Protein 8GN7 (pdb70)

Organism: Homo sapiens (NCBI:txid9606)

Radius of gyration: 52.3 Å; Cα contacts (8 Å, |Δi|>4): 2097; chains: 10; bounding box: 81×77×165 Å

Nearest PDB structures (foldseek):
  8gn7-assembly1_G  TM=1.005E+00  e=3.666E-33  Homo sapiens
  7jkc-assembly1_A  TM=8.588E-01  e=1.834E-15  Ovis aries
  6l3t-assembly1_A  TM=8.903E-01  e=5.734E-14  Homo sapiens
  7xq9-assembly1_A  TM=8.996E-01  e=9.991E-14  Homo sapiens
  6l3v-assembly1_A  TM=8.886E-01  e=2.869E-13  Homo sapiens

Structure (mmCIF, N/CA/C/O backbone):
data_8GN7
#
_entry.id   8GN7
#
_cell.length_a   1.00
_cell.length_b   1.00
_cell.length_c   1.00
_cell.angle_alpha   90.00
_cell.angle_beta   90.00
_cell.angle_gamma   90.00
#
_symmetry.space_group_name_H-M   'P 1'
#
loop_
_entity.id
_entity.type
_entity.pdbx_description
1 polymer 'Gap junction delta-4 protein'
2 non-polymer CHOLESTEROL
3 non-polymer PHOSPHATIDYLETHANOLAMINE
4 non-polymer 1,2-Distearoyl-sn-glycerophosphoethanolamine
#
loop_
_atom_site.group_PDB
_atom_site.id
_atom_site.type_symbol
_atom_site.label_atom_id
_atom_site.label_alt_id
_atom_site.label_comp_id
_atom_site.label_asym_id
_atom_site.label_entity_id
_atom_site.label_seq_id
_atom_site.pdbx_PDB_ins_code
_atom_site.Cartn_x
_atom_site.Cartn_y
_atom_site.Cartn_z
_atom_site.occupancy
_atom_site.B_iso_or_equiv
_atom_site.auth_seq_id
_atom_site.auth_comp_id
_atom_site.auth_asym_id
_atom_site.auth_atom_id
_atom_site.pdbx_PDB_model_num
ATOM 1 N N . GLY A 1 3 ? 178.76052 171.11977 92.07812 1.000 103.17465 3 GLY A N 1
ATOM 2 C CA . GLY A 1 3 ? 179.45609 171.23078 93.34648 1.000 106.42788 3 GLY A CA 1
ATOM 3 C C . GLY A 1 3 ? 178.54176 171.09237 94.54735 1.000 106.61633 3 GLY A C 1
ATOM 4 O O . GLY A 1 3 ? 177.35125 171.39419 94.47091 1.000 105.35949 3 GLY A O 1
ATOM 5 N N . VAL A 1 4 ? 179.10268 170.62810 95.66201 1.000 107.77890 4 VAL A N 1
ATOM 6 C CA . VAL A 1 4 ? 178.37191 170.44124 96.90370 1.000 107.84215 4 VAL A CA 1
ATOM 7 C C . VAL A 1 4 ? 179.21179 170.99799 98.05038 1.000 106.38479 4 VAL A C 1
ATOM 8 O O . VAL A 1 4 ? 180.43215 171.12030 97.95081 1.000 106.33919 4 VAL A O 1
ATOM 12 N N . ASP A 1 5 ? 178.53696 171.34802 99.14524 1.000 101.29295 5 ASP A N 1
ATOM 13 C CA . ASP A 1 5 ? 179.22541 171.81258 100.34237 1.000 100.76020 5 ASP A CA 1
ATOM 14 C C . ASP A 1 5 ? 179.79155 170.62555 101.10858 1.000 99.13048 5 ASP A C 1
ATOM 15 O O . ASP A 1 5 ? 179.71407 169.48631 100.63941 1.000 100.84023 5 ASP A O 1
ATOM 20 N N . LEU A 1 6 ? 180.36051 170.87429 102.29334 1.000 87.14246 6 LEU A N 1
ATOM 21 C CA . LEU A 1 6 ? 180.91769 169.77959 103.07981 1.000 88.80724 6 LEU A CA 1
ATOM 22 C C . LEU A 1 6 ? 180.56090 169.90183 104.55669 1.000 87.44779 6 LEU A C 1
ATOM 23 O O . LEU A 1 6 ? 180.98394 169.06764 105.36407 1.000 89.73073 6 LEU A O 1
ATOM 28 N N . LEU A 1 7 ? 179.75521 170.89650 104.92273 1.000 80.68060 7 LEU A N 1
ATOM 29 C CA . LEU A 1 7 ? 179.19744 170.92260 106.26698 1.000 79.56460 7 LEU A CA 1
ATOM 30 C C . LEU A 1 7 ? 178.08894 169.88329 106.34042 1.000 84.65898 7 LEU A C 1
ATOM 31 O O . LEU A 1 7 ? 177.94544 169.18029 107.34556 1.000 81.83063 7 LEU A O 1
ATOM 36 N N . GLY A 1 8 ? 177.30050 169.78371 105.26936 1.000 86.39263 8 GLY A N 1
ATOM 37 C CA . GLY A 1 8 ? 176.32558 168.71221 105.18010 1.000 79.75756 8 GLY A CA 1
ATOM 38 C C . GLY A 1 8 ? 176.97891 167.34928 105.06893 1.000 79.80598 8 GLY A C 1
ATOM 39 O O . GLY A 1 8 ? 176.55444 166.39400 105.72382 1.000 84.58327 8 GLY A O 1
ATOM 40 N N . PHE A 1 9 ? 178.02653 167.24196 104.24636 1.000 74.06241 9 PHE A N 1
ATOM 41 C CA . PHE A 1 9 ? 178.74051 165.97863 104.10199 1.000 75.11830 9 PHE A CA 1
ATOM 42 C C . PHE A 1 9 ? 179.33795 165.50237 105.41733 1.000 77.35861 9 PHE A C 1
ATOM 43 O O . PHE A 1 9 ? 179.47401 164.29146 105.62227 1.000 78.09105 9 PHE A O 1
ATOM 51 N N . LEU A 1 10 ? 179.68915 166.42061 106.31312 1.000 73.37713 10 LEU A N 1
ATOM 52 C CA . LEU A 1 10 ? 180.18636 166.05559 107.63002 1.000 70.76108 10 LEU A CA 1
ATOM 53 C C . LEU A 1 10 ? 179.08398 165.57313 108.56176 1.000 72.20121 10 LEU A C 1
ATOM 54 O O . LEU A 1 10 ? 179.38949 165.04235 109.63450 1.000 77.27237 10 LEU A O 1
ATOM 59 N N . ILE A 1 11 ? 177.81859 165.74483 108.18122 1.000 72.12598 11 ILE A N 1
ATOM 60 C CA . ILE A 1 11 ? 176.70352 165.25375 108.97095 1.000 71.96407 11 ILE A CA 1
ATOM 61 C C . ILE A 1 11 ? 176.13437 163.94728 108.42551 1.000 71.95934 11 ILE A C 1
ATOM 62 O O . ILE A 1 11 ? 175.70534 163.09850 109.21572 1.000 76.17248 11 ILE A O 1
ATOM 67 N N . ILE A 1 12 ? 176.12163 163.75495 107.10433 1.000 68.96441 12 ILE A N 1
ATOM 68 C CA . ILE A 1 12 ? 175.68682 162.47585 106.55340 1.000 67.35140 12 ILE A CA 1
ATOM 69 C C . ILE A 1 12 ? 176.60257 161.35805 107.02889 1.000 69.88784 12 ILE A C 1
ATOM 70 O O . ILE A 1 12 ? 176.14129 160.26608 107.37811 1.000 74.63843 12 ILE A O 1
ATOM 75 N N . THR A 1 13 ? 177.91339 161.61034 107.04638 1.000 68.57585 13 THR A N 1
ATOM 76 C CA . THR A 1 13 ? 178.85915 160.59969 107.50736 1.000 69.04685 13 THR A CA 1
ATOM 77 C C . THR A 1 13 ? 178.59180 160.21688 108.95677 1.000 70.57033 13 THR A C 1
ATOM 78 O O . THR A 1 13 ? 178.63004 159.03332 109.31234 1.000 75.01237 13 THR A O 1
ATOM 82 N N . LEU A 1 14 ? 178.31568 161.20532 109.80741 1.000 65.99140 14 LEU A N 1
ATOM 83 C CA . LEU A 1 14 ? 178.04434 160.92745 111.21180 1.000 65.12727 14 LEU A CA 1
ATOM 84 C C . LEU A 1 14 ? 176.64609 160.36574 111.42991 1.000 68.47425 14 LEU A C 1
ATOM 85 O O . LEU A 1 14 ? 176.44025 159.57632 112.35774 1.000 71.25262 14 LEU A O 1
ATOM 90 N N . ASN A 1 15 ? 175.67843 160.74732 110.59918 1.000 74.36813 15 ASN A N 1
ATOM 91 C CA . ASN A 1 15 ? 174.31294 160.24468 110.72604 1.000 66.98206 15 ASN A CA 1
ATOM 92 C C . ASN A 1 15 ? 174.12201 159.17247 109.65008 1.000 70.41338 15 ASN A C 1
ATOM 93 O O . ASN A 1 15 ? 173.29657 159.25650 108.74748 1.000 76.47145 15 ASN A O 1
ATOM 98 N N . CYS A 1 16 ? 175.06349 158.23547 109.62956 1.000 66.47693 16 CYS A N 1
ATOM 99 C CA . CYS A 1 16 ? 174.96410 157.01429 108.84495 1.000 68.34362 16 CYS A CA 1
ATOM 100 C C . CYS A 1 16 ? 175.74763 155.87784 109.48100 1.000 70.48599 16 CYS A C 1
ATOM 101 O O . CYS A 1 16 ? 175.66847 154.74405 108.99630 1.000 75.21173 16 CYS A O 1
ATOM 104 N N . ASN A 1 17 ? 176.50824 156.15126 110.54007 1.000 65.29966 17 ASN A N 1
ATOM 105 C CA . ASN A 1 17 ? 177.27688 155.14888 111.25821 1.000 61.47550 17 ASN A CA 1
ATOM 106 C C . ASN A 1 17 ? 176.74546 154.92074 112.66283 1.000 67.06452 17 ASN A C 1
ATOM 107 O O . ASN A 1 17 ? 177.26965 154.05935 113.37793 1.000 73.58122 17 ASN A O 1
ATOM 112 N N . VAL A 1 18 ? 175.72706 155.66936 113.07558 1.000 57.59551 18 VAL A N 1
ATOM 113 C CA . VAL A 1 18 ? 175.11255 155.54366 114.39017 1.000 48.27078 18 VAL A CA 1
ATOM 114 C C . VAL A 1 18 ? 173.68536 155.05824 114.18385 1.000 55.31264 18 VAL A C 1
ATOM 115 O O . VAL A 1 18 ? 172.91657 155.66932 113.43145 1.000 61.66682 18 VAL A O 1
ATOM 119 N N . THR A 1 19 ? 173.33221 153.96000 114.84414 1.000 48.12745 19 THR A N 1
ATOM 120 C CA . THR A 1 19 ? 172.00759 153.38617 114.68455 1.000 46.64252 19 THR A CA 1
ATOM 121 C C . THR A 1 19 ? 170.97753 154.18977 115.47672 1.000 54.85278 19 THR A C 1
ATOM 122 O O . THR A 1 19 ? 171.31013 155.06324 116.28187 1.000 59.62747 19 THR A O 1
ATOM 126 N N . MET A 1 20 ? 169.70129 153.88830 115.22463 1.000 55.91296 20 MET A N 1
ATOM 127 C CA . MET A 1 20 ? 168.62376 154.56520 115.94035 1.000 52.64242 20 MET A CA 1
ATOM 128 C C . MET A 1 20 ? 168.66864 154.24968 117.43026 1.000 55.02906 20 MET A C 1
ATOM 129 O O . MET A 1 20 ? 168.43963 155.13123 118.26845 1.000 62.14245 20 MET A O 1
ATOM 134 N N . VAL A 1 21 ? 168.96259 152.99490 117.77852 1.000 44.61619 21 VAL A N 1
ATOM 135 C CA . VAL A 1 21 ? 169.08379 152.61886 119.18377 1.000 35.28098 21 VAL A CA 1
ATOM 136 C C . VAL A 1 21 ? 170.22392 153.38375 119.84040 1.000 42.98837 21 VAL A C 1
ATOM 137 O O . VAL A 1 21 ? 170.09378 153.87558 120.96737 1.000 53.81077 21 VAL A O 1
ATOM 141 N N . GLY A 1 22 ? 171.35849 153.49875 119.14744 1.000 40.60024 22 GLY A N 1
ATOM 142 C CA . GLY A 1 22 ? 172.46817 154.27767 119.66447 1.000 37.63856 22 GLY A CA 1
ATOM 143 C C . GLY A 1 22 ? 172.19946 155.76518 119.71707 1.000 39.72639 22 GLY A C 1
ATOM 144 O O . GLY A 1 22 ? 172.79919 156.46350 120.54010 1.000 49.64949 22 GLY A O 1
ATOM 145 N N . LYS A 1 23 ? 171.31543 156.26713 118.85399 1.000 45.36742 23 LYS A N 1
ATOM 146 C CA . LYS A 1 23 ? 170.94287 157.67581 118.90432 1.000 44.89425 23 LYS A CA 1
ATOM 147 C C . LYS A 1 23 ? 170.02691 157.96564 120.08584 1.000 44.37886 23 LYS A C 1
ATOM 148 O O . LYS A 1 23 ? 170.15818 159.00884 120.73479 1.000 46.22116 23 LYS A O 1
ATOM 154 N N . LEU A 1 24 ? 169.09466 157.05797 120.37629 1.000 46.34811 24 LEU A N 1
ATOM 155 C CA . LEU A 1 24 ? 168.19947 157.22167 121.51515 1.000 44.43643 24 LEU A CA 1
ATOM 156 C C . LEU A 1 24 ? 168.86855 156.91769 122.85275 1.000 44.57649 24 LEU A C 1
ATOM 157 O O . LEU A 1 24 ? 168.46840 157.49770 123.86963 1.000 44.89163 24 LEU A O 1
ATOM 162 N N . TRP A 1 25 ? 169.87884 156.04337 122.87881 1.000 48.41186 25 TRP A N 1
ATOM 163 C CA . TRP A 1 25 ? 170.64408 155.81553 124.10114 1.000 35.99168 25 TRP A CA 1
ATOM 164 C C . TRP A 1 25 ? 171.35423 157.08392 124.55429 1.000 39.64289 25 TRP A C 1
ATOM 165 O O . TRP A 1 25 ? 171.38885 157.38642 125.75225 1.000 46.35021 25 TRP A O 1
ATOM 176 N N . PHE A 1 26 ? 171.93267 157.82787 123.60969 1.000 41.83476 26 PHE A N 1
ATOM 177 C CA . PHE A 1 26 ? 172.60527 159.07775 123.94618 1.000 39.66834 26 PHE A CA 1
ATOM 178 C C . PHE A 1 26 ? 171.62880 160.08796 124.53157 1.000 44.66973 26 PHE A C 1
ATOM 179 O O . PHE A 1 26 ? 171.95933 160.79742 125.48839 1.000 47.80726 26 PHE A O 1
ATOM 187 N N . VAL A 1 27 ? 170.42349 160.17022 123.96558 1.000 55.49506 27 VAL A N 1
ATOM 188 C CA . VAL A 1 27 ? 169.41604 161.08919 124.48431 1.000 47.28505 27 VAL A CA 1
ATOM 189 C C . VAL A 1 27 ? 168.98134 160.67690 125.88530 1.000 43.23934 27 VAL A C 1
ATOM 190 O O . VAL A 1 27 ? 168.87121 161.51731 126.78567 1.000 46.38316 27 VAL A O 1
ATOM 194 N N . LEU A 1 28 ? 168.73827 159.38147 126.09995 1.000 46.28438 28 LEU A N 1
ATOM 195 C CA . LEU A 1 28 ? 168.23065 158.93664 127.39534 1.000 43.72086 28 LEU A CA 1
ATOM 196 C C . LEU A 1 28 ? 169.28426 159.07179 128.48863 1.000 48.46599 28 LEU A C 1
ATOM 197 O O . LEU A 1 28 ? 169.05236 159.73599 129.50475 1.000 53.05491 28 LEU A O 1
ATOM 202 N N . THR A 1 29 ? 170.45358 158.45613 128.30595 1.000 56.12349 29 THR A N 1
ATOM 203 C CA . THR A 1 29 ? 171.45913 158.47423 129.37044 1.000 53.48539 29 THR A CA 1
ATOM 204 C C . THR A 1 29 ? 172.34420 159.72109 129.32812 1.000 53.05813 29 THR A C 1
ATOM 205 O O . THR A 1 29 ? 173.54475 159.69624 129.61767 1.000 52.57995 29 THR A O 1
ATOM 209 N N . MET A 1 30 ? 171.72066 160.86936 129.07720 1.000 55.92707 30 MET A N 1
ATOM 210 C CA . MET A 1 30 ? 172.33473 162.17217 129.30877 1.000 49.67456 30 MET A CA 1
ATOM 211 C C . MET A 1 30 ? 171.37619 163.17701 129.92618 1.000 51.68238 30 MET A C 1
ATOM 212 O O . MET A 1 30 ? 171.82983 164.08225 130.63466 1.000 54.64999 30 MET A O 1
ATOM 217 N N . LEU A 1 31 ? 170.06807 163.01399 129.74342 1.000 52.60440 31 LEU A N 1
ATOM 218 C CA . LEU A 1 31 ? 169.05751 163.87682 130.33583 1.000 50.00484 31 LEU A CA 1
ATOM 219 C C . LEU A 1 31 ? 168.48140 163.31005 131.62368 1.000 51.29655 31 LEU A C 1
ATOM 220 O O . LEU A 1 31 ? 168.04729 164.07753 132.48819 1.000 53.66684 31 LEU A O 1
ATOM 225 N N . LEU A 1 32 ? 168.47362 161.98714 131.77154 1.000 46.90408 32 LEU A N 1
ATOM 226 C CA . LEU A 1 32 ? 167.97831 161.33302 132.97197 1.000 42.71566 32 LEU A CA 1
ATOM 227 C C . LEU A 1 32 ? 169.09104 160.78419 133.85233 1.000 42.18006 32 LEU A C 1
ATOM 228 O O . LEU A 1 32 ? 168.80955 160.31235 134.95770 1.000 58.98986 32 LEU A O 1
ATOM 233 N N . ARG A 1 33 ? 170.33997 160.82076 133.39577 1.000 39.36841 33 ARG A N 1
ATOM 234 C CA . ARG A 1 33 ? 171.46015 160.29940 134.16807 1.000 41.96288 33 ARG A CA 1
ATOM 235 C C . ARG A 1 33 ? 172.46755 161.37503 134.53608 1.000 46.77125 33 ARG A C 1
ATOM 236 O O . ARG A 1 33 ? 172.80337 161.52436 135.71616 1.000 51.10569 33 ARG A O 1
ATOM 244 N N . MET A 1 34 ? 172.95996 162.13341 133.55971 1.000 51.64130 34 MET A N 1
ATOM 245 C CA . MET A 1 34 ? 173.94521 163.17358 133.81579 1.000 43.65503 34 MET A CA 1
ATOM 246 C C . MET A 1 34 ? 173.33132 164.46427 134.33616 1.000 45.96177 34 MET A C 1
ATOM 247 O O . MET A 1 34 ? 174.06521 165.31912 134.84212 1.000 53.42926 34 MET A O 1
ATOM 252 N N . LEU A 1 35 ? 172.01492 164.62707 134.22725 1.000 48.33468 35 LEU A N 1
ATOM 253 C CA . LEU A 1 35 ? 171.33830 165.81341 134.73279 1.000 43.25962 35 LEU A CA 1
ATOM 254 C C . LEU A 1 35 ? 170.80532 165.63725 136.14553 1.000 46.25821 35 LEU A C 1
ATOM 255 O O . LEU A 1 35 ? 170.87536 166.57750 136.94266 1.000 47.63634 35 LEU A O 1
ATOM 260 N N . VAL A 1 36 ? 170.27573 164.45652 136.47248 1.000 39.29806 36 VAL A N 1
ATOM 261 C CA . VAL A 1 36 ? 169.81309 164.19614 137.83116 1.000 35.33437 36 VAL A CA 1
ATOM 262 C C . VAL A 1 36 ? 170.98173 164.17330 138.80656 1.000 38.84525 36 VAL A C 1
ATOM 263 O O . VAL A 1 36 ? 170.84866 164.60898 139.95597 1.000 44.28670 36 VAL A O 1
ATOM 267 N N . ILE A 1 37 ? 172.13706 163.66574 138.37612 1.000 36.43981 37 ILE A N 1
ATOM 268 C CA . ILE A 1 37 ? 173.30569 163.62723 139.24872 1.000 33.95825 37 ILE A CA 1
ATOM 269 C C . ILE A 1 37 ? 173.76116 165.03921 139.59734 1.000 39.04968 37 ILE A C 1
ATOM 270 O O . ILE A 1 37 ? 174.09464 165.33231 140.75139 1.000 47.95185 37 ILE A O 1
ATOM 275 N N . VAL A 1 38 ? 173.77153 165.93754 138.61410 1.000 41.31402 38 VAL A N 1
ATOM 276 C CA . VAL A 1 38 ? 174.28518 167.28492 138.83663 1.000 41.87838 38 VAL A CA 1
ATOM 277 C C . VAL A 1 38 ? 173.26185 168.14698 139.56704 1.000 45.94716 38 VAL A C 1
ATOM 278 O O . VAL A 1 38 ? 173.58216 168.80212 140.56515 1.000 45.86312 38 VAL A O 1
ATOM 282 N N . LEU A 1 39 ? 172.01770 168.16205 139.08795 1.000 41.73505 39 LEU A N 1
ATOM 283 C CA . LEU A 1 39 ? 171.00842 169.06014 139.63547 1.000 28.00841 39 LEU A CA 1
ATOM 284 C C . LEU A 1 39 ? 170.33569 168.52374 140.89121 1.000 36.52916 39 LEU A C 1
ATOM 285 O O . LEU A 1 39 ? 170.00892 169.30938 141.78740 1.000 44.83102 39 LEU A O 1
ATOM 290 N N . ALA A 1 40 ? 170.11540 167.21245 140.98426 1.000 38.20207 40 ALA A N 1
ATOM 291 C CA . ALA A 1 40 ? 169.41329 166.63307 142.12006 1.000 33.56816 40 ALA A CA 1
ATOM 292 C C . ALA A 1 40 ? 170.31614 165.87156 143.07789 1.000 30.96343 40 ALA A C 1
ATOM 293 O O . ALA A 1 40 ? 169.87676 165.54921 144.18549 1.000 36.68937 40 ALA A O 1
ATOM 295 N N . GLY A 1 41 ? 171.55284 165.57684 142.69307 1.000 31.53891 41 GLY A N 1
ATOM 296 C CA . GLY A 1 41 ? 172.44498 164.83499 143.56004 1.000 27.89077 41 GLY A CA 1
ATOM 297 C C . GLY A 1 41 ? 173.26176 165.72271 144.47360 1.000 35.41461 41 GLY A C 1
ATOM 298 O O . GLY A 1 41 ? 173.46827 165.39659 145.64537 1.000 47.86926 41 GLY A O 1
ATOM 299 N N . ARG A 1 42 ? 173.74076 166.84556 143.94192 1.000 32.09053 42 ARG A N 1
ATOM 300 C CA . ARG A 1 42 ? 174.53354 167.77178 144.74841 1.000 36.92354 42 ARG A CA 1
ATOM 301 C C . ARG A 1 42 ? 173.75622 168.35885 145.92228 1.000 44.02867 42 ARG A C 1
ATOM 302 O O . ARG A 1 42 ? 174.29877 168.37420 147.04078 1.000 53.10330 42 ARG A O 1
ATOM 310 N N . PRO A 1 43 ? 172.52487 168.86335 145.76121 1.000 34.65571 43 PRO A N 1
ATOM 311 C CA . PRO A 1 43 ? 171.80317 169.38646 146.93448 1.000 24.77623 43 PRO A CA 1
ATOM 312 C C . PRO A 1 43 ? 171.54204 168.35367 148.01813 1.000 27.12598 43 PRO A C 1
ATOM 313 O O . PRO A 1 43 ? 171.53045 168.70806 149.20318 1.000 34.92741 43 PRO A O 1
ATOM 317 N N . VAL A 1 44 ? 171.32095 167.08963 147.65338 1.000 33.66049 44 VAL A N 1
ATOM 318 C CA . VAL A 1 44 ? 171.01879 166.07080 148.65481 1.000 24.65253 44 VAL A CA 1
ATOM 319 C C . VAL A 1 44 ? 172.24495 165.77002 149.50831 1.000 37.40304 44 VAL A C 1
ATOM 320 O O . VAL A 1 44 ? 172.14208 165.60199 150.72920 1.000 47.97438 44 VAL A O 1
ATOM 324 N N . TYR A 1 45 ? 173.42330 165.70709 148.88804 1.000 38.25926 45 TYR A N 1
ATOM 325 C CA . TYR A 1 45 ? 174.64984 165.30240 149.56315 1.000 28.83475 45 TYR A CA 1
ATOM 326 C C . TYR A 1 45 ? 175.50489 166.49002 149.98856 1.000 38.87198 45 TYR A C 1
ATOM 327 O O . TYR A 1 45 ? 176.73662 166.40203 149.96875 1.000 52.52982 45 TYR A O 1
ATOM 336 N N . GLN A 1 46 ? 174.88236 167.60218 150.37371 1.000 39.60338 46 GLN A N 1
ATOM 337 C CA . GLN A 1 46 ? 175.64886 168.78350 150.74709 1.000 42.02858 46 GLN A CA 1
ATOM 338 C C . GLN A 1 46 ? 175.91644 168.87197 152.24281 1.000 49.24955 46 GLN A C 1
ATOM 339 O O . GLN A 1 46 ? 176.94880 169.41971 152.64566 1.000 54.74712 46 GLN A O 1
ATOM 345 N N . ASP A 1 47 ? 175.02228 168.34786 153.07518 1.000 49.60551 47 ASP A N 1
ATOM 346 C CA . ASP A 1 47 ? 175.18376 168.36901 154.52365 1.000 44.98522 47 ASP A CA 1
ATOM 347 C C . ASP A 1 47 ? 175.35350 166.96103 155.08077 1.000 42.30848 47 ASP A C 1
ATOM 348 O O . ASP A 1 47 ? 174.82889 166.62631 156.14344 1.000 49.89746 47 ASP A O 1
ATOM 353 N N . GLU A 1 48 ? 176.09244 166.11520 154.35998 1.000 37.43695 48 GLU A N 1
ATOM 354 C CA . GLU A 1 48 ? 176.31833 164.75228 154.82668 1.000 33.91961 48 GLU A CA 1
ATOM 355 C C . GLU A 1 48 ? 177.19734 164.71785 156.06974 1.000 41.07478 48 GLU A C 1
ATOM 356 O O . GLU A 1 48 ? 176.96345 163.90033 156.96606 1.000 46.48683 48 GLU A O 1
ATOM 362 N N . GLN A 1 49 ? 178.20688 165.58465 156.14422 1.000 37.81519 49 GLN A N 1
ATOM 363 C CA . GLN A 1 49 ? 179.06477 165.67072 157.31987 1.000 35.98539 49 GLN A CA 1
ATOM 364 C C . GLN A 1 49 ? 178.62206 166.74064 158.30386 1.000 38.32031 49 GLN A C 1
ATOM 365 O O . GLN A 1 49 ? 178.81822 166.57455 159.51166 1.000 44.70373 49 GLN A O 1
ATOM 371 N N . GLU A 1 50 ? 178.02428 167.82924 157.81582 1.000 48.90942 50 GLU A N 1
ATOM 372 C CA . GLU A 1 50 ? 177.59928 168.90551 158.70415 1.000 41.53755 50 GLU A CA 1
ATOM 373 C C . GLU A 1 50 ? 176.53859 168.42607 159.68526 1.000 42.11140 50 GLU A C 1
ATOM 374 O O . GLU A 1 50 ? 176.54278 168.82100 160.85683 1.000 39.38856 50 GLU A O 1
ATOM 380 N N . ARG A 1 51 ? 175.62340 167.57548 159.23011 1.000 43.72915 51 ARG A N 1
ATOM 381 C CA . ARG A 1 51 ? 174.55519 167.05017 160.06904 1.000 40.63252 51 ARG A CA 1
ATOM 382 C C . ARG A 1 51 ? 174.68298 165.54183 160.24462 1.000 43.74392 51 ARG A C 1
ATOM 383 O O . ARG A 1 51 ? 173.69853 164.80328 160.19707 1.000 48.56892 51 ARG A O 1
ATOM 391 N N . PHE A 1 52 ? 175.91155 165.07209 160.44419 1.000 36.99049 52 PHE A N 1
ATOM 392 C CA . PHE A 1 52 ? 176.18812 163.69823 160.85996 1.000 28.34639 52 PHE A CA 1
ATOM 393 C C . PHE A 1 52 ? 176.44315 163.76563 162.36172 1.000 40.15881 52 PHE A C 1
ATOM 394 O O . PHE A 1 52 ? 177.57948 163.90363 162.81407 1.000 47.88162 52 PHE A O 1
ATOM 402 N N . VAL A 1 53 ? 175.36774 163.67874 163.13704 1.000 38.87458 53 VAL A N 1
ATOM 403 C CA . VAL A 1 53 ? 175.39851 164.00225 164.55905 1.000 33.88969 53 VAL A CA 1
ATOM 404 C C . VAL A 1 53 ? 175.79447 162.76468 165.35264 1.000 41.48987 53 VAL A C 1
ATOM 405 O O . VAL A 1 53 ? 175.15159 161.71524 165.24734 1.000 49.48653 53 VAL A O 1
ATOM 409 N N . CYS A 1 54 ? 176.84972 162.89157 166.15047 1.000 53.18194 54 CYS A N 1
ATOM 410 C CA . CYS A 1 54 ? 177.29920 161.84734 167.05730 1.000 49.21614 54 CYS A CA 1
ATOM 411 C C . CYS A 1 54 ? 177.02543 162.25493 168.50122 1.000 54.31866 54 CYS A C 1
ATOM 412 O O . CYS A 1 54 ? 176.85667 163.43414 168.81893 1.000 65.03674 54 CYS A O 1
ATOM 415 N N . ASN A 1 55 ? 176.97943 161.25402 169.37973 1.000 51.31759 55 ASN A N 1
ATOM 416 C CA . ASN A 1 55 ? 176.64919 161.46355 170.78900 1.000 52.61009 55 ASN A CA 1
ATOM 417 C C . ASN A 1 55 ? 177.94772 161.58328 171.58374 1.000 54.98047 55 ASN A C 1
ATOM 418 O O . ASN A 1 55 ? 178.34195 160.68644 172.32842 1.000 49.75126 55 ASN A O 1
ATOM 423 N N . THR A 1 56 ? 178.61547 162.72367 171.42263 1.000 53.61941 56 THR A N 1
ATOM 424 C CA . THR A 1 56 ? 179.87663 162.96785 172.10947 1.000 51.71186 56 THR A CA 1
ATOM 425 C C . THR A 1 56 ? 180.10567 164.46812 172.21559 1.000 53.53671 56 THR A C 1
ATOM 426 O O . THR A 1 56 ? 179.47273 165.26330 171.51655 1.000 61.05435 56 THR A O 1
ATOM 430 N N . LEU A 1 57 ? 181.02159 164.84373 173.11166 1.000 47.80394 57 LEU A N 1
ATOM 431 C CA . LEU A 1 57 ? 181.40931 166.23550 173.28742 1.000 44.81732 57 LEU A CA 1
ATOM 432 C C . LEU A 1 57 ? 182.90503 166.46969 173.13371 1.000 43.61602 57 LEU A C 1
ATOM 433 O O . LEU A 1 57 ? 183.33303 167.62821 173.12729 1.000 47.53260 57 LEU A O 1
ATOM 438 N N . GLN A 1 58 ? 183.70509 165.41891 173.01174 1.000 42.51186 58 GLN A N 1
ATOM 439 C CA . GLN A 1 58 ? 185.14725 165.57615 172.87975 1.000 39.45319 58 GLN A CA 1
ATOM 440 C C . GLN A 1 58 ? 185.48980 166.02382 171.46433 1.000 51.51923 58 GLN A C 1
ATOM 441 O O . GLN A 1 58 ? 185.04917 165.38497 170.50232 1.000 56.36367 58 GLN A O 1
ATOM 447 N N . PRO A 1 59 ? 186.23939 167.11204 171.29008 1.000 51.27378 59 PRO A N 1
ATOM 448 C CA . PRO A 1 59 ? 186.60704 167.54431 169.93616 1.000 46.57474 59 PRO A CA 1
ATOM 449 C C . PRO A 1 59 ? 187.40195 166.47554 169.20033 1.000 49.32605 59 PRO A C 1
ATOM 450 O O . PRO A 1 59 ? 188.23305 165.77751 169.78407 1.000 56.14573 59 PRO A O 1
ATOM 454 N N . GLY A 1 60 ? 187.13646 166.35563 167.90064 1.000 41.48599 60 GLY A N 1
ATOM 455 C CA . GLY A 1 60 ? 187.85024 165.43424 167.04695 1.000 34.64261 60 GLY A CA 1
ATOM 456 C C . GLY A 1 60 ? 187.23384 164.05965 166.91045 1.000 39.63275 60 GLY A C 1
ATOM 457 O O . GLY A 1 60 ? 187.66070 163.29526 166.03770 1.000 52.78138 60 GLY A O 1
ATOM 458 N N . CYS A 1 61 ? 186.24609 163.71594 167.73752 1.000 41.98141 61 CYS A N 1
ATOM 459 C CA . CYS A 1 61 ? 185.60736 162.40963 167.62510 1.000 39.34988 61 CYS A CA 1
ATOM 460 C C . CYS A 1 61 ? 184.67805 162.33009 166.42023 1.000 46.53128 61 CYS A C 1
ATOM 461 O O . CYS A 1 61 ? 184.64951 161.30323 165.73054 1.000 52.64127 61 CYS A O 1
ATOM 464 N N . ALA A 1 62 ? 183.92372 163.39414 166.14871 1.000 38.41250 62 ALA A N 1
ATOM 465 C CA . ALA A 1 62 ? 183.00473 163.43106 165.02058 1.000 35.55145 62 ALA A CA 1
ATOM 466 C C . ALA A 1 62 ? 183.71049 163.38843 163.67318 1.000 44.20865 62 ALA A C 1
ATOM 467 O O . ALA A 1 62 ? 183.15643 162.83088 162.72049 1.000 49.82090 62 ALA A O 1
ATOM 469 N N . ASN A 1 63 ? 184.90606 163.96557 163.56616 1.000 37.59570 63 ASN A N 1
ATOM 470 C CA . ASN A 1 63 ? 185.68816 163.87784 162.34060 1.000 31.85237 63 ASN A CA 1
ATOM 471 C C . ASN A 1 63 ? 186.18726 162.46147 162.09153 1.000 35.62569 63 ASN A C 1
ATOM 472 O O . ASN A 1 63 ? 186.04915 161.93807 160.97884 1.000 46.95851 63 ASN A O 1
ATOM 477 N N . VAL A 1 64 ? 186.75397 161.83228 163.12281 1.000 36.74603 64 VAL A N 1
ATOM 478 C CA . VAL A 1 64 ? 187.27260 160.47620 162.98971 1.000 34.44265 64 VAL A CA 1
ATOM 479 C C . VAL A 1 64 ? 186.15016 159.50096 162.66541 1.000 37.83878 64 VAL A C 1
ATOM 480 O O . VAL A 1 64 ? 186.29979 158.63097 161.80083 1.000 41.48315 64 VAL A O 1
ATOM 484 N N . CYS A 1 65 ? 185.00925 159.62735 163.34713 1.000 41.35648 65 CYS A N 1
ATOM 485 C CA . CYS A 1 65 ? 183.90759 158.69978 163.10883 1.000 35.95990 65 CYS A CA 1
ATOM 486 C C . CYS A 1 65 ? 183.36295 158.83046 161.69011 1.000 38.26497 65 CYS A C 1
ATOM 487 O O . CYS A 1 65 ? 183.08017 157.82115 161.03191 1.000 44.88907 65 CYS A O 1
ATOM 490 N N . TYR A 1 66 ? 183.21721 160.06210 161.19569 1.000 39.63109 66 TYR A N 1
ATOM 491 C CA . TYR A 1 66 ? 182.72594 160.24590 159.83434 1.000 39.13092 66 TYR A CA 1
ATOM 492 C C . TYR A 1 66 ? 183.74143 159.78093 158.79972 1.000 37.37023 66 TYR A C 1
ATOM 493 O O . TYR A 1 66 ? 183.35274 159.27642 157.74101 1.000 38.45655 66 TYR A O 1
ATOM 502 N N . ASP A 1 67 ? 185.03824 159.94292 159.07523 1.000 45.88950 67 ASP A N 1
ATOM 503 C CA . ASP A 1 67 ? 186.04623 159.47412 158.13245 1.000 37.00336 67 ASP A CA 1
ATOM 504 C C . ASP A 1 67 ? 186.05341 157.95714 157.99680 1.000 36.73979 67 ASP A C 1
ATOM 505 O O . ASP A 1 67 ? 186.46855 157.44435 156.95324 1.000 41.82176 67 ASP A O 1
ATOM 510 N N . VAL A 1 68 ? 185.61165 157.23151 159.02095 1.000 42.99040 68 VAL A N 1
ATOM 511 C CA . VAL A 1 68 ? 185.49224 155.78250 158.91497 1.000 35.81694 68 VAL A CA 1
ATOM 512 C C . VAL A 1 68 ? 184.13055 155.37102 158.36231 1.000 36.76058 68 VAL A C 1
ATOM 513 O O . VAL A 1 68 ? 184.02009 154.32775 157.71044 1.000 43.98817 68 VAL A O 1
ATOM 517 N N . PHE A 1 69 ? 183.08853 156.16949 158.60632 1.000 37.67901 69 PHE A N 1
ATOM 518 C CA . PHE A 1 69 ? 181.76563 155.83672 158.08656 1.000 31.93278 69 PHE A CA 1
ATOM 519 C C . PHE A 1 69 ? 181.76506 155.78906 156.56349 1.000 36.14557 69 PHE A C 1
ATOM 520 O O . PHE A 1 69 ? 181.31012 154.80985 155.96184 1.000 37.83385 69 PHE A O 1
ATOM 528 N N . SER A 1 70 ? 182.27615 156.83843 155.92104 1.000 44.84095 70 SER A N 1
ATOM 529 C CA . SER A 1 70 ? 182.26017 156.95983 154.46411 1.000 44.03514 70 SER A CA 1
ATOM 530 C C . SER A 1 70 ? 183.64280 157.35550 153.96579 1.000 44.97593 70 SER A C 1
ATOM 531 O O . SER A 1 70 ? 183.96883 158.54807 153.89060 1.000 42.44833 70 SER A O 1
ATOM 534 N N . PRO A 1 71 ? 184.49055 156.37986 153.62655 1.000 41.26570 71 PRO A N 1
ATOM 535 C CA . PRO A 1 71 ? 185.78716 156.73062 153.01931 1.000 30.13395 71 PRO A CA 1
ATOM 536 C C . PRO A 1 71 ? 185.63838 157.49114 151.71378 1.000 42.94563 71 PRO A C 1
ATOM 537 O O . PRO A 1 71 ? 186.30583 158.51230 151.50950 1.000 54.29203 71 PRO A O 1
ATOM 541 N N . VAL A 1 72 ? 184.77697 157.01636 150.81894 1.000 50.51303 72 VAL A N 1
ATOM 542 C CA . VAL A 1 72 ? 184.45054 157.70704 149.57829 1.000 49.10984 72 VAL A CA 1
ATOM 543 C C . VAL A 1 72 ? 182.93393 157.77276 149.45750 1.000 47.90243 72 VAL A C 1
ATOM 544 O O . VAL A 1 72 ? 182.24139 156.77674 149.69627 1.000 55.30439 72 VAL A O 1
ATOM 548 N N . SER A 1 73 ? 182.41963 158.95176 149.12590 1.000 38.74997 73 SER A N 1
ATOM 549 C CA . SER A 1 73 ? 180.98953 159.11786 148.93757 1.000 40.78434 73 SER A CA 1
ATOM 550 C C . SER A 1 73 ? 180.55719 158.50658 147.60878 1.000 50.68235 73 SER A C 1
ATOM 551 O O . SER A 1 73 ? 181.36019 158.31765 146.69193 1.000 60.74775 73 SER A O 1
ATOM 554 N N . HIS A 1 74 ? 179.26801 158.18657 147.51318 1.000 38.76021 74 HIS A N 1
ATOM 555 C CA . HIS A 1 74 ? 178.72751 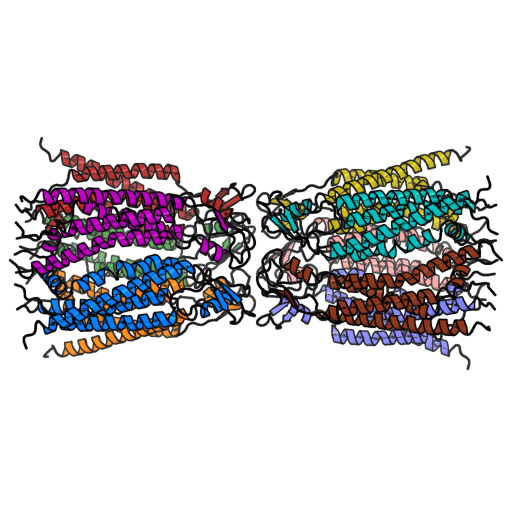157.62968 146.28087 1.000 41.43994 74 HIS A CA 1
ATOM 556 C C . HIS A 1 74 ? 178.25840 158.68914 145.29473 1.000 43.48268 74 HIS A C 1
ATOM 557 O O . HIS A 1 74 ? 177.93156 158.34271 144.15640 1.000 54.93595 74 HIS A O 1
ATOM 564 N N . LEU A 1 75 ? 178.23935 159.96516 145.68106 1.000 31.62925 75 LEU A N 1
ATOM 565 C CA . LEU A 1 75 ? 178.05505 161.01614 144.68582 1.000 35.56106 75 LEU A CA 1
ATOM 566 C C . LEU A 1 75 ? 179.24753 161.08106 143.73835 1.000 45.04934 75 LEU A C 1
ATOM 567 O O . LEU A 1 75 ? 179.07875 161.12192 142.51194 1.000 53.34622 75 LEU A O 1
ATOM 572 N N . ARG A 1 76 ? 180.46237 161.07288 144.28900 1.000 32.65314 76 ARG A N 1
ATOM 573 C CA . ARG A 1 76 ? 181.65900 161.02878 143.45942 1.000 36.74322 76 ARG A CA 1
ATOM 574 C C . ARG A 1 76 ? 181.76438 159.72176 142.68777 1.000 38.34936 76 ARG A C 1
ATOM 575 O O . ARG A 1 76 ? 182.23791 159.71842 141.54573 1.000 42.34911 76 ARG A O 1
ATOM 583 N N . PHE A 1 77 ? 181.33310 158.61006 143.28832 1.000 30.20536 77 PHE A N 1
ATOM 584 C CA . PHE A 1 77 ? 181.30435 157.34702 142.56014 1.000 29.61350 77 PHE A CA 1
ATOM 585 C C . PHE A 1 77 ? 180.35740 157.42380 141.37012 1.000 41.19459 77 PHE A C 1
ATOM 586 O O . PHE A 1 77 ? 180.69609 156.96566 140.27354 1.000 49.51375 77 PHE A O 1
ATOM 594 N N . TRP A 1 78 ? 179.17071 158.00781 141.56463 1.000 39.99665 78 TRP A N 1
ATOM 595 C CA . TRP A 1 78 ? 178.23823 158.18237 140.45608 1.000 32.28116 78 TRP A CA 1
ATOM 596 C C . TRP A 1 78 ? 178.83985 159.05929 139.36827 1.000 40.99998 78 TRP A C 1
ATOM 597 O O . TRP A 1 78 ? 178.71942 158.75008 138.17758 1.000 42.94019 78 TRP A O 1
ATOM 608 N N . LEU A 1 79 ? 179.49459 160.15453 139.76033 1.000 48.57775 79 LEU A N 1
ATOM 609 C CA . LEU A 1 79 ? 180.10398 161.04814 138.77916 1.000 37.80442 79 LEU A CA 1
ATOM 610 C C . LEU A 1 79 ? 181.16868 160.32927 137.95910 1.000 36.87976 79 LEU A C 1
ATOM 611 O O . LEU A 1 79 ? 181.16761 160.39803 136.72368 1.000 46.18122 79 LEU A O 1
ATOM 616 N N . ILE A 1 80 ? 182.08336 159.62707 138.63070 1.000 38.58182 80 ILE A N 1
ATOM 617 C CA . ILE A 1 80 ? 183.16906 158.95246 137.92481 1.000 41.19914 80 ILE A CA 1
ATOM 618 C C . ILE A 1 80 ? 182.62664 157.83359 137.04251 1.000 38.99346 80 ILE A C 1
ATOM 619 O O . ILE A 1 80 ? 183.08788 157.64203 135.91106 1.000 42.27016 80 ILE A O 1
ATOM 624 N N . GLN A 1 81 ? 181.63871 157.08086 137.53453 1.000 39.96405 81 GLN A N 1
ATOM 625 C CA . GLN A 1 81 ? 181.07534 155.99690 136.73777 1.000 41.28880 81 GLN A CA 1
ATOM 626 C C . GLN A 1 81 ? 180.35424 156.52899 135.50543 1.000 45.35754 81 GLN A C 1
ATOM 627 O O . GLN A 1 81 ? 180.46985 155.95331 134.41798 1.000 55.99421 81 GLN A O 1
ATOM 633 N N . GLY A 1 82 ? 179.60927 157.62903 135.64843 1.000 42.90419 82 GLY A N 1
ATOM 634 C CA . GLY A 1 82 ? 178.91011 158.19309 134.50948 1.000 40.15352 82 GLY A CA 1
ATOM 635 C C . GLY A 1 82 ? 179.79528 158.91566 133.52021 1.000 45.06260 82 GLY A C 1
ATOM 636 O O . GLY A 1 82 ? 179.43995 159.00386 132.34125 1.000 50.43614 82 GLY A O 1
ATOM 637 N N . VAL A 1 83 ? 180.93748 159.43325 133.96627 1.000 46.63584 83 VAL A N 1
ATOM 638 C CA . VAL A 1 83 ? 181.85038 160.10476 133.04873 1.000 39.25180 83 VAL A CA 1
ATOM 639 C C . VAL A 1 83 ? 182.69840 159.10617 132.26124 1.000 43.82503 83 VAL A C 1
ATOM 640 O O . VAL A 1 83 ? 183.02565 159.35797 131.09718 1.000 55.74253 83 VAL A O 1
ATOM 644 N N . CYS A 1 84 ? 183.04242 157.96523 132.85977 1.000 50.49547 84 CYS A N 1
ATOM 645 C CA . CYS A 1 84 ? 183.86805 156.96783 132.19167 1.000 45.55418 84 CYS A CA 1
ATOM 646 C C . CYS A 1 84 ? 183.10021 156.14147 131.16866 1.000 50.08740 84 CYS A C 1
ATOM 647 O O . CYS A 1 84 ? 183.72798 155.41720 130.38933 1.000 53.51015 84 CYS A O 1
ATOM 650 N N . VAL A 1 85 ? 181.77190 156.22374 131.15389 1.000 45.35420 85 VAL A N 1
ATOM 651 C CA . VAL A 1 85 ? 180.98639 155.52004 130.14657 1.000 47.58368 85 VAL A CA 1
ATOM 652 C C . VAL A 1 85 ? 180.80218 156.36842 128.88953 1.000 50.58283 85 VAL A C 1
ATOM 653 O O . VAL A 1 85 ? 180.75902 155.82912 127.77889 1.000 52.63776 85 VAL A O 1
ATOM 657 N N . LEU A 1 86 ? 180.71133 157.68939 129.03743 1.000 50.94928 86 LEU A N 1
ATOM 658 C CA . LEU A 1 86 ? 180.63809 158.58869 127.89437 1.000 50.32735 86 LEU A CA 1
ATOM 659 C C . LEU A 1 86 ? 181.97561 158.75466 127.18665 1.000 54.87885 86 LEU A C 1
ATOM 660 O O . LEU A 1 86 ? 182.02086 159.38211 126.12372 1.000 59.64144 86 LEU A O 1
ATOM 665 N N . LEU A 1 87 ? 183.06169 158.21960 127.75286 1.000 52.52065 87 LEU A N 1
ATOM 666 C CA . LEU A 1 87 ? 184.37509 158.39980 127.13544 1.000 47.14428 87 LEU A CA 1
ATOM 667 C C . LEU A 1 87 ? 184.54257 157.58107 125.86018 1.000 43.21275 87 LEU A C 1
ATOM 668 O O . LEU A 1 87 ? 185.05063 158.13043 124.86710 1.000 49.85786 87 LEU A O 1
ATOM 673 N N . PRO A 1 88 ? 184.17252 156.29416 125.80346 1.000 43.95724 88 PRO A N 1
ATOM 674 C CA . PRO A 1 88 ? 184.29143 155.57375 124.52362 1.000 44.04341 88 PRO A CA 1
ATOM 675 C C . PRO A 1 88 ? 183.46311 156.17773 123.40390 1.000 51.83860 88 PRO A C 1
ATOM 676 O O . PRO A 1 88 ? 183.82573 156.02992 122.23056 1.000 51.66055 88 PRO A O 1
ATOM 680 N N . SER A 1 89 ? 182.35873 156.85056 123.72596 1.000 60.70360 89 SER A N 1
ATOM 681 C CA . SER A 1 89 ? 181.51681 157.46596 122.70903 1.000 52.72482 89 SER A CA 1
ATOM 682 C C . SER A 1 89 ? 182.10043 158.75663 122.15151 1.000 53.19146 89 SER A C 1
ATOM 683 O O . SER A 1 89 ? 181.65449 159.20890 121.09232 1.000 62.32580 89 SER A O 1
ATOM 686 N N . ALA A 1 90 ? 183.07540 159.35866 122.83005 1.000 52.14006 90 ALA A N 1
ATOM 687 C CA . ALA A 1 90 ? 183.72256 160.56868 122.34151 1.000 47.60377 90 ALA A CA 1
ATOM 688 C C . ALA A 1 90 ? 184.93570 160.28602 121.47157 1.000 52.30819 90 ALA A C 1
ATOM 689 O O . ALA A 1 90 ? 185.17252 161.01571 120.50346 1.000 60.26206 90 ALA A O 1
ATOM 691 N N . VAL A 1 91 ? 185.70464 159.24346 121.79099 1.000 54.88377 91 VAL A N 1
ATOM 692 C CA . VAL A 1 91 ? 186.85133 158.88201 120.96496 1.000 47.99688 91 VAL A CA 1
ATOM 693 C C . VAL A 1 91 ? 186.39679 158.47570 119.56952 1.000 54.53734 91 VAL A C 1
ATOM 694 O O . VAL A 1 91 ? 186.99454 158.87970 118.56580 1.000 62.88639 91 VAL A O 1
ATOM 698 N N . PHE A 1 92 ? 185.33211 157.67518 119.48163 1.000 52.09551 92 PHE A N 1
ATOM 699 C CA . PHE A 1 92 ? 184.80349 157.28355 118.17962 1.000 52.57704 92 PHE A CA 1
ATOM 700 C C . PHE A 1 92 ? 184.27333 158.48344 117.40556 1.000 51.53318 92 PHE A C 1
ATOM 701 O O . PHE A 1 92 ? 184.48689 158.58015 116.19056 1.000 56.78314 92 PHE A O 1
ATOM 709 N N . SER A 1 93 ? 183.58532 159.40320 118.08607 1.000 45.35352 93 SER A N 1
ATOM 710 C CA . SER A 1 93 ? 183.08344 160.59684 117.41467 1.000 45.11457 93 SER A CA 1
ATOM 711 C C . SER A 1 93 ? 184.22423 161.44388 116.86820 1.000 51.01539 93 SER A C 1
ATOM 712 O O . SER A 1 93 ? 184.16228 161.91414 115.72744 1.000 53.15381 93 SER A O 1
ATOM 715 N N . VAL A 1 94 ? 185.27928 161.64134 117.66057 1.000 56.06491 94 VAL A N 1
ATOM 716 C CA . VAL A 1 94 ? 186.41797 162.42091 117.18747 1.000 52.79693 94 VAL A CA 1
ATOM 717 C C . VAL A 1 94 ? 187.15784 161.70904 116.05925 1.000 48.96908 94 VAL A C 1
ATOM 718 O O . VAL A 1 94 ? 187.62789 162.37037 115.12559 1.000 57.81474 94 VAL A O 1
ATOM 722 N N . TYR A 1 95 ? 187.24694 160.37674 116.09912 1.000 53.44520 95 TYR A N 1
ATOM 723 C CA . TYR A 1 95 ? 187.88786 159.63196 115.02301 1.000 57.57863 95 TYR A CA 1
ATOM 724 C C . TYR A 1 95 ? 187.10327 159.72651 113.72172 1.000 64.59838 95 TYR A C 1
ATOM 725 O O . TYR A 1 95 ? 187.70406 159.85613 112.64772 1.000 67.86164 95 TYR A O 1
ATOM 734 N N . VAL A 1 96 ? 185.77233 159.67348 113.79785 1.000 62.81469 96 VAL A N 1
ATOM 735 C CA . VAL A 1 96 ? 184.95372 159.78033 112.59498 1.000 55.24150 96 VAL A CA 1
ATOM 736 C C . VAL A 1 96 ? 185.13795 161.14269 111.93433 1.000 59.65715 96 VAL A C 1
ATOM 737 O O . VAL A 1 96 ? 185.26569 161.23384 110.70962 1.000 63.97611 96 VAL A O 1
ATOM 741 N N . LEU A 1 97 ? 185.16668 162.22053 112.72472 1.000 65.17669 97 LEU A N 1
ATOM 742 C CA . LEU A 1 97 ? 185.37588 163.54491 112.14682 1.000 64.58431 97 LEU A CA 1
ATOM 743 C C . LEU A 1 97 ? 186.80071 163.72979 111.64151 1.000 64.48827 97 LEU A C 1
ATOM 744 O O . LEU A 1 97 ? 187.00939 164.40704 110.62906 1.000 68.50645 97 LEU A O 1
ATOM 749 N N . HIS A 1 98 ? 187.79178 163.15373 112.32738 1.000 62.48258 98 HIS A N 1
ATOM 750 C CA . HIS A 1 98 ? 189.16349 163.24830 111.84142 1.000 59.59943 98 HIS A CA 1
ATOM 751 C C . HIS A 1 98 ? 189.33839 162.53552 110.50853 1.000 61.88678 98 HIS A C 1
ATOM 752 O O . HIS A 1 98 ? 190.02311 163.05107 109.61812 1.000 64.21938 98 HIS A O 1
ATOM 759 N N . ARG A 1 99 ? 188.73593 161.35767 110.35134 1.000 68.34352 99 ARG A N 1
ATOM 760 C CA . ARG A 1 99 ? 188.88159 160.59899 109.11654 1.000 67.42296 99 ARG A CA 1
ATOM 761 C C . ARG A 1 99 ? 188.01025 161.13016 107.98621 1.000 68.03913 99 ARG A C 1
ATOM 762 O O . ARG A 1 99 ? 188.43890 161.11395 106.82703 1.000 72.62328 99 ARG A O 1
ATOM 770 N N . GLY A 1 100 ? 186.79657 161.59632 108.29194 1.000 69.33000 100 GLY A N 1
ATOM 771 C CA . GLY A 1 100 ? 185.90461 162.07113 107.24918 1.000 69.45565 100 GLY A CA 1
ATOM 772 C C . GLY A 1 100 ? 186.34475 163.35683 106.58585 1.000 72.64459 100 GLY A C 1
ATOM 773 O O . GLY A 1 100 ? 186.23434 163.49064 105.36362 1.000 72.81121 100 GLY A O 1
ATOM 774 N N . ALA A 1 101 ? 186.84283 164.31580 107.36403 1.000 75.97748 101 ALA A N 1
ATOM 775 C CA . ALA A 1 101 ? 187.27803 165.59402 106.81864 1.000 75.85733 101 ALA A CA 1
ATOM 776 C C . ALA A 1 101 ? 188.63891 165.51853 106.14371 1.000 80.67428 101 ALA A C 1
ATOM 777 O O . ALA A 1 101 ? 188.98446 166.42465 105.37861 1.000 82.03928 101 ALA A O 1
ATOM 779 N N . THR A 1 102 ? 189.41252 164.46767 106.40591 1.000 86.32359 102 THR A N 1
ATOM 780 C CA . THR A 1 102 ? 190.69507 164.24508 105.75627 1.000 85.18759 102 THR A CA 1
ATOM 781 C C . THR A 1 102 ? 190.55006 163.42763 104.47794 1.000 84.54192 102 THR A C 1
ATOM 782 O O . THR A 1 102 ? 191.52794 163.25160 103.74520 1.000 89.16553 102 THR A O 1
ATOM 786 N N . LEU A 1 103 ? 189.34266 162.94038 104.18610 1.000 93.54490 103 LEU A N 1
ATOM 787 C CA . LEU A 1 103 ? 189.08783 162.15015 102.99217 1.000 95.88006 103 LEU A CA 1
ATOM 788 C C . LEU A 1 103 ? 188.52177 162.96321 101.83871 1.000 98.74162 103 LEU A C 1
ATOM 789 O O . LEU A 1 103 ? 188.77906 162.62061 100.68063 1.000 100.44571 103 LEU A O 1
ATOM 794 N N . ALA A 1 104 ? 187.76736 164.02445 102.12068 1.000 103.13437 104 ALA A N 1
ATOM 795 C CA . ALA A 1 104 ? 187.22276 164.87309 101.07085 1.000 103.77956 104 ALA A CA 1
ATOM 796 C C . ALA A 1 104 ? 188.22127 165.89901 100.55577 1.000 102.88136 104 ALA A C 1
ATOM 797 O O . ALA A 1 104 ? 187.98956 166.48748 99.49353 1.000 103.94404 104 ALA A O 1
ATOM 799 N N . ALA A 1 105 ? 189.31786 166.13105 101.28104 1.000 105.54999 105 ALA A N 1
ATOM 800 C CA . ALA A 1 105 ? 190.32160 167.08301 100.81755 1.000 107.27096 105 ALA A CA 1
ATOM 801 C C . ALA A 1 105 ? 190.98893 166.60289 99.53509 1.000 109.71140 105 ALA A C 1
ATOM 802 O O . ALA A 1 105 ? 191.19977 167.38866 98.60377 1.000 108.67550 105 ALA A O 1
ATOM 804 N N . LEU A 1 106 ? 191.33042 165.31417 99.46823 1.000 113.82197 106 LEU A N 1
ATOM 805 C CA . LEU A 1 106 ? 191.96616 164.78043 98.26806 1.000 113.57912 106 LEU A CA 1
ATOM 806 C C . LEU A 1 106 ? 190.97545 164.67505 97.11530 1.000 114.74691 106 LEU A C 1
ATOM 807 O O . LEU A 1 106 ? 191.35154 164.84217 95.94924 1.000 115.01837 106 LEU A O 1
ATOM 812 N N . GLY A 1 107 ? 189.71001 164.39778 97.41821 1.000 121.43208 107 GLY A N 1
ATOM 813 C CA . GLY A 1 107 ? 188.69248 164.27843 96.40235 1.000 121.94062 107 GLY A CA 1
ATOM 814 C C . GLY A 1 107 ? 188.67286 162.90564 95.76242 1.000 124.10116 107 GLY A C 1
ATOM 815 O O . GLY A 1 107 ? 189.44037 162.01115 96.13120 1.000 123.32577 107 GLY A O 1
ATOM 816 N N . PRO A 1 108 ? 187.78074 162.71057 94.77937 1.000 129.61022 108 PRO A N 1
ATOM 817 C CA . PRO A 1 108 ? 187.63518 161.43348 94.07048 1.000 128.58651 108 PRO A CA 1
ATOM 818 C C . PRO A 1 108 ? 188.87740 161.05941 93.26722 1.000 127.25886 108 PRO A C 1
ATOM 819 O O . PRO A 1 108 ? 188.81336 160.12119 92.47290 1.000 125.90077 108 PRO A O 1
ATOM 823 N N . GLY A 1 133 ? 173.06921 159.81956 95.61156 1.000 113.67956 133 GLY A N 1
ATOM 824 C CA . GLY A 1 133 ? 174.22210 159.06888 95.15051 1.000 115.64317 133 GLY A CA 1
ATOM 825 C C . GLY A 1 133 ? 175.53715 159.62555 95.65848 1.000 116.55513 133 GLY A C 1
ATOM 826 O O . GLY A 1 133 ? 176.35934 160.11027 94.88098 1.000 115.53929 133 GLY A O 1
ATOM 827 N N . LEU A 1 134 ? 175.73507 159.55653 96.97151 1.000 115.46248 134 LEU A N 1
ATOM 828 C CA . LEU A 1 134 ? 176.94430 160.06540 97.59835 1.000 115.14170 134 LEU A CA 1
ATOM 829 C C . LEU A 1 134 ? 177.96407 158.93635 97.74958 1.000 114.14287 134 LEU A C 1
ATOM 830 O O . LEU A 1 134 ? 177.77117 157.82205 97.25634 1.000 114.66597 134 LEU A O 1
ATOM 835 N N . GLN A 1 135 ? 179.06683 159.21897 98.43873 1.000 106.38877 135 GLN A N 1
ATOM 836 C CA . GLN A 1 135 ? 180.15572 158.26890 98.64895 1.000 104.28752 135 GLN A CA 1
ATOM 837 C C . GLN A 1 135 ? 180.57460 158.26325 100.11337 1.000 105.60595 135 GLN A C 1
ATOM 838 O O . GLN A 1 135 ? 181.75477 158.37263 100.45351 1.000 106.58423 135 GLN A O 1
ATOM 844 N N . VAL A 1 136 ? 179.59100 158.14708 101.00068 1.000 94.02787 136 VAL A N 1
ATOM 845 C CA . VAL A 1 136 ? 179.85420 158.18782 102.44433 1.000 90.75301 136 VAL A CA 1
ATOM 846 C C . VAL A 1 136 ? 180.72697 157.00216 102.83779 1.000 91.13030 136 VAL A C 1
ATOM 847 O O . VAL A 1 136 ? 180.42478 155.85499 102.45382 1.000 92.16655 136 VAL A O 1
ATOM 851 N N . PRO A 1 137 ? 181.80843 157.20953 103.58405 1.000 82.78004 137 PRO A N 1
ATOM 852 C CA . PRO A 1 137 ? 182.62568 156.07856 104.03386 1.000 84.56821 137 PRO A CA 1
ATOM 853 C C . PRO A 1 137 ? 181.89574 155.23199 105.06605 1.000 87.02700 137 PRO A C 1
ATOM 854 O O . PRO A 1 137 ? 180.93495 155.66282 105.70609 1.000 87.08181 137 PRO A O 1
ATOM 858 N N . ASP A 1 138 ? 182.37041 153.99912 105.21745 1.000 78.35392 138 ASP A N 1
ATOM 859 C CA . ASP A 1 138 ? 181.72576 152.99802 106.06379 1.000 75.55886 138 ASP A CA 1
ATOM 860 C C . ASP A 1 138 ? 182.66262 152.73783 107.24088 1.000 77.00473 138 ASP A C 1
ATOM 861 O O . ASP A 1 138 ? 183.65545 152.01595 107.10968 1.000 77.42103 138 ASP A O 1
ATOM 866 N N . PHE A 1 139 ? 182.35975 153.35105 108.38209 1.000 69.25910 139 PHE A N 1
ATOM 867 C CA . PHE A 1 139 ? 183.03419 153.03324 109.64295 1.000 65.47942 139 PHE A CA 1
ATOM 868 C C . PHE A 1 139 ? 182.16048 152.11808 110.50092 1.000 66.69099 139 PHE A C 1
ATOM 869 O O . PHE A 1 139 ? 181.72182 152.47457 111.59404 1.000 68.83500 139 PHE A O 1
ATOM 877 N N . SER A 1 140 ? 181.91011 150.91359 109.99175 1.000 69.87567 140 SER A N 1
ATOM 878 C CA . SER A 1 140 ? 181.09521 149.95125 110.72316 1.000 69.02565 140 SER A CA 1
ATOM 879 C C . SER A 1 140 ? 181.92241 149.03825 111.61416 1.000 74.13210 140 SER A C 1
ATOM 880 O O . SER A 1 140 ? 181.41324 148.54768 112.62833 1.000 76.82696 140 SER A O 1
ATOM 883 N N . ALA A 1 141 ? 183.18568 148.79682 111.25968 1.000 72.91419 141 ALA A N 1
ATOM 884 C CA . ALA A 1 141 ? 184.04658 147.97146 112.09566 1.000 67.28266 141 ALA A CA 1
ATOM 885 C C . ALA A 1 141 ? 184.48000 148.69110 113.36442 1.000 66.15811 141 ALA A C 1
ATOM 886 O O . ALA A 1 141 ? 184.71943 148.03415 114.38150 1.000 68.87344 141 ALA A O 1
ATOM 888 N N . GLY A 1 142 ? 184.58396 150.01602 113.33071 1.000 58.77635 142 GLY A N 1
ATOM 889 C CA . GLY A 1 142 ? 184.95618 150.79503 114.49026 1.000 55.91663 142 GLY A CA 1
ATOM 890 C C . GLY A 1 142 ? 183.83010 151.10257 115.44534 1.000 60.45194 142 GLY A C 1
ATOM 891 O O . GLY A 1 142 ? 184.05034 151.77249 116.45845 1.000 67.54014 142 GLY A O 1
ATOM 892 N N . TYR A 1 143 ? 182.61973 150.63550 115.14953 1.000 55.73753 143 TYR A N 1
ATOM 893 C CA . TYR A 1 143 ? 181.46521 150.82419 116.01688 1.000 52.06119 143 TYR A CA 1
ATOM 894 C C . TYR A 1 143 ? 181.24426 149.65096 116.95947 1.000 55.78566 143 TYR A C 1
ATOM 895 O O . TYR A 1 143 ? 180.90857 149.85986 118.13169 1.000 63.82682 143 TYR A O 1
ATOM 904 N N . ILE A 1 144 ? 181.45264 148.42532 116.47525 1.000 44.84035 144 ILE A N 1
ATOM 905 C CA . ILE A 1 144 ? 181.28909 147.24289 117.31299 1.000 46.37941 144 ILE A CA 1
ATOM 906 C C . ILE A 1 144 ? 182.32039 147.22988 118.43475 1.000 54.28135 144 ILE A C 1
ATOM 907 O O . ILE A 1 144 ? 182.02141 146.82534 119.56338 1.000 58.31563 144 ILE A O 1
ATOM 912 N N . ILE A 1 145 ? 183.54894 147.66485 118.14635 1.000 56.93799 145 ILE A N 1
ATOM 913 C CA . ILE A 1 145 ? 184.59059 147.68200 119.17001 1.000 53.04253 145 ILE A CA 1
ATOM 914 C C . ILE A 1 145 ? 184.24464 148.67180 120.27613 1.000 51.79372 145 ILE A C 1
ATOM 915 O O . ILE A 1 145 ? 184.40196 148.37420 121.46864 1.000 56.99199 145 ILE A O 1
ATOM 920 N N . HIS A 1 146 ? 183.78238 149.86701 119.90352 1.000 35.72982 146 HIS A N 1
ATOM 921 C CA . HIS A 1 146 ? 183.37730 150.84569 120.90338 1.000 39.74326 146 HIS A CA 1
ATOM 922 C C . HIS A 1 146 ? 182.17134 150.37105 121.70271 1.000 46.37222 146 HIS A C 1
ATOM 923 O O . HIS A 1 146 ? 182.13182 150.58112 122.92068 1.000 44.45511 146 HIS A O 1
ATOM 930 N N . LEU A 1 147 ? 181.20718 149.70876 121.05717 1.000 49.93368 147 LEU A N 1
ATOM 931 C CA . LEU A 1 147 ? 180.10188 149.09519 121.78290 1.000 41.36812 147 LEU A CA 1
ATOM 932 C C . LEU A 1 147 ? 180.56067 148.02966 122.76826 1.000 42.43875 147 LEU A C 1
ATOM 933 O O . LEU A 1 147 ? 180.05355 147.99370 123.89296 1.000 43.63204 147 LEU A O 1
ATOM 938 N N . LEU A 1 148 ? 181.50033 147.16944 122.37721 1.000 44.92141 148 LEU A N 1
ATOM 939 C CA . LEU A 1 148 ? 182.05018 146.15138 123.26422 1.000 42.60744 148 LEU A CA 1
ATOM 940 C C . LEU A 1 148 ? 182.76520 146.75600 124.46471 1.000 41.74141 148 LEU A C 1
ATOM 941 O O . LEU A 1 148 ? 182.56990 146.29852 125.59664 1.000 43.65042 148 LEU A O 1
ATOM 946 N N . LEU A 1 149 ? 183.59146 147.77984 124.23873 1.000 39.19011 149 LEU A N 1
ATOM 947 C CA . LEU A 1 149 ? 184.26931 148.43315 125.35515 1.000 41.52523 149 LEU A CA 1
ATOM 948 C C . LEU A 1 149 ? 183.27179 149.10444 126.29224 1.000 42.61552 149 LEU A C 1
ATOM 949 O O . LEU A 1 149 ? 183.40068 149.00700 127.51997 1.000 46.98972 149 LEU A O 1
ATOM 954 N N . ARG A 1 150 ? 182.26495 149.78247 125.73442 1.000 47.71990 150 ARG A N 1
ATOM 955 C CA . ARG A 1 150 ? 181.25152 150.41597 126.57017 1.000 43.04482 150 ARG A CA 1
ATOM 956 C C . ARG A 1 150 ? 180.48114 149.38425 127.38368 1.000 45.74768 150 ARG A C 1
ATOM 957 O O . ARG A 1 150 ? 180.20218 149.60464 128.56652 1.000 51.54535 150 ARG A O 1
ATOM 965 N N . THR A 1 151 ? 180.13232 148.25117 126.76923 1.000 50.15506 151 THR A N 1
ATOM 966 C CA . THR A 1 151 ? 179.43014 147.19604 127.49270 1.000 42.48530 151 THR A CA 1
ATOM 967 C C . THR A 1 151 ? 180.29041 146.62297 128.61298 1.000 41.99868 151 THR A C 1
ATOM 968 O O . THR A 1 151 ? 179.80268 146.40903 129.72888 1.000 50.83549 151 THR A O 1
ATOM 972 N N . LEU A 1 152 ? 181.57344 146.37944 128.34319 1.000 44.50765 152 LEU A N 1
ATOM 973 C CA . LEU A 1 152 ? 182.46601 145.85667 129.36958 1.000 41.07167 152 LEU A CA 1
ATOM 974 C C . LEU A 1 152 ? 182.73887 146.85378 130.48697 1.000 39.42211 152 LEU A C 1
ATOM 975 O O . LEU A 1 152 ? 183.07520 146.43225 131.59795 1.000 48.43463 152 LEU A O 1
ATOM 980 N N . LEU A 1 153 ? 182.61192 148.15359 130.22637 1.000 45.22219 153 LEU A N 1
ATOM 981 C CA . LEU A 1 153 ? 182.83376 149.15175 131.26488 1.000 43.51037 153 LEU A CA 1
ATOM 982 C C . LEU A 1 153 ? 181.66443 149.29830 132.23261 1.000 48.43852 153 LEU A C 1
ATOM 983 O O . LEU A 1 153 ? 181.82735 149.94009 133.27504 1.000 51.78732 153 LEU A O 1
ATOM 988 N N . GLU A 1 154 ? 180.49777 148.72998 131.92514 1.000 50.31005 154 GLU A N 1
ATOM 989 C CA . GLU A 1 154 ? 179.35129 148.83920 132.82191 1.000 44.33322 154 GLU A CA 1
ATOM 990 C C . GLU A 1 154 ? 179.27800 147.69606 133.82673 1.000 53.45276 154 GLU A C 1
ATOM 991 O O . GLU A 1 154 ? 178.87761 147.91116 134.97550 1.000 55.33627 154 GLU A O 1
ATOM 997 N N . ALA A 1 155 ? 179.64441 146.48044 133.41481 1.000 46.45193 155 ALA A N 1
ATOM 998 C CA . ALA A 1 155 ? 179.58042 145.34055 134.32398 1.000 39.97530 155 ALA A CA 1
ATOM 999 C C . ALA A 1 155 ? 180.52750 145.51435 135.50552 1.000 51.63773 155 ALA A C 1
ATOM 1000 O O . ALA A 1 155 ? 180.16330 145.21475 136.64982 1.000 56.77305 155 ALA A O 1
ATOM 1002 N N . ALA A 1 156 ? 181.74792 145.99165 135.24864 1.000 43.33162 156 ALA A N 1
ATOM 1003 C CA . ALA A 1 156 ? 182.70950 146.18762 136.32844 1.000 39.30643 156 ALA A CA 1
ATOM 1004 C C . ALA A 1 156 ? 182.21978 147.22896 137.32544 1.000 47.69564 156 ALA A C 1
ATOM 1005 O O . ALA A 1 156 ? 182.31456 147.02624 138.54231 1.000 56.22091 156 ALA A O 1
ATOM 1007 N N . PHE A 1 157 ? 181.68825 148.34579 136.83151 1.000 44.86431 157 PHE A N 1
ATOM 1008 C CA . PHE A 1 157 ? 181.18364 149.39363 137.70608 1.000 37.18335 157 PHE A CA 1
ATOM 1009 C C . PHE A 1 157 ? 179.89937 148.99768 138.42001 1.000 44.14045 157 PHE A C 1
ATOM 1010 O O . PHE A 1 157 ? 179.60977 149.55030 139.48566 1.000 55.51762 157 PHE A O 1
ATOM 1018 N N . GLY A 1 158 ? 179.12406 148.06988 137.86434 1.000 41.48309 158 GLY A N 1
ATOM 1019 C CA . GLY A 1 158 ? 177.97456 147.54158 138.57021 1.000 46.19881 158 GLY A CA 1
ATOM 1020 C C . GLY A 1 158 ? 178.37645 146.60124 139.68608 1.000 44.06719 158 GLY A C 1
ATOM 1021 O O . GLY A 1 158 ? 177.81601 146.65039 140.78535 1.000 45.74114 158 GLY A O 1
ATOM 1022 N N . ALA A 1 159 ? 179.35911 145.73920 139.41291 1.000 38.67718 159 ALA A N 1
ATOM 1023 C CA . ALA A 1 159 ? 179.86075 144.84150 140.44856 1.000 38.58197 159 ALA A CA 1
ATOM 1024 C C . ALA A 1 159 ? 180.50256 145.61954 141.59083 1.000 43.52157 159 ALA A C 1
ATOM 1025 O O . ALA A 1 159 ? 180.27094 145.31270 142.76752 1.000 57.35101 159 ALA A O 1
ATOM 1027 N N . LEU A 1 160 ? 181.30644 146.63519 141.26431 1.000 39.70121 160 LEU A N 1
ATOM 1028 C CA . LEU A 1 160 ? 181.90842 147.46586 142.30132 1.000 36.11669 160 LEU A CA 1
ATOM 1029 C C . LEU A 1 160 ? 180.85140 148.21931 143.09730 1.000 44.59357 160 LEU A C 1
ATOM 1030 O O . LEU A 1 160 ? 180.96449 148.33385 144.32318 1.000 50.04104 160 LEU A O 1
ATOM 1035 N N . HIS A 1 161 ? 179.82336 148.73811 142.42059 1.000 44.68237 161 HIS A N 1
ATOM 1036 C CA . HIS A 1 161 ? 178.73878 149.42232 143.11553 1.000 38.05894 161 HIS A CA 1
ATOM 1037 C C . HIS A 1 161 ? 178.00499 148.48816 144.06656 1.000 38.60992 161 HIS A C 1
ATOM 1038 O O . HIS A 1 161 ? 177.68409 148.88194 145.19300 1.000 37.62301 161 HIS A O 1
ATOM 1045 N N . TYR A 1 162 ? 177.72342 147.25870 143.63362 1.000 48.40853 162 TYR A N 1
ATOM 1046 C CA . TYR A 1 162 ? 177.08374 146.29349 144.51831 1.000 45.04767 162 TYR A CA 1
ATOM 1047 C C . TYR A 1 162 ? 177.96376 145.95370 145.71382 1.000 47.87317 162 TYR A C 1
ATOM 1048 O O . TYR A 1 162 ? 177.46875 145.89827 146.84431 1.000 60.88460 162 TYR A O 1
ATOM 1057 N N . PHE A 1 163 ? 179.26133 145.74111 145.49400 1.000 48.96455 163 PHE A N 1
ATOM 1058 C CA . PHE A 1 163 ? 180.14947 145.34058 146.57843 1.000 46.37954 163 PHE A CA 1
ATOM 1059 C C . PHE A 1 163 ? 180.53306 146.48675 147.50598 1.000 46.69835 163 PHE A C 1
ATOM 1060 O O . PHE A 1 163 ? 181.02785 146.22459 148.60676 1.000 47.17901 163 PHE A O 1
ATOM 1068 N N . LEU A 1 164 ? 180.32090 147.73904 147.10353 1.000 46.70627 164 LEU A N 1
ATOM 1069 C CA . LEU A 1 164 ? 180.75325 148.88225 147.89946 1.000 34.81375 164 LEU A CA 1
ATOM 1070 C C . LEU A 1 164 ? 179.62672 149.51288 148.71014 1.000 40.98548 164 LEU A C 1
ATOM 1071 O O . LEU A 1 164 ? 179.78842 149.74651 149.91067 1.000 44.18461 164 LEU A O 1
ATOM 1076 N N . PHE A 1 165 ? 178.48525 149.79942 148.08151 1.000 47.88337 165 PHE A N 1
ATOM 1077 C CA . PHE A 1 165 ? 177.42286 150.55439 148.72953 1.000 41.02822 165 PHE A CA 1
ATOM 1078 C C . PHE A 1 165 ? 176.13374 149.77573 148.95089 1.000 45.73447 165 PHE A C 1
ATOM 1079 O O . PHE A 1 165 ? 175.29577 150.22559 149.74006 1.000 50.22348 165 PHE A O 1
ATOM 1087 N N . GLY A 1 166 ? 175.94277 148.63604 148.28990 1.000 42.14420 166 GLY A N 1
ATOM 1088 C CA . GLY A 1 166 ? 174.71001 147.89930 148.48867 1.000 40.41157 166 GLY A CA 1
ATOM 1089 C C . GLY A 1 166 ? 173.54353 148.51197 147.72986 1.000 48.47932 166 GLY A C 1
ATOM 1090 O O . GLY A 1 166 ? 173.69834 149.09018 146.65073 1.000 55.04460 166 GLY A O 1
ATOM 1091 N N . PHE A 1 167 ? 172.34949 148.37902 148.30919 1.000 49.54071 167 PHE A N 1
ATOM 1092 C CA . PHE A 1 167 ? 171.12263 148.84628 147.67576 1.000 47.79213 167 PHE A CA 1
ATOM 1093 C C . PHE A 1 167 ? 170.40408 149.94710 148.44213 1.000 56.04735 167 PHE A C 1
ATOM 1094 O O . PHE A 1 167 ? 169.75698 150.78873 147.81675 1.000 47.64942 167 PHE A O 1
ATOM 1102 N N . LEU A 1 168 ? 170.49398 149.96526 149.77118 1.000 61.84993 168 LEU A N 1
ATOM 1103 C CA . LEU A 1 168 ? 169.80214 150.95135 150.58882 1.000 50.72630 168 LEU A CA 1
ATOM 1104 C C . LEU A 1 168 ? 170.76224 151.54025 151.61214 1.000 56.02387 168 LEU A C 1
ATOM 1105 O O . LEU A 1 168 ? 171.75442 150.91221 151.99034 1.000 67.17445 168 LEU A O 1
ATOM 1110 N N . ALA A 1 169 ? 170.44893 152.77741 152.06585 1.000 49.32015 169 ALA A N 1
ATOM 1111 C CA . ALA A 1 169 ? 171.26681 153.52742 153.00684 1.000 48.76278 169 ALA A CA 1
ATOM 1112 C C . ALA A 1 169 ? 170.88062 153.20803 154.44888 1.000 48.25998 169 ALA A C 1
ATOM 1113 O O . ALA A 1 169 ? 169.69654 153.05007 154.76272 1.000 48.66907 169 ALA A O 1
ATOM 1115 N N . PRO A 1 170 ? 171.86095 153.10850 155.34140 1.000 48.04980 170 PRO A N 1
ATOM 1116 C CA . PRO A 1 170 ? 171.56633 152.84762 156.75293 1.000 46.05375 170 PRO A CA 1
ATOM 1117 C C . PRO A 1 170 ? 171.11039 154.11172 157.47208 1.000 49.42874 170 PRO A C 1
ATOM 1118 O O . PRO A 1 170 ? 171.13229 155.21665 156.93060 1.000 57.67498 170 PRO A O 1
ATOM 1122 N N . LYS A 1 171 ? 170.69185 153.92489 158.72670 1.000 48.85807 171 LYS A N 1
ATOM 1123 C CA . LYS A 1 171 ? 170.19196 155.02129 159.54364 1.000 34.71380 171 LYS A CA 1
ATOM 1124 C C . LYS A 1 171 ? 171.04383 155.32862 160.76609 1.000 42.54146 171 LYS A C 1
ATOM 1125 O O . LYS A 1 171 ? 170.91912 156.42561 161.31804 1.000 47.67317 171 LYS A O 1
ATOM 1131 N N . LYS A 1 172 ? 171.89479 154.40219 161.20399 1.000 39.86423 172 LYS A N 1
ATOM 1132 C CA . LYS A 1 172 ? 172.71114 154.60583 162.39169 1.000 32.07449 172 LYS A CA 1
ATOM 1133 C C . LYS A 1 172 ? 174.08020 153.97479 162.18495 1.000 42.16049 172 LYS A C 1
ATOM 1134 O O . LYS A 1 172 ? 174.25634 153.07979 161.35544 1.000 45.91822 172 LYS A O 1
ATOM 1140 N N . PHE A 1 173 ? 175.05498 154.45745 162.95669 1.000 44.91497 173 PHE A N 1
ATOM 1141 C CA . PHE A 1 173 ? 176.42318 153.96306 162.86350 1.000 35.94531 173 PHE A CA 1
ATOM 1142 C C . PHE A 1 173 ? 177.06673 153.86125 164.24246 1.000 41.52843 173 PHE A C 1
ATOM 1143 O O . PHE A 1 173 ? 177.09539 154.84719 164.99142 1.000 54.33044 173 PHE A O 1
ATOM 1151 N N . PRO A 1 174 ? 177.57141 152.68178 164.62239 1.000 44.51601 174 PRO A N 1
ATOM 1152 C CA . PRO A 1 174 ? 178.36818 152.57497 165.85237 1.000 44.32184 174 PRO A CA 1
ATOM 1153 C C . PRO A 1 174 ? 179.84793 152.83428 165.60887 1.000 49.89930 174 PRO A C 1
ATOM 1154 O O . PRO A 1 174 ? 180.44919 152.23788 164.71064 1.000 64.98203 174 PRO A O 1
ATOM 1158 N N . CYS A 1 175 ? 180.44841 153.71338 166.40774 1.000 45.89240 175 CYS A N 1
ATOM 1159 C CA . CYS A 1 175 ? 181.82572 154.14663 166.21291 1.000 51.91934 175 CYS A CA 1
ATOM 1160 C C . CYS A 1 175 ? 182.58922 154.01533 167.52178 1.000 52.65997 175 CYS A C 1
ATOM 1161 O O . CYS A 1 175 ? 182.13214 154.50150 168.56084 1.000 60.32041 175 CYS A O 1
ATOM 1164 N N . THR A 1 176 ? 183.75122 153.35467 167.46969 1.000 55.17762 176 THR A N 1
ATOM 1165 C CA . THR A 1 176 ? 184.57225 153.12937 168.65414 1.000 56.01396 176 THR A CA 1
ATOM 1166 C C . THR A 1 176 ? 186.00735 153.61887 168.48827 1.000 58.50289 176 THR A C 1
ATOM 1167 O O . THR A 1 176 ? 186.84552 153.33327 169.35060 1.000 57.84903 176 THR A O 1
ATOM 1171 N N . ARG A 1 177 ? 186.31653 154.33595 167.41152 1.000 68.65331 177 ARG A N 1
ATOM 1172 C CA . ARG A 1 177 ? 187.67936 154.78824 167.18254 1.000 64.19459 177 ARG A CA 1
ATOM 1173 C C . ARG A 1 177 ? 188.06997 155.86629 168.19403 1.000 67.02648 177 ARG A C 1
ATOM 1174 O O . ARG A 1 177 ? 187.22111 156.63178 168.65659 1.000 69.10384 177 ARG A O 1
ATOM 1182 N N . PRO A 1 178 ? 189.34794 155.94382 168.55525 1.000 61.96198 178 PRO A N 1
ATOM 1183 C CA . PRO A 1 178 ? 189.81523 157.03749 169.41835 1.000 58.37465 178 PRO A CA 1
ATOM 1184 C C . PRO A 1 178 ? 189.73094 158.36715 168.69149 1.000 59.68094 178 PRO A C 1
ATOM 1185 O O . PRO A 1 178 ? 189.76338 158.40675 167.45254 1.000 64.96332 178 PRO A O 1
ATOM 1189 N N . PRO A 1 179 ? 189.62951 159.48756 169.42138 1.000 53.05670 179 PRO A N 1
ATOM 1190 C CA . PRO A 1 179 ? 189.67595 159.63595 170.88218 1.000 56.60231 179 PRO A CA 1
ATOM 1191 C C . PRO A 1 179 ? 188.33127 159.41622 171.56670 1.000 57.24776 179 PRO A C 1
ATOM 1192 O O . PRO A 1 179 ? 188.17822 159.73315 172.74178 1.000 59.12642 179 PRO A O 1
ATOM 1196 N N . CYS A 1 180 ? 187.33678 158.88757 170.86066 1.000 59.43176 180 CYS A N 1
ATOM 1197 C CA . CYS A 1 180 ? 186.04933 158.61110 171.48064 1.000 59.12393 180 CYS A CA 1
ATOM 1198 C C . CYS A 1 180 ? 186.18533 157.49601 172.51068 1.000 58.14420 180 CYS A C 1
ATOM 1199 O O . CYS A 1 180 ? 186.86712 156.49393 172.27955 1.000 58.02289 180 CYS A O 1
ATOM 1202 N N . THR A 1 181 ? 185.53415 157.67717 173.65619 1.000 59.97349 181 THR A N 1
ATOM 1203 C CA . THR A 1 181 ? 185.58411 156.71515 174.74921 1.000 64.90247 181 THR A CA 1
ATOM 1204 C C . THR A 1 181 ? 184.32609 155.85874 174.73172 1.000 62.98647 181 THR A C 1
ATOM 1205 O O . THR A 1 181 ? 183.21036 156.38628 174.67906 1.000 61.91249 181 THR A O 1
ATOM 1209 N N . GLY A 1 182 ? 184.50961 154.54198 174.78256 1.000 56.33821 182 GLY A N 1
ATOM 1210 C CA . GLY A 1 182 ? 183.37861 153.63860 174.71962 1.000 54.82822 182 GLY A CA 1
ATOM 1211 C C . GLY A 1 182 ? 182.86140 153.48114 173.29939 1.000 57.26498 182 GLY A C 1
ATOM 1212 O O . GLY A 1 182 ? 183.60633 153.57682 172.32346 1.000 63.42320 182 GLY A O 1
ATOM 1213 N N . VAL A 1 183 ? 181.55919 153.23766 173.19152 1.000 50.89431 183 VAL A N 1
ATOM 1214 C CA . VAL A 1 183 ? 180.88589 153.06996 171.90932 1.000 50.67303 183 VAL A CA 1
ATOM 1215 C C . VAL A 1 183 ? 179.95084 154.25438 171.71561 1.000 55.59979 183 VAL A C 1
ATOM 1216 O O . VAL A 1 183 ? 179.08640 154.51757 172.56065 1.000 55.51365 183 VAL A O 1
ATOM 1220 N N . VAL A 1 184 ? 180.12477 154.96769 170.60860 1.000 57.99937 184 VAL A N 1
ATOM 1221 C CA . VAL A 1 184 ? 179.32113 156.14105 170.29220 1.000 55.22812 184 VAL A CA 1
ATOM 1222 C C . VAL A 1 184 ? 178.35965 155.78885 169.16776 1.000 57.69735 184 VAL A C 1
ATOM 1223 O O . VAL A 1 184 ? 178.66970 154.98329 168.28477 1.000 61.75544 184 VAL A O 1
ATOM 1227 N N . ASP A 1 185 ? 177.17453 156.38843 169.20342 1.000 56.67420 185 ASP A N 1
ATOM 1228 C CA . ASP A 1 185 ? 176.16062 156.19308 168.17673 1.000 52.82040 185 ASP A CA 1
ATOM 1229 C C . ASP A 1 185 ? 176.00517 157.47705 167.37620 1.000 55.86458 185 ASP A C 1
ATOM 1230 O O . ASP A 1 185 ? 175.86816 158.55938 167.95552 1.000 61.78776 185 ASP A O 1
ATOM 1235 N N . CYS A 1 186 ? 176.02604 157.35707 166.05025 1.000 48.17043 186 CYS A N 1
ATOM 1236 C CA . CYS A 1 186 ? 175.87961 158.50363 165.16843 1.000 39.44630 186 CYS A CA 1
ATOM 1237 C C . CYS A 1 186 ? 174.71964 158.27117 164.21294 1.000 45.61303 186 CYS A C 1
ATOM 1238 O O . CYS A 1 186 ? 174.39572 157.13210 163.86855 1.000 56.13549 186 CYS A O 1
ATOM 1241 N N . TYR A 1 187 ? 174.09949 159.36769 163.78760 1.000 38.26443 187 TYR A N 1
ATOM 1242 C CA . TYR A 1 187 ? 172.88277 159.33655 162.98821 1.000 37.09502 187 TYR A CA 1
ATOM 1243 C C . TYR A 1 187 ? 173.16908 159.86034 161.58822 1.000 43.60818 187 TYR A C 1
ATOM 1244 O O . TYR A 1 187 ? 173.84447 160.88187 161.42851 1.000 48.62964 187 TYR A O 1
ATOM 1253 N N . VAL A 1 188 ? 172.65264 159.16140 160.58338 1.000 37.11913 188 VAL A N 1
ATOM 1254 C CA . VAL A 1 188 ? 172.84292 159.54797 159.19071 1.000 33.70351 188 VAL A CA 1
ATOM 1255 C C . VAL A 1 188 ? 171.75382 160.53229 158.78752 1.000 41.73427 188 VAL A C 1
ATOM 1256 O O . VAL A 1 188 ? 170.58144 160.36860 159.14580 1.000 45.25045 188 VAL A O 1
ATOM 1260 N N . SER A 1 189 ? 172.13995 161.56596 158.04265 1.000 35.69660 189 SER A N 1
ATOM 1261 C CA . SER A 1 189 ? 171.19401 162.57346 157.58242 1.000 39.69772 189 SER A CA 1
ATOM 1262 C C . SER A 1 189 ? 170.49719 162.10883 156.30861 1.000 48.50438 189 SER A C 1
ATOM 1263 O O . SER A 1 189 ? 171.14502 161.60405 155.38687 1.000 54.24315 189 SER A O 1
ATOM 1266 N N . ARG A 1 190 ? 169.17980 162.28966 156.26146 1.000 37.15754 190 ARG A N 1
ATOM 1267 C CA . ARG A 1 190 ? 168.35498 161.91596 155.11736 1.000 20.23062 190 ARG A CA 1
ATOM 1268 C C . ARG A 1 190 ? 168.54541 160.45749 154.68713 1.000 34.11515 190 ARG A C 1
ATOM 1269 O O . ARG A 1 190 ? 168.92592 160.18842 153.54499 1.000 43.41890 190 ARG A O 1
ATOM 1277 N N . PRO A 1 191 ? 168.27928 159.49127 155.57252 1.000 40.73047 191 PRO A N 1
ATOM 1278 C CA . PRO A 1 191 ? 168.48069 158.08657 155.18526 1.000 32.22275 191 PRO A CA 1
ATOM 1279 C C . PRO A 1 191 ? 167.40817 157.54193 154.25716 1.000 36.51552 191 PRO A C 1
ATOM 1280 O O . PRO A 1 191 ? 167.61191 156.47027 153.67478 1.000 47.95199 191 PRO A O 1
ATOM 1284 N N . THR A 1 192 ? 166.27993 158.23371 154.09610 1.000 43.34186 192 THR A N 1
ATOM 1285 C CA . THR A 1 192 ? 165.18329 157.72968 153.27560 1.000 36.03450 192 THR A CA 1
ATOM 1286 C C . THR A 1 192 ? 165.25343 158.24583 151.84191 1.000 44.00649 192 THR A C 1
ATOM 1287 O O . THR A 1 192 ? 165.16977 157.46208 150.89182 1.000 53.10629 192 THR A O 1
ATOM 1291 N N . GLU A 1 193 ? 165.40166 159.56094 151.67401 1.000 46.40495 193 GLU A N 1
ATOM 1292 C CA . GLU A 1 193 ? 165.48094 160.14547 150.33975 1.000 37.06667 193 GLU A CA 1
ATOM 1293 C C . GLU A 1 193 ? 166.72338 159.67662 149.59391 1.000 39.18105 193 GLU A C 1
ATOM 1294 O O . GLU A 1 193 ? 166.66553 159.42330 148.38134 1.000 50.69575 193 GLU A O 1
ATOM 1300 N N . LYS A 1 194 ? 167.84980 159.55923 150.30028 1.000 33.84667 194 LYS A N 1
ATOM 1301 C CA . LYS A 1 194 ? 169.06723 159.02515 149.70769 1.000 26.36386 194 LYS A CA 1
ATOM 1302 C C . LYS A 1 194 ? 168.87256 157.61317 149.17734 1.000 33.22864 194 LYS A C 1
ATOM 1303 O O . LYS A 1 194 ? 169.45473 157.26783 148.14497 1.000 44.33291 194 LYS A O 1
ATOM 1309 N N . SER A 1 195 ? 168.07143 156.79375 149.85567 1.000 31.00607 195 SER A N 1
ATOM 1310 C CA . SER A 1 195 ? 167.75625 155.45604 149.37820 1.000 26.39314 195 SER A CA 1
ATOM 1311 C C . SER A 1 195 ? 166.70349 155.45201 148.27920 1.000 33.33261 195 SER A C 1
ATOM 1312 O O . SER A 1 195 ? 166.60295 154.46398 147.54520 1.000 41.06163 195 SER A O 1
ATOM 1315 N N . LEU A 1 196 ? 165.91871 156.52200 148.14947 1.000 38.92045 196 LEU A N 1
ATOM 1316 C CA . LEU A 1 196 ? 164.99516 156.66078 147.03211 1.000 28.75908 196 LEU A CA 1
ATOM 1317 C C . LEU A 1 196 ? 165.69137 157.07120 145.74571 1.000 32.55036 196 LEU A C 1
ATOM 1318 O O . LEU A 1 196 ? 165.26764 156.64687 144.66554 1.000 42.66099 196 LEU A O 1
ATOM 1323 N N . LEU A 1 197 ? 166.73814 157.89013 145.83499 1.000 44.23811 197 LEU A N 1
ATOM 1324 C CA . LEU A 1 197 ? 167.52935 158.23993 144.66162 1.000 36.90714 197 LEU A CA 1
ATOM 1325 C C . LEU A 1 197 ? 168.39432 157.08388 144.16920 1.000 43.12430 197 LEU A C 1
ATOM 1326 O O . LEU A 1 197 ? 168.62579 156.96471 142.95451 1.000 49.38914 197 LEU A O 1
ATOM 1331 N N . MET A 1 198 ? 168.85700 156.22562 145.08418 1.000 42.85412 198 MET A N 1
ATOM 1332 C CA . MET A 1 198 ? 169.65314 155.06457 144.69953 1.000 28.36582 198 MET A CA 1
ATOM 1333 C C . MET A 1 198 ? 168.87218 154.13692 143.78188 1.000 35.31642 198 MET A C 1
ATOM 1334 O O . MET A 1 198 ? 169.41188 153.63781 142.79064 1.000 54.41300 198 MET A O 1
ATOM 1339 N N . LEU A 1 199 ? 167.60592 153.87422 144.11048 1.000 27.99892 199 LEU A N 1
ATOM 1340 C CA . LEU A 1 199 ? 166.79032 152.99209 143.28360 1.000 28.00843 199 LEU A CA 1
ATOM 1341 C C . LEU A 1 199 ? 166.55240 153.58058 141.89940 1.000 33.90589 199 LEU A C 1
ATOM 1342 O O . LEU A 1 199 ? 166.60533 152.85344 140.90038 1.000 43.03624 199 LEU A O 1
ATOM 1347 N N . PHE A 1 200 ? 166.29213 154.88778 141.82182 1.000 27.73896 200 PHE A N 1
ATOM 1348 C CA . PHE A 1 200 ? 166.09794 155.53620 140.52938 1.000 30.40535 200 PHE A CA 1
ATOM 1349 C C . PHE A 1 200 ? 167.34611 155.42236 139.66322 1.000 40.78100 200 PHE A C 1
ATOM 1350 O O . PHE A 1 200 ? 167.26075 155.05269 138.48365 1.000 48.99300 200 PHE A O 1
ATOM 1358 N N . LEU A 1 201 ? 168.51636 155.71512 140.23102 1.000 35.15410 201 LEU A N 1
ATOM 1359 C CA . LEU A 1 201 ? 169.75479 155.60035 139.47093 1.000 28.92585 201 LEU A CA 1
ATOM 1360 C C . LEU A 1 201 ? 170.10015 154.16118 139.10203 1.000 32.26163 201 LEU A C 1
ATOM 1361 O O . LEU A 1 201 ? 170.59122 153.92511 137.99159 1.000 48.37108 201 LEU A O 1
ATOM 1366 N N . TRP A 1 202 ? 169.84366 153.19764 139.99091 1.000 37.71473 202 TRP A N 1
ATOM 1367 C CA . TRP A 1 202 ? 170.02652 151.78910 139.66237 1.000 33.83591 202 TRP A CA 1
ATOM 1368 C C . TRP A 1 202 ? 169.14911 151.36182 138.49667 1.000 37.71082 202 TRP A C 1
ATOM 1369 O O . TRP A 1 202 ? 169.62671 150.67504 137.58697 1.000 40.10637 202 TRP A O 1
ATOM 1380 N N . ALA A 1 203 ? 167.87267 151.75314 138.50789 1.000 35.99261 203 ALA A N 1
ATOM 1381 C CA . ALA A 1 203 ? 166.98189 151.42607 137.40254 1.000 26.49022 203 ALA A CA 1
ATOM 1382 C C . ALA A 1 203 ? 167.42805 152.07487 136.10135 1.000 38.62081 203 ALA A C 1
ATOM 1383 O O . ALA A 1 203 ? 167.37845 151.43123 135.04714 1.000 43.91916 203 ALA A O 1
ATOM 1385 N N . VAL A 1 204 ? 167.86501 153.33624 136.15321 1.000 49.52177 204 VAL A N 1
ATOM 1386 C CA . VAL A 1 204 ? 168.34126 154.00391 134.94375 1.000 38.39277 204 VAL A CA 1
ATOM 1387 C C . VAL A 1 204 ? 169.55603 153.27987 134.37447 1.000 41.11718 204 VAL A C 1
ATOM 1388 O O . VAL A 1 204 ? 169.63784 153.02917 133.16436 1.000 40.27806 204 VAL A O 1
ATOM 1392 N N . SER A 1 205 ? 170.51528 152.92583 135.23587 1.000 44.06626 205 SER A N 1
ATOM 1393 C CA . SER A 1 205 ? 171.70184 152.21474 134.77005 1.000 37.92091 205 SER A CA 1
ATOM 1394 C C . SER A 1 205 ? 171.35544 150.84746 134.19502 1.000 41.45329 205 SER A C 1
ATOM 1395 O O . SER A 1 205 ? 171.88382 150.46801 133.14227 1.000 51.27783 205 SER A O 1
ATOM 1398 N N . ALA A 1 206 ? 170.47388 150.09831 134.86154 1.000 40.27495 206 ALA A N 1
ATOM 1399 C CA . ALA A 1 206 ? 170.08540 148.78511 134.36323 1.000 35.94217 206 ALA A CA 1
ATOM 1400 C C . ALA A 1 206 ? 169.36384 148.87245 133.02731 1.000 32.95950 206 ALA A C 1
ATOM 1401 O O . ALA A 1 206 ? 169.60169 148.03929 132.14690 1.000 31.20445 206 ALA A O 1
ATOM 1403 N N . LEU A 1 207 ? 168.48247 149.85956 132.85729 1.000 50.11253 207 LEU A N 1
ATOM 1404 C CA . LEU A 1 207 ? 167.81978 150.05863 131.57613 1.000 49.80916 207 LEU A CA 1
ATOM 1405 C C . LEU A 1 207 ? 168.79006 150.46507 130.47670 1.000 45.10600 207 LEU A C 1
ATOM 1406 O O . LEU A 1 207 ? 168.66341 149.97901 129.34834 1.000 43.29121 207 LEU A O 1
ATOM 1411 N N . SER A 1 208 ? 169.75611 151.33383 130.77598 1.000 43.64727 208 SER A N 1
ATOM 1412 C CA . SER A 1 208 ? 170.73775 151.72978 129.77560 1.000 40.17577 208 SER A CA 1
ATOM 1413 C C . SER A 1 208 ? 171.70965 150.61320 129.42153 1.000 42.65747 208 SER A C 1
ATOM 1414 O O . SER A 1 208 ? 172.25938 150.62454 128.31577 1.000 45.23388 208 SER A O 1
ATOM 1417 N N . PHE A 1 209 ? 171.93835 149.65695 130.32409 1.000 48.40143 209 PHE A N 1
ATOM 1418 C CA . PHE A 1 209 ? 172.83818 148.55097 130.01429 1.000 38.43490 209 PHE A CA 1
ATOM 1419 C C . PHE A 1 209 ? 172.27864 147.63981 128.92864 1.000 38.92215 209 PHE A C 1
ATOM 1420 O O . PHE A 1 209 ? 173.04260 147.13405 128.10036 1.000 49.64747 209 PHE A O 1
ATOM 1428 N N . LEU A 1 210 ? 170.96676 147.41610 128.91184 1.000 39.68855 210 LEU A N 1
ATOM 1429 C CA . LEU A 1 210 ? 170.34180 146.56509 127.90812 1.000 38.64020 210 LEU A CA 1
ATOM 1430 C C . LEU A 1 210 ? 170.14367 147.26611 126.57179 1.000 47.43905 210 LEU A C 1
ATOM 1431 O O . LEU A 1 210 ? 169.89866 146.59131 125.56747 1.000 50.29640 210 LEU A O 1
ATOM 1436 N N . LEU A 1 211 ? 170.23793 148.59406 126.53147 1.000 49.44187 211 LEU A N 1
ATOM 1437 C CA . LEU A 1 211 ? 170.15748 149.31628 125.26885 1.000 46.87108 211 LEU A CA 1
ATOM 1438 C C . LEU A 1 211 ? 171.39591 149.11550 124.40948 1.000 47.81536 211 LEU A C 1
ATOM 1439 O O . LEU A 1 211 ? 171.28353 149.04587 123.18064 1.000 50.72628 211 LEU A O 1
ATOM 1444 N N . GLY A 1 212 ? 172.57321 149.02372 125.02692 1.000 44.85571 212 GLY A N 1
ATOM 1445 C CA . GLY A 1 212 ? 173.78681 148.68559 124.31344 1.000 36.02975 212 GLY A CA 1
ATOM 1446 C C . GLY A 1 212 ? 173.94912 147.21961 124.00025 1.000 41.34279 212 GLY A C 1
ATOM 1447 O O . GLY A 1 212 ? 174.78485 146.85926 123.16751 1.000 47.22837 212 GLY A O 1
ATOM 1448 N N . LEU A 1 213 ? 173.16887 146.35897 124.65279 1.000 47.80613 213 LEU A N 1
ATOM 1449 C CA . LEU A 1 213 ? 173.16351 144.93539 124.34480 1.000 47.46419 213 LEU A CA 1
ATOM 1450 C C . LEU A 1 213 ? 172.19372 144.58912 123.22520 1.000 50.35667 213 LEU A C 1
ATOM 1451 O O . LEU A 1 213 ? 172.42071 143.61679 122.49744 1.000 48.95024 213 LEU A O 1
ATOM 1456 N N . ALA A 1 214 ? 171.11682 145.35961 123.07325 1.000 51.06049 214 ALA A N 1
ATOM 1457 C CA . ALA A 1 214 ? 170.19949 145.17993 121.95727 1.000 50.99086 214 ALA A CA 1
ATOM 1458 C C . ALA A 1 214 ? 170.70729 145.81887 120.67446 1.000 57.28524 214 ALA A C 1
ATOM 1459 O O . ALA A 1 214 ? 170.15890 145.54128 119.60300 1.000 60.95462 214 ALA A O 1
ATOM 1461 N N . ASP A 1 215 ? 171.73290 146.66525 120.76015 1.000 58.52461 215 ASP A N 1
ATOM 1462 C CA . ASP A 1 215 ? 172.34066 147.28346 119.59146 1.000 55.08705 215 ASP A CA 1
ATOM 1463 C C . ASP A 1 215 ? 173.52225 146.48944 119.05290 1.000 53.33825 215 ASP A C 1
ATOM 1464 O O . ASP A 1 215 ? 173.68405 146.39765 117.83084 1.000 61.71284 215 ASP A O 1
ATOM 1469 N N . LEU A 1 216 ? 174.33828 145.90910 119.93125 1.000 47.94568 216 LEU A N 1
ATOM 1470 C CA . LEU A 1 216 ? 175.47254 145.09660 119.51377 1.000 54.07964 216 LEU A CA 1
ATOM 1471 C C . LEU A 1 216 ? 175.05483 143.81414 118.80801 1.000 57.07963 216 LEU A C 1
ATOM 1472 O O . LEU A 1 216 ? 175.62828 143.47755 117.76457 1.000 59.37941 216 LEU A O 1
ATOM 1477 N N . VAL A 1 217 ? 174.06936 143.09741 119.34276 1.000 64.13583 217 VAL A N 1
ATOM 1478 C CA . VAL A 1 217 ? 173.61718 141.84126 118.75915 1.000 64.90158 217 VAL A CA 1
ATOM 1479 C C . VAL A 1 217 ? 172.80365 142.07697 117.48602 1.000 65.85301 217 VAL A C 1
ATOM 1480 O O . VAL A 1 217 ? 172.47506 141.12755 116.77744 1.000 71.49550 217 VAL A O 1
ATOM 1484 N N . CYS A 1 218 ? 172.47048 143.32567 117.18973 1.000 68.13427 218 CYS A N 1
ATOM 1485 C CA . CYS A 1 218 ? 171.86432 143.68873 115.91714 1.000 69.46137 218 CYS A CA 1
ATOM 1486 C C . CYS A 1 218 ? 172.89054 144.13867 114.89355 1.000 71.16922 218 CYS A C 1
ATOM 1487 O O . CYS A 1 218 ? 172.82259 143.72194 113.73483 1.000 72.32179 218 CYS A O 1
ATOM 1490 N N . SER A 1 219 ? 173.85615 144.96602 115.29933 1.000 68.37270 219 SER A N 1
ATOM 1491 C CA . SER A 1 219 ? 174.92637 145.37152 114.39589 1.000 64.85671 219 SER A CA 1
ATOM 1492 C C . SER A 1 219 ? 175.77512 144.18305 113.95976 1.000 70.65601 219 SER A C 1
ATOM 1493 O O . SER A 1 219 ? 176.13437 144.07658 112.78129 1.000 75.07271 219 SER A O 1
ATOM 1496 N N . LEU A 1 220 ? 176.10925 143.28337 114.89084 1.000 74.32704 220 LEU A N 1
ATOM 1497 C CA . LEU A 1 220 ? 176.88908 142.10387 114.53061 1.000 70.80878 220 LEU A CA 1
ATOM 1498 C C . LEU A 1 220 ? 176.12787 141.21509 113.55661 1.000 73.69557 220 LEU A C 1
ATOM 1499 O O . LEU A 1 220 ? 176.70209 140.71832 112.58135 1.000 77.84214 220 LEU A O 1
ATOM 1504 N N . ARG A 1 221 ? 174.83394 141.00724 113.80174 1.000 83.31300 221 ARG A N 1
ATOM 1505 C CA . ARG A 1 221 ? 174.01515 140.18710 112.91952 1.000 85.83677 221 ARG A CA 1
ATOM 1506 C C . ARG A 1 221 ? 173.80312 140.82508 111.55414 1.000 87.25893 221 ARG A C 1
ATOM 1507 O O . ARG A 1 221 ? 173.67595 140.09745 110.56394 1.000 86.73451 221 ARG A O 1
ATOM 1515 N N . ARG A 1 222 ? 173.76297 142.15394 111.47618 1.000 90.60718 222 ARG A N 1
ATOM 1516 C CA . ARG A 1 222 ? 173.62483 142.86150 110.20968 1.000 89.14060 222 ARG A CA 1
ATOM 1517 C C . ARG A 1 222 ? 174.91217 142.88755 109.39735 1.000 88.90977 222 ARG A C 1
ATOM 1518 O O . ARG A 1 222 ? 174.86486 142.75657 108.17028 1.000 91.77377 222 ARG A O 1
ATOM 1526 N N . ARG A 1 223 ? 176.06466 143.04752 110.05408 1.000 96.93938 223 ARG A N 1
ATOM 1527 C CA . ARG A 1 223 ? 177.32472 143.14226 109.32223 1.000 99.74680 223 ARG A CA 1
ATOM 1528 C C . ARG A 1 223 ? 177.64132 141.84743 108.58201 1.000 102.08656 223 ARG A C 1
ATOM 1529 O O . ARG A 1 223 ? 178.07630 141.88027 107.42482 1.000 102.70829 223 ARG A O 1
ATOM 1537 N N . MET A 1 224 ? 177.42829 140.69724 109.22665 1.000 107.55859 224 MET A N 1
ATOM 1538 C CA . MET A 1 224 ? 177.66420 139.42431 108.55490 1.000 106.66502 224 MET A CA 1
ATOM 1539 C C . MET A 1 224 ? 176.66612 139.16965 107.43403 1.000 107.05285 224 MET A C 1
ATOM 1540 O O . MET A 1 224 ? 177.01187 138.50097 106.45436 1.000 107.76206 224 MET A O 1
ATOM 1545 N N . ARG A 1 225 ? 175.43998 139.67982 107.55796 1.000 115.03138 225 ARG A N 1
ATOM 1546 C CA . ARG A 1 225 ? 174.44979 139.52139 106.49875 1.000 115.40866 225 ARG A CA 1
ATOM 1547 C C . ARG A 1 225 ? 174.87676 140.24850 105.22872 1.000 116.42374 225 ARG A C 1
ATOM 1548 O O . ARG A 1 225 ? 174.73686 139.71590 104.12238 1.000 118.05583 225 ARG A O 1
ATOM 1556 N N . ARG A 1 226 ? 175.40069 141.46458 105.36901 1.000 122.55895 226 ARG A N 1
ATOM 1557 C CA . ARG A 1 226 ? 175.85194 142.25213 104.22172 1.000 124.74095 226 ARG A CA 1
ATOM 1558 C C . ARG A 1 226 ? 177.31654 141.93775 103.90927 1.000 124.07067 226 ARG A C 1
ATOM 1559 O O . ARG A 1 226 ? 178.20231 142.79021 103.96121 1.000 123.99029 226 ARG A O 1
ATOM 1567 N N . ARG A 1 227 ? 177.55716 140.66923 103.58843 1.000 128.21030 227 ARG A N 1
ATOM 1568 C CA . ARG A 1 227 ? 178.89058 140.19195 103.24777 1.000 128.88535 227 ARG A CA 1
ATOM 1569 C C . ARG A 1 227 ? 178.77801 138.88312 102.47513 1.000 131.16171 227 ARG A C 1
ATOM 1570 O O . ARG A 1 227 ? 178.93019 137.80101 103.05698 1.000 129.57879 227 ARG A O 1
ATOM 1578 N N . PRO A 1 228 ? 178.49989 138.93594 101.17087 1.000 143.30985 228 PRO A N 1
ATOM 1579 C CA . PRO A 1 228 ? 178.37656 137.69489 100.39437 1.000 142.41576 228 PRO A CA 1
ATOM 1580 C C . PRO A 1 228 ? 179.72127 137.02403 100.16866 1.000 142.04342 228 PRO A C 1
ATOM 1581 O O . PRO A 1 228 ? 180.30702 137.13547 99.08703 1.000 141.16264 228 PRO A O 1
ATOM 1585 N N . GLY A 1 229 ? 180.21714 136.32556 101.18491 1.000 141.48721 229 GLY A N 1
ATOM 1586 C CA . GLY A 1 229 ? 181.49669 135.64794 101.09379 1.000 140.87791 229 GLY A CA 1
ATOM 1587 C C . GLY A 1 229 ? 182.43537 135.98852 102.23452 1.000 141.14985 229 GLY A C 1
ATOM 1588 O O . GLY A 1 229 ? 182.00517 136.15989 103.37517 1.000 140.19664 229 GLY A O 1
ATOM 1589 N N . GLY B 1 3 ? 182.50219 176.99332 92.22616 1.000 105.58119 3 GLY B N 1
ATOM 1590 C CA . GLY B 1 3 ? 182.65427 177.70885 93.47915 1.000 108.00734 3 GLY B CA 1
ATOM 1591 C C . GLY B 1 3 ? 182.52724 176.81712 94.69800 1.000 108.00049 3 GLY B C 1
ATOM 1592 O O . GLY B 1 3 ? 181.86909 175.77852 94.65215 1.000 106.82125 3 GLY B O 1
ATOM 1593 N N . VAL B 1 4 ? 183.16370 177.22457 95.79407 1.000 108.16315 4 VAL B N 1
ATOM 1594 C CA . VAL B 1 4 ? 183.14268 176.48997 97.04739 1.000 107.34397 4 VAL B CA 1
ATOM 1595 C C . VAL B 1 4 ? 182.86098 177.47211 98.18146 1.000 105.97458 4 VAL B C 1
ATOM 1596 O O . VAL B 1 4 ? 183.06564 178.67834 98.05108 1.000 107.07034 4 VAL B O 1
ATOM 1600 N N . ASP B 1 5 ? 182.37595 176.93777 99.30176 1.000 100.98543 5 ASP B N 1
ATOM 1601 C CA . ASP B 1 5 ? 182.10664 177.75399 100.47817 1.000 100.95393 5 ASP B CA 1
ATOM 1602 C C . ASP B 1 5 ? 183.40392 178.03654 101.22166 1.000 100.05643 5 ASP B C 1
ATOM 1603 O O . ASP B 1 5 ? 184.49006 177.73090 100.72136 1.000 102.42554 5 ASP B O 1
ATOM 1608 N N . LEU B 1 6 ? 183.30721 178.61877 102.42181 1.000 88.15780 6 LEU B N 1
ATOM 1609 C CA . LEU B 1 6 ? 184.50824 178.88600 103.20483 1.000 89.18191 6 LEU B CA 1
ATOM 1610 C C . LEU B 1 6 ? 184.33347 178.44591 104.65440 1.000 89.67431 6 LEU B C 1
ATOM 1611 O O . LEU B 1 6 ? 185.31654 178.36841 105.39902 1.000 92.88787 6 LEU B O 1
ATOM 1616 N N . LEU B 1 7 ? 183.11290 178.09508 105.05264 1.000 83.29774 7 LEU B N 1
ATOM 1617 C CA . LEU B 1 7 ? 182.91292 177.46461 106.34903 1.000 81.06241 7 LEU B CA 1
ATOM 1618 C C . LEU B 1 7 ? 183.51482 176.06726 106.31433 1.000 85.68518 7 LEU B C 1
ATOM 1619 O O . LEU B 1 7 ? 184.05341 175.58734 107.31623 1.000 82.04431 7 LEU B O 1
ATOM 1624 N N . GLY B 1 8 ? 183.42828 175.40956 105.15730 1.000 89.14238 8 GLY B N 1
ATOM 1625 C CA . GLY B 1 8 ? 184.08915 174.12594 104.99873 1.000 81.34209 8 GLY B CA 1
ATOM 1626 C C . GLY B 1 8 ? 185.59671 174.25769 104.90548 1.000 80.53751 8 GLY B C 1
ATOM 1627 O O . GLY B 1 8 ? 186.33453 173.47769 105.51215 1.000 85.06176 8 GLY B O 1
ATOM 1628 N N . PHE B 1 9 ? 186.07586 175.25164 104.15358 1.000 75.29133 9 PHE B N 1
ATOM 1629 C CA . PHE B 1 9 ? 187.51190 175.47750 104.03941 1.000 78.75922 9 PHE B CA 1
ATOM 1630 C C . PHE B 1 9 ? 188.14247 175.85343 105.37288 1.000 79.13157 9 PHE B C 1
ATOM 1631 O O . PHE B 1 9 ? 189.34465 175.63927 105.56105 1.000 79.17965 9 PHE B O 1
ATOM 1639 N N . LEU B 1 10 ? 187.36183 176.40069 106.30166 1.000 72.46781 10 LEU B N 1
ATOM 1640 C CA . LEU B 1 10 ? 187.86837 176.78590 107.61039 1.000 71.58265 10 LEU B CA 1
ATOM 1641 C C . LEU B 1 10 ? 187.99730 175.61077 108.56894 1.000 75.38444 10 LEU B C 1
ATOM 1642 O O . LEU B 1 10 ? 188.59216 175.76933 109.63993 1.000 79.37018 10 LEU B O 1
ATOM 1647 N N . ILE B 1 11 ? 187.45912 174.44436 108.21618 1.000 74.41303 11 ILE B N 1
ATOM 1648 C CA . ILE B 1 11 ? 187.56810 173.26532 109.05655 1.000 73.55555 11 ILE B CA 1
ATOM 1649 C C . ILE B 1 11 ? 188.68646 172.33003 108.60882 1.000 72.68456 11 ILE B C 1
ATOM 1650 O O . ILE B 1 11 ? 189.43327 171.83283 109.45898 1.000 80.74235 11 ILE B O 1
ATOM 1655 N N . ILE B 1 12 ? 188.82911 172.07789 107.30615 1.000 65.28389 12 ILE B N 1
ATOM 1656 C CA . ILE B 1 12 ? 189.92429 171.23854 106.82993 1.000 68.03330 12 ILE B CA 1
ATOM 1657 C C . ILE B 1 12 ? 191.26679 171.86527 107.18001 1.000 71.65665 12 ILE B C 1
ATOM 1658 O O . ILE B 1 12 ? 192.20826 171.16628 107.57300 1.000 76.73199 12 ILE B O 1
ATOM 1663 N N . THR B 1 13 ? 191.37607 173.18981 107.05137 1.000 71.03543 13 THR B N 1
ATOM 1664 C CA . THR B 1 13 ? 192.58998 173.87799 107.47941 1.000 72.19588 13 THR B CA 1
ATOM 1665 C C . THR B 1 13 ? 192.90461 173.57746 108.93978 1.000 72.67799 13 THR B C 1
ATOM 1666 O O . THR B 1 13 ? 194.07044 173.39303 109.30731 1.000 74.87985 13 THR B O 1
ATOM 1670 N N . LEU B 1 14 ? 191.87516 173.51416 109.78498 1.000 66.29857 14 LEU B N 1
ATOM 1671 C CA . LEU B 1 14 ? 192.07704 173.19403 111.19276 1.000 63.49519 14 LEU B CA 1
ATOM 1672 C C . LEU B 1 14 ? 192.18537 171.69133 111.43415 1.000 65.27380 14 LEU B C 1
ATOM 1673 O O . LEU B 1 14 ? 192.81574 171.26926 112.40970 1.000 70.28141 14 LEU B O 1
ATOM 1678 N N . ASN B 1 15 ? 191.60053 170.87236 110.56170 1.000 71.89317 15 ASN B N 1
ATOM 1679 C CA . ASN B 1 15 ? 191.54926 169.42210 110.74385 1.000 64.70645 15 ASN B CA 1
ATOM 1680 C C . ASN B 1 15 ? 192.62482 168.75519 109.87957 1.000 69.26341 15 ASN B C 1
ATOM 1681 O O . ASN B 1 15 ? 192.67559 167.54211 109.67987 1.000 75.16221 15 ASN B O 1
ATOM 1686 N N . CYS B 1 16 ? 193.60127 169.55581 109.45243 1.000 72.30008 16 CYS B N 1
ATOM 1687 C CA . CYS B 1 16 ? 194.77713 169.02863 108.77610 1.000 73.58955 16 CYS B CA 1
ATOM 1688 C C . CYS B 1 16 ? 196.08031 169.43866 109.44585 1.000 71.93577 16 CYS B C 1
ATOM 1689 O O . CYS B 1 16 ? 197.14571 169.00721 108.99421 1.000 77.84772 16 CYS B O 1
ATOM 1692 N N . ASN B 1 17 ? 196.03390 170.24889 110.50283 1.000 63.87900 17 ASN B N 1
ATOM 1693 C CA . ASN B 1 17 ? 197.22372 170.64774 111.23827 1.000 61.94869 17 ASN B CA 1
ATOM 1694 C C . ASN B 1 17 ? 197.27988 170.05194 112.63670 1.000 65.93077 17 ASN B C 1
ATOM 1695 O O . ASN B 1 17 ? 198.26791 170.26949 113.34732 1.000 69.20079 17 ASN B O 1
ATOM 1700 N N . VAL B 1 18 ? 196.25760 169.30785 113.04930 1.000 60.16564 18 VAL B N 1
ATOM 1701 C CA . VAL B 1 18 ? 196.20259 168.67849 114.36294 1.000 48.49148 18 VAL B CA 1
ATOM 1702 C C . VAL B 1 18 ? 196.22006 167.17126 114.15526 1.000 56.42790 18 VAL B C 1
ATOM 1703 O O . VAL B 1 18 ? 195.40836 166.63549 113.39052 1.000 65.36460 18 VAL B O 1
ATOM 1707 N N . THR B 1 19 ? 197.14167 166.49098 114.83081 1.000 45.79144 19 THR B N 1
ATOM 1708 C CA . THR B 1 19 ? 197.28224 165.05381 114.67056 1.000 44.78285 19 THR B CA 1
ATOM 1709 C C . THR B 1 19 ? 196.20634 164.31693 115.46719 1.000 53.90787 19 THR B C 1
ATOM 1710 O O . THR B 1 19 ? 195.48427 164.89755 116.28153 1.000 58.60006 19 THR B O 1
ATOM 1714 N N . MET B 1 20 ? 196.10072 163.01045 115.21103 1.000 56.70347 20 MET B N 1
ATOM 1715 C CA . MET B 1 20 ? 195.12709 162.18933 115.92492 1.000 54.12325 20 MET B CA 1
ATOM 1716 C C . MET B 1 20 ? 195.44457 162.12534 117.41366 1.000 55.37314 20 MET B C 1
ATOM 1717 O O . MET B 1 20 ? 194.53729 162.17637 118.25392 1.000 59.44067 20 MET B O 1
ATOM 1722 N N . VAL B 1 21 ? 196.72924 162.01193 117.75883 1.000 45.47907 21 VAL B N 1
ATOM 1723 C CA . VAL B 1 21 ? 197.12602 162.00117 119.16369 1.000 37.05446 21 VAL B CA 1
ATOM 1724 C C . VAL B 1 21 ? 196.75509 163.31874 119.82896 1.000 45.92516 21 VAL B C 1
ATOM 1725 O O . VAL B 1 21 ? 196.24510 163.34113 120.95519 1.000 55.84881 21 VAL B O 1
ATOM 1729 N N . GLY B 1 22 ? 197.00049 164.43712 119.14375 1.000 44.08424 22 GLY B N 1
ATOM 1730 C CA . GLY B 1 22 ? 196.60979 165.73105 119.67174 1.000 38.73210 22 GLY B CA 1
ATOM 1731 C C . GLY B 1 22 ? 195.11310 165.94248 119.72805 1.000 45.34603 22 GLY B C 1
ATOM 1732 O O . GLY B 1 22 ? 194.63881 166.71954 120.56226 1.000 52.37284 22 GLY B O 1
ATOM 1733 N N . LYS B 1 23 ? 194.35856 165.27200 118.85665 1.000 50.61992 23 LYS B N 1
ATOM 1734 C CA . LYS B 1 23 ? 192.90406 165.36111 118.90536 1.000 48.17099 23 LYS B CA 1
ATOM 1735 C C . LYS B 1 23 ? 192.33938 164.56997 120.07764 1.000 48.03867 23 LYS B C 1
ATOM 1736 O O . LYS B 1 23 ? 191.38635 165.01271 120.72756 1.000 47.17684 23 LYS B O 1
ATOM 1742 N N . LEU B 1 24 ? 192.91085 163.39861 120.35742 1.000 48.97338 24 LEU B N 1
ATOM 1743 C CA . LEU B 1 24 ? 192.48331 162.58802 121.49091 1.000 46.07769 24 LEU B CA 1
ATOM 1744 C C . LEU B 1 24 ? 192.97173 163.12972 122.83134 1.000 45.26338 24 LEU B C 1
ATOM 1745 O O . LEU B 1 24 ? 192.29006 162.93227 123.84473 1.000 45.94048 24 LEU B O 1
ATOM 1750 N N . TRP B 1 25 ? 194.11403 163.82100 122.86148 1.000 49.37011 25 TRP B N 1
ATOM 1751 C CA . TRP B 1 25 ? 194.55659 164.49186 124.07998 1.000 41.04919 25 TRP B CA 1
ATOM 1752 C C . TRP B 1 25 ? 193.56270 165.55991 124.51824 1.000 41.29157 25 TRP B C 1
ATOM 1753 O O . TRP B 1 25 ? 193.26044 165.68246 125.71140 1.000 45.74406 25 TRP B O 1
ATOM 1764 N N . PHE B 1 26 ? 193.05041 166.34223 123.56645 1.000 41.40007 26 PHE B N 1
ATOM 1765 C CA . PHE B 1 26 ? 192.07607 167.37699 123.89438 1.000 39.72136 26 PHE B CA 1
ATOM 1766 C C . PHE B 1 26 ? 190.81734 166.77243 124.49875 1.000 45.21098 26 PHE B C 1
ATOM 1767 O O . PHE B 1 26 ? 190.24791 167.32582 125.44606 1.000 44.80578 26 PHE B O 1
ATOM 1775 N N . VAL B 1 27 ? 190.36587 165.63978 123.95820 1.000 58.36488 27 VAL B N 1
ATOM 1776 C CA . VAL B 1 27 ? 189.19060 164.97014 124.50331 1.000 49.46617 27 VAL B CA 1
ATOM 1777 C C . VAL B 1 27 ? 189.47475 164.43871 125.90216 1.000 43.89148 27 VAL B C 1
ATOM 1778 O O . VAL B 1 27 ? 188.65227 164.58822 126.81344 1.000 44.82156 27 VAL B O 1
ATOM 1782 N N . LEU B 1 28 ? 190.64194 163.82200 126.10369 1.000 44.26204 28 LEU B N 1
ATOM 1783 C CA . LEU B 1 28 ? 190.92127 163.19964 127.39480 1.000 42.92286 28 LEU B CA 1
ATOM 1784 C C . LEU B 1 28 ? 191.09202 164.23763 128.49755 1.000 45.47685 28 LEU B C 1
ATOM 1785 O O . LEU B 1 28 ? 190.33829 164.23996 129.47691 1.000 48.80696 28 LEU B O 1
ATOM 1790 N N . THR B 1 29 ? 192.07237 165.13216 128.37127 1.000 56.12669 29 THR B N 1
ATOM 1791 C CA . THR B 1 29 ? 192.27894 166.06500 129.48375 1.000 56.07582 29 THR B CA 1
ATOM 1792 C C . THR B 1 29 ? 191.40122 167.30229 129.37443 1.000 54.25327 29 THR B C 1
ATOM 1793 O O . THR B 1 29 ? 191.86361 168.43251 129.55422 1.000 50.94012 29 THR B O 1
ATOM 1797 N N . MET B 1 30 ? 190.11933 167.10177 129.07847 1.000 60.23690 30 MET B N 1
ATOM 1798 C CA . MET B 1 30 ? 189.07973 168.09368 129.32774 1.000 51.65436 30 MET B CA 1
ATOM 1799 C C . MET B 1 30 ? 187.81782 167.49029 129.92339 1.000 51.01296 30 MET B C 1
ATOM 1800 O O . MET B 1 30 ? 187.09459 168.19423 130.63669 1.000 54.65549 30 MET B O 1
ATOM 1805 N N . LEU B 1 31 ? 187.55776 166.20206 129.71262 1.000 50.50661 31 LEU B N 1
ATOM 1806 C CA . LEU B 1 31 ? 186.42775 165.50606 130.30897 1.000 50.90342 31 LEU B CA 1
ATOM 1807 C C . LEU B 1 31 ? 186.79260 164.78172 131.59517 1.000 53.00892 31 LEU B C 1
ATOM 1808 O O . LEU B 1 31 ? 185.92909 164.60209 132.45894 1.000 57.74443 31 LEU B O 1
ATOM 1813 N N . LEU B 1 32 ? 188.05006 164.36839 131.74375 1.000 48.95682 32 LEU B N 1
ATOM 1814 C CA . LEU B 1 32 ? 188.52023 163.69289 132.94389 1.000 43.26282 32 LEU B CA 1
ATOM 1815 C C . LEU B 1 32 ? 189.37955 164.58108 133.83113 1.000 42.99208 32 LEU B C 1
ATOM 1816 O O . LEU B 1 32 ? 189.73497 164.16582 134.93813 1.000 58.12586 32 LEU B O 1
ATOM 1821 N N . ARG B 1 33 ? 189.72946 165.78245 133.37989 1.000 42.18990 33 ARG B N 1
ATOM 1822 C CA . ARG B 1 33 ? 190.57185 166.68497 134.15383 1.000 45.27945 33 ARG B CA 1
ATOM 1823 C C . ARG B 1 33 ? 189.85990 167.97345 134.52842 1.000 50.74616 33 ARG B C 1
ATOM 1824 O O . ARG B 1 33 ? 189.82295 168.33402 135.71003 1.000 55.34656 33 ARG B O 1
ATOM 1832 N N . MET B 1 34 ? 189.28938 168.67994 133.55576 1.000 54.63189 34 MET B N 1
ATOM 1833 C CA . MET B 1 34 ? 188.60490 169.93739 133.81713 1.000 43.61535 34 MET B CA 1
ATOM 1834 C C . MET B 1 34 ? 187.18780 169.75067 134.33739 1.000 45.56739 34 MET B C 1
ATOM 1835 O O . MET B 1 34 ? 186.59693 170.71444 134.83478 1.000 55.77850 34 MET B O 1
ATOM 1840 N N . LEU B 1 35 ? 186.63134 168.54572 134.23787 1.000 47.34932 35 LEU B N 1
ATOM 1841 C CA . LEU B 1 35 ? 185.29455 168.26681 134.74423 1.000 44.30833 35 LEU B CA 1
ATOM 1842 C C . LEU B 1 35 ? 185.29922 167.69575 136.15326 1.000 44.45229 35 LEU B C 1
ATOM 1843 O O . LEU B 1 35 ? 184.42893 168.04896 136.95480 1.000 47.67223 35 LEU B O 1
ATOM 1848 N N . VAL B 1 36 ? 186.25702 166.82252 136.47187 1.000 40.95271 36 VAL B N 1
ATOM 1849 C CA . VAL B 1 36 ? 186.36747 166.29735 137.82827 1.000 40.03945 36 VAL B CA 1
ATOM 1850 C C . VAL B 1 36 ? 186.76058 167.39759 138.80425 1.000 40.87112 36 VAL B C 1
ATOM 1851 O O . VAL B 1 36 ? 186.31379 167.40326 139.95719 1.000 43.93800 36 VAL B O 1
ATOM 1855 N N . ILE B 1 37 ? 187.60039 168.33814 138.37028 1.000 40.17114 37 ILE B N 1
ATOM 1856 C CA . ILE B 1 37 ? 188.00569 169.43628 139.24122 1.000 33.46921 37 ILE B CA 1
ATOM 1857 C C . ILE B 1 37 ? 186.80721 170.30636 139.60027 1.000 37.84287 37 ILE B C 1
ATOM 1858 O O . ILE B 1 37 ? 186.64202 170.71410 140.75586 1.000 49.11862 37 ILE B O 1
ATOM 1863 N N . VAL B 1 38 ? 185.94852 170.59640 138.62431 1.000 43.58535 38 VAL B N 1
ATOM 1864 C CA . VAL B 1 38 ? 184.83027 171.50353 138.85928 1.000 45.15919 38 VAL B CA 1
ATOM 1865 C C . VAL B 1 38 ? 183.69397 170.79327 139.58553 1.000 48.02359 38 VAL B C 1
ATOM 1866 O O . VAL B 1 38 ? 183.22759 171.25125 140.63456 1.000 46.56686 38 VAL B O 1
ATOM 1870 N N . LEU B 1 39 ? 183.22709 169.66893 139.04228 1.000 43.91244 39 LEU B N 1
ATOM 1871 C CA . LEU B 1 39 ? 182.06124 168.98922 139.59323 1.000 32.58099 39 LEU B CA 1
ATOM 1872 C C . LEU B 1 39 ? 182.36286 168.19062 140.85344 1.000 38.19441 39 LEU B C 1
ATOM 1873 O O . LEU B 1 39 ? 181.52597 168.15052 141.76185 1.000 45.41390 39 LEU B O 1
ATOM 1878 N N . ALA B 1 40 ? 183.52911 167.55033 140.93555 1.000 36.70292 40 ALA B N 1
ATOM 1879 C CA . ALA B 1 40 ? 183.85363 166.68940 142.06334 1.000 33.79115 40 ALA B CA 1
ATOM 1880 C C . ALA B 1 40 ? 184.87632 167.28421 143.01939 1.000 31.57278 40 ALA B C 1
ATOM 1881 O O . ALA B 1 40 ? 185.07605 166.72787 144.10330 1.000 40.73841 40 ALA B O 1
ATOM 1883 N N . GLY B 1 41 ? 185.52506 168.38597 142.65838 1.000 35.65091 41 GLY B N 1
ATOM 1884 C CA . GLY B 1 41 ? 186.51457 168.98665 143.52944 1.000 31.25552 41 GLY B CA 1
ATOM 1885 C C . GLY B 1 41 ? 185.94119 170.05007 144.44106 1.000 36.19566 41 GLY B C 1
ATOM 1886 O O . GLY B 1 41 ? 186.33199 170.15405 145.60660 1.000 46.44082 41 GLY B O 1
ATOM 1887 N N . ARG B 1 42 ? 185.01912 170.85398 143.91506 1.000 29.92061 42 ARG B N 1
ATOM 1888 C CA . ARG B 1 42 ? 184.39501 171.89959 144.72386 1.000 33.42522 42 ARG B CA 1
ATOM 1889 C C . ARG B 1 42 ? 183.60481 171.34830 145.90635 1.000 44.07321 42 ARG B C 1
ATOM 1890 O O . ARG B 1 42 ? 183.76742 171.87354 147.02140 1.000 55.21811 42 ARG B O 1
ATOM 1898 N N . PRO B 1 43 ? 182.74144 170.33419 145.75615 1.000 36.70131 43 PRO B N 1
ATOM 1899 C CA . PRO B 1 43 ? 182.02878 169.81582 146.93685 1.000 26.79355 43 PRO B CA 1
ATOM 1900 C C . PRO B 1 43 ? 182.93758 169.25159 148.01595 1.000 27.83882 43 PRO B C 1
ATOM 1901 O O . PRO B 1 43 ? 182.60215 169.34773 149.20267 1.000 35.87361 43 PRO B O 1
ATOM 1905 N N . VAL B 1 44 ? 184.07129 168.65439 147.64527 1.000 29.21877 44 VAL B N 1
ATOM 1906 C CA . VAL B 1 44 ? 184.94902 168.04650 148.64116 1.000 20.07588 44 VAL B CA 1
ATOM 1907 C C . VAL B 1 44 ? 185.62659 169.11548 149.49036 1.000 37.34444 44 VAL B C 1
ATOM 1908 O O . VAL B 1 44 ? 185.77042 168.96059 150.70886 1.000 49.65460 44 VAL B O 1
ATOM 1912 N N . TYR B 1 45 ? 186.04337 170.21908 148.86921 1.000 39.98004 45 TYR B N 1
ATOM 1913 C CA . TYR B 1 45 ? 186.81016 171.26127 149.54017 1.000 30.66395 45 TYR B CA 1
ATOM 1914 C C . TYR B 1 45 ? 185.94597 172.44008 149.97099 1.000 38.83262 45 TYR B C 1
ATOM 1915 O O . TYR B 1 45 ? 186.41039 173.58431 149.95522 1.000 53.14960 45 TYR B O 1
ATOM 1924 N N . GLN B 1 46 ? 184.69735 172.18872 150.35810 1.000 36.52470 46 GLN B N 1
ATOM 1925 C CA . GLN B 1 46 ? 183.80449 173.27289 150.74524 1.000 43.19011 46 GLN B CA 1
ATOM 1926 C C . GLN B 1 46 ? 183.86309 173.58398 152.23450 1.000 50.47676 46 GLN B C 1
ATOM 1927 O O . GLN B 1 46 ? 183.82271 174.75960 152.61562 1.000 50.92735 46 GLN B O 1
ATOM 1933 N N . ASP B 1 47 ? 183.97496 172.56774 153.08366 1.000 51.55692 47 ASP B N 1
ATOM 1934 C CA . ASP B 1 47 ? 184.00711 172.74147 154.53023 1.000 42.85095 47 ASP B CA 1
ATOM 1935 C C . ASP B 1 47 ? 185.39727 172.46690 155.09077 1.000 39.72961 47 ASP B C 1
ATOM 1936 O O . ASP B 1 47 ? 185.55058 171.88032 156.16261 1.000 48.47479 47 ASP B O 1
ATOM 1941 N N . GLU B 1 48 ? 186.43201 172.89012 154.36186 1.000 37.24326 48 GLU B N 1
ATOM 1942 C CA . GLU B 1 48 ? 187.79787 172.67421 154.82492 1.000 34.75814 48 GLU B CA 1
ATOM 1943 C C . GLU B 1 48 ? 188.11272 173.50025 156.06506 1.000 39.22740 48 GLU B C 1
ATOM 1944 O O . GLU B 1 48 ? 188.84458 173.03477 156.94492 1.000 44.90220 48 GLU B O 1
ATOM 1950 N N . GLN B 1 49 ? 187.58083 174.71886 156.15433 1.000 36.47862 49 GLN B N 1
ATOM 1951 C CA . GLN B 1 49 ? 187.76748 175.55979 157.33057 1.000 34.44577 49 GLN B CA 1
ATOM 1952 C C . GLN B 1 49 ? 186.61334 175.47181 158.31530 1.000 37.24753 49 GLN B C 1
ATOM 1953 O O . GLN B 1 49 ? 186.83007 175.62204 159.52162 1.000 42.41134 49 GLN B O 1
ATOM 1959 N N . GLU B 1 50 ? 185.39504 175.22733 157.82918 1.000 52.08399 50 GLU B N 1
ATOM 1960 C CA . GLU B 1 50 ? 184.24173 175.14644 158.71867 1.000 44.92395 50 GLU B CA 1
ATOM 1961 C C . GLU B 1 50 ? 184.37733 173.98629 159.69562 1.000 45.61517 50 GLU B C 1
ATOM 1962 O O . GLU B 1 50 ? 184.00897 174.10762 160.86968 1.000 41.66327 50 GLU B O 1
ATOM 1968 N N . ARG B 1 51 ? 184.90417 172.85561 159.23429 1.000 43.32178 51 ARG B N 1
ATOM 1969 C CA . ARG B 1 51 ? 185.07574 171.67304 160.06705 1.000 39.11402 51 ARG B CA 1
ATOM 1970 C C . ARG B 1 51 ? 186.55028 171.33030 160.24042 1.000 40.04937 51 ARG B C 1
ATOM 1971 O O . ARG B 1 51 ? 186.95326 170.16846 160.17188 1.000 45.65921 51 ARG B O 1
ATOM 1979 N N . PHE B 1 52 ? 187.37119 172.35340 160.46202 1.000 36.88440 52 PHE B N 1
ATOM 1980 C CA . PHE B 1 52 ? 188.76479 172.19277 160.87285 1.000 26.81055 52 PHE B CA 1
ATOM 1981 C C . PHE B 1 52 ? 188.78458 172.45482 162.37486 1.000 40.26190 52 PHE B C 1
ATOM 1982 O O . PHE B 1 52 ? 188.97650 173.58353 162.82653 1.000 47.92419 52 PHE B O 1
ATOM 1990 N N . VAL B 1 53 ? 188.57249 171.39781 163.15140 1.000 38.38649 53 VAL B N 1
ATOM 1991 C CA . VAL B 1 53 ? 188.28268 171.51774 164.57605 1.000 33.60758 53 VAL B CA 1
ATOM 1992 C C . VAL B 1 53 ? 189.58841 171.54062 165.35906 1.000 40.34983 53 VAL B C 1
ATOM 1993 O O . VAL B 1 53 ? 190.42183 170.63939 165.22209 1.000 46.67483 53 VAL B O 1
ATOM 1997 N N . CYS B 1 54 ? 189.76089 172.56848 166.18394 1.000 49.15695 54 CYS B N 1
ATOM 1998 C CA . CYS B 1 54 ? 190.90128 172.69777 167.07731 1.000 46.35055 54 CYS B CA 1
ATOM 1999 C C . CYS B 1 54 ? 190.44367 172.59871 168.52883 1.000 51.49463 54 CYS B C 1
ATOM 2000 O O . CYS B 1 54 ? 189.29279 172.88654 168.86483 1.000 63.89926 54 CYS B O 1
ATOM 2003 N N . ASN B 1 55 ? 191.36867 172.18112 169.39287 1.000 46.36856 55 ASN B N 1
ATOM 2004 C CA . ASN B 1 55 ? 191.07438 171.94960 170.80662 1.000 48.09382 55 ASN B CA 1
ATOM 2005 C C . ASN B 1 55 ? 191.36935 173.23455 171.57753 1.000 53.43448 55 ASN B C 1
ATOM 2006 O O . ASN B 1 55 ? 192.36064 173.35052 172.29737 1.000 52.42878 55 ASN B O 1
ATOM 2011 N N . THR B 1 56 ? 190.47791 174.21154 171.42615 1.000 50.90952 56 THR B N 1
ATOM 2012 C CA . THR B 1 56 ? 190.63670 175.49323 172.09967 1.000 48.11155 56 THR B CA 1
ATOM 2013 C C . THR B 1 56 ? 189.27766 176.16574 172.22071 1.000 50.33028 56 THR B C 1
ATOM 2014 O O . THR B 1 56 ? 188.31818 175.79788 171.53830 1.000 57.39461 56 THR B O 1
ATOM 2018 N N . LEU B 1 57 ? 189.20976 177.15806 173.11112 1.000 47.83742 57 LEU B N 1
ATOM 2019 C CA . LEU B 1 57 ? 188.00596 177.95523 173.29421 1.000 44.11109 57 LEU B CA 1
ATOM 2020 C C . LEU B 1 57 ? 188.24328 179.44987 173.13665 1.000 42.86240 57 LEU B C 1
ATOM 2021 O O . LEU B 1 57 ? 187.27155 180.21170 173.10866 1.000 47.36509 57 LEU B O 1
ATOM 2026 N N . GLN B 1 58 ? 189.49049 179.88950 173.03452 1.000 40.45747 58 GLN B N 1
ATOM 2027 C CA . GLN B 1 58 ? 189.78304 181.30998 172.89953 1.000 37.82210 58 GLN B CA 1
ATOM 2028 C C . GLN B 1 58 ? 189.47246 181.76699 171.47973 1.000 47.41395 58 GLN B C 1
ATOM 2029 O O . GLN B 1 58 ? 189.95762 181.15135 170.52403 1.000 51.97014 58 GLN B O 1
ATOM 2035 N N . PRO B 1 59 ? 188.66294 182.80950 171.29495 1.000 47.72429 59 PRO B N 1
ATOM 2036 C CA . PRO B 1 59 ? 188.37078 183.28412 169.93685 1.000 44.31613 59 PRO B CA 1
ATOM 2037 C C . PRO B 1 59 ? 189.63421 183.71622 169.20710 1.000 44.98638 59 PRO B C 1
ATOM 2038 O O . PRO B 1 59 ? 190.55001 184.29371 169.79567 1.000 53.21293 59 PRO B O 1
ATOM 2042 N N . GLY B 1 60 ? 189.67308 183.42841 167.90724 1.000 37.67466 60 GLY B N 1
ATOM 2043 C CA . GLY B 1 60 ? 190.77259 183.82677 167.05906 1.000 32.22370 60 GLY B CA 1
ATOM 2044 C C . GLY B 1 60 ? 191.88842 182.81499 166.91854 1.000 40.34075 60 GLY B C 1
ATOM 2045 O O . GLY B 1 60 ? 192.74639 182.98644 166.04537 1.000 51.78932 60 GLY B O 1
ATOM 2046 N N . CYS B 1 61 ? 191.90984 181.76641 167.74217 1.000 44.52379 61 CYS B N 1
ATOM 2047 C CA . CYS B 1 61 ? 192.95505 180.75570 167.62648 1.000 41.00728 61 CYS B CA 1
ATOM 2048 C C . CYS B 1 61 ? 192.74158 179.84775 166.42146 1.000 45.56184 61 CYS B C 1
ATOM 2049 O O . CYS B 1 61 ? 193.70899 179.49930 165.73310 1.000 52.98344 61 CYS B O 1
ATOM 2052 N N . ALA B 1 62 ? 191.49505 179.46651 166.14604 1.000 35.70318 62 ALA B N 1
ATOM 2053 C CA . ALA B 1 62 ? 191.17537 178.60269 165.01892 1.000 37.19386 62 ALA B CA 1
ATOM 2054 C C . ALA B 1 62 ? 191.42509 179.26301 163.67104 1.000 43.89123 62 ALA B C 1
ATOM 2055 O O . ALA B 1 62 ? 191.77509 178.56523 162.71391 1.000 47.95825 62 ALA B O 1
ATOM 2057 N N . ASN B 1 63 ? 191.24894 180.57904 163.56865 1.000 39.14774 63 ASN B N 1
ATOM 2058 C CA . ASN B 1 63 ? 191.57234 181.29813 162.34407 1.000 34.22759 63 ASN B CA 1
ATOM 2059 C C . ASN B 1 63 ? 193.07391 181.34044 162.09624 1.000 37.99974 63 ASN B C 1
ATOM 2060 O O . ASN B 1 63 ? 193.53026 181.05834 160.98123 1.000 47.12534 63 ASN B O 1
ATOM 2065 N N . VAL B 1 64 ? 193.84675 181.67827 163.13045 1.000 37.56438 64 VAL B N 1
ATOM 2066 C CA . VAL B 1 64 ? 195.29686 181.75505 162.99750 1.000 34.75908 64 VAL B CA 1
ATOM 2067 C C . VAL B 1 64 ? 195.87968 180.38862 162.66674 1.000 34.60052 64 VAL B C 1
ATOM 2068 O O . VAL B 1 64 ? 196.75299 180.26746 161.80103 1.000 39.58254 64 VAL B O 1
ATOM 2072 N N . CYS B 1 65 ? 195.40928 179.33882 163.34433 1.000 39.55774 65 CYS B N 1
ATOM 2073 C CA . CYS B 1 65 ? 195.95314 178.00648 163.10040 1.000 36.89537 65 CYS B CA 1
ATOM 2074 C C . CYS B 1 65 ? 195.66224 177.53657 161.67905 1.000 39.49626 65 CYS B C 1
ATOM 2075 O O . CYS B 1 65 ? 196.53231 176.95131 161.02162 1.000 47.89429 65 CYS B O 1
ATOM 2078 N N . TYR B 1 66 ? 194.44871 177.78826 161.18258 1.000 38.98970 66 TYR B N 1
ATOM 2079 C CA . TYR B 1 66 ? 194.12255 177.38772 159.81824 1.000 36.17073 66 TYR B CA 1
ATOM 2080 C C . TYR B 1 66 ? 194.87979 178.21620 158.78964 1.000 34.46106 66 TYR B C 1
ATOM 2081 O O . TYR B 1 66 ? 195.23500 177.69879 157.72551 1.000 36.01655 66 TYR B O 1
ATOM 2090 N N . ASP B 1 67 ? 195.12999 179.49685 159.07503 1.000 47.06343 67 ASP B N 1
ATOM 2091 C CA . ASP B 1 67 ? 195.88985 180.31527 158.13805 1.000 40.25281 67 ASP B CA 1
ATOM 2092 C C . ASP B 1 67 ? 197.33472 179.85275 158.00378 1.000 43.05600 67 ASP B C 1
ATOM 2093 O O . ASP B 1 67 ? 197.96542 180.12559 156.97797 1.000 45.03000 67 ASP B O 1
ATOM 2098 N N . VAL B 1 68 ? 197.87168 179.16710 159.00991 1.000 47.59257 68 VAL B N 1
ATOM 2099 C CA . VAL B 1 68 ? 199.21034 178.60053 158.90040 1.000 36.46620 68 VAL B CA 1
ATOM 2100 C C . VAL B 1 68 ? 199.17330 177.17938 158.34586 1.000 35.43932 68 VAL B C 1
ATOM 2101 O O . VAL B 1 68 ? 200.13111 176.74583 157.69772 1.000 42.18562 68 VAL B O 1
ATOM 2105 N N . PHE B 1 69 ? 198.08571 176.44272 158.58493 1.000 41.85999 69 PHE B N 1
ATOM 2106 C CA . PHE B 1 69 ? 197.98725 175.08146 158.06748 1.000 39.56722 69 PHE B CA 1
ATOM 2107 C C . PHE B 1 69 ? 198.04233 175.06220 156.54456 1.000 42.50605 69 PHE B C 1
ATOM 2108 O O . PHE B 1 69 ? 198.83367 174.32180 155.95026 1.000 41.11891 69 PHE B O 1
ATOM 2116 N N . SER B 1 70 ? 197.21013 175.87425 155.89378 1.000 45.49822 70 SER B N 1
ATOM 2117 C CA . SER B 1 70 ? 197.10422 175.89545 154.43552 1.000 45.42815 70 SER B CA 1
ATOM 2118 C C . SER B 1 70 ? 197.15333 177.33218 153.93515 1.000 46.37067 70 SER B C 1
ATOM 2119 O O . SER B 1 70 ? 196.11375 177.99570 153.81985 1.000 44.45999 70 SER B O 1
ATOM 2122 N N . PRO B 1 71 ? 198.34817 177.85358 153.64006 1.000 41.84678 71 PRO B N 1
ATOM 2123 C CA . PRO B 1 71 ? 198.42089 179.19895 153.04114 1.000 36.07940 71 PRO B CA 1
ATOM 2124 C C . PRO B 1 71 ? 197.67748 179.30204 151.72086 1.000 44.40481 71 PRO B C 1
ATOM 2125 O O . PRO B 1 71 ? 197.01425 180.31261 151.45816 1.000 55.06454 71 PRO B O 1
ATOM 2129 N N . VAL B 1 72 ? 197.77310 178.27785 150.87785 1.000 48.92426 72 VAL B N 1
ATOM 2130 C CA . VAL B 1 72 ? 197.03250 178.19934 149.62523 1.000 46.38413 72 VAL B CA 1
ATOM 2131 C C . VAL B 1 72 ? 196.47376 176.78929 149.49300 1.000 46.13480 72 VAL B C 1
ATOM 2132 O O . VAL B 1 72 ? 197.18649 175.80752 149.73117 1.000 52.41826 72 VAL B O 1
ATOM 2136 N N . SER B 1 73 ? 195.19437 176.69089 149.14957 1.000 38.59189 73 SER B N 1
ATOM 2137 C CA . SER B 1 73 ? 194.58034 175.39126 148.94668 1.000 39.14850 73 SER B CA 1
ATOM 2138 C C . SER B 1 73 ? 195.02587 174.79739 147.61482 1.000 48.01527 73 SER B C 1
ATOM 2139 O O . SER B 1 73 ? 195.42057 175.50835 146.68738 1.000 58.38274 73 SER B O 1
ATOM 2142 N N . HIS B 1 74 ? 194.96212 173.47080 147.52896 1.000 35.65279 74 HIS B N 1
ATOM 2143 C CA . HIS B 1 74 ? 195.33156 172.77309 146.30601 1.000 38.77990 74 HIS B CA 1
ATOM 2144 C C . HIS B 1 74 ? 194.18586 172.64376 145.31269 1.000 42.15457 74 HIS B C 1
ATOM 2145 O O . HIS B 1 74 ? 194.42532 172.22446 144.17726 1.000 52.23225 74 HIS B O 1
ATOM 2152 N N . LEU B 1 75 ? 192.96060 173.01267 145.68861 1.000 32.20229 75 LEU B N 1
ATOM 2153 C CA . LEU B 1 75 ? 191.91451 173.16445 144.68239 1.000 34.74261 75 LEU B CA 1
ATOM 2154 C C . LEU B 1 75 ? 192.22804 174.32644 143.74673 1.000 44.09136 75 LEU B C 1
ATOM 2155 O O . LEU B 1 75 ? 192.14429 174.18939 142.51835 1.000 55.16966 75 LEU B O 1
ATOM 2160 N N . ARG B 1 76 ? 192.60843 175.47364 144.31153 1.000 30.87332 76 ARG B N 1
ATOM 2161 C CA . ARG B 1 76 ? 193.03833 176.60696 143.50368 1.000 33.19104 76 ARG B CA 1
ATOM 2162 C C . ARG B 1 76 ? 194.29808 176.29055 142.71140 1.000 36.53269 76 ARG B C 1
ATOM 2163 O O . ARG B 1 76 ? 194.42682 176.72547 141.56128 1.000 43.53162 76 ARG B O 1
ATOM 2171 N N . PHE B 1 77 ? 195.23175 175.54395 143.30571 1.000 30.41048 77 PHE B N 1
ATOM 2172 C CA . PHE B 1 77 ? 196.42290 175.13031 142.57318 1.000 29.30289 77 PHE B CA 1
ATOM 2173 C C . PHE B 1 77 ? 196.05907 174.24796 141.38638 1.000 39.94285 77 PHE B C 1
ATOM 2174 O O . PHE B 1 77 ? 196.59437 174.43021 140.28742 1.000 46.00685 77 PHE B O 1
ATOM 2182 N N . TRP B 1 78 ? 195.14882 173.28966 141.58704 1.000 40.90503 78 TRP B N 1
ATOM 2183 C CA . TRP B 1 78 ? 194.70601 172.44420 140.48334 1.000 32.50453 78 TRP B CA 1
ATOM 2184 C C . TRP B 1 78 ? 194.05729 173.27239 139.38476 1.000 41.18055 78 TRP B C 1
ATOM 2185 O O . TRP B 1 78 ? 194.32971 173.06010 138.19769 1.000 44.66150 78 TRP B O 1
ATOM 2196 N N . LEU B 1 79 ? 193.19768 174.22133 139.76182 1.000 45.87936 79 LEU B N 1
ATOM 2197 C CA . LEU B 1 79 ? 192.52332 175.04597 138.76350 1.000 38.38823 79 LEU B CA 1
ATOM 2198 C C . LEU B 1 79 ? 193.52156 175.87455 137.96295 1.000 35.48370 79 LEU B C 1
ATOM 2199 O O . LEU B 1 79 ? 193.45476 175.92272 136.72833 1.000 44.72831 79 LEU B O 1
ATOM 2204 N N . ILE B 1 80 ? 194.46351 176.52619 138.64898 1.000 36.01985 80 ILE B N 1
ATOM 2205 C CA . ILE B 1 80 ? 195.43319 177.37305 137.95956 1.000 38.29538 80 ILE B CA 1
ATOM 2206 C C . ILE B 1 80 ? 196.34214 176.53378 137.06825 1.000 39.36212 80 ILE B C 1
ATOM 2207 O O . ILE B 1 80 ? 196.66927 176.93310 135.94436 1.000 41.10486 80 ILE B O 1
ATOM 2212 N N . GLN B 1 81 ? 196.76202 175.35903 137.54645 1.000 44.69141 81 GLN B N 1
ATOM 2213 C CA . GLN B 1 81 ? 197.62708 174.50262 136.74330 1.000 43.61492 81 GLN B CA 1
ATOM 2214 C C . GLN B 1 81 ? 196.90162 173.98001 135.50963 1.000 45.44809 81 GLN B C 1
ATOM 2215 O O . GLN B 1 81 ? 197.48483 173.91909 134.42169 1.000 56.92234 81 GLN B O 1
ATOM 2221 N N . GLY B 1 82 ? 195.62851 173.60095 135.65291 1.000 44.29057 82 GLY B N 1
ATOM 2222 C CA . GLY B 1 82 ? 194.87863 173.10847 134.51301 1.000 43.99863 82 GLY B CA 1
ATOM 2223 C C . GLY B 1 82 ? 194.46049 174.17350 133.52535 1.000 47.02071 82 GLY B C 1
ATOM 2224 O O . GLY B 1 82 ? 194.26583 173.86353 132.34633 1.000 52.63285 82 GLY B O 1
ATOM 2225 N N . VAL B 1 83 ? 194.31831 175.41886 133.97312 1.000 47.40756 83 VAL B N 1
ATOM 2226 C CA . VAL B 1 83 ? 193.96032 176.49588 133.05754 1.000 39.24311 83 VAL B CA 1
ATOM 2227 C C . VAL B 1 83 ? 195.17177 177.00121 132.27399 1.000 42.78945 83 VAL B C 1
ATOM 2228 O O . VAL B 1 83 ? 195.03049 177.41429 131.11855 1.000 54.44307 83 VAL B O 1
ATOM 2232 N N . CYS B 1 84 ? 196.36634 176.95361 132.86489 1.000 51.04891 84 CYS B N 1
ATOM 2233 C CA . CYS B 1 84 ? 197.56951 177.43738 132.20045 1.000 46.00828 84 CYS B CA 1
ATOM 2234 C C . CYS B 1 84 ? 198.12566 176.45557 131.17796 1.000 51.77506 84 CYS B C 1
ATOM 2235 O O . CYS B 1 84 ? 199.01389 176.83151 130.40615 1.000 54.15762 84 CYS B O 1
ATOM 2238 N N . VAL B 1 85 ? 197.63826 175.21738 131.15630 1.000 46.94808 85 VAL B N 1
ATOM 2239 C CA . VAL B 1 85 ? 198.07066 174.25748 130.14720 1.000 48.23945 85 VAL B CA 1
ATOM 2240 C C . VAL B 1 85 ? 197.20620 174.34285 128.89037 1.000 51.79590 85 VAL B C 1
ATOM 2241 O O . VAL B 1 85 ? 197.70073 174.11557 127.78123 1.000 51.68646 85 VAL B O 1
ATOM 2245 N N . LEU B 1 86 ? 195.92794 174.68920 129.03654 1.000 47.19421 86 LEU B N 1
ATOM 2246 C CA . LEU B 1 86 ? 195.04847 174.88993 127.89344 1.000 47.67601 86 LEU B CA 1
ATOM 2247 C C . LEU B 1 86 ? 195.29250 176.21574 127.18643 1.000 54.58936 86 LEU B C 1
ATOM 2248 O O . LEU B 1 86 ? 194.70126 176.45187 126.12802 1.000 60.08881 86 LEU B O 1
ATOM 2253 N N . LEU B 1 87 ? 196.13663 177.08622 127.74854 1.000 52.47828 87 LEU B N 1
ATOM 2254 C CA . LEU B 1 87 ? 196.36674 178.39028 127.12792 1.000 49.44468 87 LEU B CA 1
ATOM 2255 C C . LEU B 1 87 ? 197.19687 178.29562 125.85252 1.000 46.90429 87 LEU B C 1
ATOM 2256 O O . LEU B 1 87 ? 196.83395 178.95143 124.86038 1.000 53.70385 87 LEU B O 1
ATOM 2261 N N . PRO B 1 88 ? 198.30352 177.54175 125.79469 1.000 49.05001 88 PRO B N 1
ATOM 2262 C CA . PRO B 1 88 ? 199.02620 177.43249 124.51518 1.000 46.52437 88 PRO B CA 1
ATOM 2263 C C . PRO B 1 88 ? 198.19833 176.82695 123.39584 1.000 51.55940 88 PRO B C 1
ATOM 2264 O O . PRO B 1 88 ? 198.47833 177.09103 122.22029 1.000 53.01824 88 PRO B O 1
ATOM 2268 N N . SER B 1 89 ? 197.18988 176.01846 123.72064 1.000 57.18358 89 SER B N 1
ATOM 2269 C CA . SER B 1 89 ? 196.34631 175.40406 122.70440 1.000 49.13604 89 SER B CA 1
ATOM 2270 C C . SER B 1 89 ? 195.30712 176.35908 122.13378 1.000 53.27719 89 SER B C 1
ATOM 2271 O O . SER B 1 89 ? 194.72513 176.05743 121.08703 1.000 61.00214 89 SER B O 1
ATOM 2274 N N . ALA B 1 90 ? 195.05768 177.49183 122.78829 1.000 51.02599 90 ALA B N 1
ATOM 2275 C CA . ALA B 1 90 ? 194.11842 178.48513 122.28529 1.000 46.45871 90 ALA B CA 1
ATOM 2276 C C . ALA B 1 90 ? 194.77919 179.54828 121.42371 1.000 50.71182 90 ALA B C 1
ATOM 2277 O O . ALA B 1 90 ? 194.16710 180.01429 120.45680 1.000 57.10924 90 ALA B O 1
ATOM 2279 N N . VAL B 1 91 ? 196.01166 179.94133 121.75080 1.000 52.95963 91 VAL B N 1
ATOM 2280 C CA . VAL B 1 91 ? 196.72986 180.90397 120.92311 1.000 47.66430 91 VAL B CA 1
ATOM 2281 C C . VAL B 1 91 ? 196.96975 180.33466 119.53130 1.000 52.92742 91 VAL B C 1
ATOM 2282 O O . VAL B 1 91 ? 196.77442 181.02176 118.52248 1.000 62.67478 91 VAL B O 1
ATOM 2286 N N . PHE B 1 92 ? 197.39302 179.07185 119.45177 1.000 49.41744 92 PHE B N 1
ATOM 2287 C CA . PHE B 1 92 ? 197.58040 178.43699 118.15240 1.000 51.69641 92 PHE B CA 1
ATOM 2288 C C . PHE B 1 92 ? 196.26534 178.32291 117.39231 1.000 52.18999 92 PHE B C 1
ATOM 2289 O O . PHE B 1 92 ? 196.23107 178.54754 116.17603 1.000 56.29727 92 PHE B O 1
ATOM 2297 N N . SER B 1 93 ? 195.17769 177.98377 118.08852 1.000 48.29996 93 SER B N 1
ATOM 2298 C CA . SER B 1 93 ? 193.88119 177.86847 117.42996 1.000 44.44790 93 SER B CA 1
ATOM 2299 C C . SER B 1 93 ? 193.43221 179.20169 116.84608 1.000 51.60576 93 SER B C 1
ATOM 2300 O O . SER B 1 93 ? 192.98890 179.25985 115.69415 1.000 55.10245 93 SER B O 1
ATOM 2303 N N . VAL B 1 94 ? 193.54086 180.28542 117.61779 1.000 55.78820 94 VAL B N 1
ATOM 2304 C CA . VAL B 1 94 ? 193.13800 181.58757 117.09350 1.000 53.27652 94 VAL B CA 1
ATOM 2305 C C . VAL B 1 94 ? 194.08076 182.08006 116.00167 1.000 49.82246 94 VAL B C 1
ATOM 2306 O O . VAL B 1 94 ? 193.62539 182.73757 115.05955 1.000 57.26948 94 VAL B O 1
ATOM 2310 N N . TYR B 1 95 ? 195.37750 181.77197 116.08623 1.000 56.70226 95 TYR B N 1
ATOM 2311 C CA . TYR B 1 95 ? 196.29969 182.13331 115.01684 1.000 57.61634 95 TYR B CA 1
ATOM 2312 C C . TYR B 1 95 ? 195.97127 181.41471 113.71467 1.000 62.48540 95 TYR B C 1
ATOM 2313 O O . TYR B 1 95 ? 196.02774 182.02830 112.64121 1.000 66.42093 95 TYR B O 1
ATOM 2322 N N . VAL B 1 96 ? 195.62052 180.12933 113.78886 1.000 61.42325 96 VAL B N 1
ATOM 2323 C CA . VAL B 1 96 ? 195.27140 179.38114 112.58585 1.000 56.59564 96 VAL B CA 1
ATOM 2324 C C . VAL B 1 96 ? 194.03353 179.97370 111.92048 1.000 60.57298 96 VAL B C 1
ATOM 2325 O O . VAL B 1 96 ? 193.98805 180.11959 110.69485 1.000 62.42018 96 VAL B O 1
ATOM 2329 N N . LEU B 1 97 ? 193.01691 180.33514 112.70923 1.000 65.70312 97 LEU B N 1
ATOM 2330 C CA . LEU B 1 97 ? 191.81592 180.93220 112.13284 1.000 64.68328 97 LEU B CA 1
ATOM 2331 C C . LEU B 1 97 ? 192.07565 182.33474 111.59827 1.000 65.39631 97 LEU B C 1
ATOM 2332 O O . LEU B 1 97 ? 191.51561 182.71125 110.56294 1.000 70.60682 97 LEU B O 1
ATOM 2337 N N . HIS B 1 98 ? 192.90654 183.12332 112.28501 1.000 63.46505 98 HIS B N 1
ATOM 2338 C CA . HIS B 1 98 ? 193.23521 184.45516 111.79103 1.000 58.97627 98 HIS B CA 1
ATOM 2339 C C . HIS B 1 98 ? 193.98337 184.39423 110.46780 1.000 59.77399 98 HIS B C 1
ATOM 2340 O O . HIS B 1 98 ? 193.71053 185.19536 109.56748 1.000 61.24172 98 HIS B O 1
ATOM 2347 N N . ARG B 1 99 ? 194.92491 183.46203 110.32916 1.000 67.58919 99 ARG B N 1
ATOM 2348 C CA . ARG B 1 99 ? 195.69735 183.35575 109.09864 1.000 65.05918 99 ARG B CA 1
ATOM 2349 C C . ARG B 1 99 ? 194.92882 182.69019 107.96484 1.000 64.57182 99 ARG B C 1
ATOM 2350 O O . ARG B 1 99 ? 195.08253 183.09315 106.80665 1.000 69.66982 99 ARG B O 1
ATOM 2358 N N . GLY B 1 100 ? 194.10725 181.68100 108.26522 1.000 69.93560 100 GLY B N 1
ATOM 2359 C CA . GLY B 1 100 ? 193.40138 180.96819 107.21498 1.000 71.36669 100 GLY B CA 1
ATOM 2360 C C . GLY B 1 100 ? 192.31857 181.76907 106.52642 1.000 74.28496 100 GLY B C 1
ATOM 2361 O O . GLY B 1 100 ? 192.18951 181.70658 105.30028 1.000 73.83425 100 GLY B O 1
ATOM 2362 N N . ALA B 1 101 ? 191.52967 182.52678 107.28640 1.000 78.80513 101 ALA B N 1
ATOM 2363 C CA . ALA B 1 101 ? 190.44859 183.31750 106.71413 1.000 77.86221 101 ALA B CA 1
ATOM 2364 C C . ALA B 1 101 ? 190.93248 184.61030 106.07483 1.000 82.16116 101 ALA B C 1
ATOM 2365 O O . ALA B 1 101 ? 190.18931 185.21208 105.29293 1.000 82.94169 101 ALA B O 1
ATOM 2367 N N . THR B 1 102 ? 192.15189 185.04628 106.38296 1.000 88.69924 102 THR B N 1
ATOM 2368 C CA . THR B 1 102 ? 192.76074 186.20653 105.75021 1.000 85.91612 102 THR B CA 1
ATOM 2369 C C . THR B 1 102 ? 193.52516 185.82739 104.48859 1.000 84.25664 102 THR B C 1
ATOM 2370 O O . THR B 1 102 ? 194.05546 186.70611 103.80229 1.000 87.27897 102 THR B O 1
ATOM 2374 N N . LEU B 1 103 ? 193.58486 184.53396 104.16696 1.000 91.74300 103 LEU B N 1
ATOM 2375 C CA . LEU B 1 103 ? 194.26240 184.04976 102.97515 1.000 94.41280 103 LEU B CA 1
ATOM 2376 C C . LEU B 1 103 ? 193.31705 183.75977 101.82033 1.000 97.11634 103 LEU B C 1
ATOM 2377 O O . LEU B 1 103 ? 193.72327 183.90013 100.66277 1.000 98.05713 103 LEU B O 1
ATOM 2382 N N . ALA B 1 104 ? 192.07624 183.36433 102.10151 1.000 99.85850 104 ALA B N 1
ATOM 2383 C CA . ALA B 1 104 ? 191.09922 183.11104 101.05285 1.000 101.12150 104 ALA B CA 1
ATOM 2384 C C . ALA B 1 104 ? 190.42550 184.37828 100.54819 1.000 100.46000 104 ALA B C 1
ATOM 2385 O O . ALA B 1 104 ? 189.79245 184.34467 99.48689 1.000 101.07549 104 ALA B O 1
ATOM 2387 N N . ALA B 1 105 ? 190.53997 185.48798 101.28155 1.000 103.74884 105 ALA B N 1
ATOM 2388 C CA . ALA B 1 105 ? 189.94449 186.73906 100.82484 1.000 105.61405 105 ALA B CA 1
ATOM 2389 C C . ALA B 1 105 ? 190.60895 187.23261 99.54615 1.000 108.93093 105 ALA B C 1
ATOM 2390 O O . ALA B 1 105 ? 189.92844 187.68356 98.61729 1.000 108.14136 105 ALA B O 1
ATOM 2392 N N . LEU B 1 106 ? 191.93998 187.15706 99.48019 1.000 113.72770 106 LEU B N 1
ATOM 2393 C CA . LEU B 1 106 ? 192.64609 187.59597 98.28105 1.000 113.40255 106 LEU B CA 1
ATOM 2394 C C . LEU B 1 106 ? 192.43810 186.62266 97.12735 1.000 114.63842 106 LEU B C 1
ATOM 2395 O O . LEU B 1 106 ? 192.39746 187.03298 95.96157 1.000 115.07580 106 LEU B O 1
ATOM 2400 N N . GLY B 1 107 ? 192.30602 185.33367 97.42924 1.000 122.10598 107 GLY B N 1
ATOM 2401 C CA . GLY B 1 107 ? 192.10338 184.33029 96.41249 1.000 122.36899 107 GLY B CA 1
ATOM 2402 C C . GLY B 1 107 ? 193.40267 183.88220 95.77573 1.000 124.01222 107 GLY B C 1
ATOM 2403 O O . GLY B 1 107 ? 194.49144 184.33136 96.14720 1.000 125.04241 107 GLY B O 1
ATOM 2404 N N . PRO B 1 108 ? 193.31137 182.97359 94.79266 1.000 130.72893 108 PRO B N 1
ATOM 2405 C CA . PRO B 1 108 ? 194.48122 182.43702 94.08685 1.000 130.23280 108 PRO B CA 1
ATOM 2406 C C . PRO B 1 108 ? 195.22419 183.50050 93.28364 1.000 129.21789 108 PRO B C 1
ATOM 2407 O O . PRO B 1 108 ? 196.05156 183.14405 92.44484 1.000 128.59174 108 PRO B O 1
ATOM 2411 N N . GLY B 1 133 ? 191.52044 168.14390 95.63294 1.000 114.55035 133 GLY B N 1
ATOM 2412 C CA . GLY B 1 133 ? 192.59038 169.00223 95.15987 1.000 115.50728 133 GLY B CA 1
ATOM 2413 C C . GLY B 1 133 ? 192.48908 170.42236 95.68004 1.000 117.22436 133 GLY B C 1
ATOM 2414 O O . GLY B 1 133 ? 192.32542 171.36681 94.90765 1.000 115.59036 133 GLY B O 1
ATOM 2415 N N . LEU B 1 134 ? 192.58517 170.57219 96.99782 1.000 121.20068 134 LEU B N 1
ATOM 2416 C CA . LEU B 1 134 ? 192.49294 171.87476 97.63741 1.000 121.30635 134 LEU B CA 1
ATOM 2417 C C . LEU B 1 134 ? 193.88608 172.49530 97.74918 1.000 119.79694 134 LEU B C 1
ATOM 2418 O O . LEU B 1 134 ? 194.87655 171.95065 97.25469 1.000 119.33562 134 LEU B O 1
ATOM 2423 N N . GLN B 1 135 ? 193.97297 173.64950 98.40599 1.000 109.48237 135 GLN B N 1
ATOM 2424 C CA . GLN B 1 135 ? 195.21999 174.38859 98.58561 1.000 107.79260 135 GLN B CA 1
ATOM 2425 C C . GLN B 1 135 ? 195.37410 174.81024 100.04096 1.000 109.68651 135 GLN B C 1
ATOM 2426 O O . GLN B 1 135 ? 195.64404 175.97030 100.36020 1.000 110.89004 135 GLN B O 1
ATOM 2432 N N . VAL B 1 136 ? 195.18802 173.85276 100.94419 1.000 95.17380 136 VAL B N 1
ATOM 2433 C CA . VAL B 1 136 ? 195.19956 174.13860 102.38368 1.000 92.08454 136 VAL B CA 1
ATOM 2434 C C . VAL B 1 136 ? 196.59829 174.56917 102.80919 1.000 91.38919 136 VAL B C 1
ATOM 2435 O O . VAL B 1 136 ? 197.58815 173.89772 102.45697 1.000 93.54266 136 VAL B O 1
ATOM 2439 N N . PRO B 1 137 ? 196.74418 175.66444 103.55034 1.000 82.63551 137 PRO B N 1
ATOM 2440 C CA . PRO B 1 137 ? 198.07317 176.07447 104.01398 1.000 84.38874 137 PRO B CA 1
ATOM 2441 C C . PRO B 1 137 ? 198.63393 175.10924 105.04782 1.000 86.01003 137 PRO B C 1
ATOM 2442 O O . PRO B 1 137 ? 197.90903 174.37209 105.71795 1.000 88.05994 137 PRO B O 1
ATOM 2446 N N . ASP B 1 138 ? 199.95802 175.12453 105.16820 1.000 75.60809 138 ASP B N 1
ATOM 2447 C CA . ASP B 1 138 ? 200.69076 174.19216 106.02097 1.000 73.10160 138 ASP B CA 1
ATOM 2448 C C . ASP B 1 138 ? 201.21951 174.99047 107.21020 1.000 73.47489 138 ASP B C 1
ATOM 2449 O O . ASP B 1 138 ? 202.22568 175.69699 107.09841 1.000 75.59730 138 ASP B O 1
ATOM 2454 N N . PHE B 1 139 ? 200.52125 174.89981 108.33914 1.000 66.33127 139 PHE B N 1
ATOM 2455 C CA . PHE B 1 139 ? 201.02766 175.41774 109.61189 1.000 65.27995 139 PHE B CA 1
ATOM 2456 C C . PHE B 1 139 ? 201.60989 174.28387 110.45540 1.000 65.98958 139 PHE B C 1
ATOM 2457 O O . PHE B 1 139 ? 201.13899 173.97747 111.55028 1.000 67.56873 139 PHE B O 1
ATOM 2465 N N . SER B 1 140 ? 202.65927 173.65543 109.92978 1.000 66.38248 140 SER B N 1
ATOM 2466 C CA . SER B 1 140 ? 203.32407 172.58124 110.65651 1.000 63.51265 140 SER B CA 1
ATOM 2467 C C . SER B 1 140 ? 204.46761 173.08362 111.52183 1.000 69.21935 140 SER B C 1
ATOM 2468 O O . SER B 1 140 ? 204.80727 172.44075 112.52160 1.000 73.65178 140 SER B O 1
ATOM 2471 N N . ALA B 1 141 ? 205.07076 174.21692 111.15934 1.000 69.03678 141 ALA B N 1
ATOM 2472 C CA . ALA B 1 141 ? 206.13774 174.78274 111.97241 1.000 61.82506 141 ALA B CA 1
ATOM 2473 C C . ALA B 1 141 ? 205.61766 175.37624 113.27288 1.000 63.14853 141 ALA B C 1
ATOM 2474 O O . ALA B 1 141 ? 206.30214 175.28492 114.29468 1.000 67.15284 141 ALA B O 1
ATOM 2476 N N . GLY B 1 142 ? 204.42330 175.96026 113.26505 1.000 62.86399 142 GLY B N 1
ATOM 2477 C CA . GLY B 1 142 ? 203.84983 176.56983 114.44416 1.000 57.38327 142 GLY B CA 1
ATOM 2478 C C . GLY B 1 142 ? 203.20493 175.61159 115.41397 1.000 58.24264 142 GLY B C 1
ATOM 2479 O O . GLY B 1 142 ? 202.65970 176.04395 116.43344 1.000 65.74187 142 GLY B O 1
ATOM 2480 N N . TYR B 1 143 ? 203.24387 174.31416 115.12222 1.000 52.45029 143 TYR B N 1
ATOM 2481 C CA . TYR B 1 143 ? 202.71731 173.28502 116.00781 1.000 52.64435 143 TYR B CA 1
ATOM 2482 C C . TYR B 1 143 ? 203.77094 172.73714 116.95885 1.000 55.17290 143 TYR B C 1
ATOM 2483 O O . TYR B 1 143 ? 203.46202 172.45818 118.12411 1.000 62.94761 143 TYR B O 1
ATOM 2492 N N . ILE B 1 144 ? 205.01313 172.60549 116.48989 1.000 44.11554 144 ILE B N 1
ATOM 2493 C CA . ILE B 1 144 ? 206.08192 172.06219 117.32034 1.000 44.45518 144 ILE B CA 1
ATOM 2494 C C . ILE B 1 144 ? 206.41040 173.00778 118.46970 1.000 53.40060 144 ILE B C 1
ATOM 2495 O O . ILE B 1 144 ? 206.66692 172.56632 119.59476 1.000 62.57955 144 ILE B O 1
ATOM 2500 N N . ILE B 1 145 ? 206.42155 174.31778 118.21036 1.000 55.46179 145 ILE B N 1
ATOM 2501 C CA . ILE B 1 145 ? 206.71247 175.27660 119.27411 1.000 55.76301 145 ILE B CA 1
ATOM 2502 C C . ILE B 1 145 ? 205.61997 175.25338 120.33682 1.000 53.84099 145 ILE B C 1
ATOM 2503 O O . ILE B 1 145 ? 205.90501 175.30978 121.54037 1.000 56.68399 145 ILE B O 1
ATOM 2508 N N . HIS B 1 146 ? 204.35524 175.17913 119.91713 1.000 39.22441 146 HIS B N 1
ATOM 2509 C CA . HIS B 1 146 ? 203.26936 175.08892 120.88467 1.000 40.14446 146 HIS B CA 1
ATOM 2510 C C . HIS B 1 146 ? 203.33883 173.80029 121.69430 1.000 49.20218 146 HIS B C 1
ATOM 2511 O O . HIS B 1 146 ? 203.12798 173.83781 122.91309 1.000 47.77930 146 HIS B O 1
ATOM 2518 N N . LEU B 1 147 ? 203.66684 172.67256 121.05700 1.000 52.42939 147 LEU B N 1
ATOM 2519 C CA . LEU B 1 147 ? 203.89348 171.43246 121.78950 1.000 41.52978 147 LEU B CA 1
ATOM 2520 C C . LEU B 1 147 ? 205.04262 171.53297 122.78270 1.000 42.46231 147 LEU B C 1
ATOM 2521 O O . LEU B 1 147 ? 204.91100 171.03804 123.90564 1.000 46.52099 147 LEU B O 1
ATOM 2526 N N . LEU B 1 148 ? 206.15685 172.15454 122.39903 1.000 46.40399 148 LEU B N 1
ATOM 2527 C CA . LEU B 1 148 ? 207.29627 172.34949 123.28718 1.000 43.22617 148 LEU B CA 1
ATOM 2528 C C . LEU B 1 148 ? 206.94964 173.21424 124.49187 1.000 42.68991 148 LEU B C 1
ATOM 2529 O O . LEU B 1 148 ? 207.32405 172.88084 125.62171 1.000 44.39649 148 LEU B O 1
ATOM 2534 N N . LEU B 1 149 ? 206.23801 174.32169 124.27142 1.000 40.14721 149 LEU B N 1
ATOM 2535 C CA . LEU B 1 149 ? 205.82502 175.16601 125.38849 1.000 40.60835 149 LEU B CA 1
ATOM 2536 C C . LEU B 1 149 ? 204.86573 174.42775 126.31394 1.000 44.29587 149 LEU B C 1
ATOM 2537 O O . LEU B 1 149 ? 204.98573 174.51830 127.54304 1.000 51.56420 149 LEU B O 1
ATOM 2542 N N . ARG B 1 150 ? 203.91150 173.68572 125.74460 1.000 47.90287 150 ARG B N 1
ATOM 2543 C CA . ARG B 1 150 ? 202.98791 172.91746 126.57167 1.000 41.99449 150 ARG B CA 1
ATOM 2544 C C . ARG B 1 150 ? 203.72358 171.86295 127.38840 1.000 43.17047 150 ARG B C 1
ATOM 2545 O O . ARG B 1 150 ? 203.41245 171.65624 128.56582 1.000 48.21794 150 ARG B O 1
ATOM 2553 N N . THR B 1 151 ? 204.70289 171.18781 126.78192 1.000 51.24831 151 THR B N 1
ATOM 2554 C CA . THR B 1 151 ? 205.48290 170.19120 127.50874 1.000 45.50178 151 THR B CA 1
ATOM 2555 C C . THR B 1 151 ? 206.29143 170.82910 128.63258 1.000 42.57498 151 THR B C 1
ATOM 2556 O O . THR B 1 151 ? 206.33655 170.29938 129.74891 1.000 52.80335 151 THR B O 1
ATOM 2560 N N . LEU B 1 152 ? 206.92571 171.97113 128.36524 1.000 45.51797 152 LEU B N 1
ATOM 2561 C CA . LEU B 1 152 ? 207.70326 172.65338 129.39153 1.000 44.13942 152 LEU B CA 1
ATOM 2562 C C . LEU B 1 152 ? 206.84380 173.21906 130.51307 1.000 43.80362 152 LEU B C 1
ATOM 2563 O O . LEU B 1 152 ? 207.34608 173.38246 131.62931 1.000 55.91218 152 LEU B O 1
ATOM 2568 N N . LEU B 1 153 ? 205.57461 173.52504 130.25065 1.000 43.83551 153 LEU B N 1
ATOM 2569 C CA . LEU B 1 153 ? 204.69612 174.04400 131.29100 1.000 44.29279 153 LEU B CA 1
ATOM 2570 C C . LEU B 1 153 ? 204.20517 172.97740 132.26341 1.000 49.67089 153 LEU B C 1
ATOM 2571 O O . LEU B 1 153 ? 203.66984 173.33015 133.31897 1.000 52.23006 153 LEU B O 1
ATOM 2576 N N . GLU B 1 154 ? 204.36800 171.69291 131.94503 1.000 54.84692 154 GLU B N 1
ATOM 2577 C CA . GLU B 1 154 ? 203.90650 170.63240 132.83479 1.000 48.62566 154 GLU B CA 1
ATOM 2578 C C . GLU B 1 154 ? 204.97004 170.20001 133.83697 1.000 58.45075 154 GLU B C 1
ATOM 2579 O O . GLU B 1 154 ? 204.64123 169.88264 134.98493 1.000 61.77973 154 GLU B O 1
ATOM 2585 N N . ALA B 1 155 ? 206.23954 170.17148 133.42523 1.000 48.36183 155 ALA B N 1
ATOM 2586 C CA . ALA B 1 155 ? 207.30262 169.75606 134.33491 1.000 45.16049 155 ALA B CA 1
ATOM 2587 C C . ALA B 1 155 ? 207.43166 170.71076 135.51609 1.000 55.42594 155 ALA B C 1
ATOM 2588 O O . ALA B 1 155 ? 207.60282 170.27213 136.66070 1.000 59.90008 155 ALA B O 1
ATOM 2590 N N . ALA B 1 156 ? 207.35700 172.01882 135.25830 1.000 48.80337 156 ALA B N 1
ATOM 2591 C CA . ALA B 1 156 ? 207.46763 172.99520 136.33693 1.000 44.20660 156 ALA B CA 1
ATOM 2592 C C . ALA B 1 156 ? 206.32481 172.85382 137.33298 1.000 48.52543 156 ALA B C 1
ATOM 2593 O O . ALA B 1 156 ? 206.54474 172.89044 138.55003 1.000 58.40389 156 ALA B O 1
ATOM 2595 N N . PHE B 1 157 ? 205.09985 172.68495 136.83838 1.000 45.80879 157 PHE B N 1
ATOM 2596 C CA . PHE B 1 157 ? 203.94807 172.53352 137.71448 1.000 42.17030 157 PHE B CA 1
ATOM 2597 C C . PHE B 1 157 ? 203.92525 171.19045 138.42923 1.000 47.50225 157 PHE B C 1
ATOM 2598 O O . PHE B 1 157 ? 203.30919 171.08742 139.49432 1.000 58.73328 157 PHE B O 1
ATOM 2606 N N . GLY B 1 158 ? 204.56794 170.16542 137.87546 1.000 42.52307 158 GLY B N 1
ATOM 2607 C CA . GLY B 1 158 ? 204.71749 168.91202 138.58620 1.000 47.67789 158 GLY B CA 1
ATOM 2608 C C . GLY B 1 158 ? 205.73478 169.01270 139.70252 1.000 46.17857 158 GLY B C 1
ATOM 2609 O O . GLY B 1 158 ? 205.51696 168.49798 140.80368 1.000 50.68524 158 GLY B O 1
ATOM 2610 N N . ALA B 1 159 ? 206.85467 169.68628 139.42774 1.000 35.93436 159 ALA B N 1
ATOM 2611 C CA . ALA B 1 159 ? 207.86396 169.89189 140.46197 1.000 36.64018 159 ALA B CA 1
ATOM 2612 C C . ALA B 1 159 ? 207.32198 170.74393 141.60336 1.000 42.01672 159 ALA B C 1
ATOM 2613 O O . ALA B 1 159 ? 207.54457 170.43148 142.78027 1.000 58.05520 159 ALA B O 1
ATOM 2615 N N . LEU B 1 160 ? 206.60470 171.82219 141.27619 1.000 40.95355 160 LEU B N 1
ATOM 2616 C CA . LEU B 1 160 ? 205.99922 172.64988 142.31363 1.000 39.80190 160 LEU B CA 1
ATOM 2617 C C . LEU B 1 160 ? 204.94604 171.87969 143.09865 1.000 44.38067 160 LEU B C 1
ATOM 2618 O O . LEU B 1 160 ? 204.85522 172.02772 144.32287 1.000 49.74157 160 LEU B O 1
ATOM 2623 N N . HIS B 1 161 ? 204.14555 171.05806 142.41432 1.000 47.05908 161 HIS B N 1
ATOM 2624 C CA . HIS B 1 161 ? 203.15817 170.23152 143.09948 1.000 40.18699 161 HIS B CA 1
ATOM 2625 C C . HIS B 1 161 ? 203.81584 169.25696 144.06486 1.000 41.96029 161 HIS B C 1
ATOM 2626 O O . HIS B 1 161 ? 203.32510 169.07042 145.18320 1.000 44.54188 161 HIS B O 1
ATOM 2633 N N . TYR B 1 162 ? 204.91320 168.62220 143.65169 1.000 50.57395 162 TYR B N 1
ATOM 2634 C CA . TYR B 1 162 ? 205.63120 167.72576 144.54782 1.000 46.13431 162 TYR B CA 1
ATOM 2635 C C . TYR B 1 162 ? 206.18357 168.48598 145.74725 1.000 50.40963 162 TYR B C 1
ATOM 2636 O O . TYR B 1 162 ? 205.97963 168.06285 146.89017 1.000 62.73317 162 TYR B O 1
ATOM 2645 N N . PHE B 1 163 ? 206.84401 169.62039 145.51550 1.000 50.36360 163 PHE B N 1
ATOM 2646 C CA . PHE B 1 163 ? 207.49215 170.34941 146.59858 1.000 46.50480 163 PHE B CA 1
ATOM 2647 C C . PHE B 1 163 ? 206.51536 171.07648 147.51419 1.000 47.42055 163 PHE B C 1
ATOM 2648 O O . PHE B 1 163 ? 206.91294 171.47824 148.61224 1.000 50.54136 163 PHE B O 1
ATOM 2656 N N . LEU B 1 164 ? 205.25946 171.25393 147.10593 1.000 46.02496 164 LEU B N 1
ATOM 2657 C CA . LEU B 1 164 ? 204.29823 172.01261 147.89821 1.000 37.38775 164 LEU B CA 1
ATOM 2658 C C . LEU B 1 164 ? 203.35548 171.13051 148.70899 1.000 41.09202 164 LEU B C 1
ATOM 2659 O O . LEU B 1 164 ? 203.17578 171.36049 149.90755 1.000 43.28850 164 LEU B O 1
ATOM 2664 N N . PHE B 1 165 ? 202.74454 170.12256 148.08327 1.000 46.49010 165 PHE B N 1
ATOM 2665 C CA . PHE B 1 165 ? 201.70001 169.34122 148.72940 1.000 41.21672 165 PHE B CA 1
ATOM 2666 C C . PHE B 1 165 ? 202.04653 167.87529 148.94769 1.000 45.47000 165 PHE B C 1
ATOM 2667 O O . PHE B 1 165 ? 201.37917 167.22073 149.75603 1.000 49.79287 165 PHE B O 1
ATOM 2675 N N . GLY B 1 166 ? 203.05386 167.33845 148.26295 1.000 41.04214 166 GLY B N 1
ATOM 2676 C CA . GLY B 1 166 ? 203.37775 165.93855 148.45626 1.000 39.78476 166 GLY B CA 1
ATOM 2677 C C . GLY B 1 166 ? 202.42301 165.01654 147.71435 1.000 50.56350 166 GLY B C 1
ATOM 2678 O O . GLY B 1 166 ? 201.91392 165.33455 146.63617 1.000 58.08874 166 GLY B O 1
ATOM 2679 N N . PHE B 1 167 ? 202.17736 163.84789 148.30830 1.000 51.50695 167 PHE B N 1
ATOM 2680 C CA . PHE B 1 167 ? 201.35852 162.81594 147.68433 1.000 50.39291 167 PHE B CA 1
ATOM 2681 C C . PHE B 1 167 ? 200.08945 162.47478 148.45130 1.000 55.26785 167 PHE B C 1
ATOM 2682 O O . PHE B 1 167 ? 199.09083 162.11322 147.82672 1.000 47.96905 167 PHE B O 1
ATOM 2690 N N . LEU B 1 168 ? 200.09794 162.57247 149.77985 1.000 56.67181 168 LEU B N 1
ATOM 2691 C CA . LEU B 1 168 ? 198.94701 162.21584 150.59709 1.000 46.16835 168 LEU B CA 1
ATOM 2692 C C . LEU B 1 168 ? 198.68001 163.31013 151.62031 1.000 51.97688 168 LEU B C 1
ATOM 2693 O O . LEU B 1 168 ? 199.58214 164.06056 152.00105 1.000 63.60892 168 LEU B O 1
ATOM 2698 N N . ALA B 1 169 ? 197.40540 163.39274 152.07076 1.000 46.10081 169 ALA B N 1
ATOM 2699 C CA . ALA B 1 169 ? 196.93690 164.39598 153.01451 1.000 46.83040 169 ALA B CA 1
ATOM 2700 C C . ALA B 1 169 ? 197.11556 163.92258 154.45480 1.000 45.74895 169 ALA B C 1
ATOM 2701 O O . ALA B 1 169 ? 196.89107 162.74789 154.76326 1.000 48.29903 169 ALA B O 1
ATOM 2703 N N . PRO B 1 170 ? 197.51700 164.81804 155.35169 1.000 46.65245 170 PRO B N 1
ATOM 2704 C CA . PRO B 1 170 ? 197.67649 164.44866 156.76073 1.000 46.42105 170 PRO B CA 1
ATOM 2705 C C . PRO B 1 170 ? 196.33510 164.40504 157.48310 1.000 48.31424 170 PRO B C 1
ATOM 2706 O O . PRO B 1 170 ? 195.29130 164.77750 156.94798 1.000 55.68738 170 PRO B O 1
ATOM 2710 N N . LYS B 1 171 ? 196.38460 163.93747 158.73336 1.000 45.02634 171 LYS B N 1
ATOM 2711 C CA . LYS B 1 171 ? 195.18862 163.79935 159.55186 1.000 36.30458 171 LYS B CA 1
ATOM 2712 C C . LYS B 1 171 ? 195.16505 164.69611 160.78068 1.000 41.37192 171 LYS B C 1
ATOM 2713 O O . LYS B 1 171 ? 194.08994 164.89026 161.35503 1.000 45.05524 171 LYS B O 1
ATOM 2719 N N . LYS B 1 172 ? 196.30634 165.24052 161.19978 1.000 43.22229 172 LYS B N 1
ATOM 2720 C CA . LYS B 1 172 ? 196.36986 166.07774 162.38897 1.000 36.48496 172 LYS B CA 1
ATOM 2721 C C . LYS B 1 172 ? 197.38818 167.18865 162.17848 1.000 44.70012 172 LYS B C 1
ATOM 2722 O O . LYS B 1 172 ? 198.27261 167.09597 161.32440 1.000 44.73474 172 LYS B O 1
ATOM 2728 N N . PHE B 1 173 ? 197.25075 168.24964 162.97544 1.000 48.68173 173 PHE B N 1
ATOM 2729 C CA . PHE B 1 173 ? 198.14118 169.40011 162.87758 1.000 39.46145 173 PHE B CA 1
ATOM 2730 C C . PHE B 1 173 ? 198.43674 169.99245 164.25189 1.000 42.96834 173 PHE B C 1
ATOM 2731 O O . PHE B 1 173 ? 197.50788 170.32710 164.99955 1.000 53.66389 173 PHE B O 1
ATOM 2739 N N . PRO B 1 174 ? 199.71503 170.11580 164.62913 1.000 47.06837 174 PRO B N 1
ATOM 2740 C CA . PRO B 1 174 ? 200.06232 170.84799 165.85505 1.000 43.75062 174 PRO B CA 1
ATOM 2741 C C . PRO B 1 174 ? 200.26593 172.33582 165.60688 1.000 49.23499 174 PRO B C 1
ATOM 2742 O O . PRO B 1 174 ? 201.01531 172.72411 164.70596 1.000 64.84432 174 PRO B O 1
ATOM 2746 N N . CYS B 1 175 ? 199.61268 173.17809 166.40422 1.000 48.09795 175 CYS B N 1
ATOM 2747 C CA . CYS B 1 175 ? 199.62652 174.62221 166.21104 1.000 54.30515 175 CYS B CA 1
ATOM 2748 C C . CYS B 1 175 ? 200.00136 175.30553 167.51724 1.000 55.59692 175 CYS B C 1
ATOM 2749 O O . CYS B 1 175 ? 199.41864 175.00853 168.56458 1.000 62.76337 175 CYS B O 1
ATOM 2752 N N . THR B 1 176 ? 200.97808 176.21769 167.45439 1.000 64.05356 176 THR B N 1
ATOM 2753 C CA . THR B 1 176 ? 201.45855 176.92511 168.63636 1.000 64.03475 176 THR B CA 1
ATOM 2754 C C . THR B 1 176 ? 201.44216 178.44183 168.47398 1.000 61.90671 176 THR B C 1
ATOM 2755 O O . THR B 1 176 ? 201.98964 179.14588 169.32970 1.000 63.23033 176 THR B O 1
ATOM 2759 N N . ARG B 1 177 ? 200.84134 178.96358 167.40815 1.000 72.15819 177 ARG B N 1
ATOM 2760 C CA . ARG B 1 177 ? 200.83938 180.40015 167.18293 1.000 70.19057 177 ARG B CA 1
ATOM 2761 C C . ARG B 1 177 ? 199.93813 181.10653 168.19620 1.000 71.19670 177 ARG B C 1
ATOM 2762 O O . ARG B 1 177 ? 198.94738 180.53787 168.66014 1.000 73.72190 177 ARG B O 1
ATOM 2770 N N . PRO B 1 178 ? 200.26286 182.34493 168.55775 1.000 64.01602 178 PRO B N 1
ATOM 2771 C CA . PRO B 1 178 ? 199.36901 183.12973 169.42075 1.000 62.56924 178 PRO B CA 1
ATOM 2772 C C . PRO B 1 178 ? 198.08183 183.46863 168.69160 1.000 65.85843 178 PRO B C 1
ATOM 2773 O O . PRO B 1 178 ? 198.05773 183.51594 167.45274 1.000 70.54789 178 PRO B O 1
ATOM 2777 N N . PRO B 1 179 ? 196.98400 183.72082 169.41927 1.000 57.27188 179 PRO B N 1
ATOM 2778 C CA . PRO B 1 179 ? 196.85257 183.80661 170.87985 1.000 59.64349 179 PRO B CA 1
ATOM 2779 C C . PRO B 1 179 ? 196.64188 182.45800 171.55967 1.000 59.13294 179 PRO B C 1
ATOM 2780 O O . PRO B 1 179 ? 196.28394 182.40793 172.73193 1.000 60.13511 179 PRO B O 1
ATOM 2784 N N . CYS B 1 180 ? 196.84323 181.35003 170.85322 1.000 62.90271 180 CYS B N 1
ATOM 2785 C CA . CYS B 1 180 ? 196.70746 180.03925 171.47133 1.000 63.38431 180 CYS B CA 1
ATOM 2786 C C . CYS B 1 180 ? 197.80369 179.82586 172.50825 1.000 63.42439 180 CYS B C 1
ATOM 2787 O O . CYS B 1 180 ? 198.96709 180.17193 172.28687 1.000 64.51893 180 CYS B O 1
ATOM 2790 N N . THR B 1 181 ? 197.42491 179.25618 173.64870 1.000 62.66195 181 THR B N 1
ATOM 2791 C CA . THR B 1 181 ? 198.34911 179.00350 174.74620 1.000 67.12522 181 THR B CA 1
ATOM 2792 C C . THR B 1 181 ? 198.76650 177.53973 174.73426 1.000 62.18259 181 THR B C 1
ATOM 2793 O O . THR B 1 181 ? 197.91527 176.64666 174.67270 1.000 60.02153 181 THR B O 1
ATOM 2797 N N . GLY B 1 182 ? 200.07377 177.29951 174.80002 1.000 58.65673 182 GLY B N 1
ATOM 2798 C CA . GLY B 1 182 ? 200.57763 175.94240 174.73320 1.000 58.28901 182 GLY B CA 1
ATOM 2799 C C . GLY B 1 182 ? 200.55997 175.40369 173.31224 1.000 62.29749 182 GLY B C 1
ATOM 2800 O O . GLY B 1 182 ? 200.66896 176.14631 172.33602 1.000 68.93953 182 GLY B O 1
ATOM 2801 N N . VAL B 1 183 ? 200.41953 174.08634 173.20380 1.000 55.00693 183 VAL B N 1
ATOM 2802 C CA . VAL B 1 183 ? 200.36355 173.39688 171.92034 1.000 52.62406 183 VAL B CA 1
ATOM 2803 C C . VAL B 1 183 ? 198.94357 172.88561 171.72740 1.000 55.61904 183 VAL B C 1
ATOM 2804 O O . VAL B 1 183 ? 198.41664 172.15735 172.57745 1.000 57.34769 183 VAL B O 1
ATOM 2808 N N . VAL B 1 184 ? 198.32619 173.26693 170.61465 1.000 57.70693 184 VAL B N 1
ATOM 2809 C CA . VAL B 1 184 ? 196.96029 172.87361 170.29476 1.000 56.41645 184 VAL B CA 1
ATOM 2810 C C . VAL B 1 184 ? 196.99535 171.84639 169.17394 1.000 57.83155 184 VAL B C 1
ATOM 2811 O O . VAL B 1 184 ? 197.85868 171.88555 168.29176 1.000 62.07335 184 VAL B O 1
ATOM 2815 N N . ASP B 1 185 ? 196.05438 170.90928 169.21182 1.000 54.04368 185 ASP B N 1
ATOM 2816 C CA . ASP B 1 185 ? 195.92978 169.87383 168.19583 1.000 51.16646 185 ASP B CA 1
ATOM 2817 C C . ASP B 1 185 ? 194.66529 170.11933 167.38622 1.000 54.05217 185 ASP B C 1
ATOM 2818 O O . ASP B 1 185 ? 193.59111 170.32978 167.95854 1.000 59.18356 185 ASP B O 1
ATOM 2823 N N . CYS B 1 186 ? 194.79191 170.09216 166.06060 1.000 46.07068 186 CYS B N 1
ATOM 2824 C CA . CYS B 1 186 ? 193.66097 170.30481 165.17164 1.000 35.60805 186 CYS B CA 1
ATOM 2825 C C . CYS B 1 186 ? 193.52157 169.12481 164.22250 1.000 42.37529 186 CYS B C 1
ATOM 2826 O O . CYS B 1 186 ? 194.50306 168.45892 163.88457 1.000 50.43864 186 CYS B O 1
ATOM 2829 N N . TYR B 1 187 ? 192.28725 168.87694 163.79450 1.000 39.37147 187 TYR B N 1
ATOM 2830 C CA . TYR B 1 187 ? 191.93938 167.71088 162.99454 1.000 38.17972 187 TYR B CA 1
ATOM 2831 C C . TYR B 1 187 ? 191.52552 168.14660 161.59616 1.000 43.01694 187 TYR B C 1
ATOM 2832 O O . TYR B 1 187 ? 190.76123 169.10401 161.43988 1.000 49.22791 187 TYR B O 1
ATOM 2841 N N . VAL B 1 188 ? 192.02802 167.44062 160.58872 1.000 39.39045 188 VAL B N 1
ATOM 2842 C CA . VAL B 1 188 ? 191.71613 167.74363 159.19717 1.000 36.02207 188 VAL B CA 1
ATOM 2843 C C . VAL B 1 188 ? 190.44442 167.01034 158.79394 1.000 46.28434 188 VAL B C 1
ATOM 2844 O O . VAL B 1 188 ? 190.23476 165.84792 159.16037 1.000 47.85737 188 VAL B O 1
ATOM 2848 N N . SER B 1 189 ? 189.58525 167.69184 158.03915 1.000 36.53397 189 SER B N 1
ATOM 2849 C CA . SER B 1 189 ? 188.33220 167.10431 157.58496 1.000 38.07793 189 SER B CA 1
ATOM 2850 C C . SER B 1 189 ? 188.54968 166.30552 156.30477 1.000 46.40853 189 SER B C 1
ATOM 2851 O O . SER B 1 189 ? 189.22800 166.76886 155.38315 1.000 53.32223 189 SER B O 1
ATOM 2854 N N . ARG B 1 190 ? 187.96520 165.11123 156.25221 1.000 31.61419 190 ARG B N 1
ATOM 2855 C CA . ARG B 1 190 ? 188.06262 164.21582 155.10419 1.000 19.30147 190 ARG B CA 1
ATOM 2856 C C . ARG B 1 190 ? 189.50821 163.94394 154.67560 1.000 35.34140 190 ARG B C 1
ATOM 2857 O O . ARG B 1 190 ? 189.88402 164.22425 153.53374 1.000 43.49434 190 ARG B O 1
ATOM 2865 N N . PRO B 1 191 ? 190.34242 163.38861 155.56048 1.000 40.94941 191 PRO B N 1
ATOM 2866 C CA . PRO B 1 191 ? 191.74241 163.15068 155.17759 1.000 32.97211 191 PRO B CA 1
ATOM 2867 C C . PRO B 1 191 ? 191.93363 161.96924 154.24205 1.000 35.26311 191 PRO B C 1
ATOM 2868 O O . PRO B 1 191 ? 193.02202 161.83069 153.67166 1.000 47.88844 191 PRO B O 1
ATOM 2872 N N . THR B 1 192 ? 190.92380 161.11781 154.06103 1.000 39.42344 192 THR B N 1
ATOM 2873 C CA . THR B 1 192 ? 191.06953 159.92112 153.23847 1.000 35.10779 192 THR B CA 1
ATOM 2874 C C . THR B 1 192 ? 190.58809 160.14252 151.80776 1.000 43.35797 192 THR B C 1
ATOM 2875 O O . THR B 1 192 ? 191.29722 159.80995 150.85356 1.000 52.49855 192 THR B O 1
ATOM 2879 N N . GLU B 1 193 ? 189.38619 160.69926 151.64496 1.000 45.56568 193 GLU B N 1
ATOM 2880 C CA . GLU B 1 193 ? 188.85910 160.96466 150.31043 1.000 36.61839 193 GLU B CA 1
ATOM 2881 C C . GLU B 1 193 ? 189.70417 161.99146 149.56843 1.000 39.79243 193 GLU B C 1
ATOM 2882 O O . GLU B 1 193 ? 189.92757 161.85813 148.35627 1.000 50.36062 193 GLU B O 1
ATOM 2888 N N . LYS B 1 194 ? 190.17523 163.01896 150.27780 1.000 34.26146 194 LYS B N 1
ATOM 2889 C CA . LYS B 1 194 ? 191.06897 164.00530 149.68905 1.000 28.62922 194 LYS B CA 1
ATOM 2890 C C . LYS B 1 194 ? 192.34739 163.37447 149.15905 1.000 33.43753 194 LYS B C 1
ATOM 2891 O O . LYS B 1 194 ? 192.86490 163.82366 148.13201 1.000 45.62452 194 LYS B O 1
ATOM 2897 N N . SER B 1 195 ? 192.86671 162.35039 149.83330 1.000 27.92617 195 SER B N 1
ATOM 2898 C CA . SER B 1 195 ? 194.03705 161.62903 149.35764 1.000 25.72674 195 SER B CA 1
ATOM 2899 C C . SER B 1 195 ? 193.71124 160.63330 148.25379 1.000 33.80438 195 SER B C 1
ATOM 2900 O O . SER B 1 195 ? 194.61766 160.23399 147.51593 1.000 42.04905 195 SER B O 1
ATOM 2903 N N . LEU B 1 196 ? 192.44960 160.22163 148.12410 1.000 37.66737 196 LEU B N 1
ATOM 2904 C CA . LEU B 1 196 ? 192.02893 159.38864 147.00615 1.000 30.11376 196 LEU B CA 1
ATOM 2905 C C . LEU B 1 196 ? 191.85158 160.17907 145.72059 1.000 28.73002 196 LEU B C 1
ATOM 2906 O O . LEU B 1 196 ? 192.12885 159.64782 144.64020 1.000 37.36570 196 LEU B O 1
ATOM 2911 N N . LEU B 1 197 ? 191.39008 161.42577 145.81005 1.000 39.52441 197 LEU B N 1
ATOM 2912 C CA . LEU B 1 197 ? 191.30936 162.28984 144.63842 1.000 35.06251 197 LEU B CA 1
ATOM 2913 C C . LEU B 1 197 ? 192.68086 162.75673 144.16159 1.000 42.42047 197 LEU B C 1
ATOM 2914 O O . LEU B 1 197 ? 192.87698 162.94973 142.94996 1.000 48.66011 197 LEU B O 1
ATOM 2919 N N . MET B 1 198 ? 193.63241 162.91520 145.08782 1.000 43.90091 198 MET B N 1
ATOM 2920 C CA . MET B 1 198 ? 194.99452 163.29021 144.72309 1.000 25.71086 198 MET B CA 1
ATOM 2921 C C . MET B 1 198 ? 195.61665 162.27229 143.78118 1.000 32.87441 198 MET B C 1
ATOM 2922 O O . MET B 1 198 ? 196.24643 162.64276 142.78631 1.000 51.17055 198 MET B O 1
ATOM 2927 N N . LEU B 1 199 ? 195.47119 160.98341 144.09303 1.000 29.07182 199 LEU B N 1
ATOM 2928 C CA . LEU B 1 199 ? 196.06425 159.94418 143.26017 1.000 27.65241 199 LEU B CA 1
ATOM 2929 C C . LEU B 1 199 ? 195.43155 159.90584 141.87586 1.000 33.55475 199 LEU B C 1
ATOM 2930 O O . LEU B 1 199 ? 196.14007 159.73672 140.87670 1.000 46.04887 199 LEU B O 1
ATOM 2935 N N . PHE B 1 200 ? 194.10748 160.06170 141.79919 1.000 26.98667 200 PHE B N 1
ATOM 2936 C CA . PHE B 1 200 ? 193.42745 160.08328 140.50840 1.000 32.95945 200 PHE B CA 1
ATOM 2937 C C . PHE B 1 200 ? 193.92380 161.23569 139.64426 1.000 42.16543 200 PHE B C 1
ATOM 2938 O O . PHE B 1 200 ? 194.25427 161.04053 138.46604 1.000 47.48060 200 PHE B O 1
ATOM 2946 N N . LEU B 1 201 ? 194.00548 162.43910 140.21301 1.000 37.40930 201 LEU B N 1
ATOM 2947 C CA . LEU B 1 201 ? 194.50060 163.58079 139.45418 1.000 28.75730 201 LEU B CA 1
ATOM 2948 C C . LEU B 1 201 ? 195.97776 163.46434 139.09241 1.000 32.31289 201 LEU B C 1
ATOM 2949 O O . LEU B 1 201 ? 196.36032 163.86305 137.98578 1.000 46.64224 201 LEU B O 1
ATOM 2954 N N . TRP B 1 202 ? 196.80988 162.91856 139.98357 1.000 39.32783 202 TRP B N 1
ATOM 2955 C CA . TRP B 1 202 ? 198.20882 162.66287 139.66206 1.000 38.06859 202 TRP B CA 1
ATOM 2956 C C . TRP B 1 202 ? 198.35431 161.69974 138.49458 1.000 40.25174 202 TRP B C 1
ATOM 2957 O O . TRP B 1 202 ? 199.15860 161.94727 137.58963 1.000 41.42776 202 TRP B O 1
ATOM 2968 N N . ALA B 1 203 ? 197.59226 160.60363 138.49910 1.000 35.49896 203 ALA B N 1
ATOM 2969 C CA . ALA B 1 203 ? 197.63259 159.65991 137.39003 1.000 26.84227 203 ALA B CA 1
ATOM 2970 C C . ALA B 1 203 ? 197.15134 160.28795 136.09120 1.000 39.33003 203 ALA B C 1
ATOM 2971 O O . ALA B 1 203 ? 197.74643 160.04405 135.03564 1.000 44.12756 203 ALA B O 1
ATOM 2973 N N . VAL B 1 204 ? 196.08724 161.09389 136.14670 1.000 48.80334 204 VAL B N 1
ATOM 2974 C CA . VAL B 1 204 ? 195.59907 161.75926 134.94074 1.000 36.48169 204 VAL B CA 1
ATOM 2975 C C . VAL B 1 204 ? 196.66542 162.68861 134.37206 1.000 40.38542 204 VAL B C 1
ATOM 2976 O O . VAL B 1 204 ? 196.92913 162.68929 133.16216 1.000 41.89806 204 VAL B O 1
ATOM 2980 N N . SER B 1 205 ? 197.29826 163.49147 135.23348 1.000 40.33044 205 SER B N 1
ATOM 2981 C CA . SER B 1 205 ? 198.34334 164.39849 134.76868 1.000 33.64410 205 SER B CA 1
ATOM 2982 C C . SER B 1 205 ? 199.53787 163.64460 134.19822 1.000 38.81975 205 SER B C 1
ATOM 2983 O O . SER B 1 205 ? 200.06688 164.02929 133.14771 1.000 48.64639 205 SER B O 1
ATOM 2986 N N . ALA B 1 206 ? 199.97469 162.57481 134.86736 1.000 40.89168 206 ALA B N 1
ATOM 2987 C CA . ALA B 1 206 ? 201.10178 161.79398 134.37330 1.000 32.16116 206 ALA B CA 1
ATOM 2988 C C . ALA B 1 206 ? 200.79985 161.13971 133.03386 1.000 28.35122 206 ALA B C 1
ATOM 2989 O O . ALA B 1 206 ? 201.67158 161.10258 132.15958 1.000 31.52293 206 ALA B O 1
ATOM 2991 N N . LEU B 1 207 ? 199.58568 160.61676 132.85430 1.000 47.08255 207 LEU B N 1
ATOM 2992 C CA . LEU B 1 207 ? 199.19787 160.04749 131.57148 1.000 46.82347 207 LEU B CA 1
ATOM 2993 C C . LEU B 1 207 ? 199.10319 161.09779 130.47440 1.000 42.41590 207 LEU B C 1
ATOM 2994 O O . LEU B 1 207 ? 199.51382 160.82762 129.34135 1.000 41.68245 207 LEU B O 1
ATOM 2999 N N . SER B 1 208 ? 198.58437 162.28686 130.78141 1.000 42.32282 208 SER B N 1
ATOM 3000 C CA . SER B 1 208 ? 198.50899 163.34815 129.78691 1.000 39.36585 208 SER B CA 1
ATOM 3001 C C . SER B 1 208 ? 199.87156 163.92136 129.42503 1.000 40.75880 208 SER B C 1
ATOM 3002 O O . SER B 1 208 ? 200.03012 164.43655 128.31394 1.000 43.26213 208 SER B O 1
ATOM 3005 N N . PHE B 1 209 ? 200.85179 163.85188 130.32788 1.000 46.50598 209 PHE B N 1
ATOM 3006 C CA . PHE B 1 209 ? 202.18074 164.36620 130.01513 1.000 37.42048 209 PHE B CA 1
ATOM 3007 C C . PHE B 1 209 ? 202.87338 163.54961 128.93096 1.000 39.18480 209 PHE B C 1
ATOM 3008 O O . PHE B 1 209 ? 203.59821 164.11613 128.10676 1.000 49.15522 209 PHE B O 1
ATOM 3016 N N . LEU B 1 210 ? 202.67207 162.23412 128.91183 1.000 38.43958 210 LEU B N 1
ATOM 3017 C CA . LEU B 1 210 ? 203.28437 161.37354 127.90833 1.000 38.38006 210 LEU B CA 1
ATOM 3018 C C . LEU B 1 210 ? 202.55463 161.40155 126.57288 1.000 45.00529 210 LEU B C 1
ATOM 3019 O O . LEU B 1 210 ? 203.11769 160.95556 125.56886 1.000 49.48385 210 LEU B O 1
ATOM 3024 N N . LEU B 1 211 ? 201.32294 161.90662 126.53255 1.000 46.64840 211 LEU B N 1
ATOM 3025 C CA . LEU B 1 211 ? 200.61249 162.05461 125.26943 1.000 44.89647 211 LEU B CA 1
ATOM 3026 C C . LEU B 1 211 ? 201.18970 163.16834 124.40972 1.000 46.46476 211 LEU B C 1
ATOM 3027 O O . LEU B 1 211 ? 201.21954 163.03995 123.18094 1.000 51.20448 211 LEU B O 1
ATOM 3032 N N . GLY B 1 212 ? 201.64578 164.25794 125.02617 1.000 45.48382 212 GLY B N 1
ATOM 3033 C CA . GLY B 1 212 ? 202.34761 165.30175 124.30929 1.000 37.86429 212 GLY B CA 1
ATOM 3034 C C . GLY B 1 212 ? 203.78616 164.98841 123.98307 1.000 40.10064 212 GLY B C 1
ATOM 3035 O O . GLY B 1 212 ? 204.37206 165.63575 123.11165 1.000 47.38743 212 GLY B O 1
ATOM 3036 N N . LEU B 1 213 ? 204.37464 164.00595 124.66420 1.000 46.50283 213 LEU B N 1
ATOM 3037 C CA . LEU B 1 213 ? 205.72201 163.55048 124.35007 1.000 47.28035 213 LEU B CA 1
ATOM 3038 C C . LEU B 1 213 ? 205.74051 162.52658 123.22537 1.000 49.94843 213 LEU B C 1
ATOM 3039 O O . LEU B 1 213 ? 206.72468 162.45153 122.48235 1.000 47.93921 213 LEU B O 1
ATOM 3044 N N . ALA B 1 214 ? 204.67697 161.73561 123.08478 1.000 51.49219 214 ALA B N 1
ATOM 3045 C CA . ALA B 1 214 ? 204.55667 160.80669 121.97029 1.000 48.26953 214 ALA B CA 1
ATOM 3046 C C . ALA B 1 214 ? 204.12467 161.49011 120.68262 1.000 55.92745 214 ALA B C 1
ATOM 3047 O O . ALA B 1 214 ? 204.24378 160.88913 119.61002 1.000 61.36674 214 ALA B O 1
ATOM 3049 N N . ASP B 1 215 ? 203.62710 162.72323 120.76518 1.000 55.81023 215 ASP B N 1
ATOM 3050 C CA . ASP B 1 215 ? 203.22782 163.48928 119.59433 1.000 52.79771 215 ASP B CA 1
ATOM 3051 C C . ASP B 1 215 ? 204.34915 164.36612 119.05502 1.000 51.99125 215 ASP B C 1
ATOM 3052 O O . ASP B 1 215 ? 204.48663 164.49091 117.83282 1.000 61.20316 215 ASP B O 1
ATOM 3057 N N . LEU B 1 216 ? 205.15368 164.96265 119.93288 1.000 48.90593 216 LEU B N 1
ATOM 3058 C CA . LEU B 1 216 ? 206.27632 165.79032 119.51410 1.000 53.73682 216 LEU B CA 1
ATOM 3059 C C . LEU B 1 216 ? 207.36749 164.99583 118.81009 1.000 60.09689 216 LEU B C 1
ATOM 3060 O O . LEU B 1 216 ? 207.86797 165.43755 117.76860 1.000 59.90280 216 LEU B O 1
ATOM 3065 N N . VAL B 1 217 ? 207.74061 163.83515 119.34324 1.000 64.52176 217 VAL B N 1
ATOM 3066 C CA . VAL B 1 217 ? 208.79397 163.01465 118.75957 1.000 60.76680 217 VAL B CA 1
ATOM 3067 C C . VAL B 1 217 ? 208.31822 162.31675 117.48468 1.000 61.49516 217 VAL B C 1
ATOM 3068 O O . VAL B 1 217 ? 209.11650 161.69740 116.78426 1.000 68.95715 217 VAL B O 1
ATOM 3072 N N . CYS B 1 218 ? 207.03096 162.40322 117.17771 1.000 64.36980 218 CYS B N 1
ATOM 3073 C CA . CYS B 1 218 ? 206.50109 161.94124 115.90283 1.000 68.08727 218 CYS B CA 1
ATOM 3074 C C . CYS B 1 218 ? 206.38433 163.05979 114.88357 1.000 70.61869 218 CYS B C 1
ATOM 3075 O O . CYS B 1 218 ? 206.75828 162.87219 113.72354 1.000 71.56525 218 CYS B O 1
ATOM 3078 N N . SER B 1 219 ? 205.89361 164.23115 115.29412 1.000 67.94853 219 SER B N 1
ATOM 3079 C CA . SER B 1 219 ? 205.84212 165.37759 114.39453 1.000 62.58672 219 SER B CA 1
ATOM 3080 C C . SER B 1 219 ? 207.23697 165.81715 113.96564 1.000 66.55605 219 SER B C 1
ATOM 3081 O O . SER B 1 219 ? 207.45261 166.14002 112.79147 1.000 71.05276 219 SER B O 1
ATOM 3084 N N . LEU B 1 220 ? 208.19458 165.83862 114.89825 1.000 70.54002 220 LEU B N 1
ATOM 3085 C CA . LEU B 1 220 ? 209.56061 166.20843 114.54486 1.000 68.18539 220 LEU B CA 1
ATOM 3086 C C . LEU B 1 220 ? 210.16869 165.20673 113.57300 1.000 70.46350 220 LEU B C 1
ATOM 3087 O O . LEU B 1 220 ? 210.82760 165.59593 112.60296 1.000 75.73664 220 LEU B O 1
ATOM 3092 N N . ARG B 1 221 ? 209.95479 163.91287 113.81381 1.000 81.18679 221 ARG B N 1
ATOM 3093 C CA . ARG B 1 221 ? 210.47989 162.87930 112.93178 1.000 82.88900 221 ARG B CA 1
ATOM 3094 C C . ARG B 1 221 ? 209.80514 162.87228 111.56746 1.000 85.57607 221 ARG B C 1
ATOM 3095 O O . ARG B 1 221 ? 210.43602 162.46399 110.58694 1.000 85.15178 221 ARG B O 1
ATOM 3103 N N . ARG B 1 222 ? 208.55052 163.31019 111.48006 1.000 92.37571 222 ARG B N 1
ATOM 3104 C CA . ARG B 1 222 ? 207.83708 163.39319 110.21197 1.000 90.70009 222 ARG B CA 1
ATOM 3105 C C . ARG B 1 222 ? 208.19842 164.63128 109.40209 1.000 90.10327 222 ARG B C 1
ATOM 3106 O O . ARG B 1 222 ? 208.29215 164.55255 108.17311 1.000 92.30590 222 ARG B O 1
ATOM 3114 N N . ARG B 1 223 ? 208.41303 165.77392 110.06106 1.000 97.69579 223 ARG B N 1
ATOM 3115 C CA . ARG B 1 223 ? 208.70636 167.00284 109.32814 1.000 99.10744 223 ARG B CA 1
ATOM 3116 C C . ARG B 1 223 ? 210.02812 166.90379 108.57452 1.000 101.05492 223 ARG B C 1
ATOM 3117 O O . ARG B 1 223 ? 210.11819 167.32177 107.41414 1.000 101.80291 223 ARG B O 1
ATOM 3125 N N . MET B 1 224 ? 211.06412 166.35224 109.21162 1.000 106.97463 224 MET B N 1
ATOM 3126 C CA . MET B 1 224 ? 212.34442 166.18838 108.53237 1.000 107.36179 224 MET B CA 1
ATOM 3127 C C . MET B 1 224 ? 212.28316 165.14372 107.42681 1.000 108.51741 224 MET B C 1
ATOM 3128 O O . MET B 1 224 ? 213.03442 165.24848 106.45164 1.000 108.75889 224 MET B O 1
ATOM 3133 N N . ARG B 1 225 ? 211.41413 164.14033 107.55802 1.000 116.81799 225 ARG B N 1
ATOM 3134 C CA . ARG B 1 225 ? 211.25899 163.14170 106.50625 1.000 117.28854 225 ARG B CA 1
ATOM 3135 C C . ARG B 1 225 ? 210.69966 163.76398 105.23204 1.000 119.41833 225 ARG B C 1
ATOM 3136 O O . ARG B 1 225 ? 211.17058 163.46775 104.12855 1.000 120.87343 225 ARG B O 1
ATOM 3144 N N . ARG B 1 226 ? 209.69688 164.62977 105.36615 1.000 122.75665 226 ARG B N 1
ATOM 3145 C CA . ARG B 1 226 ? 209.09211 165.30272 104.21662 1.000 123.34432 226 ARG B CA 1
ATOM 3146 C C . ARG B 1 226 ? 209.84719 166.59677 103.90559 1.000 123.61066 226 ARG B C 1
ATOM 3147 O O . ARG B 1 226 ? 209.31277 167.70382 103.95837 1.000 122.95307 226 ARG B O 1
ATOM 3155 N N . ARG B 1 227 ? 211.12793 166.43107 103.58587 1.000 126.66286 227 ARG B N 1
ATOM 3156 C CA . ARG B 1 227 ? 211.99590 167.55135 103.24898 1.000 126.70350 227 ARG B CA 1
ATOM 3157 C C . ARG B 1 227 ? 213.20685 167.04054 102.47737 1.000 128.92066 227 ARG B C 1
ATOM 3158 O O . ARG B 1 227 ? 214.28200 166.84926 103.06055 1.000 127.77138 227 ARG B O 1
ATOM 3166 N N . PRO B 1 228 ? 213.07253 166.79481 101.17246 1.000 134.94239 228 PRO B N 1
ATOM 3167 C CA . PRO B 1 228 ? 214.21531 166.29417 100.39670 1.000 133.31350 228 PRO B CA 1
ATOM 3168 C C . PRO B 1 228 ? 215.27013 167.36498 100.17261 1.000 133.56727 228 PRO B C 1
ATOM 3169 O O . PRO B 1 228 ? 215.34621 167.95734 99.09150 1.000 132.02523 228 PRO B O 1
ATOM 3173 N N . GLY B 1 229 ? 216.08752 167.61925 101.18934 1.000 131.71866 229 GLY B N 1
ATOM 3174 C CA . GLY B 1 229 ? 217.13029 168.62380 101.09773 1.000 130.24405 229 GLY B CA 1
ATOM 3175 C C . GLY B 1 229 ? 217.11664 169.60833 102.25053 1.000 130.39567 229 GLY B C 1
ATOM 3176 O O . GLY B 1 229 ? 216.80353 169.24678 103.38487 1.000 130.23484 229 GLY B O 1
ATOM 3177 N N . GLY C 1 3 ? 178.11182 182.34805 92.13882 1.000 101.59786 3 GLY G N 1
ATOM 3178 C CA . GLY C 1 3 ? 177.53449 182.76618 93.40260 1.000 104.21751 3 GLY G CA 1
ATOM 3179 C C . GLY C 1 3 ? 178.35817 182.35313 94.60643 1.000 105.02080 3 GLY G C 1
ATOM 3180 O O . GLY C 1 3 ? 179.16346 181.42503 94.53102 1.000 104.77311 3 GLY G O 1
ATOM 3181 N N . VAL C 1 4 ? 178.15413 183.04857 95.72374 1.000 106.19251 4 VAL G N 1
ATOM 3182 C CA . VAL C 1 4 ? 178.86289 182.79062 96.96613 1.000 105.61165 4 VAL G CA 1
ATOM 3183 C C . VAL C 1 4 ? 177.84828 182.76112 98.10692 1.000 103.75876 4 VAL G C 1
ATOM 3184 O O . VAL C 1 4 ? 176.74049 183.28464 97.99335 1.000 104.26233 4 VAL G O 1
ATOM 3188 N N . ASP C 1 5 ? 178.24068 182.13096 99.21438 1.000 100.01573 5 ASP G N 1
ATOM 3189 C CA . ASP C 1 5 ? 177.37622 182.03099 100.38352 1.000 100.19486 5 ASP G CA 1
ATOM 3190 C C . ASP C 1 5 ? 177.39863 183.33464 101.16990 1.000 99.09226 5 ASP G C 1
ATOM 3191 O O . ASP C 1 5 ? 177.92222 184.34520 100.69131 1.000 102.04298 5 ASP G O 1
ATOM 3196 N N . LEU C 1 6 ? 176.82945 183.32938 102.38020 1.000 86.57944 6 LEU G N 1
ATOM 3197 C CA . LEU C 1 6 ? 176.75582 184.56032 103.15891 1.000 87.70775 6 LEU G CA 1
ATOM 3198 C C . LEU C 1 6 ? 177.22958 184.34556 104.59268 1.000 86.56326 6 LEU G C 1
ATOM 3199 O O . LEU C 1 6 ? 177.66193 185.30105 105.24646 1.000 89.19632 6 LEU G O 1
ATOM 3204 N N . LEU C 1 7 ? 177.19019 183.10764 105.08633 1.000 79.41820 7 LEU G N 1
ATOM 3205 C CA . LEU C 1 7 ? 177.75160 182.81534 106.39922 1.000 78.76796 7 LEU G CA 1
ATOM 3206 C C . LEU C 1 7 ? 179.25968 183.00395 106.34735 1.000 84.84993 7 LEU G C 1
ATOM 3207 O O . LEU C 1 7 ? 179.87691 183.43733 107.32522 1.000 82.48047 7 LEU G O 1
ATOM 3212 N N . GLY C 1 8 ? 179.85639 182.70301 105.19445 1.000 86.95535 8 GLY G N 1
ATOM 3213 C CA . GLY C 1 8 ? 181.28004 182.93276 105.03751 1.000 79.65184 8 GLY G CA 1
ATOM 3214 C C . GLY C 1 8 ? 181.61769 184.40891 105.00362 1.000 77.04946 8 GLY G C 1
ATOM 3215 O O . GLY C 1 8 ? 182.45970 184.87716 105.77316 1.000 80.27721 8 GLY G O 1
ATOM 3216 N N . PHE C 1 9 ? 180.93345 185.16940 104.14430 1.000 70.86110 9 PHE G N 1
ATOM 3217 C CA . PHE C 1 9 ? 181.18474 186.60223 104.03689 1.000 73.75608 9 PHE G CA 1
ATOM 3218 C C . PHE C 1 9 ? 180.98426 187.32204 105.36390 1.000 77.84547 9 PHE G C 1
ATOM 3219 O O . PHE C 1 9 ? 181.59970 188.36978 105.58757 1.000 78.85074 9 PHE G O 1
ATOM 3227 N N . LEU C 1 10 ? 180.15049 186.78304 106.25048 1.000 73.24807 10 LEU G N 1
ATOM 3228 C CA . LEU C 1 10 ? 179.96117 187.35569 107.57461 1.000 69.05856 10 LEU G CA 1
ATOM 3229 C C . LEU C 1 10 ? 181.13565 187.09412 108.50697 1.000 72.39340 10 LEU G C 1
ATOM 3230 O O . LEU C 1 10 ? 181.17922 187.67272 109.59730 1.000 76.61837 10 LEU G O 1
ATOM 3235 N N . ILE C 1 11 ? 182.07935 186.24049 108.11083 1.000 74.41234 11 ILE G N 1
ATOM 3236 C CA . ILE C 1 11 ? 183.24930 185.95619 108.92312 1.000 73.54168 11 ILE G CA 1
ATOM 3237 C C . ILE C 1 11 ? 184.49550 186.68652 108.43086 1.000 72.42521 11 ILE G C 1
ATOM 3238 O O . ILE C 1 11 ? 185.29124 187.14732 109.25774 1.000 80.11587 11 ILE G O 1
ATOM 3243 N N . ILE C 1 12 ? 184.69269 186.80764 107.11566 1.000 65.89595 12 ILE G N 1
ATOM 3244 C CA . ILE C 1 12 ? 185.82086 187.58598 106.61459 1.000 66.19672 12 ILE G CA 1
ATOM 3245 C C . ILE C 1 12 ? 185.69318 189.03837 107.05094 1.000 69.28210 12 ILE G C 1
ATOM 3246 O O . ILE C 1 12 ? 186.68116 189.67410 107.43436 1.000 75.85530 12 ILE G O 1
ATOM 3251 N N . THR C 1 13 ? 184.47589 189.58499 107.00223 1.000 68.06668 13 THR G N 1
ATOM 3252 C CA . THR C 1 13 ? 184.25833 190.95817 107.44533 1.000 70.76351 13 THR G CA 1
ATOM 3253 C C . THR C 1 13 ? 184.65269 191.13317 108.90550 1.000 70.98593 13 THR G C 1
ATOM 3254 O O . THR C 1 13 ? 185.28576 192.13047 109.27156 1.000 74.53040 13 THR G O 1
ATOM 3258 N N . LEU C 1 14 ? 184.29003 190.17116 109.75417 1.000 66.35511 14 LEU G N 1
ATOM 3259 C CA . LEU C 1 14 ? 184.64608 190.25189 111.16443 1.000 63.48123 14 LEU G CA 1
ATOM 3260 C C . LEU C 1 14 ? 186.10941 189.91350 111.40931 1.000 67.14862 14 LEU G C 1
ATOM 3261 O O . LEU C 1 14 ? 186.72898 190.49078 112.30843 1.000 71.49332 14 LEU G O 1
ATOM 3266 N N . ASN C 1 15 ? 186.68345 188.99877 110.63041 1.000 71.74374 15 ASN G N 1
ATOM 3267 C CA . ASN C 1 15 ? 188.09162 188.63833 110.77800 1.000 64.17587 15 ASN G CA 1
ATOM 3268 C C . ASN C 1 15 ? 188.86190 189.36572 109.67370 1.000 68.71301 15 ASN G C 1
ATOM 3269 O O . ASN C 1 15 ? 189.47763 188.78704 108.78552 1.000 74.28968 15 ASN G O 1
ATOM 3274 N N . CYS C 1 16 ? 188.63240 190.66859 109.59428 1.000 67.43271 16 CYS G N 1
ATOM 3275 C CA . CYS C 1 16 ? 189.49475 191.57382 108.85155 1.000 69.20358 16 CYS G CA 1
ATOM 3276 C C . CYS C 1 16 ? 189.56681 192.94030 109.51168 1.000 71.11214 16 CYS G C 1
ATOM 3277 O O . CYS C 1 16 ? 190.36321 193.77922 109.07765 1.000 74.71040 16 CYS G O 1
ATOM 3280 N N . ASN C 1 17 ? 188.76559 193.18353 110.54774 1.000 68.05797 17 ASN G N 1
ATOM 3281 C CA . ASN C 1 17 ? 188.75619 194.44104 111.27500 1.000 63.79385 17 ASN G CA 1
ATOM 3282 C C . ASN C 1 17 ? 189.33682 194.30137 112.67195 1.000 67.46553 17 ASN G C 1
ATOM 3283 O O . ASN C 1 17 ? 189.43877 195.30295 113.38904 1.000 73.57100 17 ASN G O 1
ATOM 3288 N N . VAL C 1 18 ? 189.71451 193.09215 113.07626 1.000 56.77579 18 VAL G N 1
ATOM 3289 C CA . VAL C 1 18 ? 190.28429 192.82223 114.38965 1.000 49.53919 18 VAL G CA 1
ATOM 3290 C C . VAL C 1 18 ? 191.72376 192.37349 114.18359 1.000 57.76856 18 VAL G C 1
ATOM 3291 O O . VAL C 1 18 ? 191.98494 191.42479 113.43372 1.000 64.33931 18 VAL G O 1
ATOM 3295 N N . THR C 1 19 ? 192.65638 193.05414 114.84259 1.000 48.92515 19 THR G N 1
ATOM 3296 C CA . THR C 1 19 ? 194.06451 192.73396 114.68601 1.000 46.54554 19 THR G CA 1
ATOM 3297 C C . THR C 1 19 ? 194.41955 191.48067 115.48420 1.000 55.09899 19 THR G C 1
ATOM 3298 O O . THR C 1 19 ? 193.63388 190.97612 116.29049 1.000 60.77317 19 THR G O 1
ATOM 3302 N N . MET C 1 20 ? 195.62719 190.96807 115.23518 1.000 57.67542 20 MET G N 1
ATOM 3303 C CA . MET C 1 20 ? 196.09462 189.78763 115.95578 1.000 54.68887 20 MET G CA 1
ATOM 3304 C C . MET C 1 20 ? 196.24730 190.07552 117.44417 1.000 56.69637 20 MET G C 1
ATOM 3305 O O . MET C 1 20 ? 195.91381 189.23229 118.28623 1.000 60.55988 20 MET G O 1
ATOM 3310 N N . VAL C 1 21 ? 196.75244 191.26285 117.78697 1.000 48.58190 21 VAL G N 1
ATOM 3311 C CA . VAL C 1 21 ? 196.89372 191.63652 119.19112 1.000 37.57102 21 VAL G CA 1
ATOM 3312 C C . VAL C 1 21 ? 195.53016 191.69517 119.86503 1.000 43.78148 21 VAL G C 1
ATOM 3313 O O . VAL C 1 21 ? 195.35625 191.21418 120.99078 1.000 53.09804 21 VAL G O 1
ATOM 3317 N N . GLY C 1 22 ? 194.54133 192.28422 119.18973 1.000 45.50090 22 GLY G N 1
ATOM 3318 C CA . GLY C 1 22 ? 193.19316 192.31463 119.72615 1.000 43.01145 22 GLY G CA 1
ATOM 3319 C C . GLY C 1 22 ? 192.51584 190.96297 119.75291 1.000 44.73627 22 GLY G C 1
ATOM 3320 O O . GLY C 1 22 ? 191.60496 190.75310 120.55975 1.000 53.30719 22 GLY G O 1
ATOM 3321 N N . LYS C 1 23 ? 192.93562 190.04334 118.88436 1.000 50.03827 23 LYS G N 1
ATOM 3322 C CA . LYS C 1 23 ? 192.40083 188.68770 118.91329 1.000 45.94627 23 LYS G CA 1
ATOM 3323 C C . LYS C 1 23 ? 192.96183 187.89655 120.08827 1.000 44.80664 23 LYS G C 1
ATOM 3324 O O . LYS C 1 23 ? 192.24012 187.11284 120.71433 1.000 44.75008 23 LYS G O 1
ATOM 3330 N N . LEU C 1 24 ? 194.24613 188.08426 120.39458 1.000 47.59944 24 LEU G N 1
ATOM 3331 C CA . LEU C 1 24 ? 194.87712 187.41671 121.52713 1.000 43.90517 24 LEU G CA 1
ATOM 3332 C C . LEU C 1 24 ? 194.51920 188.04559 122.87146 1.000 46.35484 24 LEU G C 1
ATOM 3333 O O . LEU C 1 24 ? 194.48429 187.32880 123.88045 1.000 49.36224 24 LEU G O 1
ATOM 3338 N N . TRP C 1 25 ? 194.23981 189.35214 122.91111 1.000 50.18468 25 TRP G N 1
ATOM 3339 C CA . TRP C 1 25 ? 193.75054 189.97803 124.13566 1.000 39.22110 25 TRP G CA 1
ATOM 3340 C C . TRP C 1 25 ? 192.42296 189.37347 124.56937 1.000 38.94262 25 TRP G C 1
ATOM 3341 O O . TRP C 1 25 ? 192.20336 189.13967 125.76256 1.000 46.03675 25 TRP G O 1
ATOM 3352 N N . PHE C 1 26 ? 191.53156 189.11856 123.61017 1.000 41.99491 26 PHE G N 1
ATOM 3353 C CA . PHE C 1 26 ? 190.23260 188.53022 123.91858 1.000 40.57027 26 PHE G CA 1
ATOM 3354 C C . PHE C 1 26 ? 190.38193 187.15120 124.54417 1.000 44.58352 26 PHE G C 1
ATOM 3355 O O . PHE C 1 26 ? 189.63772 186.79724 125.46515 1.000 47.30120 26 PHE G O 1
ATOM 3363 N N . VAL C 1 27 ? 191.32594 186.35175 124.04682 1.000 53.54970 27 VAL G N 1
ATOM 3364 C CA . VAL C 1 27 ? 191.55047 185.03023 124.62243 1.000 47.21894 27 VAL G CA 1
ATOM 3365 C C . VAL C 1 27 ? 192.16968 185.14511 126.01051 1.000 44.57210 27 VAL G C 1
ATOM 3366 O O . VAL C 1 27 ? 191.74087 184.46735 126.95197 1.000 46.66897 27 VAL G O 1
ATOM 3370 N N . LEU C 1 28 ? 193.17527 186.00919 126.16822 1.000 44.53469 28 LEU G N 1
ATOM 3371 C CA . LEU C 1 28 ? 193.89081 186.08068 127.44012 1.000 43.13300 28 LEU G CA 1
ATOM 3372 C C . LEU C 1 28 ? 193.01873 186.64075 128.55955 1.000 45.42410 28 LEU G C 1
ATOM 3373 O O . LEU C 1 28 ? 193.10621 186.18984 129.70690 1.000 52.02538 28 LEU G O 1
ATOM 3378 N N . THR C 1 29 ? 192.16990 187.62164 128.25765 1.000 54.55962 29 THR G N 1
ATOM 3379 C CA . THR C 1 29 ? 191.43165 188.29777 129.32650 1.000 53.28402 29 THR G CA 1
ATOM 3380 C C . THR C 1 29 ? 190.01788 187.74590 129.51170 1.000 54.89212 29 THR G C 1
ATOM 3381 O O . THR C 1 29 ? 189.13971 188.39661 130.08920 1.000 53.23246 29 THR G O 1
ATOM 3385 N N . MET C 1 30 ? 189.80173 186.49364 129.11930 1.000 59.69841 30 MET G N 1
ATOM 3386 C CA . MET C 1 30 ? 188.55861 185.78515 129.40613 1.000 51.58839 30 MET G CA 1
ATOM 3387 C C . MET C 1 30 ? 188.78077 184.38837 129.95788 1.000 53.07137 30 MET G C 1
ATOM 3388 O O . MET C 1 30 ? 187.90047 183.87202 130.65474 1.000 57.99954 30 MET G O 1
ATOM 3393 N N . LEU C 1 31 ? 189.93756 183.77897 129.72001 1.000 50.12285 31 LEU G N 1
ATOM 3394 C CA . LEU C 1 31 ? 190.29086 182.49101 130.29344 1.000 49.38857 31 LEU G CA 1
ATOM 3395 C C . LEU C 1 31 ? 191.10224 182.61805 131.57218 1.000 49.20734 31 LEU G C 1
ATOM 3396 O O . LEU C 1 31 ? 191.04581 181.72250 132.42024 1.000 53.05795 31 LEU G O 1
ATOM 3401 N N . LEU C 1 32 ? 191.84944 183.70868 131.73215 1.000 46.58771 32 LEU G N 1
ATOM 3402 C CA . LEU C 1 32 ? 192.63178 183.95317 132.93411 1.000 43.83206 32 LEU G CA 1
ATOM 3403 C C . LEU C 1 32 ? 192.04875 185.04739 133.81612 1.000 46.91845 32 LEU G C 1
ATOM 3404 O O . LEU C 1 32 ? 192.54056 185.25008 134.93013 1.000 61.52707 32 LEU G O 1
ATOM 3409 N N . ARG C 1 33 ? 191.02111 185.75746 133.35740 1.000 43.79338 33 ARG G N 1
ATOM 3410 C CA . ARG C 1 33 ? 190.43027 186.83820 134.13600 1.000 43.51770 33 ARG G CA 1
ATOM 3411 C C . ARG C 1 33 ? 188.98916 186.55925 134.52738 1.000 46.30945 33 ARG G C 1
ATOM 3412 O O . ARG C 1 33 ? 188.65246 186.62317 135.71497 1.000 53.21820 33 ARG G O 1
ATOM 3420 N N . MET C 1 34 ? 188.12630 186.24297 133.56477 1.000 48.33814 34 MET G N 1
ATOM 3421 C CA . MET C 1 34 ? 186.72038 185.99112 133.84551 1.000 43.79892 34 MET G CA 1
ATOM 3422 C C . MET C 1 34 ? 186.45603 184.58243 134.35631 1.000 47.22885 34 MET G C 1
ATOM 3423 O O . MET C 1 34 ? 185.35786 184.31901 134.85658 1.000 56.71814 34 MET G O 1
ATOM 3428 N N . LEU C 1 35 ? 187.42563 183.67710 134.24407 1.000 48.84050 35 LEU G N 1
ATOM 3429 C CA . LEU C 1 35 ? 187.27654 182.31490 134.73794 1.000 44.67527 35 LEU G CA 1
ATOM 3430 C C . LEU C 1 35 ? 187.81881 182.12930 136.14593 1.000 46.03292 35 LEU G C 1
ATOM 3431 O O . LEU C 1 35 ? 187.21178 181.40438 136.93999 1.000 51.49301 35 LEU G O 1
ATOM 3436 N N . VAL C 1 36 ? 188.94665 182.76440 136.47132 1.000 37.50656 36 VAL G N 1
ATOM 3437 C CA . VAL C 1 36 ? 189.47889 182.69357 137.82752 1.000 36.33022 36 VAL G CA 1
ATOM 3438 C C . VAL C 1 36 ? 188.55406 183.39975 138.80898 1.000 38.76342 36 VAL G C 1
ATOM 3439 O O . VAL C 1 36 ? 188.41105 182.96815 139.95881 1.000 42.49510 36 VAL G O 1
ATOM 3443 N N . ILE C 1 37 ? 187.91891 184.49204 138.38313 1.000 38.66891 37 ILE G N 1
ATOM 3444 C CA . ILE C 1 37 ? 186.99852 185.20973 139.25850 1.000 33.18140 37 ILE G CA 1
ATOM 3445 C C . ILE C 1 37 ? 185.80019 184.33573 139.60887 1.000 37.26981 37 ILE G C 1
ATOM 3446 O O . ILE C 1 37 ? 185.36115 184.29316 140.76407 1.000 48.40135 37 ILE G O 1
ATOM 3451 N N . VAL C 1 38 ? 185.25959 183.61814 138.62564 1.000 41.39688 38 VAL G N 1
ATOM 3452 C CA . VAL C 1 38 ? 184.05100 182.83232 138.85057 1.000 42.00665 38 VAL G CA 1
ATOM 3453 C C . VAL C 1 38 ? 184.37213 181.53105 139.57676 1.000 47.59915 38 VAL G C 1
ATOM 3454 O O . VAL C 1 38 ? 183.73121 181.18826 140.57659 1.000 44.37812 38 VAL G O 1
ATOM 3458 N N . LEU C 1 39 ? 185.36684 180.78686 139.09243 1.000 43.70030 39 LEU G N 1
ATOM 3459 C CA . LEU C 1 39 ? 185.65326 179.46378 139.63344 1.000 29.93611 39 LEU G CA 1
ATOM 3460 C C . LEU C 1 39 ? 186.51195 179.49484 140.88984 1.000 36.18307 39 LEU G C 1
ATOM 3461 O O . LEU C 1 39 ? 186.31137 178.66459 141.78296 1.000 45.16688 39 LEU G O 1
ATOM 3466 N N . ALA C 1 40 ? 187.46447 180.42223 140.98597 1.000 39.27705 40 ALA G N 1
ATOM 3467 C CA . ALA C 1 40 ? 188.36889 180.47566 142.12503 1.000 36.79892 40 ALA G CA 1
ATOM 3468 C C . ALA C 1 40 ? 188.09410 181.63105 143.07506 1.000 32.96623 40 ALA G C 1
ATOM 3469 O O . ALA C 1 40 ? 188.65343 181.64683 144.17546 1.000 36.79459 40 ALA G O 1
ATOM 3471 N N . GLY C 1 41 ? 187.25854 182.58970 142.69116 1.000 31.86661 41 GLY G N 1
ATOM 3472 C CA . GLY C 1 41 ? 186.97301 183.71808 143.55329 1.000 29.01209 41 GLY G CA 1
ATOM 3473 C C . GLY C 1 41 ? 185.79043 183.48374 144.46782 1.000 36.58829 41 GLY G C 1
ATOM 3474 O O . GLY C 1 41 ? 185.81485 183.87393 145.63796 1.000 48.25962 41 GLY G O 1
ATOM 3475 N N . ARG C 1 42 ? 184.74283 182.85551 143.93794 1.000 29.86211 42 ARG G N 1
ATOM 3476 C CA . ARG C 1 42 ? 183.55795 182.57127 144.74552 1.000 34.79007 42 ARG G CA 1
ATOM 3477 C C . ARG C 1 42 ? 183.84308 181.63822 145.91814 1.000 43.73658 42 ARG G C 1
ATOM 3478 O O . ARG C 1 42 ? 183.39402 181.94210 147.03691 1.000 52.24003 42 ARG G O 1
ATOM 3486 N N . PRO C 1 43 ? 184.54410 180.50740 145.75541 1.000 36.54170 43 PRO G N 1
ATOM 3487 C CA . PRO C 1 43 ? 184.82273 179.65918 146.92759 1.000 24.58911 43 PRO G CA 1
ATOM 3488 C C . PRO C 1 43 ? 185.63947 180.34249 148.01165 1.000 29.69236 43 PRO G C 1
ATOM 3489 O O . PRO C 1 43 ? 185.44258 180.04685 149.19650 1.000 38.50625 43 PRO G O 1
ATOM 3493 N N . VAL C 1 44 ? 186.55675 181.23995 147.64742 1.000 31.59296 44 VAL G N 1
ATOM 3494 C CA . VAL C 1 44 ? 187.39998 181.88661 148.64883 1.000 24.30013 44 VAL G CA 1
ATOM 3495 C C . VAL C 1 44 ? 186.58656 182.85675 149.49736 1.000 36.43134 44 VAL G C 1
ATOM 3496 O O . VAL C 1 44 ? 186.76351 182.93275 150.71894 1.000 47.41683 44 VAL G O 1
ATOM 3500 N N . TYR C 1 45 ? 185.67652 183.60427 148.87260 1.000 36.37343 45 TYR G N 1
ATOM 3501 C CA . TYR C 1 45 ? 184.92481 184.65651 149.54489 1.000 28.25437 45 TYR G CA 1
ATOM 3502 C C . TYR C 1 45 ? 183.53609 184.20103 149.97599 1.000 38.59510 45 TYR G C 1
ATOM 3503 O O . TYR C 1 45 ? 182.59208 184.99702 149.95924 1.000 53.28416 45 TYR G O 1
ATOM 3512 N N . GLN C 1 46 ? 183.38824 182.93666 150.36469 1.000 37.71725 46 GLN G N 1
ATOM 3513 C CA . GLN C 1 46 ? 182.08022 182.42391 150.74965 1.000 40.58579 46 GLN G CA 1
ATOM 3514 C C . GLN C 1 46 ? 181.80262 182.56862 152.23981 1.000 48.69602 46 GLN G C 1
ATOM 3515 O O . GLN C 1 46 ? 180.67132 182.88956 152.62219 1.000 51.11926 46 GLN G O 1
ATOM 3521 N N . ASP C 1 47 ? 182.80415 182.36006 153.08884 1.000 50.34008 47 ASP G N 1
ATOM 3522 C CA . ASP C 1 47 ? 182.64785 182.44299 154.53563 1.000 43.24240 47 ASP G CA 1
ATOM 3523 C C . ASP C 1 47 ? 183.33784 183.68116 155.09438 1.000 38.82243 47 ASP G C 1
ATOM 3524 O O . ASP C 1 47 ? 183.94862 183.64556 156.16317 1.000 47.55807 47 ASP G O 1
ATOM 3529 N N . GLU C 1 48 ? 183.25223 184.79598 154.36569 1.000 37.11835 48 GLU G N 1
ATOM 3530 C CA . GLU C 1 48 ? 183.87818 186.02928 154.82829 1.000 35.22281 48 GLU G CA 1
ATOM 3531 C C . GLU C 1 48 ? 183.18545 186.58771 156.06424 1.000 41.87532 48 GLU G C 1
ATOM 3532 O O . GLU C 1 48 ? 183.85176 187.14006 156.94598 1.000 46.64149 48 GLU G O 1
ATOM 3538 N N . GLN C 1 49 ? 181.86140 186.46171 156.14798 1.000 37.87597 49 GLN G N 1
ATOM 3539 C CA . GLN C 1 49 ? 181.11638 186.90413 157.32040 1.000 33.25027 49 GLN G CA 1
ATOM 3540 C C . GLN C 1 49 ? 180.84032 185.78404 158.30949 1.000 35.33002 49 GLN G C 1
ATOM 3541 O O . GLN C 1 49 ? 180.77734 186.03998 159.51592 1.000 44.68933 49 GLN G O 1
ATOM 3547 N N . GLU C 1 50 ? 180.68230 184.54972 157.82774 1.000 46.33178 50 GLU G N 1
ATOM 3548 C CA . GLU C 1 50 ? 180.39868 183.43361 158.72314 1.000 42.50966 50 GLU G CA 1
ATOM 3549 C C . GLU C 1 50 ? 181.54115 183.20944 159.70415 1.000 43.04283 50 GLU G C 1
ATOM 3550 O O . GLU C 1 50 ? 181.30866 182.92253 160.88417 1.000 39.27781 50 GLU G O 1
ATOM 3556 N N . ARG C 1 51 ? 182.78047 183.34166 159.24047 1.000 42.31003 51 ARG G N 1
ATOM 3557 C CA . ARG C 1 51 ? 183.95666 183.13916 160.07517 1.000 38.81384 51 ARG G CA 1
ATOM 3558 C C . ARG C 1 51 ? 184.74025 184.43447 160.25004 1.000 42.88845 51 ARG G C 1
ATOM 3559 O O . ARG C 1 51 ? 185.97075 184.45299 160.20059 1.000 46.63750 51 ARG G O 1
ATOM 3567 N N . PHE C 1 52 ? 184.02342 185.53704 160.45105 1.000 39.27255 52 PHE G N 1
ATOM 3568 C CA . PHE C 1 52 ? 184.61030 186.81101 160.86290 1.000 27.56825 52 PHE G CA 1
ATOM 3569 C C . PHE C 1 52 ? 184.35464 186.91753 162.36224 1.000 40.60132 52 PHE G C 1
ATOM 3570 O O . PHE C 1 52 ? 183.34388 187.46392 162.80352 1.000 48.12942 52 PHE G O 1
ATOM 3578 N N . VAL C 1 53 ? 185.28031 186.37856 163.14817 1.000 39.98010 53 VAL G N 1
ATOM 3579 C CA . VAL C 1 53 ? 185.06219 186.14944 164.57210 1.000 33.60522 53 VAL G CA 1
ATOM 3580 C C . VAL C 1 53 ? 185.46760 187.39129 165.35428 1.000 39.76006 53 VAL G C 1
ATOM 3581 O O . VAL C 1 53 ? 186.59647 187.87627 165.22717 1.000 43.20644 53 VAL G O 1
ATOM 3585 N N . CYS C 1 54 ? 184.54746 187.89918 166.16778 1.000 49.26072 54 CYS G N 1
ATOM 3586 C CA . CYS C 1 54 ? 184.80016 189.01190 167.06935 1.000 49.55554 54 CYS G CA 1
ATOM 3587 C C . CYS C 1 54 ? 184.76557 188.52920 168.51560 1.000 55.66050 54 CYS G C 1
ATOM 3588 O O . CYS C 1 54 ? 184.15507 187.50884 168.84156 1.000 63.62151 54 CYS G O 1
ATOM 3591 N N . ASN C 1 55 ? 185.43780 189.28080 169.38683 1.000 48.93079 55 ASN G N 1
ATOM 3592 C CA . ASN C 1 55 ? 185.57040 188.91500 170.79675 1.000 49.33298 55 ASN G CA 1
ATOM 3593 C C . ASN C 1 55 ? 184.44931 189.58530 171.58753 1.000 52.65076 55 ASN G C 1
ATOM 3594 O O . ASN C 1 55 ? 184.65643 190.54844 172.32488 1.000 49.33562 55 ASN G O 1
ATOM 3599 N N . THR C 1 56 ? 183.23987 189.05110 171.43171 1.000 51.83828 56 THR G N 1
ATOM 3600 C CA . THR C 1 56 ? 182.07516 189.59362 172.11799 1.000 52.04033 56 THR G CA 1
ATOM 3601 C C . THR C 1 56 ? 181.00806 188.51421 172.22055 1.000 52.19529 56 THR G C 1
ATOM 3602 O O . THR C 1 56 ? 181.05364 187.50028 171.51953 1.000 59.66781 56 THR G O 1
ATOM 3606 N N . LEU C 1 57 ? 180.04513 188.74700 173.11571 1.000 47.27718 57 LEU G N 1
ATOM 3607 C CA . LEU C 1 57 ? 178.91030 187.85171 173.28551 1.000 43.59835 57 LEU G CA 1
ATOM 3608 C C . LEU C 1 57 ? 177.56484 188.54792 173.13947 1.000 41.28799 57 LEU G C 1
ATOM 3609 O O . LEU C 1 57 ? 176.53355 187.86853 173.15459 1.000 45.79681 57 LEU G O 1
ATOM 3614 N N . GLN C 1 58 ? 177.54137 189.86557 173.00185 1.000 40.33862 58 GLN G N 1
ATOM 3615 C CA . GLN C 1 58 ? 176.28210 190.58845 172.87124 1.000 37.17475 58 GLN G CA 1
ATOM 3616 C C . GLN C 1 58 ? 175.74557 190.44414 171.45118 1.000 48.43863 58 GLN G C 1
ATOM 3617 O O . GLN C 1 58 ? 176.47555 190.71013 170.49145 1.000 54.83424 58 GLN G O 1
ATOM 3623 N N . PRO C 1 59 ? 174.49778 190.00878 171.27805 1.000 47.30103 59 PRO G N 1
ATOM 3624 C CA . PRO C 1 59 ? 173.94341 189.87971 169.92464 1.000 45.04857 59 PRO G CA 1
ATOM 3625 C C . PRO C 1 59 ? 173.92028 191.21528 169.19555 1.000 46.97216 59 PRO G C 1
ATOM 3626 O O . PRO C 1 59 ? 173.66009 192.26492 169.78648 1.000 56.77073 59 PRO G O 1
ATOM 3630 N N . GLY C 1 60 ? 174.19607 191.16338 167.89337 1.000 38.67993 60 GLY G N 1
ATOM 3631 C CA . GLY C 1 60 ? 174.16017 192.33392 167.04702 1.000 34.69518 60 GLY G CA 1
ATOM 3632 C C . GLY C 1 60 ? 175.46901 193.08034 166.91242 1.000 41.20836 60 GLY G C 1
ATOM 3633 O O . GLY C 1 60 ? 175.57456 193.95497 166.04482 1.000 54.30438 60 GLY G O 1
ATOM 3634 N N . CYS C 1 61 ? 176.46999 192.76912 167.73651 1.000 42.61094 61 CYS G N 1
ATOM 3635 C CA . CYS C 1 61 ? 177.75727 193.44572 167.62785 1.000 41.03901 61 CYS G CA 1
ATOM 3636 C C . CYS C 1 61 ? 178.55582 192.96594 166.42224 1.000 44.59587 61 CYS G C 1
ATOM 3637 O O . CYS C 1 61 ? 179.17254 193.78253 165.72644 1.000 52.24402 61 CYS G O 1
ATOM 3640 N N . ALA C 1 62 ? 178.55023 191.66066 166.15573 1.000 35.65086 62 ALA G N 1
ATOM 3641 C CA . ALA C 1 62 ? 179.28204 191.09192 165.03354 1.000 35.35395 62 ALA G CA 1
ATOM 3642 C C . ALA C 1 62 ? 178.72387 191.51252 163.68229 1.000 46.07159 62 ALA G C 1
ATOM 3643 O O . ALA C 1 62 ? 179.48572 191.58872 162.71311 1.000 48.80863 62 ALA G O 1
ATOM 3645 N N . ASN C 1 63 ? 177.42244 191.77947 163.59038 1.000 42.79152 63 ASN G N 1
ATOM 3646 C CA . ASN C 1 63 ? 176.83652 192.28363 162.35610 1.000 38.83643 63 ASN G CA 1
ATOM 3647 C C . ASN C 1 63 ? 177.27881 193.71084 162.06501 1.000 41.21802 63 ASN G C 1
ATOM 3648 O O . ASN C 1 63 ? 177.69879 194.01553 160.94266 1.000 50.09938 63 ASN G O 1
ATOM 3653 N N . VAL C 1 64 ? 177.20579 194.58461 163.07082 1.000 36.50182 64 VAL G N 1
ATOM 3654 C CA . VAL C 1 64 ? 177.61102 195.97464 162.89566 1.000 36.97392 64 VAL G CA 1
ATOM 3655 C C . VAL C 1 64 ? 179.10114 196.06619 162.59829 1.000 39.59665 64 VAL G C 1
ATOM 3656 O O . VAL C 1 64 ? 179.52824 196.83620 161.72855 1.000 41.22741 64 VAL G O 1
ATOM 3660 N N . CYS C 1 65 ? 179.91753 195.29376 163.31926 1.000 40.31840 65 CYS G N 1
ATOM 3661 C CA . CYS C 1 65 ? 181.35972 195.35849 163.11035 1.000 35.67481 65 CYS G CA 1
ATOM 3662 C C . CYS C 1 65 ? 181.73787 194.91065 161.70331 1.000 38.49153 65 CYS G C 1
ATOM 3663 O O . CYS C 1 65 ? 182.58044 195.53955 161.05256 1.000 41.89371 65 CYS G O 1
ATOM 3666 N N . TYR C 1 66 ? 181.11855 193.83586 161.20847 1.000 40.66646 66 TYR G N 1
ATOM 3667 C CA . TYR C 1 66 ? 181.40568 193.39573 159.84724 1.000 36.27084 66 TYR G CA 1
ATOM 3668 C C . TYR C 1 66 ? 180.88136 194.38119 158.81243 1.000 34.72666 66 TYR G C 1
ATOM 3669 O O . TYR C 1 66 ? 181.53035 194.59353 157.78291 1.000 39.44746 66 TYR G O 1
ATOM 3678 N N . ASP C 1 67 ? 179.71338 194.98264 159.05339 1.000 46.44194 67 ASP G N 1
ATOM 3679 C CA . ASP C 1 67 ? 179.19367 195.97156 158.11830 1.000 39.01165 67 ASP G CA 1
ATOM 3680 C C . ASP C 1 67 ? 180.09080 197.19737 158.02323 1.000 38.45523 67 ASP G C 1
ATOM 3681 O O . ASP C 1 67 ? 180.26448 197.73801 156.92714 1.000 38.20046 67 ASP G O 1
ATOM 3686 N N . VAL C 1 68 ? 180.65476 197.65107 159.13955 1.000 49.52613 68 VAL G N 1
ATOM 3687 C CA . VAL C 1 68 ? 181.63897 198.72751 159.08742 1.000 40.46626 68 VAL G CA 1
ATOM 3688 C C . VAL C 1 68 ? 182.94356 198.27218 158.43510 1.000 39.33837 68 VAL G C 1
ATOM 3689 O O . VAL C 1 68 ? 183.57869 199.05261 157.71860 1.000 42.93067 68 VAL G O 1
ATOM 3693 N N . PHE C 1 69 ? 183.35653 197.02337 158.66736 1.000 41.09672 69 PHE G N 1
ATOM 3694 C CA . PHE C 1 69 ? 184.62821 196.54139 158.13465 1.000 33.96626 69 PHE G CA 1
ATOM 3695 C C . PHE C 1 69 ? 184.65512 196.59410 156.61178 1.000 36.66756 69 PHE G C 1
ATOM 3696 O O . PHE C 1 69 ? 185.57840 197.15971 156.01567 1.000 37.57801 69 PHE G O 1
ATOM 3704 N N . SER C 1 70 ? 183.64881 196.01043 155.96282 1.000 42.23688 70 SER G N 1
ATOM 3705 C CA . SER C 1 70 ? 183.61354 195.88912 154.50613 1.000 43.96955 70 SER G CA 1
ATOM 3706 C C . SER C 1 70 ? 182.26979 196.37180 153.97934 1.000 44.72505 70 SER G C 1
ATOM 3707 O O . SER C 1 70 ? 181.30831 195.59536 153.89668 1.000 43.73105 70 SER G O 1
ATOM 3710 N N . PRO C 1 71 ? 182.16097 197.65452 153.62186 1.000 38.75942 71 PRO G N 1
ATOM 3711 C CA . PRO C 1 71 ? 180.91184 198.12584 152.99745 1.000 31.64939 71 PRO G CA 1
ATOM 3712 C C . PRO C 1 71 ? 180.59717 197.41114 151.69530 1.000 44.26127 71 PRO G C 1
ATOM 3713 O O . PRO C 1 71 ? 179.46349 196.96001 151.49294 1.000 54.83444 71 PRO G O 1
ATOM 3717 N N . VAL C 1 72 ? 181.57511 197.29707 150.80144 1.000 48.83466 72 VAL G N 1
ATOM 3718 C CA . VAL C 1 72 ? 181.43764 196.54936 149.55841 1.000 44.72162 72 VAL G CA 1
ATOM 3719 C C . VAL C 1 72 ? 182.62154 195.59890 149.44242 1.000 44.91792 72 VAL G C 1
ATOM 3720 O O . VAL C 1 72 ? 183.77254 196.00294 149.64339 1.000 51.91131 72 VAL G O 1
ATOM 3724 N N . SER C 1 73 ? 182.33629 194.33446 149.15085 1.000 38.33095 73 SER G N 1
ATOM 3725 C CA . SER C 1 73 ? 183.39002 193.35279 148.96462 1.000 39.69143 73 SER G CA 1
ATOM 3726 C C . SER C 1 73 ? 184.09252 193.57765 147.62972 1.000 49.28111 73 SER G C 1
ATOM 3727 O O . SER C 1 73 ? 183.54205 194.17415 146.70120 1.000 57.33367 73 SER G O 1
ATOM 3730 N N . HIS C 1 74 ? 185.33112 193.09660 147.54226 1.000 39.28750 74 HIS G N 1
ATOM 3731 C CA . HIS C 1 74 ? 186.10035 193.22569 146.31248 1.000 41.56221 74 HIS G CA 1
ATOM 3732 C C . HIS C 1 74 ? 185.85091 192.09860 145.32066 1.000 40.41065 74 HIS G C 1
ATOM 3733 O O . HIS C 1 74 ? 186.31597 192.19240 144.18166 1.000 51.09805 74 HIS G O 1
ATOM 3740 N N . LEU C 1 75 ? 185.11668 191.05310 145.70253 1.000 27.84883 75 LEU G N 1
ATOM 3741 C CA . LEU C 1 75 ? 184.63364 190.10949 144.69978 1.000 31.67693 75 LEU G CA 1
ATOM 3742 C C . LEU C 1 75 ? 183.62096 190.77470 143.77428 1.000 40.76264 75 LEU G C 1
ATOM 3743 O O . LEU C 1 75 ? 183.70537 190.64276 142.54557 1.000 48.70301 75 LEU G O 1
ATOM 3748 N N . ARG C 1 76 ? 182.66716 191.51027 144.34835 1.000 33.64103 76 ARG G N 1
ATOM 3749 C CA . ARG C 1 76 ? 181.72378 192.28449 143.55221 1.000 32.90969 76 ARG G CA 1
ATOM 3750 C C . ARG C 1 76 ? 182.42351 193.36457 142.73992 1.000 37.04303 76 ARG G C 1
ATOM 3751 O O . ARG C 1 76 ? 182.04477 193.61277 141.58895 1.000 40.13095 76 ARG G O 1
ATOM 3759 N N . PHE C 1 77 ? 183.43313 194.01702 143.32083 1.000 29.99601 77 PHE G N 1
ATOM 3760 C CA . PHE C 1 77 ? 184.19793 195.01130 142.57721 1.000 27.30478 77 PHE G CA 1
ATOM 3761 C C . PHE C 1 77 ? 184.91452 194.37936 141.39100 1.000 37.79481 77 PHE G C 1
ATOM 3762 O O . PHE C 1 77 ? 184.91484 194.94310 140.29127 1.000 42.63553 77 PHE G O 1
ATOM 3770 N N . TRP C 1 78 ? 185.52637 193.20788 141.59247 1.000 40.44323 78 TRP G N 1
ATOM 3771 C CA . TRP C 1 78 ? 186.17704 192.51153 140.48732 1.000 30.35179 78 TRP G CA 1
ATOM 3772 C C . TRP C 1 78 ? 185.17515 192.15199 139.40051 1.000 41.29357 78 TRP G C 1
ATOM 3773 O O . TRP C 1 78 ? 185.45545 192.32622 138.20914 1.000 45.40947 78 TRP G O 1
ATOM 3784 N N . LEU C 1 79 ? 184.00145 191.65132 139.79296 1.000 48.82677 79 LEU G N 1
ATOM 3785 C CA . LEU C 1 79 ? 182.98292 191.29105 138.81085 1.000 36.57302 79 LEU G CA 1
ATOM 3786 C C . LEU C 1 79 ? 182.54627 192.50191 137.99568 1.000 34.78347 79 LEU G C 1
ATOM 3787 O O . LEU C 1 79 ? 182.49147 192.44549 136.76085 1.000 41.22873 79 LEU G O 1
ATOM 3792 N N . ILE C 1 80 ? 182.24069 193.61182 138.67068 1.000 38.71605 80 ILE G N 1
ATOM 3793 C CA . ILE C 1 80 ? 181.75006 194.79496 137.96984 1.000 40.44629 80 ILE G CA 1
ATOM 3794 C C . ILE C 1 80 ? 182.83842 195.38200 137.07789 1.000 40.40916 80 ILE G C 1
ATOM 3795 O O . ILE C 1 80 ? 182.56508 195.82681 135.95664 1.000 41.05627 80 ILE G O 1
ATOM 3800 N N . GLN C 1 81 ? 184.08782 195.38854 137.55042 1.000 42.94259 81 GLN G N 1
ATOM 3801 C CA . GLN C 1 81 ? 185.17487 195.93020 136.74329 1.000 43.43258 81 GLN G CA 1
ATOM 3802 C C . GLN C 1 81 ? 185.43907 195.06703 135.51583 1.000 44.23317 81 GLN G C 1
ATOM 3803 O O . GLN C 1 81 ? 185.67898 195.59313 134.42370 1.000 54.55578 81 GLN G O 1
ATOM 3809 N N . GLY C 1 82 ? 185.39617 193.74002 135.66794 1.000 44.13418 82 GLY G N 1
ATOM 3810 C CA . GLY C 1 82 ? 185.60941 192.86808 134.52825 1.000 42.90863 82 GLY G CA 1
ATOM 3811 C C . GLY C 1 82 ? 184.47604 192.85094 133.52848 1.000 47.18641 82 GLY G C 1
ATOM 3812 O O . GLY C 1 82 ? 184.72577 192.67721 132.33207 1.000 51.98781 82 GLY G O 1
ATOM 3813 N N . VAL C 1 83 ? 183.23861 193.02730 133.98559 1.000 49.29515 83 VAL G N 1
ATOM 3814 C CA . VAL C 1 83 ? 182.10998 193.07506 133.06387 1.000 42.31525 83 VAL G CA 1
ATOM 3815 C C . VAL C 1 83 ? 182.08718 194.37147 132.25662 1.000 44.82737 83 VAL G C 1
ATOM 3816 O O . VAL C 1 83 ? 181.81069 194.34409 131.05335 1.000 53.93637 83 VAL G O 1
ATOM 3820 N N . CYS C 1 84 ? 182.39396 195.50624 132.88463 1.000 52.65577 84 CYS G N 1
ATOM 3821 C CA . CYS C 1 84 ? 182.31182 196.79929 132.21787 1.000 46.30138 84 CYS G CA 1
ATOM 3822 C C . CYS C 1 84 ? 183.42406 197.02526 131.20193 1.000 52.40759 84 CYS G C 1
ATOM 3823 O O . CYS C 1 84 ? 183.34036 197.98088 130.42343 1.000 52.69256 84 CYS G O 1
ATOM 3826 N N . VAL C 1 85 ? 184.45605 196.18491 131.19038 1.000 49.72100 85 VAL G N 1
ATOM 3827 C CA . VAL C 1 85 ? 185.50879 196.30429 130.18789 1.000 48.78814 85 VAL G CA 1
ATOM 3828 C C . VAL C 1 85 ? 185.17222 195.50967 128.92682 1.000 50.87166 85 VAL G C 1
ATOM 3829 O O . VAL C 1 85 ? 185.54649 195.91435 127.82118 1.000 52.60469 85 VAL G O 1
ATOM 3833 N N . LEU C 1 86 ? 184.45133 194.39752 129.06441 1.000 49.71270 86 LEU G N 1
ATOM 3834 C CA . LEU C 1 86 ? 183.99740 193.62861 127.91382 1.000 48.90509 86 LEU G CA 1
ATOM 3835 C C . LEU C 1 86 ? 182.81686 194.27343 127.20099 1.000 54.19426 86 LEU G C 1
ATOM 3836 O O . LEU C 1 86 ? 182.41769 193.78896 126.13725 1.000 58.36756 86 LEU G O 1
ATOM 3841 N N . LEU C 1 87 ? 182.24500 195.34221 127.76409 1.000 53.90981 87 LEU G N 1
ATOM 3842 C CA . LEU C 1 87 ? 181.08101 195.96734 127.13718 1.000 50.03538 87 LEU G CA 1
ATOM 3843 C C . LEU C 1 87 ? 181.43641 196.72548 125.86296 1.000 47.54130 87 LEU G C 1
ATOM 3844 O O . LEU C 1 87 ? 180.70530 196.58430 124.86713 1.000 53.13266 87 LEU G O 1
ATOM 3849 N N . PRO C 1 88 ? 182.49769 197.54225 125.81014 1.000 46.76423 88 PRO G N 1
ATOM 3850 C CA . PRO C 1 88 ? 182.83291 198.19460 124.53216 1.000 44.86508 88 PRO G CA 1
ATOM 3851 C C . PRO C 1 88 ? 183.15391 197.21968 123.41343 1.000 51.39140 88 PRO G C 1
ATOM 3852 O O . PRO C 1 88 ? 182.98667 197.56614 122.23785 1.000 53.51860 88 PRO G O 1
ATOM 3856 N N . SER C 1 89 ? 183.61631 196.01260 123.73824 1.000 57.14176 89 SER G N 1
ATOM 3857 C CA . SER C 1 89 ? 183.94088 195.02208 122.72057 1.000 49.24709 89 SER G CA 1
ATOM 3858 C C . SER C 1 89 ? 182.71437 194.30799 122.16964 1.000 52.11627 89 SER G C 1
ATOM 3859 O O . SER C 1 89 ? 182.82070 193.64496 121.13308 1.000 61.73197 89 SER G O 1
ATOM 3862 N N . ALA C 1 90 ? 181.56286 194.42170 122.82905 1.000 49.89448 90 ALA G N 1
ATOM 3863 C CA . ALA C 1 90 ? 180.32913 193.82261 122.33835 1.000 44.71280 90 ALA G CA 1
ATOM 3864 C C . ALA C 1 90 ? 179.51309 194.76649 121.47147 1.000 50.03318 90 ALA G C 1
ATOM 3865 O O . ALA C 1 90 ? 178.89190 194.31802 120.50249 1.000 56.31312 90 ALA G O 1
ATOM 3867 N N . VAL C 1 91 ? 179.50578 196.06129 121.79355 1.000 52.13094 91 VAL G N 1
ATOM 3868 C CA . VAL C 1 91 ? 178.79663 197.03094 120.96640 1.000 45.70788 91 VAL G CA 1
ATOM 3869 C C . VAL C 1 91 ? 179.40556 197.08812 119.57188 1.000 51.09945 91 VAL G C 1
ATOM 3870 O O . VAL C 1 91 ? 178.68613 197.11751 118.56739 1.000 62.07969 91 VAL G O 1
ATOM 3874 N N . PHE C 1 92 ? 180.73782 197.10168 119.48563 1.000 47.15681 92 PHE G N 1
ATOM 3875 C CA . PHE C 1 92 ? 181.39730 197.10605 118.18422 1.000 49.10953 92 PHE G CA 1
ATOM 3876 C C . PHE C 1 92 ? 181.11863 195.82465 117.40927 1.000 50.50453 92 PHE G C 1
ATOM 3877 O O . PHE C 1 92 ? 180.89277 195.87264 116.19364 1.000 54.58229 92 PHE G O 1
ATOM 3885 N N . SER C 1 93 ? 181.13012 194.67611 118.08964 1.000 47.23836 93 SER G N 1
ATOM 3886 C CA . SER C 1 93 ? 180.83386 193.41535 117.41849 1.000 44.07531 93 SER G CA 1
ATOM 3887 C C . SER C 1 93 ? 179.41321 193.40094 116.87125 1.000 50.45361 93 SER G C 1
ATOM 3888 O O . SER C 1 93 ? 179.18463 192.96650 115.73735 1.000 55.18353 93 SER G O 1
ATOM 3891 N N . VAL C 1 94 ? 178.44559 193.87630 117.65722 1.000 55.69321 94 VAL G N 1
ATOM 3892 C CA . VAL C 1 94 ? 177.06756 193.92151 117.18078 1.000 53.49459 94 VAL G CA 1
ATOM 3893 C C . VAL C 1 94 ? 176.89348 194.93635 116.05513 1.000 51.20579 94 VAL G C 1
ATOM 3894 O O . VAL C 1 94 ? 176.12346 194.68416 115.12063 1.000 57.78283 94 VAL G O 1
ATOM 3898 N N . TYR C 1 95 ? 177.60847 196.06397 116.09928 1.000 55.49789 95 TYR G N 1
ATOM 3899 C CA . TYR C 1 95 ? 177.52929 197.04855 115.02784 1.000 56.92221 95 TYR G CA 1
ATOM 3900 C C . TYR C 1 95 ? 178.10796 196.51759 113.72398 1.000 65.46675 95 TYR G C 1
ATOM 3901 O O . TYR C 1 95 ? 177.54473 196.77088 112.65208 1.000 69.63564 95 TYR G O 1
ATOM 3910 N N . VAL C 1 96 ? 179.21717 195.77989 113.79507 1.000 63.19869 96 VAL G N 1
ATOM 3911 C CA . VAL C 1 96 ? 179.81177 195.21308 112.58943 1.000 56.02897 96 VAL G CA 1
ATOM 3912 C C . VAL C 1 96 ? 178.85787 194.22072 111.93269 1.000 57.99426 96 VAL G C 1
ATOM 3913 O O . VAL C 1 96 ? 178.69187 194.22442 110.70864 1.000 63.02263 96 VAL G O 1
ATOM 3917 N N . LEU C 1 97 ? 178.20577 193.36654 112.72770 1.000 63.79240 97 LEU G N 1
ATOM 3918 C CA . LEU C 1 97 ? 177.25656 192.41429 112.15936 1.000 63.94593 97 LEU G CA 1
ATOM 3919 C C . LEU C 1 97 ? 176.00026 193.10141 111.64070 1.000 65.04845 97 LEU G C 1
ATOM 3920 O O . LEU C 1 97 ? 175.44628 192.67870 110.62009 1.000 69.50736 97 LEU G O 1
ATOM 3925 N N . HIS C 1 98 ? 175.52837 194.14765 112.32418 1.000 63.33007 98 HIS G N 1
ATOM 3926 C CA . HIS C 1 98 ? 174.36668 194.87786 111.83006 1.000 58.30713 98 HIS G CA 1
ATOM 3927 C C . HIS C 1 98 ? 174.65396 195.56033 110.50046 1.000 60.96277 98 HIS G C 1
ATOM 3928 O O . HIS C 1 98 ? 173.81071 195.53195 109.59755 1.000 63.20164 98 HIS G O 1
ATOM 3935 N N . ARG C 1 99 ? 175.82690 196.17640 110.35927 1.000 68.80077 99 ARG G N 1
ATOM 3936 C CA . ARG C 1 99 ? 176.15694 196.89515 109.13591 1.000 64.86177 99 ARG G CA 1
ATOM 3937 C C . ARG C 1 99 ? 176.55694 195.97635 107.98911 1.000 62.44182 99 ARG G C 1
ATOM 3938 O O . ARG C 1 99 ? 176.20586 196.25364 106.83707 1.000 64.54791 99 ARG G O 1
ATOM 3946 N N . GLY C 1 100 ? 177.28332 194.89153 108.27088 1.000 68.42442 100 GLY G N 1
ATOM 3947 C CA . GLY C 1 100 ? 177.74796 194.02002 107.20599 1.000 69.37196 100 GLY G CA 1
ATOM 3948 C C . GLY C 1 100 ? 176.66175 193.19993 106.54647 1.000 74.25748 100 GLY G C 1
ATOM 3949 O O . GLY C 1 100 ? 176.67940 193.01920 105.32553 1.000 76.59063 100 GLY G O 1
ATOM 3950 N N . ALA C 1 101 ? 175.70974 192.69189 107.32651 1.000 76.73393 101 ALA G N 1
ATOM 3951 C CA . ALA C 1 101 ? 174.62474 191.88579 106.78466 1.000 76.89331 101 ALA G CA 1
ATOM 3952 C C . ALA C 1 101 ? 173.53824 192.72049 106.12284 1.000 79.53952 101 ALA G C 1
ATOM 3953 O O . ALA C 1 101 ? 172.75448 192.17848 105.33653 1.000 79.61598 101 ALA G O 1
ATOM 3955 N N . THR C 1 102 ? 173.47608 194.01743 106.41615 1.000 86.37622 102 THR G N 1
ATOM 3956 C CA . THR C 1 102 ? 172.54287 194.93095 105.77448 1.000 83.69714 102 THR G CA 1
ATOM 3957 C C . THR C 1 102 ? 173.12802 195.54193 104.50765 1.000 83.68169 102 THR G C 1
ATOM 3958 O O . THR C 1 102 ? 172.43834 196.29184 103.81049 1.000 86.68814 102 THR G O 1
ATOM 3962 N N . LEU C 1 103 ? 174.38458 195.22474 104.19042 1.000 90.30481 103 LEU G N 1
ATOM 3963 C CA . LEU C 1 103 ? 175.04539 195.73028 102.99790 1.000 90.78498 103 LEU G CA 1
ATOM 3964 C C . LEU C 1 103 ? 175.03029 194.74741 101.83804 1.000 93.15923 103 LEU G C 1
ATOM 3965 O O . LEU C 1 103 ? 175.01924 195.18293 100.68261 1.000 93.82736 103 LEU G O 1
ATOM 3970 N N . ALA C 1 104 ? 175.02636 193.44383 102.11252 1.000 98.96983 104 ALA G N 1
ATOM 3971 C CA . ALA C 1 104 ? 174.96835 192.44191 101.05839 1.000 101.11807 104 ALA G CA 1
ATOM 3972 C C . ALA C 1 104 ? 173.55607 192.19308 100.55042 1.000 100.55360 104 ALA G C 1
ATOM 3973 O O . ALA C 1 104 ? 173.39494 191.58610 99.48559 1.000 100.19853 104 ALA G O 1
ATOM 3975 N N . ALA C 1 105 ? 172.53428 192.63937 101.28468 1.000 105.39301 105 ALA G N 1
ATOM 3976 C CA . ALA C 1 105 ? 171.16119 192.45794 100.82626 1.000 105.61337 105 ALA G CA 1
ATOM 3977 C C . ALA C 1 105 ? 170.89566 193.24692 99.55060 1.000 107.67498 105 ALA G C 1
ATOM 3978 O O . ALA C 1 105 ? 170.26059 192.74014 98.61834 1.000 106.08907 105 ALA G O 1
ATOM 3980 N N . LEU C 1 106 ? 171.37350 194.49186 99.49069 1.000 113.54152 106 LEU G N 1
ATOM 3981 C CA . LEU C 1 106 ? 171.17120 195.30367 98.29517 1.000 113.13160 106 LEU G CA 1
ATOM 3982 C C . LEU C 1 106 ? 172.03407 194.81314 97.13912 1.000 114.60027 106 LEU G C 1
ATOM 3983 O O . LEU C 1 106 ? 171.63216 194.90817 95.97357 1.000 115.30805 106 LEU G O 1
ATOM 3988 N N . GLY C 1 107 ? 173.21956 194.28881 97.43873 1.000 119.56777 107 GLY G N 1
ATOM 3989 C CA . GLY C 1 107 ? 174.11017 193.78775 96.42022 1.000 119.23523 107 GLY G CA 1
ATOM 3990 C C . GLY C 1 107 ? 174.93710 194.88549 95.78341 1.000 121.10802 107 GLY G C 1
ATOM 3991 O O . GLY C 1 107 ? 174.84432 196.06008 96.15344 1.000 121.24060 107 GLY G O 1
ATOM 3992 N N . PRO C 1 108 ? 175.77449 194.51787 94.80159 1.000 129.42418 108 PRO G N 1
ATOM 3993 C CA . PRO C 1 108 ? 176.64673 195.46433 94.09589 1.000 128.93642 108 PRO G CA 1
ATOM 3994 C C . PRO C 1 108 ? 175.86580 196.49599 93.28725 1.000 127.30986 108 PRO G C 1
ATOM 3995 O O . PRO C 1 108 ? 176.46159 197.16830 92.44567 1.000 126.23009 108 PRO G O 1
ATOM 3999 N N . GLY C 1 133 ? 189.35664 188.22851 95.65303 1.000 107.27373 133 GLY G N 1
ATOM 4000 C CA . GLY C 1 133 ? 188.84500 189.49186 95.15562 1.000 109.23707 133 GLY G CA 1
ATOM 4001 C C . GLY C 1 133 ? 187.46609 189.82799 95.68796 1.000 110.96028 133 GLY G C 1
ATOM 4002 O O . GLY C 1 133 ? 186.51423 189.97967 94.92225 1.000 109.31257 133 GLY G O 1
ATOM 4003 N N . LEU C 1 134 ? 187.35914 189.94324 97.00842 1.000 113.40270 134 LEU G N 1
ATOM 4004 C CA . LEU C 1 134 ? 186.09589 190.25393 97.65802 1.000 113.30916 134 LEU G CA 1
ATOM 4005 C C . LEU C 1 134 ? 185.94067 191.76961 97.78725 1.000 112.57147 134 LEU G C 1
ATOM 4006 O O . LEU C 1 134 ? 186.76030 192.54666 97.29079 1.000 112.72971 134 LEU G O 1
ATOM 4011 N N . GLN C 1 135 ? 184.87806 192.20432 98.46026 1.000 104.38349 135 GLN G N 1
ATOM 4012 C CA . GLN C 1 135 ? 184.56294 193.61753 98.65252 1.000 102.22081 135 GLN G CA 1
ATOM 4013 C C . GLN C 1 135 ? 184.21814 193.88594 100.11155 1.000 104.37312 135 GLN G C 1
ATOM 4014 O O . GLN C 1 135 ? 183.20388 194.50633 100.43829 1.000 105.40295 135 GLN G O 1
ATOM 4020 N N . VAL C 1 136 ? 185.07026 193.40119 101.00966 1.000 92.51493 136 VAL G N 1
ATOM 4021 C CA . VAL C 1 136 ? 184.81138 193.51409 102.45003 1.000 88.91999 136 VAL G CA 1
ATOM 4022 C C . VAL C 1 136 ? 184.83408 194.98202 102.85907 1.000 88.15204 136 VAL G C 1
ATOM 4023 O O . VAL C 1 136 ? 185.77543 195.71339 102.49344 1.000 88.04650 136 VAL G O 1
ATOM 4027 N N . PRO C 1 137 ? 183.83999 195.46661 103.59851 1.000 82.57852 137 PRO G N 1
ATOM 4028 C CA . PRO C 1 137 ? 183.86277 196.86175 104.04830 1.000 84.31238 137 PRO G CA 1
ATOM 4029 C C . PRO C 1 137 ? 184.95216 197.10353 105.08260 1.000 85.99958 137 PRO G C 1
ATOM 4030 O O . PRO C 1 137 ? 185.45471 196.18517 105.73223 1.000 87.78888 137 PRO G O 1
ATOM 4034 N N . ASP C 1 138 ? 185.31794 198.37412 105.22518 1.000 76.05650 138 ASP G N 1
ATOM 4035 C CA . ASP C 1 138 ? 186.42932 198.79118 106.07661 1.000 73.52532 138 ASP G CA 1
ATOM 4036 C C . ASP C 1 138 ? 185.83106 199.54791 107.26028 1.000 75.84833 138 ASP G C 1
ATOM 4037 O O . ASP C 1 138 ? 185.46187 200.71961 107.13827 1.000 78.49798 138 ASP G O 1
ATOM 4042 N N . PHE C 1 139 ? 185.70919 198.86557 108.39587 1.000 68.60498 139 PHE G N 1
ATOM 4043 C CA . PHE C 1 139 ? 185.35482 199.51202 109.66136 1.000 65.85869 139 PHE G CA 1
ATOM 4044 C C . PHE C 1 139 ? 186.60202 199.73529 110.51647 1.000 67.56899 139 PHE G C 1
ATOM 4045 O O . PHE C 1 139 ? 186.75477 199.18015 111.60390 1.000 67.58624 139 PHE G O 1
ATOM 4053 N N . SER C 1 140 ? 187.50742 200.56984 110.00943 1.000 69.59262 140 SER G N 1
ATOM 4054 C CA . SER C 1 140 ? 188.73080 200.87569 110.74044 1.000 66.04311 140 SER G CA 1
ATOM 4055 C C . SER C 1 140 ? 188.59339 202.10322 111.62710 1.000 71.34792 140 SER G C 1
ATOM 4056 O O . SER C 1 140 ? 189.29216 202.20630 112.64182 1.000 74.46050 140 SER G O 1
ATOM 4059 N N . ALA C 1 141 ? 187.71097 203.03746 111.26835 1.000 69.69569 141 ALA G N 1
ATOM 4060 C CA . ALA C 1 141 ? 187.49413 204.21353 112.09985 1.000 62.36264 141 ALA G CA 1
ATOM 4061 C C . ALA C 1 141 ? 186.71865 203.88819 113.36798 1.000 65.02912 141 ALA G C 1
ATOM 4062 O O . ALA C 1 141 ? 186.91224 204.55975 114.38543 1.000 67.13393 141 ALA G O 1
ATOM 4064 N N . GLY C 1 142 ? 185.85276 202.88004 113.33337 1.000 60.94856 142 GLY G N 1
ATOM 4065 C CA . GLY C 1 142 ? 185.09090 202.47189 114.49217 1.000 54.66266 142 GLY G CA 1
ATOM 4066 C C . GLY C 1 142 ? 185.81908 201.56202 115.44939 1.000 58.41649 142 GLY G C 1
ATOM 4067 O O . GLY C 1 142 ? 185.24687 201.15430 116.46427 1.000 65.19458 142 GLY G O 1
ATOM 4068 N N . TYR C 1 143 ? 187.07199 201.22540 115.15372 1.000 53.36260 143 TYR G N 1
ATOM 4069 C CA . TYR C 1 143 ? 187.89372 200.39211 116.02031 1.000 51.71379 143 TYR G CA 1
ATOM 4070 C C . TYR C 1 143 ? 188.76440 201.20910 116.96272 1.000 55.06226 143 TYR G C 1
ATOM 4071 O O . TYR C 1 143 ? 188.91771 200.83892 118.13327 1.000 63.19385 143 TYR G O 1
ATOM 4080 N N . ILE C 1 144 ? 189.31499 202.32436 116.47980 1.000 42.67350 144 ILE G N 1
ATOM 4081 C CA . ILE C 1 144 ? 190.14289 203.18326 117.31850 1.000 43.79652 144 ILE G CA 1
ATOM 4082 C C . ILE C 1 144 ? 189.31725 203.79517 118.44334 1.000 53.81142 144 ILE G C 1
ATOM 4083 O O . ILE C 1 144 ? 189.79863 203.94445 119.57155 1.000 59.54470 144 ILE G O 1
ATOM 4088 N N . ILE C 1 145 ? 188.06656 204.16364 118.15781 1.000 58.17089 145 ILE G N 1
ATOM 4089 C CA . ILE C 1 145 ? 187.21337 204.75633 119.18421 1.000 55.04977 145 ILE G CA 1
ATOM 4090 C C . ILE C 1 145 ? 186.91900 203.74889 120.28912 1.000 51.14619 145 ILE G C 1
ATOM 4091 O O . ILE C 1 145 ? 186.96901 204.07993 121.48203 1.000 53.87420 145 ILE G O 1
ATOM 4096 N N . HIS C 1 146 ? 186.59604 202.50925 119.91505 1.000 34.89530 146 HIS G N 1
ATOM 4097 C CA . HIS C 1 146 ? 186.35371 201.47671 120.91340 1.000 37.96540 146 HIS G CA 1
ATOM 4098 C C . HIS C 1 146 ? 187.61038 201.15400 121.71034 1.000 47.89150 146 HIS G C 1
ATOM 4099 O O . HIS C 1 146 ? 187.52189 200.96315 122.92896 1.000 44.93460 146 HIS G O 1
ATOM 4106 N N . LEU C 1 147 ? 188.77820 201.12218 121.06232 1.000 52.37224 147 LEU G N 1
ATOM 4107 C CA . LEU C 1 147 ? 190.03317 200.96438 121.78685 1.000 39.16745 147 LEU G CA 1
ATOM 4108 C C . LEU C 1 147 ? 190.29364 202.09571 122.77128 1.000 39.78722 147 LEU G C 1
ATOM 4109 O O . LEU C 1 147 ? 190.72493 201.82576 123.89580 1.000 41.93594 147 LEU G O 1
ATOM 4114 N N . LEU C 1 148 ? 190.04264 203.34455 122.38010 1.000 46.09334 148 LEU G N 1
ATOM 4115 C CA . LEU C 1 148 ? 190.20164 204.49168 123.26538 1.000 45.06560 148 LEU G CA 1
ATOM 4116 C C . LEU C 1 148 ? 189.26775 204.42862 124.46650 1.000 41.81538 148 LEU G C 1
ATOM 4117 O O . LEU C 1 148 ? 189.69616 204.68409 125.59790 1.000 42.33316 148 LEU G O 1
ATOM 4122 N N . LEU C 1 149 ? 187.99586 204.09036 124.24220 1.000 36.22216 149 LEU G N 1
ATOM 4123 C CA . LEU C 1 149 ? 187.06391 203.96486 125.35953 1.000 40.83183 149 LEU G CA 1
ATOM 4124 C C . LEU C 1 149 ? 187.47392 202.83608 126.29837 1.000 44.31867 149 LEU G C 1
ATOM 4125 O O . LEU C 1 149 ? 187.43013 202.99378 127.52582 1.000 46.03680 149 LEU G O 1
ATOM 4130 N N . ARG C 1 150 ? 187.88436 201.69291 125.74227 1.000 49.38023 150 ARG G N 1
ATOM 4131 C CA . ARG C 1 150 ? 188.32786 200.58393 126.57924 1.000 43.05483 150 ARG G CA 1
ATOM 4132 C C . ARG C 1 150 ? 189.56191 200.96028 127.38886 1.000 47.35950 150 ARG G C 1
ATOM 4133 O O . ARG C 1 150 ? 189.66232 200.61364 128.57018 1.000 49.90078 150 ARG G O 1
ATOM 4141 N N . THR C 1 151 ? 190.51019 201.67020 126.77239 1.000 52.94558 151 THR G N 1
ATOM 4142 C CA . THR C 1 151 ? 191.70045 202.10863 127.49398 1.000 45.03307 151 THR G CA 1
ATOM 4143 C C . THR C 1 151 ? 191.34501 203.07762 128.61546 1.000 44.73484 151 THR G C 1
ATOM 4144 O O . THR C 1 151 ? 191.86266 202.95872 129.73205 1.000 53.38556 151 THR G O 1
ATOM 4148 N N . LEU C 1 152 ? 190.45661 204.03475 128.34565 1.000 44.06619 152 LEU G N 1
ATOM 4149 C CA . LEU C 1 152 ? 190.04212 204.97987 129.37438 1.000 41.78563 152 LEU G CA 1
ATOM 4150 C C . LEU C 1 152 ? 189.24740 204.32824 130.49710 1.000 42.39082 152 LEU G C 1
ATOM 4151 O O . LEU C 1 152 ? 189.24970 204.85154 131.61570 1.000 52.69442 152 LEU G O 1
ATOM 4156 N N . LEU C 1 153 ? 188.56913 203.21316 130.23274 1.000 44.82754 153 LEU G N 1
ATOM 4157 C CA . LEU C 1 153 ? 187.80435 202.53403 131.27098 1.000 47.25278 153 LEU G CA 1
ATOM 4158 C C . LEU C 1 153 ? 188.66630 201.73793 132.24494 1.000 50.75978 153 LEU G C 1
ATOM 4159 O O . LEU C 1 153 ? 188.16448 201.34088 133.30116 1.000 56.46500 153 LEU G O 1
ATOM 4164 N N . GLU C 1 154 ? 189.93867 201.49341 131.92873 1.000 55.42345 154 GLU G N 1
ATOM 4165 C CA . GLU C 1 154 ? 190.80115 200.73294 132.82766 1.000 51.06902 154 GLU G CA 1
ATOM 4166 C C . GLU C 1 154 ? 191.53252 201.61634 133.83116 1.000 58.42177 154 GLU G C 1
ATOM 4167 O O . GLU C 1 154 ? 191.73228 201.20734 134.97969 1.000 61.23646 154 GLU G O 1
ATOM 4173 N N . ALA C 1 155 ? 191.94781 202.81631 133.41939 1.000 45.39147 155 ALA G N 1
ATOM 4174 C CA . ALA C 1 155 ? 192.66900 203.70115 134.32890 1.000 43.90523 155 ALA G CA 1
ATOM 4175 C C . ALA C 1 155 ? 191.80090 204.11537 135.51140 1.000 57.52859 155 ALA G C 1
ATOM 4176 O O . ALA C 1 155 ? 192.27064 204.13719 136.65633 1.000 62.79936 155 ALA G O 1
ATOM 4178 N N . ALA C 1 156 ? 190.53390 204.45029 135.25499 1.000 46.88930 156 ALA G N 1
ATOM 4179 C CA . ALA C 1 156 ? 189.64212 204.85854 136.33534 1.000 40.98968 156 ALA G CA 1
ATOM 4180 C C . ALA C 1 156 ? 189.42094 203.72709 137.32975 1.000 48.15393 156 ALA G C 1
ATOM 4181 O O . ALA C 1 156 ? 189.45224 203.94604 138.54709 1.000 57.56825 156 ALA G O 1
ATOM 4183 N N . PHE C 1 157 ? 189.20518 202.51042 136.83328 1.000 44.77448 157 PHE G N 1
ATOM 4184 C CA . PHE C 1 157 ? 188.98900 201.36687 137.70676 1.000 41.63892 157 PHE G CA 1
ATOM 4185 C C . PHE C 1 157 ? 190.25725 200.92345 138.42077 1.000 48.18827 157 PHE G C 1
ATOM 4186 O O . PHE C 1 157 ? 190.16226 200.30306 139.48423 1.000 56.33381 157 PHE G O 1
ATOM 4194 N N . GLY C 1 158 ? 191.43172 201.21459 137.86765 1.000 41.67911 158 GLY G N 1
ATOM 4195 C CA . GLY C 1 158 ? 192.66878 200.96379 138.57795 1.000 45.57449 158 GLY G CA 1
ATOM 4196 C C . GLY C 1 158 ? 192.88812 201.96062 139.69532 1.000 47.23659 158 GLY G C 1
ATOM 4197 O O . GLY C 1 158 ? 193.30798 201.59207 140.79639 1.000 54.21267 158 GLY G O 1
ATOM 4198 N N . ALA C 1 159 ? 192.59582 203.23466 139.42157 1.000 38.32839 159 ALA G N 1
ATOM 4199 C CA . ALA C 1 159 ? 192.71219 204.25705 140.45679 1.000 39.09375 159 ALA G CA 1
ATOM 4200 C C . ALA C 1 159 ? 191.73565 204.00287 141.59881 1.000 44.09898 159 ALA G C 1
ATOM 4201 O O . ALA C 1 159 ? 192.10457 204.11002 142.77556 1.000 56.64335 159 ALA G O 1
ATOM 4203 N N . LEU C 1 160 ? 190.48584 203.66264 141.27208 1.000 42.55595 160 LEU G N 1
ATOM 4204 C CA . LEU C 1 160 ? 189.50999 203.34338 142.30853 1.000 40.57017 160 LEU G CA 1
ATOM 4205 C C . LEU C 1 160 ? 189.91941 202.10999 143.10218 1.000 47.39705 160 LEU G C 1
ATOM 4206 O O . LEU C 1 160 ? 189.76315 202.08324 144.32849 1.000 53.22663 160 LEU G O 1
ATOM 4211 N N . HIS C 1 161 ? 190.43958 201.08401 142.42315 1.000 46.85943 161 HIS G N 1
ATOM 4212 C CA . HIS C 1 161 ? 190.91486 199.89204 143.11664 1.000 39.94245 161 HIS G CA 1
ATOM 4213 C C . HIS C 1 161 ? 192.05481 200.21619 144.07088 1.000 42.35223 161 HIS G C 1
ATOM 4214 O O . HIS C 1 161 ? 192.07817 199.71152 145.19836 1.000 45.45042 161 HIS G O 1
ATOM 4221 N N . TYR C 1 162 ? 193.00734 201.04402 143.64040 1.000 49.34243 162 TYR G N 1
ATOM 4222 C CA . TYR C 1 162 ? 194.10065 201.43087 144.52230 1.000 45.15905 162 TYR G CA 1
ATOM 4223 C C . TYR C 1 162 ? 193.60985 202.23966 145.71503 1.000 47.99321 162 TYR G C 1
ATOM 4224 O O . TYR C 1 162 ? 194.07300 202.01798 146.83874 1.000 60.86421 162 TYR G O 1
ATOM 4233 N N . PHE C 1 163 ? 192.67830 203.16910 145.49955 1.000 49.13401 163 PHE G N 1
ATOM 4234 C CA . PHE C 1 163 ? 192.20178 204.01651 146.58583 1.000 48.02565 163 PHE G CA 1
ATOM 4235 C C . PHE C 1 163 ? 191.21945 203.31665 147.51655 1.000 48.54516 163 PHE G C 1
ATOM 4236 O O . PHE C 1 163 ? 190.98929 203.81202 148.62423 1.000 51.90328 163 PHE G O 1
ATOM 4244 N N . LEU C 1 164 ? 190.63955 202.18832 147.10889 1.000 45.62925 164 LEU G N 1
ATOM 4245 C CA . LEU C 1 164 ? 189.62157 201.51698 147.90920 1.000 35.29180 164 LEU G CA 1
ATOM 4246 C C . LEU C 1 164 ? 190.16717 200.34768 148.72124 1.000 41.85593 164 LEU G C 1
ATOM 4247 O O . LEU C 1 164 ? 189.90571 200.25844 149.92357 1.000 44.39444 164 LEU G O 1
ATOM 4252 N N . PHE C 1 165 ? 190.91960 199.44258 148.09213 1.000 46.42451 165 PHE G N 1
ATOM 4253 C CA . PHE C 1 165 ? 191.33829 198.20942 148.74260 1.000 41.30338 165 PHE G CA 1
ATOM 4254 C C . PHE C 1 165 ? 192.83937 198.08503 148.96181 1.000 47.97069 165 PHE G C 1
ATOM 4255 O O . PHE C 1 165 ? 193.25437 197.25197 149.77491 1.000 51.15977 165 PHE G O 1
ATOM 4263 N N . GLY C 1 166 ? 193.66249 198.87233 148.27291 1.000 43.55648 166 GLY G N 1
ATOM 4264 C CA . GLY C 1 166 ? 195.09384 198.74399 148.46397 1.000 40.83741 166 GLY G CA 1
ATOM 4265 C C . GLY C 1 166 ? 195.66938 197.54579 147.72564 1.000 50.50794 166 GLY G C 1
ATOM 4266 O O . GLY C 1 166 ? 195.18748 197.13960 146.66466 1.000 59.19177 166 GLY G O 1
ATOM 4267 N N . PHE C 1 167 ? 196.72514 196.96996 148.30254 1.000 49.05507 167 PHE G N 1
ATOM 4268 C CA . PHE C 1 167 ? 197.44543 195.86635 147.67973 1.000 49.45115 167 PHE G CA 1
ATOM 4269 C C . PHE C 1 167 ? 197.36852 194.55619 148.44956 1.000 54.86494 167 PHE G C 1
ATOM 4270 O O . PHE C 1 167 ? 197.39896 193.49294 147.82776 1.000 50.39483 167 PHE G O 1
ATOM 4278 N N . LEU C 1 168 ? 197.27474 194.59877 149.77775 1.000 56.51023 168 LEU G N 1
ATOM 4279 C CA . LEU C 1 168 ? 197.25356 193.39711 150.59936 1.000 46.72455 168 LEU G CA 1
ATOM 4280 C C . LEU C 1 168 ? 196.12703 193.48642 151.61843 1.000 52.62987 168 LEU G C 1
ATOM 4281 O O . LEU C 1 168 ? 195.69192 194.57827 151.99326 1.000 64.00987 168 LEU G O 1
ATOM 4286 N N . ALA C 1 169 ? 195.65230 192.30263 152.07246 1.000 43.57752 169 ALA G N 1
ATOM 4287 C CA . ALA C 1 169 ? 194.55272 192.19219 153.01861 1.000 45.65320 169 ALA G CA 1
ATOM 4288 C C . ALA C 1 169 ? 195.06134 192.21640 154.45776 1.000 46.86475 169 ALA G C 1
ATOM 4289 O O . ALA C 1 169 ? 196.11653 191.65094 154.76155 1.000 48.19202 169 ALA G O 1
ATOM 4291 N N . PRO C 1 170 ? 194.32934 192.86384 155.35898 1.000 45.71296 170 PRO G N 1
ATOM 4292 C CA . PRO C 1 170 ? 194.73009 192.89489 156.76809 1.000 41.48442 170 PRO G CA 1
ATOM 4293 C C . PRO C 1 170 ? 194.35258 191.60452 157.48606 1.000 41.66793 170 PRO G C 1
ATOM 4294 O O . PRO C 1 170 ? 193.67441 190.73021 156.94728 1.000 48.99778 170 PRO G O 1
ATOM 4298 N N . LYS C 1 171 ? 194.81035 191.50226 158.73677 1.000 45.05902 171 LYS G N 1
ATOM 4299 C CA . LYS C 1 171 ? 194.56325 190.32235 159.55290 1.000 35.42200 171 LYS G CA 1
ATOM 4300 C C . LYS C 1 171 ? 193.70680 190.58138 160.78330 1.000 41.76433 171 LYS G C 1
ATOM 4301 O O . LYS C 1 171 ? 193.18239 189.62192 161.35598 1.000 44.53944 171 LYS G O 1
ATOM 4307 N N . LYS C 1 172 ? 193.55309 191.83535 161.20557 1.000 41.39093 172 LYS G N 1
ATOM 4308 C CA . LYS C 1 172 ? 192.78288 192.15767 162.39792 1.000 33.55403 172 LYS G CA 1
ATOM 4309 C C . LYS C 1 172 ? 192.03568 193.46604 162.18547 1.000 39.82736 172 LYS G C 1
ATOM 4310 O O . LYS C 1 172 ? 192.40455 194.28702 161.34265 1.000 44.75359 172 LYS G O 1
ATOM 4316 N N . PHE C 1 173 ? 190.97078 193.65012 162.96738 1.000 47.52276 173 PHE G N 1
ATOM 4317 C CA . PHE C 1 173 ? 190.14795 194.84977 162.87173 1.000 37.00467 173 PHE G CA 1
ATOM 4318 C C . PHE C 1 173 ? 189.68125 195.31127 164.24850 1.000 41.06171 173 PHE G C 1
ATOM 4319 O O . PHE C 1 173 ? 189.07912 194.52971 164.99700 1.000 55.00599 173 PHE G O 1
ATOM 4327 N N . PRO C 1 174 ? 189.95967 196.56440 164.62700 1.000 42.79671 174 PRO G N 1
ATOM 4328 C CA . PRO C 1 174 ? 189.37406 197.11812 165.85580 1.000 43.42326 174 PRO G CA 1
ATOM 4329 C C . PRO C 1 174 ? 188.02107 197.77178 165.61241 1.000 50.98785 174 PRO G C 1
ATOM 4330 O O . PRO C 1 174 ? 187.88136 198.61038 164.71727 1.000 65.63682 174 PRO G O 1
ATOM 4334 N N . CYS C 1 175 ? 187.01978 197.40402 166.40864 1.000 49.37769 175 CYS G N 1
ATOM 4335 C CA . CYS C 1 175 ? 185.64744 197.85405 166.21598 1.000 51.59337 175 CYS G CA 1
ATOM 4336 C C . CYS C 1 175 ? 185.11153 198.41981 167.52233 1.000 54.44367 175 CYS G C 1
ATOM 4337 O O . CYS C 1 175 ? 185.21305 197.77240 168.56896 1.000 65.02729 175 CYS G O 1
ATOM 4340 N N . THR C 1 176 ? 184.54551 199.63065 167.46071 1.000 61.46695 176 THR G N 1
ATOM 4341 C CA . THR C 1 176 ? 184.02143 200.30440 168.64388 1.000 63.71551 176 THR G CA 1
ATOM 4342 C C . THR C 1 176 ? 182.57544 200.76254 168.48154 1.000 63.57219 176 THR G C 1
ATOM 4343 O O . THR C 1 176 ? 182.07537 201.49624 169.34137 1.000 66.41215 176 THR G O 1
ATOM 4347 N N . ARG C 1 177 ? 181.89445 200.36186 167.41150 1.000 68.88839 177 ARG G N 1
ATOM 4348 C CA . ARG C 1 177 ? 180.52830 200.80738 167.18832 1.000 65.57687 177 ARG G CA 1
ATOM 4349 C C . ARG C 1 177 ? 179.57725 200.16396 168.19807 1.000 70.19434 177 ARG G C 1
ATOM 4350 O O . ARG C 1 177 ? 179.81125 199.04360 168.65649 1.000 72.99860 177 ARG G O 1
ATOM 4358 N N . PRO C 1 178 ? 178.50021 200.85422 168.56322 1.000 62.48936 178 PRO G N 1
ATOM 4359 C CA . PRO C 1 178 ? 177.47958 200.24402 169.42672 1.000 58.97283 178 PRO G CA 1
ATOM 4360 C C . PRO C 1 178 ? 176.75985 199.12474 168.69696 1.000 58.85422 178 PRO G C 1
ATOM 4361 O O . PRO C 1 178 ? 176.70372 199.11938 167.45825 1.000 63.55277 178 PRO G O 1
ATOM 4365 N N . PRO C 1 179 ? 176.18510 198.15550 169.42403 1.000 51.77856 179 PRO G N 1
ATOM 4366 C CA . PRO C 1 179 ? 176.06853 198.05353 170.88489 1.000 57.18907 179 PRO G CA 1
ATOM 4367 C C . PRO C 1 179 ? 177.28909 197.43738 171.56055 1.000 57.31505 179 PRO G C 1
ATOM 4368 O O . PRO C 1 179 ? 177.22794 197.07763 172.73173 1.000 57.74464 179 PRO G O 1
ATOM 4372 N N . CYS C 1 180 ? 178.40535 197.29127 170.85337 1.000 62.16290 180 CYS G N 1
ATOM 4373 C CA . CYS C 1 180 ? 179.61204 196.76108 171.47121 1.000 61.78887 180 CYS G CA 1
ATOM 4374 C C . CYS C 1 180 ? 180.15069 197.73828 172.50916 1.000 61.40181 180 CYS G C 1
ATOM 4375 O O . CYS C 1 180 ? 180.18206 198.95169 172.28753 1.000 61.76183 180 CYS G O 1
ATOM 4378 N N . THR C 1 181 ? 180.57286 197.20177 173.65035 1.000 62.91005 181 THR G N 1
ATOM 4379 C CA . THR C 1 181 ? 181.08874 198.00254 174.75254 1.000 66.46355 181 THR G CA 1
ATOM 4380 C C . THR C 1 181 ? 182.60998 197.94651 174.75645 1.000 64.60305 181 THR G C 1
ATOM 4381 O O . THR C 1 181 ? 183.19646 196.85926 174.75039 1.000 65.54816 181 THR G O 1
ATOM 4385 N N . GLY C 1 182 ? 183.24202 199.11771 174.77302 1.000 60.79791 182 GLY G N 1
ATOM 4386 C CA . GLY C 1 182 ? 184.68937 199.17642 174.72634 1.000 59.04721 182 GLY G CA 1
ATOM 4387 C C . GLY C 1 182 ? 185.21684 199.02204 173.30937 1.000 61.39932 182 GLY G C 1
ATOM 4388 O O . GLY C 1 182 ? 184.57607 199.41203 172.33269 1.000 68.44593 182 GLY G O 1
ATOM 4389 N N . VAL C 1 183 ? 186.40875 198.44261 173.20539 1.000 52.48414 183 VAL G N 1
ATOM 4390 C CA . VAL C 1 183 ? 187.05994 198.18805 171.92592 1.000 51.86902 183 VAL G CA 1
ATOM 4391 C C . VAL C 1 183 ? 187.11843 196.68099 171.72565 1.000 55.90934 183 VAL G C 1
ATOM 4392 O O . VAL C 1 183 ? 187.66055 195.95552 172.56851 1.000 59.13647 183 VAL G O 1
ATOM 4396 N N . VAL C 1 184 ? 186.56056 196.21170 170.61532 1.000 57.21783 184 VAL G N 1
ATOM 4397 C CA . VAL C 1 184 ? 186.51374 194.79083 170.29617 1.000 55.37862 184 VAL G CA 1
ATOM 4398 C C . VAL C 1 184 ? 187.49781 194.50689 169.17196 1.000 56.42055 184 VAL G C 1
ATOM 4399 O O . VAL C 1 184 ? 187.72602 195.34121 168.29078 1.000 60.73203 184 VAL G O 1
ATOM 4403 N N . ASP C 1 185 ? 188.09627 193.32116 169.20531 1.000 56.43732 185 ASP G N 1
ATOM 4404 C CA . ASP C 1 185 ? 189.03197 192.88054 168.18037 1.000 53.84821 185 ASP G CA 1
ATOM 4405 C C . ASP C 1 185 ? 188.39766 191.75890 167.37192 1.000 54.86813 185 ASP G C 1
ATOM 4406 O O . ASP C 1 185 ? 187.85547 190.80818 167.94458 1.000 60.43265 185 ASP G O 1
ATOM 4411 N N . CYS C 1 186 ? 188.46430 191.87029 166.04674 1.000 46.38628 186 CYS G N 1
ATOM 4412 C CA . CYS C 1 186 ? 187.91156 190.86227 165.15682 1.000 38.62965 186 CYS G CA 1
ATOM 4413 C C . CYS C 1 186 ? 188.99210 190.36824 164.20764 1.000 44.33426 186 CYS G C 1
ATOM 4414 O O . CYS C 1 186 ? 189.92626 191.09895 163.86962 1.000 54.39436 186 CYS G O 1
ATOM 4417 N N . TYR C 1 187 ? 188.85160 189.11701 163.78055 1.000 37.38473 187 TYR G N 1
ATOM 4418 C CA . TYR C 1 187 ? 189.85924 188.42868 162.98603 1.000 37.48109 187 TYR G CA 1
ATOM 4419 C C . TYR C 1 187 ? 189.32324 188.16298 161.58661 1.000 45.45154 187 TYR G C 1
ATOM 4420 O O . TYR C 1 187 ? 188.19133 187.69498 161.42881 1.000 49.92723 187 TYR G O 1
ATOM 4429 N N . VAL C 1 188 ? 190.13861 188.45754 160.58003 1.000 38.70842 188 VAL G N 1
ATOM 4430 C CA . VAL C 1 188 ? 189.75796 188.25031 159.18813 1.000 35.99380 188 VAL G CA 1
ATOM 4431 C C . VAL C 1 188 ? 190.05824 186.81128 158.79241 1.000 42.99634 188 VAL G C 1
ATOM 4432 O O . VAL C 1 188 ? 191.09784 186.25190 159.16096 1.000 47.93553 188 VAL G O 1
ATOM 4436 N N . SER C 1 189 ? 189.14253 186.20304 158.04161 1.000 35.59477 189 SER G N 1
ATOM 4437 C CA . SER C 1 189 ? 189.31266 184.82809 157.59209 1.000 36.93427 189 SER G CA 1
ATOM 4438 C C . SER C 1 189 ? 190.13859 184.78366 156.31165 1.000 45.07484 189 SER G C 1
ATOM 4439 O O . SER C 1 189 ? 189.90568 185.56748 155.38669 1.000 50.86143 189 SER G O 1
ATOM 4442 N N . ARG C 1 190 ? 191.09535 183.86021 156.26269 1.000 31.09367 190 ARG G N 1
ATOM 4443 C CA . ARG C 1 190 ? 191.97664 183.67276 155.11500 1.000 16.00599 190 ARG G CA 1
ATOM 4444 C C . ARG C 1 190 ? 192.67815 184.96333 154.67937 1.000 33.10575 190 ARG G C 1
ATOM 4445 O O . ARG C 1 190 ? 192.52303 185.40281 153.53675 1.000 45.40550 190 ARG G O 1
ATOM 4453 N N . PRO C 1 191 ? 193.46558 185.59003 155.55944 1.000 37.23236 191 PRO G N 1
ATOM 4454 C CA . PRO C 1 191 ? 194.12446 186.84470 155.16677 1.000 30.96035 191 PRO G CA 1
ATOM 4455 C C . PRO C 1 191 ? 195.31415 186.65262 154.24166 1.000 33.03083 191 PRO G C 1
ATOM 4456 O O . PRO C 1 191 ? 195.80463 187.64359 153.68803 1.000 42.36552 191 PRO G O 1
ATOM 4460 N N . THR C 1 192 ? 195.79443 185.42312 154.05208 1.000 39.04371 192 THR G N 1
ATOM 4461 C CA . THR C 1 192 ? 196.98358 185.18270 153.24058 1.000 33.52814 192 THR G CA 1
ATOM 4462 C C . THR C 1 192 ? 196.63634 184.79866 151.80534 1.000 42.49923 192 THR G C 1
ATOM 4463 O O . THR C 1 192 ? 197.16076 185.39163 150.85818 1.000 50.82742 192 THR G O 1
ATOM 4467 N N . GLU C 1 193 ? 195.76120 183.80609 151.63064 1.000 44.35428 193 GLU G N 1
ATOM 4468 C CA . GLU C 1 193 ? 195.35451 183.39397 150.29104 1.000 34.77399 193 GLU G CA 1
ATOM 4469 C C . GLU C 1 193 ? 194.62229 184.51202 149.56006 1.000 38.17465 193 GLU G C 1
ATOM 4470 O O . GLU C 1 193 ? 194.81460 184.69697 148.34929 1.000 49.50435 193 GLU G O 1
ATOM 4476 N N . LYS C 1 194 ? 193.78513 185.26388 150.27791 1.000 32.66859 194 LYS G N 1
ATOM 4477 C CA . LYS C 1 194 ? 193.11360 186.41933 149.70051 1.000 21.72424 194 LYS G CA 1
ATOM 4478 C C . LYS C 1 194 ? 194.09963 187.44958 149.17148 1.000 29.39756 194 LYS G C 1
ATOM 4479 O O . LYS C 1 194 ? 193.82417 188.08324 148.14824 1.000 41.71493 194 LYS G O 1
ATOM 4485 N N . SER C 1 195 ? 195.23544 187.63173 149.84196 1.000 31.41951 195 SER G N 1
ATOM 4486 C CA . SER C 1 195 ? 196.27705 188.52705 149.36251 1.000 26.24488 195 SER G CA 1
ATOM 4487 C C . SER C 1 195 ? 197.12171 187.91376 148.25487 1.000 31.74825 195 SER G C 1
ATOM 4488 O O . SER C 1 195 ? 197.77375 188.65577 147.51366 1.000 43.24236 195 SER G O 1
ATOM 4491 N N . LEU C 1 196 ? 197.13022 186.58659 148.12541 1.000 35.26904 196 LEU G N 1
ATOM 4492 C CA . LEU C 1 196 ? 197.79915 185.93127 147.00993 1.000 30.62190 196 LEU G CA 1
ATOM 4493 C C . LEU C 1 196 ? 196.99424 185.99788 145.72283 1.000 32.50828 196 LEU G C 1
ATOM 4494 O O . LEU C 1 196 ? 197.58675 186.06043 144.64044 1.000 44.55395 196 LEU G O 1
ATOM 4499 N N . LEU C 1 197 ? 195.66558 185.97554 145.81390 1.000 39.61187 197 LEU G N 1
ATOM 4500 C CA . LEU C 1 197 ? 194.82054 186.16489 144.64132 1.000 33.54192 197 LEU G CA 1
ATOM 4501 C C . LEU C 1 197 ? 194.80432 187.61136 144.15876 1.000 43.04164 197 LEU G C 1
ATOM 4502 O O . LEU C 1 197 ? 194.68366 187.85293 142.94648 1.000 50.85313 197 LEU G O 1
ATOM 4507 N N . MET C 1 198 ? 194.94280 188.56932 145.08078 1.000 43.58968 198 MET G N 1
ATOM 4508 C CA . MET C 1 198 ? 194.99444 189.97917 144.70875 1.000 26.06919 198 MET G CA 1
ATOM 4509 C C . MET C 1 198 ? 196.16850 190.26814 143.78675 1.000 35.22374 198 MET G C 1
ATOM 4510 O O . MET C 1 198 ? 196.02293 190.98999 142.79623 1.000 53.16569 198 MET G O 1
ATOM 4515 N N . LEU C 1 199 ? 197.34684 189.73201 144.10909 1.000 30.97842 199 LEU G N 1
ATOM 4516 C CA . LEU C 1 199 ? 198.52184 189.97114 143.27922 1.000 31.19596 199 LEU G CA 1
ATOM 4517 C C . LEU C 1 199 ? 198.36535 189.35597 141.89495 1.000 36.09074 199 LEU G C 1
ATOM 4518 O O . LEU C 1 199 ? 198.74973 189.97499 140.89565 1.000 46.80984 199 LEU G O 1
ATOM 4523 N N . PHE C 1 200 ? 197.80430 188.14669 141.81775 1.000 22.60872 200 PHE G N 1
ATOM 4524 C CA . PHE C 1 200 ? 197.57593 187.50850 140.52576 1.000 31.77788 200 PHE G CA 1
ATOM 4525 C C . PHE C 1 200 ? 196.63632 188.33801 139.65982 1.000 41.48513 200 PHE G C 1
ATOM 4526 O O . PHE C 1 200 ? 196.92593 188.58995 138.48170 1.000 47.46637 200 PHE G O 1
ATOM 4534 N N . LEU C 1 201 ? 195.51664 188.78852 140.22609 1.000 37.15151 201 LEU G N 1
ATOM 4535 C CA . LEU C 1 201 ? 194.58611 189.61404 139.46688 1.000 29.29112 201 LEU G CA 1
ATOM 4536 C C . LEU C 1 201 ? 195.15766 190.98041 139.10356 1.000 32.24251 201 LEU G C 1
ATOM 4537 O O . LEU C 1 201 ? 194.89883 191.46642 137.99614 1.000 48.83019 201 LEU G O 1
ATOM 4542 N N . TRP C 1 202 ? 195.93590 191.60168 139.99382 1.000 37.97471 202 TRP G N 1
ATOM 4543 C CA . TRP C 1 202 ? 196.61637 192.84951 139.66985 1.000 34.96285 202 TRP G CA 1
ATOM 4544 C C . TRP C 1 202 ? 197.57519 192.68399 138.50161 1.000 40.05371 202 TRP G C 1
ATOM 4545 O O . TRP C 1 202 ? 197.58975 193.52298 137.59415 1.000 41.71345 202 TRP G O 1
ATOM 4556 N N . ALA C 1 203 ? 198.37801 191.61733 138.50783 1.000 37.16436 203 ALA G N 1
ATOM 4557 C CA . ALA C 1 203 ? 199.28777 191.36015 137.39941 1.000 29.23350 203 ALA G CA 1
ATOM 4558 C C . ALA C 1 203 ? 198.54207 191.09923 136.09969 1.000 38.36946 203 ALA G C 1
ATOM 4559 O O . ALA C 1 203 ? 198.95837 191.59152 135.04493 1.000 39.11127 203 ALA G O 1
ATOM 4561 N N . VAL C 1 204 ? 197.44683 190.33593 136.15327 1.000 48.09864 204 VAL G N 1
ATOM 4562 C CA . VAL C 1 204 ? 196.66690 190.07640 134.94511 1.000 35.64132 204 VAL G CA 1
ATOM 4563 C C . VAL C 1 204 ? 196.10860 191.37644 134.37758 1.000 39.98274 204 VAL G C 1
ATOM 4564 O O . VAL C 1 204 ? 196.18755 191.62813 133.16756 1.000 41.63963 204 VAL G O 1
ATOM 4568 N N . SER C 1 205 ? 195.54191 192.22580 135.24026 1.000 42.31615 205 SER G N 1
ATOM 4569 C CA . SER C 1 205 ? 194.99929 193.49884 134.77658 1.000 36.27845 205 SER G CA 1
ATOM 4570 C C . SER C 1 205 ? 196.08279 194.40366 134.20426 1.000 40.52925 205 SER G C 1
ATOM 4571 O O . SER C 1 205 ? 195.87656 195.02670 133.15513 1.000 48.67319 205 SER G O 1
ATOM 4574 N N . ALA C 1 206 ? 197.23701 194.48958 134.87025 1.000 41.03054 206 ALA G N 1
ATOM 4575 C CA . ALA C 1 206 ? 198.32573 195.31883 134.36923 1.000 33.99676 206 ALA G CA 1
ATOM 4576 C C . ALA C 1 206 ? 198.84379 194.82898 133.02595 1.000 32.32534 206 ALA G C 1
ATOM 4577 O O . ALA C 1 206 ? 199.12250 195.64523 132.14179 1.000 31.10705 206 ALA G O 1
ATOM 4579 N N . LEU C 1 207 ? 198.98310 193.51329 132.85337 1.000 49.01709 207 LEU G N 1
ATOM 4580 C CA . LEU C 1 207 ? 199.40369 192.96594 131.57114 1.000 47.65372 207 LEU G CA 1
ATOM 4581 C C . LEU C 1 207 ? 198.37421 193.19478 130.47391 1.000 39.52144 207 LEU G C 1
ATOM 4582 O O . LEU C 1 207 ? 198.75735 193.48604 129.33640 1.000 40.75106 207 LEU G O 1
ATOM 4587 N N . SER C 1 208 ? 197.08285 193.07966 130.78459 1.000 37.69593 208 SER G N 1
ATOM 4588 C CA . SER C 1 208 ? 196.05186 193.33396 129.78773 1.000 38.57396 208 SER G CA 1
ATOM 4589 C C . SER C 1 208 ? 195.92177 194.80778 129.43034 1.000 41.44380 208 SER G C 1
ATOM 4590 O O . SER C 1 208 ? 195.47927 195.11940 128.32028 1.000 43.27861 208 SER G O 1
ATOM 4593 N N . PHE C 1 209 ? 196.28845 195.71760 130.33529 1.000 46.76610 209 PHE G N 1
ATOM 4594 C CA . PHE C 1 209 ? 196.20846 197.14096 130.02484 1.000 36.53022 209 PHE G CA 1
ATOM 4595 C C . PHE C 1 209 ? 197.20504 197.55248 128.94804 1.000 36.94714 209 PHE G C 1
ATOM 4596 O O . PHE C 1 209 ? 196.90392 198.43828 128.14158 1.000 46.25504 209 PHE G O 1
ATOM 4604 N N . LEU C 1 210 ? 198.38325 196.93434 128.91466 1.000 37.04336 210 LEU G N 1
ATOM 4605 C CA . LEU C 1 210 ? 199.39227 197.24940 127.91220 1.000 35.60511 210 LEU G CA 1
ATOM 4606 C C . LEU C 1 210 ? 199.13433 196.57025 126.57502 1.000 43.55680 210 LEU G C 1
ATOM 4607 O O . LEU C 1 210 ? 199.74724 196.95482 125.57481 1.000 47.59474 210 LEU G O 1
ATOM 4612 N N . LEU C 1 211 ? 198.25221 195.57370 126.53014 1.000 48.87836 211 LEU G N 1
ATOM 4613 C CA . LEU C 1 211 ? 197.88922 194.94462 125.26755 1.000 44.24212 211 LEU G CA 1
ATOM 4614 C C . LEU C 1 211 ? 197.01220 195.84131 124.40755 1.000 45.94635 211 LEU G C 1
ATOM 4615 O O . LEU C 1 211 ? 197.14314 195.82890 123.17866 1.000 51.86839 211 LEU G O 1
ATOM 4620 N N . GLY C 1 212 ? 196.12079 196.61634 125.02428 1.000 43.12819 212 GLY G N 1
ATOM 4621 C CA . GLY C 1 212 ? 195.34879 197.60994 124.30824 1.000 36.45253 212 GLY G CA 1
ATOM 4622 C C . GLY C 1 212 ? 196.09401 198.88214 123.99268 1.000 41.48834 212 GLY G C 1
ATOM 4623 O O . GLY C 1 212 ? 195.64414 199.66390 123.15115 1.000 44.86762 212 GLY G O 1
ATOM 4624 N N . LEU C 1 213 ? 197.22931 199.11206 124.65121 1.000 47.30841 213 LEU G N 1
ATOM 4625 C CA . LEU C 1 213 ? 198.08331 200.25069 124.34201 1.000 47.21751 213 LEU G CA 1
ATOM 4626 C C . LEU C 1 213 ? 199.07358 199.94636 123.22813 1.000 49.19440 213 LEU G C 1
ATOM 4627 O O . LEU C 1 213 ? 199.46399 200.85735 122.49046 1.000 48.61964 213 LEU G O 1
ATOM 4632 N N . ALA C 1 214 ? 199.49096 198.68789 123.09174 1.000 50.81984 214 ALA G N 1
ATOM 4633 C CA . ALA C 1 214 ? 200.33629 198.27930 121.97937 1.000 48.60186 214 ALA G CA 1
ATOM 4634 C C . ALA C 1 214 ? 199.55155 198.07587 120.69283 1.000 56.35355 214 ALA G C 1
ATOM 4635 O O . ALA C 1 214 ? 200.16111 197.96942 119.62369 1.000 60.40385 214 ALA G O 1
ATOM 4637 N N . ASP C 1 215 ? 198.22264 198.01599 120.77313 1.000 61.21678 215 ASP G N 1
ATOM 4638 C CA . ASP C 1 215 ? 197.36824 197.88156 119.60289 1.000 58.73353 215 ASP G CA 1
ATOM 4639 C C . ASP C 1 215 ? 196.89090 199.22159 119.06188 1.000 56.70099 215 ASP G C 1
ATOM 4640 O O . ASP C 1 215 ? 196.82207 199.39118 117.83937 1.000 62.72005 215 ASP G O 1
ATOM 4645 N N . LEU C 1 216 ? 196.56473 200.16979 119.93859 1.000 51.13516 216 LEU G N 1
ATOM 4646 C CA . LEU C 1 216 ? 196.12000 201.49146 119.51887 1.000 54.88665 216 LEU G CA 1
ATOM 4647 C C . LEU C 1 216 ? 197.21164 202.28952 118.81975 1.000 59.79777 216 LEU G C 1
ATOM 4648 O O . LEU C 1 216 ? 196.94498 202.90930 117.78264 1.000 64.30187 216 LEU G O 1
ATOM 4653 N N . VAL C 1 217 ? 198.43154 202.28118 119.35123 1.000 63.32166 217 VAL G N 1
ATOM 4654 C CA . VAL C 1 217 ? 199.53658 203.03365 118.77178 1.000 62.29191 217 VAL G CA 1
ATOM 4655 C C . VAL C 1 217 ? 200.05385 202.37252 117.49357 1.000 65.88008 217 VAL G C 1
ATOM 4656 O O . VAL C 1 217 ? 200.88641 202.94607 116.79403 1.000 72.16267 217 VAL G O 1
ATOM 4660 N N . CYS C 1 218 ? 199.57787 201.17437 117.18310 1.000 69.76902 218 CYS G N 1
ATOM 4661 C CA . CYS C 1 218 ? 199.85247 200.53248 115.90563 1.000 71.10805 218 CYS G CA 1
ATOM 4662 C C . CYS C 1 218 ? 198.74929 200.76707 114.88997 1.000 72.00271 218 CYS G C 1
ATOM 4663 O O . CYS C 1 218 ? 199.03951 201.05835 113.72745 1.000 73.20589 218 CYS G O 1
ATOM 4666 N N . SER C 1 219 ? 197.48507 200.66871 115.30624 1.000 68.95718 219 SER G N 1
ATOM 4667 C CA . SER C 1 219 ? 196.37640 200.98030 114.41167 1.000 64.90404 219 SER G CA 1
ATOM 4668 C C . SER C 1 219 ? 196.39803 202.44186 113.97927 1.000 70.78498 219 SER G C 1
ATOM 4669 O O . SER C 1 219 ? 196.16330 202.74469 112.80346 1.000 77.00093 219 SER G O 1
ATOM 4672 N N . LEU C 1 220 ? 196.67335 203.36089 114.91067 1.000 72.86629 220 LEU G N 1
ATOM 4673 C CA . LEU C 1 220 ? 196.75454 204.77300 114.55243 1.000 69.19544 220 LEU G CA 1
ATOM 4674 C C . LEU C 1 220 ? 197.89457 205.03066 113.57660 1.000 73.69002 220 LEU G C 1
ATOM 4675 O O . LEU C 1 220 ? 197.73177 205.77843 112.60616 1.000 77.98155 220 LEU G O 1
ATOM 4680 N N . ARG C 1 221 ? 199.05490 204.41884 113.81570 1.000 85.06000 221 ARG G N 1
ATOM 4681 C CA . ARG C 1 221 ? 200.20170 204.59435 112.93485 1.000 85.83369 221 ARG G CA 1
ATOM 4682 C C . ARG C 1 221 ? 200.00012 203.94975 111.57078 1.000 87.50741 221 ARG G C 1
ATOM 4683 O O . ARG C 1 221 ? 200.58477 204.42227 110.59048 1.000 88.98928 221 ARG G O 1
ATOM 4691 N N . ARG C 1 222 ? 199.19459 202.89293 111.48306 1.000 92.15731 222 ARG G N 1
ATOM 4692 C CA . ARG C 1 222 ? 198.89590 202.24022 110.21474 1.000 92.10714 222 ARG G CA 1
ATOM 4693 C C . ARG C 1 222 ? 197.82918 202.96609 109.40595 1.000 91.40179 222 ARG G C 1
ATOM 4694 O O . ARG C 1 222 ? 197.93349 203.03437 108.17723 1.000 92.70508 222 ARG G O 1
ATOM 4702 N N . ARG C 1 223 ? 196.80749 203.51922 110.06605 1.000 100.69265 223 ARG G N 1
ATOM 4703 C CA . ARG C 1 223 ? 195.73299 204.18582 109.33526 1.000 103.06548 223 ARG G CA 1
ATOM 4704 C C . ARG C 1 223 ? 196.24080 205.41912 108.59643 1.000 105.51912 223 ARG G C 1
ATOM 4705 O O . ARG C 1 223 ? 195.86887 205.65167 107.44020 1.000 105.82567 223 ARG G O 1
ATOM 4713 N N . MET C 1 224 ? 197.09289 206.21995 109.24175 1.000 112.24099 224 MET G N 1
ATOM 4714 C CA . MET C 1 224 ? 197.65443 207.38925 108.57489 1.000 111.24774 224 MET G CA 1
ATOM 4715 C C . MET C 1 224 ? 198.60887 207.01040 107.45128 1.000 111.92137 224 MET G C 1
ATOM 4716 O O . MET C 1 224 ? 198.71669 207.75395 106.47049 1.000 112.05870 224 MET G O 1
ATOM 4721 N N . ARG C 1 225 ? 199.30525 205.87951 107.57443 1.000 119.42681 225 ARG G N 1
ATOM 4722 C CA . ARG C 1 225 ? 200.20177 205.43046 106.51522 1.000 120.52164 225 ARG G CA 1
ATOM 4723 C C . ARG C 1 225 ? 199.43082 205.09357 105.24404 1.000 122.77899 225 ARG G C 1
ATOM 4724 O O . ARG C 1 225 ? 199.85340 205.45133 104.13926 1.000 124.28293 225 ARG G O 1
ATOM 4732 N N . ARG C 1 226 ? 198.29788 204.40764 105.38181 1.000 126.94056 226 ARG G N 1
ATOM 4733 C CA . ARG C 1 226 ? 197.46666 204.04268 104.23463 1.000 128.65106 226 ARG G CA 1
ATOM 4734 C C . ARG C 1 226 ? 196.46898 205.16173 103.92813 1.000 128.56632 226 ARG G C 1
ATOM 4735 O O . ARG C 1 226 ? 195.25101 204.99581 103.98335 1.000 126.34301 226 ARG G O 1
ATOM 4743 N N . ARG C 1 227 ? 197.02181 206.32907 103.60899 1.000 131.25601 227 ARG G N 1
ATOM 4744 C CA . ARG C 1 227 ? 196.22312 207.50053 103.27463 1.000 130.41906 227 ARG G CA 1
ATOM 4745 C C . ARG C 1 227 ? 197.08005 208.49580 102.50143 1.000 132.71656 227 ARG G C 1
ATOM 4746 O O . ARG C 1 227 ? 197.59596 209.45851 103.08423 1.000 132.11976 227 ARG G O 1
ATOM 4754 N N . PRO C 1 228 ? 197.26740 208.29431 101.19549 1.000 142.05452 228 PRO G N 1
ATOM 4755 C CA . PRO C 1 228 ? 198.09104 209.22956 100.41750 1.000 141.51659 228 PRO G CA 1
ATOM 4756 C C . PRO C 1 228 ? 197.39423 210.56236 100.19963 1.000 141.01220 228 PRO G C 1
ATOM 4757 O O . PRO C 1 228 ? 196.84706 210.81833 99.12232 1.000 140.36005 228 PRO G O 1
ATOM 4761 N N . GLY C 1 229 ? 197.40912 211.41641 101.21784 1.000 137.14539 229 GLY G N 1
ATOM 4762 C CA . GLY C 1 229 ? 196.77027 212.71621 101.13369 1.000 135.84383 229 GLY G CA 1
ATOM 4763 C C . GLY C 1 229 ? 195.82663 212.99398 102.28728 1.000 136.34564 229 GLY G C 1
ATOM 4764 O O . GLY C 1 229 ? 196.05141 212.53952 103.40910 1.000 135.46954 229 GLY G O 1
ATOM 4765 N N . GLY D 1 3 ? 171.65487 179.83333 92.09195 1.000 104.91524 3 GLY J N 1
ATOM 4766 C CA . GLY D 1 3 ? 171.10951 179.38068 93.35797 1.000 106.91291 3 GLY J CA 1
ATOM 4767 C C . GLY D 1 3 ? 171.76399 180.02733 94.56280 1.000 108.10016 3 GLY J C 1
ATOM 4768 O O . GLY D 1 3 ? 172.91813 180.44984 94.50223 1.000 106.49755 3 GLY J O 1
ATOM 4769 N N . VAL D 1 4 ? 171.02017 180.10444 95.66440 1.000 110.02961 4 VAL J N 1
ATOM 4770 C CA . VAL D 1 4 ? 171.49133 180.69560 96.90537 1.000 109.06132 4 VAL J CA 1
ATOM 4771 C C . VAL D 1 4 ? 171.14765 179.75036 98.05368 1.000 106.45971 4 VAL J C 1
ATOM 4772 O O . VAL D 1 4 ? 170.24507 178.92048 97.95162 1.000 107.04336 4 VAL J O 1
ATOM 4776 N N . ASP D 1 5 ? 171.89128 179.87765 99.15286 1.000 100.50219 5 ASP J N 1
ATOM 4777 C CA . ASP D 1 5 ? 171.61565 179.08275 100.34237 1.000 99.99748 5 ASP J CA 1
ATOM 4778 C C . ASP D 1 5 ? 170.44887 179.69341 101.10330 1.000 100.04017 5 ASP J C 1
ATOM 4779 O O . ASP D 1 5 ? 169.80583 180.62755 100.61631 1.000 103.58442 5 ASP J O 1
ATOM 4784 N N . LEU D 1 6 ? 170.16494 179.17781 102.30194 1.000 86.24130 6 LEU J N 1
ATOM 4785 C CA . LEU D 1 6 ? 169.03998 179.69353 103.07243 1.000 88.50365 6 LEU J CA 1
ATOM 4786 C C . LEU D 1 6 ? 169.37319 179.80603 104.55726 1.000 86.90828 6 LEU J C 1
ATOM 4787 O O . LEU D 1 6 ? 168.49454 180.12540 105.36519 1.000 89.15479 6 LEU J O 1
ATOM 4792 N N . LEU D 1 7 ? 170.63566 179.59576 104.92809 1.000 79.62833 7 LEU J N 1
ATOM 4793 C CA . LEU D 1 7 ? 171.07674 179.91161 106.27999 1.000 76.78985 7 LEU J CA 1
ATOM 4794 C C . LEU D 1 7 ? 171.47246 181.37895 106.32679 1.000 81.29667 7 LEU J C 1
ATOM 4795 O O . LEU D 1 7 ? 171.28613 182.04941 107.34636 1.000 79.02442 7 LEU J O 1
ATOM 4800 N N . GLY D 1 8 ? 172.02693 181.88236 105.22335 1.000 85.88984 8 GLY J N 1
ATOM 4801 C CA . GLY D 1 8 ? 172.21713 183.31635 105.09739 1.000 79.94126 8 GLY J CA 1
ATOM 4802 C C . GLY D 1 8 ? 170.89931 184.05524 104.97333 1.000 80.69215 8 GLY J C 1
ATOM 4803 O O . GLY D 1 8 ? 170.73193 185.14446 105.52813 1.000 86.22965 8 GLY J O 1
ATOM 4804 N N . PHE D 1 9 ? 169.94340 183.46999 104.24829 1.000 72.99432 9 PHE J N 1
ATOM 4805 C CA . PHE D 1 9 ? 168.61787 184.06406 104.12840 1.000 75.69311 9 PHE J CA 1
ATOM 4806 C C . PHE D 1 9 ? 167.87452 184.09045 105.45618 1.000 77.80495 9 PHE J C 1
ATOM 4807 O O . PHE D 1 9 ? 167.02668 184.96540 105.66328 1.000 79.54721 9 PHE J O 1
ATOM 4815 N N . LEU D 1 10 ? 168.17085 183.15775 106.35763 1.000 70.83093 10 LEU J N 1
ATOM 4816 C CA . LEU D 1 10 ? 167.50967 183.10209 107.65249 1.000 70.94343 10 LEU J CA 1
ATOM 4817 C C . LEU D 1 10 ? 168.06777 184.10945 108.64783 1.000 73.75153 10 LEU J C 1
ATOM 4818 O O . LEU D 1 10 ? 167.42570 184.36407 109.67190 1.000 77.45865 10 LEU J O 1
ATOM 4823 N N . ILE D 1 11 ? 169.23883 184.68341 108.37576 1.000 72.34945 11 ILE J N 1
ATOM 4824 C CA . ILE D 1 11 ? 169.79753 185.72748 109.21634 1.000 72.55113 11 ILE J CA 1
ATOM 4825 C C . ILE D 1 11 ? 169.52504 187.12240 108.66443 1.000 72.70432 11 ILE J C 1
ATOM 4826 O O . ILE D 1 11 ? 169.25003 188.04043 109.44583 1.000 80.10151 11 ILE J O 1
ATOM 4831 N N . ILE D 1 12 ? 169.59163 187.30836 107.34597 1.000 67.66507 12 ILE J N 1
ATOM 4832 C CA . ILE D 1 12 ? 169.28797 188.60817 106.75844 1.000 67.52976 12 ILE J CA 1
ATOM 4833 C C . ILE D 1 12 ? 167.82816 188.97240 106.99684 1.000 69.32507 12 ILE J C 1
ATOM 4834 O O . ILE D 1 12 ? 167.49640 190.14124 107.22647 1.000 74.09198 12 ILE J O 1
ATOM 4839 N N . THR D 1 13 ? 166.93519 187.98065 106.96182 1.000 68.65350 13 THR J N 1
ATOM 4840 C CA . THR D 1 13 ? 165.54419 188.22875 107.32710 1.000 69.78236 13 THR J CA 1
ATOM 4841 C C . THR D 1 13 ? 165.43473 188.70232 108.77082 1.000 70.07864 13 THR J C 1
ATOM 4842 O O . THR D 1 13 ? 164.67465 189.62982 109.07374 1.000 73.12891 13 THR J O 1
ATOM 4846 N N . LEU D 1 14 ? 166.18911 188.07691 109.67604 1.000 63.88913 14 LEU J N 1
ATOM 4847 C CA . LEU D 1 14 ? 166.15706 188.46976 111.07949 1.000 61.03658 14 LEU J CA 1
ATOM 4848 C C . LEU D 1 14 ? 166.91346 189.76473 111.33639 1.000 63.68596 14 LEU J C 1
ATOM 4849 O O . LEU D 1 14 ? 166.50276 190.55472 112.19247 1.000 66.97415 14 LEU J O 1
ATOM 4854 N N . ASN D 1 15 ? 168.00675 190.00718 110.61681 1.000 72.97134 15 ASN J N 1
ATOM 4855 C CA . ASN D 1 15 ? 168.79137 191.22664 110.79286 1.000 65.57332 15 ASN J CA 1
ATOM 4856 C C . ASN D 1 15 ? 168.34341 192.20807 109.70761 1.000 69.15498 15 ASN J C 1
ATOM 4857 O O . ASN D 1 15 ? 169.09027 192.64915 108.84179 1.000 74.53089 15 ASN J O 1
ATOM 4862 N N . CYS D 1 16 ? 167.03174 192.37438 109.61467 1.000 68.75349 16 CYS J N 1
ATOM 4863 C CA . CYS D 1 16 ? 166.42710 193.45334 108.85047 1.000 70.65902 16 CYS J CA 1
ATOM 4864 C C . CYS D 1 16 ? 165.13920 193.93995 109.49389 1.000 73.31610 16 CYS J C 1
ATOM 4865 O O . CYS D 1 16 ? 164.57547 194.93906 109.03528 1.000 78.37269 16 CYS J O 1
ATOM 4868 N N . ASN D 1 17 ? 164.66221 193.26679 110.54025 1.000 67.72959 17 ASN J N 1
ATOM 4869 C CA . ASN D 1 17 ? 163.46404 193.65567 111.26434 1.000 62.47757 17 ASN J CA 1
ATOM 4870 C C . ASN D 1 17 ? 163.77488 194.16569 112.66147 1.000 67.47739 17 ASN J C 1
ATOM 4871 O O . ASN D 1 17 ? 162.85500 194.58685 113.37166 1.000 73.20346 17 ASN J O 1
ATOM 4876 N N . VAL D 1 18 ? 165.03881 194.13584 113.07408 1.000 58.36117 18 VAL J N 1
ATOM 4877 C CA . VAL D 1 18 ? 165.46975 194.60679 114.38336 1.000 48.29365 18 VAL J CA 1
ATOM 4878 C C . VAL D 1 18 ? 166.32655 195.84516 114.16622 1.000 54.92400 18 VAL J C 1
ATOM 4879 O O . VAL D 1 18 ? 167.29456 195.80936 113.39654 1.000 60.52466 18 VAL J O 1
ATOM 4883 N N . THR D 1 19 ? 165.97111 196.93666 114.83659 1.000 46.82448 19 THR J N 1
ATOM 4884 C CA . THR D 1 19 ? 166.70201 198.18154 114.67668 1.000 45.27163 19 THR J CA 1
ATOM 4885 C C . THR D 1 19 ? 168.00999 198.13809 115.46442 1.000 55.19646 19 THR J C 1
ATOM 4886 O O . THR D 1 19 ? 168.26123 197.23165 116.26267 1.000 59.52223 19 THR J O 1
ATOM 4890 N N . MET D 1 20 ? 168.85951 199.13790 115.21608 1.000 59.67462 20 MET J N 1
ATOM 4891 C CA . MET D 1 20 ? 170.12775 199.22779 115.93319 1.000 55.69850 20 MET J CA 1
ATOM 4892 C C . MET D 1 20 ? 169.90165 199.44686 117.42379 1.000 55.79926 20 MET J C 1
ATOM 4893 O O . MET D 1 20 ? 170.60424 198.86511 118.25911 1.000 61.66568 20 MET J O 1
ATOM 4898 N N . VAL D 1 21 ? 168.92153 200.28223 117.77552 1.000 44.17695 21 VAL J N 1
ATOM 4899 C CA . VAL D 1 21 ? 168.60210 200.51248 119.18145 1.000 38.14078 21 VAL J CA 1
ATOM 4900 C C . VAL D 1 21 ? 168.13074 199.22196 119.83798 1.000 43.29769 21 VAL J C 1
ATOM 4901 O O . VAL D 1 21 ? 168.50746 198.91253 120.97425 1.000 53.07221 21 VAL J O 1
ATOM 4905 N N . GLY D 1 22 ? 167.29258 198.45293 119.13958 1.000 40.95849 22 GLY J N 1
ATOM 4906 C CA . GLY D 1 22 ? 166.85273 197.17008 119.65830 1.000 36.89525 22 GLY J CA 1
ATOM 4907 C C . GLY D 1 22 ? 167.94698 196.12765 119.72943 1.000 42.43499 22 GLY J C 1
ATOM 4908 O O . GLY D 1 22 ? 167.89443 195.24763 120.59397 1.000 50.25051 22 GLY J O 1
ATOM 4909 N N . LYS D 1 23 ? 168.93436 196.20325 118.83669 1.000 48.96030 23 LYS J N 1
ATOM 4910 C CA . LYS D 1 23 ? 170.07874 195.30118 118.90002 1.000 47.77054 23 LYS J CA 1
ATOM 4911 C C . LYS D 1 23 ? 170.98476 195.64278 120.07612 1.000 45.86628 23 LYS J C 1
ATOM 4912 O O . LYS D 1 23 ? 171.55803 194.74815 120.70647 1.000 42.36676 23 LYS J O 1
ATOM 4918 N N . LEU D 1 24 ? 171.12764 196.93334 120.37280 1.000 51.83661 24 LEU J N 1
ATOM 4919 C CA . LEU D 1 24 ? 171.93836 197.42200 121.48120 1.000 48.31575 24 LEU J CA 1
ATOM 4920 C C . LEU D 1 24 ? 171.27825 197.20978 122.84165 1.000 48.46356 24 LEU J C 1
ATOM 4921 O O . LEU D 1 24 ? 171.98310 196.92074 123.81997 1.000 50.91840 24 LEU J O 1
ATOM 4926 N N . TRP D 1 25 ? 169.94994 197.32810 122.91982 1.000 51.51245 25 TRP J N 1
ATOM 4927 C CA . TRP D 1 25 ? 169.21888 197.01290 124.14324 1.000 37.02088 25 TRP J CA 1
ATOM 4928 C C . TRP D 1 25 ? 169.40301 195.55390 124.53524 1.000 35.30870 25 TRP J C 1
ATOM 4929 O O . TRP D 1 25 ? 169.58823 195.24259 125.71689 1.000 40.46103 25 TRP J O 1
ATOM 4940 N N . PHE D 1 26 ? 169.35357 194.65152 123.55411 1.000 41.52718 26 PHE J N 1
ATOM 4941 C CA . PHE D 1 26 ? 169.54965 193.23301 123.82844 1.000 42.27701 26 PHE J CA 1
ATOM 4942 C C . PHE D 1 26 ? 170.92358 192.97589 124.43001 1.000 48.11331 26 PHE J C 1
ATOM 4943 O O . PHE D 1 26 ? 171.05877 192.18330 125.36870 1.000 50.08271 26 PHE J O 1
ATOM 4951 N N . VAL D 1 27 ? 171.95354 193.64090 123.90486 1.000 57.69849 27 VAL J N 1
ATOM 4952 C CA . VAL D 1 27 ? 173.30081 193.46201 124.43374 1.000 50.04539 27 VAL J CA 1
ATOM 4953 C C . VAL D 1 27 ? 173.40334 194.01483 125.84961 1.000 43.40776 27 VAL J C 1
ATOM 4954 O O . VAL D 1 27 ? 173.95251 193.36016 126.74368 1.000 45.16107 27 VAL J O 1
ATOM 4958 N N . LEU D 1 28 ? 172.87423 195.21945 126.08403 1.000 45.57795 28 LEU J N 1
ATOM 4959 C CA . LEU D 1 28 ? 173.04025 195.84316 127.39598 1.000 41.95601 28 LEU J CA 1
ATOM 4960 C C . LEU D 1 28 ? 172.26170 195.10933 128.48364 1.000 45.15852 28 LEU J C 1
ATOM 4961 O O . LEU D 1 28 ? 172.81990 194.77356 129.53450 1.000 52.95690 28 LEU J O 1
ATOM 4966 N N . THR D 1 29 ? 170.97094 194.84883 128.26444 1.000 55.43933 29 THR J N 1
ATOM 4967 C CA . THR D 1 29 ? 170.17450 194.27098 129.34980 1.000 53.17693 29 THR J CA 1
ATOM 4968 C C . THR D 1 29 ? 170.20906 192.74515 129.36318 1.000 57.25761 29 THR J C 1
ATOM 4969 O O . THR D 1 29 ? 169.21359 192.07229 129.64634 1.000 56.12270 29 THR J O 1
ATOM 4973 N N . MET D 1 30 ? 171.38862 192.17019 129.14558 1.000 62.48140 30 MET J N 1
ATOM 4974 C CA . MET D 1 30 ? 171.66288 190.78582 129.51836 1.000 54.46296 30 MET J CA 1
ATOM 4975 C C . MET D 1 30 ? 173.06580 190.58684 130.06764 1.000 55.55086 30 MET J C 1
ATOM 4976 O O . MET D 1 30 ? 173.30603 189.58890 130.75543 1.000 61.01399 30 MET J O 1
ATOM 4981 N N . LEU D 1 31 ? 173.98389 191.52275 129.84184 1.000 50.44424 31 LEU J N 1
ATOM 4982 C CA . LEU D 1 31 ? 175.32984 191.47427 130.39097 1.000 49.89217 31 LEU J CA 1
ATOM 4983 C C . LEU D 1 31 ? 175.47206 192.29166 131.66396 1.000 51.66968 31 LEU J C 1
ATOM 4984 O O . LEU D 1 31 ? 176.32393 191.97752 132.50087 1.000 57.83189 31 LEU J O 1
ATOM 4989 N N . LEU D 1 32 ? 174.65442 193.32902 131.82636 1.000 47.22964 32 LEU J N 1
ATOM 4990 C CA . LEU D 1 32 ? 174.65990 194.15666 133.02112 1.000 42.53254 32 LEU J CA 1
ATOM 4991 C C . LEU D 1 32 ? 173.43245 193.94233 133.89285 1.000 44.08196 32 LEU J C 1
ATOM 4992 O O . LEU D 1 32 ? 173.37549 194.48377 135.00080 1.000 61.70264 32 LEU J O 1
ATOM 4997 N N . ARG D 1 33 ? 172.44816 193.17919 133.42524 1.000 42.31534 33 ARG J N 1
ATOM 4998 C CA . ARG D 1 33 ? 171.23294 192.92820 134.18869 1.000 45.92374 33 ARG J CA 1
ATOM 4999 C C . ARG D 1 33 ? 171.05792 191.46140 134.54272 1.000 48.06071 33 ARG J C 1
ATOM 5000 O O . ARG D 1 33 ? 170.89023 191.12954 135.72140 1.000 52.97304 33 ARG J O 1
ATOM 5008 N N . MET D 1 34 ? 171.09626 190.56955 133.55571 1.000 49.50342 34 MET J N 1
ATOM 5009 C CA . MET D 1 34 ? 170.91299 189.14545 133.79480 1.000 41.66544 34 MET J CA 1
ATOM 5010 C C . MET D 1 34 ? 172.16221 188.46181 134.32889 1.000 43.74187 34 MET J C 1
ATOM 5011 O O . MET D 1 34 ? 172.06489 187.33866 134.83321 1.000 53.18242 34 MET J O 1
ATOM 5016 N N . LEU D 1 35 ? 173.32422 189.10356 134.23343 1.000 49.76462 35 LEU J N 1
ATOM 5017 C CA . LEU D 1 35 ? 174.56478 188.53668 134.74401 1.000 45.25148 35 LEU J CA 1
ATOM 5018 C C . LEU D 1 35 ? 174.89037 188.99225 136.15738 1.000 46.38641 35 LEU J C 1
ATOM 5019 O O . LEU D 1 35 ? 175.37935 188.18858 136.95710 1.000 48.48944 35 LEU J O 1
ATOM 5024 N N . VAL D 1 36 ? 174.63308 190.26114 136.48142 1.000 41.13465 36 VAL J N 1
ATOM 5025 C CA . VAL D 1 36 ? 174.85154 190.74339 137.84061 1.000 39.26283 36 VAL J CA 1
ATOM 5026 C C . VAL D 1 36 ? 173.88137 190.08455 138.81146 1.000 40.25172 36 VAL J C 1
ATOM 5027 O O . VAL D 1 36 ? 174.23535 189.81158 139.96435 1.000 44.19711 36 VAL J O 1
ATOM 5031 N N . ILE D 1 37 ? 172.64956 189.82279 138.37297 1.000 42.25036 37 ILE J N 1
ATOM 5032 C CA . ILE D 1 37 ? 171.67086 189.17548 139.24009 1.000 35.67740 37 ILE J CA 1
ATOM 5033 C C . ILE D 1 37 ? 172.12412 187.76635 139.60209 1.000 37.00006 37 ILE J C 1
ATOM 5034 O O . ILE D 1 37 ? 172.01640 187.34196 140.75850 1.000 50.13150 37 ILE J O 1
ATOM 5039 N N . VAL D 1 38 ? 172.64764 187.02399 138.62812 1.000 40.83282 38 VAL J N 1
ATOM 5040 C CA . VAL D 1 38 ? 173.01511 185.63233 138.86612 1.000 44.61977 38 VAL J CA 1
ATOM 5041 C C . VAL D 1 38 ? 174.35388 185.53673 139.58852 1.000 49.32186 38 VAL J C 1
ATOM 5042 O O . VAL D 1 38 ? 174.46326 184.89380 140.63847 1.000 45.12627 38 VAL J O 1
ATOM 5046 N N . LEU D 1 39 ? 175.39276 186.16765 139.04069 1.000 46.50285 39 LEU J N 1
ATOM 5047 C CA . LEU D 1 39 ? 176.73720 186.03017 139.58715 1.000 32.09284 39 LEU J CA 1
ATOM 5048 C C . LEU D 1 39 ? 176.96877 186.85098 140.84799 1.000 37.52934 39 LEU J C 1
ATOM 5049 O O . LEU D 1 39 ? 177.69120 186.39839 141.74259 1.000 47.47573 39 LEU J O 1
ATOM 5054 N N . ALA D 1 40 ? 176.38393 188.04467 140.94666 1.000 39.83322 40 ALA J N 1
ATOM 5055 C CA . ALA D 1 40 ? 176.63662 188.92875 142.07501 1.000 36.30664 40 ALA J CA 1
ATOM 5056 C C . ALA D 1 40 ? 175.46201 189.05845 143.03272 1.000 33.67026 40 ALA J C 1
ATOM 5057 O O . ALA D 1 40 ? 175.64116 189.59581 144.12969 1.000 40.34921 40 ALA J O 1
ATOM 5059 N N . GLY D 1 41 ? 174.27702 188.58810 142.65968 1.000 32.03532 41 GLY J N 1
ATOM 5060 C CA . GLY D 1 41 ? 173.12876 188.68405 143.53752 1.000 28.56469 41 GLY J CA 1
ATOM 5061 C C . GLY D 1 41 ? 172.97195 187.47955 144.44004 1.000 35.26182 41 GLY J C 1
ATOM 5062 O O . GLY D 1 41 ? 172.60265 187.61410 145.60946 1.000 45.33896 41 GLY J O 1
ATOM 5063 N N . ARG D 1 42 ? 173.24366 186.29301 143.90048 1.000 31.74082 42 ARG J N 1
ATOM 5064 C CA . ARG D 1 42 ? 173.13433 185.07039 144.69423 1.000 31.02562 42 ARG J CA 1
ATOM 5065 C C . ARG D 1 42 ? 174.09884 185.03523 145.87555 1.000 40.96682 42 ARG J C 1
ATOM 5066 O O . ARG D 1 42 ? 173.65853 184.69410 146.98705 1.000 50.65126 42 ARG J O 1
ATOM 5074 N N . PRO D 1 43 ? 175.39442 185.34575 145.72802 1.000 36.48566 43 PRO J N 1
ATOM 5075 C CA . PRO D 1 43 ? 176.27551 185.33284 146.90895 1.000 27.43202 43 PRO J CA 1
ATOM 5076 C C . PRO D 1 43 ? 175.87364 186.31437 147.99707 1.000 28.45074 43 PRO J C 1
ATOM 5077 O O . PRO D 1 43 ? 176.08073 186.02481 149.18175 1.000 36.14354 43 PRO J O 1
ATOM 5081 N N . VAL D 1 44 ? 175.31560 187.47097 147.63588 1.000 30.75951 44 VAL J N 1
ATOM 5082 C CA . VAL D 1 44 ? 174.96313 188.47097 148.63985 1.000 22.69320 44 VAL J CA 1
ATOM 5083 C C . VAL D 1 44 ? 173.79328 187.99407 149.49206 1.000 38.82267 44 VAL J C 1
ATOM 5084 O O . VAL D 1 44 ? 173.78283 188.17872 150.71487 1.000 48.94342 44 VAL J O 1
ATOM 5088 N N . TYR D 1 45 ? 172.79668 187.36519 148.86829 1.000 37.14393 45 TYR J N 1
ATOM 5089 C CA . TYR D 1 45 ? 171.56565 186.97188 149.54217 1.000 27.83466 45 TYR J CA 1
ATOM 5090 C C . TYR D 1 45 ? 171.56952 185.50677 149.96125 1.000 38.52302 45 TYR J C 1
ATOM 5091 O O . TYR D 1 45 ? 170.51857 184.85834 149.94932 1.000 53.41168 45 TYR J O 1
ATOM 5100 N N . GLN D 1 46 ? 172.72913 184.96905 150.33391 1.000 38.39497 46 GLN J N 1
ATOM 5101 C CA . GLN D 1 46 ? 172.81662 183.56534 150.71448 1.000 40.37393 46 GLN J CA 1
ATOM 5102 C C . GLN D 1 46 ? 172.59702 183.34212 152.20448 1.000 46.58902 46 GLN J C 1
ATOM 5103 O O . GLN D 1 46 ? 171.95057 182.35992 152.58731 1.000 52.37475 46 GLN J O 1
ATOM 5109 N N . ASP D 1 47 ? 173.09911 184.23381 153.05158 1.000 46.36295 47 ASP J N 1
ATOM 5110 C CA . ASP D 1 47 ? 172.97859 184.11286 154.49877 1.000 41.32321 47 ASP J CA 1
ATOM 5111 C C . ASP D 1 47 ? 172.02612 185.15787 155.07004 1.000 36.34452 47 ASP J C 1
ATOM 5112 O O . ASP D 1 47 ? 172.24815 185.70488 156.15115 1.000 42.10569 47 ASP J O 1
ATOM 5117 N N . GLU D 1 48 ? 170.94354 185.44385 154.34298 1.000 35.69097 48 GLU J N 1
ATOM 5118 C CA . GLU D 1 48 ? 169.97818 186.43086 154.81370 1.000 35.62547 48 GLU J CA 1
ATOM 5119 C C . GLU D 1 48 ? 169.24472 185.95558 156.06099 1.000 42.72733 48 GLU J C 1
ATOM 5120 O O . GLU D 1 48 ? 168.94917 186.76458 156.94670 1.000 49.01816 48 GLU J O 1
ATOM 5126 N N . GLN D 1 49 ? 168.93842 184.66158 156.15039 1.000 37.33419 49 GLN J N 1
ATOM 5127 C CA . GLN D 1 49 ? 168.29387 184.10250 157.33268 1.000 34.19531 49 GLN J CA 1
ATOM 5128 C C . GLN D 1 49 ? 169.28082 183.51811 158.32971 1.000 36.41269 49 GLN J C 1
ATOM 5129 O O . GLN D 1 49 ? 169.01833 183.55053 159.53582 1.000 48.18763 49 GLN J O 1
ATOM 5135 N N . GLU D 1 50 ? 170.41027 182.99052 157.85416 1.000 46.05595 50 GLU J N 1
ATOM 5136 C CA . GLU D 1 50 ? 171.39429 182.40181 158.75586 1.000 40.87984 50 GLU J CA 1
ATOM 5137 C C . GLU D 1 50 ? 171.96865 183.44351 159.70709 1.000 43.73822 50 GLU J C 1
ATOM 5138 O O . GLU D 1 50 ? 172.17562 183.16312 160.89329 1.000 41.28300 50 GLU J O 1
ATOM 5144 N N . ARG D 1 51 ? 172.23277 184.64905 159.20952 1.000 40.56142 51 ARG J N 1
ATOM 5145 C CA . ARG D 1 51 ? 172.79248 185.72882 160.01228 1.000 32.68475 51 ARG J CA 1
ATOM 5146 C C . ARG D 1 51 ? 171.76769 186.83322 160.24318 1.000 39.45208 51 ARG J C 1
ATOM 5147 O O . ARG D 1 51 ? 172.09225 188.02110 160.23271 1.000 47.69147 51 ARG J O 1
ATOM 5155 N N . PHE D 1 52 ? 170.51114 186.44748 160.45043 1.000 37.43162 52 PHE J N 1
ATOM 5156 C CA . PHE D 1 52 ? 169.45430 187.36443 160.87614 1.000 26.46729 52 PHE J CA 1
ATOM 5157 C C . PHE D 1 52 ? 169.28549 187.14198 162.37512 1.000 40.83682 52 PHE J C 1
ATOM 5158 O O . PHE D 1 52 ? 168.46441 186.33814 162.81630 1.000 44.35043 52 PHE J O 1
ATOM 5166 N N . VAL D 1 53 ? 170.08204 187.85888 163.16052 1.000 37.71854 53 VAL J N 1
ATOM 5167 C CA . VAL D 1 53 ? 170.23410 187.58264 164.58454 1.000 33.35748 53 VAL J CA 1
ATOM 5168 C C . VAL D 1 53 ? 169.18073 188.35585 165.36625 1.000 35.93773 53 VAL J C 1
ATOM 5169 O O . VAL D 1 53 ? 169.08677 189.58241 165.25521 1.000 44.11388 53 VAL J O 1
ATOM 5173 N N . CYS D 1 54 ? 168.39341 187.63736 166.16006 1.000 48.60245 54 CYS J N 1
ATOM 5174 C CA . CYS D 1 54 ? 167.41291 188.22350 167.06008 1.000 48.29172 54 CYS J CA 1
ATOM 5175 C C . CYS D 1 54 ? 167.86226 188.04826 168.50688 1.000 53.73646 54 CYS J C 1
ATOM 5176 O O . CYS D 1 54 ? 168.67742 187.18151 168.82958 1.000 61.43503 54 CYS J O 1
ATOM 5179 N N . ASN D 1 55 ? 167.31691 188.89187 169.38250 1.000 47.80863 55 ASN J N 1
ATOM 5180 C CA . ASN D 1 55 ? 167.69875 188.90903 170.79415 1.000 50.02552 55 ASN J CA 1
ATOM 5181 C C . ASN D 1 55 ? 166.70665 188.05392 171.57921 1.000 55.31244 55 ASN J C 1
ATOM 5182 O O . ASN D 1 55 ? 165.84969 188.55202 172.30851 1.000 52.31062 55 ASN J O 1
ATOM 5187 N N . THR D 1 56 ? 166.84038 186.73812 171.42841 1.000 51.30500 56 THR J N 1
ATOM 5188 C CA . THR D 1 56 ? 165.95989 185.80104 172.11248 1.000 47.66123 56 THR J CA 1
ATOM 5189 C C . THR D 1 56 ? 166.65621 184.45312 172.22339 1.000 49.50398 56 THR J C 1
ATOM 5190 O O . THR D 1 56 ? 167.63671 184.17980 171.52669 1.000 57.24808 56 THR J O 1
ATOM 5194 N N . LEU D 1 57 ? 166.13427 183.61333 173.11999 1.000 44.13327 57 LEU J N 1
ATOM 5195 C CA . LEU D 1 57 ? 166.64102 182.26144 173.30223 1.000 40.13830 57 LEU J CA 1
ATOM 5196 C C . LEU D 1 57 ? 165.57204 181.18968 173.14731 1.000 37.86271 57 LEU J C 1
ATOM 5197 O O . LEU D 1 57 ? 165.91211 180.00257 173.12515 1.000 43.68002 57 LEU J O 1
ATOM 5202 N N . GLN D 1 58 ? 164.30425 181.56473 173.04073 1.000 39.29315 58 GLN J N 1
ATOM 5203 C CA . GLN D 1 58 ? 163.23460 180.58560 172.90260 1.000 38.18749 58 GLN J CA 1
ATOM 5204 C C . GLN D 1 58 ? 163.22369 180.03118 171.48358 1.000 47.44943 58 GLN J C 1
ATOM 5205 O O . GLN D 1 58 ? 163.19866 180.81296 170.52654 1.000 53.14336 58 GLN J O 1
ATOM 5211 N N . PRO D 1 59 ? 163.26595 178.71162 171.30112 1.000 45.83472 59 PRO J N 1
ATOM 5212 C CA . PRO D 1 59 ? 163.22768 178.15350 169.94388 1.000 42.28834 59 PRO J CA 1
ATOM 5213 C C . PRO D 1 59 ? 161.95468 178.54668 169.20887 1.000 46.20774 59 PRO J C 1
ATOM 5214 O O . PRO D 1 59 ? 160.87144 178.61576 169.79244 1.000 54.59450 59 PRO J O 1
ATOM 5218 N N . GLY D 1 60 ? 162.09809 178.80334 167.90985 1.000 40.75536 60 GLY J N 1
ATOM 5219 C CA . GLY D 1 60 ? 160.97848 179.13239 167.05842 1.000 36.94669 60 GLY J CA 1
ATOM 5220 C C . GLY D 1 60 ? 160.68408 180.60850 166.90844 1.000 40.93582 60 GLY J C 1
ATOM 5221 O O . GLY D 1 60 ? 159.91314 180.97805 166.01558 1.000 50.71715 60 GLY J O 1
ATOM 5222 N N . CYS D 1 61 ? 161.26937 181.46676 167.74462 1.000 43.28326 61 CYS J N 1
ATOM 5223 C CA . CYS D 1 61 ? 161.02184 182.89923 167.62676 1.000 39.90989 61 CYS J CA 1
ATOM 5224 C C . CYS D 1 61 ? 161.73845 183.50670 166.42720 1.000 45.51150 61 CYS J C 1
ATOM 5225 O O . CYS D 1 61 ? 161.16874 184.36134 165.73772 1.000 50.63517 61 CYS J O 1
ATOM 5228 N N . ALA D 1 62 ? 162.97074 183.07779 166.15817 1.000 39.28366 62 ALA J N 1
ATOM 5229 C CA . ALA D 1 62 ? 163.73916 183.57686 165.02720 1.000 38.79135 62 ALA J CA 1
ATOM 5230 C C . ALA D 1 62 ? 163.13202 183.20414 163.68264 1.000 43.94777 62 ALA J C 1
ATOM 5231 O O . ALA D 1 62 ? 163.22983 183.99380 162.73795 1.000 48.39574 62 ALA J O 1
ATOM 5233 N N . ASN D 1 63 ? 162.51764 182.02774 163.56979 1.000 37.56917 63 ASN J N 1
ATOM 5234 C CA . ASN D 1 63 ? 161.83130 181.63951 162.34511 1.000 35.13815 63 ASN J CA 1
ATOM 5235 C C . ASN D 1 63 ? 160.59202 182.48916 162.10031 1.000 37.99069 63 ASN J C 1
ATOM 5236 O O . ASN D 1 63 ? 160.39155 182.99403 160.98846 1.000 44.31501 63 ASN J O 1
ATOM 5241 N N . VAL D 1 64 ? 159.76633 182.66314 163.13415 1.000 40.03498 64 VAL J N 1
ATOM 5242 C CA . VAL D 1 64 ? 158.54603 183.45039 163.00293 1.000 34.09765 64 VAL J CA 1
ATOM 5243 C C . VAL D 1 64 ? 158.87429 184.90003 162.67617 1.000 36.92178 64 VAL J C 1
ATOM 5244 O O . VAL D 1 64 ? 158.23741 185.51224 161.81232 1.000 39.77981 64 VAL J O 1
ATOM 5248 N N . CYS D 1 65 ? 159.87062 185.47341 163.35507 1.000 43.35275 65 CYS J N 1
ATOM 5249 C CA . CYS D 1 65 ? 160.20920 186.87296 163.11619 1.000 37.68568 65 CYS J CA 1
ATOM 5250 C C . CYS D 1 65 ? 160.72547 187.08910 161.69758 1.000 40.23272 65 CYS J C 1
ATOM 5251 O O . CYS D 1 65 ? 160.36052 188.07270 161.04101 1.000 44.04820 65 CYS J O 1
ATOM 5254 N N . TYR D 1 66 ? 161.56814 186.17975 161.20194 1.000 41.13204 66 TYR J N 1
ATOM 5255 C CA . TYR D 1 66 ? 162.07305 186.32279 159.84074 1.000 37.20079 66 TYR J CA 1
ATOM 5256 C C . TYR D 1 66 ? 160.97861 186.09801 158.80673 1.000 38.59241 66 TYR J C 1
ATOM 5257 O O . TYR D 1 66 ? 160.99446 186.73371 157.74747 1.000 40.92706 66 TYR J O 1
ATOM 5266 N N . ASP D 1 67 ? 160.02734 185.20209 159.08361 1.000 46.60108 67 ASP J N 1
ATOM 5267 C CA . ASP D 1 67 ? 158.93668 184.98372 158.14145 1.000 38.72778 67 ASP J CA 1
ATOM 5268 C C . ASP D 1 67 ? 158.03420 186.20317 158.00586 1.000 39.17749 67 ASP J C 1
ATOM 5269 O O . ASP D 1 67 ? 157.36981 186.35374 156.97610 1.000 44.37358 67 ASP J O 1
ATOM 5274 N N . VAL D 1 68 ? 157.99096 187.06928 159.01524 1.000 44.16547 68 VAL J N 1
ATOM 5275 C CA . VAL D 1 68 ? 157.23051 188.30839 158.90734 1.000 36.91267 68 VAL J CA 1
ATOM 5276 C C . VAL D 1 68 ? 158.08972 189.44735 158.36579 1.000 38.73429 68 VAL J C 1
ATOM 5277 O O . VAL D 1 68 ? 157.56651 190.36016 157.71881 1.000 45.51165 68 VAL J O 1
ATOM 5281 N N . PHE D 1 69 ? 159.40103 189.41421 158.61461 1.000 41.88194 69 PHE J N 1
ATOM 5282 C CA . PHE D 1 69 ? 160.27788 190.46002 158.09725 1.000 37.40648 69 PHE J CA 1
ATOM 5283 C C . PHE D 1 69 ? 160.25250 190.50129 156.57436 1.000 39.28291 69 PHE J C 1
ATOM 5284 O O . PHE D 1 69 ? 160.06138 191.56471 155.97408 1.000 40.91004 69 PHE J O 1
ATOM 5292 N N . SER D 1 70 ? 160.44005 189.35029 155.93030 1.000 43.78637 70 SER J N 1
ATOM 5293 C CA . SER D 1 70 ? 160.52807 189.26477 154.47349 1.000 46.35785 70 SER J CA 1
ATOM 5294 C C . SER D 1 70 ? 159.64947 188.12899 153.96937 1.000 46.02220 70 SER J C 1
ATOM 5295 O O . SER D 1 70 ? 160.08692 186.97177 153.90875 1.000 45.90675 70 SER J O 1
ATOM 5298 N N . PRO D 1 71 ? 158.39683 188.41868 153.60674 1.000 40.34363 71 PRO J N 1
ATOM 5299 C CA . PRO D 1 71 ? 157.56706 187.37156 152.98467 1.000 31.53608 71 PRO J CA 1
ATOM 5300 C C . PRO D 1 71 ? 158.14862 186.85848 151.67925 1.000 43.68999 71 PRO J C 1
ATOM 5301 O O . PRO D 1 71 ? 158.23937 185.64202 151.47498 1.000 53.89579 71 PRO J O 1
ATOM 5305 N N . VAL D 1 72 ? 158.54438 187.75921 150.78437 1.000 51.41165 72 VAL J N 1
ATOM 5306 C CA . VAL D 1 72 ? 159.19693 187.40757 149.53001 1.000 47.86228 72 VAL J CA 1
ATOM 5307 C C . VAL D 1 72 ? 160.45934 188.24831 149.40078 1.000 45.94432 72 VAL J C 1
ATOM 5308 O O . VAL D 1 72 ? 160.41049 189.47597 149.53693 1.000 53.87453 72 VAL J O 1
ATOM 5312 N N . SER D 1 73 ? 161.58655 187.58803 149.15699 1.000 37.73575 73 SER J N 1
ATOM 5313 C CA . SER D 1 73 ? 162.84361 188.29014 148.96525 1.000 40.31578 73 SER J CA 1
ATOM 5314 C C . SER D 1 73 ? 162.84539 189.01606 147.62373 1.000 49.88716 73 SER J C 1
ATOM 5315 O O . SER D 1 73 ? 162.11501 188.66087 146.69569 1.000 61.63570 73 SER J O 1
ATOM 5318 N N . HIS D 1 74 ? 163.67636 190.05142 147.52830 1.000 36.89785 74 HIS J N 1
ATOM 5319 C CA . HIS D 1 74 ? 163.78697 190.81525 146.29277 1.000 39.76486 74 HIS J CA 1
ATOM 5320 C C . HIS D 1 74 ? 164.78124 190.22155 145.30465 1.000 41.61848 74 HIS J C 1
ATOM 5321 O O . HIS D 1 74 ? 164.83795 190.68466 144.16305 1.000 54.15365 74 HIS J O 1
ATOM 5328 N N . LEU D 1 75 ? 165.54595 189.20003 145.69278 1.000 31.85714 75 LEU J N 1
ATOM 5329 C CA . LEU D 1 75 ? 166.30229 188.44839 144.69614 1.000 35.89588 75 LEU J CA 1
ATOM 5330 C C . LEU D 1 75 ? 165.36548 187.68145 143.76898 1.000 43.15476 75 LEU J C 1
ATOM 5331 O O . LEU D 1 75 ? 165.51775 187.72408 142.54039 1.000 52.29991 75 LEU J O 1
ATOM 5336 N N . ARG D 1 76 ? 164.37832 186.98914 144.34073 1.000 30.65422 76 ARG J N 1
ATOM 5337 C CA . ARG D 1 76 ? 163.35853 186.32385 143.54014 1.000 31.91005 76 ARG J CA 1
ATOM 5338 C C . ARG D 1 76 ? 162.53673 187.31856 142.73283 1.000 36.52593 76 ARG J C 1
ATOM 5339 O O . ARG D 1 76 ? 162.17992 187.03390 141.58310 1.000 42.51825 76 ARG J O 1
ATOM 5347 N N . PHE D 1 77 ? 162.22358 188.47803 143.31619 1.000 28.00403 77 PHE J N 1
ATOM 5348 C CA . PHE D 1 77 ? 161.50801 189.51004 142.57503 1.000 27.19813 77 PHE J CA 1
ATOM 5349 C C . PHE D 1 77 ? 162.32395 189.99815 141.38523 1.000 38.24694 77 PHE J C 1
ATOM 5350 O O . PHE D 1 77 ? 161.78278 190.16996 140.28809 1.000 46.75408 77 PHE J O 1
ATOM 5358 N N . TRP D 1 78 ? 163.62693 190.22380 141.58096 1.000 38.55025 78 TRP J N 1
ATOM 5359 C CA . TRP D 1 78 ? 164.48496 190.62980 140.47240 1.000 29.72796 78 TRP J CA 1
ATOM 5360 C C . TRP D 1 78 ? 164.52067 189.56374 139.38774 1.000 41.69188 78 TRP J C 1
ATOM 5361 O O . TRP D 1 78 ? 164.43590 189.88084 138.19557 1.000 45.38156 78 TRP J O 1
ATOM 5372 N N . LEU D 1 79 ? 164.64261 188.29455 139.78345 1.000 47.50268 79 LEU J N 1
ATOM 5373 C CA . LEU D 1 79 ? 164.67653 187.21164 138.80483 1.000 35.55557 79 LEU J CA 1
ATOM 5374 C C . LEU D 1 79 ? 163.39124 187.16286 137.98803 1.000 32.76237 79 LEU J C 1
ATOM 5375 O O . LEU D 1 79 ? 163.42992 187.09049 136.75350 1.000 41.65936 79 LEU J O 1
ATOM 5380 N N . ILE D 1 80 ? 162.23995 187.21192 138.66119 1.000 35.29356 80 ILE J N 1
ATOM 5381 C CA . ILE D 1 80 ? 160.96463 187.10866 137.95760 1.000 37.06177 80 ILE J CA 1
ATOM 5382 C C . ILE D 1 80 ? 160.73572 188.32934 137.07324 1.000 40.09128 80 ILE J C 1
ATOM 5383 O O . ILE D 1 80 ? 160.23444 188.20991 135.94891 1.000 45.19143 80 ILE J O 1
ATOM 5388 N N . GLN D 1 81 ? 161.10260 189.51954 137.55540 1.000 39.60608 81 GLN J N 1
ATOM 5389 C CA . GLN D 1 81 ? 160.91215 190.72586 136.75871 1.000 40.82366 81 GLN J CA 1
ATOM 5390 C C . GLN D 1 81 ? 161.80289 190.72237 135.52296 1.000 43.23899 81 GLN J C 1
ATOM 5391 O O . GLN D 1 81 ? 161.36362 191.11581 134.43700 1.000 54.10602 81 GLN J O 1
ATOM 5397 N N . GLY D 1 82 ? 163.05520 190.27667 135.66033 1.000 42.85106 82 GLY J N 1
ATOM 5398 C CA . GLY D 1 82 ? 163.93989 190.23161 134.51167 1.000 42.17518 82 GLY J CA 1
ATOM 5399 C C . GLY D 1 82 ? 163.63095 189.13060 133.52359 1.000 45.56686 82 GLY J C 1
ATOM 5400 O O . GLY D 1 82 ? 163.87612 189.30449 132.32622 1.000 49.58257 82 GLY J O 1
ATOM 5401 N N . VAL D 1 83 ? 163.09390 188.00606 133.99117 1.000 45.94713 83 VAL J N 1
ATOM 5402 C CA . VAL D 1 83 ? 162.70518 186.93643 133.08007 1.000 38.20665 83 VAL J CA 1
ATOM 5403 C C . VAL D 1 83 ? 161.46823 187.30852 132.26435 1.000 41.98007 83 VAL J C 1
ATOM 5404 O O . VAL D 1 83 ? 161.41380 187.02816 131.06278 1.000 52.03997 83 VAL J O 1
ATOM 5408 N N . CYS D 1 84 ? 160.48305 187.95880 132.88337 1.000 51.07679 84 CYS J N 1
ATOM 5409 C CA . CYS D 1 84 ? 159.22983 188.27946 132.21286 1.000 45.02723 84 CYS J CA 1
ATOM 5410 C C . CYS D 1 84 ? 159.36026 189.40843 131.19907 1.000 49.14824 84 CYS J C 1
ATOM 5411 O O . CYS D 1 84 ? 158.42678 189.62507 130.41946 1.000 49.99790 84 CYS J O 1
ATOM 5414 N N . VAL D 1 85 ? 160.47824 190.13036 131.19149 1.000 46.79339 85 VAL J N 1
ATOM 5415 C CA . VAL D 1 85 ? 160.69536 191.16730 130.18918 1.000 46.88180 85 VAL J CA 1
ATOM 5416 C C . VAL D 1 85 ? 161.33057 190.59565 128.92304 1.000 49.70922 85 VAL J C 1
ATOM 5417 O O . VAL D 1 85 ? 161.04204 191.06699 127.81816 1.000 49.31486 85 VAL J O 1
ATOM 5421 N N . LEU D 1 86 ? 162.17606 189.57470 129.05583 1.000 48.88461 86 LEU J N 1
ATOM 5422 C CA . LEU D 1 86 ? 162.76015 188.91071 127.89915 1.000 48.20204 86 LEU J CA 1
ATOM 5423 C C . LEU D 1 86 ? 161.77725 187.99203 127.18665 1.000 55.04266 86 LEU J C 1
ATOM 5424 O O . LEU D 1 86 ? 162.09134 187.50419 126.09628 1.000 60.05787 86 LEU J O 1
ATOM 5429 N N . LEU D 1 87 ? 160.60697 187.73504 127.78016 1.000 52.55219 87 LEU J N 1
ATOM 5430 C CA . LEU D 1 87 ? 159.64454 186.83377 127.14725 1.000 48.61596 87 LEU J CA 1
ATOM 5431 C C . LEU D 1 87 ? 159.05041 187.40962 125.86623 1.000 46.15487 87 LEU J C 1
ATOM 5432 O O . LEU D 1 87 ? 158.98210 186.67654 124.86421 1.000 53.14460 87 LEU J O 1
ATOM 5437 N N . PRO D 1 88 ? 158.59255 188.66843 125.81365 1.000 47.53203 88 PRO J N 1
ATOM 5438 C CA . PRO D 1 88 ? 158.07104 189.18578 124.53604 1.000 46.82976 88 PRO J CA 1
ATOM 5439 C C . PRO D 1 88 ? 159.09679 189.20191 123.41677 1.000 53.34223 88 PRO J C 1
ATOM 5440 O O . PRO D 1 88 ? 158.71500 189.15265 122.24124 1.000 53.26577 88 PRO J O 1
ATOM 5444 N N . SER D 1 89 ? 160.38752 189.27397 123.74056 1.000 59.76428 89 SER J N 1
ATOM 5445 C CA . SER D 1 89 ? 161.42829 189.27052 122.72145 1.000 51.19516 89 SER J CA 1
ATOM 5446 C C . SER D 1 89 ? 161.71016 187.88271 122.16315 1.000 52.55516 89 SER J C 1
ATOM 5447 O O . SER D 1 89 ? 162.35958 187.77602 121.11806 1.000 59.36224 89 SER J O 1
ATOM 5450 N N . ALA D 1 90 ? 161.24582 186.82538 122.82650 1.000 48.99813 90 ALA J N 1
ATOM 5451 C CA . ALA D 1 90 ? 161.42934 185.46447 122.34071 1.000 45.10764 90 ALA J CA 1
ATOM 5452 C C . ALA D 1 90 ? 160.27977 184.98078 121.47274 1.000 50.71537 90 ALA J C 1
ATOM 5453 O O . ALA D 1 90 ? 160.51567 184.25462 120.50182 1.000 55.52928 90 ALA J O 1
ATOM 5455 N N . VAL D 1 91 ? 159.04468 185.36800 121.79722 1.000 55.08863 91 VAL J N 1
ATOM 5456 C CA . VAL D 1 91 ? 157.90402 184.99054 120.96992 1.000 48.36838 91 VAL J CA 1
ATOM 5457 C C . VAL D 1 91 ? 158.03530 185.58966 119.57608 1.000 53.75743 91 VAL J C 1
ATOM 5458 O O . VAL D 1 91 ? 157.78488 184.91585 118.57070 1.000 63.67147 91 VAL J O 1
ATOM 5462 N N . PHE D 1 92 ? 158.43125 186.86172 119.49178 1.000 49.82734 92 PHE J N 1
ATOM 5463 C CA . PHE D 1 92 ? 158.63051 187.49390 118.19214 1.000 51.92267 92 PHE J CA 1
ATOM 5464 C C . PHE D 1 92 ? 159.76207 186.83475 117.41401 1.000 51.76874 92 PHE J C 1
ATOM 5465 O O . PHE D 1 92 ? 159.64356 186.63449 116.19862 1.000 55.72339 92 PHE J O 1
ATOM 5473 N N . SER D 1 93 ? 160.86070 186.49335 118.09112 1.000 46.88598 93 SER J N 1
ATOM 5474 C CA . SER D 1 93 ? 161.96806 185.82564 117.41611 1.000 45.60457 93 SER J CA 1
ATOM 5475 C C . SER D 1 93 ? 161.54495 184.46882 116.87047 1.000 53.24109 93 SER J C 1
ATOM 5476 O O . SER D 1 93 ? 161.89306 184.11373 115.73931 1.000 53.81268 93 SER J O 1
ATOM 5479 N N . VAL D 1 94 ? 160.79319 183.69638 117.65666 1.000 58.00964 94 VAL J N 1
ATOM 5480 C CA . VAL D 1 94 ? 160.32084 182.40118 117.17994 1.000 52.69987 94 VAL J CA 1
ATOM 5481 C C . VAL D 1 94 ? 159.30419 182.55137 116.05220 1.000 50.31446 94 VAL J C 1
ATOM 5482 O O . VAL D 1 94 ? 159.30430 181.73891 115.12016 1.000 56.08628 94 VAL J O 1
ATOM 5486 N N . TYR D 1 95 ? 158.45529 183.58249 116.09290 1.000 56.59155 95 TYR J N 1
ATOM 5487 C CA . TYR D 1 95 ? 157.49838 183.81519 115.01801 1.000 58.33698 95 TYR J CA 1
ATOM 5488 C C . TYR D 1 95 ? 158.18836 184.19337 113.71465 1.000 64.16697 95 TYR J C 1
ATOM 5489 O O . TYR D 1 95 ? 157.77816 183.73046 112.64271 1.000 66.03128 95 TYR J O 1
ATOM 5498 N N . VAL D 1 96 ? 159.23414 185.01832 113.78743 1.000 62.73058 96 VAL J N 1
ATOM 5499 C CA . VAL D 1 96 ? 159.97197 185.39483 112.58622 1.000 58.10542 96 VAL J CA 1
ATOM 5500 C C . VAL D 1 96 ? 160.60836 184.17262 111.93541 1.000 62.58216 96 VAL J C 1
ATOM 5501 O O . VAL D 1 96 ? 160.54327 184.00502 110.71342 1.000 66.48959 96 VAL J O 1
ATOM 5505 N N . LEU D 1 97 ? 161.22518 183.29663 112.73304 1.000 66.04075 97 LEU J N 1
ATOM 5506 C CA . LEU D 1 97 ? 161.83488 182.09529 112.17121 1.000 65.09008 97 LEU J CA 1
ATOM 5507 C C . LEU D 1 97 ? 160.79106 181.11252 111.65598 1.000 66.54543 97 LEU J C 1
ATOM 5508 O O . LEU D 1 97 ? 161.02347 180.44633 110.64143 1.000 70.13266 97 LEU J O 1
ATOM 5513 N N . HIS D 1 98 ? 159.64617 180.99774 112.33470 1.000 65.23382 98 HIS J N 1
ATOM 5514 C CA . HIS D 1 98 ? 158.58807 180.12319 111.84202 1.000 59.30737 98 HIS J CA 1
ATOM 5515 C C . HIS D 1 98 ? 158.04116 180.59834 110.50382 1.000 61.67208 98 HIS J C 1
ATOM 5516 O O . HIS D 1 98 ? 157.80647 179.78019 109.60785 1.000 64.17827 98 HIS J O 1
ATOM 5523 N N . ARG D 1 99 ? 157.83129 181.90482 110.34735 1.000 68.61980 99 ARG J N 1
ATOM 5524 C CA . ARG D 1 99 ? 157.26491 182.43296 109.11314 1.000 66.88660 99 ARG J CA 1
ATOM 5525 C C . ARG D 1 99 ? 158.27226 182.50788 107.97313 1.000 68.17065 99 ARG J C 1
ATOM 5526 O O . ARG D 1 99 ? 157.90630 182.25408 106.82015 1.000 69.92862 99 ARG J O 1
ATOM 5534 N N . GLY D 1 100 ? 159.52968 182.85274 108.26272 1.000 72.58836 100 GLY J N 1
ATOM 5535 C CA . GLY D 1 100 ? 160.51091 183.02060 107.20509 1.000 71.69973 100 GLY J CA 1
ATOM 5536 C C . GLY D 1 100 ? 160.91725 181.73865 106.51312 1.000 74.70287 100 GLY J C 1
ATOM 5537 O O . GLY D 1 100 ? 161.06905 181.71942 105.28825 1.000 76.94949 100 GLY J O 1
ATOM 5538 N N . ALA D 1 101 ? 161.10291 180.65829 107.26934 1.000 75.38713 101 ALA J N 1
ATOM 5539 C CA . ALA D 1 101 ? 161.50415 179.38205 106.69348 1.000 74.86949 101 ALA J CA 1
ATOM 5540 C C . ALA D 1 101 ? 160.34703 178.62792 106.05601 1.000 79.83652 101 ALA J C 1
ATOM 5541 O O . ALA D 1 101 ? 160.58699 177.70091 105.27532 1.000 80.12528 101 ALA J O 1
ATOM 5543 N N . THR D 1 102 ? 159.10743 179.00108 106.36548 1.000 88.27176 102 THR J N 1
ATOM 5544 C CA . THR D 1 102 ? 157.92861 178.42197 105.73973 1.000 85.79570 102 THR J CA 1
ATOM 5545 C C . THR D 1 102 ? 157.53170 179.17317 104.47551 1.000 84.58694 102 THR J C 1
ATOM 5546 O O . THR D 1 102 ? 156.58775 178.76888 103.79027 1.000 86.30004 102 THR J O 1
ATOM 5550 N N . LEU D 1 103 ? 158.24189 180.25494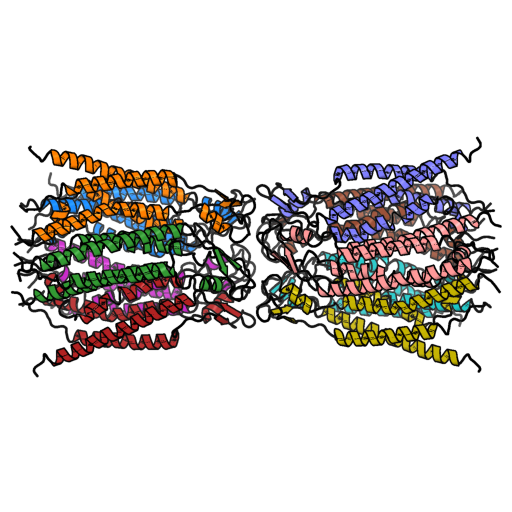 104.14910 1.000 93.67154 103 LEU J N 1
ATOM 5551 C CA . LEU D 1 103 ? 157.97774 181.03813 102.95250 1.000 95.45209 103 LEU J CA 1
ATOM 5552 C C . LEU D 1 103 ? 158.92685 180.72211 101.80743 1.000 97.97678 103 LEU J C 1
ATOM 5553 O O . LEU D 1 103 ? 158.52780 180.84726 100.64548 1.000 98.45850 103 LEU J O 1
ATOM 5558 N N . ALA D 1 104 ? 160.16222 180.31931 102.10093 1.000 101.54901 104 ALA J N 1
ATOM 5559 C CA . ALA D 1 104 ? 161.10980 179.94945 101.05990 1.000 102.66973 104 ALA J CA 1
ATOM 5560 C C . ALA D 1 104 ? 160.90931 178.52949 100.55268 1.000 102.34632 104 ALA J C 1
ATOM 5561 O O . ALA D 1 104 ? 161.44435 178.18433 99.49304 1.000 102.34867 104 ALA J O 1
ATOM 5563 N N . ALA D 1 105 ? 160.15809 177.70139 101.28212 1.000 107.63538 105 ALA J N 1
ATOM 5564 C CA . ALA D 1 105 ? 159.89856 176.34100 100.82379 1.000 108.35637 105 ALA J CA 1
ATOM 5565 C C . ALA D 1 105 ? 159.07209 176.33720 99.54424 1.000 111.71705 105 ALA J C 1
ATOM 5566 O O . ALA D 1 105 ? 159.34962 175.56568 98.61853 1.000 110.63345 105 ALA J O 1
ATOM 5568 N N . LEU D 1 106 ? 158.04989 177.19268 99.47364 1.000 118.26383 106 LEU J N 1
ATOM 5569 C CA . LEU D 1 106 ? 157.21745 177.25039 98.27662 1.000 117.93815 106 LEU J CA 1
ATOM 5570 C C . LEU D 1 106 ? 157.95042 177.92361 97.12286 1.000 119.40360 106 LEU J C 1
ATOM 5571 O O . LEU D 1 106 ? 157.73670 177.57382 95.95620 1.000 119.58951 106 LEU J O 1
ATOM 5576 N N . GLY D 1 107 ? 158.81430 178.88904 97.42541 1.000 125.24344 107 GLY J N 1
ATOM 5577 C CA . GLY D 1 107 ? 159.56492 179.58503 96.40861 1.000 125.00967 107 GLY J CA 1
ATOM 5578 C C . GLY D 1 107 ? 158.77317 180.70888 95.77256 1.000 126.35963 107 GLY J C 1
ATOM 5579 O O . GLY D 1 107 ? 157.62760 180.98167 96.14460 1.000 125.79028 107 GLY J O 1
ATOM 5580 N N . PRO D 1 108 ? 159.37847 181.39251 94.78941 1.000 134.73004 108 PRO J N 1
ATOM 5581 C CA . PRO D 1 108 ? 158.74316 182.51160 94.08326 1.000 134.52215 108 PRO J CA 1
ATOM 5582 C C . PRO D 1 108 ? 157.52127 182.08216 93.27658 1.000 133.05966 108 PRO J C 1
ATOM 5583 O O . PRO D 1 108 ? 157.05725 182.85672 92.43997 1.000 131.89791 108 PRO J O 1
ATOM 5587 N N . GLY D 1 133 ? 169.55493 192.31940 95.64821 1.000 113.02732 133 GLY J N 1
ATOM 5588 C CA . GLY D 1 133 ? 168.18113 192.26034 95.18505 1.000 115.16756 133 GLY J CA 1
ATOM 5589 C C . GLY D 1 133 ? 167.42922 191.04992 95.70182 1.000 116.31036 133 GLY J C 1
ATOM 5590 O O . GLY D 1 133 ? 167.02961 190.17831 94.92971 1.000 115.45890 133 GLY J O 1
ATOM 5591 N N . LEU D 1 134 ? 167.23751 190.99641 97.01646 1.000 116.92799 134 LEU J N 1
ATOM 5592 C CA . LEU D 1 134 ? 166.54487 189.88729 97.65219 1.000 116.64415 134 LEU J CA 1
ATOM 5593 C C . LEU D 1 134 ? 165.05348 190.20557 97.76373 1.000 115.62186 134 LEU J C 1
ATOM 5594 O O . LEU D 1 134 ? 164.57259 191.22657 97.26520 1.000 115.50079 134 LEU J O 1
ATOM 5599 N N . GLN D 1 135 ? 164.30468 189.32585 98.42418 1.000 108.62129 135 GLN J N 1
ATOM 5600 C CA . GLN D 1 135 ? 162.86085 189.45995 98.59886 1.000 107.87186 135 GLN J CA 1
ATOM 5601 C C . GLN D 1 135 ? 162.48441 189.21673 100.05471 1.000 109.82507 135 GLN J C 1
ATOM 5602 O O . GLN D 1 135 ? 161.58139 188.44060 100.37478 1.000 110.64133 135 GLN J O 1
ATOM 5608 N N . VAL D 1 136 ? 163.19686 189.88383 100.95735 1.000 96.09131 136 VAL J N 1
ATOM 5609 C CA . VAL D 1 136 ? 163.02040 189.66155 102.39733 1.000 91.84268 136 VAL J CA 1
ATOM 5610 C C . VAL D 1 136 ? 161.62359 190.10558 102.81603 1.000 92.42178 136 VAL J C 1
ATOM 5611 O O . VAL D 1 136 ? 161.18340 191.20891 102.43635 1.000 94.31523 136 VAL J O 1
ATOM 5615 N N . PRO D 1 137 ? 160.88748 189.30294 103.58065 1.000 84.34507 137 PRO J N 1
ATOM 5616 C CA . PRO D 1 137 ? 159.57004 189.73567 104.05809 1.000 85.95022 137 PRO J CA 1
ATOM 5617 C C . PRO D 1 137 ? 159.67802 190.86148 105.07642 1.000 87.01705 137 PRO J C 1
ATOM 5618 O O . PRO D 1 137 ? 160.71820 191.08651 105.69773 1.000 87.97125 137 PRO J O 1
ATOM 5622 N N . ASP D 1 138 ? 158.57036 191.57907 105.23858 1.000 78.33896 138 ASP J N 1
ATOM 5623 C CA . ASP D 1 138 ? 158.52248 192.79164 106.05211 1.000 77.44903 138 ASP J CA 1
ATOM 5624 C C . ASP D 1 138 ? 157.63881 192.48408 107.25894 1.000 79.29562 138 ASP J C 1
ATOM 5625 O O . ASP D 1 138 ? 156.40839 192.53233 107.16899 1.000 78.77765 138 ASP J O 1
ATOM 5630 N N . PHE D 1 139 ? 158.26873 192.15902 108.38514 1.000 70.82816 139 PHE J N 1
ATOM 5631 C CA . PHE D 1 139 ? 157.56270 192.02209 109.66185 1.000 67.12917 139 PHE J CA 1
ATOM 5632 C C . PHE D 1 139 ? 157.75218 193.27411 110.51879 1.000 68.78635 139 PHE J C 1
ATOM 5633 O O . PHE D 1 139 ? 158.34053 193.23809 111.59929 1.000 68.99101 139 PHE J O 1
ATOM 5641 N N . SER D 1 140 ? 157.23812 194.39946 110.02679 1.000 71.45622 140 SER J N 1
ATOM 5642 C CA . SER D 1 140 ? 157.32003 195.64472 110.78095 1.000 70.51092 140 SER J CA 1
ATOM 5643 C C . SER D 1 140 ? 156.10165 195.87980 111.66024 1.000 75.64005 140 SER J C 1
ATOM 5644 O O . SER D 1 140 ? 156.20867 196.56490 112.68387 1.000 77.55351 140 SER J O 1
ATOM 5647 N N . ALA D 1 141 ? 154.94508 195.32980 111.28550 1.000 71.22402 141 ALA J N 1
ATOM 5648 C CA . ALA D 1 141 ? 153.75149 195.47610 112.10772 1.000 65.23817 141 ALA J CA 1
ATOM 5649 C C . ALA D 1 141 ? 153.82155 194.64260 113.37882 1.000 65.88824 141 ALA J C 1
ATOM 5650 O O . ALA D 1 141 ? 153.24153 195.03715 114.39446 1.000 70.75081 141 ALA J O 1
ATOM 5652 N N . GLY D 1 142 ? 154.51682 193.50961 113.34909 1.000 59.51110 142 GLY J N 1
ATOM 5653 C CA . GLY D 1 142 ? 154.67273 192.66373 114.51096 1.000 56.35445 142 GLY J CA 1
ATOM 5654 C C . GLY D 1 142 ? 155.77112 193.07399 115.45959 1.000 58.67631 142 GLY J C 1
ATOM 5655 O O . GLY D 1 142 ? 156.00048 192.39393 116.46387 1.000 66.92462 142 GLY J O 1
ATOM 5656 N N . TYR D 1 143 ? 156.46641 194.17024 115.16729 1.000 53.63079 143 TYR J N 1
ATOM 5657 C CA . TYR D 1 143 ? 157.51411 194.69753 116.03042 1.000 53.56434 143 TYR J CA 1
ATOM 5658 C C . TYR D 1 143 ? 157.00574 195.77927 116.97142 1.000 55.13676 143 TYR J C 1
ATOM 5659 O O . TYR D 1 143 ? 157.40295 195.81109 118.14257 1.000 64.00332 143 TYR J O 1
ATOM 5668 N N . ILE D 1 144 ? 156.11506 196.64648 116.48687 1.000 44.36821 144 ILE J N 1
ATOM 5669 C CA . ILE D 1 144 ? 155.55061 197.69914 117.32368 1.000 46.27758 144 ILE J CA 1
ATOM 5670 C C . ILE D 1 144 ? 154.71484 197.10292 118.44960 1.000 54.68771 144 ILE J C 1
ATOM 5671 O O . ILE D 1 144 ? 154.72634 197.60426 119.57905 1.000 60.21465 144 ILE J O 1
ATOM 5676 N N . ILE D 1 145 ? 153.97006 196.03320 118.16241 1.000 57.88178 145 ILE J N 1
ATOM 5677 C CA . ILE D 1 145 ? 153.13926 195.40847 119.18822 1.000 55.95376 145 ILE J CA 1
ATOM 5678 C C . ILE D 1 145 ? 154.00315 194.80981 120.29180 1.000 52.84647 145 ILE J C 1
ATOM 5679 O O . ILE D 1 145 ? 153.70483 194.95897 121.48517 1.000 56.70593 145 ILE J O 1
ATOM 5684 N N . HIS D 1 146 ? 155.07793 194.11360 119.91596 1.000 35.28970 146 HIS J N 1
ATOM 5685 C CA . HIS D 1 146 ? 155.98318 193.55765 120.91250 1.000 39.40168 146 HIS J CA 1
ATOM 5686 C C . HIS D 1 146 ? 156.68212 194.64818 121.71270 1.000 47.64569 146 HIS J C 1
ATOM 5687 O O . HIS D 1 146 ? 156.83945 194.49913 122.93024 1.000 47.31764 146 HIS J O 1
ATOM 5694 N N . LEU D 1 147 ? 157.07414 195.75086 121.06853 1.000 50.72683 147 LEU J N 1
ATOM 5695 C CA . LEU D 1 147 ? 157.61359 196.89212 121.79708 1.000 38.99518 147 LEU J CA 1
ATOM 5696 C C . LEU D 1 147 ? 156.61868 197.48829 122.78315 1.000 42.66390 147 LEU J C 1
ATOM 5697 O O . LEU D 1 147 ? 157.00975 197.81119 123.90844 1.000 47.10991 147 LEU J O 1
ATOM 5702 N N . LEU D 1 148 ? 155.35296 197.63908 122.39308 1.000 45.72960 148 LEU J N 1
ATOM 5703 C CA . LEU D 1 148 ? 154.31396 198.13845 123.28599 1.000 41.72488 148 LEU J CA 1
ATOM 5704 C C . LEU D 1 148 ? 154.09392 197.22568 124.48429 1.000 42.83188 148 LEU J C 1
ATOM 5705 O O . LEU D 1 148 ? 153.98748 197.70732 125.61799 1.000 45.54740 148 LEU J O 1
ATOM 5710 N N . LEU D 1 149 ? 154.02322 195.91271 124.25441 1.000 42.69775 149 LEU J N 1
ATOM 5711 C CA . LEU D 1 149 ? 153.85576 194.98336 125.36818 1.000 43.59141 149 LEU J CA 1
ATOM 5712 C C . LEU D 1 149 ? 155.05682 195.02127 126.30593 1.000 44.37723 149 LEU J C 1
ATOM 5713 O O . LEU D 1 149 ? 154.89446 195.02486 127.53343 1.000 50.10371 149 LEU J O 1
ATOM 5718 N N . ARG D 1 150 ? 156.27017 195.06003 125.74873 1.000 46.39271 150 ARG J N 1
ATOM 5719 C CA . ARG D 1 150 ? 157.46302 195.13585 126.58446 1.000 43.91491 150 ARG J CA 1
ATOM 5720 C C . ARG D 1 150 ? 157.49024 196.42480 127.39586 1.000 50.33505 150 ARG J C 1
ATOM 5721 O O . ARG D 1 150 ? 157.86011 196.41245 128.57446 1.000 53.75903 150 ARG J O 1
ATOM 5729 N N . THR D 1 151 ? 157.10321 197.54648 126.78345 1.000 52.40235 151 THR J N 1
ATOM 5730 C CA . THR D 1 151 ? 157.06055 198.81324 127.50667 1.000 41.43468 151 THR J CA 1
ATOM 5731 C C . THR D 1 151 ? 156.03030 198.77707 128.62928 1.000 44.84536 151 THR J C 1
ATOM 5732 O O . THR D 1 151 ? 156.30380 199.23639 129.74424 1.000 54.86288 151 THR J O 1
ATOM 5736 N N . LEU D 1 152 ? 154.84626 198.22511 128.36240 1.000 46.73594 152 LEU J N 1
ATOM 5737 C CA . LEU D 1 152 ? 153.81853 198.12778 129.39066 1.000 44.62346 152 LEU J CA 1
ATOM 5738 C C . LEU D 1 152 ? 154.18360 197.16076 130.50803 1.000 43.09693 152 LEU J C 1
ATOM 5739 O O . LEU D 1 152 ? 153.68032 197.31709 131.62488 1.000 53.54006 152 LEU J O 1
ATOM 5744 N N . LEU D 1 153 ? 155.03316 196.17063 130.24079 1.000 43.37347 153 LEU J N 1
ATOM 5745 C CA . LEU D 1 153 ? 155.44476 195.23140 131.27627 1.000 45.68972 153 LEU J CA 1
ATOM 5746 C C . LEU D 1 153 ? 156.47502 195.80198 132.24461 1.000 51.81926 153 LEU J C 1
ATOM 5747 O O . LEU D 1 153 ? 156.72971 195.18165 133.28162 1.000 55.39976 153 LEU J O 1
ATOM 5752 N N . GLU D 1 154 ? 157.07261 196.95527 131.94320 1.000 58.55936 154 GLU J N 1
ATOM 5753 C CA . GLU D 1 154 ? 158.07503 197.53645 132.83046 1.000 51.54456 154 GLU J CA 1
ATOM 5754 C C . GLU D 1 154 ? 157.47855 198.52014 133.82998 1.000 58.51161 154 GLU J C 1
ATOM 5755 O O . GLU D 1 154 ? 157.93695 198.58773 134.97540 1.000 63.47390 154 GLU J O 1
ATOM 5761 N N . ALA D 1 155 ? 156.47044 199.29252 133.41904 1.000 46.82672 155 ALA J N 1
ATOM 5762 C CA . ALA D 1 155 ? 155.85749 200.25348 134.33047 1.000 44.92040 155 ALA J CA 1
ATOM 5763 C C . ALA D 1 155 ? 155.19537 199.55633 135.51316 1.000 58.17374 155 ALA J C 1
ATOM 5764 O O . ALA D 1 155 ? 155.31944 200.01030 136.65787 1.000 63.13645 155 ALA J O 1
ATOM 5766 N N . ALA D 1 156 ? 154.48536 198.45476 135.25668 1.000 47.45077 156 ALA J N 1
ATOM 5767 C CA . ALA D 1 156 ? 153.82262 197.73119 136.33662 1.000 40.99476 156 ALA J CA 1
ATOM 5768 C C . ALA D 1 156 ? 154.83114 197.17018 137.32986 1.000 46.74273 156 ALA J C 1
ATOM 5769 O O . ALA D 1 156 ? 154.63273 197.26575 138.54731 1.000 56.65028 156 ALA J O 1
ATOM 5771 N N . PHE D 1 157 ? 155.92220 196.59043 136.83256 1.000 45.83747 157 PHE J N 1
ATOM 5772 C CA . PHE D 1 157 ? 156.94420 196.03315 137.70593 1.000 41.91155 157 PHE J CA 1
ATOM 5773 C C . PHE D 1 157 ? 157.75666 197.10363 138.41963 1.000 48.90244 157 PHE J C 1
ATOM 5774 O O . PHE D 1 157 ? 158.31812 196.82233 139.48286 1.000 60.07149 157 PHE J O 1
ATOM 5782 N N . GLY D 1 158 ? 157.84123 198.31079 137.86662 1.000 40.20633 158 GLY J N 1
ATOM 5783 C CA . GLY D 1 158 ? 158.46064 199.41026 138.57791 1.000 44.33495 158 GLY J CA 1
ATOM 5784 C C . GLY D 1 158 ? 157.58064 199.92708 139.69571 1.000 45.55633 158 GLY J C 1
ATOM 5785 O O . GLY D 1 158 ? 158.06067 200.21130 140.79754 1.000 52.58638 158 GLY J O 1
ATOM 5786 N N . ALA D 1 159 ? 156.27905 200.04521 139.42104 1.000 37.11877 159 ALA J N 1
ATOM 5787 C CA . ALA D 1 159 ? 155.34254 200.47258 140.45566 1.000 40.63674 159 ALA J CA 1
ATOM 5788 C C . ALA D 1 159 ? 155.28088 199.46476 141.59701 1.000 44.93721 159 ALA J C 1
ATOM 5789 O O . ALA D 1 159 ? 155.29478 199.84815 142.77386 1.000 58.38467 159 ALA J O 1
ATOM 5791 N N . LEU D 1 160 ? 155.21557 198.17115 141.26951 1.000 41.78338 160 LEU J N 1
ATOM 5792 C CA . LEU D 1 160 ? 155.21690 197.14316 142.30465 1.000 39.12643 160 LEU J CA 1
ATOM 5793 C C . LEU D 1 160 ? 156.51537 197.15180 143.09961 1.000 45.82949 160 LEU J C 1
ATOM 5794 O O . LEU D 1 160 ? 156.49164 196.99268 144.32564 1.000 53.34541 160 LEU J O 1
ATOM 5799 N N . HIS D 1 161 ? 157.65192 197.33259 142.42191 1.000 44.60613 161 HIS J N 1
ATOM 5800 C CA . HIS D 1 161 ? 158.93149 197.41527 143.11673 1.000 39.70314 161 HIS J CA 1
ATOM 5801 C C . HIS D 1 161 ? 158.97379 198.59659 144.07473 1.000 39.31850 161 HIS J C 1
ATOM 5802 O O . HIS D 1 161 ? 159.45510 198.45802 145.20411 1.000 39.93258 161 HIS J O 1
ATOM 5809 N N . TYR D 1 162 ? 158.48353 199.76061 143.64724 1.000 46.66826 162 TYR J N 1
ATOM 5810 C CA . TYR D 1 162 ? 158.46895 200.91786 144.53246 1.000 45.59337 162 TYR J CA 1
ATOM 5811 C C . TYR D 1 162 ? 157.53148 200.72002 145.71545 1.000 49.46985 162 TYR J C 1
ATOM 5812 O O . TYR D 1 162 ? 157.86530 201.12027 146.83561 1.000 62.87335 162 TYR J O 1
ATOM 5821 N N . PHE D 1 163 ? 156.36582 200.11049 145.49556 1.000 48.11557 163 PHE J N 1
ATOM 5822 C CA . PHE D 1 163 ? 155.40637 199.91894 146.57618 1.000 43.20218 163 PHE J CA 1
ATOM 5823 C C . PHE D 1 163 ? 155.76807 198.77237 147.51180 1.000 45.72892 163 PHE J C 1
ATOM 5824 O O . PHE D 1 163 ? 155.23153 198.71513 148.62271 1.000 48.91156 163 PHE J O 1
ATOM 5832 N N . LEU D 1 164 ? 156.65654 197.86660 147.10443 1.000 46.56443 164 LEU J N 1
ATOM 5833 C CA . LEU D 1 164 ? 156.98145 196.69412 147.90873 1.000 34.53215 164 LEU J CA 1
ATOM 5834 C C . LEU D 1 164 ? 158.26023 196.85641 148.72269 1.000 42.25013 164 LEU J C 1
ATOM 5835 O O . LEU D 1 164 ? 158.26187 196.58661 149.92647 1.000 45.23359 164 LEU J O 1
ATOM 5840 N N . PHE D 1 165 ? 159.35467 197.28912 148.09359 1.000 50.02644 165 PHE J N 1
ATOM 5841 C CA . PHE D 1 165 ? 160.65715 197.30013 148.74338 1.000 44.05073 165 PHE J CA 1
ATOM 5842 C C . PHE D 1 165 ? 161.24565 198.68632 148.96467 1.000 44.70506 165 PHE J C 1
ATOM 5843 O O . PHE D 1 165 ? 162.18408 198.81376 149.75870 1.000 49.71335 165 PHE J O 1
ATOM 5851 N N . GLY D 1 166 ? 160.73716 199.72060 148.29856 1.000 39.15343 166 GLY J N 1
ATOM 5852 C CA . GLY D 1 166 ? 161.30794 201.03908 148.49269 1.000 38.50079 166 GLY J CA 1
ATOM 5853 C C . GLY D 1 166 ? 162.61824 201.21485 147.74164 1.000 48.78178 166 GLY J C 1
ATOM 5854 O O . GLY D 1 166 ? 162.84210 200.63532 146.67540 1.000 55.40266 166 GLY J O 1
ATOM 5855 N N . PHE D 1 167 ? 163.50118 202.03532 148.31288 1.000 52.07834 167 PHE J N 1
ATOM 5856 C CA . PHE D 1 167 ? 164.77367 202.36615 147.68356 1.000 51.16542 167 PHE J CA 1
ATOM 5857 C C . PHE D 1 167 ? 165.99535 201.89098 148.45616 1.000 56.42829 167 PHE J C 1
ATOM 5858 O O . PHE D 1 167 ? 167.01217 201.57657 147.83540 1.000 46.87585 167 PHE J O 1
ATOM 5866 N N . LEU D 1 168 ? 165.92908 201.83207 149.78533 1.000 60.23265 168 LEU J N 1
ATOM 5867 C CA . LEU D 1 168 ? 167.06360 201.43850 150.60830 1.000 49.12176 168 LEU J CA 1
ATOM 5868 C C . LEU D 1 168 ? 166.62372 200.40310 151.63312 1.000 54.87306 168 LEU J C 1
ATOM 5869 O O . LEU D 1 168 ? 165.45148 200.33984 152.01246 1.000 63.91436 168 LEU J O 1
ATOM 5874 N N . ALA D 1 169 ? 167.59708 199.57676 152.08648 1.000 47.26617 169 ALA J N 1
ATOM 5875 C CA . ALA D 1 169 ? 167.37514 198.49173 153.03006 1.000 47.86102 169 ALA J CA 1
ATOM 5876 C C . ALA D 1 169 ? 167.52089 198.97600 154.47042 1.000 46.97052 169 ALA J C 1
ATOM 5877 O O . ALA D 1 169 ? 168.39957 199.78873 154.77496 1.000 49.84395 169 ALA J O 1
ATOM 5879 N N . PRO D 1 170 ? 166.67224 198.49146 155.37158 1.000 45.42780 170 PRO J N 1
ATOM 5880 C CA . PRO D 1 170 ? 166.77278 198.87942 156.78105 1.000 42.60379 170 PRO J CA 1
ATOM 5881 C C . PRO D 1 170 ? 167.87923 198.11243 157.49554 1.000 44.64863 170 PRO J C 1
ATOM 5882 O O . PRO D 1 170 ? 168.49253 197.19285 156.95448 1.000 51.86762 170 PRO J O 1
ATOM 5886 N N . LYS D 1 171 ? 168.12410 198.51346 158.74600 1.000 46.33292 171 LYS J N 1
ATOM 5887 C CA . LYS D 1 171 ? 169.16787 197.90692 159.55974 1.000 34.18339 171 LYS J CA 1
ATOM 5888 C C . LYS D 1 171 ? 168.65382 197.17150 160.78844 1.000 41.15368 171 LYS J C 1
ATOM 5889 O O . LYS D 1 171 ? 169.40051 196.37100 161.35862 1.000 44.44143 171 LYS J O 1
ATOM 5895 N N . LYS D 1 172 ? 167.41488 197.41726 161.21164 1.000 40.12628 172 LYS J N 1
ATOM 5896 C CA . LYS D 1 172 ? 166.86734 196.78203 162.40142 1.000 33.16041 172 LYS J CA 1
ATOM 5897 C C . LYS D 1 172 ? 165.39204 196.47775 162.18655 1.000 41.87905 172 LYS J C 1
ATOM 5898 O O . LYS D 1 172 ? 164.72690 197.08464 161.34422 1.000 45.24112 172 LYS J O 1
ATOM 5904 N N . PHE D 1 173 ? 164.88599 195.52073 162.96612 1.000 45.29397 173 PHE J N 1
ATOM 5905 C CA . PHE D 1 173 ? 163.48890 195.11460 162.87236 1.000 36.18411 173 PHE J CA 1
ATOM 5906 C C . PHE D 1 173 ? 162.90562 194.81466 164.24945 1.000 38.93750 173 PHE J C 1
ATOM 5907 O O . PHE D 1 173 ? 163.46201 193.99956 164.99769 1.000 50.19499 173 PHE J O 1
ATOM 5915 N N . PRO D 1 174 ? 161.80042 195.46802 164.62817 1.000 44.47668 174 PRO J N 1
ATOM 5916 C CA . PRO D 1 174 ? 161.09168 195.08226 165.85633 1.000 42.71625 174 PRO J CA 1
ATOM 5917 C C . PRO D 1 174 ? 160.04839 194.00120 165.61158 1.000 49.98132 174 PRO J C 1
ATOM 5918 O O . PRO D 1 174 ? 159.21023 194.13015 164.71439 1.000 65.76187 174 PRO J O 1
ATOM 5922 N N . CYS D 1 175 ? 160.08215 192.93566 166.40853 1.000 50.82510 175 CYS J N 1
ATOM 5923 C CA . CYS D 1 175 ? 159.22017 191.77655 166.21823 1.000 54.02829 175 CYS J CA 1
ATOM 5924 C C . CYS D 1 175 ? 158.51661 191.44716 167.52597 1.000 56.77638 175 CYS J C 1
ATOM 5925 O O . CYS D 1 175 ? 159.16356 191.34828 168.57311 1.000 63.73048 175 CYS J O 1
ATOM 5928 N N . THR D 1 176 ? 157.19016 191.28375 167.46484 1.000 64.48438 176 THR J N 1
ATOM 5929 C CA . THR D 1 176 ? 156.38706 190.99291 168.64748 1.000 67.04404 176 THR J CA 1
ATOM 5930 C C . THR D 1 176 ? 155.50748 189.75740 168.48380 1.000 65.62606 176 THR J C 1
ATOM 5931 O O . THR D 1 176 ? 154.64912 189.51067 169.33824 1.000 63.61724 176 THR J O 1
ATOM 5935 N N . ARG D 1 177 ? 155.68743 188.98239 167.41786 1.000 73.50032 177 ARG J N 1
ATOM 5936 C CA . ARG D 1 177 ? 154.84589 187.81835 167.19179 1.000 69.01787 177 ARG J CA 1
ATOM 5937 C C . ARG D 1 177 ? 155.15859 186.71850 168.20684 1.000 70.24047 177 ARG J C 1
ATOM 5938 O O . ARG D 1 177 ? 156.29277 186.59946 168.67548 1.000 75.03846 177 ARG J O 1
ATOM 5946 N N . PRO D 1 178 ? 154.16850 185.90552 168.56533 1.000 61.40288 178 PRO J N 1
ATOM 5947 C CA . PRO D 1 178 ? 154.43040 184.74456 169.42717 1.000 62.16828 178 PRO J CA 1
ATOM 5948 C C . PRO D 1 178 ? 155.27462 183.71573 168.69774 1.000 62.90110 178 PRO J C 1
ATOM 5949 O O . PRO D 1 178 ? 155.26790 183.66479 167.45882 1.000 68.65738 178 PRO J O 1
ATOM 5953 N N . PRO D 1 179 ? 156.01425 182.86641 169.42525 1.000 53.19850 179 PRO J N 1
ATOM 5954 C CA . PRO D 1 179 ? 156.07037 182.72142 170.88603 1.000 56.89062 179 PRO J CA 1
ATOM 5955 C C . PRO D 1 179 ? 157.03647 183.68651 171.56469 1.000 57.26193 179 PRO J C 1
ATOM 5956 O O . PRO D 1 179 ? 157.35671 183.51516 172.73630 1.000 60.63573 179 PRO J O 1
ATOM 5960 N N . CYS D 1 180 ? 157.52544 184.70114 170.85845 1.000 57.58304 180 CYS J N 1
ATOM 5961 C CA . CYS D 1 180 ? 158.40743 185.68034 171.47648 1.000 58.28774 180 CYS J CA 1
ATOM 5962 C C . CYS D 1 180 ? 157.64870 186.49575 172.51652 1.000 56.80682 180 CYS J C 1
ATOM 5963 O O . CYS D 1 180 ? 156.50386 186.90097 172.29844 1.000 58.45310 180 CYS J O 1
ATOM 5966 N N . THR D 1 181 ? 158.29268 186.73088 173.65597 1.000 57.37176 181 THR J N 1
ATOM 5967 C CA . THR D 1 181 ? 157.69462 187.47176 174.75849 1.000 63.12313 181 THR J CA 1
ATOM 5968 C C . THR D 1 181 ? 158.21858 188.90094 174.75689 1.000 61.29868 181 THR J C 1
ATOM 5969 O O . THR D 1 181 ? 159.43350 189.12226 174.72455 1.000 62.38769 181 THR J O 1
ATOM 5973 N N . GLY D 1 182 ? 157.30119 189.86425 174.79860 1.000 57.43916 182 GLY J N 1
ATOM 5974 C CA . GLY D 1 182 ? 157.69311 191.25863 174.75080 1.000 54.05621 182 GLY J CA 1
ATOM 5975 C C . GLY D 1 182 ? 157.99303 191.71306 173.33194 1.000 59.68802 182 GLY J C 1
ATOM 5976 O O . GLY D 1 182 ? 157.41488 191.22703 172.35926 1.000 67.33474 182 GLY J O 1
ATOM 5977 N N . VAL D 1 183 ? 158.91445 192.66474 173.22166 1.000 57.98306 183 VAL J N 1
ATOM 5978 C CA . VAL D 1 183 ? 159.35177 193.20180 171.93879 1.000 55.67312 183 VAL J CA 1
ATOM 5979 C C . VAL D 1 183 ? 160.80290 192.79332 171.73388 1.000 59.31411 183 VAL J C 1
ATOM 5980 O O . VAL D 1 183 ? 161.66428 193.09223 172.57013 1.000 59.63360 183 VAL J O 1
ATOM 5984 N N . VAL D 1 184 ? 161.07214 192.11142 170.62657 1.000 58.46350 184 VAL J N 1
ATOM 5985 C CA . VAL D 1 184 ? 162.40776 191.62745 170.30304 1.000 55.63489 184 VAL J CA 1
ATOM 5986 C C . VAL D 1 184 ? 162.97784 192.47657 169.17762 1.000 57.24376 184 VAL J C 1
ATOM 5987 O O . VAL D 1 184 ? 162.25093 192.95673 168.30262 1.000 63.77322 184 VAL J O 1
ATOM 5991 N N . ASP D 1 185 ? 164.29097 192.67679 169.20420 1.000 55.40184 185 ASP J N 1
ATOM 5992 C CA . ASP D 1 185 ? 164.99467 193.42727 168.17380 1.000 53.84230 185 ASP J CA 1
ATOM 5993 C C . ASP D 1 185 ? 165.86737 192.47590 167.36932 1.000 56.47391 185 ASP J C 1
ATOM 5994 O O . ASP D 1 185 ? 166.59055 191.65664 167.94508 1.000 58.05405 185 ASP J O 1
ATOM 5999 N N . CYS D 1 186 ? 165.79798 192.58322 166.04394 1.000 49.77062 186 CYS J N 1
ATOM 6000 C CA . CYS D 1 186 ? 166.59424 191.75077 165.15687 1.000 36.78978 186 CYS J CA 1
ATOM 6001 C C . CYS D 1 186 ? 167.39934 192.63078 164.21322 1.000 41.35169 186 CYS J C 1
ATOM 6002 O O . CYS D 1 186 ? 166.99237 193.74597 163.87901 1.000 53.79516 186 CYS J O 1
ATOM 6005 N N . TYR D 1 187 ? 168.54725 192.11362 163.78588 1.000 37.64713 187 TYR J N 1
ATOM 6006 C CA . TYR D 1 187 ? 169.51023 192.86045 162.98872 1.000 40.11389 187 TYR J CA 1
ATOM 6007 C C . TYR D 1 187 ? 169.58666 192.27118 161.58754 1.000 46.96546 187 TYR J C 1
ATOM 6008 O O . TYR D 1 187 ? 169.63961 191.04801 161.42590 1.000 48.84918 187 TYR J O 1
ATOM 6017 N N . VAL D 1 188 ? 169.59507 193.14145 160.58354 1.000 39.20473 188 VAL J N 1
ATOM 6018 C CA . VAL D 1 188 ? 169.65582 192.71551 159.19058 1.000 33.59140 188 VAL J CA 1
ATOM 6019 C C . VAL D 1 188 ? 171.11066 192.53199 158.78152 1.000 42.34088 188 VAL J C 1
ATOM 6020 O O . VAL D 1 188 ? 171.98167 193.33146 159.14453 1.000 47.10140 188 VAL J O 1
ATOM 6024 N N . SER D 1 189 ? 171.37963 191.46956 158.02581 1.000 36.49487 189 SER J N 1
ATOM 6025 C CA . SER D 1 189 ? 172.72856 191.18185 157.55770 1.000 38.70330 189 SER J CA 1
ATOM 6026 C C . SER D 1 189 ? 173.03727 191.97782 156.29469 1.000 46.21564 189 SER J C 1
ATOM 6027 O O . SER D 1 189 ? 172.22553 192.02003 155.36555 1.000 51.21425 189 SER J O 1
ATOM 6030 N N . ARG D 1 190 ? 174.21365 192.59922 156.26494 1.000 33.99573 190 ARG J N 1
ATOM 6031 C CA . ARG D 1 190 ? 174.67963 193.38830 155.12934 1.000 22.65748 190 ARG J CA 1
ATOM 6032 C C . ARG D 1 190 ? 173.67870 194.46431 154.69676 1.000 34.69412 190 ARG J C 1
ATOM 6033 O O . ARG D 1 190 ? 173.20508 194.45431 153.55672 1.000 46.23916 190 ARG J O 1
ATOM 6041 N N . PRO D 1 191 ? 173.34314 195.41362 155.57570 1.000 38.39660 191 PRO J N 1
ATOM 6042 C CA . PRO D 1 191 ? 172.35496 196.43288 155.19166 1.000 33.85546 191 PRO J CA 1
ATOM 6043 C C . PRO D 1 191 ? 172.89771 197.49548 154.25104 1.000 34.96476 191 PRO J C 1
ATOM 6044 O O . PRO D 1 191 ? 172.10082 198.25182 153.68348 1.000 43.25051 191 PRO J O 1
ATOM 6048 N N . THR D 1 192 ? 174.21499 197.58215 154.06339 1.000 39.80633 192 THR J N 1
ATOM 6049 C CA . THR D 1 192 ? 174.80268 198.63705 153.24358 1.000 35.77002 192 THR J CA 1
ATOM 6050 C C . THR D 1 192 ? 175.05866 198.18113 151.81001 1.000 42.58168 192 THR J C 1
ATOM 6051 O O . THR D 1 192 ? 174.65863 198.86102 150.86054 1.000 49.97082 192 THR J O 1
ATOM 6055 N N . GLU D 1 193 ? 175.72736 197.03837 151.63874 1.000 44.42822 193 GLU J N 1
ATOM 6056 C CA . GLU D 1 193 ? 175.98906 196.51871 150.30014 1.000 35.46613 193 GLU J CA 1
ATOM 6057 C C . GLU D 1 193 ? 174.69681 196.17737 149.56999 1.000 40.11517 193 GLU J C 1
ATOM 6058 O O . GLU D 1 193 ? 174.57745 196.42726 148.36131 1.000 49.94835 193 GLU J O 1
ATOM 6064 N N . LYS D 1 194 ? 173.72411 195.61023 150.28623 1.000 30.96756 194 LYS J N 1
ATOM 6065 C CA . LYS D 1 194 ? 172.41840 195.33251 149.70686 1.000 23.64234 194 LYS J CA 1
ATOM 6066 C C . LYS D 1 194 ? 171.74708 196.59157 149.18167 1.000 29.60999 194 LYS J C 1
ATOM 6067 O O . LYS D 1 194 ? 171.08376 196.53591 148.14231 1.000 37.29803 194 LYS J O 1
ATOM 6073 N N . SER D 1 195 ? 171.90744 197.72066 149.86868 1.000 29.85472 195 SER J N 1
ATOM 6074 C CA . SER D 1 195 ? 171.36742 198.98763 149.39978 1.000 24.63432 195 SER J CA 1
ATOM 6075 C C . SER D 1 195 ? 172.20369 199.61400 148.29351 1.000 33.14767 195 SER J C 1
ATOM 6076 O O . SER D 1 195 ? 171.69270 200.46728 147.56146 1.000 40.30452 195 SER J O 1
ATOM 6079 N N . LEU D 1 196 ? 173.46885 199.21701 148.15458 1.000 37.52739 196 LEU J N 1
ATOM 6080 C CA . LEU D 1 196 ? 174.28722 199.65270 147.03173 1.000 28.04064 196 LEU J CA 1
ATOM 6081 C C . LEU D 1 196 ? 173.96048 198.91142 145.74655 1.000 31.44997 196 LEU J C 1
ATOM 6082 O O . LEU D 1 196 ? 174.05563 199.50213 144.66580 1.000 40.42700 196 LEU J O 1
ATOM 6087 N N . LEU D 1 197 ? 173.59139 197.63505 145.83673 1.000 40.41203 197 LEU J N 1
ATOM 6088 C CA . LEU D 1 197 ? 173.16790 196.88435 144.66127 1.000 33.92453 197 LEU J CA 1
ATOM 6089 C C . LEU D 1 197 ? 171.78713 197.29954 144.16336 1.000 40.92563 197 LEU J C 1
ATOM 6090 O O . LEU D 1 197 ? 171.53669 197.26074 142.94766 1.000 48.72927 197 LEU J O 1
ATOM 6095 N N . MET D 1 198 ? 170.89815 197.70978 145.07377 1.000 41.92457 198 MET J N 1
ATOM 6096 C CA . MET D 1 198 ? 169.57312 198.17545 144.67755 1.000 28.27651 198 MET J CA 1
ATOM 6097 C C . MET D 1 198 ? 169.66081 199.40430 143.78503 1.000 35.55648 198 MET J C 1
ATOM 6098 O O . MET D 1 198 ? 168.92979 199.51119 142.79678 1.000 53.67428 198 MET J O 1
ATOM 6103 N N . LEU D 1 199 ? 170.53673 200.35172 144.12627 1.000 29.39955 199 LEU J N 1
ATOM 6104 C CA . LEU D 1 199 ? 170.68928 201.54865 143.30559 1.000 30.03128 199 LEU J CA 1
ATOM 6105 C C . LEU D 1 199 ? 171.22903 201.21724 141.91992 1.000 34.83774 199 LEU J C 1
ATOM 6106 O O . LEU D 1 199 ? 170.75881 201.77753 140.92229 1.000 48.32658 199 LEU J O 1
ATOM 6111 N N . PHE D 1 200 ? 172.20900 200.31362 141.83948 1.000 22.31954 200 PHE J N 1
ATOM 6112 C CA . PHE D 1 200 ? 172.75265 199.91019 140.54663 1.000 30.87841 200 PHE J CA 1
ATOM 6113 C C . PHE D 1 200 ? 171.67899 199.27515 139.67203 1.000 42.63472 200 PHE J C 1
ATOM 6114 O O . PHE D 1 200 ? 171.53276 199.63453 138.49508 1.000 50.65691 200 PHE J O 1
ATOM 6122 N N . LEU D 1 201 ? 170.90450 198.34507 140.23077 1.000 39.49524 201 LEU J N 1
ATOM 6123 C CA . LEU D 1 201 ? 169.83582 197.71325 139.46771 1.000 30.64208 201 LEU J CA 1
ATOM 6124 C C . LEU D 1 201 ? 168.71136 198.67645 139.10217 1.000 33.10384 201 LEU J C 1
ATOM 6125 O O . LEU D 1 201 ? 168.17425 198.58187 137.99230 1.000 51.02119 201 LEU J O 1
ATOM 6130 N N . TRP D 1 202 ? 168.35359 199.60433 139.99371 1.000 38.30604 202 TRP J N 1
ATOM 6131 C CA . TRP D 1 202 ? 167.37654 200.63628 139.67008 1.000 35.83465 202 TRP J CA 1
ATOM 6132 C C . TRP D 1 202 ? 167.83356 201.50290 138.50787 1.000 39.08736 202 TRP J C 1
ATOM 6133 O O . TRP D 1 202 ? 167.04274 201.78060 137.59973 1.000 41.55080 202 TRP J O 1
ATOM 6144 N N . ALA D 1 203 ? 169.09575 201.93775 138.52037 1.000 35.98469 203 ALA J N 1
ATOM 6145 C CA . ALA D 1 203 ? 169.62337 202.72810 137.41600 1.000 28.64175 203 ALA J CA 1
ATOM 6146 C C . ALA D 1 203 ? 169.64330 201.94310 136.11329 1.000 40.80298 203 ALA J C 1
ATOM 6147 O O . ALA D 1 203 ? 169.30288 202.49414 135.06016 1.000 46.22052 203 ALA J O 1
ATOM 6149 N N . VAL D 1 204 ? 170.03257 200.66608 136.16275 1.000 50.22121 204 VAL J N 1
ATOM 6150 C CA . VAL D 1 204 ? 170.04051 199.84821 134.95156 1.000 40.07778 204 VAL J CA 1
ATOM 6151 C C . VAL D 1 204 ? 168.63220 199.71872 134.38213 1.000 42.53982 204 VAL J C 1
ATOM 6152 O O . VAL D 1 204 ? 168.41927 199.86916 133.17154 1.000 44.45413 204 VAL J O 1
ATOM 6156 N N . SER D 1 205 ? 167.64783 199.44319 135.24357 1.000 39.74327 205 SER J N 1
ATOM 6157 C CA . SER D 1 205 ? 166.26938 199.32244 134.77884 1.000 33.92343 205 SER J CA 1
ATOM 6158 C C . SER D 1 205 ? 165.74513 200.63350 134.20717 1.000 39.23768 205 SER J C 1
ATOM 6159 O O . SER D 1 205 ? 165.08959 200.63138 133.15760 1.000 51.67648 205 SER J O 1
ATOM 6162 N N . ALA D 1 206 ? 166.02089 201.75690 134.87420 1.000 39.72421 206 ALA J N 1
ATOM 6163 C CA . ALA D 1 206 ? 165.57105 203.04961 134.37366 1.000 31.07700 206 ALA J CA 1
ATOM 6164 C C . ALA D 1 206 ? 166.20212 203.39242 133.03315 1.000 28.80036 206 ALA J C 1
ATOM 6165 O O . ALA D 1 206 ? 165.52072 203.93068 132.15482 1.000 31.04301 206 ALA J O 1
ATOM 6167 N N . LEU D 1 207 ? 167.49114 203.09728 132.85655 1.000 48.74927 207 LEU J N 1
ATOM 6168 C CA . LEU D 1 207 ? 168.14145 203.32734 131.57413 1.000 47.85646 207 LEU J CA 1
ATOM 6169 C C . LEU D 1 207 ? 167.60164 202.42029 130.47745 1.000 41.79749 207 LEU J C 1
ATOM 6170 O O . LEU D 1 207 ? 167.44222 202.87506 129.34026 1.000 40.57092 207 LEU J O 1
ATOM 6175 N N . SER D 1 208 ? 167.30794 201.15779 130.78885 1.000 44.74834 208 SER J N 1
ATOM 6176 C CA . SER D 1 208 ? 166.74449 200.25610 129.79328 1.000 40.60492 208 SER J CA 1
ATOM 6177 C C . SER D 1 208 ? 165.30386 200.59192 129.43418 1.000 40.55864 208 SER J C 1
ATOM 6178 O O . SER D 1 208 ? 164.87081 200.26706 128.32421 1.000 45.05683 208 SER J O 1
ATOM 6181 N N . PHE D 1 209 ? 164.55290 201.22588 130.33711 1.000 46.30180 209 PHE J N 1
ATOM 6182 C CA . PHE D 1 209 ? 163.17536 201.59151 130.02493 1.000 36.91843 209 PHE J CA 1
ATOM 6183 C C . PHE D 1 209 ? 163.09455 202.66595 128.94722 1.000 38.17871 209 PHE J C 1
ATOM 6184 O O . PHE D 1 209 ? 162.16269 202.65119 128.13663 1.000 47.77230 209 PHE J O 1
ATOM 6192 N N . LEU D 1 210 ? 164.04484 203.59729 128.91767 1.000 39.03425 210 LEU J N 1
ATOM 6193 C CA . LEU D 1 210 ? 164.05870 204.65664 127.91761 1.000 33.08349 210 LEU J CA 1
ATOM 6194 C C . LEU D 1 210 ? 164.63712 204.20898 126.58290 1.000 44.08469 210 LEU J C 1
ATOM 6195 O O . LEU D 1 210 ? 164.46662 204.91495 125.58456 1.000 49.28011 210 LEU J O 1
ATOM 6200 N N . LEU D 1 211 ? 165.31742 203.06503 126.53791 1.000 48.73449 211 LEU J N 1
ATOM 6201 C CA . LEU D 1 211 ? 165.80589 202.52928 125.27447 1.000 45.57833 211 LEU J CA 1
ATOM 6202 C C . LEU D 1 211 ? 164.68483 201.96469 124.41586 1.000 44.08587 211 LEU J C 1
ATOM 6203 O O . LEU D 1 211 ? 164.73275 202.08922 123.18716 1.000 44.69339 211 LEU J O 1
ATOM 6208 N N . GLY D 1 212 ? 163.67903 201.34610 125.03349 1.000 47.45630 212 GLY J N 1
ATOM 6209 C CA . GLY D 1 212 ? 162.49736 200.91052 124.31940 1.000 40.73236 212 GLY J CA 1
ATOM 6210 C C . GLY D 1 212 ? 161.51269 202.00654 123.99971 1.000 44.38621 212 GLY J C 1
ATOM 6211 O O . GLY D 1 212 ? 160.65099 201.82424 123.13600 1.000 52.60442 212 GLY J O 1
ATOM 6212 N N . LEU D 1 213 ? 161.61716 203.14744 124.67982 1.000 47.31310 213 LEU J N 1
ATOM 6213 C CA . LEU D 1 213 ? 160.79414 204.30846 124.36996 1.000 45.30436 213 LEU J CA 1
ATOM 6214 C C . LEU D 1 213 ? 161.38522 205.15668 123.25408 1.000 47.43749 213 LEU J C 1
ATOM 6215 O O . LEU D 1 213 ? 160.63717 205.81557 122.52411 1.000 47.37938 213 LEU J O 1
ATOM 6220 N N . ALA D 1 214 ? 162.71005 205.15900 123.10820 1.000 52.81598 214 ALA J N 1
ATOM 6221 C CA . ALA D 1 214 ? 163.35740 205.84816 122.00127 1.000 50.78754 214 ALA J CA 1
ATOM 6222 C C . ALA D 1 214 ? 163.32187 205.04521 120.71050 1.000 59.54227 214 ALA J C 1
ATOM 6223 O O . ALA D 1 214 ? 163.61753 205.59893 119.64666 1.000 65.66734 214 ALA J O 1
ATOM 6225 N N . ASP D 1 215 ? 162.97485 203.76049 120.78113 1.000 61.28580 215 ASP J N 1
ATOM 6226 C CA . ASP D 1 215 ? 162.83812 202.91777 119.60245 1.000 54.64080 215 ASP J CA 1
ATOM 6227 C C . ASP D 1 215 ? 161.41637 202.87701 119.06288 1.000 53.29238 215 ASP J C 1
ATOM 6228 O O . ASP D 1 215 ? 161.23326 202.85588 117.84059 1.000 61.80560 215 ASP J O 1
ATOM 6233 N N . LEU D 1 216 ? 160.41458 202.86944 119.94026 1.000 51.98568 216 LEU J N 1
ATOM 6234 C CA . LEU D 1 216 ? 159.01969 202.86005 119.52233 1.000 55.75612 216 LEU J CA 1
ATOM 6235 C C . LEU D 1 216 ? 158.60218 204.14776 118.82562 1.000 60.07095 216 LEU J C 1
ATOM 6236 O O . LEU D 1 216 ? 157.93383 204.09024 117.78585 1.000 61.33669 216 LEU J O 1
ATOM 6241 N N . VAL D 1 217 ? 158.98495 205.30298 119.36407 1.000 67.51566 217 VAL J N 1
ATOM 6242 C CA . VAL D 1 217 ? 158.61509 206.58948 118.78863 1.000 64.67854 217 VAL J CA 1
ATOM 6243 C C . VAL D 1 217 ? 159.40363 206.87789 117.51059 1.000 63.29534 217 VAL J C 1
ATOM 6244 O O . VAL D 1 217 ? 159.11818 207.84979 116.81384 1.000 69.68421 217 VAL J O 1
ATOM 6248 N N . CYS D 1 218 ? 160.39306 206.05261 117.19733 1.000 64.64707 218 CYS J N 1
ATOM 6249 C CA . CYS D 1 218 ? 161.08862 206.11752 115.92017 1.000 69.55668 218 CYS J CA 1
ATOM 6250 C C . CYS D 1 218 ? 160.52561 205.14203 114.90277 1.000 71.28833 218 CYS J C 1
ATOM 6251 O O . CYS D 1 218 ? 160.33840 205.50997 113.74082 1.000 71.48108 218 CYS J O 1
ATOM 6254 N N . SER D 1 219 ? 160.22954 203.90807 115.31652 1.000 67.62831 219 SER J N 1
ATOM 6255 C CA . SER D 1 219 ? 159.59614 202.94933 114.41891 1.000 63.19175 219 SER J CA 1
ATOM 6256 C C . SER D 1 219 ? 158.21250 203.41722 113.98304 1.000 69.53600 219 SER J C 1
ATOM 6257 O O . SER D 1 219 ? 157.85653 203.28860 112.80572 1.000 74.51534 219 SER J O 1
ATOM 6260 N N . LEU D 1 220 ? 157.41774 203.95797 114.91267 1.000 72.24793 220 LEU J N 1
ATOM 6261 C CA . LEU D 1 220 ? 156.10043 204.46881 114.54784 1.000 67.87249 220 LEU J CA 1
ATOM 6262 C C . LEU D 1 220 ? 156.20998 205.63537 113.57548 1.000 72.03870 220 LEU J C 1
ATOM 6263 O O . LEU D 1 220 ? 155.45588 205.71007 112.59914 1.000 75.51581 220 LEU J O 1
ATOM 6268 N N . ARG D 1 221 ? 157.14354 206.55433 113.82446 1.000 83.65975 221 ARG J N 1
ATOM 6269 C CA . ARG D 1 221 ? 157.33060 207.70285 112.94823 1.000 83.60604 221 ARG J CA 1
ATOM 6270 C C . ARG D 1 221 ? 157.88539 207.31726 111.58443 1.000 84.61567 221 ARG J C 1
ATOM 6271 O O . ARG D 1 221 ? 157.61802 208.02186 110.60558 1.000 85.00833 221 ARG J O 1
ATOM 6279 N N . ARG D 1 222 ? 158.64330 206.22594 111.49563 1.000 89.07123 222 ARG J N 1
ATOM 6280 C CA . ARG D 1 222 ? 159.17171 205.74074 110.22715 1.000 89.26703 222 ARG J CA 1
ATOM 6281 C C . ARG D 1 222 ? 158.15053 204.95470 109.41598 1.000 88.79698 222 ARG J C 1
ATOM 6282 O O . ARG D 1 222 ? 158.11632 205.08098 108.18791 1.000 91.26506 222 ARG J O 1
ATOM 6290 N N . ARG D 1 223 ? 157.30950 204.15091 110.07351 1.000 96.00346 223 ARG J N 1
ATOM 6291 C CA . ARG D 1 223 ? 156.34608 203.33404 109.34030 1.000 98.45447 223 ARG J CA 1
ATOM 6292 C C . ARG D 1 223 ? 155.32839 204.19677 108.60248 1.000 99.93462 223 ARG J C 1
ATOM 6293 O O . ARG D 1 223 ? 154.99632 203.91834 107.44425 1.000 100.05836 223 ARG J O 1
ATOM 6301 N N . MET D 1 224 ? 154.82394 205.24948 109.25114 1.000 106.52191 224 MET J N 1
ATOM 6302 C CA . MET D 1 224 ? 153.88204 206.14290 108.58668 1.000 107.32511 224 MET J CA 1
ATOM 6303 C C . MET D 1 224 ? 154.53625 206.94441 107.47017 1.000 107.20963 224 MET J C 1
ATOM 6304 O O . MET D 1 224 ? 153.86107 207.28755 106.49404 1.000 108.02529 224 MET J O 1
ATOM 6309 N N . ARG D 1 225 ? 155.82760 207.25447 107.59409 1.000 116.01816 225 ARG J N 1
ATOM 6310 C CA . ARG D 1 225 ? 156.53232 207.97025 106.53656 1.000 117.64249 225 ARG J CA 1
ATOM 6311 C C . ARG D 1 225 ? 156.61478 207.13517 105.26388 1.000 119.33280 225 ARG J C 1
ATOM 6312 O O . ARG D 1 225 ? 156.40534 207.64961 104.15996 1.000 119.72157 225 ARG J O 1
ATOM 6320 N N . ARG D 1 226 ? 156.91706 205.84542 105.39943 1.000 123.75463 226 ARG J N 1
ATOM 6321 C CA . ARG D 1 226 ? 157.00918 204.94442 104.25053 1.000 124.91202 226 ARG J CA 1
ATOM 6322 C C . ARG D 1 226 ? 155.63697 204.34266 103.94003 1.000 123.88216 226 ARG J C 1
ATOM 6323 O O . ARG D 1 226 ? 155.41810 203.13291 103.99113 1.000 123.49916 226 ARG J O 1
ATOM 6331 N N . ARG D 1 227 ? 154.69849 205.23031 103.62181 1.000 128.36343 227 ARG J N 1
ATOM 6332 C CA . ARG D 1 227 ? 153.33765 204.83458 103.28496 1.000 128.88249 227 ARG J CA 1
ATOM 6333 C C . ARG D 1 227 ? 152.65897 205.95910 102.51199 1.000 130.48575 227 ARG J C 1
ATOM 6334 O O . ARG D 1 227 ? 151.90328 206.74795 103.09449 1.000 128.86262 227 ARG J O 1
ATOM 6342 N N . PRO D 1 228 ? 152.91088 206.07616 101.20663 1.000 140.63903 228 PRO J N 1
ATOM 6343 C CA . PRO D 1 228 ? 152.27948 207.15093 100.42911 1.000 139.23337 228 PRO J CA 1
ATOM 6344 C C . PRO D 1 228 ? 150.79639 206.90377 100.20852 1.000 138.69184 228 PRO J C 1
ATOM 6345 O O . PRO D 1 228 ? 150.38440 206.46698 99.12919 1.000 137.31063 228 PRO J O 1
ATOM 6349 N N . GLY D 1 229 ? 149.98795 207.18040 101.22652 1.000 139.66852 229 GLY J N 1
ATOM 6350 C CA . GLY D 1 229 ? 148.55400 206.97787 101.13996 1.000 138.36118 229 GLY J CA 1
ATOM 6351 C C . GLY D 1 229 ? 147.99760 206.14973 102.28145 1.000 138.46878 229 GLY J C 1
ATOM 6352 O O . GLY D 1 229 ? 148.46114 206.25000 103.41750 1.000 137.69769 229 GLY J O 1
ATOM 6353 N N . GLY E 1 3 ? 172.06403 172.92904 92.24468 1.000 105.26174 3 GLY M N 1
ATOM 6354 C CA . GLY E 1 3 ? 172.28763 172.22022 93.49079 1.000 107.24112 3 GLY M CA 1
ATOM 6355 C C . GLY E 1 3 ? 171.87928 173.01529 94.71464 1.000 107.01692 3 GLY M C 1
ATOM 6356 O O . GLY E 1 3 ? 171.80632 174.24301 94.67187 1.000 106.09341 3 GLY M O 1
ATOM 6357 N N . VAL E 1 4 ? 171.61026 172.31007 95.81160 1.000 105.50086 4 VAL M N 1
ATOM 6358 C CA . VAL E 1 4 ? 171.20418 172.91477 97.06891 1.000 104.16745 4 VAL M CA 1
ATOM 6359 C C . VAL E 1 4 ? 172.02562 172.29189 98.19473 1.000 102.50704 4 VAL M C 1
ATOM 6360 O O . VAL E 1 4 ? 172.57704 171.20045 98.05810 1.000 103.53012 4 VAL M O 1
ATOM 6364 N N . ASP E 1 5 ? 172.11014 173.00977 99.31433 1.000 98.41466 5 ASP M N 1
ATOM 6365 C CA . ASP E 1 5 ? 172.84005 172.52274 100.47794 1.000 98.80567 5 ASP M CA 1
ATOM 6366 C C . ASP E 1 5 ? 171.99164 171.52511 101.25364 1.000 98.24755 5 ASP M C 1
ATOM 6367 O O . ASP E 1 5 ? 170.93429 171.09981 100.77672 1.000 100.69758 5 ASP M O 1
ATOM 6372 N N . LEU E 1 6 ? 172.44289 171.14420 102.45462 1.000 86.38984 6 LEU M N 1
ATOM 6373 C CA . LEU E 1 6 ? 171.66298 170.22567 103.27573 1.000 88.59871 6 LEU M CA 1
ATOM 6374 C C . LEU E 1 6 ? 171.55352 170.72937 104.71162 1.000 88.17591 6 LEU M C 1
ATOM 6375 O O . LEU E 1 6 ? 170.72590 170.22905 105.48100 1.000 90.92232 6 LEU M O 1
ATOM 6380 N N . LEU E 1 7 ? 172.31314 171.76480 105.06480 1.000 80.96201 7 LEU M N 1
ATOM 6381 C CA . LEU E 1 7 ? 172.13865 172.40166 106.36238 1.000 80.14143 7 LEU M CA 1
ATOM 6382 C C . LEU E 1 7 ? 170.82459 173.16743 106.35756 1.000 84.14486 7 LEU M C 1
ATOM 6383 O O . LEU E 1 7 ? 170.17459 173.31417 107.39713 1.000 80.66627 7 LEU M O 1
ATOM 6388 N N . GLY E 1 8 ? 170.42554 173.65112 105.18031 1.000 85.45599 8 GLY M N 1
ATOM 6389 C CA . GLY E 1 8 ? 169.13240 174.30057 105.06004 1.000 78.12746 8 GLY M CA 1
ATOM 6390 C C . GLY E 1 8 ? 167.99074 173.30598 104.99273 1.000 78.36386 8 GLY M C 1
ATOM 6391 O O . GLY E 1 8 ? 166.98407 173.45831 105.68844 1.000 81.87338 8 GLY M O 1
ATOM 6392 N N . PHE E 1 9 ? 168.13462 172.26902 104.16255 1.000 76.62319 9 PHE M N 1
ATOM 6393 C CA . PHE E 1 9 ? 167.10063 171.24667 104.04369 1.000 79.39893 9 PHE M CA 1
ATOM 6394 C C . PHE E 1 9 ? 166.82136 170.55267 105.37012 1.000 81.17174 9 PHE M C 1
ATOM 6395 O O . PHE E 1 9 ? 165.71344 170.04356 105.57100 1.000 80.94553 9 PHE M O 1
ATOM 6403 N N . LEU E 1 10 ? 167.79167 170.52879 106.28008 1.000 74.00304 10 LEU M N 1
ATOM 6404 C CA . LEU E 1 10 ? 167.60647 169.92888 107.59252 1.000 71.68731 10 LEU M CA 1
ATOM 6405 C C . LEU E 1 10 ? 166.79610 170.80395 108.53897 1.000 74.59571 10 LEU M C 1
ATOM 6406 O O . LEU E 1 10 ? 166.40320 170.32938 109.60963 1.000 78.35308 10 LEU M O 1
ATOM 6411 N N . ILE E 1 11 ? 166.54094 172.06110 108.17799 1.000 73.91936 11 ILE M N 1
ATOM 6412 C CA . ILE E 1 11 ? 165.75951 172.95558 109.01422 1.000 72.60367 11 ILE M CA 1
ATOM 6413 C C . ILE E 1 11 ? 164.30404 173.05434 108.56765 1.000 72.47865 11 ILE M C 1
ATOM 6414 O O . ILE E 1 11 ? 163.41056 173.08076 109.42212 1.000 80.76577 11 ILE M O 1
ATOM 6419 N N . ILE E 1 12 ? 164.03601 173.11208 107.26180 1.000 64.06879 12 ILE M N 1
ATOM 6420 C CA . ILE E 1 12 ? 162.65380 173.14077 106.79552 1.000 66.21123 12 ILE M CA 1
ATOM 6421 C C . ILE E 1 12 ? 161.93799 171.85381 107.17976 1.000 68.91228 12 ILE M C 1
ATOM 6422 O O . ILE E 1 12 ? 160.77400 171.87676 107.59491 1.000 74.81638 12 ILE M O 1
ATOM 6427 N N . THR E 1 13 ? 162.62011 170.71327 107.05116 1.000 68.11170 13 THR M N 1
ATOM 6428 C CA . THR E 1 13 ? 162.04404 169.44924 107.49803 1.000 70.43071 13 THR M CA 1
ATOM 6429 C C . THR E 1 13 ? 161.64031 169.52071 108.96516 1.000 71.10927 13 THR M C 1
ATOM 6430 O O . THR E 1 13 ? 160.59910 168.98178 109.35960 1.000 76.22831 13 THR M O 1
ATOM 6434 N N . LEU E 1 14 ? 162.45060 170.18769 109.78778 1.000 65.27651 14 LEU M N 1
ATOM 6435 C CA . LEU E 1 14 ? 162.11431 170.34669 111.19643 1.000 63.78899 14 LEU M CA 1
ATOM 6436 C C . LEU E 1 14 ? 161.13860 171.49180 111.43226 1.000 65.82948 14 LEU M C 1
ATOM 6437 O O . LEU E 1 14 ? 160.31817 171.41679 112.35261 1.000 70.96132 14 LEU M O 1
ATOM 6442 N N . ASN E 1 15 ? 161.20094 172.55045 110.62637 1.000 71.49335 15 ASN M N 1
ATOM 6443 C CA . ASN E 1 15 ? 160.28427 173.68004 110.76684 1.000 64.55358 15 ASN M CA 1
ATOM 6444 C C . ASN E 1 15 ? 159.23035 173.54810 109.66462 1.000 69.21395 15 ASN M C 1
ATOM 6445 O O . ASN E 1 15 ? 159.07366 174.37815 108.77651 1.000 73.07254 15 ASN M O 1
ATOM 6450 N N . CYS E 1 16 ? 158.64642 172.36133 109.58626 1.000 69.67128 16 CYS M N 1
ATOM 6451 C CA . CYS E 1 16 ? 157.40753 172.14033 108.85733 1.000 72.99592 16 CYS M CA 1
ATOM 6452 C C . CYS E 1 16 ? 156.55668 171.07384 109.52541 1.000 72.93322 16 CYS M C 1
ATOM 6453 O O . CYS E 1 16 ? 155.41641 170.85734 109.10191 1.000 78.34489 16 CYS M O 1
ATOM 6456 N N . ASN E 1 17 ? 157.07496 170.40982 110.55727 1.000 64.41777 17 ASN M N 1
ATOM 6457 C CA . ASN E 1 17 ? 156.35803 169.38188 111.29123 1.000 61.92631 17 ASN M CA 1
ATOM 6458 C C . ASN E 1 17 ? 155.97479 169.83637 112.68902 1.000 67.27011 17 ASN M C 1
ATOM 6459 O O . ASN E 1 17 ? 155.28240 169.09796 113.39827 1.000 72.95674 17 ASN M O 1
ATOM 6464 N N . VAL E 1 18 ? 156.40700 171.02382 113.10263 1.000 59.84332 18 VAL M N 1
ATOM 6465 C CA . VAL E 1 18 ? 156.09918 171.58235 114.41219 1.000 51.36317 18 VAL M CA 1
ATOM 6466 C C . VAL E 1 18 ? 155.19383 172.78593 114.19555 1.000 56.97582 18 VAL M C 1
ATOM 6467 O O . VAL E 1 18 ? 155.53867 173.70393 113.44132 1.000 64.10114 18 VAL M O 1
ATOM 6471 N N . THR E 1 19 ? 154.03680 172.78198 114.84959 1.000 49.35309 19 THR M N 1
ATOM 6472 C CA . THR E 1 19 ? 153.08266 173.86369 114.68106 1.000 47.34274 19 THR M CA 1
ATOM 6473 C C . THR E 1 19 ? 153.52970 175.09630 115.46461 1.000 55.18344 19 THR M C 1
ATOM 6474 O O . THR E 1 19 ? 154.46358 175.05443 116.26980 1.000 61.43176 19 THR M O 1
ATOM 6478 N N . MET E 1 20 ? 152.85150 176.21629 115.20276 1.000 55.13867 20 MET M N 1
ATOM 6479 C CA . MET E 1 20 ? 153.15554 177.45061 115.92009 1.000 52.14285 20 MET M CA 1
ATOM 6480 C C . MET E 1 20 ? 152.87385 177.30329 117.40982 1.000 54.37722 20 MET M C 1
ATOM 6481 O O . MET E 1 20 ? 153.64644 177.78479 118.24709 1.000 59.33575 20 MET M O 1
ATOM 6486 N N . VAL E 1 21 ? 151.77093 176.63711 117.75851 1.000 46.75294 21 VAL M N 1
ATOM 6487 C CA . VAL E 1 21 ? 151.45044 176.40152 119.16326 1.000 38.03784 21 VAL M CA 1
ATOM 6488 C C . VAL E 1 21 ? 152.52941 175.55116 119.82006 1.000 44.49121 21 VAL M C 1
ATOM 6489 O O . VAL E 1 21 ? 152.93621 175.80911 120.95886 1.000 54.19765 21 VAL M O 1
ATOM 6493 N N . GLY E 1 22 ? 153.00226 174.51773 119.11990 1.000 43.41603 22 GLY M N 1
ATOM 6494 C CA . GLY E 1 22 ? 154.07766 173.69415 119.64282 1.000 38.03518 22 GLY M CA 1
ATOM 6495 C C . GLY E 1 22 ? 155.40958 174.40618 119.73498 1.000 41.66542 22 GLY M C 1
ATOM 6496 O O . GLY E 1 22 ? 156.21514 174.07946 120.61183 1.000 49.76053 22 GLY M O 1
ATOM 6497 N N . LYS E 1 23 ? 155.66187 175.36770 118.84640 1.000 50.79921 23 LYS M N 1
ATOM 6498 C CA . LYS E 1 23 ? 156.87984 176.16634 118.92538 1.000 49.37467 23 LYS M CA 1
ATOM 6499 C C . LYS E 1 23 ? 156.82130 177.15038 120.08726 1.000 49.56971 23 LYS M C 1
ATOM 6500 O O . LYS E 1 23 ? 157.84443 177.43668 120.71762 1.000 46.14367 23 LYS M O 1
ATOM 6506 N N . LEU E 1 24 ? 155.63279 177.68036 120.37182 1.000 53.86722 24 LEU M N 1
ATOM 6507 C CA . LEU E 1 24 ? 155.40425 178.60639 121.47424 1.000 47.93933 24 LEU M CA 1
ATOM 6508 C C . LEU E 1 24 ? 155.40196 177.91855 122.83753 1.000 47.92230 24 LEU M C 1
ATOM 6509 O O . LEU E 1 24 ? 155.90371 178.49866 123.81237 1.000 49.12153 24 LEU M O 1
ATOM 6514 N N . TRP E 1 25 ? 154.86942 176.69660 122.92122 1.000 51.22658 25 TRP M N 1
ATOM 6515 C CA . TRP E 1 25 ? 154.94050 175.90719 124.14659 1.000 40.44565 25 TRP M CA 1
ATOM 6516 C C . TRP E 1 25 ? 156.38399 175.62162 124.53588 1.000 38.04027 25 TRP M C 1
ATOM 6517 O O . TRP E 1 25 ? 156.74042 175.69756 125.71712 1.000 43.69832 25 TRP M O 1
ATOM 6528 N N . PHE E 1 26 ? 157.22197 175.29049 123.55245 1.000 41.31972 26 PHE M N 1
ATOM 6529 C CA . PHE E 1 26 ? 158.63091 175.02901 123.82150 1.000 41.42779 26 PHE M CA 1
ATOM 6530 C C . PHE E 1 26 ? 159.31338 176.25213 124.41540 1.000 45.59700 26 PHE M C 1
ATOM 6531 O O . PHE E 1 26 ? 160.12413 176.13041 125.34034 1.000 47.07953 26 PHE M O 1
ATOM 6539 N N . VAL E 1 27 ? 159.00182 177.43854 123.89274 1.000 59.10654 27 VAL M N 1
ATOM 6540 C CA . VAL E 1 27 ? 159.59924 178.66019 124.41910 1.000 51.17025 27 VAL M CA 1
ATOM 6541 C C . VAL E 1 27 ? 159.11603 178.93091 125.83789 1.000 44.51649 27 VAL M C 1
ATOM 6542 O O . VAL E 1 27 ? 159.91610 179.24367 126.72767 1.000 47.08854 27 VAL M O 1
ATOM 6546 N N . LEU E 1 28 ? 157.80766 178.81188 126.07984 1.000 44.65039 28 LEU M N 1
ATOM 6547 C CA . LEU E 1 28 ? 157.28201 179.16817 127.39643 1.000 41.09959 28 LEU M CA 1
ATOM 6548 C C . LEU E 1 28 ? 157.73802 178.19560 128.47947 1.000 45.14813 28 LEU M C 1
ATOM 6549 O O . LEU E 1 28 ? 158.21865 178.61670 129.53774 1.000 51.21673 28 LEU M O 1
ATOM 6554 N N . THR E 1 29 ? 157.59858 176.89042 128.24999 1.000 57.02689 29 THR M N 1
ATOM 6555 C CA . THR E 1 29 ? 157.91359 175.95795 129.33346 1.000 54.06964 29 THR M CA 1
ATOM 6556 C C . THR E 1 29 ? 159.37880 175.52767 129.34523 1.000 55.00671 29 THR M C 1
ATOM 6557 O O . THR E 1 29 ? 159.71836 174.37372 129.62413 1.000 55.64544 29 THR M O 1
ATOM 6561 N N . MET E 1 30 ? 160.28601 176.47749 129.13001 1.000 57.84600 30 MET M N 1
ATOM 6562 C CA . MET E 1 30 ? 161.68144 176.32268 129.52773 1.000 52.41557 30 MET M CA 1
ATOM 6563 C C . MET E 1 30 ? 162.28470 177.60108 130.08742 1.000 54.29168 30 MET M C 1
ATOM 6564 O O . MET E 1 30 ? 163.30175 177.52996 130.78543 1.000 57.29679 30 MET M O 1
ATOM 6569 N N . LEU E 1 31 ? 161.67187 178.75900 129.85511 1.000 54.02482 31 LEU M N 1
ATOM 6570 C CA . LEU E 1 31 ? 162.12135 180.02615 130.40989 1.000 50.54528 31 LEU M CA 1
ATOM 6571 C C . LEU E 1 31 ? 161.37520 180.40633 131.67715 1.000 50.63338 31 LEU M C 1
ATOM 6572 O O . LEU E 1 31 ? 161.91128 181.15368 132.50088 1.000 54.99109 31 LEU M O 1
ATOM 6577 N N . LEU E 1 32 ? 160.15392 179.90570 131.84908 1.000 45.05659 32 LEU M N 1
ATOM 6578 C CA . LEU E 1 32 ? 159.35909 180.15720 133.04009 1.000 42.74880 32 LEU M CA 1
ATOM 6579 C C . LEU E 1 32 ? 159.17851 178.91840 133.90409 1.000 44.98674 32 LEU M C 1
ATOM 6580 O O . LEU E 1 32 ? 158.64333 179.02688 135.01127 1.000 59.81498 32 LEU M O 1
ATOM 6585 N N . ARG E 1 33 ? 159.60013 177.74757 133.43240 1.000 41.48498 33 ARG M N 1
ATOM 6586 C CA . ARG E 1 33 ? 159.45308 176.51092 134.18917 1.000 43.36992 33 ARG M CA 1
ATOM 6587 C C . ARG E 1 33 ? 160.78734 175.88476 134.55711 1.000 46.43061 33 ARG M C 1
ATOM 6588 O O . ARG E 1 33 ? 161.03465 175.61627 135.73789 1.000 51.86464 33 ARG M O 1
ATOM 6596 N N . MET E 1 34 ? 161.65975 175.64550 133.58093 1.000 49.89440 34 MET M N 1
ATOM 6597 C CA . MET E 1 34 ? 162.94716 175.01848 133.84191 1.000 43.35802 34 MET M CA 1
ATOM 6598 C C . MET E 1 34 ? 163.99363 175.99542 134.35676 1.000 44.43173 34 MET M C 1
ATOM 6599 O O . MET E 1 34 ? 165.02643 175.55599 134.87215 1.000 55.30658 34 MET M O 1
ATOM 6604 N N . LEU E 1 35 ? 163.75621 177.29927 134.23229 1.000 47.55452 35 LEU M N 1
ATOM 6605 C CA . LEU E 1 35 ? 164.68060 178.30761 134.73267 1.000 44.31315 35 LEU M CA 1
ATOM 6606 C C . LEU E 1 35 ? 164.35667 178.76356 136.14629 1.000 46.92111 35 LEU M C 1
ATOM 6607 O O . LEU E 1 35 ? 165.27691 178.98068 136.94046 1.000 51.13353 35 LEU M O 1
ATOM 6612 N N . VAL E 1 36 ? 163.07234 178.91471 136.47637 1.000 41.22624 36 VAL M N 1
ATOM 6613 C CA . VAL E 1 36 ? 162.68797 179.28047 137.83509 1.000 36.38948 36 VAL M CA 1
ATOM 6614 C C . VAL E 1 36 ? 163.01892 178.16029 138.81142 1.000 40.61952 36 VAL M C 1
ATOM 6615 O O . VAL E 1 36 ? 163.39178 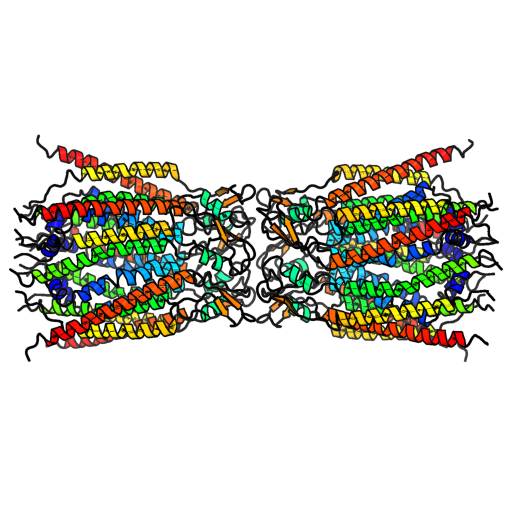178.41957 139.96150 1.000 43.68787 36 VAL M O 1
ATOM 6619 N N . ILE E 1 37 ? 162.88495 176.90532 138.38107 1.000 39.79816 37 ILE M N 1
ATOM 6620 C CA . ILE E 1 37 ? 163.20731 175.77922 139.25101 1.000 34.92814 37 ILE M CA 1
ATOM 6621 C C . ILE E 1 37 ? 164.69109 175.77762 139.59870 1.000 40.60204 37 ILE M C 1
ATOM 6622 O O . ILE E 1 37 ? 165.07266 175.55417 140.75347 1.000 50.68023 37 ILE M O 1
ATOM 6627 N N . VAL E 1 38 ? 165.54912 176.03805 138.61390 1.000 44.91325 38 VAL M N 1
ATOM 6628 C CA . VAL E 1 38 ? 166.98889 175.95083 138.83357 1.000 46.07914 38 VAL M CA 1
ATOM 6629 C C . VAL E 1 38 ? 167.50776 177.18768 139.55781 1.000 46.37713 38 VAL M C 1
ATOM 6630 O O . VAL E 1 38 ? 168.22724 177.08188 140.55739 1.000 45.57253 38 VAL M O 1
ATOM 6634 N N . LEU E 1 39 ? 167.15437 178.37751 139.07124 1.000 41.98534 39 LEU M N 1
ATOM 6635 C CA . LEU E 1 39 ? 167.71358 179.61041 139.61206 1.000 30.75219 39 LEU M CA 1
ATOM 6636 C C . LEU E 1 39 ? 166.99932 180.10333 140.86231 1.000 39.40187 39 LEU M C 1
ATOM 6637 O O . LEU E 1 39 ? 167.65349 180.63518 141.76579 1.000 47.87313 39 LEU M O 1
ATOM 6642 N N . ALA E 1 40 ? 165.67816 179.94857 140.94112 1.000 38.72645 40 ALA M N 1
ATOM 6643 C CA . ALA E 1 40 ? 164.91227 180.46102 142.06737 1.000 35.06579 40 ALA M CA 1
ATOM 6644 C C . ALA E 1 40 ? 164.43728 179.38286 143.02914 1.000 32.90699 40 ALA M C 1
ATOM 6645 O O . ALA E 1 40 ? 163.94134 179.71979 144.10847 1.000 42.56046 40 ALA M O 1
ATOM 6647 N N . GLY E 1 41 ? 164.56904 178.10879 142.67667 1.000 31.64014 41 GLY M N 1
ATOM 6648 C CA . GLY E 1 41 ? 164.12564 177.04389 143.55270 1.000 30.26258 41 GLY M CA 1
ATOM 6649 C C . GLY E 1 41 ? 165.21933 176.52393 144.46026 1.000 35.38238 41 GLY M C 1
ATOM 6650 O O . GLY E 1 41 ? 164.97175 176.21817 145.62956 1.000 45.83307 41 GLY M O 1
ATOM 6651 N N . ARG E 1 42 ? 166.43380 176.40989 143.92611 1.000 33.25480 42 ARG M N 1
ATOM 6652 C CA . ARG E 1 42 ? 167.55686 175.92510 144.72668 1.000 34.05828 42 ARG M CA 1
ATOM 6653 C C . ARG E 1 42 ? 167.88748 176.83433 145.90592 1.000 43.09511 42 ARG M C 1
ATOM 6654 O O . ARG E 1 42 ? 168.07077 176.31333 147.01974 1.000 51.43182 42 ARG M O 1
ATOM 6662 N N . PRO E 1 43 ? 167.99760 178.16143 145.75403 1.000 35.88519 43 PRO M N 1
ATOM 6663 C CA . PRO E 1 43 ? 168.27690 178.99909 146.93345 1.000 28.86007 43 PRO M CA 1
ATOM 6664 C C . PRO E 1 43 ? 167.21222 178.92497 148.01496 1.000 28.44534 43 PRO M C 1
ATOM 6665 O O . PRO E 1 43 ? 167.54234 179.04549 149.20095 1.000 33.30026 43 PRO M O 1
ATOM 6669 N N . VAL E 1 44 ? 165.94324 178.74266 147.64623 1.000 33.47914 44 VAL M N 1
ATOM 6670 C CA . VAL E 1 44 ? 164.87652 178.71494 148.64286 1.000 23.49698 44 VAL M CA 1
ATOM 6671 C C . VAL E 1 44 ? 164.96703 177.45713 149.49850 1.000 39.64706 44 VAL M C 1
ATOM 6672 O O . VAL E 1 44 ? 164.77493 177.50530 150.71925 1.000 51.21649 44 VAL M O 1
ATOM 6676 N N . TYR E 1 45 ? 165.26961 176.31552 148.87988 1.000 38.12274 45 TYR M N 1
ATOM 6677 C CA . TYR E 1 45 ? 165.26052 175.02403 149.55522 1.000 27.34118 45 TYR M CA 1
ATOM 6678 C C . TYR E 1 45 ? 166.65257 174.57442 149.98319 1.000 40.41625 45 TYR M C 1
ATOM 6679 O O . TYR E 1 45 ? 166.94254 173.37400 149.97322 1.000 56.68146 45 TYR M O 1
ATOM 6688 N N . GLN E 1 46 ? 167.52337 175.50860 150.36037 1.000 33.63743 46 GLN M N 1
ATOM 6689 C CA . GLN E 1 46 ? 168.87790 175.14143 150.75243 1.000 36.50530 46 GLN M CA 1
ATOM 6690 C C . GLN E 1 46 ? 169.01893 174.89028 152.24664 1.000 44.49485 46 GLN M C 1
ATOM 6691 O O . GLN E 1 46 ? 169.82648 174.04546 152.64923 1.000 50.36349 46 GLN M O 1
ATOM 6697 N N . ASP E 1 47 ? 168.25772 175.59486 153.07726 1.000 48.10139 47 ASP M N 1
ATOM 6698 C CA . ASP E 1 47 ? 168.32480 175.45427 154.52641 1.000 42.25790 47 ASP M CA 1
ATOM 6699 C C . ASP E 1 47 ? 167.03946 174.85666 155.09002 1.000 38.92554 47 ASP M C 1
ATOM 6700 O O . ASP E 1 47 ? 166.56818 175.24048 156.16165 1.000 47.16739 47 ASP M O 1
ATOM 6705 N N . GLU E 1 48 ? 166.46086 173.89471 154.36770 1.000 36.80613 48 GLU M N 1
ATOM 6706 C CA . GLU E 1 48 ? 165.23382 173.25732 154.83203 1.000 34.83208 48 GLU M CA 1
ATOM 6707 C C . GLU E 1 48 ? 165.47179 172.40244 156.06986 1.000 41.14038 48 GLU M C 1
ATOM 6708 O O . GLU E 1 48 ? 164.60988 172.34578 156.95304 1.000 48.70931 48 GLU M O 1
ATOM 6714 N N . GLN E 1 49 ? 166.62020 171.73126 156.15445 1.000 35.88662 49 GLN M N 1
ATOM 6715 C CA . GLN E 1 49 ? 166.96570 170.94103 157.33013 1.000 35.64311 49 GLN M CA 1
ATOM 6716 C C . GLN E 1 49 ? 167.84973 171.69096 158.31238 1.000 35.09356 49 GLN M C 1
ATOM 6717 O O . GLN E 1 49 ? 167.75924 171.44896 159.51992 1.000 43.81591 49 GLN M O 1
ATOM 6723 N N . GLU E 1 50 ? 168.69483 172.59985 157.82252 1.000 47.89147 50 GLU M N 1
ATOM 6724 C CA . GLU E 1 50 ? 169.58211 173.34508 158.70860 1.000 43.75535 50 GLU M CA 1
ATOM 6725 C C . GLU E 1 50 ? 168.79366 174.20111 159.68978 1.000 45.00871 50 GLU M C 1
ATOM 6726 O O . GLU E 1 50 ? 169.17167 174.32344 160.86052 1.000 43.92857 50 GLU M O 1
ATOM 6732 N N . ARG E 1 51 ? 167.69857 174.80270 159.23477 1.000 42.22577 51 ARG M N 1
ATOM 6733 C CA . ARG E 1 51 ? 166.87033 175.66010 160.07127 1.000 38.44180 51 ARG M CA 1
ATOM 6734 C C . ARG E 1 51 ? 165.47385 175.07640 160.24735 1.000 39.06193 51 ARG M C 1
ATOM 6735 O O . ARG E 1 51 ? 164.46932 175.78746 160.20153 1.000 45.53722 51 ARG M O 1
ATOM 6743 N N . PHE E 1 52 ? 165.40302 173.76289 160.44567 1.000 34.73925 52 PHE M N 1
ATOM 6744 C CA . PHE E 1 52 ? 164.17985 173.07850 160.86063 1.000 24.44294 52 PHE M CA 1
ATOM 6745 C C . PHE E 1 52 ? 164.32420 172.85182 162.36147 1.000 41.05947 52 PHE M C 1
ATOM 6746 O O . PHE E 1 52 ? 164.80529 171.81138 162.80963 1.000 49.42317 52 PHE M O 1
ATOM 6754 N N . VAL E 1 53 ? 163.91193 173.84550 163.14112 1.000 41.62096 53 VAL M N 1
ATOM 6755 C CA . VAL E 1 53 ? 164.23068 173.90801 164.56313 1.000 34.36772 53 VAL M CA 1
ATOM 6756 C C . VAL E 1 53 ? 163.17688 173.14406 165.35309 1.000 37.59230 53 VAL M C 1
ATOM 6757 O O . VAL E 1 53 ? 161.97909 173.42437 165.24201 1.000 43.22293 53 VAL M O 1
ATOM 6761 N N . CYS E 1 54 ? 163.62556 172.18383 166.15491 1.000 48.05286 54 CYS M N 1
ATOM 6762 C CA . CYS E 1 54 ? 162.77197 171.43434 167.06291 1.000 46.42769 54 CYS M CA 1
ATOM 6763 C C . CYS E 1 54 ? 163.08342 171.81409 168.50671 1.000 52.24499 54 CYS M C 1
ATOM 6764 O O . CYS E 1 54 ? 164.15966 172.32583 168.82253 1.000 61.49214 54 CYS M O 1
ATOM 6767 N N . ASN E 1 55 ? 162.11737 171.55629 169.38756 1.000 46.56522 55 ASN M N 1
ATOM 6768 C CA . ASN E 1 55 ? 162.22274 171.93083 170.79733 1.000 47.14122 55 ASN M CA 1
ATOM 6769 C C . ASN E 1 55 ? 162.73510 170.72877 171.58752 1.000 53.64331 55 ASN M C 1
ATOM 6770 O O . ASN E 1 55 ? 161.99960 170.06789 172.32000 1.000 52.16188 55 ASN M O 1
ATOM 6775 N N . THR E 1 56 ? 164.02889 170.45337 171.43691 1.000 50.47616 56 THR M N 1
ATOM 6776 C CA . THR E 1 56 ? 164.65149 169.32881 172.12223 1.000 46.37741 56 THR M CA 1
ATOM 6777 C C . THR E 1 56 ? 166.14845 169.57684 172.23144 1.000 49.23281 56 THR M C 1
ATOM 6778 O O . THR E 1 56 ? 166.70906 170.42622 171.53449 1.000 58.30364 56 THR M O 1
ATOM 6782 N N . LEU E 1 57 ? 166.78835 168.82122 173.12710 1.000 46.00125 57 LEU M N 1
ATOM 6783 C CA . LEU E 1 57 ? 168.23227 168.87886 173.29989 1.000 43.29410 57 LEU M CA 1
ATOM 6784 C C . LEU E 1 57 ? 168.91305 167.52662 173.14656 1.000 40.76180 57 LEU M C 1
ATOM 6785 O O . LEU E 1 57 ? 170.14699 167.47417 173.13762 1.000 45.32991 57 LEU M O 1
ATOM 6790 N N . GLN E 1 58 ? 168.15788 166.44285 173.02757 1.000 39.53315 58 GLN M N 1
ATOM 6791 C CA . GLN E 1 58 ? 168.75061 165.11962 172.88957 1.000 41.09786 58 GLN M CA 1
ATOM 6792 C C . GLN E 1 58 ? 169.27428 164.93604 171.47074 1.000 49.32091 58 GLN M C 1
ATOM 6793 O O . GLN E 1 58 ? 168.52082 165.14632 170.51373 1.000 54.76115 58 GLN M O 1
ATOM 6799 N N . PRO E 1 59 ? 170.54441 164.57565 171.28823 1.000 47.03675 59 PRO M N 1
ATOM 6800 C CA . PRO E 1 59 ? 171.06385 164.36782 169.93103 1.000 44.57482 59 PRO M CA 1
ATOM 6801 C C . PRO E 1 59 ? 170.29710 163.27866 169.19534 1.000 47.71245 59 PRO M C 1
ATOM 6802 O O . PRO E 1 59 ? 169.89869 162.26848 169.77798 1.000 54.41587 59 PRO M O 1
ATOM 6806 N N . GLY E 1 60 ? 170.09496 163.49613 167.89697 1.000 39.36429 60 GLY M N 1
ATOM 6807 C CA . GLY E 1 60 ? 169.43578 162.53334 167.04525 1.000 34.93941 60 GLY M CA 1
ATOM 6808 C C . GLY E 1 60 ? 167.93789 162.69693 166.91296 1.000 43.79679 60 GLY M C 1
ATOM 6809 O O . GLY E 1 60 ? 167.33842 162.04961 166.04708 1.000 52.95410 60 GLY M O 1
ATOM 6810 N N . CYS E 1 61 ? 167.30986 163.53628 167.73695 1.000 46.99090 61 CYS M N 1
ATOM 6811 C CA . CYS E 1 61 ? 165.87045 163.74164 167.62458 1.000 44.46059 61 CYS M CA 1
ATOM 6812 C C . CYS E 1 61 ? 165.50895 164.59747 166.41693 1.000 50.59439 61 CYS M C 1
ATOM 6813 O O . CYS E 1 61 ? 164.51719 164.31253 165.73434 1.000 53.81146 61 CYS M O 1
ATOM 6816 N N . ALA E 1 62 ? 166.29804 165.63254 166.13245 1.000 40.38728 62 ALA M N 1
ATOM 6817 C CA . ALA E 1 62 ? 166.05027 166.51187 164.99934 1.000 35.60716 62 ALA M CA 1
ATOM 6818 C C . ALA E 1 62 ? 166.23348 165.82063 163.65614 1.000 44.94994 62 ALA M C 1
ATOM 6819 O O . ALA E 1 62 ? 165.53313 166.16767 162.69981 1.000 50.35429 62 ALA M O 1
ATOM 6821 N N . ASN E 1 63 ? 167.15461 164.86363 163.55677 1.000 40.58656 63 ASN M N 1
ATOM 6822 C CA . ASN E 1 63 ? 167.31554 164.08490 162.33643 1.000 37.98903 63 ASN M CA 1
ATOM 6823 C C . ASN E 1 63 ? 166.12451 163.16843 162.09268 1.000 39.86387 63 ASN M C 1
ATOM 6824 O O . ASN E 1 63 ? 165.58329 163.13127 160.98042 1.000 44.33633 63 ASN M O 1
ATOM 6829 N N . VAL E 1 64 ? 165.70223 162.44031 163.12821 1.000 39.76978 64 VAL M N 1
ATOM 6830 C CA . VAL E 1 64 ? 164.57357 161.52618 162.99985 1.000 37.86546 64 VAL M CA 1
ATOM 6831 C C . VAL E 1 64 ? 163.29876 162.28894 162.66985 1.000 39.12843 64 VAL M C 1
ATOM 6832 O O . VAL E 1 64 ? 162.52421 161.87743 161.79953 1.000 41.03701 64 VAL M O 1
ATOM 6836 N N . CYS E 1 65 ? 163.05830 163.41028 163.35334 1.000 43.49623 65 CYS M N 1
ATOM 6837 C CA . CYS E 1 65 ? 161.83251 164.16539 163.11335 1.000 39.11094 65 CYS M CA 1
ATOM 6838 C C . CYS E 1 65 ? 161.78873 164.72404 161.69509 1.000 40.99144 65 CYS M C 1
ATOM 6839 O O . CYS E 1 65 ? 160.74090 164.68358 161.03778 1.000 46.56075 65 CYS M O 1
ATOM 6842 N N . TYR E 1 66 ? 162.91545 165.24235 161.20063 1.000 41.01416 66 TYR M N 1
ATOM 6843 C CA . TYR E 1 66 ? 162.93875 165.76543 159.83894 1.000 36.34773 66 TYR M CA 1
ATOM 6844 C C . TYR E 1 66 ? 162.81120 164.65515 158.80536 1.000 36.96414 66 TYR M C 1
ATOM 6845 O O . TYR E 1 66 ? 162.21484 164.86892 157.74470 1.000 40.76246 66 TYR M O 1
ATOM 6854 N N . ASP E 1 67 ? 163.36387 163.47145 159.08327 1.000 47.12434 67 ASP M N 1
ATOM 6855 C CA . ASP E 1 67 ? 163.22790 162.36747 158.14138 1.000 39.95481 67 ASP M CA 1
ATOM 6856 C C . ASP E 1 67 ? 161.78621 161.89452 158.00739 1.000 38.88762 67 ASP M C 1
ATOM 6857 O O . ASP E 1 67 ? 161.43420 161.30728 156.97992 1.000 43.37683 67 ASP M O 1
ATOM 6862 N N . VAL E 1 68 ? 160.95041 162.13091 159.01572 1.000 46.43942 68 VAL M N 1
ATOM 6863 C CA . VAL E 1 68 ? 159.53484 161.79842 158.91091 1.000 38.35044 68 VAL M CA 1
ATOM 6864 C C . VAL E 1 68 ? 158.72183 162.96933 158.36580 1.000 38.06543 68 VAL M C 1
ATOM 6865 O O . VAL E 1 68 ? 157.69206 162.75556 157.71824 1.000 42.67123 68 VAL M O 1
ATOM 6869 N N . PHE E 1 69 ? 159.16211 164.20560 158.61238 1.000 42.15774 69 PHE M N 1
ATOM 6870 C CA . PHE E 1 69 ? 158.43891 165.36441 158.09749 1.000 36.37715 69 PHE M CA 1
ATOM 6871 C C . PHE E 1 69 ? 158.38251 165.35044 156.57504 1.000 40.69176 69 PHE M C 1
ATOM 6872 O O . PHE E 1 69 ? 157.30962 165.50346 155.98067 1.000 41.67186 69 PHE M O 1
ATOM 6880 N N . SER E 1 70 ? 159.53019 165.16403 155.92495 1.000 44.92717 70 SER M N 1
ATOM 6881 C CA . SER E 1 70 ? 159.63013 165.20951 154.46723 1.000 44.49105 70 SER M CA 1
ATOM 6882 C C . SER E 1 70 ? 160.43404 164.01632 153.97125 1.000 44.04632 70 SER M C 1
ATOM 6883 O O . SER E 1 70 ? 161.67009 164.06925 153.91101 1.000 41.14875 70 SER M O 1
ATOM 6886 N N . PRO E 1 71 ? 159.76679 162.91469 153.61591 1.000 40.94321 71 PRO M N 1
ATOM 6887 C CA . PRO E 1 71 ? 160.50272 161.79108 153.00935 1.000 30.95068 71 PRO M CA 1
ATOM 6888 C C . PRO E 1 71 ? 161.19030 162.17242 151.71073 1.000 42.13658 71 PRO M C 1
ATOM 6889 O O . PRO E 1 71 ? 162.37544 161.87209 151.52373 1.000 52.75386 71 PRO M O 1
ATOM 6893 N N . VAL E 1 72 ? 160.47406 162.82977 150.80348 1.000 48.69809 72 VAL M N 1
ATOM 6894 C CA . VAL E 1 72 ? 161.03924 163.35600 149.56798 1.000 47.39812 72 VAL M CA 1
ATOM 6895 C C . VAL E 1 72 ? 160.65346 164.82501 149.45716 1.000 47.23238 72 VAL M C 1
ATOM 6896 O O . VAL E 1 72 ? 159.49761 165.19081 149.69988 1.000 52.63609 72 VAL M O 1
ATOM 6900 N N . SER E 1 73 ? 161.62827 165.66731 149.13336 1.000 38.17093 73 SER M N 1
ATOM 6901 C CA . SER E 1 73 ? 161.36091 167.08156 148.94221 1.000 39.31778 73 SER M CA 1
ATOM 6902 C C . SER E 1 73 ? 160.65841 167.30951 147.60794 1.000 51.46448 73 SER M C 1
ATOM 6903 O O . SER E 1 73 ? 160.75432 166.50257 146.68022 1.000 61.79771 73 SER M O 1
ATOM 6906 N N . HIS E 1 74 ? 159.93538 168.42401 147.52004 1.000 39.06328 74 HIS M N 1
ATOM 6907 C CA . HIS E 1 74 ? 159.23249 168.76445 146.29089 1.000 42.04829 74 HIS M CA 1
ATOM 6908 C C . HIS E 1 74 ? 160.08732 169.54248 145.30107 1.000 43.80433 74 HIS M C 1
ATOM 6909 O O . HIS E 1 74 ? 159.65127 169.74283 144.16428 1.000 55.81071 74 HIS M O 1
ATOM 6916 N N . LEU E 1 75 ? 161.29372 169.96365 145.68264 1.000 29.28269 75 LEU M N 1
ATOM 6917 C CA . LEU E 1 75 ? 162.22926 170.46843 144.68322 1.000 32.38944 75 LEU M CA 1
ATOM 6918 C C . LEU E 1 75 ? 162.65664 169.35769 143.73032 1.000 43.40239 75 LEU M C 1
ATOM 6919 O O . LEU E 1 75 ? 162.64073 169.53540 142.50448 1.000 53.61638 75 LEU M O 1
ATOM 6924 N N . ARG E 1 76 ? 163.02128 168.19625 144.27539 1.000 29.20988 76 ARG M N 1
ATOM 6925 C CA . ARG E 1 76 ? 163.35249 167.05050 143.43927 1.000 33.89474 76 ARG M CA 1
ATOM 6926 C C . ARG E 1 76 ? 162.14100 166.53911 142.67414 1.000 37.10173 76 ARG M C 1
ATOM 6927 O O . ARG E 1 76 ? 162.28106 166.09388 141.52971 1.000 46.13489 76 ARG M O 1
ATOM 6935 N N . PHE E 1 77 ? 160.95310 166.59518 143.28072 1.000 25.97142 77 PHE M N 1
ATOM 6936 C CA . PHE E 1 77 ? 159.74175 166.22920 142.55604 1.000 23.29969 77 PHE M CA 1
ATOM 6937 C C . PHE E 1 77 ? 159.51240 167.15722 141.37043 1.000 35.82071 77 PHE M C 1
ATOM 6938 O O . PHE E 1 77 ? 159.18017 166.69607 140.27299 1.000 44.84121 77 PHE M O 1
ATOM 6946 N N . TRP E 1 78 ? 159.69404 168.46662 141.56959 1.000 39.93476 78 TRP M N 1
ATOM 6947 C CA . TRP E 1 78 ? 159.56197 169.41210 140.46607 1.000 34.73711 78 TRP M CA 1
ATOM 6948 C C . TRP E 1 78 ? 160.57681 169.12183 139.37084 1.000 44.85813 78 TRP M C 1
ATOM 6949 O O . TRP E 1 78 ? 160.23686 169.13879 138.18226 1.000 48.41300 78 TRP M O 1
ATOM 6960 N N . LEU E 1 79 ? 161.82754 168.85425 139.75279 1.000 47.43703 79 LEU M N 1
ATOM 6961 C CA . LEU E 1 79 ? 162.86258 168.58616 138.75861 1.000 34.62361 79 LEU M CA 1
ATOM 6962 C C . LEU E 1 79 ? 162.54294 167.33518 137.94855 1.000 32.68344 79 LEU M C 1
ATOM 6963 O O . LEU E 1 79 ? 162.64127 167.34021 136.71541 1.000 44.92723 79 LEU M O 1
ATOM 6968 N N . ILE E 1 80 ? 162.14775 166.25411 138.62435 1.000 35.28995 80 ILE M N 1
ATOM 6969 C CA . ILE E 1 80 ? 161.85709 165.00635 137.92413 1.000 39.69316 80 ILE M CA 1
ATOM 6970 C C . ILE E 1 80 ? 160.62497 165.15982 137.03958 1.000 39.71903 80 ILE M C 1
ATOM 6971 O O . ILE E 1 80 ? 160.59247 164.65854 135.90945 1.000 43.60433 80 ILE M O 1
ATOM 6976 N N . GLN E 1 81 ? 159.59466 165.85520 137.52944 1.000 41.79586 81 GLN M N 1
ATOM 6977 C CA . GLN E 1 81 ? 158.39095 166.04689 136.72885 1.000 43.17992 81 GLN M CA 1
ATOM 6978 C C . GLN E 1 81 ? 158.67401 166.89318 135.49396 1.000 46.58228 81 GLN M C 1
ATOM 6979 O O . GLN E 1 81 ? 158.17343 166.59328 134.40466 1.000 57.27154 81 GLN M O 1
ATOM 6985 N N . GLY E 1 82 ? 159.47830 167.95099 135.63656 1.000 43.98963 82 GLY M N 1
ATOM 6986 C CA . GLY E 1 82 ? 159.80604 168.77835 134.49061 1.000 42.79427 82 GLY M CA 1
ATOM 6987 C C . GLY E 1 82 ? 160.74697 168.13439 133.49859 1.000 46.65928 82 GLY M C 1
ATOM 6988 O O . GLY E 1 82 ? 160.65020 168.41605 132.30056 1.000 51.80616 82 GLY M O 1
ATOM 6989 N N . VAL E 1 83 ? 161.64888 167.27328 133.96380 1.000 46.04346 83 VAL M N 1
ATOM 6990 C CA . VAL E 1 83 ? 162.54081 166.56820 133.05145 1.000 41.44475 83 VAL M CA 1
ATOM 6991 C C . VAL E 1 83 ? 161.79888 165.50851 132.23917 1.000 43.25662 83 VAL M C 1
ATOM 6992 O O . VAL E 1 83 ? 162.04495 165.36803 131.03710 1.000 53.48028 83 VAL M O 1
ATOM 6996 N N . CYS E 1 84 ? 160.87501 164.77648 132.86136 1.000 51.61534 84 CYS M N 1
ATOM 6997 C CA . CYS E 1 84 ? 160.17885 163.68475 132.19321 1.000 46.54345 84 CYS M CA 1
ATOM 6998 C C . CYS E 1 84 ? 159.14870 164.15938 131.17697 1.000 51.39956 84 CYS M C 1
ATOM 6999 O O . CYS E 1 84 ? 158.65371 163.33928 130.39684 1.000 51.77243 84 CYS M O 1
ATOM 7002 N N . VAL E 1 85 ? 158.81038 165.44638 131.16815 1.000 48.32463 85 VAL M N 1
ATOM 7003 C CA . VAL E 1 85 ? 157.89482 165.97498 130.16355 1.000 49.18392 85 VAL M CA 1
ATOM 7004 C C . VAL E 1 85 ? 158.64140 166.41728 128.90599 1.000 49.97297 85 VAL M C 1
ATOM 7005 O O . VAL E 1 85 ? 158.10461 166.31420 127.79805 1.000 50.31795 85 VAL M O 1
ATOM 7009 N N . LEU E 1 86 ? 159.88029 166.88603 129.04936 1.000 48.76896 86 LEU M N 1
ATOM 7010 C CA . LEU E 1 86 ? 160.70605 167.23779 127.90260 1.000 48.93166 86 LEU M CA 1
ATOM 7011 C C . LEU E 1 86 ? 161.28165 166.01980 127.19359 1.000 52.91572 86 LEU M C 1
ATOM 7012 O O . LEU E 1 86 ? 161.89450 166.17423 126.13239 1.000 57.03643 86 LEU M O 1
ATOM 7017 N N . LEU E 1 87 ? 161.10957 164.82000 127.75677 1.000 52.62381 87 LEU M N 1
ATOM 7018 C CA . LEU E 1 87 ? 161.68657 163.62838 127.13558 1.000 48.36360 87 LEU M CA 1
ATOM 7019 C C . LEU E 1 87 ? 160.95338 163.21494 125.86428 1.000 45.23580 87 LEU M C 1
ATOM 7020 O O . LEU E 1 87 ? 161.62784 162.89451 124.86998 1.000 52.88185 87 LEU M O 1
ATOM 7025 N N . PRO E 1 88 ? 159.61469 163.17416 125.81283 1.000 45.02921 88 PRO M N 1
ATOM 7026 C CA . PRO E 1 88 ? 158.95986 162.84092 124.53560 1.000 43.17215 88 PRO M CA 1
ATOM 7027 C C . PRO E 1 88 ? 159.27609 163.81573 123.41515 1.000 49.49092 88 PRO M C 1
ATOM 7028 O O . PRO E 1 88 ? 159.22692 163.43008 122.24092 1.000 50.61952 88 PRO M O 1
ATOM 7032 N N . SER E 1 89 ? 159.59268 165.06984 123.73746 1.000 56.54832 89 SER M N 1
ATOM 7033 C CA . SER E 1 89 ? 159.92534 166.05906 122.72109 1.000 50.03242 89 SER M CA 1
ATOM 7034 C C . SER E 1 89 ? 161.33275 165.89454 122.16461 1.000 52.19633 89 SER M C 1
ATOM 7035 O O . SER E 1 89 ? 161.63073 166.46152 121.10862 1.000 57.92007 89 SER M O 1
ATOM 7038 N N . ALA E 1 90 ? 162.20056 165.14431 122.84110 1.000 51.46966 90 ALA M N 1
ATOM 7039 C CA . ALA E 1 90 ? 163.54820 164.89044 122.35017 1.000 44.83848 90 ALA M CA 1
ATOM 7040 C C . ALA E 1 90 ? 163.63937 163.65231 121.47460 1.000 49.59909 90 ALA M C 1
ATOM 7041 O O . ALA E 1 90 ? 164.40468 163.64853 120.50517 1.000 57.72940 90 ALA M O 1
ATOM 7043 N N . VAL E 1 91 ? 162.87396 162.60615 121.79071 1.000 51.15894 91 VAL M N 1
ATOM 7044 C CA . VAL E 1 91 ? 162.87205 161.40579 120.96200 1.000 44.83137 91 VAL M CA 1
ATOM 7045 C C . VAL E 1 91 ? 162.34993 161.72104 119.56665 1.000 51.84972 91 VAL M C 1
ATOM 7046 O O . VAL E 1 91 ? 162.92160 161.28217 118.56233 1.000 62.93556 91 VAL M O 1
ATOM 7050 N N . PHE E 1 92 ? 161.25896 162.48569 119.47966 1.000 48.98970 92 PHE M N 1
ATOM 7051 C CA . PHE E 1 92 ? 160.72699 162.87510 118.17825 1.000 51.28274 92 PHE M CA 1
ATOM 7052 C C . PHE E 1 92 ? 161.71062 163.74552 117.40734 1.000 50.59100 92 PHE M C 1
ATOM 7053 O O . PHE E 1 92 ? 161.87074 163.57252 116.19257 1.000 53.76295 92 PHE M O 1
ATOM 7061 N N . SER E 1 93 ? 162.37422 164.68113 118.09011 1.000 46.91088 93 SER M N 1
ATOM 7062 C CA . SER E 1 93 ? 163.35700 165.52620 117.42142 1.000 45.17200 93 SER M CA 1
ATOM 7063 C C . SER E 1 93 ? 164.51138 164.70056 116.87104 1.000 50.03749 93 SER M C 1
ATOM 7064 O O . SER E 1 93 ? 164.93373 164.90163 115.72759 1.000 51.88518 93 SER M O 1
ATOM 7067 N N . VAL E 1 94 ? 165.02842 163.75965 117.66300 1.000 55.86872 94 VAL M N 1
ATOM 7068 C CA . VAL E 1 94 ? 166.12084 162.91868 117.18699 1.000 52.85558 94 VAL M CA 1
ATOM 7069 C C . VAL E 1 94 ? 165.67042 161.99619 116.05877 1.000 49.89620 94 VAL M C 1
ATOM 7070 O O . VAL E 1 94 ? 166.44385 161.75356 115.12479 1.000 55.89984 94 VAL M O 1
ATOM 7074 N N . TYR E 1 95 ? 164.43053 161.50047 116.09890 1.000 57.15579 95 TYR M N 1
ATOM 7075 C CA . TYR E 1 95 ? 163.91953 160.66237 115.02164 1.000 58.85092 95 TYR M CA 1
ATOM 7076 C C . TYR E 1 95 ? 163.76599 161.43828 113.72086 1.000 62.15183 95 TYR M C 1
ATOM 7077 O O . TYR E 1 95 ? 164.07493 160.90759 112.64653 1.000 64.23693 95 TYR M O 1
ATOM 7086 N N . VAL E 1 96 ? 163.30232 162.68673 113.79738 1.000 61.31170 96 VAL M N 1
ATOM 7087 C CA . VAL E 1 96 ? 163.14884 163.49758 112.59438 1.000 56.29567 96 VAL M CA 1
ATOM 7088 C C . VAL E 1 96 ? 164.50074 163.74417 111.93254 1.000 58.87341 96 VAL M C 1
ATOM 7089 O O . VAL E 1 96 ? 164.62669 163.64920 110.70776 1.000 62.13785 96 VAL M O 1
ATOM 7093 N N . LEU E 1 97 ? 165.53458 164.05102 112.72264 1.000 65.02840 97 LEU M N 1
ATOM 7094 C CA . LEU E 1 97 ? 166.85908 164.26290 112.14579 1.000 63.37805 97 LEU M CA 1
ATOM 7095 C C . LEU E 1 97 ? 167.47884 162.96534 111.64320 1.000 64.07685 97 LEU M C 1
ATOM 7096 O O . LEU E 1 97 ? 168.18876 162.97628 110.63162 1.000 69.35478 97 LEU M O 1
ATOM 7101 N N . HIS E 1 98 ? 167.23947 161.84524 112.33082 1.000 62.34582 98 HIS M N 1
ATOM 7102 C CA . HIS E 1 98 ? 167.75106 160.56874 111.84555 1.000 58.49737 98 HIS M CA 1
ATOM 7103 C C . HIS E 1 98 ? 167.13154 160.18625 110.50958 1.000 60.02859 98 HIS M C 1
ATOM 7104 O O . HIS E 1 98 ? 167.83731 159.70342 109.61734 1.000 61.62081 98 HIS M O 1
ATOM 7111 N N . ARG E 1 99 ? 165.82442 160.38844 110.35202 1.000 69.48670 99 ARG M N 1
ATOM 7112 C CA . ARG E 1 99 ? 165.15008 160.01906 109.11483 1.000 67.06239 99 ARG M CA 1
ATOM 7113 C C . ARG E 1 99 ? 165.39039 161.01108 107.98428 1.000 66.77820 99 ARG M C 1
ATOM 7114 O O . ARG E 1 99 ? 165.51046 160.59715 106.82589 1.000 71.09317 99 ARG M O 1
ATOM 7122 N N . GLY E 1 100 ? 165.45826 162.30983 108.28945 1.000 69.70021 100 GLY M N 1
ATOM 7123 C CA . GLY E 1 100 ? 165.62889 163.30731 107.24747 1.000 70.22641 100 GLY M CA 1
ATOM 7124 C C . GLY E 1 100 ? 166.98602 163.29787 106.57916 1.000 74.59115 100 GLY M C 1
ATOM 7125 O O . GLY E 1 100 ? 167.07572 163.48261 105.36188 1.000 76.71876 100 GLY M O 1
ATOM 7126 N N . ALA E 1 101 ? 168.05449 163.09199 107.34769 1.000 75.79118 101 ALA M N 1
ATOM 7127 C CA . ALA E 1 101 ? 169.40311 163.08164 106.79756 1.000 74.10702 101 ALA M CA 1
ATOM 7128 C C . ALA E 1 101 ? 169.76545 161.75883 106.13970 1.000 79.25424 101 ALA M C 1
ATOM 7129 O O . ALA E 1 101 ? 170.74509 161.70570 105.38884 1.000 81.90544 101 ALA M O 1
ATOM 7131 N N . THR E 1 102 ? 169.00378 160.69887 106.40008 1.000 85.69479 102 THR M N 1
ATOM 7132 C CA . THR E 1 102 ? 169.19195 159.41017 105.75183 1.000 83.42543 102 THR M CA 1
ATOM 7133 C C . THR E 1 102 ? 168.34953 159.28291 104.48860 1.000 82.50343 102 THR M C 1
ATOM 7134 O O . THR E 1 102 ? 168.44415 158.27334 103.78448 1.000 84.56819 102 THR M O 1
ATOM 7138 N N . LEU E 1 103 ? 167.53617 160.29497 104.18117 1.000 93.36702 103 LEU M N 1
ATOM 7139 C CA . LEU E 1 103 ? 166.69634 160.29113 102.99410 1.000 95.44168 103 LEU M CA 1
ATOM 7140 C C . LEU E 1 103 ? 167.28406 161.08326 101.83701 1.000 97.02392 103 LEU M C 1
ATOM 7141 O O . LEU E 1 103 ? 167.03080 160.73282 100.68042 1.000 98.17139 103 LEU M O 1
ATOM 7146 N N . ALA E 1 104 ? 168.05895 162.13082 102.11476 1.000 98.95827 104 ALA M N 1
ATOM 7147 C CA . ALA E 1 104 ? 168.69371 162.91052 101.06219 1.000 101.21060 104 ALA M CA 1
ATOM 7148 C C . ALA E 1 104 ? 169.97844 162.27974 100.54622 1.000 100.56486 104 ALA M C 1
ATOM 7149 O O . ALA E 1 104 ? 170.46379 162.68075 99.48231 1.000 101.49756 104 ALA M O 1
ATOM 7151 N N . ALA E 1 105 ? 170.54128 161.31132 101.27272 1.000 103.14077 105 ALA M N 1
ATOM 7152 C CA . ALA E 1 105 ? 171.75585 160.65034 100.80748 1.000 104.94421 105 ALA M CA 1
ATOM 7153 C C . ALA E 1 105 ? 171.50200 159.86411 99.52769 1.000 106.69782 105 ALA M C 1
ATOM 7154 O O . ALA E 1 105 ? 172.31174 159.90422 98.59390 1.000 105.23437 105 ALA M O 1
ATOM 7156 N N . LEU E 1 106 ? 170.38172 159.14093 99.46589 1.000 111.48912 106 LEU M N 1
ATOM 7157 C CA . LEU E 1 106 ? 170.06511 158.37148 98.26714 1.000 111.91917 106 LEU M CA 1
ATOM 7158 C C . LEU E 1 106 ? 169.65816 159.28181 97.11502 1.000 113.05178 106 LEU M C 1
ATOM 7159 O O . LEU E 1 106 ? 169.93070 158.97527 95.94849 1.000 113.26042 106 LEU M O 1
ATOM 7164 N N . GLY E 1 107 ? 169.00633 160.40108 97.41905 1.000 121.64803 107 GLY M N 1
ATOM 7165 C CA . GLY E 1 107 ? 168.58110 161.33423 96.40415 1.000 121.23899 107 GLY M CA 1
ATOM 7166 C C . GLY E 1 107 ? 167.26938 160.93231 95.76213 1.000 123.08506 107 GLY M C 1
ATOM 7167 O O . GLY E 1 107 ? 166.65388 159.92610 96.12799 1.000 123.17508 107 GLY M O 1
ATOM 7168 N N . PRO E 1 108 ? 166.81022 161.72364 94.78066 1.000 131.96612 108 PRO M N 1
ATOM 7169 C CA . PRO E 1 108 ? 165.55153 161.46949 94.06957 1.000 131.92889 108 PRO M CA 1
ATOM 7170 C C . PRO E 1 108 ? 165.58258 160.17717 93.25893 1.000 130.09415 108 PRO M C 1
ATOM 7171 O O . PRO E 1 108 ? 164.68397 159.96257 92.44546 1.000 128.58395 108 PRO M O 1
ATOM 7175 N N . GLY E 1 133 ? 159.53432 174.78481 95.64362 1.000 118.39661 133 GLY M N 1
ATOM 7176 C CA . GLY E 1 133 ? 159.18126 173.45893 95.17170 1.000 120.32023 133 GLY M CA 1
ATOM 7177 C C . GLY E 1 133 ? 160.10404 172.37487 95.69216 1.000 122.32247 133 GLY M C 1
ATOM 7178 O O . GLY E 1 133 ? 160.80812 171.72226 94.92150 1.000 120.38073 133 GLY M O 1
ATOM 7179 N N . LEU E 1 134 ? 160.10072 172.18394 97.00816 1.000 121.46110 134 LEU M N 1
ATOM 7180 C CA . LEU E 1 134 ? 160.94352 171.18609 97.64714 1.000 120.28666 134 LEU M CA 1
ATOM 7181 C C . LEU E 1 134 ? 160.18018 169.86673 97.76864 1.000 119.79604 134 LEU M C 1
ATOM 7182 O O . LEU E 1 134 ? 159.05576 169.72493 97.28116 1.000 119.21441 134 LEU M O 1
ATOM 7187 N N . GLN E 1 135 ? 160.79072 168.88309 98.42509 1.000 112.22315 135 GLN M N 1
ATOM 7188 C CA . GLN E 1 135 ? 160.21548 167.55299 98.60888 1.000 109.65796 135 GLN M CA 1
ATOM 7189 C C . GLN E 1 135 ? 160.34807 167.12011 100.06318 1.000 110.67911 135 GLN M C 1
ATOM 7190 O O . GLN E 1 135 ? 160.80056 166.01695 100.37736 1.000 112.86837 135 GLN M O 1
ATOM 7196 N N . VAL E 1 136 ? 159.95646 168.00857 100.97124 1.000 95.45754 136 VAL M N 1
ATOM 7197 C CA . VAL E 1 136 ? 160.12332 167.76369 102.40870 1.000 92.36140 136 VAL M CA 1
ATOM 7198 C C . VAL E 1 136 ? 159.23910 166.59751 102.83490 1.000 92.51250 136 VAL M C 1
ATOM 7199 O O . VAL E 1 136 ? 158.04505 166.56129 102.47736 1.000 94.50248 136 VAL M O 1
ATOM 7203 N N . PRO E 1 137 ? 159.75904 165.62563 103.58032 1.000 83.83407 137 PRO M N 1
ATOM 7204 C CA . PRO E 1 137 ? 158.92072 164.51406 104.04053 1.000 84.40998 137 PRO M CA 1
ATOM 7205 C C . PRO E 1 137 ? 157.89563 164.96476 105.07091 1.000 85.68501 137 PRO M C 1
ATOM 7206 O O . PRO E 1 137 ? 158.02029 166.01365 105.70538 1.000 88.10339 137 PRO M O 1
ATOM 7210 N N . ASP E 1 138 ? 156.86115 164.14398 105.22773 1.000 75.87853 138 ASP M N 1
ATOM 7211 C CA . ASP E 1 138 ? 155.70952 164.46692 106.06654 1.000 75.60979 138 ASP M CA 1
ATOM 7212 C C . ASP E 1 138 ? 155.74168 163.50590 107.25256 1.000 77.27341 138 ASP M C 1
ATOM 7213 O O . ASP E 1 138 ? 155.34043 162.34428 107.13484 1.000 77.21637 138 ASP M O 1
ATOM 7218 N N . PHE E 1 139 ? 156.24324 163.98581 108.38754 1.000 71.39022 139 PHE M N 1
ATOM 7219 C CA . PHE E 1 139 ? 156.15037 163.25354 109.65297 1.000 65.40124 139 PHE M CA 1
ATOM 7220 C C . PHE E 1 139 ? 155.01714 163.81231 110.51381 1.000 66.51725 139 PHE M C 1
ATOM 7221 O O . PHE E 1 139 ? 155.22967 164.34434 111.60311 1.000 67.95568 139 PHE M O 1
ATOM 7229 N N . SER E 1 140 ? 153.79038 163.68263 110.01270 1.000 67.64083 140 SER M N 1
ATOM 7230 C CA . SER E 1 140 ? 152.62928 164.15745 110.75571 1.000 67.15863 140 SER M CA 1
ATOM 7231 C C . SER E 1 140 ? 152.01754 163.08177 111.63948 1.000 72.55895 140 SER M C 1
ATOM 7232 O O . SER E 1 140 ? 151.39678 163.40657 112.65822 1.000 74.18903 140 SER M O 1
ATOM 7235 N N . ALA E 1 141 ? 152.17604 161.80842 111.27400 1.000 72.12590 141 ALA M N 1
ATOM 7236 C CA . ALA E 1 141 ? 151.66086 160.72766 112.10352 1.000 65.80082 141 ALA M CA 1
ATOM 7237 C C . ALA E 1 141 ? 152.48005 160.53316 113.37101 1.000 66.63353 141 ALA M C 1
ATOM 7238 O O . ALA E 1 141 ? 151.92986 160.09886 114.38696 1.000 71.61260 141 ALA M O 1
ATOM 7240 N N . GLY E 1 142 ? 153.77221 160.84408 113.33753 1.000 57.81521 142 GLY M N 1
ATOM 7241 C CA . GLY E 1 142 ? 154.62873 160.72649 114.49617 1.000 53.78328 142 GLY M CA 1
ATOM 7242 C C . GLY E 1 142 ? 154.57430 161.88998 115.45407 1.000 57.82368 142 GLY M C 1
ATOM 7243 O O . GLY E 1 142 ? 155.27834 161.88420 116.46795 1.000 66.35868 142 GLY M O 1
ATOM 7244 N N . TYR E 1 143 ? 153.75746 162.89802 115.15945 1.000 55.20619 143 TYR M N 1
ATOM 7245 C CA . TYR E 1 143 ? 153.57911 164.05307 116.02797 1.000 52.38172 143 TYR M CA 1
ATOM 7246 C C . TYR E 1 143 ? 152.39450 163.89825 116.96958 1.000 55.26035 143 TYR M C 1
ATOM 7247 O O . TYR E 1 143 ? 152.48738 164.28222 118.14202 1.000 63.98001 143 TYR M O 1
ATOM 7256 N N . ILE E 1 144 ? 151.29516 163.31894 116.48391 1.000 45.25461 144 ILE M N 1
ATOM 7257 C CA . ILE E 1 144 ? 150.11808 163.10919 117.31889 1.000 47.54752 144 ILE M CA 1
ATOM 7258 C C . ILE E 1 144 ? 150.42213 162.12598 118.44261 1.000 55.07597 144 ILE M C 1
ATOM 7259 O O . ILE E 1 144 ? 149.94307 162.28708 119.57032 1.000 62.17159 144 ILE M O 1
ATOM 7264 N N . ILE E 1 145 ? 151.21545 161.09132 118.15676 1.000 56.50619 145 ILE M N 1
ATOM 7265 C CA . ILE E 1 145 ? 151.54968 160.10574 119.18138 1.000 54.77398 145 ILE M CA 1
ATOM 7266 C C . ILE E 1 145 ? 152.37980 160.74071 120.29058 1.000 54.35685 145 ILE M C 1
ATOM 7267 O O . ILE E 1 145 ? 152.13909 160.50150 121.48231 1.000 59.15543 145 ILE M O 1
ATOM 7272 N N . HIS E 1 146 ? 153.37612 161.54819 119.92152 1.000 38.27455 146 HIS M N 1
ATOM 7273 C CA . HIS E 1 146 ? 154.17996 162.23366 120.92420 1.000 39.81123 146 HIS M CA 1
ATOM 7274 C C . HIS E 1 146 ? 153.35714 163.23957 121.71805 1.000 45.86589 146 HIS M C 1
ATOM 7275 O O . HIS E 1 146 ? 153.54370 163.34708 122.93575 1.000 44.18711 146 HIS M O 1
ATOM 7282 N N . LEU E 1 147 ? 152.43193 163.95223 121.06885 1.000 49.88736 147 LEU M N 1
ATOM 7283 C CA . LEU E 1 147 ? 151.50866 164.81693 121.79355 1.000 41.16832 147 LEU M CA 1
ATOM 7284 C C . LEU E 1 147 ? 150.63166 164.05438 122.77691 1.000 44.71915 147 LEU M C 1
ATOM 7285 O O . LEU E 1 147 ? 150.43973 164.52666 123.90115 1.000 48.19395 147 LEU M O 1
ATOM 7290 N N . LEU E 1 148 ? 150.09981 162.89671 122.38518 1.000 46.21257 148 LEU M N 1
ATOM 7291 C CA . LEU E 1 148 ? 149.30103 162.06242 123.27505 1.000 42.17070 148 LEU M CA 1
ATOM 7292 C C . LEU E 1 148 ? 150.09758 161.57156 124.47596 1.000 44.18247 148 LEU M C 1
ATOM 7293 O O . LEU E 1 148 ? 149.60166 161.61523 125.60757 1.000 46.75477 148 LEU M O 1
ATOM 7298 N N . LEU E 1 149 ? 151.32695 161.10291 124.25027 1.000 43.51410 149 LEU M N 1
ATOM 7299 C CA . LEU E 1 149 ? 152.15779 160.65999 125.36657 1.000 44.53309 149 LEU M CA 1
ATOM 7300 C C . LEU E 1 149 ? 152.48590 161.81538 126.30519 1.000 46.05507 149 LEU M C 1
ATOM 7301 O O . LEU E 1 149 ? 152.43236 161.66122 127.53267 1.000 51.54455 149 LEU M O 1
ATOM 7306 N N . ARG E 1 150 ? 152.81806 162.98340 125.74881 1.000 48.86524 150 ARG M N 1
ATOM 7307 C CA . ARG E 1 150 ? 153.10598 164.14256 126.58561 1.000 44.98790 150 ARG M CA 1
ATOM 7308 C C . ARG E 1 150 ? 151.88431 164.55755 127.39521 1.000 48.78051 150 ARG M C 1
ATOM 7309 O O . ARG E 1 150 ? 152.00534 164.90035 128.57563 1.000 51.22091 150 ARG M O 1
ATOM 7317 N N . THR E 1 151 ? 150.69941 164.53031 126.77996 1.000 51.61839 151 THR M N 1
ATOM 7318 C CA . THR E 1 151 ? 149.47740 164.87190 127.50094 1.000 43.96610 151 THR M CA 1
ATOM 7319 C C . THR E 1 151 ? 149.19696 163.87764 128.62165 1.000 43.00690 151 THR M C 1
ATOM 7320 O O . THR E 1 151 ? 148.84226 164.27625 129.73706 1.000 51.64635 151 THR M O 1
ATOM 7324 N N . LEU E 1 152 ? 149.36178 162.58218 128.35279 1.000 45.51199 152 LEU M N 1
ATOM 7325 C CA . LEU E 1 152 ? 149.13596 161.57169 129.37798 1.000 44.09645 152 LEU M CA 1
ATOM 7326 C C . LEU E 1 152 ? 150.16738 161.61632 130.49661 1.000 46.04392 152 LEU M C 1
ATOM 7327 O O . LEU E 1 152 ? 149.86651 161.16938 131.60784 1.000 55.85628 152 LEU M O 1
ATOM 7332 N N . LEU E 1 153 ? 151.36743 162.13224 130.23703 1.000 46.25482 153 LEU M N 1
ATOM 7333 C CA . LEU E 1 153 ? 152.38360 162.22824 131.27724 1.000 44.98022 153 LEU M CA 1
ATOM 7334 C C . LEU E 1 153 ? 152.16430 163.38946 132.24079 1.000 48.29750 153 LEU M C 1
ATOM 7335 O O . LEU E 1 153 ? 152.82090 163.43225 133.28582 1.000 51.50430 153 LEU M O 1
ATOM 7340 N N . GLU E 1 154 ? 151.26907 164.32662 131.92705 1.000 53.05787 154 GLU M N 1
ATOM 7341 C CA . GLU E 1 154 ? 151.02402 165.45860 132.81506 1.000 49.35466 154 GLU M CA 1
ATOM 7342 C C . GLU E 1 154 ? 149.90943 165.18876 133.81857 1.000 53.67939 154 GLU M C 1
ATOM 7343 O O . GLU E 1 154 ? 149.99022 165.64227 134.96506 1.000 56.83686 154 GLU M O 1
ATOM 7349 N N . ALA E 1 155 ? 148.86439 164.46629 133.40914 1.000 42.21807 155 ALA M N 1
ATOM 7350 C CA . ALA E 1 155 ? 147.76095 164.17926 134.32017 1.000 41.09942 155 ALA M CA 1
ATOM 7351 C C . ALA E 1 155 ? 148.21842 163.33339 135.50275 1.000 54.20781 155 ALA M C 1
ATOM 7352 O O . ALA E 1 155 ? 147.82598 163.59273 136.64757 1.000 58.43748 155 ALA M O 1
ATOM 7354 N N . ALA E 1 156 ? 149.04487 162.31616 135.24625 1.000 46.49373 156 ALA M N 1
ATOM 7355 C CA . ALA E 1 156 ? 149.52428 161.45950 136.32583 1.000 38.62809 156 ALA M CA 1
ATOM 7356 C C . ALA E 1 156 ? 150.36687 162.24262 137.32315 1.000 43.39023 156 ALA M C 1
ATOM 7357 O O . ALA E 1 156 ? 150.21294 162.07917 138.53982 1.000 53.79164 156 ALA M O 1
ATOM 7359 N N . PHE E 1 157 ? 151.25507 163.10369 136.83015 1.000 40.82521 157 PHE M N 1
ATOM 7360 C CA . PHE E 1 157 ? 152.09675 163.90285 137.70783 1.000 39.12354 157 PHE M CA 1
ATOM 7361 C C . PHE E 1 157 ? 151.32446 164.99938 138.42635 1.000 46.92726 157 PHE M C 1
ATOM 7362 O O . PHE E 1 157 ? 151.74514 165.41968 139.50855 1.000 57.78846 157 PHE M O 1
ATOM 7370 N N . GLY E 1 158 ? 150.22044 165.47614 137.85713 1.000 42.10717 158 GLY M N 1
ATOM 7371 C CA . GLY E 1 158 ? 149.35898 166.39921 138.56696 1.000 43.60803 158 GLY M CA 1
ATOM 7372 C C . GLY E 1 158 ? 148.60446 165.71647 139.68732 1.000 43.44013 158 GLY M C 1
ATOM 7373 O O . GLY E 1 158 ? 148.48683 166.25776 140.79084 1.000 49.37801 158 GLY M O 1
ATOM 7374 N N . ALA E 1 159 ? 148.09192 164.51429 139.41257 1.000 36.48608 159 ALA M N 1
ATOM 7375 C CA . ALA E 1 159 ? 147.39673 163.75459 140.44703 1.000 34.91388 159 ALA M CA 1
ATOM 7376 C C . ALA E 1 159 ? 148.33578 163.38413 141.58900 1.000 40.43500 159 ALA M C 1
ATOM 7377 O O . ALA E 1 159 ? 147.97485 163.51567 142.76581 1.000 53.99810 159 ALA M O 1
ATOM 7379 N N . LEU E 1 160 ? 149.54596 162.92169 141.26254 1.000 40.91132 160 LEU M N 1
ATOM 7380 C CA . LEU E 1 160 ? 150.52120 162.60299 142.29985 1.000 37.76324 160 LEU M CA 1
ATOM 7381 C C . LEU E 1 160 ? 150.91585 163.83945 143.09601 1.000 42.51652 160 LEU M C 1
ATOM 7382 O O . LEU E 1 160 ? 151.05673 163.76678 144.32217 1.000 49.33474 160 LEU M O 1
ATOM 7387 N N . HIS E 1 161 ? 151.10128 164.97595 142.41931 1.000 45.22980 161 HIS M N 1
ATOM 7388 C CA . HIS E 1 161 ? 151.41811 166.21787 143.11565 1.000 41.32834 161 HIS M CA 1
ATOM 7389 C C . HIS E 1 161 ? 150.30404 166.62519 144.06869 1.000 41.39843 161 HIS M C 1
ATOM 7390 O O . HIS E 1 161 ? 150.58039 167.04822 145.19609 1.000 42.75583 161 HIS M O 1
ATOM 7397 N N . TYR E 1 162 ? 149.04736 166.51347 143.63733 1.000 50.63421 162 TYR M N 1
ATOM 7398 C CA . TYR E 1 162 ? 147.93351 166.83427 144.52020 1.000 47.84591 162 TYR M CA 1
ATOM 7399 C C . TYR E 1 162 ? 147.86379 165.89100 145.71313 1.000 50.71473 162 TYR M C 1
ATOM 7400 O O . TYR E 1 162 ? 147.61796 166.34059 146.83732 1.000 60.35262 162 TYR M O 1
ATOM 7409 N N . PHE E 1 163 ? 148.08117 164.59356 145.49728 1.000 51.76667 163 PHE M N 1
ATOM 7410 C CA . PHE E 1 163 ? 147.96438 163.62622 146.58151 1.000 46.29648 163 PHE M CA 1
ATOM 7411 C C . PHE E 1 163 ? 149.17239 163.60507 147.50952 1.000 44.53456 163 PHE M C 1
ATOM 7412 O O . PHE E 1 163 ? 149.07078 163.05464 148.61043 1.000 47.77341 163 PHE M O 1
ATOM 7420 N N . LEU E 1 164 ? 150.30257 164.18446 147.10674 1.000 42.84817 164 LEU M N 1
ATOM 7421 C CA . LEU E 1 164 ? 151.52181 164.12689 147.90513 1.000 38.13726 164 LEU M CA 1
ATOM 7422 C C . LEU E 1 164 ? 151.76710 165.39046 148.72223 1.000 44.78254 164 LEU M C 1
ATOM 7423 O O . LEU E 1 164 ? 152.05150 165.30354 149.91950 1.000 44.94555 164 LEU M O 1
ATOM 7428 N N . PHE E 1 165 ? 151.66699 166.56844 148.10301 1.000 51.19314 165 PHE M N 1
ATOM 7429 C CA . PHE E 1 165 ? 152.05269 167.81144 148.75500 1.000 45.54911 165 PHE M CA 1
ATOM 7430 C C . PHE E 1 165 ? 150.91097 168.79377 148.97534 1.000 47.19493 165 PHE M C 1
ATOM 7431 O O . PHE E 1 165 ? 151.06540 169.71220 149.78773 1.000 50.39302 165 PHE M O 1
ATOM 7439 N N . GLY E 1 166 ? 149.78141 168.63983 148.28798 1.000 43.33941 166 GLY M N 1
ATOM 7440 C CA . GLY E 1 166 ? 148.70037 169.58694 148.47854 1.000 44.29066 166 GLY M CA 1
ATOM 7441 C C . GLY E 1 166 ? 148.94110 170.89283 147.73779 1.000 54.22982 166 GLY M C 1
ATOM 7442 O O . GLY E 1 166 ? 149.56933 170.93505 146.67651 1.000 61.13398 166 GLY M O 1
ATOM 7443 N N . PHE E 1 167 ? 148.42716 171.98126 148.31234 1.000 55.14549 167 PHE M N 1
ATOM 7444 C CA . PHE E 1 167 ? 148.49793 173.29580 147.68651 1.000 53.33560 167 PHE M CA 1
ATOM 7445 C C . PHE E 1 167 ? 149.33157 174.31049 148.45514 1.000 57.81403 167 PHE M C 1
ATOM 7446 O O . PHE E 1 167 ? 149.95943 175.16668 147.83002 1.000 49.56941 167 PHE M O 1
ATOM 7454 N N . LEU E 1 168 ? 149.35436 174.24504 149.78547 1.000 57.06204 168 LEU M N 1
ATOM 7455 C CA . LEU E 1 168 ? 150.08917 175.20072 150.60178 1.000 46.63569 168 LEU M CA 1
ATOM 7456 C C . LEU E 1 168 ? 150.94095 174.46192 151.62377 1.000 55.07794 168 LEU M C 1
ATOM 7457 O O . LEU E 1 168 ? 150.63830 173.32859 152.00577 1.000 66.37464 168 LEU M O 1
ATOM 7462 N N . ALA E 1 169 ? 152.03080 175.13082 152.07222 1.000 47.18780 169 ALA M N 1
ATOM 7463 C CA . ALA E 1 169 ? 152.99116 174.57482 153.01318 1.000 46.31720 169 ALA M CA 1
ATOM 7464 C C . ALA E 1 169 ? 152.57342 174.85307 154.45490 1.000 45.17208 169 ALA M C 1
ATOM 7465 O O . ALA E 1 169 ? 152.04599 175.92715 154.76085 1.000 48.46325 169 ALA M O 1
ATOM 7467 N N . PRO E 1 170 ? 152.79832 173.90150 155.35563 1.000 44.65610 170 PRO M N 1
ATOM 7468 C CA . PRO E 1 170 ? 152.46340 174.11040 156.76678 1.000 43.83036 170 PRO M CA 1
ATOM 7469 C C . PRO E 1 170 ? 153.52518 174.94110 157.47785 1.000 46.33613 170 PRO M C 1
ATOM 7470 O O . PRO E 1 170 ? 154.58212 175.25779 156.93269 1.000 56.79731 170 PRO M O 1
ATOM 7474 N N . LYS E 1 171 ? 153.21941 175.29077 158.73024 1.000 47.76627 171 LYS M N 1
ATOM 7475 C CA . LYS E 1 171 ? 154.11258 176.10235 159.54439 1.000 40.61517 171 LYS M CA 1
ATOM 7476 C C . LYS E 1 171 ? 154.66159 175.38799 160.77022 1.000 45.67942 171 LYS M C 1
ATOM 7477 O O . LYS E 1 171 ? 155.66412 175.84520 161.32642 1.000 47.24385 171 LYS M O 1
ATOM 7483 N N . LYS E 1 172 ? 154.04041 174.29341 161.20631 1.000 41.44941 172 LYS M N 1
ATOM 7484 C CA . LYS E 1 172 ? 154.48180 173.57912 162.39522 1.000 34.61916 172 LYS M CA 1
ATOM 7485 C C . LYS E 1 172 ? 154.30643 172.08209 162.18689 1.000 44.55281 172 LYS M C 1
ATOM 7486 O O . LYS E 1 172 ? 153.51169 171.63783 161.35544 1.000 47.52966 172 LYS M O 1
ATOM 7492 N N . PHE E 1 173 ? 155.06593 171.30443 162.95980 1.000 48.75776 173 PHE M N 1
ATOM 7493 C CA . PHE E 1 173 ? 155.01958 169.85005 162.86834 1.000 39.73126 173 PHE M CA 1
ATOM 7494 C C . PHE E 1 173 ? 155.12708 169.20558 164.24642 1.000 44.24732 173 PHE M C 1
ATOM 7495 O O . PHE E 1 173 ? 156.07823 169.47995 164.99024 1.000 56.14614 173 PHE M O 1
ATOM 7503 N N . PRO E 1 174 ? 154.16250 168.36196 164.63083 1.000 47.28987 174 PRO M N 1
ATOM 7504 C CA . PRO E 1 174 ? 154.31477 167.56801 165.85789 1.000 46.52922 174 PRO M CA 1
ATOM 7505 C C . PRO E 1 174 ? 155.01361 166.23942 165.60631 1.000 51.26333 174 PRO M C 1
ATOM 7506 O O . PRO E 1 174 ? 154.63950 165.49748 164.69334 1.000 65.41552 174 PRO M O 1
ATOM 7510 N N . CYS E 1 175 ? 156.02316 165.92366 166.41448 1.000 47.14164 175 CYS M N 1
ATOM 7511 C CA . CYS E 1 175 ? 156.85620 164.74444 166.21769 1.000 53.70395 175 CYS M CA 1
ATOM 7512 C C . CYS E 1 175 ? 156.96457 163.97507 167.52536 1.000 56.36050 175 CYS M C 1
ATOM 7513 O O . CYS E 1 175 ? 157.27197 164.56042 168.56841 1.000 65.20634 175 CYS M O 1
ATOM 7516 N N . THR E 1 176 ? 156.70775 162.66317 167.46817 1.000 59.25407 176 THR M N 1
ATOM 7517 C CA . THR E 1 176 ? 156.74334 161.81085 168.65160 1.000 59.41158 176 THR M CA 1
ATOM 7518 C C . THR E 1 176 ? 157.64810 160.59391 168.48569 1.000 59.07657 176 THR M C 1
ATOM 7519 O O . THR E 1 176 ? 157.62400 159.70336 169.34245 1.000 60.92999 176 THR M O 1
ATOM 7523 N N . ARG E 1 177 ? 158.43517 160.52420 167.41562 1.000 67.33909 177 ARG M N 1
ATOM 7524 C CA . ARG E 1 177 ? 159.28248 159.36440 167.18843 1.000 64.69250 177 ARG M CA 1
ATOM 7525 C C . ARG E 1 177 ? 160.43179 159.32675 168.19630 1.000 67.66226 177 ARG M C 1
ATOM 7526 O O . ARG E 1 177 ? 160.90259 160.37108 168.65250 1.000 72.67467 177 ARG M O 1
ATOM 7534 N N . PRO E 1 178 ? 160.89814 158.13531 168.56084 1.000 59.06103 178 PRO M N 1
ATOM 7535 C CA . PRO E 1 178 ? 162.08412 158.02848 169.42222 1.000 58.99203 178 PRO M CA 1
ATOM 7536 C C . PRO E 1 178 ? 163.32360 158.50928 168.69017 1.000 62.31121 178 PRO M C 1
ATOM 7537 O O . PRO E 1 178 ? 163.36870 158.48353 167.45126 1.000 67.73697 178 PRO M O 1
ATOM 7541 N N . PRO E 1 179 ? 164.36147 158.95110 169.41557 1.000 54.72154 179 PRO M N 1
ATOM 7542 C CA . PRO E 1 179 ? 164.51939 158.96083 170.87627 1.000 58.22685 179 PRO M CA 1
ATOM 7543 C C . PRO E 1 179 ? 163.89518 160.17439 171.55638 1.000 58.39233 179 PRO M C 1
ATOM 7544 O O . PRO E 1 179 ? 164.15285 160.42377 172.72945 1.000 60.92171 179 PRO M O 1
ATOM 7548 N N . CYS E 1 180 ? 163.08158 160.95260 170.84961 1.000 60.15790 180 CYS M N 1
ATOM 7549 C CA . CYS E 1 180 ? 162.41677 162.08977 171.46877 1.000 60.91013 180 CYS M CA 1
ATOM 7550 C C . CYS E 1 180 ? 161.40058 161.61297 172.49953 1.000 61.10822 180 CYS M C 1
ATOM 7551 O O . CYS E 1 180 ? 160.66167 160.65196 172.26958 1.000 59.68294 180 CYS M O 1
ATOM 7554 N N . THR E 1 181 ? 161.36986 162.28904 173.64432 1.000 61.04480 181 THR M N 1
ATOM 7555 C CA . THR E 1 181 ? 160.47280 161.94146 174.73834 1.000 64.07346 181 THR M CA 1
ATOM 7556 C C . THR E 1 181 ? 159.27758 162.88401 174.73745 1.000 61.52509 181 THR M C 1
ATOM 7557 O O . THR E 1 181 ? 159.44535 164.10763 174.71195 1.000 62.00610 181 THR M O 1
ATOM 7561 N N . GLY E 1 182 ? 158.07650 162.31178 174.77221 1.000 56.30540 182 GLY M N 1
ATOM 7562 C CA . GLY E 1 182 ? 156.87360 163.11867 174.72545 1.000 53.13312 182 GLY M CA 1
ATOM 7563 C C . GLY E 1 182 ? 156.53860 163.55233 173.30791 1.000 58.42005 182 GLY M C 1
ATOM 7564 O O . GLY E 1 182 ? 156.82502 162.85752 172.33230 1.000 67.22254 182 GLY M O 1
ATOM 7565 N N . VAL E 1 183 ? 155.91987 164.72410 173.20213 1.000 54.90946 183 VAL M N 1
ATOM 7566 C CA . VAL E 1 183 ? 155.54587 165.31269 171.92171 1.000 52.14855 183 VAL M CA 1
ATOM 7567 C C . VAL E 1 183 ? 156.38483 166.56640 171.72336 1.000 57.78148 183 VAL M C 1
ATOM 7568 O O . VAL E 1 183 ? 156.37158 167.47135 172.56688 1.000 59.97019 183 VAL M O 1
ATOM 7572 N N . VAL E 1 184 ? 157.11412 166.61895 170.61404 1.000 59.32284 184 VAL M N 1
ATOM 7573 C CA . VAL E 1 184 ? 157.98446 167.74341 170.29583 1.000 57.33446 184 VAL M CA 1
ATOM 7574 C C . VAL E 1 184 ? 157.35397 168.55022 169.17128 1.000 60.43454 184 VAL M C 1
ATOM 7575 O O . VAL E 1 184 ? 156.67970 168.00803 168.29042 1.000 61.65567 184 VAL M O 1
ATOM 7579 N N . ASP E 1 185 ? 157.56423 169.86181 169.20429 1.000 60.52764 185 ASP M N 1
ATOM 7580 C CA . ASP E 1 185 ? 157.07005 170.76641 168.17565 1.000 57.09038 185 ASP M CA 1
ATOM 7581 C C . ASP E 1 185 ? 158.24592 171.30605 167.37552 1.000 58.00805 185 ASP M C 1
ATOM 7582 O O . ASP E 1 185 ? 159.24500 171.74408 167.95502 1.000 61.44444 185 ASP M O 1
ATOM 7587 N N . CYS E 1 186 ? 158.12698 171.27408 166.04966 1.000 46.33813 186 CYS M N 1
ATOM 7588 C CA . CYS E 1 186 ? 159.16792 171.77336 165.16605 1.000 37.22468 186 CYS M CA 1
ATOM 7589 C C . CYS E 1 186 ? 158.58303 172.80901 164.21817 1.000 44.25811 186 CYS M C 1
ATOM 7590 O O . CYS E 1 186 ? 157.39779 172.76597 163.88020 1.000 52.96986 186 CYS M O 1
ATOM 7593 N N . TYR E 1 187 ? 159.43120 173.73963 163.79087 1.000 39.98346 187 TYR M N 1
ATOM 7594 C CA . TYR E 1 187 ? 159.01968 174.88662 162.99351 1.000 39.76607 187 TYR M CA 1
ATOM 7595 C C . TYR E 1 187 ? 159.60085 174.77802 161.59099 1.000 44.96519 187 TYR M C 1
ATOM 7596 O O . TYR E 1 187 ? 160.78500 174.46821 161.42690 1.000 46.93263 187 TYR M O 1
ATOM 7605 N N . VAL E 1 188 ? 158.76776 175.03743 160.58884 1.000 39.57386 188 VAL M N 1
ATOM 7606 C CA . VAL E 1 188 ? 159.18599 174.96848 159.19394 1.000 33.88294 188 VAL M CA 1
ATOM 7607 C C . VAL E 1 188 ? 159.81162 176.29566 158.78790 1.000 42.64781 188 VAL M C 1
ATOM 7608 O O . VAL E 1 188 ? 159.32353 177.37069 159.15618 1.000 47.35686 188 VAL M O 1
ATOM 7612 N N . SER E 1 189 ? 160.90289 176.22394 158.02883 1.000 37.40613 189 SER M N 1
ATOM 7613 C CA . SER E 1 189 ? 161.59383 177.41858 157.56289 1.000 41.12353 189 SER M CA 1
ATOM 7614 C C . SER E 1 189 ? 160.93604 177.95768 156.29744 1.000 46.82731 189 SER M C 1
ATOM 7615 O O . SER E 1 189 ? 160.65210 177.19903 155.36579 1.000 52.60170 189 SER M O 1
ATOM 7618 N N . ARG E 1 190 ? 160.70374 179.26774 156.26872 1.000 35.17896 190 ARG M N 1
ATOM 7619 C CA . ARG E 1 190 ? 160.09691 179.95439 155.13303 1.000 22.98620 190 ARG M CA 1
ATOM 7620 C C . ARG E 1 190 ? 158.76652 179.33327 154.69553 1.000 35.18859 190 ARG M C 1
ATOM 7621 O O . ARG E 1 190 ? 158.63192 178.88722 153.55236 1.000 45.72866 190 ARG M O 1
ATOM 7629 N N . PRO E 1 191 ? 157.75919 179.29770 155.57350 1.000 37.90570 191 PRO M N 1
ATOM 7630 C CA . PRO E 1 191 ? 156.48586 178.67388 155.18199 1.000 30.15424 191 PRO M CA 1
ATOM 7631 C C . PRO E 1 191 ? 155.63654 179.52996 154.25738 1.000 34.28897 191 PRO M C 1
ATOM 7632 O O . PRO E 1 191 ? 154.65643 179.01743 153.70432 1.000 46.26523 191 PRO M O 1
ATOM 7636 N N . THR E 1 192 ? 155.97124 180.80669 154.06726 1.000 41.67298 192 THR M N 1
ATOM 7637 C CA . THR E 1 192 ? 155.14888 181.69947 153.25651 1.000 37.37689 192 THR M CA 1
ATOM 7638 C C . THR E 1 192 ? 155.65159 181.80223 151.81956 1.000 45.47796 192 THR M C 1
ATOM 7639 O O . THR E 1 192 ? 154.87410 181.63806 150.87484 1.000 50.77958 192 THR M O 1
ATOM 7643 N N . GLU E 1 193 ? 156.94505 182.07924 151.64108 1.000 46.63112 193 GLU M N 1
ATOM 7644 C CA . GLU E 1 193 ? 157.51463 182.16753 150.30036 1.000 34.71477 193 GLU M CA 1
ATOM 7645 C C . GLU E 1 193 ? 157.43567 180.83383 149.56880 1.000 39.23457 193 GLU M C 1
ATOM 7646 O O . GLU E 1 193 ? 157.16547 180.80020 148.35930 1.000 49.58779 193 GLU M O 1
ATOM 7652 N N . LYS E 1 194 ? 157.66992 179.73175 150.28395 1.000 36.03473 194 LYS M N 1
ATOM 7653 C CA . LYS E 1 194 ? 157.53715 178.40387 149.70252 1.000 26.86045 194 LYS M CA 1
ATOM 7654 C C . LYS E 1 194 ? 156.13421 178.14727 149.17427 1.000 33.13118 194 LYS M C 1
ATOM 7655 O O . LYS E 1 194 ? 155.98569 177.47562 148.14896 1.000 45.18366 194 LYS M O 1
ATOM 7661 N N . SER E 1 195 ? 155.10734 178.66169 149.84767 1.000 29.14346 195 SER M N 1
ATOM 7662 C CA . SER E 1 195 ? 153.73865 178.54585 149.36874 1.000 27.58541 195 SER M CA 1
ATOM 7663 C C . SER E 1 195 ? 153.41357 179.53663 148.26021 1.000 34.74542 195 SER M C 1
ATOM 7664 O O . SER E 1 195 ? 152.44908 179.31795 147.52065 1.000 41.36154 195 SER M O 1
ATOM 7667 N N . LEU E 1 196 ? 154.18575 180.61575 148.12818 1.000 38.71281 196 LEU M N 1
ATOM 7668 C CA . LEU E 1 196 ? 154.02904 181.53565 147.00989 1.000 33.19621 196 LEU M CA 1
ATOM 7669 C C . LEU E 1 196 ? 154.63720 181.00347 145.72301 1.000 29.92144 196 LEU M C 1
ATOM 7670 O O . LEU E 1 196 ? 154.09730 181.26715 144.64350 1.000 41.48581 196 LEU M O 1
ATOM 7675 N N . LEU E 1 197 ? 155.74740 180.27284 145.81084 1.000 38.31425 197 LEU M N 1
ATOM 7676 C CA . LEU E 1 197 ? 156.32348 179.62195 144.64056 1.000 33.10865 197 LEU M CA 1
ATOM 7677 C C . LEU E 1 197 ? 155.49340 178.43472 144.16495 1.000 41.23909 197 LEU M C 1
ATOM 7678 O O . LEU E 1 197 ? 155.44845 178.16197 142.95404 1.000 46.04672 197 LEU M O 1
ATOM 7683 N N . MET E 1 198 ? 154.82609 177.74165 145.09290 1.000 44.65087 198 MET M N 1
ATOM 7684 C CA . MET E 1 198 ? 153.95578 176.62755 144.73262 1.000 27.59561 198 MET M CA 1
ATOM 7685 C C . MET E 1 198 ? 152.84193 177.07472 143.79869 1.000 36.66118 198 MET M C 1
ATOM 7686 O O . MET E 1 198 ? 152.54669 176.40059 142.80745 1.000 52.60375 198 MET M O 1
ATOM 7691 N N . LEU E 1 199 ? 152.19921 178.20175 144.11066 1.000 31.79366 199 LEU M N 1
ATOM 7692 C CA . LEU E 1 199 ? 151.10642 178.69200 143.27883 1.000 30.47686 199 LEU M CA 1
ATOM 7693 C C . LEU E 1 199 ? 151.59385 179.10439 141.89648 1.000 34.17030 199 LEU M C 1
ATOM 7694 O O . LEU E 1 199 ? 150.92000 178.83122 140.89629 1.000 45.77494 199 LEU M O 1
ATOM 7699 N N . PHE E 1 200 ? 152.75514 179.75901 141.82180 1.000 26.18917 200 PHE M N 1
ATOM 7700 C CA . PHE E 1 200 ? 153.31400 180.14540 140.53062 1.000 32.95854 200 PHE M CA 1
ATOM 7701 C C . PHE E 1 200 ? 153.58989 178.92378 139.66306 1.000 42.24642 200 PHE M C 1
ATOM 7702 O O . PHE E 1 200 ? 153.20906 178.89098 138.48434 1.000 45.34099 200 PHE M O 1
ATOM 7710 N N . LEU E 1 201 ? 154.22947 177.90049 140.22980 1.000 39.57679 201 LEU M N 1
ATOM 7711 C CA . LEU E 1 201 ? 154.49930 176.68538 139.47177 1.000 29.12523 201 LEU M CA 1
ATOM 7712 C C . LEU E 1 201 ? 153.23524 175.91294 139.10822 1.000 30.53190 201 LEU M C 1
ATOM 7713 O O . LEU E 1 201 ? 153.15883 175.37085 137.99900 1.000 47.77649 201 LEU M O 1
ATOM 7718 N N . TRP E 1 202 ? 152.24162 175.86195 139.99998 1.000 36.09081 202 TRP M N 1
ATOM 7719 C CA . TRP E 1 202 ? 150.95867 175.25030 139.67437 1.000 36.25433 202 TRP M CA 1
ATOM 7720 C C . TRP E 1 202 ? 150.27931 175.94777 138.50649 1.000 38.94608 202 TRP M C 1
ATOM 7721 O O . TRP E 1 202 ? 149.77691 175.27764 137.59762 1.000 37.94130 202 TRP M O 1
ATOM 7732 N N . ALA E 1 203 ? 150.25322 177.28254 138.51485 1.000 36.72363 203 ALA M N 1
ATOM 7733 C CA . ALA E 1 203 ? 149.66637 178.02752 137.40907 1.000 29.49448 203 ALA M CA 1
ATOM 7734 C C . ALA E 1 203 ? 150.42117 177.80410 136.10788 1.000 40.27296 203 ALA M C 1
ATOM 7735 O O . ALA E 1 203 ? 149.79339 177.64971 135.05421 1.000 44.01169 203 ALA M O 1
ATOM 7737 N N . VAL E 1 204 ? 151.75595 177.78204 136.15882 1.000 48.91377 204 VAL M N 1
ATOM 7738 C CA . VAL E 1 204 ? 152.53744 177.53691 134.94874 1.000 37.04685 204 VAL M CA 1
ATOM 7739 C C . VAL E 1 204 ? 152.22559 176.15759 134.37982 1.000 37.86893 204 VAL M C 1
ATOM 7740 O O . VAL E 1 204 ? 152.01051 176.00216 133.17017 1.000 40.46610 204 VAL M O 1
ATOM 7744 N N . SER E 1 205 ? 152.18854 175.13584 135.24111 1.000 37.89305 205 SER M N 1
ATOM 7745 C CA . SER E 1 205 ? 151.88192 173.78709 134.77537 1.000 33.55863 205 SER M CA 1
ATOM 7746 C C . SER E 1 205 ? 150.47399 173.69018 134.20264 1.000 39.68943 205 SER M C 1
ATOM 7747 O O . SER E 1 205 ? 150.27662 173.06972 133.15030 1.000 49.26080 205 SER M O 1
ATOM 7750 N N . ALA E 1 206 ? 149.48816 174.29271 134.87182 1.000 41.50591 206 ALA M N 1
ATOM 7751 C CA . ALA E 1 206 ? 148.11914 174.25713 134.37346 1.000 33.73198 206 ALA M CA 1
ATOM 7752 C C . ALA E 1 206 ? 147.98062 174.96482 133.03436 1.000 29.52131 206 ALA M C 1
ATOM 7753 O O . ALA E 1 206 ? 147.27072 174.47239 132.15158 1.000 32.29081 206 ALA M O 1
ATOM 7755 N N . LEU E 1 207 ? 148.63787 176.11359 132.86451 1.000 49.10158 207 LEU M N 1
ATOM 7756 C CA . LEU E 1 207 ? 148.61470 176.80781 131.58460 1.000 50.23068 207 LEU M CA 1
ATOM 7757 C C . LEU E 1 207 ? 149.31133 176.02237 130.48288 1.000 39.79778 207 LEU M C 1
ATOM 7758 O O . LEU E 1 207 ? 148.82300 176.00881 129.34847 1.000 38.60269 207 LEU M O 1
ATOM 7763 N N . SER E 1 208 ? 150.42966 175.36313 130.78634 1.000 38.50174 208 SER M N 1
ATOM 7764 C CA . SER E 1 208 ? 151.11287 174.55762 129.78349 1.000 34.48511 208 SER M CA 1
ATOM 7765 C C . SER E 1 208 ? 150.35438 173.28795 129.42389 1.000 38.48668 208 SER M C 1
ATOM 7766 O O . SER E 1 208 ? 150.52470 172.78220 128.31022 1.000 42.32599 208 SER M O 1
ATOM 7769 N N . PHE E 1 209 ? 149.53097 172.75927 130.33138 1.000 47.20221 209 PHE M N 1
ATOM 7770 C CA . PHE E 1 209 ? 148.75502 171.56426 130.01755 1.000 35.94363 209 PHE M CA 1
ATOM 7771 C C . PHE E 1 209 ? 147.71273 171.82247 128.93607 1.000 40.84861 209 PHE M C 1
ATOM 7772 O O . PHE E 1 209 ? 147.45263 170.93906 128.11292 1.000 51.33993 209 PHE M O 1
ATOM 7780 N N . LEU E 1 210 ? 147.10767 173.00781 128.91859 1.000 39.46043 210 LEU M N 1
ATOM 7781 C CA . LEU E 1 210 ? 146.10679 173.35079 127.91698 1.000 36.19170 210 LEU M CA 1
ATOM 7782 C C . LEU E 1 210 ? 146.71377 173.75696 126.58163 1.000 44.21738 210 LEU M C 1
ATOM 7783 O O . LEU E 1 210 ? 145.99102 173.81093 125.58225 1.000 49.71133 210 LEU M O 1
ATOM 7788 N N . LEU E 1 211 ? 148.01245 174.04816 126.53710 1.000 46.52114 211 LEU M N 1
ATOM 7789 C CA . LEU E 1 211 ? 148.67355 174.34676 125.27389 1.000 43.71949 211 LEU M CA 1
ATOM 7790 C C . LEU E 1 211 ? 148.86747 173.10533 124.41708 1.000 45.43724 211 LEU M C 1
ATOM 7791 O O . LEU E 1 211 ? 148.80741 173.19577 123.18593 1.000 48.58005 211 LEU M O 1
ATOM 7796 N N . GLY E 1 212 ? 149.10210 171.95049 125.03914 1.000 45.02405 212 GLY M N 1
ATOM 7797 C CA . GLY E 1 212 ? 149.14571 170.69242 124.32409 1.000 36.47020 212 GLY M CA 1
ATOM 7798 C C . GLY E 1 212 ? 147.79685 170.09788 124.00700 1.000 40.49347 212 GLY M C 1
ATOM 7799 O O . GLY E 1 212 ? 147.70588 169.19425 123.17226 1.000 43.16040 212 GLY M O 1
ATOM 7800 N N . LEU E 1 213 ? 146.73972 170.58295 124.65713 1.000 46.73844 213 LEU M N 1
ATOM 7801 C CA . LEU E 1 213 ? 145.38173 170.15635 124.34812 1.000 47.58710 213 LEU M CA 1
ATOM 7802 C C . LEU E 1 213 ? 144.75842 170.97371 123.22681 1.000 49.57774 213 LEU M C 1
ATOM 7803 O O . LEU E 1 213 ? 143.90797 170.45837 122.49379 1.000 48.52402 213 LEU M O 1
ATOM 7808 N N . ALA E 1 214 ? 145.15908 172.23606 123.07807 1.000 50.24914 214 ALA M N 1
ATOM 7809 C CA . ALA E 1 214 ? 144.70511 173.05520 121.96342 1.000 49.15979 214 ALA M CA 1
ATOM 7810 C C . ALA E 1 214 ? 145.46957 172.77165 120.68009 1.000 54.06938 214 ALA M C 1
ATOM 7811 O O . ALA E 1 214 ? 145.03935 173.21395 119.61004 1.000 57.10034 214 ALA M O 1
ATOM 7813 N N . ASP E 1 215 ? 146.58788 172.05217 120.76430 1.000 57.70639 215 ASP M N 1
ATOM 7814 C CA . ASP E 1 215 ? 147.36976 171.67257 119.59711 1.000 55.70754 215 ASP M CA 1
ATOM 7815 C C . ASP E 1 215 ? 146.98006 170.30427 119.05412 1.000 56.59972 215 ASP M C 1
ATOM 7816 O O . ASP E 1 215 ? 146.92452 170.12962 117.83150 1.000 62.83471 215 ASP M O 1
ATOM 7821 N N . LEU E 1 216 ? 146.69837 169.34124 119.93049 1.000 52.76597 216 LEU M N 1
ATOM 7822 C CA . LEU E 1 216 ? 146.28048 168.00964 119.51300 1.000 54.71466 216 LEU M CA 1
ATOM 7823 C C . LEU E 1 216 ? 144.92681 168.00271 118.81601 1.000 59.37984 216 LEU M C 1
ATOM 7824 O O . LEU E 1 216 ? 144.77831 167.34486 117.77845 1.000 64.09568 216 LEU M O 1
ATOM 7829 N N . VAL E 1 217 ? 143.94154 168.71875 119.35244 1.000 61.58646 217 VAL M N 1
ATOM 7830 C CA . VAL E 1 217 ? 142.60339 168.75276 118.77626 1.000 61.34830 217 VAL M CA 1
ATOM 7831 C C . VAL E 1 217 ? 142.56490 169.59378 117.49972 1.000 61.92515 217 VAL M C 1
ATOM 7832 O O . VAL E 1 217 ? 141.55595 169.60577 116.79740 1.000 67.99237 217 VAL M O 1
ATOM 7836 N N . CYS E 1 218 ? 143.64473 170.29979 117.19383 1.000 65.34488 218 CYS M N 1
ATOM 7837 C CA . CYS E 1 218 ? 143.79531 170.98035 115.91588 1.000 68.30572 218 CYS M CA 1
ATOM 7838 C C . CYS E 1 218 ? 144.54344 170.14044 114.89693 1.000 71.70850 218 CYS M C 1
ATOM 7839 O O . CYS E 1 218 ? 144.13501 170.07928 113.73511 1.000 73.26179 218 CYS M O 1
ATOM 7842 N N . SER E 1 219 ? 145.62259 169.47282 115.31011 1.000 70.58375 219 SER M N 1
ATOM 7843 C CA . SER E 1 219 ? 146.33756 168.57265 114.41289 1.000 65.92167 219 SER M CA 1
ATOM 7844 C C . SER E 1 219 ? 145.46383 167.40222 113.97688 1.000 69.49514 219 SER M C 1
ATOM 7845 O O . SER E 1 219 ? 145.47935 167.02079 112.80070 1.000 75.78954 219 SER M O 1
ATOM 7848 N N . LEU E 1 220 ? 144.70106 166.81683 114.90601 1.000 70.88684 220 LEU M N 1
ATOM 7849 C CA . LEU E 1 220 ? 143.80963 165.71955 114.54388 1.000 69.99446 220 LEU M CA 1
ATOM 7850 C C . LEU E 1 220 ? 142.73394 166.18045 113.56957 1.000 74.34800 220 LEU M C 1
ATOM 7851 O O . LEU E 1 220 ? 142.41276 165.47175 112.60912 1.000 77.50864 220 LEU M O 1
ATOM 7856 N N . ARG E 1 221 ? 142.16637 167.36472 113.80046 1.000 86.36474 221 ARG M N 1
ATOM 7857 C CA . ARG E 1 221 ? 141.13556 167.89884 112.92076 1.000 86.58030 221 ARG M CA 1
ATOM 7858 C C . ARG E 1 221 ? 141.67953 168.31192 111.56054 1.000 88.02919 221 ARG M C 1
ATOM 7859 O O . ARG E 1 221 ? 140.92889 168.28550 110.57973 1.000 89.34268 221 ARG M O 1
ATOM 7867 N N . ARG E 1 222 ? 142.95401 168.68906 111.47704 1.000 92.80446 222 ARG M N 1
ATOM 7868 C CA . ARG E 1 222 ? 143.58200 169.05115 110.21261 1.000 92.66266 222 ARG M CA 1
ATOM 7869 C C . ARG E 1 222 ? 144.01950 167.84323 109.39542 1.000 92.07348 222 ARG M C 1
ATOM 7870 O O . ARG E 1 222 ? 143.87132 167.84749 108.16938 1.000 95.22821 222 ARG M O 1
ATOM 7878 N N . ARG E 1 223 ? 144.55135 166.80442 110.04606 1.000 98.22765 223 ARG M N 1
ATOM 7879 C CA . ARG E 1 223 ? 145.02251 165.63437 109.30995 1.000 100.92262 223 ARG M CA 1
ATOM 7880 C C . ARG E 1 223 ? 143.87846 164.93111 108.58873 1.000 103.31716 223 ARG M C 1
ATOM 7881 O O . ARG E 1 223 ? 144.02610 164.52330 107.43061 1.000 102.94766 223 ARG M O 1
ATOM 7889 N N . MET E 1 224 ? 142.72969 164.78238 109.25249 1.000 112.53332 224 MET M N 1
ATOM 7890 C CA . MET E 1 224 ? 141.57935 164.15684 108.61123 1.000 111.52239 224 MET M CA 1
ATOM 7891 C C . MET E 1 224 ? 141.00797 165.01276 107.48955 1.000 111.90235 224 MET M C 1
ATOM 7892 O O . MET E 1 224 ? 140.47185 164.46452 106.52084 1.000 112.20379 224 MET M O 1
ATOM 7897 N N . ARG E 1 225 ? 141.10544 166.33842 107.60102 1.000 117.73021 225 ARG M N 1
ATOM 7898 C CA . ARG E 1 225 ? 140.63347 167.21995 106.53914 1.000 118.80380 225 ARG M CA 1
ATOM 7899 C C . ARG E 1 225 ? 141.44905 167.03686 105.26430 1.000 121.35528 225 ARG M C 1
ATOM 7900 O O . ARG E 1 225 ? 140.89091 166.98699 104.16286 1.000 121.94982 225 ARG M O 1
ATOM 7908 N N . ARG E 1 226 ? 142.77015 166.93353 105.39519 1.000 125.44345 226 ARG M N 1
ATOM 7909 C CA . ARG E 1 226 ? 143.65246 166.74613 104.24340 1.000 126.29357 226 ARG M CA 1
ATOM 7910 C C . ARG E 1 226 ? 143.80261 165.25594 103.92990 1.000 125.96305 226 ARG M C 1
ATOM 7911 O O . ARG E 1 226 ? 144.88627 164.67514 103.97950 1.000 125.09670 226 ARG M O 1
ATOM 7919 N N . ARG E 1 227 ? 142.66889 164.63709 103.61064 1.000 129.67832 227 ARG M N 1
ATOM 7920 C CA . ARG E 1 227 ? 142.62483 163.22140 103.27038 1.000 129.71895 227 ARG M CA 1
ATOM 7921 C C . ARG E 1 227 ? 141.34490 162.92461 102.49803 1.000 131.61330 227 ARG M C 1
ATOM 7922 O O . ARG E 1 227 ? 140.36183 162.44826 103.08054 1.000 130.46987 227 ARG M O 1
ATOM 7930 N N . PRO E 1 228 ? 141.31004 163.20302 101.19321 1.000 138.73304 228 PRO M N 1
ATOM 7931 C CA . PRO E 1 228 ? 140.09254 162.93466 100.41598 1.000 137.86488 228 PRO M CA 1
ATOM 7932 C C . PRO E 1 228 ? 139.87150 161.44797 100.19176 1.000 137.38895 228 PRO M C 1
ATOM 7933 O O . PRO E 1 228 ? 140.16067 160.92421 99.11123 1.000 136.40814 228 PRO M O 1
ATOM 7937 N N . GLY E 1 229 ? 139.35943 160.76129 101.20798 1.000 136.69161 229 GLY M N 1
ATOM 7938 C CA . GLY E 1 229 ? 139.11126 159.33474 101.11794 1.000 135.59790 229 GLY M CA 1
ATOM 7939 C C . GLY E 1 229 ? 139.71254 158.55012 102.26739 1.000 135.50449 229 GLY M C 1
ATOM 7940 O O . GLY E 1 229 ? 139.78940 159.04104 103.39372 1.000 135.25862 229 GLY M O 1
ATOM 7941 N N . GLY F 1 3 ? 170.74935 176.96772 259.21385 1.000 104.81445 3 GLY P N 1
ATOM 7942 C CA . GLY F 1 3 ? 170.57601 177.68287 257.96340 1.000 107.29568 3 GLY P CA 1
ATOM 7943 C C . GLY F 1 3 ? 170.70615 176.79518 256.74189 1.000 107.40911 3 GLY P C 1
ATOM 7944 O O . GLY F 1 3 ? 171.36217 175.75516 256.78678 1.000 105.91880 3 GLY P O 1
ATOM 7945 N N . VAL F 1 4 ? 170.07493 177.20784 255.64467 1.000 107.53679 4 VAL P N 1
ATOM 7946 C CA . VAL F 1 4 ? 170.09857 176.47743 254.38888 1.000 106.14201 4 VAL P CA 1
ATOM 7947 C C . VAL F 1 4 ? 170.38832 177.46262 253.25947 1.000 104.80135 4 VAL P C 1
ATOM 7948 O O . VAL F 1 4 ? 170.18691 178.66903 253.39324 1.000 105.36364 4 VAL P O 1
ATOM 7952 N N . ASP F 1 5 ? 170.87663 176.93077 252.13940 1.000 101.39768 5 ASP P N 1
ATOM 7953 C CA . ASP F 1 5 ? 171.15356 177.75036 250.96701 1.000 101.24999 5 ASP P CA 1
ATOM 7954 C C . ASP F 1 5 ? 169.86105 178.03692 250.21658 1.000 100.38886 5 ASP P C 1
ATOM 7955 O O . ASP F 1 5 ? 168.77317 177.70934 250.69898 1.000 102.50854 5 ASP P O 1
ATOM 7960 N N . LEU F 1 6 ? 169.96376 178.64603 249.03003 1.000 88.37313 6 LEU P N 1
ATOM 7961 C CA . LEU F 1 6 ? 168.76896 178.91014 248.23627 1.000 88.49986 6 LEU P CA 1
ATOM 7962 C C . LEU F 1 6 ? 168.95797 178.47338 246.78759 1.000 88.68968 6 LEU P C 1
ATOM 7963 O O . LEU F 1 6 ? 167.98094 178.38871 246.03566 1.000 91.98077 6 LEU P O 1
ATOM 7968 N N . LEU F 1 7 ? 170.18460 178.13450 246.39737 1.000 83.01863 7 LEU P N 1
ATOM 7969 C CA . LEU F 1 7 ? 170.40078 177.51567 245.09790 1.000 80.52210 7 LEU P CA 1
ATOM 7970 C C . LEU F 1 7 ? 169.79030 176.12189 245.10963 1.000 84.69279 7 LEU P C 1
ATOM 7971 O O . LEU F 1 7 ? 169.26650 175.65455 244.09397 1.000 81.47014 7 LEU P O 1
ATOM 7976 N N . GLY F 1 8 ? 169.85290 175.45292 246.26189 1.000 87.41021 8 GLY P N 1
ATOM 7977 C CA . GLY F 1 8 ? 169.18318 174.17127 246.39494 1.000 79.72283 8 GLY P CA 1
ATOM 7978 C C . GLY F 1 8 ? 167.67493 174.31006 246.45960 1.000 78.77000 8 GLY P C 1
ATOM 7979 O O . GLY F 1 8 ? 166.94907 173.60011 245.75950 1.000 83.06024 8 GLY P O 1
ATOM 7980 N N . PHE F 1 9 ? 167.18357 175.24301 247.28084 1.000 74.64253 9 PHE P N 1
ATOM 7981 C CA . PHE F 1 9 ? 165.74625 175.46350 247.40112 1.000 77.85788 9 PHE P CA 1
ATOM 7982 C C . PHE F 1 9 ? 165.11045 175.86133 246.07693 1.000 78.37679 9 PHE P C 1
ATOM 7983 O O . PHE F 1 9 ? 163.90835 175.64661 245.88839 1.000 77.77531 9 PHE P O 1
ATOM 7991 N N . LEU F 1 10 ? 165.88634 176.42739 245.15659 1.000 71.66856 10 LEU P N 1
ATOM 7992 C CA . LEU F 1 10 ? 165.38595 176.78981 243.83975 1.000 70.48580 10 LEU P CA 1
ATOM 7993 C C . LEU F 1 10 ? 165.27532 175.59741 242.90078 1.000 73.93521 10 LEU P C 1
ATOM 7994 O O . LEU F 1 10 ? 164.74431 175.74720 241.79566 1.000 78.86953 10 LEU P O 1
ATOM 7999 N N . ILE F 1 11 ? 165.76436 174.42661 243.30726 1.000 72.49767 11 ILE P N 1
ATOM 8000 C CA . ILE F 1 11 ? 165.67066 173.23087 242.48901 1.000 71.47135 11 ILE P CA 1
ATOM 8001 C C . ILE F 1 11 ? 164.55854 172.29197 242.94699 1.000 70.07300 11 ILE P C 1
ATOM 8002 O O . ILE F 1 11 ? 163.84513 171.74541 242.09842 1.000 77.90387 11 ILE P O 1
ATOM 8007 N N . ILE F 1 12 ? 164.38225 172.08963 244.25566 1.000 64.28069 12 ILE P N 1
ATOM 8008 C CA . ILE F 1 12 ? 163.26891 171.26974 244.72470 1.000 66.39199 12 ILE P CA 1
ATOM 8009 C C . ILE F 1 12 ? 161.94356 171.88628 244.30251 1.000 71.20419 12 ILE P C 1
ATOM 8010 O O . ILE F 1 12 ? 161.01144 171.17673 243.90698 1.000 76.60409 12 ILE P O 1
ATOM 8015 N N . THR F 1 13 ? 161.83571 173.21430 244.38756 1.000 71.49475 13 THR P N 1
ATOM 8016 C CA . THR F 1 13 ? 160.62631 173.89490 243.93753 1.000 72.27268 13 THR P CA 1
ATOM 8017 C C . THR F 1 13 ? 160.32787 173.57762 242.47737 1.000 72.79373 13 THR P C 1
ATOM 8018 O O . THR F 1 13 ? 159.16382 173.41524 242.09388 1.000 75.03266 13 THR P O 1
ATOM 8022 N N . LEU F 1 14 ? 161.36830 173.47624 241.64975 1.000 65.66266 14 LEU P N 1
ATOM 8023 C CA . LEU F 1 14 ? 161.17552 173.15616 240.24080 1.000 63.08517 14 LEU P CA 1
ATOM 8024 C C . LEU F 1 14 ? 161.08595 171.65241 239.99741 1.000 65.60222 14 LEU P C 1
ATOM 8025 O O . LEU F 1 14 ? 160.48216 171.22500 239.00741 1.000 71.23382 14 LEU P O 1
ATOM 8030 N N . ASN F 1 15 ? 161.65717 170.83817 240.88343 1.000 71.88682 15 ASN P N 1
ATOM 8031 C CA . ASN F 1 15 ? 161.70787 169.38663 240.71094 1.000 64.78746 15 ASN P CA 1
ATOM 8032 C C . ASN F 1 15 ? 160.63346 168.72816 241.58341 1.000 69.52410 15 ASN P C 1
ATOM 8033 O O . ASN F 1 15 ? 160.60367 167.52333 241.82917 1.000 75.01167 15 ASN P O 1
ATOM 8038 N N . CYS F 1 16 ? 159.64173 169.52564 241.97747 1.000 71.50789 16 CYS P N 1
ATOM 8039 C CA . CYS F 1 16 ? 158.46397 168.99928 242.65065 1.000 73.20242 16 CYS P CA 1
ATOM 8040 C C . CYS F 1 16 ? 157.16443 169.42005 241.98137 1.000 72.24517 16 CYS P C 1
ATOM 8041 O O . CYS F 1 16 ? 156.09538 168.99522 242.43071 1.000 77.72891 16 CYS P O 1
ATOM 8044 N N . ASN F 1 17 ? 157.21877 170.23243 240.92671 1.000 65.21165 17 ASN P N 1
ATOM 8045 C CA . ASN F 1 17 ? 156.03498 170.64073 240.18765 1.000 63.36360 17 ASN P CA 1
ATOM 8046 C C . ASN F 1 17 ? 155.98257 170.04749 238.78817 1.000 66.33411 17 ASN P C 1
ATOM 8047 O O . ASN F 1 17 ? 154.99793 170.26852 238.07399 1.000 68.60423 17 ASN P O 1
ATOM 8052 N N . VAL F 1 18 ? 157.00487 169.30202 238.37866 1.000 59.81409 18 VAL P N 1
ATOM 8053 C CA . VAL F 1 18 ? 157.06385 168.67272 237.06518 1.000 48.78360 18 VAL P CA 1
ATOM 8054 C C . VAL F 1 18 ? 157.04446 167.16522 237.27212 1.000 57.29000 18 VAL P C 1
ATOM 8055 O O . VAL F 1 18 ? 157.87026 166.62243 238.01638 1.000 66.51115 18 VAL P O 1
ATOM 8059 N N . THR F 1 19 ? 156.10380 166.49048 236.61780 1.000 45.79594 19 THR P N 1
ATOM 8060 C CA . THR F 1 19 ? 155.96281 165.05324 236.77629 1.000 44.98940 19 THR P CA 1
ATOM 8061 C C . THR F 1 19 ? 157.04507 164.31803 235.98695 1.000 53.17174 19 THR P C 1
ATOM 8062 O O . THR F 1 19 ? 157.76950 164.89918 235.17502 1.000 57.69262 19 THR P O 1
ATOM 8066 N N . MET F 1 20 ? 157.15446 163.01283 236.24744 1.000 56.36454 20 MET P N 1
ATOM 8067 C CA . MET F 1 20 ? 158.12570 162.19148 235.53083 1.000 54.58915 20 MET P CA 1
ATOM 8068 C C . MET F 1 20 ? 157.81119 162.13872 234.04137 1.000 55.78836 20 MET P C 1
ATOM 8069 O O . MET F 1 20 ? 158.71988 162.19668 233.20394 1.000 61.24650 20 MET P O 1
ATOM 8074 N N . VAL F 1 21 ? 156.52763 162.02634 233.69241 1.000 46.76484 21 VAL P N 1
ATOM 8075 C CA . VAL F 1 21 ? 156.13441 162.01967 232.28649 1.000 38.96260 21 VAL P CA 1
ATOM 8076 C C . VAL F 1 21 ? 156.50650 163.33913 231.62471 1.000 46.46727 21 VAL P C 1
ATOM 8077 O O . VAL F 1 21 ? 157.00624 163.36438 230.49417 1.000 57.66930 21 VAL P O 1
ATOM 8081 N N . GLY F 1 22 ? 156.26758 164.45630 232.31453 1.000 43.61943 22 GLY P N 1
ATOM 8082 C CA . GLY F 1 22 ? 156.66477 165.75054 231.79036 1.000 39.23228 22 GLY P CA 1
ATOM 8083 C C . GLY F 1 22 ? 158.16286 165.94903 231.71573 1.000 45.34016 22 GLY P C 1
ATOM 8084 O O . GLY F 1 22 ? 158.63896 166.66991 230.83326 1.000 52.62725 22 GLY P O 1
ATOM 8085 N N . LYS F 1 23 ? 158.91615 165.33094 232.62590 1.000 50.04819 23 LYS P N 1
ATOM 8086 C CA . LYS F 1 23 ? 160.37206 165.39901 232.56938 1.000 49.44221 23 LYS P CA 1
ATOM 8087 C C . LYS F 1 23 ? 160.91516 164.60497 231.38868 1.000 47.93408 23 LYS P C 1
ATOM 8088 O O . LYS F 1 23 ? 161.87573 165.02884 230.73753 1.000 45.52439 23 LYS P O 1
ATOM 8094 N N . LEU F 1 24 ? 160.31097 163.45164 231.10674 1.000 49.67297 24 LEU P N 1
ATOM 8095 C CA . LEU F 1 24 ? 160.69029 162.60532 229.98290 1.000 46.61754 24 LEU P CA 1
ATOM 8096 C C . LEU F 1 24 ? 160.25343 163.17031 228.63504 1.000 46.68135 24 LEU P C 1
ATOM 8097 O O . LEU F 1 24 ? 160.96118 162.97415 227.63852 1.000 46.65602 24 LEU P O 1
ATOM 8102 N N . TRP F 1 25 ? 159.11937 163.87112 228.58336 1.000 49.81932 25 TRP P N 1
ATOM 8103 C CA . TRP F 1 25 ? 158.68772 164.53064 227.35581 1.000 41.41762 25 TRP P CA 1
ATOM 8104 C C . TRP F 1 25 ? 159.69188 165.58356 226.90471 1.000 41.77484 25 TRP P C 1
ATOM 8105 O O . TRP F 1 25 ? 159.99502 165.68713 225.71038 1.000 46.43814 25 TRP P O 1
ATOM 8116 N N . PHE F 1 26 ? 160.21274 166.37538 227.84359 1.000 40.44219 26 PHE P N 1
ATOM 8117 C CA . PHE F 1 26 ? 161.19071 167.39739 227.48849 1.000 39.08468 26 PHE P CA 1
ATOM 8118 C C . PHE F 1 26 ? 162.45342 166.77169 226.91496 1.000 44.19617 26 PHE P C 1
ATOM 8119 O O . PHE F 1 26 ? 163.04281 167.30514 225.96895 1.000 45.27870 26 PHE P O 1
ATOM 8127 N N . VAL F 1 27 ? 162.88629 165.64351 227.47919 1.000 58.28510 27 VAL P N 1
ATOM 8128 C CA . VAL F 1 27 ? 164.05660 164.95069 226.95226 1.000 48.81231 27 VAL P CA 1
ATOM 8129 C C . VAL F 1 27 ? 163.77810 164.41093 225.55545 1.000 44.85477 27 VAL P C 1
ATOM 8130 O O . VAL F 1 27 ? 164.61328 164.53567 224.65194 1.000 44.97879 27 VAL P O 1
ATOM 8134 N N . LEU F 1 28 ? 162.60148 163.81530 225.34677 1.000 46.28472 28 LEU P N 1
ATOM 8135 C CA . LEU F 1 28 ? 162.32695 163.18287 224.05904 1.000 44.65538 28 LEU P CA 1
ATOM 8136 C C . LEU F 1 28 ? 162.16072 164.21169 222.94676 1.000 46.81684 28 LEU P C 1
ATOM 8137 O O . LEU F 1 28 ? 162.91322 164.20047 221.96657 1.000 49.41445 28 LEU P O 1
ATOM 8142 N N . THR F 1 29 ? 161.18355 165.11083 223.06419 1.000 56.70878 29 THR P N 1
ATOM 8143 C CA . THR F 1 29 ? 160.98993 166.04908 221.95384 1.000 55.90541 29 THR P CA 1
ATOM 8144 C C . THR F 1 29 ? 161.86603 167.28590 222.08030 1.000 54.98244 29 THR P C 1
ATOM 8145 O O . THR F 1 29 ? 161.40643 168.41683 221.89700 1.000 52.06245 29 THR P O 1
ATOM 8149 N N . MET F 1 30 ? 163.14328 167.08271 222.39330 1.000 62.45163 30 MET P N 1
ATOM 8150 C CA . MET F 1 30 ? 164.18471 168.08485 222.19759 1.000 54.39164 30 MET P CA 1
ATOM 8151 C C . MET F 1 30 ? 165.44771 167.50553 221.58141 1.000 55.12485 30 MET P C 1
ATOM 8152 O O . MET F 1 30 ? 166.18360 168.24085 220.91395 1.000 59.00723 30 MET P O 1
ATOM 8157 N N . LEU F 1 31 ? 165.69520 166.20594 221.72790 1.000 52.09104 31 LEU P N 1
ATOM 8158 C CA . LEU F 1 31 ? 166.83098 165.52802 221.12260 1.000 51.29097 31 LEU P CA 1
ATOM 8159 C C . LEU F 1 31 ? 166.46979 164.80448 219.83477 1.000 53.65877 31 LEU P C 1
ATOM 8160 O O . LEU F 1 31 ? 167.33249 164.63762 218.96781 1.000 57.95730 31 LEU P O 1
ATOM 8165 N N . LEU F 1 32 ? 165.21646 164.37755 219.68791 1.000 48.57182 32 LEU P N 1
ATOM 8166 C CA . LEU F 1 32 ? 164.75117 163.70183 218.48575 1.000 41.96269 32 LEU P CA 1
ATOM 8167 C C . LEU F 1 32 ? 163.88650 164.58685 217.60051 1.000 43.58149 32 LEU P C 1
ATOM 8168 O O . LEU F 1 32 ? 163.52790 164.16943 216.49523 1.000 59.23688 32 LEU P O 1
ATOM 8173 N N . ARG F 1 33 ? 163.53582 165.78791 218.05174 1.000 42.34025 33 ARG P N 1
ATOM 8174 C CA . ARG F 1 33 ? 162.69343 166.69156 217.27907 1.000 44.25004 33 ARG P CA 1
ATOM 8175 C C . ARG F 1 33 ? 163.40653 167.97963 216.90540 1.000 49.27028 33 ARG P C 1
ATOM 8176 O O . ARG F 1 33 ? 163.44487 168.34063 215.72396 1.000 55.18163 33 ARG P O 1
ATOM 8184 N N . MET F 1 34 ? 163.97685 168.68482 217.87906 1.000 54.10567 34 MET P N 1
ATOM 8185 C CA . MET F 1 34 ? 164.66287 169.94206 217.62093 1.000 43.74689 34 MET P CA 1
ATOM 8186 C C . MET F 1 34 ? 166.08078 169.75531 217.10297 1.000 45.88568 34 MET P C 1
ATOM 8187 O O . MET F 1 34 ? 166.67280 170.71940 216.60758 1.000 56.61723 34 MET P O 1
ATOM 8192 N N . LEU F 1 35 ? 166.63682 168.55019 217.20243 1.000 47.18529 35 LEU P N 1
ATOM 8193 C CA . LEU F 1 35 ? 167.97487 168.27223 216.69894 1.000 45.16967 35 LEU P CA 1
ATOM 8194 C C . LEU F 1 35 ? 167.97369 167.70213 215.28959 1.000 45.52851 35 LEU P C 1
ATOM 8195 O O . LEU F 1 35 ? 168.84503 168.05706 214.49012 1.000 49.37862 35 LEU P O 1
ATOM 8200 N N . VAL F 1 36 ? 167.01736 166.82837 214.96813 1.000 40.44731 36 VAL P N 1
ATOM 8201 C CA . VAL F 1 36 ? 166.91158 166.30313 213.61134 1.000 40.07626 36 VAL P CA 1
ATOM 8202 C C . VAL F 1 36 ? 166.52211 167.40335 212.63390 1.000 40.59489 36 VAL P C 1
ATOM 8203 O O . VAL F 1 36 ? 166.97368 167.40938 211.48282 1.000 42.90836 36 VAL P O 1
ATOM 8207 N N . ILE F 1 37 ? 165.68100 168.34388 213.06479 1.000 39.11039 37 ILE P N 1
ATOM 8208 C CA . ILE F 1 37 ? 165.28134 169.44368 212.19348 1.000 34.31078 37 ILE P CA 1
ATOM 8209 C C . ILE F 1 37 ? 166.48181 170.31549 211.84496 1.000 39.75014 37 ILE P C 1
ATOM 8210 O O . ILE F 1 37 ? 166.65614 170.72435 210.69108 1.000 49.36057 37 ILE P O 1
ATOM 8215 N N . VAL F 1 38 ? 167.33219 170.60523 212.82838 1.000 44.12660 38 VAL P N 1
ATOM 8216 C CA . VAL F 1 38 ? 168.44633 171.52137 212.60839 1.000 44.62155 38 VAL P CA 1
ATOM 8217 C C . VAL F 1 38 ? 169.59075 170.82614 211.88022 1.000 47.23615 38 VAL P C 1
ATOM 8218 O O . VAL F 1 38 ? 170.10491 171.33303 210.87693 1.000 45.54123 38 VAL P O 1
ATOM 8222 N N . LEU F 1 39 ? 170.00806 169.65763 212.36736 1.000 44.99369 39 LEU P N 1
ATOM 8223 C CA . LEU F 1 39 ? 171.18245 168.98830 211.82204 1.000 33.32339 39 LEU P CA 1
ATOM 8224 C C . LEU F 1 39 ? 170.88920 168.17531 210.56936 1.000 38.67615 39 LEU P C 1
ATOM 8225 O O . LEU F 1 39 ? 171.72936 168.12974 209.66426 1.000 46.93607 39 LEU P O 1
ATOM 8230 N N . ALA F 1 40 ? 169.72648 167.52865 210.49029 1.000 37.90407 40 ALA P N 1
ATOM 8231 C CA . ALA F 1 40 ? 169.40185 166.66959 209.36138 1.000 36.07663 40 ALA P CA 1
ATOM 8232 C C . ALA F 1 40 ? 168.38035 167.26819 208.40650 1.000 33.08263 40 ALA P C 1
ATOM 8233 O O . ALA F 1 40 ? 168.17671 166.71246 207.32302 1.000 40.82813 40 ALA P O 1
ATOM 8235 N N . GLY F 1 41 ? 167.73699 168.37289 208.76842 1.000 36.08919 41 GLY P N 1
ATOM 8236 C CA . GLY F 1 41 ? 166.74895 168.97888 207.89950 1.000 32.47755 41 GLY P CA 1
ATOM 8237 C C . GLY F 1 41 ? 167.32404 170.04399 206.99092 1.000 36.43503 41 GLY P C 1
ATOM 8238 O O . GLY F 1 41 ? 166.93479 170.15047 205.82507 1.000 45.72121 41 GLY P O 1
ATOM 8239 N N . ARG F 1 42 ? 168.24556 170.84672 207.51969 1.000 31.80300 42 ARG P N 1
ATOM 8240 C CA . ARG F 1 42 ? 168.86917 171.89507 206.71403 1.000 34.02876 42 ARG P CA 1
ATOM 8241 C C . ARG F 1 42 ? 169.66176 171.34761 205.53138 1.000 44.69067 42 ARG P C 1
ATOM 8242 O O . ARG F 1 42 ? 169.49960 171.87490 204.41723 1.000 55.81987 42 ARG P O 1
ATOM 8250 N N . PRO F 1 43 ? 170.52685 170.33481 205.68059 1.000 37.64111 43 PRO P N 1
ATOM 8251 C CA . PRO F 1 43 ? 171.24097 169.81914 204.49959 1.000 27.85784 43 PRO P CA 1
ATOM 8252 C C . PRO F 1 43 ? 170.33346 169.25460 203.41967 1.000 27.70630 43 PRO P C 1
ATOM 8253 O O . PRO F 1 43 ? 170.66939 169.35164 202.23317 1.000 37.13519 43 PRO P O 1
ATOM 8257 N N . VAL F 1 44 ? 169.20024 168.65609 203.78955 1.000 28.88919 44 VAL P N 1
ATOM 8258 C CA . VAL F 1 44 ? 168.32238 168.04995 202.79279 1.000 21.03149 44 VAL P CA 1
ATOM 8259 C C . VAL F 1 44 ? 167.64500 169.12031 201.94528 1.000 37.46204 44 VAL P C 1
ATOM 8260 O O . VAL F 1 44 ? 167.50991 168.97152 200.72505 1.000 49.55097 44 VAL P O 1
ATOM 8264 N N . TYR F 1 45 ? 167.21796 170.21807 202.56980 1.000 38.93753 45 TYR P N 1
ATOM 8265 C CA . TYR F 1 45 ? 166.44675 171.25734 201.89946 1.000 28.58900 45 TYR P CA 1
ATOM 8266 C C . TYR F 1 45 ? 167.30593 172.43953 201.46899 1.000 38.94439 45 TYR P C 1
ATOM 8267 O O . TYR F 1 45 ? 166.83620 173.58162 201.48278 1.000 53.15682 45 TYR P O 1
ATOM 8276 N N . GLN F 1 46 ? 168.55590 172.19339 201.08376 1.000 36.59496 46 GLN P N 1
ATOM 8277 C CA . GLN F 1 46 ? 169.44428 173.28262 200.70144 1.000 42.01430 46 GLN P CA 1
ATOM 8278 C C . GLN F 1 46 ? 169.38921 173.59600 199.21234 1.000 49.79544 46 GLN P C 1
ATOM 8279 O O . GLN F 1 46 ? 169.42845 174.77240 198.83356 1.000 51.21235 46 GLN P O 1
ATOM 8285 N N . ASP F 1 47 ? 169.28066 172.58142 198.36044 1.000 51.64218 47 ASP P N 1
ATOM 8286 C CA . ASP F 1 47 ? 169.24819 172.76002 196.91432 1.000 43.34929 47 ASP P CA 1
ATOM 8287 C C . ASP F 1 47 ? 167.85882 172.48392 196.35209 1.000 38.82642 47 ASP P C 1
ATOM 8288 O O . ASP F 1 47 ? 167.70805 171.90096 195.27788 1.000 47.93409 47 ASP P O 1
ATOM 8293 N N . GLU F 1 48 ? 166.82192 172.89865 197.08324 1.000 36.20615 48 GLU P N 1
ATOM 8294 C CA . GLU F 1 48 ? 165.45732 172.69575 196.61017 1.000 33.42854 48 GLU P CA 1
ATOM 8295 C C . GLU F 1 48 ? 165.16581 173.50834 195.35562 1.000 39.73505 48 GLU P C 1
ATOM 8296 O O . GLU F 1 48 ? 164.48382 173.01808 194.44963 1.000 46.18428 48 GLU P O 1
ATOM 8302 N N . GLN F 1 49 ? 165.66153 174.74313 195.28353 1.000 37.15498 49 GLN P N 1
ATOM 8303 C CA . GLN F 1 49 ? 165.48022 175.58169 194.10495 1.000 34.14992 49 GLN P CA 1
ATOM 8304 C C . GLN F 1 49 ? 166.63790 175.49104 193.12468 1.000 36.69492 49 GLN P C 1
ATOM 8305 O O . GLN F 1 49 ? 166.42582 175.64045 191.91747 1.000 42.73059 49 GLN P O 1
ATOM 8311 N N . GLU F 1 50 ? 167.85421 175.24556 193.61516 1.000 50.78364 50 GLU P N 1
ATOM 8312 C CA . GLU F 1 50 ? 169.01033 175.16454 192.72926 1.000 44.47320 50 GLU P CA 1
ATOM 8313 C C . GLU F 1 50 ? 168.87716 174.00549 191.75072 1.000 45.19339 50 GLU P C 1
ATOM 8314 O O . GLU F 1 50 ? 169.24845 174.12808 190.57773 1.000 40.64605 50 GLU P O 1
ATOM 8320 N N . ARG F 1 51 ? 168.34949 172.87429 192.20955 1.000 43.43577 51 ARG P N 1
ATOM 8321 C CA . ARG F 1 51 ? 168.18247 171.69192 191.37565 1.000 39.67219 51 ARG P CA 1
ATOM 8322 C C . ARG F 1 51 ? 166.70905 171.34660 191.19733 1.000 41.13661 51 ARG P C 1
ATOM 8323 O O . ARG F 1 51 ? 166.30798 170.18409 191.26550 1.000 46.38769 51 ARG P O 1
ATOM 8331 N N . PHE F 1 52 ? 165.88677 172.36789 190.97185 1.000 37.23996 52 PHE P N 1
ATOM 8332 C CA . PHE F 1 52 ? 164.49377 172.20327 190.56041 1.000 27.20186 52 PHE P CA 1
ATOM 8333 C C . PHE F 1 52 ? 164.47410 172.46116 189.05765 1.000 39.37139 52 PHE P C 1
ATOM 8334 O O . PHE F 1 52 ? 164.26959 173.58624 188.60246 1.000 45.43779 52 PHE P O 1
ATOM 8342 N N . VAL F 1 53 ? 164.70118 171.40470 188.28462 1.000 39.26257 53 VAL P N 1
ATOM 8343 C CA . VAL F 1 53 ? 164.98787 171.52325 186.85921 1.000 34.43398 53 VAL P CA 1
ATOM 8344 C C . VAL F 1 53 ? 163.68044 171.55127 186.07913 1.000 40.21470 53 VAL P C 1
ATOM 8345 O O . VAL F 1 53 ? 162.84439 170.65267 186.21723 1.000 46.77904 53 VAL P O 1
ATOM 8349 N N . CYS F 1 54 ? 163.50960 172.58009 185.25502 1.000 50.19549 54 CYS P N 1
ATOM 8350 C CA . CYS F 1 54 ? 162.36912 172.71172 184.36205 1.000 47.96200 54 CYS P CA 1
ATOM 8351 C C . CYS F 1 54 ? 162.82584 172.61305 182.91020 1.000 52.33205 54 CYS P C 1
ATOM 8352 O O . CYS F 1 54 ? 163.97657 172.90071 182.57356 1.000 63.58959 54 CYS P O 1
ATOM 8355 N N . ASN F 1 55 ? 161.90006 172.19613 182.04661 1.000 46.38577 55 ASN P N 1
ATOM 8356 C CA . ASN F 1 55 ? 162.19298 171.96523 180.63243 1.000 47.99158 55 ASN P CA 1
ATOM 8357 C C . ASN F 1 55 ? 161.89700 173.24945 179.86073 1.000 53.20932 55 ASN P C 1
ATOM 8358 O O . ASN F 1 55 ? 160.90687 173.36329 179.13891 1.000 52.48903 55 ASN P O 1
ATOM 8363 N N . THR F 1 56 ? 162.78628 174.22820 180.01344 1.000 51.14806 56 THR P N 1
ATOM 8364 C CA . THR F 1 56 ? 162.62606 175.50936 179.33925 1.000 48.51421 56 THR P CA 1
ATOM 8365 C C . THR F 1 56 ? 163.98405 176.18433 179.22023 1.000 50.52506 56 THR P C 1
ATOM 8366 O O . THR F 1 56 ? 164.94352 175.81741 179.90311 1.000 57.66787 56 THR P O 1
ATOM 8370 N N . LEU F 1 57 ? 164.05100 177.17775 178.33104 1.000 47.98883 57 LEU P N 1
ATOM 8371 C CA . LEU F 1 57 ? 165.25422 177.97583 178.14796 1.000 44.06354 57 LEU P CA 1
ATOM 8372 C C . LEU F 1 57 ? 165.01728 179.46978 178.31279 1.000 43.48823 57 LEU P C 1
ATOM 8373 O O . LEU F 1 57 ? 165.98982 180.22965 178.35919 1.000 47.91556 57 LEU P O 1
ATOM 8378 N N . GLN F 1 58 ? 163.77108 179.91047 178.40003 1.000 41.68994 58 GLN P N 1
ATOM 8379 C CA . GLN F 1 58 ? 163.48372 181.33212 178.54288 1.000 38.94126 58 GLN P CA 1
ATOM 8380 C C . GLN F 1 58 ? 163.77966 181.77966 179.97010 1.000 49.08673 58 GLN P C 1
ATOM 8381 O O . GLN F 1 58 ? 163.28198 181.16631 180.91914 1.000 53.55814 58 GLN P O 1
ATOM 8387 N N . PRO F 1 59 ? 164.59432 182.81716 180.16085 1.000 49.00552 59 PRO P N 1
ATOM 8388 C CA . PRO F 1 59 ? 164.88154 183.28845 181.52125 1.000 44.51090 59 PRO P CA 1
ATOM 8389 C C . PRO F 1 59 ? 163.61675 183.72726 182.24466 1.000 46.12592 59 PRO P C 1
ATOM 8390 O O . PRO F 1 59 ? 162.70771 184.31097 181.65169 1.000 53.84180 59 PRO P O 1
ATOM 8394 N N . GLY F 1 60 ? 163.56901 183.43850 183.54418 1.000 38.56059 60 GLY P N 1
ATOM 8395 C CA . GLY F 1 60 ? 162.46647 183.84196 184.38632 1.000 34.26424 60 GLY P CA 1
ATOM 8396 C C . GLY F 1 60 ? 161.36243 182.82062 184.54864 1.000 41.09535 60 GLY P C 1
ATOM 8397 O O . GLY F 1 60 ? 160.52542 182.97967 185.44449 1.000 52.17240 60 GLY P O 1
ATOM 8398 N N . CYS F 1 61 ? 161.32846 181.77751 183.71852 1.000 42.46616 61 CYS P N 1
ATOM 8399 C CA . CYS F 1 61 ? 160.28840 180.76296 183.84527 1.000 38.51814 61 CYS P CA 1
ATOM 8400 C C . CYS F 1 61 ? 160.52310 179.85006 185.04277 1.000 44.76117 61 CYS P C 1
ATOM 8401 O O . CYS F 1 61 ? 159.57164 179.51827 185.76122 1.000 52.21353 61 CYS P O 1
ATOM 8404 N N . ALA F 1 62 ? 161.77059 179.44533 185.27793 1.000 36.44010 62 ALA P N 1
ATOM 8405 C CA . ALA F 1 62 ? 162.11196 178.58027 186.39776 1.000 36.76978 62 ALA P CA 1
ATOM 8406 C C . ALA F 1 62 ? 161.91380 179.24744 187.75084 1.000 42.99654 62 ALA P C 1
ATOM 8407 O O . ALA F 1 62 ? 161.74847 178.54303 188.75175 1.000 47.03459 62 ALA P O 1
ATOM 8409 N N . ASN F 1 63 ? 161.93123 180.57756 187.80881 1.000 38.61772 63 ASN P N 1
ATOM 8410 C CA . ASN F 1 63 ? 161.65449 181.29079 189.04804 1.000 32.17064 63 ASN P CA 1
ATOM 8411 C C . ASN F 1 63 ? 160.16357 181.33914 189.35207 1.000 37.68596 63 ASN P C 1
ATOM 8412 O O . ASN F 1 63 ? 159.74658 181.02762 190.47451 1.000 47.41333 63 ASN P O 1
ATOM 8417 N N . VAL F 1 64 ? 159.35158 181.71482 188.36201 1.000 36.45187 64 VAL P N 1
ATOM 8418 C CA . VAL F 1 64 ? 157.91341 181.81633 188.57903 1.000 35.31555 64 VAL P CA 1
ATOM 8419 C C . VAL F 1 64 ? 157.30055 180.43713 188.78602 1.000 34.20222 64 VAL P C 1
ATOM 8420 O O . VAL F 1 64 ? 156.31711 180.29002 189.51856 1.000 41.31558 64 VAL P O 1
ATOM 8424 N N . CYS F 1 65 ? 157.86355 179.40419 188.15287 1.000 38.35193 65 CYS P N 1
ATOM 8425 C CA . CYS F 1 65 ? 157.33289 178.05907 188.35348 1.000 37.14946 65 CYS P CA 1
ATOM 8426 C C . CYS F 1 65 ? 157.60839 177.56142 189.76808 1.000 39.78634 65 CYS P C 1
ATOM 8427 O O . CYS F 1 65 ? 156.72913 176.97163 190.40930 1.000 48.25403 65 CYS P O 1
ATOM 8430 N N . TYR F 1 66 ? 158.81943 177.79866 190.27714 1.000 39.69217 66 TYR P N 1
ATOM 8431 C CA . TYR F 1 66 ? 159.13495 177.38740 191.64038 1.000 36.72099 66 TYR P CA 1
ATOM 8432 C C . TYR F 1 66 ? 158.37444 178.21349 192.66835 1.000 34.44897 66 TYR P C 1
ATOM 8433 O O . TYR F 1 66 ? 158.01837 177.69529 193.73182 1.000 36.53821 66 TYR P O 1
ATOM 8442 N N . ASP F 1 67 ? 158.12261 179.49342 192.38179 1.000 46.17875 67 ASP P N 1
ATOM 8443 C CA . ASP F 1 67 ? 157.36222 180.31401 193.31649 1.000 40.11573 67 ASP P CA 1
ATOM 8444 C C . ASP F 1 67 ? 155.91615 179.85393 193.45033 1.000 41.90930 67 ASP P C 1
ATOM 8445 O O . ASP F 1 67 ? 155.28814 180.12232 194.47897 1.000 43.97073 67 ASP P O 1
ATOM 8450 N N . VAL F 1 68 ? 155.37466 179.17599 192.44114 1.000 46.21627 68 VAL P N 1
ATOM 8451 C CA . VAL F 1 68 ? 154.03773 178.60509 192.55445 1.000 35.92621 68 VAL P CA 1
ATOM 8452 C C . VAL F 1 68 ? 154.08167 177.17881 193.09539 1.000 34.70791 68 VAL P C 1
ATOM 8453 O O . VAL F 1 68 ? 153.13125 176.73870 193.75015 1.000 42.24300 68 VAL P O 1
ATOM 8457 N N . PHE F 1 69 ? 155.16809 176.44556 192.84080 1.000 41.12075 69 PHE P N 1
ATOM 8458 C CA . PHE F 1 69 ? 155.27703 175.08513 193.35848 1.000 38.18874 69 PHE P CA 1
ATOM 8459 C C . PHE F 1 69 ? 155.23228 175.06692 194.88163 1.000 41.88611 69 PHE P C 1
ATOM 8460 O O . PHE F 1 69 ? 154.44855 174.32330 195.48200 1.000 41.41145 69 PHE P O 1
ATOM 8468 N N . SER F 1 70 ? 156.06453 175.88399 195.52572 1.000 46.06085 70 SER P N 1
ATOM 8469 C CA . SER F 1 70 ? 156.18338 175.90468 196.98287 1.000 45.60633 70 SER P CA 1
ATOM 8470 C C . SER F 1 70 ? 156.13299 177.34065 197.48492 1.000 45.65591 70 SER P C 1
ATOM 8471 O O . SER F 1 70 ? 157.16766 178.01651 197.56816 1.000 43.50099 70 SER P O 1
ATOM 8474 N N . PRO F 1 71 ? 154.94243 177.84733 197.81866 1.000 41.31766 71 PRO P N 1
ATOM 8475 C CA . PRO F 1 71 ? 154.87497 179.18766 198.42856 1.000 34.99267 71 PRO P CA 1
ATOM 8476 C C . PRO F 1 71 ? 155.63443 179.27767 199.74035 1.000 44.20137 71 PRO P C 1
ATOM 8477 O O . PRO F 1 71 ? 156.38204 180.23809 199.96083 1.000 54.78658 71 PRO P O 1
ATOM 8481 N N . VAL F 1 72 ? 155.45944 178.29832 200.62293 1.000 49.10380 72 VAL P N 1
ATOM 8482 C CA . VAL F 1 72 ? 156.20654 178.20274 201.87031 1.000 46.97297 72 VAL P CA 1
ATOM 8483 C C . VAL F 1 72 ? 156.74468 176.78366 201.99314 1.000 46.91168 72 VAL P C 1
ATOM 8484 O O . VAL F 1 72 ? 156.00663 175.81314 201.78856 1.000 53.81130 72 VAL P O 1
ATOM 8488 N N . SER F 1 73 ? 158.03272 176.66523 202.29619 1.000 38.67302 73 SER P N 1
ATOM 8489 C CA . SER F 1 73 ? 158.64005 175.36040 202.48950 1.000 40.33150 73 SER P CA 1
ATOM 8490 C C . SER F 1 73 ? 158.19834 174.76280 203.82164 1.000 48.06008 73 SER P C 1
ATOM 8491 O O . SER F 1 73 ? 157.79259 175.47174 204.74576 1.000 56.41630 73 SER P O 1
ATOM 8494 N N . HIS F 1 74 ? 158.27219 173.43568 203.91152 1.000 34.94329 74 HIS P N 1
ATOM 8495 C CA . HIS F 1 74 ? 157.90917 172.74754 205.14286 1.000 38.65078 74 HIS P CA 1
ATOM 8496 C C . HIS F 1 74 ? 159.05735 172.63809 206.13605 1.000 43.06194 74 HIS P C 1
ATOM 8497 O O . HIS F 1 74 ? 158.82423 172.22227 207.27403 1.000 53.87852 74 HIS P O 1
ATOM 8504 N N . LEU F 1 75 ? 160.27800 173.01744 205.75611 1.000 33.89294 75 LEU P N 1
ATOM 8505 C CA . LEU F 1 75 ? 161.32758 173.17539 206.75767 1.000 35.95601 75 LEU P CA 1
ATOM 8506 C C . LEU F 1 75 ? 161.01680 174.34017 207.69126 1.000 44.30389 75 LEU P C 1
ATOM 8507 O O . LEU F 1 75 ? 161.10848 174.20765 208.91969 1.000 55.08383 75 LEU P O 1
ATOM 8512 N N . ARG F 1 76 ? 160.63376 175.48597 207.12496 1.000 30.70673 76 ARG P N 1
ATOM 8513 C CA . ARG F 1 76 ? 160.21249 176.62321 207.93232 1.000 33.69877 76 ARG P CA 1
ATOM 8514 C C . ARG F 1 76 ? 158.95940 176.30623 208.73518 1.000 37.01874 76 ARG P C 1
ATOM 8515 O O . ARG F 1 76 ? 158.84066 176.73662 209.88821 1.000 45.72069 76 ARG P O 1
ATOM 8523 N N . PHE F 1 77 ? 158.02094 175.56220 208.14451 1.000 29.39394 77 PHE P N 1
ATOM 8524 C CA . PHE F 1 77 ? 156.83521 175.14028 208.88114 1.000 29.92127 77 PHE P CA 1
ATOM 8525 C C . PHE F 1 77 ? 157.20724 174.25752 210.06499 1.000 39.49164 77 PHE P C 1
ATOM 8526 O O . PHE F 1 77 ? 156.67331 174.43463 211.16518 1.000 46.28804 77 PHE P O 1
ATOM 8534 N N . TRP F 1 78 ? 158.12028 173.30268 209.86039 1.000 40.03600 78 TRP P N 1
ATOM 8535 C CA . TRP F 1 78 ? 158.56668 172.45621 210.96192 1.000 32.47277 78 TRP P CA 1
ATOM 8536 C C . TRP F 1 78 ? 159.21628 173.28378 212.06032 1.000 40.21400 78 TRP P C 1
ATOM 8537 O O . TRP F 1 78 ? 158.94643 173.06953 213.24767 1.000 44.36796 78 TRP P O 1
ATOM 8548 N N . LEU F 1 79 ? 160.07351 174.23462 211.68276 1.000 44.41476 79 LEU P N 1
ATOM 8549 C CA . LEU F 1 79 ? 160.74668 175.06039 212.68088 1.000 37.45959 79 LEU P CA 1
ATOM 8550 C C . LEU F 1 79 ? 159.74646 175.88273 213.48524 1.000 34.08605 79 LEU P C 1
ATOM 8551 O O . LEU F 1 79 ? 159.81704 175.93071 214.71971 1.000 44.25022 79 LEU P O 1
ATOM 8556 N N . ILE F 1 80 ? 158.79675 176.52680 212.80295 1.000 34.98928 80 ILE P N 1
ATOM 8557 C CA . ILE F 1 80 ? 157.82813 177.37129 213.49673 1.000 37.70683 80 ILE P CA 1
ATOM 8558 C C . ILE F 1 80 ? 156.91970 176.52913 214.38584 1.000 38.17507 80 ILE P C 1
ATOM 8559 O O . ILE F 1 80 ? 156.59285 176.92509 215.51102 1.000 39.78471 80 ILE P O 1
ATOM 8564 N N . GLN F 1 81 ? 156.50080 175.35530 213.90497 1.000 43.17510 81 GLN P N 1
ATOM 8565 C CA . GLN F 1 81 ? 155.63812 174.49558 214.70715 1.000 43.06196 81 GLN P CA 1
ATOM 8566 C C . GLN F 1 81 ? 156.36630 173.97119 215.93841 1.000 44.55022 81 GLN P C 1
ATOM 8567 O O . GLN F 1 81 ? 155.78439 173.90556 217.02676 1.000 56.64687 81 GLN P O 1
ATOM 8573 N N . GLY F 1 82 ? 157.64035 173.59606 215.79281 1.000 44.67844 82 GLY P N 1
ATOM 8574 C CA . GLY F 1 82 ? 158.39275 173.10500 216.93159 1.000 44.33017 82 GLY P CA 1
ATOM 8575 C C . GLY F 1 82 ? 158.80719 174.17062 217.92013 1.000 46.10759 82 GLY P C 1
ATOM 8576 O O . GLY F 1 82 ? 158.99967 173.86092 219.09954 1.000 52.63809 82 GLY P O 1
ATOM 8577 N N . VAL F 1 83 ? 158.94770 175.41640 217.47292 1.000 46.83090 83 VAL P N 1
ATOM 8578 C CA . VAL F 1 83 ? 159.30045 176.49376 218.39008 1.000 39.67638 83 VAL P CA 1
ATOM 8579 C C . VAL F 1 83 ? 158.08686 176.98980 219.17625 1.000 42.39677 83 VAL P C 1
ATOM 8580 O O . VAL F 1 83 ? 158.22446 177.38539 220.33824 1.000 52.92418 83 VAL P O 1
ATOM 8584 N N . CYS F 1 84 ? 156.89470 176.95468 218.57951 1.000 51.44808 84 CYS P N 1
ATOM 8585 C CA . CYS F 1 84 ? 155.69107 177.43872 219.24289 1.000 46.56026 84 CYS P CA 1
ATOM 8586 C C . CYS F 1 84 ? 155.13186 176.45548 220.26233 1.000 52.88027 84 CYS P C 1
ATOM 8587 O O . CYS F 1 84 ? 154.24373 176.83131 221.03434 1.000 54.61537 84 CYS P O 1
ATOM 8590 N N . VAL F 1 85 ? 155.61713 175.21643 220.28159 1.000 47.93534 85 VAL P N 1
ATOM 8591 C CA . VAL F 1 85 ? 155.18411 174.25557 221.28944 1.000 48.12510 85 VAL P CA 1
ATOM 8592 C C . VAL F 1 85 ? 156.04642 174.34137 222.54772 1.000 51.32471 85 VAL P C 1
ATOM 8593 O O . VAL F 1 85 ? 155.55027 174.11328 223.65598 1.000 52.39585 85 VAL P O 1
ATOM 8597 N N . LEU F 1 86 ? 157.32316 174.68880 222.40404 1.000 46.74384 86 LEU P N 1
ATOM 8598 C CA . LEU F 1 86 ? 158.20744 174.89139 223.54346 1.000 48.12562 86 LEU P CA 1
ATOM 8599 C C . LEU F 1 86 ? 157.96301 176.21644 224.25210 1.000 54.49107 86 LEU P C 1
ATOM 8600 O O . LEU F 1 86 ? 158.55200 176.45073 225.31213 1.000 59.71995 86 LEU P O 1
ATOM 8605 N N . LEU F 1 87 ? 157.11988 177.08818 223.69043 1.000 52.48921 87 LEU P N 1
ATOM 8606 C CA . LEU F 1 87 ? 156.88927 178.39122 224.31300 1.000 49.61788 87 LEU P CA 1
ATOM 8607 C C . LEU F 1 87 ? 156.06277 178.29366 225.59045 1.000 47.49611 87 LEU P C 1
ATOM 8608 O O . LEU F 1 87 ? 156.42849 178.94711 226.58311 1.000 54.97596 87 LEU P O 1
ATOM 8613 N N . PRO F 1 88 ? 154.95662 177.53923 225.64972 1.000 49.41843 88 PRO P N 1
ATOM 8614 C CA . PRO F 1 88 ? 154.23570 177.42945 226.93008 1.000 47.67159 88 PRO P CA 1
ATOM 8615 C C . PRO F 1 88 ? 155.06558 176.82491 228.04846 1.000 52.54313 88 PRO P C 1
ATOM 8616 O O . PRO F 1 88 ? 154.78615 177.08812 229.22434 1.000 53.76278 88 PRO P O 1
ATOM 8620 N N . SER F 1 89 ? 156.07518 176.01823 227.72252 1.000 57.79144 89 SER P N 1
ATOM 8621 C CA . SER F 1 89 ? 156.91988 175.40364 228.73780 1.000 49.83776 89 SER P CA 1
ATOM 8622 C C . SER F 1 89 ? 157.95941 176.35858 229.30842 1.000 53.98217 89 SER P C 1
ATOM 8623 O O . SER F 1 89 ? 158.54121 176.05677 230.35518 1.000 62.48387 89 SER P O 1
ATOM 8626 N N . ALA F 1 90 ? 158.20918 177.49149 228.65427 1.000 50.52191 90 ALA P N 1
ATOM 8627 C CA . ALA F 1 90 ? 159.14671 178.48558 229.15913 1.000 45.44510 90 ALA P CA 1
ATOM 8628 C C . ALA F 1 90 ? 158.48329 179.54716 230.02080 1.000 50.74878 90 ALA P C 1
ATOM 8629 O O . ALA F 1 90 ? 159.09321 180.01268 230.98940 1.000 56.63607 90 ALA P O 1
ATOM 8631 N N . VAL F 1 91 ? 157.25093 179.93924 229.69191 1.000 52.61309 91 VAL P N 1
ATOM 8632 C CA . VAL F 1 91 ? 156.53022 180.90151 230.51806 1.000 47.12095 91 VAL P CA 1
ATOM 8633 C C . VAL F 1 91 ? 156.28574 180.33167 231.90892 1.000 52.41032 91 VAL P C 1
ATOM 8634 O O . VAL F 1 91 ? 156.47908 181.01806 232.91879 1.000 61.67232 91 VAL P O 1
ATOM 8638 N N . PHE F 1 92 ? 155.86060 179.06927 231.98666 1.000 48.10022 92 PHE P N 1
ATOM 8639 C CA . PHE F 1 92 ? 155.67188 178.43422 233.28568 1.000 51.46707 92 PHE P CA 1
ATOM 8640 C C . PHE F 1 92 ? 156.98608 178.32099 234.04679 1.000 52.14673 92 PHE P C 1
ATOM 8641 O O . PHE F 1 92 ? 157.01954 178.54730 235.26285 1.000 54.78410 92 PHE P O 1
ATOM 8649 N N . SER F 1 93 ? 158.07411 177.98131 233.35153 1.000 47.52035 93 SER P N 1
ATOM 8650 C CA . SER F 1 93 ? 159.36910 177.86474 234.01232 1.000 44.12858 93 SER P CA 1
ATOM 8651 C C . SER F 1 93 ? 159.81588 179.19674 234.60000 1.000 51.66044 93 SER P C 1
ATOM 8652 O O . SER F 1 93 ? 160.25150 179.25347 235.75474 1.000 53.68329 93 SER P O 1
ATOM 8655 N N . VAL F 1 94 ? 159.70616 180.28233 233.83127 1.000 56.49909 94 VAL P N 1
ATOM 8656 C CA . VAL F 1 94 ? 160.11580 181.58142 234.35722 1.000 52.76328 94 VAL P CA 1
ATOM 8657 C C . VAL F 1 94 ? 159.17204 182.07846 235.44522 1.000 48.99094 94 VAL P C 1
ATOM 8658 O O . VAL F 1 94 ? 159.62722 182.73364 236.38909 1.000 56.97467 94 VAL P O 1
ATOM 8662 N N . TYR F 1 95 ? 157.87499 181.77369 235.35706 1.000 56.53584 95 TYR P N 1
ATOM 8663 C CA . TYR F 1 95 ? 156.95354 182.13154 236.42789 1.000 57.60206 95 TYR P CA 1
ATOM 8664 C C . TYR F 1 95 ? 157.28508 181.40940 237.72732 1.000 62.15226 95 TYR P C 1
ATOM 8665 O O . TYR F 1 95 ? 157.22080 182.01728 238.80331 1.000 64.84501 95 TYR P O 1
ATOM 8674 N N . VAL F 1 96 ? 157.64644 180.12713 237.64848 1.000 61.61760 96 VAL P N 1
ATOM 8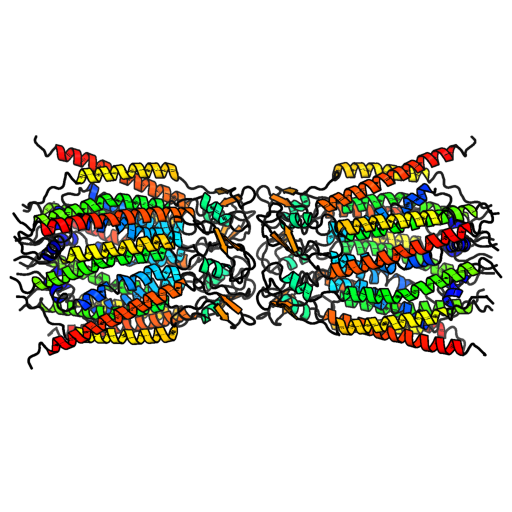675 C CA . VAL F 1 96 ? 157.99283 179.37635 238.85086 1.000 56.20656 96 VAL P CA 1
ATOM 8676 C C . VAL F 1 96 ? 159.22628 179.96962 239.52488 1.000 60.22368 96 VAL P C 1
ATOM 8677 O O . VAL F 1 96 ? 159.26032 180.12025 240.75031 1.000 62.39972 96 VAL P O 1
ATOM 8681 N N . LEU F 1 97 ? 160.25188 180.32758 238.74533 1.000 65.92062 97 LEU P N 1
ATOM 8682 C CA . LEU F 1 97 ? 161.44585 180.92550 239.33624 1.000 64.62008 97 LEU P CA 1
ATOM 8683 C C . LEU F 1 97 ? 161.18305 182.33290 239.85586 1.000 64.56871 97 LEU P C 1
ATOM 8684 O O . LEU F 1 97 ? 161.75090 182.72482 240.88116 1.000 70.35084 97 LEU P O 1
ATOM 8689 N N . HIS F 1 98 ? 160.34297 183.11002 239.16732 1.000 63.16178 98 HIS P N 1
ATOM 8690 C CA . HIS F 1 98 ? 160.00857 184.44200 239.65668 1.000 59.49502 98 HIS P CA 1
ATOM 8691 C C . HIS F 1 98 ? 159.25698 184.38301 240.97779 1.000 60.64953 98 HIS P C 1
ATOM 8692 O O . HIS F 1 98 ? 159.52599 185.18652 241.87733 1.000 61.87621 98 HIS P O 1
ATOM 8699 N N . ARG F 1 99 ? 158.31730 183.44926 241.11576 1.000 68.89609 99 ARG P N 1
ATOM 8700 C CA . ARG F 1 99 ? 157.54296 183.34514 242.34469 1.000 66.34387 99 ARG P CA 1
ATOM 8701 C C . ARG F 1 99 ? 158.31456 182.68464 243.47885 1.000 64.81792 99 ARG P C 1
ATOM 8702 O O . ARG F 1 99 ? 158.15065 183.08000 244.63822 1.000 69.65959 99 ARG P O 1
ATOM 8710 N N . GLY F 1 100 ? 159.15201 181.68933 243.17609 1.000 68.93033 100 GLY P N 1
ATOM 8711 C CA . GLY F 1 100 ? 159.87007 180.98650 244.22432 1.000 70.26094 100 GLY P CA 1
ATOM 8712 C C . GLY F 1 100 ? 160.97914 181.78849 244.86730 1.000 73.70153 100 GLY P C 1
ATOM 8713 O O . GLY F 1 100 ? 161.17018 181.71304 246.08451 1.000 73.75214 100 GLY P O 1
ATOM 8714 N N . ALA F 1 101 ? 161.72289 182.56056 244.07708 1.000 78.02762 101 ALA P N 1
ATOM 8715 C CA . ALA F 1 101 ? 162.80984 183.37398 244.60372 1.000 76.29177 101 ALA P CA 1
ATOM 8716 C C . ALA F 1 101 ? 162.32336 184.64402 245.28555 1.000 81.37123 101 ALA P C 1
ATOM 8717 O O . ALA F 1 101 ? 163.08678 185.25455 246.04097 1.000 81.94202 101 ALA P O 1
ATOM 8719 N N . THR F 1 102 ? 161.07966 185.05131 245.04192 1.000 89.09942 102 THR P N 1
ATOM 8720 C CA . THR F 1 102 ? 160.48054 186.20264 245.69964 1.000 85.92512 102 THR P CA 1
ATOM 8721 C C . THR F 1 102 ? 159.72799 185.80931 246.96461 1.000 83.78881 102 THR P C 1
ATOM 8722 O O . THR F 1 102 ? 159.20373 186.68101 247.66404 1.000 87.05616 102 THR P O 1
ATOM 8726 N N . LEU F 1 103 ? 159.67245 184.51346 247.27724 1.000 92.00874 103 LEU P N 1
ATOM 8727 C CA . LEU F 1 103 ? 158.99402 184.02615 248.46762 1.000 95.02598 103 LEU P CA 1
ATOM 8728 C C . LEU F 1 103 ? 159.93806 183.73510 249.62337 1.000 97.47021 103 LEU P C 1
ATOM 8729 O O . LEU F 1 103 ? 159.52991 183.87320 250.78057 1.000 97.69653 103 LEU P O 1
ATOM 8734 N N . ALA F 1 104 ? 161.18021 183.34304 249.34382 1.000 100.92733 104 ALA P N 1
ATOM 8735 C CA . ALA F 1 104 ? 162.15477 183.08964 250.39482 1.000 101.66025 104 ALA P CA 1
ATOM 8736 C C . ALA F 1 104 ? 162.82269 184.35753 250.90571 1.000 101.22633 104 ALA P C 1
ATOM 8737 O O . ALA F 1 104 ? 163.45356 184.32236 251.96828 1.000 101.41999 104 ALA P O 1
ATOM 8739 N N . ALA F 1 105 ? 162.70542 185.46956 250.17629 1.000 104.58543 105 ALA P N 1
ATOM 8740 C CA . ALA F 1 105 ? 163.29778 186.72065 250.63710 1.000 105.93682 105 ALA P CA 1
ATOM 8741 C C . ALA F 1 105 ? 162.63151 187.20955 251.91674 1.000 109.28118 105 ALA P C 1
ATOM 8742 O O . ALA F 1 105 ? 163.31096 187.65579 252.84865 1.000 108.47611 105 ALA P O 1
ATOM 8744 N N . LEU F 1 106 ? 161.30029 187.13471 251.98056 1.000 114.50447 106 LEU P N 1
ATOM 8745 C CA . LEU F 1 106 ? 160.59297 187.57255 253.17944 1.000 114.23139 106 LEU P CA 1
ATOM 8746 C C . LEU F 1 106 ? 160.79771 186.59701 254.33184 1.000 115.76548 106 LEU P C 1
ATOM 8747 O O . LEU F 1 106 ? 160.83709 187.00534 255.49836 1.000 116.05366 106 LEU P O 1
ATOM 8752 N N . GLY F 1 107 ? 160.92826 185.30832 254.02806 1.000 121.16411 107 GLY P N 1
ATOM 8753 C CA . GLY F 1 107 ? 161.12946 184.30324 255.04341 1.000 121.02328 107 GLY P CA 1
ATOM 8754 C C . GLY F 1 107 ? 159.82973 183.85699 255.68055 1.000 122.57976 107 GLY P C 1
ATOM 8755 O O . GLY F 1 107 ? 158.74157 184.30863 255.31029 1.000 123.30797 107 GLY P O 1
ATOM 8756 N N . PRO F 1 108 ? 159.91996 182.94719 256.66260 1.000 128.33751 108 PRO P N 1
ATOM 8757 C CA . PRO F 1 108 ? 158.74961 182.41243 257.36894 1.000 127.61760 108 PRO P CA 1
ATOM 8758 C C . PRO F 1 108 ? 158.01005 183.47670 258.17422 1.000 126.43089 108 PRO P C 1
ATOM 8759 O O . PRO F 1 108 ? 157.18731 183.12106 259.01788 1.000 125.27290 108 PRO P O 1
ATOM 8763 N N . GLY F 1 133 ? 161.72250 168.10804 255.81501 1.000 114.99464 133 GLY P N 1
ATOM 8764 C CA . GLY F 1 133 ? 160.65422 168.96940 256.28621 1.000 116.23412 133 GLY P CA 1
ATOM 8765 C C . GLY F 1 133 ? 160.75871 170.38827 255.76331 1.000 118.17164 133 GLY P C 1
ATOM 8766 O O . GLY F 1 133 ? 160.90819 171.33552 256.53517 1.000 116.52088 133 GLY P O 1
ATOM 8767 N N . LEU F 1 134 ? 160.68102 170.53395 254.44390 1.000 120.34594 134 LEU P N 1
ATOM 8768 C CA . LEU F 1 134 ? 160.77739 171.83516 253.80222 1.000 119.65835 134 LEU P CA 1
ATOM 8769 C C . LEU F 1 134 ? 159.38535 172.45462 253.67558 1.000 118.70128 134 LEU P C 1
ATOM 8770 O O . LEU F 1 134 ? 158.39134 171.91576 254.16942 1.000 118.75346 134 LEU P O 1
ATOM 8775 N N . GLN F 1 135 ? 159.30440 173.60241 253.00731 1.000 108.56009 135 GLN P N 1
ATOM 8776 C CA . GLN F 1 135 ? 158.05936 174.33854 252.80701 1.000 106.74387 135 GLN P CA 1
ATOM 8777 C C . GLN F 1 135 ? 157.92401 174.75225 251.34734 1.000 108.07535 135 GLN P C 1
ATOM 8778 O O . GLN F 1 135 ? 157.65317 175.90991 251.02023 1.000 109.28342 135 GLN P O 1
ATOM 8784 N N . VAL F 1 136 ? 158.12706 173.79280 250.44921 1.000 93.04139 136 VAL P N 1
ATOM 8785 C CA . VAL F 1 136 ? 158.10419 174.07511 249.00885 1.000 90.04566 136 VAL P CA 1
ATOM 8786 C C . VAL F 1 136 ? 156.70300 174.51256 248.59829 1.000 89.49087 136 VAL P C 1
ATOM 8787 O O . VAL F 1 136 ? 155.71431 173.84255 248.95641 1.000 91.63591 136 VAL P O 1
ATOM 8791 N N . PRO F 1 137 ? 156.55295 175.61351 247.86650 1.000 81.82980 137 PRO P N 1
ATOM 8792 C CA . PRO F 1 137 ? 155.22041 176.02958 247.41858 1.000 83.02124 137 PRO P CA 1
ATOM 8793 C C . PRO F 1 137 ? 154.64914 175.07343 246.38218 1.000 84.96603 137 PRO P C 1
ATOM 8794 O O . PRO F 1 137 ? 155.36679 174.33592 245.70458 1.000 87.10687 137 PRO P O 1
ATOM 8798 N N . ASP F 1 138 ? 153.32451 175.09541 246.26940 1.000 74.82699 138 ASP P N 1
ATOM 8799 C CA . ASP F 1 138 ? 152.58347 174.16810 245.41851 1.000 72.76276 138 ASP P CA 1
ATOM 8800 C C . ASP F 1 138 ? 152.05042 174.97104 244.23435 1.000 72.88059 138 ASP P C 1
ATOM 8801 O O . ASP F 1 138 ? 151.04807 175.68167 244.35398 1.000 75.13945 138 ASP P O 1
ATOM 8806 N N . PHE F 1 139 ? 152.74102 174.87943 243.10093 1.000 65.59487 139 PHE P N 1
ATOM 8807 C CA . PHE F 1 139 ? 152.22885 175.40048 241.83189 1.000 64.77549 139 PHE P CA 1
ATOM 8808 C C . PHE F 1 139 ? 151.64188 174.26884 240.98865 1.000 65.60762 139 PHE P C 1
ATOM 8809 O O . PHE F 1 139 ? 152.10876 173.96321 239.89187 1.000 67.61479 139 PHE P O 1
ATOM 8817 N N . SER F 1 140 ? 150.59304 173.64145 241.51664 1.000 66.46938 140 SER P N 1
ATOM 8818 C CA . SER F 1 140 ? 149.92776 172.56477 240.79388 1.000 64.71447 140 SER P CA 1
ATOM 8819 C C . SER F 1 140 ? 148.78655 173.06412 239.92341 1.000 69.37171 140 SER P C 1
ATOM 8820 O O . SER F 1 140 ? 148.44452 172.41346 238.92948 1.000 72.87074 140 SER P O 1
ATOM 8823 N N . ALA F 1 141 ? 148.18839 174.20368 240.27426 1.000 68.29478 141 ALA P N 1
ATOM 8824 C CA . ALA F 1 141 ? 147.12214 174.76379 239.45627 1.000 61.47286 141 ALA P CA 1
ATOM 8825 C C . ALA F 1 141 ? 147.64807 175.38145 238.16948 1.000 63.88372 141 ALA P C 1
ATOM 8826 O O . ALA F 1 141 ? 146.95893 175.32823 237.14820 1.000 67.07605 141 ALA P O 1
ATOM 8828 N N . GLY F 1 142 ? 148.85161 175.94543 238.18801 1.000 63.73646 142 GLY P N 1
ATOM 8829 C CA . GLY F 1 142 ? 149.43740 176.56248 237.01890 1.000 56.93595 142 GLY P CA 1
ATOM 8830 C C . GLY F 1 142 ? 150.06809 175.60617 236.03808 1.000 59.41522 142 GLY P C 1
ATOM 8831 O O . GLY F 1 142 ? 150.61557 176.04108 235.02090 1.000 66.94566 142 GLY P O 1
ATOM 8832 N N . TYR F 1 143 ? 150.01363 174.30682 236.31822 1.000 53.62150 143 TYR P N 1
ATOM 8833 C CA . TYR F 1 143 ? 150.54184 173.27947 235.43170 1.000 52.82622 143 TYR P CA 1
ATOM 8834 C C . TYR F 1 143 ? 149.48808 172.72778 234.48288 1.000 54.80461 143 TYR P C 1
ATOM 8835 O O . TYR F 1 143 ? 149.79561 172.44973 233.31704 1.000 61.70298 143 TYR P O 1
ATOM 8844 N N . ILE F 1 144 ? 148.24723 172.59237 234.95442 1.000 44.05995 144 ILE P N 1
ATOM 8845 C CA . ILE F 1 144 ? 147.17620 172.05251 234.12452 1.000 45.13937 144 ILE P CA 1
ATOM 8846 C C . ILE F 1 144 ? 146.85084 172.99877 232.97478 1.000 53.42225 144 ILE P C 1
ATOM 8847 O O . ILE F 1 144 ? 146.59820 172.55804 231.84856 1.000 61.60119 144 ILE P O 1
ATOM 8852 N N . ILE F 1 145 ? 146.83484 174.30830 233.23621 1.000 54.99993 145 ILE P N 1
ATOM 8853 C CA . ILE F 1 145 ? 146.54479 175.26934 232.17420 1.000 54.79237 145 ILE P CA 1
ATOM 8854 C C . ILE F 1 145 ? 147.63577 175.24548 231.10981 1.000 53.35552 145 ILE P C 1
ATOM 8855 O O . ILE F 1 145 ? 147.34876 175.29963 229.90659 1.000 56.09619 145 ILE P O 1
ATOM 8860 N N . HIS F 1 146 ? 148.90136 175.17611 231.52774 1.000 38.99730 146 HIS P N 1
ATOM 8861 C CA . HIS F 1 146 ? 149.98666 175.08949 230.55910 1.000 39.31343 146 HIS P CA 1
ATOM 8862 C C . HIS F 1 146 ? 149.92006 173.80133 229.74836 1.000 49.09080 146 HIS P C 1
ATOM 8863 O O . HIS F 1 146 ? 150.13061 173.84042 228.52953 1.000 47.46815 146 HIS P O 1
ATOM 8870 N N . LEU F 1 147 ? 149.59496 172.67221 230.38471 1.000 53.34354 147 LEU P N 1
ATOM 8871 C CA . LEU F 1 147 ? 149.37083 171.43221 229.65130 1.000 42.07872 147 LEU P CA 1
ATOM 8872 C C . LEU F 1 147 ? 148.22073 171.53071 228.65899 1.000 42.16003 147 LEU P C 1
ATOM 8873 O O . LEU F 1 147 ? 148.35252 171.03634 227.53583 1.000 47.13882 147 LEU P O 1
ATOM 8878 N N . LEU F 1 148 ? 147.10543 172.14975 229.04365 1.000 46.14422 148 LEU P N 1
ATOM 8879 C CA . LEU F 1 148 ? 145.96549 172.34330 228.15580 1.000 43.20791 148 LEU P CA 1
ATOM 8880 C C . LEU F 1 148 ? 146.31072 173.20940 226.95178 1.000 41.72043 148 LEU P C 1
ATOM 8881 O O . LEU F 1 148 ? 145.93588 172.87693 225.82183 1.000 43.38418 148 LEU P O 1
ATOM 8886 N N . LEU F 1 149 ? 147.02152 174.31715 227.17319 1.000 39.54358 149 LEU P N 1
ATOM 8887 C CA . LEU F 1 149 ? 147.43337 175.16318 226.05697 1.000 39.77431 149 LEU P CA 1
ATOM 8888 C C . LEU F 1 149 ? 148.39217 174.42649 225.12979 1.000 43.87899 149 LEU P C 1
ATOM 8889 O O . LEU F 1 149 ? 148.27053 174.51770 223.90090 1.000 51.59525 149 LEU P O 1
ATOM 8894 N N . ARG F 1 150 ? 149.34762 173.68476 225.69751 1.000 48.67623 150 ARG P N 1
ATOM 8895 C CA . ARG F 1 150 ? 150.27086 172.91768 224.86887 1.000 42.70110 150 ARG P CA 1
ATOM 8896 C C . ARG F 1 150 ? 149.53510 171.86306 224.05223 1.000 43.53537 150 ARG P C 1
ATOM 8897 O O . ARG F 1 150 ? 149.84493 171.65751 222.87427 1.000 49.16536 150 ARG P O 1
ATOM 8905 N N . THR F 1 151 ? 148.55712 171.18658 224.65939 1.000 50.99837 151 THR P N 1
ATOM 8906 C CA . THR F 1 151 ? 147.77747 170.18938 223.93297 1.000 44.83706 151 THR P CA 1
ATOM 8907 C C . THR F 1 151 ? 146.96735 170.82676 222.80998 1.000 42.44529 151 THR P C 1
ATOM 8908 O O . THR F 1 151 ? 146.92142 170.29709 221.69366 1.000 52.67210 151 THR P O 1
ATOM 8912 N N . LEU F 1 152 ? 146.33249 171.96825 223.07810 1.000 46.69584 152 LEU P N 1
ATOM 8913 C CA . LEU F 1 152 ? 145.55397 172.65053 222.05262 1.000 44.36736 152 LEU P CA 1
ATOM 8914 C C . LEU F 1 152 ? 146.41265 173.21771 220.93123 1.000 43.86813 152 LEU P C 1
ATOM 8915 O O . LEU F 1 152 ? 145.90973 173.38233 219.81545 1.000 55.50654 152 LEU P O 1
ATOM 8920 N N . LEU F 1 153 ? 147.68191 173.52364 221.19330 1.000 43.41783 153 LEU P N 1
ATOM 8921 C CA . LEU F 1 153 ? 148.55978 174.04329 220.15279 1.000 44.09430 153 LEU P CA 1
ATOM 8922 C C . LEU F 1 153 ? 149.05098 172.97719 219.17988 1.000 49.51552 153 LEU P C 1
ATOM 8923 O O . LEU F 1 153 ? 149.58615 173.33055 218.12446 1.000 53.40275 153 LEU P O 1
ATOM 8928 N N . GLU F 1 154 ? 148.88872 171.69244 219.49765 1.000 53.61330 154 GLU P N 1
ATOM 8929 C CA . GLU F 1 154 ? 149.35065 170.63269 218.60708 1.000 47.82961 154 GLU P CA 1
ATOM 8930 C C . GLU F 1 154 ? 148.28724 170.20038 217.60478 1.000 58.22589 154 GLU P C 1
ATOM 8931 O O . GLU F 1 154 ? 148.61592 169.88429 216.45651 1.000 62.32777 154 GLU P O 1
ATOM 8937 N N . ALA F 1 155 ? 147.01786 170.17157 218.01659 1.000 48.31180 155 ALA P N 1
ATOM 8938 C CA . ALA F 1 155 ? 145.95480 169.75606 217.10700 1.000 44.55950 155 ALA P CA 1
ATOM 8939 C C . ALA F 1 155 ? 145.82599 170.71067 215.92568 1.000 55.19284 155 ALA P C 1
ATOM 8940 O O . ALA F 1 155 ? 145.65491 170.27199 214.78102 1.000 60.11661 155 ALA P O 1
ATOM 8942 N N . ALA F 1 156 ? 145.90046 172.01874 216.18338 1.000 48.73791 156 ALA P N 1
ATOM 8943 C CA . ALA F 1 156 ? 145.78952 172.99481 215.10453 1.000 45.81211 156 ALA P CA 1
ATOM 8944 C C . ALA F 1 156 ? 146.93373 172.85554 214.10976 1.000 49.21350 156 ALA P C 1
ATOM 8945 O O . ALA F 1 156 ? 146.71471 172.89056 212.89256 1.000 58.19168 156 ALA P O 1
ATOM 8947 N N . PHE F 1 157 ? 148.15917 172.69292 214.60561 1.000 45.79559 157 PHE P N 1
ATOM 8948 C CA . PHE F 1 157 ? 149.31182 172.53827 213.73096 1.000 42.70361 157 PHE P CA 1
ATOM 8949 C C . PHE F 1 157 ? 149.33092 171.19653 213.01342 1.000 48.90654 157 PHE P C 1
ATOM 8950 O O . PHE F 1 157 ? 149.94508 171.09457 211.94710 1.000 60.26009 157 PHE P O 1
ATOM 8958 N N . GLY F 1 158 ? 148.68789 170.17126 213.56641 1.000 43.11278 158 GLY P N 1
ATOM 8959 C CA . GLY F 1 158 ? 148.53874 168.91801 212.85516 1.000 47.03259 158 GLY P CA 1
ATOM 8960 C C . GLY F 1 158 ? 147.52160 169.01768 211.73860 1.000 46.26000 158 GLY P C 1
ATOM 8961 O O . GLY F 1 158 ? 147.73975 168.50231 210.63784 1.000 51.35761 158 GLY P O 1
ATOM 8962 N N . ALA F 1 159 ? 146.40121 169.69049 212.01297 1.000 35.83202 159 ALA P N 1
ATOM 8963 C CA . ALA F 1 159 ? 145.39236 169.89566 210.97825 1.000 36.92860 159 ALA P CA 1
ATOM 8964 C C . ALA F 1 159 ? 145.93469 170.74814 209.83737 1.000 42.14541 159 ALA P C 1
ATOM 8965 O O . ALA F 1 159 ? 145.71394 170.43531 208.66017 1.000 57.52085 159 ALA P O 1
ATOM 8967 N N . LEU F 1 160 ? 146.65109 171.82669 210.16542 1.000 41.16939 160 LEU P N 1
ATOM 8968 C CA . LEU F 1 160 ? 147.25620 172.65568 209.12887 1.000 39.23989 160 LEU P CA 1
ATOM 8969 C C . LEU F 1 160 ? 148.31036 171.88694 208.34388 1.000 44.17378 160 LEU P C 1
ATOM 8970 O O . LEU F 1 160 ? 148.40553 172.04025 207.12072 1.000 51.01015 160 LEU P O 1
ATOM 8975 N N . HIS F 1 161 ? 149.10654 171.06013 209.02678 1.000 45.17460 161 HIS P N 1
ATOM 8976 C CA . HIS F 1 161 ? 150.09545 170.23653 208.34039 1.000 40.03026 161 HIS P CA 1
ATOM 8977 C C . HIS F 1 161 ? 149.43937 169.25969 207.37612 1.000 41.24045 161 HIS P C 1
ATOM 8978 O O . HIS F 1 161 ? 149.93033 169.07303 206.25789 1.000 43.18175 161 HIS P O 1
ATOM 8985 N N . TYR F 1 162 ? 148.34311 168.62308 207.78985 1.000 50.20460 162 TYR P N 1
ATOM 8986 C CA . TYR F 1 162 ? 147.62679 167.72536 206.89346 1.000 45.99789 162 TYR P CA 1
ATOM 8987 C C . TYR F 1 162 ? 147.07270 168.48480 205.69438 1.000 49.94561 162 TYR P C 1
ATOM 8988 O O . TYR F 1 162 ? 147.27040 168.05813 204.55166 1.000 62.06802 162 TYR P O 1
ATOM 8997 N N . PHE F 1 163 ? 146.41985 169.62365 205.92555 1.000 49.93811 163 PHE P N 1
ATOM 8998 C CA . PHE F 1 163 ? 145.77135 170.35079 204.84152 1.000 45.63689 163 PHE P CA 1
ATOM 8999 C C . PHE F 1 163 ? 146.74808 171.07675 203.92497 1.000 46.69156 163 PHE P C 1
ATOM 9000 O O . PHE F 1 163 ? 146.35425 171.46509 202.82076 1.000 50.42528 163 PHE P O 1
ATOM 9008 N N . LEU F 1 164 ? 148.00013 171.26725 204.33913 1.000 44.43373 164 LEU P N 1
ATOM 9009 C CA . LEU F 1 164 ? 148.96214 172.02229 203.54443 1.000 36.41616 164 LEU P CA 1
ATOM 9010 C C . LEU F 1 164 ? 149.90036 171.13648 202.73260 1.000 40.55327 164 LEU P C 1
ATOM 9011 O O . LEU F 1 164 ? 150.06660 171.35521 201.53002 1.000 43.44689 164 LEU P O 1
ATOM 9016 N N . PHE F 1 165 ? 150.52233 170.13776 203.36223 1.000 46.79199 165 PHE P N 1
ATOM 9017 C CA . PHE F 1 165 ? 151.56562 169.35623 202.71440 1.000 41.18488 165 PHE P CA 1
ATOM 9018 C C . PHE F 1 165 ? 151.21614 167.89201 202.48958 1.000 44.87965 165 PHE P C 1
ATOM 9019 O O . PHE F 1 165 ? 151.88160 167.24009 201.67756 1.000 48.40784 165 PHE P O 1
ATOM 9027 N N . GLY F 1 166 ? 150.20847 167.35357 203.17253 1.000 41.07460 166 GLY P N 1
ATOM 9028 C CA . GLY F 1 166 ? 149.88774 165.95377 202.97384 1.000 40.07728 166 GLY P CA 1
ATOM 9029 C C . GLY F 1 166 ? 150.84602 165.03214 203.71168 1.000 50.28191 166 GLY P C 1
ATOM 9030 O O . GLY F 1 166 ? 151.37020 165.35603 204.78087 1.000 56.74679 166 GLY P O 1
ATOM 9031 N N . PHE F 1 167 ? 151.07734 163.85800 203.12495 1.000 52.48390 167 PHE P N 1
ATOM 9032 C CA . PHE F 1 167 ? 151.89683 162.82579 203.74618 1.000 50.86872 167 PHE P CA 1
ATOM 9033 C C . PHE F 1 167 ? 153.16564 162.48240 202.97839 1.000 56.64213 167 PHE P C 1
ATOM 9034 O O . PHE F 1 167 ? 154.16199 162.11856 203.60593 1.000 50.82946 167 PHE P O 1
ATOM 9042 N N . LEU F 1 168 ? 153.16179 162.57966 201.64981 1.000 58.23963 168 LEU P N 1
ATOM 9043 C CA . LEU F 1 168 ? 154.31566 162.22318 200.83669 1.000 47.49553 168 LEU P CA 1
ATOM 9044 C C . LEU F 1 168 ? 154.58557 163.31732 199.81410 1.000 53.33824 168 LEU P C 1
ATOM 9045 O O . LEU F 1 168 ? 153.68460 164.06786 199.43086 1.000 64.54933 168 LEU P O 1
ATOM 9050 N N . ALA F 1 169 ? 155.86094 163.39973 199.36730 1.000 48.41747 169 ALA P N 1
ATOM 9051 C CA . ALA F 1 169 ? 156.33036 164.40329 198.42433 1.000 47.62733 169 ALA P CA 1
ATOM 9052 C C . ALA F 1 169 ? 156.15244 163.93049 196.98378 1.000 46.31362 169 ALA P C 1
ATOM 9053 O O . ALA F 1 169 ? 156.37764 162.75604 196.67486 1.000 49.79718 169 ALA P O 1
ATOM 9055 N N . PRO F 1 170 ? 155.75087 164.82613 196.08716 1.000 47.18694 170 PRO P N 1
ATOM 9056 C CA . PRO F 1 170 ? 155.59306 164.45750 194.67777 1.000 46.95078 170 PRO P CA 1
ATOM 9057 C C . PRO F 1 170 ? 156.93524 164.41520 193.95682 1.000 48.21383 170 PRO P C 1
ATOM 9058 O O . PRO F 1 170 ? 157.97834 164.78737 194.49352 1.000 54.86923 170 PRO P O 1
ATOM 9062 N N . LYS F 1 171 ? 156.88730 163.94864 192.70613 1.000 45.78447 171 LYS P N 1
ATOM 9063 C CA . LYS F 1 171 ? 158.08412 163.81205 191.88852 1.000 36.37802 171 LYS P CA 1
ATOM 9064 C C . LYS F 1 171 ? 158.10793 164.70939 190.66016 1.000 40.76148 171 LYS P C 1
ATOM 9065 O O . LYS F 1 171 ? 159.18182 164.89745 190.08152 1.000 45.20641 171 LYS P O 1
ATOM 9071 N N . LYS F 1 172 ? 156.96843 165.26176 190.24672 1.000 42.33585 172 LYS P N 1
ATOM 9072 C CA . LYS F 1 172 ? 156.90470 166.09742 189.05656 1.000 35.47504 172 LYS P CA 1
ATOM 9073 C C . LYS F 1 172 ? 155.88333 167.20599 189.26411 1.000 44.89799 172 LYS P C 1
ATOM 9074 O O . LYS F 1 172 ? 154.99609 167.11109 190.11502 1.000 44.01783 172 LYS P O 1
ATOM 9080 N N . PHE F 1 173 ? 156.02134 168.26738 188.46780 1.000 49.43306 173 PHE P N 1
ATOM 9081 C CA . PHE F 1 173 ? 155.13084 169.41804 188.56318 1.000 38.26332 173 PHE P CA 1
ATOM 9082 C C . PHE F 1 173 ? 154.83954 170.01231 187.18892 1.000 43.18415 173 PHE P C 1
ATOM 9083 O O . PHE F 1 173 ? 155.77071 170.34331 186.44270 1.000 53.52765 173 PHE P O 1
ATOM 9091 N N . PRO F 1 174 ? 153.56281 170.14239 186.81031 1.000 47.39975 174 PRO P N 1
ATOM 9092 C CA . PRO F 1 174 ? 153.22131 170.88005 185.58606 1.000 43.72187 174 PRO P CA 1
ATOM 9093 C C . PRO F 1 174 ? 153.02412 172.36823 185.83828 1.000 48.95402 174 PRO P C 1
ATOM 9094 O O . PRO F 1 174 ? 152.27426 172.75748 186.73840 1.000 64.87533 174 PRO P O 1
ATOM 9098 N N . CYS F 1 175 ? 153.68335 173.20956 185.04470 1.000 46.97729 175 CYS P N 1
ATOM 9099 C CA . CYS F 1 175 ? 153.67249 174.65383 185.23741 1.000 53.59703 175 CYS P CA 1
ATOM 9100 C C . CYS F 1 175 ? 153.28981 175.33453 183.93208 1.000 55.50263 175 CYS P C 1
ATOM 9101 O O . CYS F 1 175 ? 153.86860 175.03786 182.88232 1.000 62.94536 175 CYS P O 1
ATOM 9104 N N . THR F 1 176 ? 152.30975 176.24295 183.99822 1.000 62.63759 176 THR P N 1
ATOM 9105 C CA . THR F 1 176 ? 151.82243 176.94887 182.81815 1.000 63.05259 176 THR P CA 1
ATOM 9106 C C . THR F 1 176 ? 151.82888 178.46533 182.98334 1.000 61.76807 176 THR P C 1
ATOM 9107 O O . THR F 1 176 ? 151.27532 179.16734 182.12984 1.000 63.15122 176 THR P O 1
ATOM 9111 N N . ARG F 1 177 ? 152.42784 178.98900 184.04929 1.000 72.23425 177 ARG P N 1
ATOM 9112 C CA . ARG F 1 177 ? 152.42764 180.42575 184.27288 1.000 69.73389 177 ARG P CA 1
ATOM 9113 C C . ARG F 1 177 ? 153.32611 181.13124 183.25667 1.000 70.70729 177 ARG P C 1
ATOM 9114 O O . ARG F 1 177 ? 154.31537 180.56199 182.79058 1.000 73.37478 177 ARG P O 1
ATOM 9122 N N . PRO F 1 178 ? 153.00019 182.36883 182.89371 1.000 63.10998 178 PRO P N 1
ATOM 9123 C CA . PRO F 1 178 ? 153.89402 183.15286 182.03029 1.000 62.11240 178 PRO P CA 1
ATOM 9124 C C . PRO F 1 178 ? 155.18102 183.49153 182.75981 1.000 65.43330 178 PRO P C 1
ATOM 9125 O O . PRO F 1 178 ? 155.20311 183.54502 183.99844 1.000 70.81147 178 PRO P O 1
ATOM 9129 N N . PRO F 1 179 ? 156.28057 183.73725 182.03284 1.000 56.13029 179 PRO P N 1
ATOM 9130 C CA . PRO F 1 179 ? 156.41428 183.81730 180.57226 1.000 59.11586 179 PRO P CA 1
ATOM 9131 C C . PRO F 1 179 ? 156.62354 182.46685 179.89515 1.000 58.79346 179 PRO P C 1
ATOM 9132 O O . PRO F 1 179 ? 156.98577 182.41615 178.72422 1.000 60.41287 179 PRO P O 1
ATOM 9136 N N . CYS F 1 180 ? 156.41745 181.35855 180.60005 1.000 62.61786 180 CYS P N 1
ATOM 9137 C CA . CYS F 1 180 ? 156.55302 180.04832 179.98047 1.000 63.31221 180 CYS P CA 1
ATOM 9138 C C . CYS F 1 180 ? 155.46156 179.84049 178.93736 1.000 63.01722 180 CYS P C 1
ATOM 9139 O O . CYS F 1 180 ? 154.29718 180.18595 179.15502 1.000 63.88645 180 CYS P O 1
ATOM 9142 N N . THR F 1 181 ? 155.84510 179.27565 177.79613 1.000 62.10056 181 THR P N 1
ATOM 9143 C CA . THR F 1 181 ? 154.92548 179.03041 176.69311 1.000 66.90844 181 THR P CA 1
ATOM 9144 C C . THR F 1 181 ? 154.50741 177.56677 176.69401 1.000 62.12882 181 THR P C 1
ATOM 9145 O O . THR F 1 181 ? 155.35936 176.67236 176.70829 1.000 60.20036 181 THR P O 1
ATOM 9149 N N . GLY F 1 182 ? 153.19831 177.32862 176.67168 1.000 57.64578 182 GLY P N 1
ATOM 9150 C CA . GLY F 1 182 ? 152.69405 175.97138 176.73258 1.000 56.81907 182 GLY P CA 1
ATOM 9151 C C . GLY F 1 182 ? 152.71819 175.42336 178.14991 1.000 61.29150 182 GLY P C 1
ATOM 9152 O O . GLY F 1 182 ? 152.63110 176.16131 179.13193 1.000 69.06194 182 GLY P O 1
ATOM 9153 N N . VAL F 1 183 ? 152.84006 174.10335 178.24856 1.000 53.91349 183 VAL P N 1
ATOM 9154 C CA . VAL F 1 183 ? 152.89630 173.40441 179.52689 1.000 52.15869 183 VAL P CA 1
ATOM 9155 C C . VAL F 1 183 ? 154.31748 172.89617 179.71800 1.000 55.57028 183 VAL P C 1
ATOM 9156 O O . VAL F 1 183 ? 154.84155 172.16180 178.87148 1.000 57.43545 183 VAL P O 1
ATOM 9160 N N . VAL F 1 184 ? 154.93949 173.28701 180.82470 1.000 57.22517 184 VAL P N 1
ATOM 9161 C CA . VAL F 1 184 ? 156.30643 172.89443 181.14115 1.000 57.06351 184 VAL P CA 1
ATOM 9162 C C . VAL F 1 184 ? 156.27438 171.86752 182.26226 1.000 58.54913 184 VAL P C 1
ATOM 9163 O O . VAL F 1 184 ? 155.41300 171.90655 183.14609 1.000 62.59325 184 VAL P O 1
ATOM 9167 N N . ASP F 1 185 ? 157.21512 170.93035 182.22241 1.000 54.92968 185 ASP P N 1
ATOM 9168 C CA . ASP F 1 185 ? 157.33997 169.89356 183.23703 1.000 52.68031 185 ASP P CA 1
ATOM 9169 C C . ASP F 1 185 ? 158.60553 170.13652 184.04576 1.000 55.38271 185 ASP P C 1
ATOM 9170 O O . ASP F 1 185 ? 159.67886 170.34953 183.47278 1.000 60.18501 185 ASP P O 1
ATOM 9175 N N . CYS F 1 186 ? 158.48046 170.10487 185.37146 1.000 46.47600 186 CYS P N 1
ATOM 9176 C CA . CYS F 1 186 ? 159.61191 170.31416 186.26050 1.000 36.00226 186 CYS P CA 1
ATOM 9177 C C . CYS F 1 186 ? 159.74893 169.13304 187.20864 1.000 43.02375 186 CYS P C 1
ATOM 9178 O O . CYS F 1 186 ? 158.76625 168.46795 187.54492 1.000 51.09698 186 CYS P O 1
ATOM 9181 N N . TYR F 1 187 ? 160.98254 168.88379 187.63806 1.000 40.27154 187 TYR P N 1
ATOM 9182 C CA . TYR F 1 187 ? 161.32895 167.71698 188.43763 1.000 37.43502 187 TYR P CA 1
ATOM 9183 C C . TYR F 1 187 ? 161.74160 168.15144 189.83684 1.000 42.48573 187 TYR P C 1
ATOM 9184 O O . TYR F 1 187 ? 162.50497 169.10933 189.99466 1.000 48.88263 187 TYR P O 1
ATOM 9193 N N . VAL F 1 188 ? 161.23911 167.44386 190.84333 1.000 38.61585 188 VAL P N 1
ATOM 9194 C CA . VAL F 1 188 ? 161.54969 167.74584 192.23545 1.000 35.07015 188 VAL P CA 1
ATOM 9195 C C . VAL F 1 188 ? 162.82124 167.01262 192.63941 1.000 46.12175 188 VAL P C 1
ATOM 9196 O O . VAL F 1 188 ? 163.02935 165.84885 192.27637 1.000 47.83993 188 VAL P O 1
ATOM 9200 N N . SER F 1 189 ? 163.68160 167.69546 193.39176 1.000 37.08133 189 SER P N 1
ATOM 9201 C CA . SER F 1 189 ? 164.93510 167.10861 193.84576 1.000 38.25299 189 SER P CA 1
ATOM 9202 C C . SER F 1 189 ? 164.71791 166.30876 195.12527 1.000 46.76922 189 SER P C 1
ATOM 9203 O O . SER F 1 189 ? 164.03931 166.77114 196.04717 1.000 53.65664 189 SER P O 1
ATOM 9206 N N . ARG F 1 190 ? 165.30292 165.11469 195.17695 1.000 32.00678 190 ARG P N 1
ATOM 9207 C CA . ARG F 1 190 ? 165.20317 164.21708 196.32304 1.000 17.82579 190 ARG P CA 1
ATOM 9208 C C . ARG F 1 190 ? 163.75590 163.94520 196.74542 1.000 33.87519 190 ARG P C 1
ATOM 9209 O O . ARG F 1 190 ? 163.37074 164.24027 197.88063 1.000 43.81056 190 ARG P O 1
ATOM 9217 N N . PRO F 1 191 ? 162.93093 163.37334 195.86275 1.000 40.17689 191 PRO P N 1
ATOM 9218 C CA . PRO F 1 191 ? 161.52931 163.13323 196.23789 1.000 33.35148 191 PRO P CA 1
ATOM 9219 C C . PRO F 1 191 ? 161.33648 161.96029 197.18363 1.000 36.14828 191 PRO P C 1
ATOM 9220 O O . PRO F 1 191 ? 160.24297 161.81959 197.74366 1.000 47.18975 191 PRO P O 1
ATOM 9224 N N . THR F 1 192 ? 162.35061 161.11853 197.38453 1.000 39.62443 192 THR P N 1
ATOM 9225 C CA . THR F 1 192 ? 162.20214 159.92430 198.21009 1.000 34.75002 192 THR P CA 1
ATOM 9226 C C . THR F 1 192 ? 162.68524 160.14769 199.63988 1.000 42.95139 192 THR P C 1
ATOM 9227 O O . THR F 1 192 ? 161.97552 159.81954 200.59524 1.000 52.98339 192 THR P O 1
ATOM 9231 N N . GLU F 1 193 ? 163.88937 160.70029 199.80046 1.000 45.04522 193 GLU P N 1
ATOM 9232 C CA . GLU F 1 193 ? 164.41570 160.97260 201.13380 1.000 36.46322 193 GLU P CA 1
ATOM 9233 C C . GLU F 1 193 ? 163.56553 161.99668 201.87346 1.000 41.10336 193 GLU P C 1
ATOM 9234 O O . GLU F 1 193 ? 163.34074 161.86329 203.08531 1.000 50.69582 193 GLU P O 1
ATOM 9240 N N . LYS F 1 194 ? 163.09266 163.02239 201.16277 1.000 34.43220 194 LYS P N 1
ATOM 9241 C CA . LYS F 1 194 ? 162.19593 164.00686 201.74993 1.000 26.56202 194 LYS P CA 1
ATOM 9242 C C . LYS F 1 194 ? 160.91774 163.37363 202.27743 1.000 32.38312 194 LYS P C 1
ATOM 9243 O O . LYS F 1 194 ? 160.39837 163.82060 203.30450 1.000 45.05929 194 LYS P O 1
ATOM 9249 N N . SER F 1 195 ? 160.40051 162.35002 201.60120 1.000 28.48304 195 SER P N 1
ATOM 9250 C CA . SER F 1 195 ? 159.23042 161.62733 202.07538 1.000 24.96667 195 SER P CA 1
ATOM 9251 C C . SER F 1 195 ? 159.55584 160.63348 203.18113 1.000 33.54888 195 SER P C 1
ATOM 9252 O O . SER F 1 195 ? 158.64892 160.23398 203.91816 1.000 42.16078 195 SER P O 1
ATOM 9255 N N . LEU F 1 196 ? 160.81776 160.22330 203.31334 1.000 37.73142 196 LEU P N 1
ATOM 9256 C CA . LEU F 1 196 ? 161.23712 159.38985 204.43159 1.000 30.80448 196 LEU P CA 1
ATOM 9257 C C . LEU F 1 196 ? 161.41158 160.17947 205.71804 1.000 29.39923 196 LEU P C 1
ATOM 9258 O O . LEU F 1 196 ? 161.12381 159.65074 206.79702 1.000 37.73942 196 LEU P O 1
ATOM 9263 N N . LEU F 1 197 ? 161.88094 161.42313 205.63022 1.000 40.50748 197 LEU P N 1
ATOM 9264 C CA . LEU F 1 197 ? 161.96586 162.28747 206.80108 1.000 34.72502 197 LEU P CA 1
ATOM 9265 C C . LEU F 1 197 ? 160.59793 162.75675 207.28405 1.000 41.35162 197 LEU P C 1
ATOM 9266 O O . LEU F 1 197 ? 160.40594 162.94418 208.49659 1.000 49.15625 197 LEU P O 1
ATOM 9271 N N . MET F 1 198 ? 159.64620 162.93023 206.36208 1.000 42.64682 198 MET P N 1
ATOM 9272 C CA . MET F 1 198 ? 158.29446 163.33395 206.73355 1.000 25.86958 198 MET P CA 1
ATOM 9273 C C . MET F 1 198 ? 157.64071 162.30791 207.64705 1.000 33.37190 198 MET P C 1
ATOM 9274 O O . MET F 1 198 ? 156.99805 162.67081 208.63654 1.000 52.88018 198 MET P O 1
ATOM 9279 N N . LEU F 1 199 ? 157.78080 161.02091 207.32275 1.000 28.63808 199 LEU P N 1
ATOM 9280 C CA . LEU F 1 199 ? 157.19166 159.97589 208.15292 1.000 26.99368 199 LEU P CA 1
ATOM 9281 C C . LEU F 1 199 ? 157.82572 159.93117 209.53719 1.000 33.27246 199 LEU P C 1
ATOM 9282 O O . LEU F 1 199 ? 157.11772 159.75800 210.53631 1.000 45.50162 199 LEU P O 1
ATOM 9287 N N . PHE F 1 200 ? 159.15027 160.08233 209.61449 1.000 25.90672 200 PHE P N 1
ATOM 9288 C CA . PHE F 1 200 ? 159.82924 160.09427 210.90619 1.000 32.40582 200 PHE P CA 1
ATOM 9289 C C . PHE F 1 200 ? 159.33537 161.24258 211.77749 1.000 41.37292 200 PHE P C 1
ATOM 9290 O O . PHE F 1 200 ? 159.00603 161.04158 212.95505 1.000 48.05407 200 PHE P O 1
ATOM 9298 N N . LEU F 1 201 ? 159.25563 162.44890 211.21566 1.000 36.82563 201 LEU P N 1
ATOM 9299 C CA . LEU F 1 201 ? 158.76189 163.58886 211.97789 1.000 28.78163 201 LEU P CA 1
ATOM 9300 C C . LEU F 1 201 ? 157.28424 163.47340 212.33779 1.000 31.71497 201 LEU P C 1
ATOM 9301 O O . LEU F 1 201 ? 156.90109 163.86940 213.44523 1.000 46.22066 201 LEU P O 1
ATOM 9306 N N . TRP F 1 202 ? 156.45240 162.93039 211.44463 1.000 38.34835 202 TRP P N 1
ATOM 9307 C CA . TRP F 1 202 ? 155.05398 162.67269 211.76595 1.000 37.60816 202 TRP P CA 1
ATOM 9308 C C . TRP F 1 202 ? 154.91006 161.70832 212.93249 1.000 38.49022 202 TRP P C 1
ATOM 9309 O O . TRP F 1 202 ? 154.10625 161.95414 213.83850 1.000 40.15411 202 TRP P O 1
ATOM 9320 N N . ALA F 1 203 ? 155.67366 160.61336 212.92584 1.000 35.92175 203 ALA P N 1
ATOM 9321 C CA . ALA F 1 203 ? 155.63528 159.66688 214.03267 1.000 27.76955 203 ALA P CA 1
ATOM 9322 C C . ALA F 1 203 ? 156.11455 160.29246 215.33358 1.000 38.85449 203 ALA P C 1
ATOM 9323 O O . ALA F 1 203 ? 155.51758 160.04674 216.38778 1.000 43.67542 203 ALA P O 1
ATOM 9325 N N . VAL F 1 204 ? 157.17928 161.09791 215.28187 1.000 49.26574 204 VAL P N 1
ATOM 9326 C CA . VAL F 1 204 ? 157.66555 161.75846 216.49145 1.000 38.21359 204 VAL P CA 1
ATOM 9327 C C . VAL F 1 204 ? 156.59970 162.68840 217.06019 1.000 40.93609 204 VAL P C 1
ATOM 9328 O O . VAL F 1 204 ? 156.33528 162.68842 218.27007 1.000 41.71072 204 VAL P O 1
ATOM 9332 N N . SER F 1 205 ? 155.96624 163.49068 216.19868 1.000 40.37114 205 SER P N 1
ATOM 9333 C CA . SER F 1 205 ? 154.92075 164.39692 216.66382 1.000 33.69300 205 SER P CA 1
ATOM 9334 C C . SER F 1 205 ? 153.72692 163.64196 217.23417 1.000 38.99123 205 SER P C 1
ATOM 9335 O O . SER F 1 205 ? 153.19814 164.02558 218.28521 1.000 48.39836 205 SER P O 1
ATOM 9338 N N . ALA F 1 206 ? 153.29072 162.57221 216.56450 1.000 42.46773 206 ALA P N 1
ATOM 9339 C CA . ALA F 1 206 ? 152.16447 161.79037 217.05896 1.000 32.66097 206 ALA P CA 1
ATOM 9340 C C . ALA F 1 206 ? 152.46775 161.13640 218.39819 1.000 29.16219 206 ALA P C 1
ATOM 9341 O O . ALA F 1 206 ? 151.59644 161.09784 219.27282 1.000 32.62261 206 ALA P O 1
ATOM 9343 N N . LEU F 1 207 ? 153.68287 160.61574 218.57729 1.000 48.57018 207 LEU P N 1
ATOM 9344 C CA . LEU F 1 207 ? 154.07096 160.04579 219.85978 1.000 48.70913 207 LEU P CA 1
ATOM 9345 C C . LEU F 1 207 ? 154.16367 161.09530 220.95792 1.000 43.73458 207 LEU P C 1
ATOM 9346 O O . LEU F 1 207 ? 153.75932 160.82120 222.09232 1.000 43.51307 207 LEU P O 1
ATOM 9351 N N . SER F 1 208 ? 154.67290 162.28837 220.65035 1.000 42.44598 208 SER P N 1
ATOM 9352 C CA . SER F 1 208 ? 154.74823 163.34613 221.64877 1.000 39.93449 208 SER P CA 1
ATOM 9353 C C . SER F 1 208 ? 153.38634 163.92376 222.00688 1.000 41.42251 208 SER P C 1
ATOM 9354 O O . SER F 1 208 ? 153.22819 164.44481 223.11532 1.000 43.73619 208 SER P O 1
ATOM 9357 N N . PHE F 1 209 ? 152.40599 163.85170 221.10424 1.000 47.44364 209 PHE P N 1
ATOM 9358 C CA . PHE F 1 209 ? 151.07721 164.36634 221.41741 1.000 37.50594 209 PHE P CA 1
ATOM 9359 C C . PHE F 1 209 ? 150.38185 163.54588 222.49694 1.000 39.32204 209 PHE P C 1
ATOM 9360 O O . PHE F 1 209 ? 149.63785 164.10642 223.30801 1.000 49.51736 209 PHE P O 1
ATOM 9368 N N . LEU F 1 210 ? 150.60346 162.23396 222.52779 1.000 38.67803 210 LEU P N 1
ATOM 9369 C CA . LEU F 1 210 ? 149.98989 161.37016 223.52769 1.000 38.54867 210 LEU P CA 1
ATOM 9370 C C . LEU F 1 210 ? 150.71739 161.39479 224.86423 1.000 44.76864 210 LEU P C 1
ATOM 9371 O O . LEU F 1 210 ? 150.15899 160.93218 225.86332 1.000 48.98735 210 LEU P O 1
ATOM 9376 N N . LEU F 1 211 ? 151.94210 161.91541 224.91071 1.000 47.13566 211 LEU P N 1
ATOM 9377 C CA . LEU F 1 211 ? 152.65045 162.05797 226.17545 1.000 45.73494 211 LEU P CA 1
ATOM 9378 C C . LEU F 1 211 ? 152.07425 163.17154 227.03592 1.000 46.63073 211 LEU P C 1
ATOM 9379 O O . LEU F 1 211 ? 152.04314 163.04196 228.26463 1.000 51.96068 211 LEU P O 1
ATOM 9384 N N . GLY F 1 212 ? 151.61989 164.26207 226.41950 1.000 45.15484 212 GLY P N 1
ATOM 9385 C CA . GLY F 1 212 ? 150.91547 165.30593 227.13383 1.000 37.03892 212 GLY P CA 1
ATOM 9386 C C . GLY F 1 212 ? 149.47534 164.99312 227.45326 1.000 40.96388 212 GLY P C 1
ATOM 9387 O O . GLY F 1 212 ? 148.88374 165.64450 228.31777 1.000 49.75767 212 GLY P O 1
ATOM 9388 N N . LEU F 1 213 ? 148.89133 164.00747 226.77296 1.000 46.03991 213 LEU P N 1
ATOM 9389 C CA . LEU F 1 213 ? 147.54413 163.54993 227.08473 1.000 46.92740 213 LEU P CA 1
ATOM 9390 C C . LEU F 1 213 ? 147.52550 162.52474 228.20826 1.000 50.37719 213 LEU P C 1
ATOM 9391 O O . LEU F 1 213 ? 146.54099 162.44840 228.95073 1.000 49.08688 213 LEU P O 1
ATOM 9396 N N . ALA F 1 214 ? 148.58920 161.73398 228.34865 1.000 52.13068 214 ALA P N 1
ATOM 9397 C CA . ALA F 1 214 ? 148.70763 160.80318 229.46178 1.000 50.04571 214 ALA P CA 1
ATOM 9398 C C . ALA F 1 214 ? 149.14443 161.48331 230.74950 1.000 57.64791 214 ALA P C 1
ATOM 9399 O O . ALA F 1 214 ? 149.04232 160.87418 231.81925 1.000 62.42881 214 ALA P O 1
ATOM 9401 N N . ASP F 1 215 ? 149.62724 162.72263 230.66994 1.000 56.95695 215 ASP P N 1
ATOM 9402 C CA . ASP F 1 215 ? 150.02668 163.48771 231.84150 1.000 52.91487 215 ASP P CA 1
ATOM 9403 C C . ASP F 1 215 ? 148.90358 164.36113 232.38329 1.000 52.43650 215 ASP P C 1
ATOM 9404 O O . ASP F 1 215 ? 148.76466 164.48128 233.60585 1.000 62.52812 215 ASP P O 1
ATOM 9409 N N . LEU F 1 216 ? 148.09907 164.96040 231.50687 1.000 49.01594 216 LEU P N 1
ATOM 9410 C CA . LEU F 1 216 ? 146.97541 165.78601 231.92768 1.000 53.38541 216 LEU P CA 1
ATOM 9411 C C . LEU F 1 216 ? 145.88434 164.98839 232.62816 1.000 59.48064 216 LEU P C 1
ATOM 9412 O O . LEU F 1 216 ? 145.37995 165.42831 233.66850 1.000 60.10039 216 LEU P O 1
ATOM 9417 N N . VAL F 1 217 ? 145.51464 163.82765 232.09256 1.000 64.64398 217 VAL P N 1
ATOM 9418 C CA . VAL F 1 217 ? 144.46166 163.00423 232.67278 1.000 61.36164 217 VAL P CA 1
ATOM 9419 C C . VAL F 1 217 ? 144.93582 162.30624 233.94821 1.000 61.76359 217 VAL P C 1
ATOM 9420 O O . VAL F 1 217 ? 144.13728 161.68429 234.64609 1.000 68.90255 217 VAL P O 1
ATOM 9424 N N . CYS F 1 218 ? 146.22214 162.39538 234.25821 1.000 64.93252 218 CYS P N 1
ATOM 9425 C CA . CYS F 1 218 ? 146.75106 161.93435 235.53381 1.000 68.74192 218 CYS P CA 1
ATOM 9426 C C . CYS F 1 218 ? 146.86531 163.05328 236.55295 1.000 70.67336 218 CYS P C 1
ATOM 9427 O O . CYS F 1 218 ? 146.49402 162.86434 237.71358 1.000 72.17056 218 CYS P O 1
ATOM 9430 N N . SER F 1 219 ? 147.35210 164.22602 236.14179 1.000 67.07887 219 SER P N 1
ATOM 9431 C CA . SER F 1 219 ? 147.40040 165.37341 237.04045 1.000 62.06732 219 SER P CA 1
ATOM 9432 C C . SER F 1 219 ? 146.00456 165.80844 237.47112 1.000 66.29371 219 SER P C 1
ATOM 9433 O O . SER F 1 219 ? 145.78769 166.12294 238.64735 1.000 70.23260 219 SER P O 1
ATOM 9436 N N . LEU F 1 220 ? 145.04801 165.83757 236.53739 1.000 70.47112 220 LEU P N 1
ATOM 9437 C CA . LEU F 1 220 ? 143.68099 166.20281 236.89248 1.000 68.06753 220 LEU P CA 1
ATOM 9438 C C . LEU F 1 220 ? 143.07584 165.19743 237.86241 1.000 71.03426 220 LEU P C 1
ATOM 9439 O O . LEU F 1 220 ? 142.40454 165.58238 238.82565 1.000 75.93755 220 LEU P O 1
ATOM 9444 N N . ARG F 1 221 ? 143.30567 163.90521 237.62760 1.000 82.39289 221 ARG P N 1
ATOM 9445 C CA . ARG F 1 221 ? 142.77806 162.86980 238.50594 1.000 83.86876 221 ARG P CA 1
ATOM 9446 C C . ARG F 1 221 ? 143.45181 162.85785 239.87058 1.000 86.49901 221 ARG P C 1
ATOM 9447 O O . ARG F 1 221 ? 142.82083 162.44477 240.84902 1.000 85.08458 221 ARG P O 1
ATOM 9455 N N . ARG F 1 222 ? 144.70577 163.29695 239.96027 1.000 92.67182 222 ARG P N 1
ATOM 9456 C CA . ARG F 1 222 ? 145.41837 163.37771 241.22893 1.000 90.54492 222 ARG P CA 1
ATOM 9457 C C . ARG F 1 222 ? 145.05614 164.61429 242.04063 1.000 90.46995 222 ARG P C 1
ATOM 9458 O O . ARG F 1 222 ? 144.96007 164.53326 243.26927 1.000 92.92023 222 ARG P O 1
ATOM 9466 N N . ARG F 1 223 ? 144.84337 165.75814 241.38329 1.000 97.47817 223 ARG P N 1
ATOM 9467 C CA . ARG F 1 223 ? 144.54624 166.98549 242.11727 1.000 99.13059 223 ARG P CA 1
ATOM 9468 C C . ARG F 1 223 ? 143.22118 166.88412 242.86472 1.000 101.01807 223 ARG P C 1
ATOM 9469 O O . ARG F 1 223 ? 143.12515 167.30080 244.02510 1.000 102.25597 223 ARG P O 1
ATOM 9477 N N . MET F 1 224 ? 142.18900 166.33194 242.22210 1.000 106.29285 224 MET P N 1
ATOM 9478 C CA . MET F 1 224 ? 140.90536 166.16563 242.89428 1.000 106.72764 224 MET P CA 1
ATOM 9479 C C . MET F 1 224 ? 140.96298 165.12190 244.00086 1.000 108.11873 224 MET P C 1
ATOM 9480 O O . MET F 1 224 ? 140.20919 165.22784 244.97395 1.000 108.62875 224 MET P O 1
ATOM 9485 N N . ARG F 1 225 ? 141.83189 164.11804 243.87271 1.000 117.64817 225 ARG P N 1
ATOM 9486 C CA . ARG F 1 225 ? 141.98353 163.11952 244.92507 1.000 118.13157 225 ARG P CA 1
ATOM 9487 C C . ARG F 1 225 ? 142.54097 163.74130 246.20037 1.000 119.88400 225 ARG P C 1
ATOM 9488 O O . ARG F 1 225 ? 142.06724 163.44591 247.30288 1.000 121.23752 225 ARG P O 1
ATOM 9496 N N . ARG F 1 226 ? 143.54522 164.60565 246.06836 1.000 123.04344 226 ARG P N 1
ATOM 9497 C CA . ARG F 1 226 ? 144.14941 165.27636 247.21950 1.000 123.70604 226 ARG P CA 1
ATOM 9498 C C . ARG F 1 226 ? 143.39409 166.56972 247.53268 1.000 123.89731 226 ARG P C 1
ATOM 9499 O O . ARG F 1 226 ? 143.92828 167.67698 247.48182 1.000 122.90497 226 ARG P O 1
ATOM 9507 N N . ARG F 1 227 ? 142.11342 166.40318 247.85207 1.000 127.00847 227 ARG P N 1
ATOM 9508 C CA . ARG F 1 227 ? 141.24529 167.52291 248.19018 1.000 126.79690 227 ARG P CA 1
ATOM 9509 C C . ARG F 1 227 ? 140.03429 167.01095 248.96094 1.000 128.62755 227 ARG P C 1
ATOM 9510 O O . ARG F 1 227 ? 138.95926 166.82027 248.37733 1.000 127.86237 227 ARG P O 1
ATOM 9518 N N . PRO F 1 228 ? 140.16839 166.76354 250.26559 1.000 134.21964 228 PRO P N 1
ATOM 9519 C CA . PRO F 1 228 ? 139.02492 166.26359 251.04073 1.000 132.98401 228 PRO P CA 1
ATOM 9520 C C . PRO F 1 228 ? 137.97155 167.33579 251.26464 1.000 133.21607 228 PRO P C 1
ATOM 9521 O O . PRO F 1 228 ? 137.89495 167.92734 252.34616 1.000 131.78625 228 PRO P O 1
ATOM 9525 N N . GLY F 1 229 ? 137.15593 167.59204 250.24701 1.000 130.05066 229 GLY P N 1
ATOM 9526 C CA . GLY F 1 229 ? 136.11645 168.60006 250.33663 1.000 128.49858 229 GLY P CA 1
ATOM 9527 C C . GLY F 1 229 ? 136.14793 169.59432 249.19258 1.000 128.60373 229 GLY P C 1
ATOM 9528 O O . GLY F 1 229 ? 136.43740 169.23371 248.05168 1.000 128.17195 229 GLY P O 1
ATOM 9529 N N . GLY G 1 3 ? 175.13975 182.32585 259.23277 1.000 103.04187 3 GLY S N 1
ATOM 9530 C CA . GLY G 1 3 ? 175.74549 182.73844 257.98047 1.000 105.94256 3 GLY S CA 1
ATOM 9531 C C . GLY G 1 3 ? 174.94750 182.32599 256.75963 1.000 106.78086 3 GLY S C 1
ATOM 9532 O O . GLY G 1 3 ? 174.16795 181.37418 256.80929 1.000 105.98810 3 GLY S O 1
ATOM 9533 N N . VAL G 1 4 ? 175.14266 183.04923 255.65820 1.000 108.51226 4 VAL S N 1
ATOM 9534 C CA . VAL G 1 4 ? 174.45429 182.79451 254.40379 1.000 107.08773 4 VAL S CA 1
ATOM 9535 C C . VAL G 1 4 ? 175.47759 182.83169 253.27090 1.000 105.90162 4 VAL S C 1
ATOM 9536 O O . VAL G 1 4 ? 176.56037 183.40109 253.40296 1.000 106.69146 4 VAL S O 1
ATOM 9540 N N . ASP G 1 5 ? 175.12217 182.20311 252.15002 1.000 102.05570 5 ASP S N 1
ATOM 9541 C CA . ASP G 1 5 ? 175.98490 182.17888 250.97514 1.000 102.10222 5 ASP S CA 1
ATOM 9542 C C . ASP G 1 5 ? 175.86109 183.48959 250.21206 1.000 100.95723 5 ASP S C 1
ATOM 9543 O O . ASP G 1 5 ? 175.23579 184.43538 250.69985 1.000 104.75928 5 ASP S O 1
ATOM 9548 N N . LEU G 1 6 ? 176.45113 183.56602 249.01214 1.000 90.44681 6 LEU S N 1
ATOM 9549 C CA . LEU G 1 6 ? 176.34136 184.79399 248.23243 1.000 92.30977 6 LEU S CA 1
ATOM 9550 C C . LEU G 1 6 ? 175.99293 184.51357 246.77313 1.000 91.13212 6 LEU S C 1
ATOM 9551 O O . LEU G 1 6 ? 175.60358 185.43478 246.04703 1.000 93.79983 6 LEU S O 1
ATOM 9556 N N . LEU G 1 7 ? 176.07517 183.25664 246.33770 1.000 82.48619 7 LEU S N 1
ATOM 9557 C CA . LEU G 1 7 ? 175.53198 182.90693 245.03192 1.000 81.49448 7 LEU S CA 1
ATOM 9558 C C . LEU G 1 7 ? 174.02312 183.08672 245.07369 1.000 86.91329 7 LEU S C 1
ATOM 9559 O O . LEU G 1 7 ? 173.41682 183.57696 244.11598 1.000 84.61846 7 LEU S O 1
ATOM 9564 N N . GLY G 1 8 ? 173.41358 182.71575 246.19888 1.000 87.97825 8 GLY S N 1
ATOM 9565 C CA . GLY G 1 8 ? 171.98706 182.92992 246.34980 1.000 80.34335 8 GLY S CA 1
ATOM 9566 C C . GLY G 1 8 ? 171.63663 184.40187 246.41919 1.000 78.47406 8 GLY S C 1
ATOM 9567 O O . GLY G 1 8 ? 170.77956 184.87805 245.67144 1.000 82.60767 8 GLY S O 1
ATOM 9568 N N . PHE G 1 9 ? 172.33071 185.15238 247.27887 1.000 72.38109 9 PHE S N 1
ATOM 9569 C CA . PHE G 1 9 ? 172.07795 186.58335 247.39963 1.000 75.71081 9 PHE S CA 1
ATOM 9570 C C . PHE G 1 9 ? 172.28023 187.31295 246.07910 1.000 79.42800 9 PHE S C 1
ATOM 9571 O O . PHE G 1 9 ? 171.66023 188.35886 245.85970 1.000 80.20350 9 PHE S O 1
ATOM 9579 N N . LEU G 1 10 ? 173.12188 186.78437 245.19376 1.000 74.51963 10 LEU S N 1
ATOM 9580 C CA . LEU G 1 10 ? 173.30538 187.36134 243.87102 1.000 70.16634 10 LEU S CA 1
ATOM 9581 C C . LEU G 1 10 ? 172.13073 187.09331 242.94123 1.000 72.59656 10 LEU S C 1
ATOM 9582 O O . LEU G 1 10 ? 172.07071 187.68672 241.85958 1.000 76.98310 10 LEU S O 1
ATOM 9587 N N . ILE G 1 11 ? 171.20310 186.21975 243.33116 1.000 73.59566 11 ILE S N 1
ATOM 9588 C CA . ILE G 1 11 ? 170.02893 185.93639 242.52545 1.000 73.19598 11 ILE S CA 1
ATOM 9589 C C . ILE G 1 11 ? 168.78769 186.67299 243.02039 1.000 71.87174 11 ILE S C 1
ATOM 9590 O O . ILE G 1 11 ? 168.00349 187.15383 242.19462 1.000 79.90602 11 ILE S O 1
ATOM 9595 N N . ILE G 1 12 ? 168.58436 186.78264 244.33632 1.000 66.16823 12 ILE S N 1
ATOM 9596 C CA . ILE G 1 12 ? 167.45127 187.55435 244.83827 1.000 66.92604 12 ILE S CA 1
ATOM 9597 C C . ILE G 1 12 ? 167.56750 189.00775 244.40078 1.000 69.20779 12 ILE S C 1
ATOM 9598 O O . ILE G 1 12 ? 166.57048 189.64271 244.03853 1.000 75.21755 12 ILE S O 1
ATOM 9603 N N . THR G 1 13 ? 168.78506 189.55547 244.42197 1.000 68.05180 13 THR S N 1
ATOM 9604 C CA . THR G 1 13 ? 168.98914 190.93178 243.98203 1.000 70.78007 13 THR S CA 1
ATOM 9605 C C . THR G 1 13 ? 168.57330 191.11194 242.52771 1.000 70.85947 13 THR S C 1
ATOM 9606 O O . THR G 1 13 ? 167.93939 192.11260 242.17424 1.000 74.75725 13 THR S O 1
ATOM 9610 N N . LEU G 1 14 ? 168.92064 190.15241 241.67022 1.000 65.38454 14 LEU S N 1
ATOM 9611 C CA . LEU G 1 14 ? 168.55039 190.23576 240.26304 1.000 63.22035 14 LEU S CA 1
ATOM 9612 C C . LEU G 1 14 ? 167.08782 189.87181 240.02776 1.000 66.90210 14 LEU S C 1
ATOM 9613 O O . LEU G 1 14 ? 166.48169 190.35629 239.06589 1.000 71.04938 14 LEU S O 1
ATOM 9618 N N . ASN G 1 15 ? 166.50089 189.04225 240.88912 1.000 72.19450 15 ASN S N 1
ATOM 9619 C CA . ASN G 1 15 ? 165.12684 188.56978 240.72287 1.000 64.81147 15 ASN S CA 1
ATOM 9620 C C . ASN G 1 15 ? 164.20857 189.38606 241.64088 1.000 69.64052 15 ASN S C 1
ATOM 9621 O O . ASN G 1 15 ? 163.12633 188.99037 242.06075 1.000 76.83876 15 ASN S O 1
ATOM 9626 N N . CYS G 1 16 ? 164.63239 190.61320 241.92915 1.000 68.32881 16 CYS S N 1
ATOM 9627 C CA . CYS G 1 16 ? 163.78446 191.56301 242.63253 1.000 69.22129 16 CYS S CA 1
ATOM 9628 C C . CYS G 1 16 ? 163.72918 192.91860 241.94640 1.000 70.93067 16 CYS S C 1
ATOM 9629 O O . CYS G 1 16 ? 162.90928 193.75524 242.33799 1.000 74.76226 16 CYS S O 1
ATOM 9632 N N . ASN G 1 17 ? 164.56838 193.16175 240.94109 1.000 67.64270 17 ASN S N 1
ATOM 9633 C CA . ASN G 1 17 ? 164.56619 194.41160 240.19927 1.000 63.48972 17 ASN S CA 1
ATOM 9634 C C . ASN G 1 17 ? 163.97340 194.26643 238.80583 1.000 66.92403 17 ASN S C 1
ATOM 9635 O O . ASN G 1 17 ? 163.87570 195.26470 238.08310 1.000 72.14296 17 ASN S O 1
ATOM 9640 N N . VAL G 1 18 ? 163.57434 193.06057 238.41044 1.000 57.45091 18 VAL S N 1
ATOM 9641 C CA . VAL G 1 18 ? 162.99496 192.79690 237.09896 1.000 49.58515 18 VAL S CA 1
ATOM 9642 C C . VAL G 1 18 ? 161.55459 192.35251 237.30744 1.000 58.74570 18 VAL S C 1
ATOM 9643 O O . VAL G 1 18 ? 161.29286 191.41545 238.07184 1.000 64.87680 18 VAL S O 1
ATOM 9647 N N . THR G 1 19 ? 160.62510 193.02206 236.63188 1.000 48.87383 19 THR S N 1
ATOM 9648 C CA . THR G 1 19 ? 159.21428 192.70770 236.77890 1.000 45.86538 19 THR S CA 1
ATOM 9649 C C . THR G 1 19 ? 158.85776 191.45411 235.98094 1.000 54.28766 19 THR S C 1
ATOM 9650 O O . THR G 1 19 ? 159.64274 190.94794 235.17514 1.000 59.05640 19 THR S O 1
ATOM 9654 N N . MET G 1 20 ? 157.64695 190.94642 236.22585 1.000 57.04078 20 MET S N 1
ATOM 9655 C CA . MET G 1 20 ? 157.17643 189.76626 235.50617 1.000 53.96190 20 MET S CA 1
ATOM 9656 C C . MET G 1 20 ? 157.02571 190.05245 234.01712 1.000 56.06887 20 MET S C 1
ATOM 9657 O O . MET G 1 20 ? 157.35735 189.20699 233.17612 1.000 59.38983 20 MET S O 1
ATOM 9662 N N . VAL G 1 21 ? 156.52366 191.24079 233.67283 1.000 48.72278 21 VAL S N 1
ATOM 9663 C CA . VAL G 1 21 ? 156.39543 191.61947 232.26878 1.000 38.25174 21 VAL S CA 1
ATOM 9664 C C . VAL G 1 21 ? 157.76501 191.67475 231.60753 1.000 44.49748 21 VAL S C 1
ATOM 9665 O O . VAL G 1 21 ? 157.94628 191.20105 230.47977 1.000 53.82081 21 VAL S O 1
ATOM 9669 N N . GLY G 1 22 ? 158.75114 192.25199 232.29683 1.000 45.09411 22 GLY S N 1
ATOM 9670 C CA . GLY G 1 22 ? 160.10401 192.27929 231.77298 1.000 42.01827 22 GLY S CA 1
ATOM 9671 C C . GLY G 1 22 ? 160.76796 190.92110 231.72255 1.000 44.49040 22 GLY S C 1
ATOM 9672 O O . GLY G 1 22 ? 161.67286 190.71558 230.90790 1.000 53.94640 22 GLY S O 1
ATOM 9673 N N . LYS G 1 23 ? 160.34303 189.99010 232.57788 1.000 48.94727 23 LYS S N 1
ATOM 9674 C CA . LYS G 1 23 ? 160.86782 188.63096 232.51946 1.000 45.55410 23 LYS S CA 1
ATOM 9675 C C . LYS G 1 23 ? 160.29469 187.86443 231.33497 1.000 43.73208 23 LYS S C 1
ATOM 9676 O O . LYS G 1 23 ? 161.01377 187.10372 230.67862 1.000 43.42597 23 LYS S O 1
ATOM 9682 N N . LEU G 1 24 ? 159.00537 188.04826 231.05032 1.000 48.05884 24 LEU S N 1
ATOM 9683 C CA . LEU G 1 24 ? 158.37961 187.39527 229.90710 1.000 45.04603 24 LEU S CA 1
ATOM 9684 C C . LEU G 1 24 ? 158.75540 188.03534 228.57402 1.000 45.68461 24 LEU S C 1
ATOM 9685 O O . LEU G 1 24 ? 158.78816 187.33091 227.55711 1.000 48.37393 24 LEU S O 1
ATOM 9690 N N . TRP G 1 25 ? 159.05405 189.33756 228.55259 1.000 50.00710 25 TRP S N 1
ATOM 9691 C CA . TRP G 1 25 ? 159.53455 189.97566 227.33090 1.000 38.13911 25 TRP S CA 1
ATOM 9692 C C . TRP G 1 25 ? 160.85846 189.37631 226.87713 1.000 37.60260 25 TRP S C 1
ATOM 9693 O O . TRP G 1 25 ? 161.06709 189.15857 225.67846 1.000 44.67771 25 TRP S O 1
ATOM 9704 N N . PHE G 1 26 ? 161.76156 189.11060 227.82282 1.000 40.18919 26 PHE S N 1
ATOM 9705 C CA . PHE G 1 26 ? 163.05156 188.51985 227.48429 1.000 38.83453 26 PHE S CA 1
ATOM 9706 C C . PHE G 1 26 ? 162.87978 187.13941 226.86758 1.000 42.89225 26 PHE S C 1
ATOM 9707 O O . PHE G 1 26 ? 163.57652 186.78994 225.90819 1.000 45.29709 26 PHE S O 1
ATOM 9715 N N . VAL G 1 27 ? 161.96166 186.33925 227.41108 1.000 52.79720 27 VAL S N 1
ATOM 9716 C CA . VAL G 1 27 ? 161.71095 185.01109 226.86308 1.000 44.98677 27 VAL S CA 1
ATOM 9717 C C . VAL G 1 27 ? 161.09279 185.11012 225.47484 1.000 41.32889 27 VAL S C 1
ATOM 9718 O O . VAL G 1 27 ? 161.49721 184.39553 224.55029 1.000 43.71179 27 VAL S O 1
ATOM 9722 N N . LEU G 1 28 ? 160.11055 185.99669 225.29889 1.000 43.62930 28 LEU S N 1
ATOM 9723 C CA . LEU G 1 28 ? 159.40716 186.06025 224.02148 1.000 41.56728 28 LEU S CA 1
ATOM 9724 C C . LEU G 1 28 ? 160.30403 186.59194 222.90880 1.000 43.70750 28 LEU S C 1
ATOM 9725 O O . LEU G 1 28 ? 160.38243 185.99698 221.82856 1.000 49.33744 28 LEU S O 1
ATOM 9730 N N . THR G 1 29 ? 160.99450 187.70812 223.14267 1.000 54.52088 29 THR S N 1
ATOM 9731 C CA . THR G 1 29 ? 161.83819 188.26458 222.08312 1.000 53.88408 29 THR S CA 1
ATOM 9732 C C . THR G 1 29 ? 163.27951 187.75708 222.13855 1.000 55.30835 29 THR S C 1
ATOM 9733 O O . THR G 1 29 ? 164.24641 188.47508 221.86211 1.000 52.37818 29 THR S O 1
ATOM 9737 N N . MET G 1 30 ? 163.43744 186.46051 222.39005 1.000 60.40509 30 MET S N 1
ATOM 9738 C CA . MET G 1 30 ? 164.69661 185.76211 222.15574 1.000 50.53859 30 MET S CA 1
ATOM 9739 C C . MET G 1 30 ? 164.50092 184.37442 221.56635 1.000 52.29292 30 MET S C 1
ATOM 9740 O O . MET G 1 30 ? 165.43105 183.84579 220.94773 1.000 58.11385 30 MET S O 1
ATOM 9745 N N . LEU G 1 31 ? 163.30501 183.80013 221.66299 1.000 50.27256 31 LEU S N 1
ATOM 9746 C CA . LEU G 1 31 ? 162.98404 182.50661 221.08076 1.000 49.46106 31 LEU S CA 1
ATOM 9747 C C . LEU G 1 31 ? 162.17810 182.62603 219.79787 1.000 50.84855 31 LEU S C 1
ATOM 9748 O O . LEU G 1 31 ? 162.26190 181.74231 218.93988 1.000 55.21627 31 LEU S O 1
ATOM 9753 N N . LEU G 1 32 ? 161.40401 183.69919 219.64930 1.000 45.97634 32 LEU S N 1
ATOM 9754 C CA . LEU G 1 32 ? 160.61808 183.94566 218.45063 1.000 43.16063 32 LEU S CA 1
ATOM 9755 C C . LEU G 1 32 ? 161.19828 185.04545 217.57410 1.000 47.01819 32 LEU S C 1
ATOM 9756 O O . LEU G 1 32 ? 160.69734 185.26260 216.46686 1.000 62.40030 32 LEU S O 1
ATOM 9761 N N . ARG G 1 33 ? 162.23001 185.74844 218.03485 1.000 44.60837 33 ARG S N 1
ATOM 9762 C CA . ARG G 1 33 ? 162.83049 186.83291 217.26863 1.000 43.41684 33 ARG S CA 1
ATOM 9763 C C . ARG G 1 33 ? 164.27687 186.55720 216.89501 1.000 46.45233 33 ARG S C 1
ATOM 9764 O O . ARG G 1 33 ? 164.63099 186.63401 215.71338 1.000 54.36873 33 ARG S O 1
ATOM 9772 N N . MET G 1 34 ? 165.12711 186.23668 217.86756 1.000 47.79581 34 MET S N 1
ATOM 9773 C CA . MET G 1 34 ? 166.53519 185.98200 217.60065 1.000 42.24680 34 MET S CA 1
ATOM 9774 C C . MET G 1 34 ? 166.80105 184.57314 217.09177 1.000 45.91335 34 MET S C 1
ATOM 9775 O O . MET G 1 34 ? 167.90090 184.30937 216.59562 1.000 56.15835 34 MET S O 1
ATOM 9780 N N . LEU G 1 35 ? 165.83071 183.66819 217.19987 1.000 46.47492 35 LEU S N 1
ATOM 9781 C CA . LEU G 1 35 ? 165.98180 182.30739 216.70290 1.000 43.56046 35 LEU S CA 1
ATOM 9782 C C . LEU G 1 35 ? 165.44181 182.12520 215.29354 1.000 45.82350 35 LEU S C 1
ATOM 9783 O O . LEU G 1 35 ? 166.05106 181.40349 214.49827 1.000 49.22516 35 LEU S O 1
ATOM 9788 N N . VAL G 1 36 ? 164.31406 182.76043 214.96792 1.000 38.78256 36 VAL S N 1
ATOM 9789 C CA . VAL G 1 36 ? 163.78329 182.69194 213.61097 1.000 36.48962 36 VAL S CA 1
ATOM 9790 C C . VAL G 1 36 ? 164.70915 183.39974 212.63166 1.000 38.48896 36 VAL S C 1
ATOM 9791 O O . VAL G 1 36 ? 164.85297 182.97036 211.48107 1.000 42.35026 36 VAL S O 1
ATOM 9795 N N . ILE G 1 37 ? 165.34411 184.49111 213.06022 1.000 38.41925 37 ILE S N 1
ATOM 9796 C CA . ILE G 1 37 ? 166.26483 185.21106 212.18702 1.000 31.81259 37 ILE S CA 1
ATOM 9797 C C . ILE G 1 37 ? 167.46401 184.33856 211.83569 1.000 36.78443 37 ILE S C 1
ATOM 9798 O O . ILE G 1 37 ? 167.90386 184.29873 210.68072 1.000 48.31994 37 ILE S O 1
ATOM 9803 N N . VAL G 1 38 ? 168.00465 183.61941 212.81778 1.000 40.83840 38 VAL S N 1
ATOM 9804 C CA . VAL G 1 38 ? 169.21507 182.83651 212.59228 1.000 40.95185 38 VAL S CA 1
ATOM 9805 C C . VAL G 1 38 ? 168.89677 181.53413 211.86686 1.000 46.15164 38 VAL S C 1
ATOM 9806 O O . VAL G 1 38 ? 169.53663 181.19350 210.86563 1.000 42.55274 38 VAL S O 1
ATOM 9810 N N . LEU G 1 39 ? 167.90588 180.78650 212.35363 1.000 44.45894 39 LEU S N 1
ATOM 9811 C CA . LEU G 1 39 ? 167.62244 179.46234 211.81367 1.000 30.81761 39 LEU S CA 1
ATOM 9812 C C . LEU G 1 39 ? 166.76758 179.49074 210.55456 1.000 36.22098 39 LEU S C 1
ATOM 9813 O O . LEU G 1 39 ? 166.96442 178.65254 209.66804 1.000 45.01893 39 LEU S O 1
ATOM 9818 N N . ALA G 1 40 ? 165.82283 180.42503 210.44862 1.000 38.22623 40 ALA S N 1
ATOM 9819 C CA . ALA G 1 40 ? 164.91829 180.47345 209.30942 1.000 35.50997 40 ALA S CA 1
ATOM 9820 C C . ALA G 1 40 ? 165.18312 181.63325 208.36194 1.000 31.95291 40 ALA S C 1
ATOM 9821 O O . ALA G 1 40 ? 164.62254 181.64722 207.26210 1.000 36.47205 40 ALA S O 1
ATOM 9823 N N . GLY G 1 41 ? 166.01104 182.59790 208.74732 1.000 30.99470 41 GLY S N 1
ATOM 9824 C CA . GLY G 1 41 ? 166.29074 183.72624 207.88330 1.000 28.62091 41 GLY S CA 1
ATOM 9825 C C . GLY G 1 41 ? 167.47864 183.49728 206.97434 1.000 35.09775 41 GLY S C 1
ATOM 9826 O O . GLY G 1 41 ? 167.46336 183.89914 205.80797 1.000 46.84322 41 GLY S O 1
ATOM 9827 N N . ARG G 1 42 ? 168.52030 182.85953 207.50451 1.000 27.71236 42 ARG S N 1
ATOM 9828 C CA . ARG G 1 42 ? 169.70752 182.57598 206.70019 1.000 32.72745 42 ARG S CA 1
ATOM 9829 C C . ARG G 1 42 ? 169.42414 181.64767 205.52346 1.000 43.37477 42 ARG S C 1
ATOM 9830 O O . ARG G 1 42 ? 169.87584 181.95536 204.40680 1.000 53.34608 42 ARG S O 1
ATOM 9838 N N . PRO G 1 43 ? 168.72211 180.51665 205.68055 1.000 36.56867 43 PRO S N 1
ATOM 9839 C CA . PRO G 1 43 ? 168.44214 179.67513 204.50397 1.000 23.45946 43 PRO S CA 1
ATOM 9840 C C . PRO G 1 43 ? 167.62576 180.36569 203.42436 1.000 28.90534 43 PRO S C 1
ATOM 9841 O O . PRO G 1 43 ? 167.82292 180.07805 202.23760 1.000 37.05193 43 PRO S O 1
ATOM 9845 N N . VAL G 1 44 ? 166.70868 181.26096 203.79467 1.000 31.61202 44 VAL S N 1
ATOM 9846 C CA . VAL G 1 44 ? 165.86421 181.91351 202.79818 1.000 24.20817 44 VAL S CA 1
ATOM 9847 C C . VAL G 1 44 ? 166.67961 182.87835 201.94542 1.000 36.29474 44 VAL S C 1
ATOM 9848 O O . VAL G 1 44 ? 166.50379 182.94854 200.72332 1.000 46.71123 44 VAL S O 1
ATOM 9852 N N . TYR G 1 45 ? 167.59085 183.62703 202.56725 1.000 34.92407 45 TYR S N 1
ATOM 9853 C CA . TYR G 1 45 ? 168.34691 184.67343 201.89062 1.000 28.30558 45 TYR S CA 1
ATOM 9854 C C . TYR G 1 45 ? 169.73566 184.21242 201.46590 1.000 38.48262 45 TYR S C 1
ATOM 9855 O O . TYR G 1 45 ? 170.68224 185.00534 201.48473 1.000 52.67484 45 TYR S O 1
ATOM 9864 N N . GLN G 1 46 ? 169.88110 182.94685 201.08073 1.000 38.74928 46 GLN S N 1
ATOM 9865 C CA . GLN G 1 46 ? 171.18927 182.43058 200.70134 1.000 40.85474 46 GLN S CA 1
ATOM 9866 C C . GLN G 1 46 ? 171.47129 182.57176 199.21163 1.000 48.04951 46 GLN S C 1
ATOM 9867 O O . GLN G 1 46 ? 172.60438 182.88930 198.83165 1.000 50.71410 46 GLN S O 1
ATOM 9873 N N . ASP G 1 47 ? 170.47113 182.36522 198.36038 1.000 48.81077 47 ASP S N 1
ATOM 9874 C CA . ASP G 1 47 ? 170.63009 182.44876 196.91386 1.000 41.73199 47 ASP S CA 1
ATOM 9875 C C . ASP G 1 47 ? 169.94113 183.68702 196.35346 1.000 37.41970 47 ASP S C 1
ATOM 9876 O O . ASP G 1 47 ? 169.33157 183.65062 195.28402 1.000 47.68686 47 ASP S O 1
ATOM 9881 N N . GLU G 1 48 ? 170.02596 184.80267 197.08095 1.000 36.98582 48 GLU S N 1
ATOM 9882 C CA . GLU G 1 48 ? 169.40134 186.03558 196.61553 1.000 35.79651 48 GLU S CA 1
ATOM 9883 C C . GLU G 1 48 ? 170.09032 186.58649 195.37380 1.000 41.50323 48 GLU S C 1
ATOM 9884 O O . GLU G 1 48 ? 169.41964 187.12054 194.48417 1.000 46.41600 48 GLU S O 1
ATOM 9890 N N . GLN G 1 49 ? 171.41584 186.47452 195.29399 1.000 37.69482 49 GLN S N 1
ATOM 9891 C CA . GLN G 1 49 ? 172.15883 186.91656 194.12018 1.000 33.31324 49 GLN S CA 1
ATOM 9892 C C . GLN G 1 49 ? 172.43306 185.79614 193.13116 1.000 35.20961 49 GLN S C 1
ATOM 9893 O O . GLN G 1 49 ? 172.49360 186.05154 191.92448 1.000 45.47484 49 GLN S O 1
ATOM 9899 N N . GLU G 1 50 ? 172.59180 184.56207 193.61312 1.000 44.90319 50 GLU S N 1
ATOM 9900 C CA . GLU G 1 50 ? 172.87581 183.44612 192.71772 1.000 41.32642 50 GLU S CA 1
ATOM 9901 C C . GLU G 1 50 ? 171.73306 183.22087 191.73726 1.000 41.73143 50 GLU S C 1
ATOM 9902 O O . GLU G 1 50 ? 171.96529 182.93449 190.55706 1.000 38.49902 50 GLU S O 1
ATOM 9908 N N . ARG G 1 51 ? 170.49383 183.35170 192.20155 1.000 41.20770 51 ARG S N 1
ATOM 9909 C CA . ARG G 1 51 ? 169.31745 183.14949 191.36708 1.000 37.45964 51 ARG S CA 1
ATOM 9910 C C . ARG G 1 51 ? 168.53424 184.44501 191.19219 1.000 41.75835 51 ARG S C 1
ATOM 9911 O O . ARG G 1 51 ? 167.30371 184.46368 191.24072 1.000 46.32473 51 ARG S O 1
ATOM 9919 N N . PHE G 1 52 ? 169.25143 185.54752 190.99188 1.000 39.77828 52 PHE S N 1
ATOM 9920 C CA . PHE G 1 52 ? 168.66489 186.82139 190.57937 1.000 27.95253 52 PHE S CA 1
ATOM 9921 C C . PHE G 1 52 ? 168.92083 186.92708 189.08001 1.000 39.93903 52 PHE S C 1
ATOM 9922 O O . PHE G 1 52 ? 169.93290 187.47106 188.63868 1.000 46.43780 52 PHE S O 1
ATOM 9930 N N . VAL G 1 53 ? 167.99446 186.38933 188.29404 1.000 39.02507 53 VAL S N 1
ATOM 9931 C CA . VAL G 1 53 ? 168.21309 186.15866 186.87045 1.000 32.49145 53 VAL S CA 1
ATOM 9932 C C . VAL G 1 53 ? 167.80091 187.39687 186.08609 1.000 38.45054 53 VAL S C 1
ATOM 9933 O O . VAL G 1 53 ? 166.66633 187.87041 186.20527 1.000 41.72296 53 VAL S O 1
ATOM 9937 N N . CYS G 1 54 ? 168.72173 187.91470 185.27982 1.000 48.00397 54 CYS S N 1
ATOM 9938 C CA . CYS G 1 54 ? 168.46281 189.02313 184.37479 1.000 48.96103 54 CYS S CA 1
ATOM 9939 C C . CYS G 1 54 ? 168.48343 188.53366 182.93051 1.000 54.52708 54 CYS S C 1
ATOM 9940 O O . CYS G 1 54 ? 169.05285 187.48786 182.61097 1.000 62.29813 54 CYS S O 1
ATOM 9943 N N . ASN G 1 55 ? 167.84733 189.30945 182.05342 1.000 48.66272 55 ASN S N 1
ATOM 9944 C CA . ASN G 1 55 ? 167.70344 188.94299 180.64474 1.000 49.24468 55 ASN S CA 1
ATOM 9945 C C . ASN G 1 55 ? 168.82491 189.60308 179.84601 1.000 52.60017 55 ASN S C 1
ATOM 9946 O O . ASN G 1 55 ? 168.61795 190.55600 179.09546 1.000 49.70915 55 ASN S O 1
ATOM 9951 N N . THR G 1 56 ? 170.03475 189.07264 180.01114 1.000 51.88467 56 THR S N 1
ATOM 9952 C CA . THR G 1 56 ? 171.20040 189.61094 179.32311 1.000 52.13396 56 THR S CA 1
ATOM 9953 C C . THR G 1 56 ? 172.26597 188.52978 179.22373 1.000 51.20125 56 THR S C 1
ATOM 9954 O O . THR G 1 56 ? 172.21947 187.51827 179.92819 1.000 58.87156 56 THR S O 1
ATOM 9958 N N . LEU G 1 57 ? 173.22869 188.75845 178.32729 1.000 47.95431 57 LEU S N 1
ATOM 9959 C CA . LEU G 1 57 ? 174.36184 187.86079 178.15928 1.000 45.66681 57 LEU S CA 1
ATOM 9960 C C . LEU G 1 57 ? 175.70839 188.55482 178.30546 1.000 42.42276 57 LEU S C 1
ATOM 9961 O O . LEU G 1 57 ? 176.73773 187.87232 178.30520 1.000 46.78954 57 LEU S O 1
ATOM 9966 N N . GLN G 1 58 ? 175.73490 189.87547 178.42778 1.000 39.97811 58 GLN S N 1
ATOM 9967 C CA . GLN G 1 58 ? 176.99285 190.59873 178.55860 1.000 37.51950 58 GLN S CA 1
ATOM 9968 C C . GLN G 1 58 ? 177.53418 190.44081 179.97404 1.000 48.90214 58 GLN S C 1
ATOM 9969 O O . GLN G 1 58 ? 176.80156 190.69647 180.93614 1.000 54.99146 58 GLN S O 1
ATOM 9975 N N . PRO G 1 59 ? 178.78245 190.00724 180.14812 1.000 46.72338 59 PRO S N 1
ATOM 9976 C CA . PRO G 1 59 ? 179.33348 189.87204 181.50216 1.000 44.62064 59 PRO S CA 1
ATOM 9977 C C . PRO G 1 59 ? 179.35143 191.20398 182.23780 1.000 46.52668 59 PRO S C 1
ATOM 9978 O O . PRO G 1 59 ? 179.60997 192.25715 181.65254 1.000 55.66578 59 PRO S O 1
ATOM 9982 N N . GLY G 1 60 ? 179.07269 191.14519 183.53893 1.000 37.35019 60 GLY S N 1
ATOM 9983 C CA . GLY G 1 60 ? 179.10639 192.31174 184.39058 1.000 33.12908 60 GLY S CA 1
ATOM 9984 C C . GLY G 1 60 ? 177.79708 193.05706 184.52690 1.000 40.96786 60 GLY S C 1
ATOM 9985 O O . GLY G 1 60 ? 177.69186 193.93071 185.39520 1.000 52.65625 60 GLY S O 1
ATOM 9986 N N . CYS G 1 61 ? 176.79511 192.74600 183.70395 1.000 44.60798 61 CYS S N 1
ATOM 9987 C CA . CYS G 1 61 ? 175.50832 193.42343 183.81480 1.000 40.74314 61 CYS S CA 1
ATOM 9988 C C . CYS G 1 61 ? 174.71139 192.94439 185.02191 1.000 44.34680 61 CYS S C 1
ATOM 9989 O O . CYS G 1 61 ? 174.08747 193.76041 185.71174 1.000 52.02050 61 CYS S O 1
ATOM 9992 N N . ALA G 1 62 ? 174.72466 191.64051 185.29560 1.000 35.53313 62 ALA S N 1
ATOM 9993 C CA . ALA G 1 62 ? 173.99447 191.07444 186.42034 1.000 35.70676 62 ALA S CA 1
ATOM 9994 C C . ALA G 1 62 ? 174.54742 191.50761 187.76991 1.000 45.85273 62 ALA S C 1
ATOM 9995 O O . ALA G 1 62 ? 173.77848 191.61089 188.73096 1.000 48.52696 62 ALA S O 1
ATOM 9997 N N . ASN G 1 63 ? 175.85209 191.75556 187.86931 1.000 42.97466 63 ASN S N 1
ATOM 9998 C CA . ASN G 1 63 ? 176.43584 192.28187 189.09555 1.000 37.97965 63 ASN S CA 1
ATOM 9999 C C . ASN G 1 63 ? 176.01188 193.72227 189.34650 1.000 40.28421 63 ASN S C 1
ATOM 10000 O O . ASN G 1 63 ? 175.59902 194.06582 190.46115 1.000 49.81463 63 ASN S O 1
ATOM 10005 N N . VAL G 1 64 ? 176.09644 194.56419 188.31450 1.000 37.45659 64 VAL S N 1
ATOM 10006 C CA . VAL G 1 64 ? 175.72003 195.96632 188.44990 1.000 36.64439 64 VAL S CA 1
ATOM 10007 C C . VAL G 1 64 ? 174.23947 196.09594 188.77717 1.000 38.00308 64 VAL S C 1
ATOM 10008 O O . VAL G 1 64 ? 173.85106 196.88861 189.64184 1.000 39.45461 64 VAL S O 1
ATOM 10012 N N . CYS G 1 65 ? 173.38900 195.32343 188.09709 1.000 40.70186 65 CYS S N 1
ATOM 10013 C CA . CYS G 1 65 ? 171.95300 195.42889 188.33693 1.000 37.02037 65 CYS S CA 1
ATOM 10014 C C . CYS G 1 65 ? 171.59104 195.00544 189.75663 1.000 38.22311 65 CYS S C 1
ATOM 10015 O O . CYS G 1 65 ? 170.76693 195.65433 190.41357 1.000 44.26544 65 CYS S O 1
ATOM 10018 N N . TYR G 1 66 ? 172.20047 193.92606 190.25268 1.000 40.30451 66 TYR S N 1
ATOM 10019 C CA . TYR G 1 66 ? 171.91753 193.49226 191.61651 1.000 35.67942 66 TYR S CA 1
ATOM 10020 C C . TYR G 1 66 ? 172.47085 194.46828 192.64557 1.000 35.59511 66 TYR S C 1
ATOM 10021 O O . TYR G 1 66 ? 171.86849 194.64628 193.70941 1.000 38.85536 66 TYR S O 1
ATOM 10030 N N . ASP G 1 67 ? 173.61115 195.10257 192.36046 1.000 48.23934 67 ASP S N 1
ATOM 10031 C CA . ASP G 1 67 ? 174.15548 196.07620 193.29893 1.000 40.14197 67 ASP S CA 1
ATOM 10032 C C . ASP G 1 67 ? 173.27120 197.30916 193.43440 1.000 40.51411 67 ASP S C 1
ATOM 10033 O O . ASP G 1 67 ? 173.33274 197.98844 194.46358 1.000 42.34894 67 ASP S O 1
ATOM 10038 N N . VAL G 1 68 ? 172.45791 197.61476 192.42627 1.000 49.07276 68 VAL S N 1
ATOM 10039 C CA . VAL G 1 68 ? 171.50916 198.71620 192.53725 1.000 39.74801 68 VAL S CA 1
ATOM 10040 C C . VAL G 1 68 ? 170.16650 198.24518 193.08860 1.000 40.46036 68 VAL S C 1
ATOM 10041 O O . VAL G 1 68 ? 169.46285 199.02113 193.74302 1.000 46.45820 68 VAL S O 1
ATOM 10045 N N . PHE G 1 69 ? 169.79452 196.98720 192.83986 1.000 40.86395 69 PHE S N 1
ATOM 10046 C CA . PHE G 1 69 ? 168.53156 196.47367 193.36111 1.000 33.71048 69 PHE S CA 1
ATOM 10047 C C . PHE G 1 69 ? 168.50644 196.50666 194.88423 1.000 36.89017 69 PHE S C 1
ATOM 10048 O O . PHE G 1 69 ? 167.55598 197.01403 195.48992 1.000 40.63610 69 PHE S O 1
ATOM 10056 N N . SER G 1 70 ? 169.54685 195.97258 195.52231 1.000 43.31466 70 SER S N 1
ATOM 10057 C CA . SER G 1 70 ? 169.60879 195.85915 196.97859 1.000 46.78013 70 SER S CA 1
ATOM 10058 C C . SER G 1 70 ? 170.96118 196.34873 197.47635 1.000 47.09426 70 SER S C 1
ATOM 10059 O O . SER G 1 70 ? 171.92593 195.57498 197.54574 1.000 45.29303 70 SER S O 1
ATOM 10062 N N . PRO G 1 71 ? 171.07428 197.63424 197.82242 1.000 41.85540 71 PRO S N 1
ATOM 10063 C CA . PRO G 1 71 ? 172.33088 198.10934 198.42880 1.000 33.11363 71 PRO S CA 1
ATOM 10064 C C . PRO G 1 71 ? 172.65734 197.40463 199.73337 1.000 45.29931 71 PRO S C 1
ATOM 10065 O O . PRO G 1 71 ? 173.78970 196.94549 199.92537 1.000 56.30922 71 PRO S O 1
ATOM 10069 N N . VAL G 1 72 ? 171.68996 197.30820 200.64066 1.000 49.00001 72 VAL S N 1
ATOM 10070 C CA . VAL G 1 72 ? 171.83104 196.56213 201.88418 1.000 44.22856 72 VAL S CA 1
ATOM 10071 C C . VAL G 1 72 ? 170.64845 195.61018 202.00205 1.000 45.27944 72 VAL S C 1
ATOM 10072 O O . VAL G 1 72 ? 169.49767 196.01033 201.79214 1.000 52.33896 72 VAL S O 1
ATOM 10076 N N . SER G 1 73 ? 170.93456 194.34843 202.30380 1.000 38.97258 73 SER S N 1
ATOM 10077 C CA . SER G 1 73 ? 169.88075 193.36608 202.48628 1.000 39.68726 73 SER S CA 1
ATOM 10078 C C . SER G 1 73 ? 169.17970 193.58445 203.82307 1.000 49.02318 73 SER S C 1
ATOM 10079 O O . SER G 1 73 ? 169.73207 194.17440 204.75469 1.000 57.43919 73 SER S O 1
ATOM 10082 N N . HIS G 1 74 ? 167.94025 193.10498 203.90883 1.000 39.17962 74 HIS S N 1
ATOM 10083 C CA . HIS G 1 74 ? 167.17136 193.23187 205.13906 1.000 41.03976 74 HIS S CA 1
ATOM 10084 C C . HIS G 1 74 ? 167.42150 192.10337 206.12902 1.000 39.46937 74 HIS S C 1
ATOM 10085 O O . HIS G 1 74 ? 166.95540 192.19458 207.26778 1.000 50.36433 74 HIS S O 1
ATOM 10092 N N . LEU G 1 75 ? 168.15728 191.05945 205.74592 1.000 28.35043 75 LEU S N 1
ATOM 10093 C CA . LEU G 1 75 ? 168.64121 190.11530 206.74773 1.000 32.63168 75 LEU S CA 1
ATOM 10094 C C . LEU G 1 75 ? 169.65259 190.78082 207.67445 1.000 40.25198 75 LEU S C 1
ATOM 10095 O O . LEU G 1 75 ? 169.56639 190.64931 208.90309 1.000 49.58939 75 LEU S O 1
ATOM 10100 N N . ARG G 1 76 ? 170.60707 191.51645 207.10149 1.000 31.17966 76 ARG S N 1
ATOM 10101 C CA . ARG G 1 76 ? 171.54937 192.29110 207.89859 1.000 31.25776 76 ARG S CA 1
ATOM 10102 C C . ARG G 1 76 ? 170.84864 193.37117 208.70994 1.000 36.42905 76 ARG S C 1
ATOM 10103 O O . ARG G 1 76 ? 171.22590 193.61933 209.86149 1.000 39.03984 76 ARG S O 1
ATOM 10111 N N . PHE G 1 77 ? 169.83992 194.02368 208.12750 1.000 30.57719 77 PHE S N 1
ATOM 10112 C CA . PHE G 1 77 ? 169.07406 195.01769 208.87018 1.000 27.60181 77 PHE S CA 1
ATOM 10113 C C . PHE G 1 77 ? 168.35781 194.38591 210.05645 1.000 38.12613 77 PHE S C 1
ATOM 10114 O O . PHE G 1 77 ? 168.35977 194.94873 211.15657 1.000 42.89219 77 PHE S O 1
ATOM 10122 N N . TRP G 1 78 ? 167.74407 193.21533 209.85470 1.000 40.62369 78 TRP S N 1
ATOM 10123 C CA . TRP G 1 78 ? 167.09123 192.51990 210.95917 1.000 29.96359 78 TRP S CA 1
ATOM 10124 C C . TRP G 1 78 ? 168.09145 192.15908 212.04701 1.000 41.26689 78 TRP S C 1
ATOM 10125 O O . TRP G 1 78 ? 167.80990 192.33305 213.23814 1.000 44.93757 78 TRP S O 1
ATOM 10136 N N . LEU G 1 79 ? 169.26512 191.65749 211.65568 1.000 48.47527 79 LEU S N 1
ATOM 10137 C CA . LEU G 1 79 ? 170.28250 191.29628 212.63857 1.000 36.19780 79 LEU S CA 1
ATOM 10138 C C . LEU G 1 79 ? 170.71799 192.50636 213.45550 1.000 34.30977 79 LEU S C 1
ATOM 10139 O O . LEU G 1 79 ? 170.76271 192.45148 214.69081 1.000 42.07315 79 LEU S O 1
ATOM 10144 N N . ILE G 1 80 ? 171.03496 193.61351 212.78117 1.000 37.07136 80 ILE S N 1
ATOM 10145 C CA . ILE G 1 80 ? 171.52068 194.79762 213.48391 1.000 40.43769 80 ILE S CA 1
ATOM 10146 C C . ILE G 1 80 ? 170.42962 195.38071 214.37529 1.000 40.82066 80 ILE S C 1
ATOM 10147 O O . ILE G 1 80 ? 170.69951 195.81895 215.49997 1.000 40.81639 80 ILE S O 1
ATOM 10152 N N . GLN G 1 81 ? 169.18191 195.39153 213.89831 1.000 42.72476 81 GLN S N 1
ATOM 10153 C CA . GLN G 1 81 ? 168.09324 195.93529 214.70187 1.000 43.68727 81 GLN S CA 1
ATOM 10154 C C . GLN G 1 81 ? 167.82486 195.07432 215.92999 1.000 44.01839 81 GLN S C 1
ATOM 10155 O O . GLN G 1 81 ? 167.58417 195.60244 217.02099 1.000 54.90074 81 GLN S O 1
ATOM 10161 N N . GLY G 1 82 ? 167.86514 193.74698 215.77974 1.000 43.04993 82 GLY S N 1
ATOM 10162 C CA . GLY G 1 82 ? 167.64196 192.87731 216.91925 1.000 43.48790 82 GLY S CA 1
ATOM 10163 C C . GLY G 1 82 ? 168.77732 192.84312 217.91625 1.000 47.34813 82 GLY S C 1
ATOM 10164 O O . GLY G 1 82 ? 168.53148 192.63312 219.10765 1.000 52.45209 82 GLY S O 1
ATOM 10165 N N . VAL G 1 83 ? 170.01206 193.04614 217.46255 1.000 48.51386 83 VAL S N 1
ATOM 10166 C CA . VAL G 1 83 ? 171.14116 193.08756 218.38440 1.000 42.68885 83 VAL S CA 1
ATOM 10167 C C . VAL G 1 83 ? 171.16918 194.38246 219.19409 1.000 44.58055 83 VAL S C 1
ATOM 10168 O O . VAL G 1 83 ? 171.44608 194.35208 220.39725 1.000 53.20316 83 VAL S O 1
ATOM 10172 N N . CYS G 1 84 ? 170.86553 195.51925 218.56860 1.000 53.11209 84 CYS S N 1
ATOM 10173 C CA . CYS G 1 84 ? 170.94798 196.80997 219.23946 1.000 46.65291 84 CYS S CA 1
ATOM 10174 C C . CYS G 1 84 ? 169.83472 197.03361 220.25449 1.000 53.16333 84 CYS S C 1
ATOM 10175 O O . CYS G 1 84 ? 169.91694 197.98843 221.03404 1.000 54.19566 84 CYS S O 1
ATOM 10178 N N . VAL G 1 85 ? 168.80347 196.19237 220.26388 1.000 49.40461 85 VAL S N 1
ATOM 10179 C CA . VAL G 1 85 ? 167.74985 196.30898 221.26562 1.000 48.08236 85 VAL S CA 1
ATOM 10180 C C . VAL G 1 85 ? 168.08826 195.51580 222.52701 1.000 50.99387 85 VAL S C 1
ATOM 10181 O O . VAL G 1 85 ? 167.71383 195.92067 223.63254 1.000 53.48627 85 VAL S O 1
ATOM 10185 N N . LEU G 1 86 ? 168.81020 194.40598 222.38982 1.000 49.07568 86 LEU S N 1
ATOM 10186 C CA . LEU G 1 86 ? 169.27045 193.63206 223.53486 1.000 47.67067 86 LEU S CA 1
ATOM 10187 C C . LEU G 1 86 ? 170.45399 194.27493 224.24482 1.000 53.67236 86 LEU S C 1
ATOM 10188 O O . LEU G 1 86 ? 170.85889 193.78667 225.30460 1.000 59.13644 86 LEU S O 1
ATOM 10193 N N . LEU G 1 87 ? 171.02234 195.34669 223.68394 1.000 53.36727 87 LEU S N 1
ATOM 10194 C CA . LEU G 1 87 ? 172.18864 195.96990 224.30848 1.000 50.26856 87 LEU S CA 1
ATOM 10195 C C . LEU G 1 87 ? 171.83759 196.72542 225.58546 1.000 46.76819 87 LEU S C 1
ATOM 10196 O O . LEU G 1 87 ? 172.57091 196.58050 226.57913 1.000 53.13093 87 LEU S O 1
ATOM 10201 N N . PRO G 1 88 ? 170.77791 197.54399 225.64283 1.000 45.08877 88 PRO S N 1
ATOM 10202 C CA . PRO G 1 88 ? 170.44536 198.19199 226.92376 1.000 44.49938 88 PRO S CA 1
ATOM 10203 C C . PRO G 1 88 ? 170.13154 197.21289 228.04089 1.000 51.06673 88 PRO S C 1
ATOM 10204 O O . PRO G 1 88 ? 170.32631 197.54727 229.21572 1.000 53.14816 88 PRO S O 1
ATOM 10208 N N . SER G 1 89 ? 169.64441 196.01574 227.71554 1.000 55.14071 89 SER S N 1
ATOM 10209 C CA . SER G 1 89 ? 169.32763 195.02021 228.73080 1.000 47.11749 89 SER S CA 1
ATOM 10210 C C . SER G 1 89 ? 170.56036 194.32191 229.28822 1.000 51.42867 89 SER S C 1
ATOM 10211 O O . SER G 1 89 ? 170.46602 193.69060 230.34551 1.000 61.64290 89 SER S O 1
ATOM 10214 N N . ALA G 1 90 ? 171.70394 194.41368 228.61169 1.000 49.54108 90 ALA S N 1
ATOM 10215 C CA . ALA G 1 90 ? 172.94074 193.82008 229.10157 1.000 44.50406 90 ALA S CA 1
ATOM 10216 C C . ALA G 1 90 ? 173.75101 194.76466 229.97322 1.000 48.78942 90 ALA S C 1
ATOM 10217 O O . ALA G 1 90 ? 174.37072 194.31571 230.94286 1.000 55.54513 90 ALA S O 1
ATOM 10219 N N . VAL G 1 91 ? 173.75606 196.06020 229.65408 1.000 51.88758 91 VAL S N 1
ATOM 10220 C CA . VAL G 1 91 ? 174.46545 197.02919 230.48200 1.000 46.03438 91 VAL S CA 1
ATOM 10221 C C . VAL G 1 91 ? 173.85683 197.08607 231.87677 1.000 51.47455 91 VAL S C 1
ATOM 10222 O O . VAL G 1 91 ? 174.57656 197.11420 232.88122 1.000 60.94403 91 VAL S O 1
ATOM 10226 N N . PHE G 1 92 ? 172.52459 197.10137 231.96330 1.000 48.22919 92 PHE S N 1
ATOM 10227 C CA . PHE G 1 92 ? 171.86558 197.10666 233.26491 1.000 50.28867 92 PHE S CA 1
ATOM 10228 C C . PHE G 1 92 ? 172.14510 195.82600 234.04045 1.000 50.37892 92 PHE S C 1
ATOM 10229 O O . PHE G 1 92 ? 172.37321 195.87493 235.25575 1.000 54.68743 92 PHE S O 1
ATOM 10237 N N . SER G 1 93 ? 172.13264 194.67708 233.36084 1.000 47.05806 93 SER S N 1
ATOM 10238 C CA . SER G 1 93 ? 172.43167 193.41756 234.03270 1.000 44.95618 93 SER S CA 1
ATOM 10239 C C . SER G 1 93 ? 173.85288 193.40642 234.57835 1.000 51.74570 93 SER S C 1
ATOM 10240 O O . SER G 1 93 ? 174.08202 192.98291 235.71618 1.000 56.00477 93 SER S O 1
ATOM 10243 N N . VAL G 1 94 ? 174.82001 193.87501 233.78771 1.000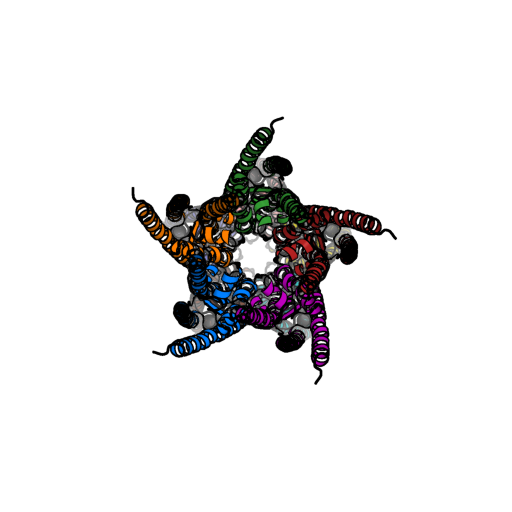 56.20359 94 VAL S N 1
ATOM 10244 C CA . VAL G 1 94 ? 176.19892 193.92036 234.26161 1.000 53.15419 94 VAL S CA 1
ATOM 10245 C C . VAL G 1 94 ? 176.37476 194.93279 235.38925 1.000 50.91279 94 VAL S C 1
ATOM 10246 O O . VAL G 1 94 ? 177.14664 194.67863 236.32144 1.000 57.54115 94 VAL S O 1
ATOM 10250 N N . TYR G 1 95 ? 175.65887 196.06002 235.34970 1.000 55.92966 95 TYR S N 1
ATOM 10251 C CA . TYR G 1 95 ? 175.73749 197.04080 236.42495 1.000 57.32410 95 TYR S CA 1
ATOM 10252 C C . TYR G 1 95 ? 175.16060 196.50347 237.72736 1.000 65.28849 95 TYR S C 1
ATOM 10253 O O . TYR G 1 95 ? 175.72505 196.75149 238.80034 1.000 69.49492 95 TYR S O 1
ATOM 10262 N N . VAL G 1 96 ? 174.05256 195.76429 237.65311 1.000 62.80762 96 VAL S N 1
ATOM 10263 C CA . VAL G 1 96 ? 173.45637 195.19362 238.85613 1.000 55.85953 96 VAL S CA 1
ATOM 10264 C C . VAL G 1 96 ? 174.41007 194.20098 239.51338 1.000 57.57461 96 VAL S C 1
ATOM 10265 O O . VAL G 1 96 ? 174.57175 194.20170 240.73802 1.000 62.83974 96 VAL S O 1
ATOM 10269 N N . LEU G 1 97 ? 175.06659 193.34942 238.71895 1.000 63.88578 97 LEU S N 1
ATOM 10270 C CA . LEU G 1 97 ? 176.01714 192.39966 239.28986 1.000 63.70614 97 LEU S CA 1
ATOM 10271 C C . LEU G 1 97 ? 177.27739 193.08748 239.79879 1.000 64.53341 97 LEU S C 1
ATOM 10272 O O . LEU G 1 97 ? 177.84050 192.66299 240.81366 1.000 68.95316 97 LEU S O 1
ATOM 10277 N N . HIS G 1 98 ? 177.74314 194.13561 239.11377 1.000 64.00640 98 HIS S N 1
ATOM 10278 C CA . HIS G 1 98 ? 178.90563 194.86782 239.60306 1.000 60.08735 98 HIS S CA 1
ATOM 10279 C C . HIS G 1 98 ? 178.62473 195.54030 240.93885 1.000 61.96221 98 HIS S C 1
ATOM 10280 O O . HIS G 1 98 ? 179.47800 195.51779 241.83259 1.000 64.63589 98 HIS S O 1
ATOM 10287 N N . ARG G 1 99 ? 177.44590 196.14133 241.09502 1.000 68.63345 99 ARG S N 1
ATOM 10288 C CA . ARG G 1 99 ? 177.11363 196.83818 242.33060 1.000 66.03656 99 ARG S CA 1
ATOM 10289 C C . ARG G 1 99 ? 176.72771 195.89780 243.46491 1.000 63.88979 99 ARG S C 1
ATOM 10290 O O . ARG G 1 99 ? 177.06341 196.17091 244.62259 1.000 66.68088 99 ARG S O 1
ATOM 10298 N N . GLY G 1 100 ? 176.02833 194.79981 243.16606 1.000 69.20431 100 GLY S N 1
ATOM 10299 C CA . GLY G 1 100 ? 175.56744 193.91109 244.21847 1.000 69.97887 100 GLY S CA 1
ATOM 10300 C C . GLY G 1 100 ? 176.66279 193.13729 244.91839 1.000 74.74083 100 GLY S C 1
ATOM 10301 O O . GLY G 1 100 ? 176.63499 193.00066 246.14492 1.000 76.67855 100 GLY S O 1
ATOM 10302 N N . ALA G 1 101 ? 177.63524 192.62186 244.16812 1.000 78.38390 101 ALA S N 1
ATOM 10303 C CA . ALA G 1 101 ? 178.71983 191.84589 244.75412 1.000 79.03626 101 ALA S CA 1
ATOM 10304 C C . ALA G 1 101 ? 179.79438 192.71338 245.39204 1.000 81.71642 101 ALA S C 1
ATOM 10305 O O . ALA G 1 101 ? 180.59052 192.20201 246.18627 1.000 82.84227 101 ALA S O 1
ATOM 10307 N N . THR G 1 102 ? 179.83568 194.00357 245.06754 1.000 87.19053 102 THR S N 1
ATOM 10308 C CA . THR G 1 102 ? 180.74617 194.94810 245.69660 1.000 84.95326 102 THR S CA 1
ATOM 10309 C C . THR G 1 102 ? 180.15050 195.54962 246.96299 1.000 85.04014 102 THR S C 1
ATOM 10310 O O . THR G 1 102 ? 180.83135 196.30078 247.66738 1.000 88.22620 102 THR S O 1
ATOM 10314 N N . LEU G 1 103 ? 178.89428 195.22266 247.27160 1.000 91.78914 103 LEU S N 1
ATOM 10315 C CA . LEU G 1 103 ? 178.22184 195.71946 248.46131 1.000 92.29079 103 LEU S CA 1
ATOM 10316 C C . LEU G 1 103 ? 178.23109 194.73134 249.61668 1.000 94.49493 103 LEU S C 1
ATOM 10317 O O . LEU G 1 103 ? 178.23451 195.16162 250.77412 1.000 95.36301 103 LEU S O 1
ATOM 10322 N N . ALA G 1 104 ? 178.23679 193.42913 249.33626 1.000 100.02900 104 ALA S N 1
ATOM 10323 C CA . ALA G 1 104 ? 178.28910 192.42247 250.38603 1.000 102.27945 104 ALA S CA 1
ATOM 10324 C C . ALA G 1 104 ? 179.69874 192.17140 250.89984 1.000 101.81053 104 ALA S C 1
ATOM 10325 O O . ALA G 1 104 ? 179.85463 191.55968 251.96271 1.000 101.76948 104 ALA S O 1
ATOM 10327 N N . ALA G 1 105 ? 180.72399 192.62107 250.17251 1.000 106.47327 105 ALA S N 1
ATOM 10328 C CA . ALA G 1 105 ? 182.09490 192.43746 250.63648 1.000 106.66342 105 ALA S CA 1
ATOM 10329 C C . ALA G 1 105 ? 182.35519 193.22198 251.91601 1.000 108.37481 105 ALA S C 1
ATOM 10330 O O . ALA G 1 105 ? 182.98578 192.71159 252.84934 1.000 106.69316 105 ALA S O 1
ATOM 10332 N N . LEU G 1 106 ? 181.87788 194.46706 251.97814 1.000 114.64530 106 LEU S N 1
ATOM 10333 C CA . LEU G 1 106 ? 182.07833 195.27567 253.17619 1.000 114.37878 106 LEU S CA 1
ATOM 10334 C C . LEU G 1 106 ? 181.21428 194.78184 254.32996 1.000 115.54426 106 LEU S C 1
ATOM 10335 O O . LEU G 1 106 ? 181.61533 194.87301 255.49611 1.000 116.01011 106 LEU S O 1
ATOM 10340 N N . GLY G 1 107 ? 180.02870 194.25917 254.02787 1.000 120.33733 107 GLY S N 1
ATOM 10341 C CA . GLY G 1 107 ? 179.13673 193.75683 255.04455 1.000 120.26986 107 GLY S CA 1
ATOM 10342 C C . GLY G 1 107 ? 178.31085 194.85433 255.68315 1.000 122.13741 107 GLY S C 1
ATOM 10343 O O . GLY G 1 107 ? 178.40364 196.02917 255.31392 1.000 121.87200 107 GLY S O 1
ATOM 10344 N N . PRO G 1 108 ? 177.47436 194.48626 256.66559 1.000 128.88230 108 PRO S N 1
ATOM 10345 C CA . PRO G 1 108 ? 176.60284 195.43246 257.37253 1.000 128.14423 108 PRO S CA 1
ATOM 10346 C C . PRO G 1 108 ? 177.38461 196.46546 258.17865 1.000 126.69859 108 PRO S C 1
ATOM 10347 O O . PRO G 1 108 ? 176.78685 197.14959 259.00923 1.000 125.98458 108 PRO S O 1
ATOM 10351 N N . GLY G 1 133 ? 163.89612 188.19549 255.79908 1.000 106.77896 133 GLY S N 1
ATOM 10352 C CA . GLY G 1 133 ? 164.40393 189.46221 256.29183 1.000 108.85890 133 GLY S CA 1
ATOM 10353 C C . GLY G 1 133 ? 165.78335 189.79922 255.76141 1.000 110.73068 133 GLY S C 1
ATOM 10354 O O . GLY G 1 133 ? 166.73422 189.95056 256.52844 1.000 109.31681 133 GLY S O 1
ATOM 10355 N N . LEU G 1 134 ? 165.89185 189.91567 254.44118 1.000 112.67118 134 LEU S N 1
ATOM 10356 C CA . LEU G 1 134 ? 167.15574 190.22738 253.79330 1.000 112.35197 134 LEU S CA 1
ATOM 10357 C C . LEU G 1 134 ? 167.31075 191.74317 253.66520 1.000 111.40794 134 LEU S C 1
ATOM 10358 O O . LEU G 1 134 ? 166.49060 192.51982 254.16145 1.000 111.57230 134 LEU S O 1
ATOM 10363 N N . GLN G 1 135 ? 168.37373 192.17832 252.99306 1.000 103.42721 135 GLN S N 1
ATOM 10364 C CA . GLN G 1 135 ? 168.68881 193.59158 252.80104 1.000 101.73361 135 GLN S CA 1
ATOM 10365 C C . GLN G 1 135 ? 169.03488 193.86003 251.34217 1.000 103.64349 135 GLN S C 1
ATOM 10366 O O . GLN G 1 135 ? 170.05204 194.47598 251.01611 1.000 105.01157 135 GLN S O 1
ATOM 10372 N N . VAL G 1 136 ? 168.18046 193.38028 250.44353 1.000 92.38862 136 VAL S N 1
ATOM 10373 C CA . VAL G 1 136 ? 168.43811 193.49504 249.00302 1.000 88.84336 136 VAL S CA 1
ATOM 10374 C C . VAL G 1 136 ? 168.42322 194.96385 248.59675 1.000 88.44099 136 VAL S C 1
ATOM 10375 O O . VAL G 1 136 ? 167.48628 195.69978 248.96449 1.000 88.53410 136 VAL S O 1
ATOM 10379 N N . PRO G 1 137 ? 169.41897 195.44401 247.85660 1.000 81.96184 137 PRO S N 1
ATOM 10380 C CA . PRO G 1 137 ? 169.40149 196.83888 247.40566 1.000 83.28129 137 PRO S CA 1
ATOM 10381 C C . PRO G 1 137 ? 168.31347 197.08376 246.37064 1.000 85.57764 137 PRO S C 1
ATOM 10382 O O . PRO G 1 137 ? 167.80860 196.16680 245.72069 1.000 87.82602 137 PRO S O 1
ATOM 10386 N N . ASP G 1 138 ? 167.95148 198.35549 246.22788 1.000 75.49160 138 ASP S N 1
ATOM 10387 C CA . ASP G 1 138 ? 166.83979 198.77578 245.37838 1.000 73.88705 138 ASP S CA 1
ATOM 10388 C C . ASP G 1 138 ? 167.43782 199.53576 244.19672 1.000 75.66426 138 ASP S C 1
ATOM 10389 O O . ASP G 1 138 ? 167.80634 200.70729 244.32163 1.000 78.11683 138 ASP S O 1
ATOM 10394 N N . PHE G 1 139 ? 167.55839 198.85703 243.05874 1.000 67.52852 139 PHE S N 1
ATOM 10395 C CA . PHE G 1 139 ? 167.91461 199.50728 241.79546 1.000 64.30513 139 PHE S CA 1
ATOM 10396 C C . PHE G 1 139 ? 166.66848 199.73296 240.93928 1.000 65.97981 139 PHE S C 1
ATOM 10397 O O . PHE G 1 139 ? 166.51932 199.18237 239.84898 1.000 66.21931 139 PHE S O 1
ATOM 10405 N N . SER G 1 140 ? 165.76098 200.56438 241.44737 1.000 68.00052 140 SER S N 1
ATOM 10406 C CA . SER G 1 140 ? 164.53838 200.87016 240.71473 1.000 65.19962 140 SER S CA 1
ATOM 10407 C C . SER G 1 140 ? 164.67671 202.09773 239.82816 1.000 70.68143 140 SER S C 1
ATOM 10408 O O . SER G 1 140 ? 163.97863 202.20096 238.81307 1.000 73.21835 140 SER S O 1
ATOM 10411 N N . ALA G 1 141 ? 165.55920 203.03170 240.18747 1.000 68.87296 141 ALA S N 1
ATOM 10412 C CA . ALA G 1 141 ? 165.77554 204.20855 239.35681 1.000 62.07956 141 ALA S CA 1
ATOM 10413 C C . ALA G 1 141 ? 166.54894 203.88421 238.08712 1.000 64.92243 141 ALA S C 1
ATOM 10414 O O . ALA G 1 141 ? 166.35300 204.55597 237.07032 1.000 67.30184 141 ALA S O 1
ATOM 10416 N N . GLY G 1 142 ? 167.41551 202.87655 238.11974 1.000 60.43789 142 GLY S N 1
ATOM 10417 C CA . GLY G 1 142 ? 168.17709 202.47051 236.95998 1.000 53.51610 142 GLY S CA 1
ATOM 10418 C C . GLY G 1 142 ? 167.44994 201.56057 236.00196 1.000 57.45683 142 GLY S C 1
ATOM 10419 O O . GLY G 1 142 ? 168.02267 201.15473 234.98662 1.000 64.87609 142 GLY S O 1
ATOM 10420 N N . TYR G 1 143 ? 166.19755 201.22172 236.29729 1.000 52.79348 143 TYR S N 1
ATOM 10421 C CA . TYR G 1 143 ? 165.37730 200.38785 235.42980 1.000 51.34738 143 TYR S CA 1
ATOM 10422 C C . TYR G 1 143 ? 164.50568 201.20438 234.48786 1.000 55.15713 143 TYR S C 1
ATOM 10423 O O . TYR G 1 143 ? 164.35246 200.83453 233.31717 1.000 63.40891 143 TYR S O 1
ATOM 10432 N N . ILE G 1 144 ? 163.95423 202.31895 234.97139 1.000 43.74602 144 ILE S N 1
ATOM 10433 C CA . ILE G 1 144 ? 163.12672 203.17832 234.13280 1.000 44.14207 144 ILE S CA 1
ATOM 10434 C C . ILE G 1 144 ? 163.95276 203.79055 233.00842 1.000 54.17967 144 ILE S C 1
ATOM 10435 O O . ILE G 1 144 ? 163.47154 203.94065 231.88024 1.000 60.04617 144 ILE S O 1
ATOM 10440 N N . ILE G 1 145 ? 165.20369 204.15809 233.29410 1.000 58.60256 145 ILE S N 1
ATOM 10441 C CA . ILE G 1 145 ? 166.05686 204.75111 232.26783 1.000 54.65334 145 ILE S CA 1
ATOM 10442 C C . ILE G 1 145 ? 166.34921 203.74467 231.16147 1.000 50.77806 145 ILE S C 1
ATOM 10443 O O . ILE G 1 145 ? 166.29714 204.07675 229.96889 1.000 53.93903 145 ILE S O 1
ATOM 10448 N N . HIS G 1 146 ? 166.67252 202.50470 231.53399 1.000 33.66693 146 HIS S N 1
ATOM 10449 C CA . HIS G 1 146 ? 166.91475 201.47319 230.53461 1.000 36.92368 146 HIS S CA 1
ATOM 10450 C C . HIS G 1 146 ? 165.65762 201.14988 229.73863 1.000 48.04822 146 HIS S C 1
ATOM 10451 O O . HIS G 1 146 ? 165.74535 200.95891 228.51996 1.000 46.17315 146 HIS S O 1
ATOM 10458 N N . LEU G 1 147 ? 164.49025 201.11726 230.38751 1.000 52.42140 147 LEU S N 1
ATOM 10459 C CA . LEU G 1 147 ? 163.23506 200.95986 229.66326 1.000 39.20734 147 LEU S CA 1
ATOM 10460 C C . LEU G 1 147 ? 162.97456 202.09167 228.67945 1.000 39.35297 147 LEU S C 1
ATOM 10461 O O . LEU G 1 147 ? 162.54326 201.82233 227.55476 1.000 42.31107 147 LEU S O 1
ATOM 10466 N N . LEU G 1 148 ? 163.22583 203.34026 229.07126 1.000 45.42848 148 LEU S N 1
ATOM 10467 C CA . LEU G 1 148 ? 163.06682 204.48764 228.18632 1.000 44.76365 148 LEU S CA 1
ATOM 10468 C C . LEU G 1 148 ? 163.99991 204.42425 226.98459 1.000 42.79703 148 LEU S C 1
ATOM 10469 O O . LEU G 1 148 ? 163.57115 204.68116 225.85375 1.000 43.16919 148 LEU S O 1
ATOM 10474 N N . LEU G 1 149 ? 165.27149 204.08410 227.20766 1.000 38.36555 149 LEU S N 1
ATOM 10475 C CA . LEU G 1 149 ? 166.20257 203.95851 226.08950 1.000 40.03462 149 LEU S CA 1
ATOM 10476 C C . LEU G 1 149 ? 165.79196 202.82983 225.15055 1.000 43.59583 149 LEU S C 1
ATOM 10477 O O . LEU G 1 149 ? 165.83650 202.98728 223.92312 1.000 45.80261 149 LEU S O 1
ATOM 10482 N N . ARG G 1 150 ? 165.38103 201.68677 225.70653 1.000 49.44135 150 ARG S N 1
ATOM 10483 C CA . ARG G 1 150 ? 164.93701 200.57760 224.86987 1.000 43.11116 150 ARG S CA 1
ATOM 10484 C C . ARG G 1 150 ? 163.70149 200.95340 224.06196 1.000 47.27651 150 ARG S C 1
ATOM 10485 O O . ARG G 1 150 ? 163.59556 200.59986 222.88309 1.000 49.87662 150 ARG S O 1
ATOM 10493 N N . THR G 1 151 ? 162.75763 201.66985 224.67752 1.000 53.36835 151 THR S N 1
ATOM 10494 C CA . THR G 1 151 ? 161.56676 202.10862 223.95717 1.000 45.12150 151 THR S CA 1
ATOM 10495 C C . THR G 1 151 ? 161.92140 203.07997 222.83737 1.000 44.70464 151 THR S C 1
ATOM 10496 O O . THR G 1 151 ? 161.39840 202.96718 221.72265 1.000 54.42046 151 THR S O 1
ATOM 10500 N N . LEU G 1 152 ? 162.81596 204.03165 223.10615 1.000 43.56150 152 LEU S N 1
ATOM 10501 C CA . LEU G 1 152 ? 163.22760 204.98102 222.08012 1.000 41.68485 152 LEU S CA 1
ATOM 10502 C C . LEU G 1 152 ? 164.02895 204.33624 220.95801 1.000 43.15003 152 LEU S C 1
ATOM 10503 O O . LEU G 1 152 ? 164.03934 204.87075 219.84482 1.000 52.48086 152 LEU S O 1
ATOM 10508 N N . LEU G 1 153 ? 164.69928 203.21506 221.21664 1.000 45.83431 153 LEU S N 1
ATOM 10509 C CA . LEU G 1 153 ? 165.46314 202.54033 220.17489 1.000 46.44361 153 LEU S CA 1
ATOM 10510 C C . LEU G 1 153 ? 164.60081 201.73431 219.20980 1.000 50.56639 153 LEU S C 1
ATOM 10511 O O . LEU G 1 153 ? 165.10581 201.31322 218.16451 1.000 56.07919 153 LEU S O 1
ATOM 10516 N N . GLU G 1 154 ? 163.32436 201.50778 219.52222 1.000 55.49969 154 GLU S N 1
ATOM 10517 C CA . GLU G 1 154 ? 162.45698 200.74355 218.63138 1.000 49.70371 154 GLU S CA 1
ATOM 10518 C C . GLU G 1 154 ? 161.72816 201.62287 217.62239 1.000 57.53636 154 GLU S C 1
ATOM 10519 O O . GLU G 1 154 ? 161.53336 201.21083 216.47394 1.000 60.09337 154 GLU S O 1
ATOM 10525 N N . ALA G 1 155 ? 161.31082 202.82359 218.03009 1.000 45.54491 155 ALA S N 1
ATOM 10526 C CA . ALA G 1 155 ? 160.59049 203.70625 217.11776 1.000 43.78061 155 ALA S CA 1
ATOM 10527 C C . ALA G 1 155 ? 161.46082 204.12093 215.93711 1.000 57.46449 155 ALA S C 1
ATOM 10528 O O . ALA G 1 155 ? 160.99313 204.14353 214.79139 1.000 63.03746 155 ALA S O 1
ATOM 10530 N N . ALA G 1 156 ? 162.72721 204.45624 216.19607 1.000 47.16949 156 ALA S N 1
ATOM 10531 C CA . ALA G 1 156 ? 163.62081 204.86493 215.11733 1.000 40.55435 156 ALA S CA 1
ATOM 10532 C C . ALA G 1 156 ? 163.84340 203.73386 214.12289 1.000 47.41610 156 ALA S C 1
ATOM 10533 O O . ALA G 1 156 ? 163.81355 203.95313 212.90564 1.000 56.25201 156 ALA S O 1
ATOM 10535 N N . PHE G 1 157 ? 164.05831 202.51705 214.61929 1.000 44.75553 157 PHE S N 1
ATOM 10536 C CA . PHE G 1 157 ? 164.27461 201.37347 213.74590 1.000 41.14178 157 PHE S CA 1
ATOM 10537 C C . PHE G 1 157 ? 163.00650 200.93075 213.03120 1.000 48.00895 157 PHE S C 1
ATOM 10538 O O . PHE G 1 157 ? 163.10156 200.31068 211.96754 1.000 56.47324 157 PHE S O 1
ATOM 10546 N N . GLY G 1 158 ? 161.83195 201.22229 213.58394 1.000 41.97319 158 GLY S N 1
ATOM 10547 C CA . GLY G 1 158 ? 160.59549 200.97177 212.87250 1.000 45.31047 158 GLY S CA 1
ATOM 10548 C C . GLY G 1 158 ? 160.37844 201.96773 211.75386 1.000 47.46405 158 GLY S C 1
ATOM 10549 O O . GLY G 1 158 ? 159.95890 201.59865 210.65295 1.000 54.84851 158 GLY S O 1
ATOM 10550 N N . ALA G 1 159 ? 160.67216 203.24166 212.02638 1.000 37.47930 159 ALA S N 1
ATOM 10551 C CA . ALA G 1 159 ? 160.55672 204.26321 210.99021 1.000 38.50921 159 ALA S CA 1
ATOM 10552 C C . ALA G 1 159 ? 161.53673 204.01010 209.85091 1.000 43.57271 159 ALA S C 1
ATOM 10553 O O . ALA G 1 159 ? 161.17292 204.12341 208.67314 1.000 55.57209 159 ALA S O 1
ATOM 10555 N N . LEU G 1 160 ? 162.78301 203.66079 210.18107 1.000 42.24440 160 LEU S N 1
ATOM 10556 C CA . LEU G 1 160 ? 163.76244 203.34574 209.14685 1.000 40.43306 160 LEU S CA 1
ATOM 10557 C C . LEU G 1 160 ? 163.35464 202.11580 208.34726 1.000 47.19621 160 LEU S C 1
ATOM 10558 O O . LEU G 1 160 ? 163.51608 202.09246 207.12154 1.000 52.09488 160 LEU S O 1
ATOM 10563 N N . HIS G 1 161 ? 162.82785 201.08984 209.02070 1.000 46.37352 161 HIS S N 1
ATOM 10564 C CA . HIS G 1 161 ? 162.35182 199.90124 208.32222 1.000 40.13253 161 HIS S CA 1
ATOM 10565 C C . HIS G 1 161 ? 161.20794 200.22886 207.37347 1.000 42.62328 161 HIS S C 1
ATOM 10566 O O . HIS G 1 161 ? 161.17779 199.72438 206.24612 1.000 45.32410 161 HIS S O 1
ATOM 10573 N N . TYR G 1 162 ? 160.25931 201.05912 207.80840 1.000 48.02337 162 TYR S N 1
ATOM 10574 C CA . TYR G 1 162 ? 159.16621 201.45428 206.92961 1.000 44.17861 162 TYR S CA 1
ATOM 10575 C C . TYR G 1 162 ? 159.65829 202.26146 205.73639 1.000 47.75105 162 TYR S C 1
ATOM 10576 O O . TYR G 1 162 ? 159.18744 202.04677 204.61452 1.000 60.85462 162 TYR S O 1
ATOM 10585 N N . PHE G 1 163 ? 160.59903 203.18205 205.94938 1.000 48.25263 163 PHE S N 1
ATOM 10586 C CA . PHE G 1 163 ? 161.07599 204.02802 204.86229 1.000 46.25458 163 PHE S CA 1
ATOM 10587 C C . PHE G 1 163 ? 162.06093 203.32752 203.93486 1.000 46.90804 163 PHE S C 1
ATOM 10588 O O . PHE G 1 163 ? 162.29789 203.82470 202.82947 1.000 50.02340 163 PHE S O 1
ATOM 10596 N N . LEU G 1 164 ? 162.63520 202.19625 204.34238 1.000 45.66652 164 LEU S N 1
ATOM 10597 C CA . LEU G 1 164 ? 163.65272 201.52287 203.54325 1.000 36.24560 164 LEU S CA 1
ATOM 10598 C C . LEU G 1 164 ? 163.10559 200.35584 202.72892 1.000 42.45443 164 LEU S C 1
ATOM 10599 O O . LEU G 1 164 ? 163.36939 200.26734 201.52702 1.000 44.41181 164 LEU S O 1
ATOM 10604 N N . PHE G 1 165 ? 162.34950 199.45173 203.35523 1.000 47.95552 165 PHE S N 1
ATOM 10605 C CA . PHE G 1 165 ? 161.93096 198.21996 202.70188 1.000 42.51408 165 PHE S CA 1
ATOM 10606 C C . PHE G 1 165 ? 160.43015 198.09647 202.47972 1.000 47.94970 165 PHE S C 1
ATOM 10607 O O . PHE G 1 165 ? 160.01719 197.27613 201.65277 1.000 51.49444 165 PHE S O 1
ATOM 10615 N N . GLY G 1 166 ? 159.60502 198.87084 203.18089 1.000 42.73591 166 GLY S N 1
ATOM 10616 C CA . GLY G 1 166 ? 158.17407 198.74388 202.98540 1.000 40.84911 166 GLY S CA 1
ATOM 10617 C C . GLY G 1 166 ? 157.59368 197.55134 203.72907 1.000 50.57709 166 GLY S C 1
ATOM 10618 O O . GLY G 1 166 ? 158.06954 197.15229 204.79547 1.000 58.72536 166 GLY S O 1
ATOM 10619 N N . PHE G 1 167 ? 156.54028 196.97250 203.15075 1.000 50.66013 167 PHE S N 1
ATOM 10620 C CA . PHE G 1 167 ? 155.82066 195.86825 203.77335 1.000 50.55615 167 PHE S CA 1
ATOM 10621 C C . PHE G 1 167 ? 155.89646 194.55888 203.00198 1.000 56.19119 167 PHE S C 1
ATOM 10622 O O . PHE G 1 167 ? 155.86370 193.49493 203.62247 1.000 51.58056 167 PHE S O 1
ATOM 10630 N N . LEU G 1 168 ? 155.99130 194.60294 201.67387 1.000 57.53142 168 LEU S N 1
ATOM 10631 C CA . LEU G 1 168 ? 156.01201 193.40231 200.85069 1.000 47.54778 168 LEU S CA 1
ATOM 10632 C C . LEU G 1 168 ? 157.13941 193.49206 199.83252 1.000 52.60313 168 LEU S C 1
ATOM 10633 O O . LEU G 1 168 ? 157.57541 194.58402 199.45916 1.000 64.20552 168 LEU S O 1
ATOM 10638 N N . ALA G 1 169 ? 157.61392 192.30858 199.37780 1.000 44.43801 169 ALA S N 1
ATOM 10639 C CA . ALA G 1 169 ? 158.71399 192.18625 198.43349 1.000 46.44431 169 ALA S CA 1
ATOM 10640 C C . ALA G 1 169 ? 158.20786 192.20743 196.99335 1.000 46.26150 169 ALA S C 1
ATOM 10641 O O . ALA G 1 169 ? 157.15919 191.63148 196.68672 1.000 47.77157 169 ALA S O 1
ATOM 10643 N N . PRO G 1 170 ? 158.93471 192.86392 196.09439 1.000 45.37351 170 PRO S N 1
ATOM 10644 C CA . PRO G 1 170 ? 158.53495 192.89497 194.68495 1.000 42.75829 170 PRO S CA 1
ATOM 10645 C C . PRO G 1 170 ? 158.91495 191.60550 193.96664 1.000 42.57572 170 PRO S C 1
ATOM 10646 O O . PRO G 1 170 ? 159.59381 190.73185 194.50555 1.000 51.25407 170 PRO S O 1
ATOM 10650 N N . LYS G 1 171 ? 158.45832 191.50324 192.71543 1.000 43.76363 171 LYS S N 1
ATOM 10651 C CA . LYS G 1 171 ? 158.70547 190.32331 191.89939 1.000 34.86520 171 LYS S CA 1
ATOM 10652 C C . LYS G 1 171 ? 159.56343 190.58186 190.66992 1.000 42.01831 171 LYS S C 1
ATOM 10653 O O . LYS G 1 171 ? 160.08389 189.62162 190.09479 1.000 44.65686 171 LYS S O 1
ATOM 10659 N N . LYS G 1 172 ? 159.72261 191.83622 190.25079 1.000 41.70632 172 LYS S N 1
ATOM 10660 C CA . LYS G 1 172 ? 160.49368 192.15782 189.05876 1.000 34.04884 172 LYS S CA 1
ATOM 10661 C C . LYS G 1 172 ? 161.24376 193.46434 189.27239 1.000 40.08570 172 LYS S C 1
ATOM 10662 O O . LYS G 1 172 ? 160.88910 194.27597 190.13016 1.000 44.47498 172 LYS S O 1
ATOM 10668 N N . PHE G 1 173 ? 162.29432 193.65779 188.47381 1.000 47.84075 173 PHE S N 1
ATOM 10669 C CA . PHE G 1 173 ? 163.12040 194.85509 188.57048 1.000 37.66264 173 PHE S CA 1
ATOM 10670 C C . PHE G 1 173 ? 163.58724 195.31781 187.19425 1.000 41.54739 173 PHE S C 1
ATOM 10671 O O . PHE G 1 173 ? 164.19788 194.53968 186.44908 1.000 54.55013 173 PHE S O 1
ATOM 10679 N N . PRO G 1 174 ? 163.29906 196.56744 186.81231 1.000 42.93493 174 PRO S N 1
ATOM 10680 C CA . PRO G 1 174 ? 163.88301 197.12302 185.58369 1.000 44.04253 174 PRO S CA 1
ATOM 10681 C C . PRO G 1 174 ? 165.23109 197.78602 185.82860 1.000 50.10877 174 PRO S C 1
ATOM 10682 O O . PRO G 1 174 ? 165.36286 198.62917 186.72064 1.000 64.88020 174 PRO S O 1
ATOM 10686 N N . CYS G 1 175 ? 166.23706 197.42120 185.03704 1.000 46.93046 175 CYS S N 1
ATOM 10687 C CA . CYS G 1 175 ? 167.60524 197.88313 185.23072 1.000 50.53629 175 CYS S CA 1
ATOM 10688 C C . CYS G 1 175 ? 168.14163 198.44418 183.92261 1.000 54.37037 175 CYS S C 1
ATOM 10689 O O . CYS G 1 175 ? 168.04273 197.79216 182.87861 1.000 63.75858 175 CYS S O 1
ATOM 10692 N N . THR G 1 176 ? 168.70498 199.65631 183.98004 1.000 61.23402 176 THR S N 1
ATOM 10693 C CA . THR G 1 176 ? 169.23340 200.32499 182.79605 1.000 61.88587 176 THR S CA 1
ATOM 10694 C C . THR G 1 176 ? 170.67892 200.78295 182.96271 1.000 61.94269 176 THR S C 1
ATOM 10695 O O . THR G 1 176 ? 171.18141 201.51756 182.10513 1.000 65.21765 176 THR S O 1
ATOM 10699 N N . ARG G 1 177 ? 171.35680 200.38084 184.03418 1.000 68.86879 177 ARG S N 1
ATOM 10700 C CA . ARG G 1 177 ? 172.72245 200.82534 184.26200 1.000 65.81617 177 ARG S CA 1
ATOM 10701 C C . ARG G 1 177 ? 173.67691 200.18173 183.25551 1.000 70.36596 177 ARG S C 1
ATOM 10702 O O . ARG G 1 177 ? 173.44698 199.05921 182.80004 1.000 73.25321 177 ARG S O 1
ATOM 10710 N N . PRO G 1 178 ? 174.75296 200.87389 182.89085 1.000 61.50897 178 PRO S N 1
ATOM 10711 C CA . PRO G 1 178 ? 175.77531 200.26590 182.02755 1.000 58.32404 178 PRO S CA 1
ATOM 10712 C C . PRO G 1 178 ? 176.49822 199.14891 182.75767 1.000 59.05780 178 PRO S C 1
ATOM 10713 O O . PRO G 1 178 ? 176.55345 199.14355 183.99643 1.000 64.87789 178 PRO S O 1
ATOM 10717 N N . PRO G 1 179 ? 177.07705 198.18180 182.03076 1.000 51.32058 179 PRO S N 1
ATOM 10718 C CA . PRO G 1 179 ? 177.19601 198.08104 180.56991 1.000 57.03415 179 PRO S CA 1
ATOM 10719 C C . PRO G 1 179 ? 175.97737 197.46288 179.89282 1.000 57.88854 179 PRO S C 1
ATOM 10720 O O . PRO G 1 179 ? 176.03823 197.10754 178.72036 1.000 58.44620 179 PRO S O 1
ATOM 10724 N N . CYS G 1 180 ? 174.86276 197.31079 180.60123 1.000 62.64443 180 CYS S N 1
ATOM 10725 C CA . CYS G 1 180 ? 173.65692 196.77751 179.98450 1.000 61.77274 180 CYS S CA 1
ATOM 10726 C C . CYS G 1 180 ? 173.11107 197.75674 178.95220 1.000 61.94770 180 CYS S C 1
ATOM 10727 O O . CYS G 1 180 ? 173.07462 198.96896 179.17945 1.000 63.21072 180 CYS S O 1
ATOM 10730 N N . THR G 1 181 ? 172.68860 197.22370 177.80942 1.000 62.65775 181 THR S N 1
ATOM 10731 C CA . THR G 1 181 ? 172.16820 198.02806 176.71190 1.000 66.76438 181 THR S CA 1
ATOM 10732 C C . THR G 1 181 ? 170.64704 197.97024 176.71199 1.000 64.42011 181 THR S C 1
ATOM 10733 O O . THR G 1 181 ? 170.06184 196.88261 176.73685 1.000 64.90169 181 THR S O 1
ATOM 10737 N N . GLY G 1 182 ? 170.01350 199.14017 176.67716 1.000 60.60804 182 GLY S N 1
ATOM 10738 C CA . GLY G 1 182 ? 168.56614 199.19695 176.72368 1.000 58.25972 182 GLY S CA 1
ATOM 10739 C C . GLY G 1 182 ? 168.03960 199.04295 178.14099 1.000 60.83668 182 GLY S C 1
ATOM 10740 O O . GLY G 1 182 ? 168.68121 199.43265 179.11722 1.000 68.99574 182 GLY S O 1
ATOM 10741 N N . VAL G 1 183 ? 166.84782 198.46354 178.24582 1.000 50.51742 183 VAL S N 1
ATOM 10742 C CA . VAL G 1 183 ? 166.19932 198.20574 179.52593 1.000 50.29956 183 VAL S CA 1
ATOM 10743 C C . VAL G 1 183 ? 166.14260 196.69817 179.72262 1.000 54.15429 183 VAL S C 1
ATOM 10744 O O . VAL G 1 183 ? 165.59900 195.97433 178.87932 1.000 56.99151 183 VAL S O 1
ATOM 10748 N N . VAL G 1 184 ? 166.70398 196.22657 180.83013 1.000 56.60142 184 VAL S N 1
ATOM 10749 C CA . VAL G 1 184 ? 166.75061 194.80508 181.14648 1.000 54.35337 184 VAL S CA 1
ATOM 10750 C C . VAL G 1 184 ? 165.76855 194.52038 182.27219 1.000 56.15357 184 VAL S C 1
ATOM 10751 O O . VAL G 1 184 ? 165.54344 195.35336 183.15547 1.000 59.89642 184 VAL S O 1
ATOM 10755 N N . ASP G 1 185 ? 165.16789 193.33586 182.23766 1.000 56.09030 185 ASP S N 1
ATOM 10756 C CA . ASP G 1 185 ? 164.23290 192.89563 183.26336 1.000 53.11912 185 ASP S CA 1
ATOM 10757 C C . ASP G 1 185 ? 164.86584 191.77044 184.06794 1.000 53.88106 185 ASP S C 1
ATOM 10758 O O . ASP G 1 185 ? 165.40272 190.81870 183.49200 1.000 58.74692 185 ASP S O 1
ATOM 10763 N N . CYS G 1 186 ? 164.80416 191.88014 185.39353 1.000 45.83602 186 CYS S N 1
ATOM 10764 C CA . CYS G 1 186 ? 165.35806 190.86990 186.28021 1.000 38.37887 186 CYS S CA 1
ATOM 10765 C C . CYS G 1 186 ? 164.27889 190.37701 187.23155 1.000 43.96068 186 CYS S C 1
ATOM 10766 O O . CYS G 1 186 ? 163.34657 191.10909 187.57192 1.000 53.51332 186 CYS S O 1
ATOM 10769 N N . TYR G 1 187 ? 164.41777 189.12519 187.65751 1.000 37.78762 187 TYR S N 1
ATOM 10770 C CA . TYR G 1 187 ? 163.40973 188.43885 188.45329 1.000 37.98698 187 TYR S CA 1
ATOM 10771 C C . TYR G 1 187 ? 163.94596 188.17453 189.85295 1.000 45.18683 187 TYR S C 1
ATOM 10772 O O . TYR G 1 187 ? 165.08259 187.71839 190.01150 1.000 49.77177 187 TYR S O 1
ATOM 10781 N N . VAL G 1 188 ? 163.12524 188.45655 190.85885 1.000 37.63657 188 VAL S N 1
ATOM 10782 C CA . VAL G 1 188 ? 163.50577 188.25068 192.25099 1.000 33.98388 188 VAL S CA 1
ATOM 10783 C C . VAL G 1 188 ? 163.20796 186.81135 192.64742 1.000 42.74453 188 VAL S C 1
ATOM 10784 O O . VAL G 1 188 ? 162.16939 186.24996 192.27896 1.000 47.36308 188 VAL S O 1
ATOM 10788 N N . SER G 1 189 ? 164.12431 186.20520 193.39903 1.000 36.96666 189 SER S N 1
ATOM 10789 C CA . SER G 1 189 ? 163.95501 184.83099 193.85106 1.000 37.20442 189 SER S CA 1
ATOM 10790 C C . SER G 1 189 ? 163.12900 184.78859 195.13158 1.000 45.39736 189 SER S C 1
ATOM 10791 O O . SER G 1 189 ? 163.36385 185.57181 196.05659 1.000 51.78875 189 SER S O 1
ATOM 10794 N N . ARG G 1 190 ? 162.17002 183.86746 195.18060 1.000 31.41914 190 ARG S N 1
ATOM 10795 C CA . ARG G 1 190 ? 161.28868 183.68178 196.32856 1.000 17.89232 190 ARG S CA 1
ATOM 10796 C C . ARG G 1 190 ? 160.58938 184.97342 196.76465 1.000 33.73658 190 ARG S C 1
ATOM 10797 O O . ARG G 1 190 ? 160.74622 185.41292 197.90705 1.000 45.33964 190 ARG S O 1
ATOM 10805 N N . PRO G 1 191 ? 159.80201 185.60114 195.88523 1.000 37.12025 191 PRO S N 1
ATOM 10806 C CA . PRO G 1 191 ? 159.14203 186.85463 196.27979 1.000 29.80448 191 PRO S CA 1
ATOM 10807 C C . PRO G 1 191 ? 157.95178 186.65965 197.20354 1.000 33.17718 191 PRO S C 1
ATOM 10808 O O . PRO G 1 191 ? 157.46098 187.64875 197.76026 1.000 43.42929 191 PRO S O 1
ATOM 10812 N N . THR G 1 192 ? 157.47173 185.42944 197.38884 1.000 37.78539 192 THR S N 1
ATOM 10813 C CA . THR G 1 192 ? 156.28224 185.18517 198.19860 1.000 33.52138 192 THR S CA 1
ATOM 10814 C C . THR G 1 192 ? 156.62914 184.80353 199.63449 1.000 42.64119 192 THR S C 1
ATOM 10815 O O . THR G 1 192 ? 156.09793 185.39196 200.58069 1.000 51.53078 192 THR S O 1
ATOM 10819 N N . GLU G 1 193 ? 157.51246 183.81869 199.81079 1.000 44.10211 193 GLU S N 1
ATOM 10820 C CA . GLU G 1 193 ? 157.91631 183.40713 201.15131 1.000 35.21229 193 GLU S CA 1
ATOM 10821 C C . GLU G 1 193 ? 158.64759 184.52519 201.88311 1.000 38.02740 193 GLU S C 1
ATOM 10822 O O . GLU G 1 193 ? 158.45430 184.70961 203.09378 1.000 49.15203 193 GLU S O 1
ATOM 10828 N N . LYS G 1 194 ? 159.48565 185.27718 201.16633 1.000 31.64028 194 LYS S N 1
ATOM 10829 C CA . LYS G 1 194 ? 160.15696 186.43204 201.74525 1.000 20.26624 194 LYS S CA 1
ATOM 10830 C C . LYS G 1 194 ? 159.17087 187.46376 202.27112 1.000 27.92580 194 LYS S C 1
ATOM 10831 O O . LYS G 1 194 ? 159.45122 188.10870 203.28589 1.000 41.98819 194 LYS S O 1
ATOM 10837 N N . SER G 1 195 ? 158.02946 187.63458 201.60736 1.000 30.81032 195 SER S N 1
ATOM 10838 C CA . SER G 1 195 ? 156.98652 188.52794 202.08723 1.000 26.57985 195 SER S CA 1
ATOM 10839 C C . SER G 1 195 ? 156.14478 187.91333 203.19624 1.000 31.93849 195 SER S C 1
ATOM 10840 O O . SER G 1 195 ? 155.49276 188.65422 203.93866 1.000 42.97397 195 SER S O 1
ATOM 10843 N N . LEU G 1 196 ? 156.13919 186.58616 203.32564 1.000 34.87976 196 LEU S N 1
ATOM 10844 C CA . LEU G 1 196 ? 155.47157 185.92909 204.44076 1.000 29.66704 196 LEU S CA 1
ATOM 10845 C C . LEU G 1 196 ? 156.27673 185.99484 205.72771 1.000 33.12104 196 LEU S C 1
ATOM 10846 O O . LEU G 1 196 ? 155.68438 186.05479 206.81033 1.000 46.93677 196 LEU S O 1
ATOM 10851 N N . LEU G 1 197 ? 157.60532 185.97406 205.63630 1.000 38.81248 197 LEU S N 1
ATOM 10852 C CA . LEU G 1 197 ? 158.45059 186.16420 206.80856 1.000 32.92290 197 LEU S CA 1
ATOM 10853 C C . LEU G 1 197 ? 158.46669 187.61100 207.28989 1.000 41.64648 197 LEU S C 1
ATOM 10854 O O . LEU G 1 197 ? 158.58758 187.85378 208.50184 1.000 49.57535 197 LEU S O 1
ATOM 10859 N N . MET G 1 198 ? 158.32779 188.56787 206.36694 1.000 41.94142 198 MET S N 1
ATOM 10860 C CA . MET G 1 198 ? 158.27678 189.97823 206.73693 1.000 25.86683 198 MET S CA 1
ATOM 10861 C C . MET G 1 198 ? 157.10285 190.26901 207.65861 1.000 35.65718 198 MET S C 1
ATOM 10862 O O . MET G 1 198 ? 157.24906 190.99101 208.64901 1.000 54.33208 198 MET S O 1
ATOM 10867 N N . LEU G 1 199 ? 155.92398 189.73385 207.33633 1.000 30.51240 199 LEU S N 1
ATOM 10868 C CA . LEU G 1 199 ? 154.74918 189.97323 208.16647 1.000 29.64145 199 LEU S CA 1
ATOM 10869 C C . LEU G 1 199 ? 154.90575 189.35770 209.55049 1.000 34.89523 199 LEU S C 1
ATOM 10870 O O . LEU G 1 199 ? 154.52082 189.97614 210.54994 1.000 46.48378 199 LEU S O 1
ATOM 10875 N N . PHE G 1 200 ? 155.46698 188.14850 209.62723 1.000 22.02651 200 PHE S N 1
ATOM 10876 C CA . PHE G 1 200 ? 155.69470 187.50961 210.91893 1.000 32.75595 200 PHE S CA 1
ATOM 10877 C C . PHE G 1 200 ? 156.63356 188.33899 211.78581 1.000 41.87773 200 PHE S C 1
ATOM 10878 O O . PHE G 1 200 ? 156.34328 188.59025 212.96391 1.000 47.64413 200 PHE S O 1
ATOM 10886 N N . LEU G 1 201 ? 157.75308 188.79055 211.22011 1.000 37.86192 201 LEU S N 1
ATOM 10887 C CA . LEU G 1 201 ? 158.68307 189.61670 211.97928 1.000 28.95103 201 LEU S CA 1
ATOM 10888 C C . LEU G 1 201 ? 158.11053 190.98253 212.34299 1.000 31.76870 201 LEU S C 1
ATOM 10889 O O . LEU G 1 201 ? 158.36860 191.46816 213.45075 1.000 49.21835 201 LEU S O 1
ATOM 10894 N N . TRP G 1 202 ? 157.33236 191.60387 211.45272 1.000 37.44376 202 TRP S N 1
ATOM 10895 C CA . TRP G 1 202 ? 156.65158 192.85133 211.77769 1.000 34.70398 202 TRP S CA 1
ATOM 10896 C C . TRP G 1 202 ? 155.69223 192.68479 212.94541 1.000 40.17614 202 TRP S C 1
ATOM 10897 O O . TRP G 1 202 ? 155.67682 193.52331 213.85323 1.000 42.94907 202 TRP S O 1
ATOM 10908 N N . ALA G 1 203 ? 154.88982 191.61785 212.93836 1.000 36.61831 203 ALA S N 1
ATOM 10909 C CA . ALA G 1 203 ? 153.97991 191.35966 214.04637 1.000 28.59954 203 ALA S CA 1
ATOM 10910 C C . ALA G 1 203 ? 154.72547 191.09852 215.34612 1.000 37.77678 203 ALA S C 1
ATOM 10911 O O . ALA G 1 203 ? 154.30871 191.58999 216.40114 1.000 38.54743 203 ALA S O 1
ATOM 10913 N N . VAL G 1 204 ? 155.82114 190.33599 215.29226 1.000 47.40352 204 VAL S N 1
ATOM 10914 C CA . VAL G 1 204 ? 156.60113 190.07634 216.50034 1.000 34.55663 204 VAL S CA 1
ATOM 10915 C C . VAL G 1 204 ? 157.15822 191.37651 217.06874 1.000 39.52025 204 VAL S C 1
ATOM 10916 O O . VAL G 1 204 ? 157.07873 191.62752 218.27889 1.000 41.51380 204 VAL S O 1
ATOM 10920 N N . SER G 1 205 ? 157.72437 192.22683 216.20653 1.000 42.37515 205 SER S N 1
ATOM 10921 C CA . SER G 1 205 ? 158.26568 193.50021 216.67104 1.000 35.46689 205 SER S CA 1
ATOM 10922 C C . SER G 1 205 ? 157.18123 194.40368 217.24377 1.000 39.39519 205 SER S C 1
ATOM 10923 O O . SER G 1 205 ? 157.38672 195.02633 218.29328 1.000 47.59579 205 SER S O 1
ATOM 10926 N N . ALA G 1 206 ? 156.02700 194.48883 216.57773 1.000 40.22239 206 ALA S N 1
ATOM 10927 C CA . ALA G 1 206 ? 154.93755 195.31697 217.07901 1.000 34.23686 206 ALA S CA 1
ATOM 10928 C C . ALA G 1 206 ? 154.41988 194.82631 218.42215 1.000 33.16895 206 ALA S C 1
ATOM 10929 O O . ALA G 1 206 ? 154.14104 195.64215 219.30671 1.000 32.29179 206 ALA S O 1
ATOM 10931 N N . LEU G 1 207 ? 154.28116 193.51037 218.59407 1.000 48.91669 207 LEU S N 1
ATOM 10932 C CA . LEU G 1 207 ? 153.86134 192.96186 219.87604 1.000 47.27898 207 LEU S CA 1
ATOM 10933 C C . LEU G 1 207 ? 154.89048 193.19219 220.97319 1.000 38.19378 207 LEU S C 1
ATOM 10934 O O . LEU G 1 207 ? 154.50702 193.48512 222.11011 1.000 37.96387 207 LEU S O 1
ATOM 10939 N N . SER G 1 208 ? 156.18194 193.07610 220.66325 1.000 36.54798 208 SER S N 1
ATOM 10940 C CA . SER G 1 208 ? 157.21244 193.33107 221.66049 1.000 37.69320 208 SER S CA 1
ATOM 10941 C C . SER G 1 208 ? 157.34201 194.80505 222.01768 1.000 41.26518 208 SER S C 1
ATOM 10942 O O . SER G 1 208 ? 157.78634 195.11705 223.12691 1.000 43.03147 208 SER S O 1
ATOM 10945 N N . PHE G 1 209 ? 156.97340 195.71462 221.11340 1.000 47.34142 209 PHE S N 1
ATOM 10946 C CA . PHE G 1 209 ? 157.05309 197.13796 221.42390 1.000 36.65824 209 PHE S CA 1
ATOM 10947 C C . PHE G 1 209 ? 156.05851 197.54879 222.50289 1.000 37.20869 209 PHE S C 1
ATOM 10948 O O . PHE G 1 209 ? 156.36387 198.42917 223.31371 1.000 46.18108 209 PHE S O 1
ATOM 10956 N N . LEU G 1 210 ? 154.87704 196.93669 222.53290 1.000 37.38116 210 LEU S N 1
ATOM 10957 C CA . LEU G 1 210 ? 153.87067 197.25043 223.53847 1.000 35.36628 210 LEU S CA 1
ATOM 10958 C C . LEU G 1 210 ? 154.13445 196.57341 224.87571 1.000 42.48622 210 LEU S C 1
ATOM 10959 O O . LEU G 1 210 ? 153.53284 196.96587 225.87974 1.000 46.42193 210 LEU S O 1
ATOM 10964 N N . LEU G 1 211 ? 155.00845 195.56949 224.91637 1.000 48.95534 211 LEU S N 1
ATOM 10965 C CA . LEU G 1 211 ? 155.37686 194.94042 226.17746 1.000 44.34805 211 LEU S CA 1
ATOM 10966 C C . LEU G 1 211 ? 156.25248 195.83908 227.03688 1.000 46.11272 211 LEU S C 1
ATOM 10967 O O . LEU G 1 211 ? 156.12244 195.82631 228.26588 1.000 51.76148 211 LEU S O 1
ATOM 10972 N N . GLY G 1 212 ? 157.14198 196.61584 226.41955 1.000 44.35539 212 GLY S N 1
ATOM 10973 C CA . GLY G 1 212 ? 157.91430 197.60969 227.13493 1.000 36.98168 212 GLY S CA 1
ATOM 10974 C C . GLY G 1 212 ? 157.16893 198.88136 227.45230 1.000 41.88891 212 GLY S C 1
ATOM 10975 O O . GLY G 1 212 ? 157.62126 199.66433 228.29136 1.000 46.06444 212 GLY S O 1
ATOM 10976 N N . LEU G 1 213 ? 156.03128 199.10981 226.79737 1.000 47.45219 213 LEU S N 1
ATOM 10977 C CA . LEU G 1 213 ? 155.17618 200.24711 227.10860 1.000 47.41654 213 LEU S CA 1
ATOM 10978 C C . LEU G 1 213 ? 154.18575 199.93954 228.22154 1.000 49.53033 213 LEU S C 1
ATOM 10979 O O . LEU G 1 213 ? 153.78502 200.85065 228.95355 1.000 49.30568 213 LEU S O 1
ATOM 10984 N N . ALA G 1 214 ? 153.77963 198.67796 228.36312 1.000 51.46454 214 ALA S N 1
ATOM 10985 C CA . ALA G 1 214 ? 152.93057 198.26711 229.47194 1.000 49.27803 214 ALA S CA 1
ATOM 10986 C C . ALA G 1 214 ? 153.71182 198.05385 230.75893 1.000 57.00934 214 ALA S C 1
ATOM 10987 O O . ALA G 1 214 ? 153.09906 197.93396 231.82473 1.000 61.05897 214 ALA S O 1
ATOM 10989 N N . ASP G 1 215 ? 155.04122 198.00053 230.68293 1.000 61.76091 215 ASP S N 1
ATOM 10990 C CA . ASP G 1 215 ? 155.89094 197.86274 231.85643 1.000 59.03980 215 ASP S CA 1
ATOM 10991 C C . ASP G 1 215 ? 156.38156 199.19895 232.39410 1.000 55.98113 215 ASP S C 1
ATOM 10992 O O . ASP G 1 215 ? 156.46198 199.36716 233.61630 1.000 62.69809 215 ASP S O 1
ATOM 10997 N N . LEU G 1 216 ? 156.70214 200.14703 231.51548 1.000 49.84848 216 LEU S N 1
ATOM 10998 C CA . LEU G 1 216 ? 157.14953 201.46847 231.93285 1.000 55.10320 216 LEU S CA 1
ATOM 10999 C C . LEU G 1 216 ? 156.06113 202.26695 232.63668 1.000 60.15341 216 LEU S C 1
ATOM 11000 O O . LEU G 1 216 ? 156.33121 202.88276 233.67523 1.000 64.07983 216 LEU S O 1
ATOM 11005 N N . VAL G 1 217 ? 154.84110 202.26636 232.10545 1.000 63.37028 217 VAL S N 1
ATOM 11006 C CA . VAL G 1 217 ? 153.73893 203.01866 232.69032 1.000 62.02840 217 VAL S CA 1
ATOM 11007 C C . VAL G 1 217 ? 153.22377 202.35377 233.96744 1.000 65.17028 217 VAL S C 1
ATOM 11008 O O . VAL G 1 217 ? 152.40248 202.93106 234.67715 1.000 72.10890 217 VAL S O 1
ATOM 11012 N N . CYS G 1 218 ? 153.68943 201.14849 234.26602 1.000 70.05786 218 CYS S N 1
ATOM 11013 C CA . CYS G 1 218 ? 153.41807 200.50156 235.54158 1.000 72.05441 218 CYS S CA 1
ATOM 11014 C C . CYS G 1 218 ? 154.51756 200.74286 236.55963 1.000 72.77460 218 CYS S C 1
ATOM 11015 O O . CYS G 1 218 ? 154.22303 201.03694 237.72053 1.000 74.01345 218 CYS S O 1
ATOM 11018 N N . SER G 1 219 ? 155.78330 200.64718 236.14705 1.000 68.99602 219 SER S N 1
ATOM 11019 C CA . SER G 1 219 ? 156.88888 200.96077 237.04471 1.000 65.36273 219 SER S CA 1
ATOM 11020 C C . SER G 1 219 ? 156.86301 202.42193 237.47824 1.000 70.61585 219 SER S C 1
ATOM 11021 O O . SER G 1 219 ? 157.09391 202.72436 238.65494 1.000 76.71610 219 SER S O 1
ATOM 11024 N N . LEU G 1 220 ? 156.58854 203.34099 236.54669 1.000 72.29738 220 LEU S N 1
ATOM 11025 C CA . LEU G 1 220 ? 156.50460 204.75285 236.90534 1.000 69.31542 220 LEU S CA 1
ATOM 11026 C C . LEU G 1 220 ? 155.36220 205.00869 237.87884 1.000 73.56530 220 LEU S C 1
ATOM 11027 O O . LEU G 1 220 ? 155.52288 205.75438 238.85112 1.000 77.84192 220 LEU S O 1
ATOM 11032 N N . ARG G 1 221 ? 154.20238 204.39726 237.63618 1.000 84.57632 221 ARG S N 1
ATOM 11033 C CA . ARG G 1 221 ? 153.05491 204.57102 238.51649 1.000 85.03346 221 ARG S CA 1
ATOM 11034 C C . ARG G 1 221 ? 153.25718 203.92667 239.88050 1.000 86.74931 221 ARG S C 1
ATOM 11035 O O . ARG G 1 221 ? 152.67174 204.39827 240.86079 1.000 88.65548 221 ARG S O 1
ATOM 11043 N N . ARG G 1 222 ? 154.06423 202.87102 239.96815 1.000 91.43987 222 ARG S N 1
ATOM 11044 C CA . ARG G 1 222 ? 154.36230 202.21814 241.23654 1.000 91.95697 222 ARG S CA 1
ATOM 11045 C C . ARG G 1 222 ? 155.42599 202.94567 242.04801 1.000 91.56777 222 ARG S C 1
ATOM 11046 O O . ARG G 1 222 ? 155.32079 203.00989 243.27688 1.000 92.73430 222 ARG S O 1
ATOM 11054 N N . ARG G 1 223 ? 156.44586 203.50482 241.39017 1.000 100.58381 223 ARG S N 1
ATOM 11055 C CA . ARG G 1 223 ? 157.52096 204.16762 242.12377 1.000 102.49478 223 ARG S CA 1
ATOM 11056 C C . ARG G 1 223 ? 157.01375 205.39591 242.87157 1.000 104.84154 223 ARG S C 1
ATOM 11057 O O . ARG G 1 223 ? 157.38722 205.62080 244.02883 1.000 105.06574 223 ARG S O 1
ATOM 11065 N N . MET G 1 224 ? 156.16067 206.20100 242.23284 1.000 111.71512 224 MET S N 1
ATOM 11066 C CA . MET G 1 224 ? 155.59939 207.36574 242.90819 1.000 110.89027 224 MET S CA 1
ATOM 11067 C C . MET G 1 224 ? 154.64794 206.97942 244.03188 1.000 111.19833 224 MET S C 1
ATOM 11068 O O . MET G 1 224 ? 154.55402 207.70893 245.02456 1.000 111.57424 224 MET S O 1
ATOM 11073 N N . ARG G 1 225 ? 153.93824 205.85827 243.89515 1.000 118.32423 225 ARG S N 1
ATOM 11074 C CA . ARG G 1 225 ? 153.04090 205.40212 244.95083 1.000 119.84744 225 ARG S CA 1
ATOM 11075 C C . ARG G 1 225 ? 153.80995 205.06117 246.22214 1.000 122.57541 225 ARG S C 1
ATOM 11076 O O . ARG G 1 225 ? 153.38193 205.40917 247.32798 1.000 124.01807 225 ARG S O 1
ATOM 11084 N N . ARG G 1 226 ? 154.94725 204.38285 246.08344 1.000 127.12163 226 ARG S N 1
ATOM 11085 C CA . ARG G 1 226 ? 155.77614 204.01433 247.23112 1.000 128.79517 226 ARG S CA 1
ATOM 11086 C C . ARG G 1 226 ? 156.77438 205.13184 247.54123 1.000 128.89712 226 ARG S C 1
ATOM 11087 O O . ARG G 1 226 ? 157.99230 204.96539 247.48701 1.000 126.65473 226 ARG S O 1
ATOM 11095 N N . ARG G 1 227 ? 156.22155 206.29865 247.86240 1.000 130.80001 227 ARG S N 1
ATOM 11096 C CA . ARG G 1 227 ? 157.01875 207.47007 248.20013 1.000 129.93237 227 ARG S CA 1
ATOM 11097 C C . ARG G 1 227 ? 156.15925 208.46317 248.97330 1.000 132.32016 227 ARG S C 1
ATOM 11098 O O . ARG G 1 227 ? 155.64335 209.42615 248.39091 1.000 131.58412 227 ARG S O 1
ATOM 11106 N N . PRO G 1 228 ? 155.96960 208.25971 250.27861 1.000 140.93918 228 PRO S N 1
ATOM 11107 C CA . PRO G 1 228 ? 155.14208 209.19234 251.05565 1.000 140.35968 228 PRO S CA 1
ATOM 11108 C C . PRO G 1 228 ? 155.83536 210.52643 251.27674 1.000 139.88245 228 PRO S C 1
ATOM 11109 O O . PRO G 1 228 ? 156.37704 210.78335 252.35656 1.000 139.02775 228 PRO S O 1
ATOM 11113 N N . GLY G 1 229 ? 155.82310 211.38076 250.25869 1.000 136.62254 229 GLY S N 1
ATOM 11114 C CA . GLY G 1 229 ? 156.45856 212.68203 250.34620 1.000 134.94570 229 GLY S CA 1
ATOM 11115 C C . GLY G 1 229 ? 157.40890 212.96146 249.19851 1.000 135.27202 229 GLY S C 1
ATOM 11116 O O . GLY G 1 229 ? 157.18307 212.52062 248.07145 1.000 134.16555 229 GLY S O 1
ATOM 11117 N N . GLY H 1 3 ? 181.61433 179.80439 259.29946 1.000 102.02842 3 GLY V N 1
ATOM 11118 C CA . GLY H 1 3 ? 182.15267 179.34091 258.03436 1.000 104.28975 3 GLY V CA 1
ATOM 11119 C C . GLY H 1 3 ? 181.50145 179.98971 256.82835 1.000 105.65937 3 GLY V C 1
ATOM 11120 O O . GLY H 1 3 ? 180.35515 180.43406 256.89226 1.000 104.09222 3 GLY V O 1
ATOM 11121 N N . VAL H 1 4 ? 182.23968 180.04543 255.72180 1.000 106.84518 4 VAL V N 1
ATOM 11122 C CA . VAL H 1 4 ? 181.76870 180.62886 254.47707 1.000 105.68996 4 VAL V CA 1
ATOM 11123 C C . VAL H 1 4 ? 182.10638 179.67380 253.33494 1.000 103.47758 4 VAL V C 1
ATOM 11124 O O . VAL H 1 4 ? 182.99403 178.82927 253.44735 1.000 104.52966 4 VAL V O 1
ATOM 11128 N N . ASP H 1 5 ? 181.37486 179.81164 252.22893 1.000 98.89424 5 ASP V N 1
ATOM 11129 C CA . ASP H 1 5 ? 181.63247 179.00568 251.04310 1.000 98.94939 5 ASP V CA 1
ATOM 11130 C C . ASP H 1 5 ? 182.80256 179.59473 250.26977 1.000 98.58728 5 ASP V C 1
ATOM 11131 O O . ASP H 1 5 ? 183.45462 180.53127 250.74131 1.000 101.51583 5 ASP V O 1
ATOM 11136 N N . LEU H 1 6 ? 183.07627 179.06276 249.07469 1.000 85.98198 6 LEU V N 1
ATOM 11137 C CA . LEU H 1 6 ? 184.16568 179.60557 248.27283 1.000 87.30273 6 LEU V CA 1
ATOM 11138 C C . LEU H 1 6 ? 183.77793 179.74106 246.80522 1.000 86.21633 6 LEU V C 1
ATOM 11139 O O . LEU H 1 6 ? 184.57023 180.24783 246.00373 1.000 88.44893 6 LEU V O 1
ATOM 11144 N N . LEU H 1 7 ? 182.56189 179.33927 246.43975 1.000 80.66303 7 LEU V N 1
ATOM 11145 C CA . LEU H 1 7 ? 182.07987 179.63135 245.09754 1.000 78.21861 7 LEU V CA 1
ATOM 11146 C C . LEU H 1 7 ? 181.68926 181.10006 245.04915 1.000 82.32324 7 LEU V C 1
ATOM 11147 O O . LEU H 1 7 ? 181.70473 181.72369 243.98421 1.000 79.72537 7 LEU V O 1
ATOM 11152 N N . GLY H 1 8 ? 181.32684 181.65544 246.20605 1.000 85.69978 8 GLY V N 1
ATOM 11153 C CA . GLY H 1 8 ? 181.13350 183.09172 246.29323 1.000 78.60039 8 GLY V CA 1
ATOM 11154 C C . GLY H 1 8 ? 182.45024 183.84139 246.33707 1.000 78.25998 8 GLY V C 1
ATOM 11155 O O . GLY H 1 8 ? 182.66803 184.77470 245.56047 1.000 82.24428 8 GLY V O 1
ATOM 11156 N N . PHE H 1 9 ? 183.35995 183.41793 247.21992 1.000 72.31558 9 PHE V N 1
ATOM 11157 C CA . PHE H 1 9 ? 184.66293 184.06121 247.34768 1.000 74.26578 9 PHE V CA 1
ATOM 11158 C C . PHE H 1 9 ? 185.43658 184.07363 246.03695 1.000 76.88498 9 PHE V C 1
ATOM 11159 O O . PHE H 1 9 ? 186.28103 184.95318 245.83584 1.000 78.35996 9 PHE V O 1
ATOM 11167 N N . LEU H 1 10 ? 185.16800 183.12666 245.14212 1.000 69.97684 10 LEU V N 1
ATOM 11168 C CA . LEU H 1 10 ? 185.77891 183.12223 243.82179 1.000 69.90685 10 LEU V CA 1
ATOM 11169 C C . LEU H 1 10 ? 185.16643 184.15504 242.88539 1.000 72.46400 10 LEU V C 1
ATOM 11170 O O . LEU H 1 10 ? 185.68923 184.35738 241.78426 1.000 75.87039 10 LEU V O 1
ATOM 11175 N N . ILE H 1 11 ? 184.07739 184.80663 243.29258 1.000 72.68250 11 ILE V N 1
ATOM 11176 C CA . ILE H 1 11 ? 183.45179 185.84024 242.48673 1.000 71.12981 11 ILE V CA 1
ATOM 11177 C C . ILE H 1 11 ? 183.75744 187.24536 242.99708 1.000 70.99853 11 ILE V C 1
ATOM 11178 O O . ILE H 1 11 ? 183.97269 188.14987 242.18180 1.000 78.02004 11 ILE V O 1
ATOM 11183 N N . ILE H 1 12 ? 183.78213 187.46009 244.31531 1.000 67.04070 12 ILE V N 1
ATOM 11184 C CA . ILE H 1 12 ? 184.16762 188.76828 244.83719 1.000 67.42125 12 ILE V CA 1
ATOM 11185 C C . ILE H 1 12 ? 185.59589 189.09508 244.42716 1.000 69.87584 12 ILE V C 1
ATOM 11186 O O . ILE H 1 12 ? 185.91341 190.23951 244.08405 1.000 75.16004 12 ILE V O 1
ATOM 11191 N N . THR H 1 13 ? 186.47830 188.09395 244.45145 1.000 67.90174 13 THR V N 1
ATOM 11192 C CA . THR H 1 13 ? 187.85230 188.30452 244.00847 1.000 68.70663 13 THR V CA 1
ATOM 11193 C C . THR H 1 13 ? 187.89791 188.74455 242.55131 1.000 69.96049 13 THR V C 1
ATOM 11194 O O . THR H 1 13 ? 188.65341 189.65537 242.19223 1.000 74.25501 13 THR V O 1
ATOM 11198 N N . LEU H 1 14 ? 187.09346 188.11077 241.69719 1.000 63.77562 14 LEU V N 1
ATOM 11199 C CA . LEU H 1 14 ? 187.06564 188.48159 240.28829 1.000 61.93821 14 LEU V CA 1
ATOM 11200 C C . LEU H 1 14 ? 186.28811 189.76695 240.04381 1.000 64.28779 14 LEU V C 1
ATOM 11201 O O . LEU H 1 14 ? 186.64530 190.53701 239.14646 1.000 68.41003 14 LEU V O 1
ATOM 11206 N N . ASN H 1 15 ? 185.23859 190.02634 240.82115 1.000 72.25020 15 ASN V N 1
ATOM 11207 C CA . ASN H 1 15 ? 184.45850 191.25308 240.67503 1.000 65.25255 15 ASN V CA 1
ATOM 11208 C C . ASN H 1 15 ? 184.92031 192.21548 241.76958 1.000 69.92670 15 ASN V C 1
ATOM 11209 O O . ASN H 1 15 ? 184.19507 192.58940 242.68489 1.000 75.58984 15 ASN V O 1
ATOM 11214 N N . CYS H 1 16 ? 186.22654 192.43431 241.80743 1.000 67.60553 16 CYS V N 1
ATOM 11215 C CA . CYS H 1 16 ? 186.82578 193.52631 242.55758 1.000 69.72836 16 CYS V CA 1
ATOM 11216 C C . CYS H 1 16 ? 188.09697 194.02322 241.89038 1.000 72.24321 16 CYS V C 1
ATOM 11217 O O . CYS H 1 16 ? 188.59542 195.09170 242.25991 1.000 76.63181 16 CYS V O 1
ATOM 11220 N N . ASN H 1 17 ? 188.63152 193.28067 240.92178 1.000 67.00668 17 ASN V N 1
ATOM 11221 C CA . ASN H 1 17 ? 189.82403 193.66031 240.18434 1.000 62.06960 17 ASN V CA 1
ATOM 11222 C C . ASN H 1 17 ? 189.50410 194.15875 238.78517 1.000 67.52874 17 ASN V C 1
ATOM 11223 O O . ASN H 1 17 ? 190.42273 194.55096 238.05723 1.000 72.57815 17 ASN V O 1
ATOM 11228 N N . VAL H 1 18 ? 188.23450 194.14923 238.38916 1.000 58.85326 18 VAL V N 1
ATOM 11229 C CA . VAL H 1 18 ? 187.79725 194.61071 237.07848 1.000 48.28162 18 VAL V CA 1
ATOM 11230 C C . VAL H 1 18 ? 186.93334 195.84457 237.29207 1.000 55.33364 18 VAL V C 1
ATOM 11231 O O . VAL H 1 18 ? 185.97000 195.80765 238.06758 1.000 61.30053 18 VAL V O 1
ATOM 11235 N N . THR H 1 19 ? 187.27748 196.93348 236.61199 1.000 46.75944 19 THR V N 1
ATOM 11236 C CA . THR H 1 19 ? 186.54703 198.17766 236.77724 1.000 46.03334 19 THR V CA 1
ATOM 11237 C C . THR H 1 19 ? 185.24047 198.13908 235.98720 1.000 54.81621 19 THR V C 1
ATOM 11238 O O . THR H 1 19 ? 184.98892 197.23568 235.18557 1.000 57.91421 19 THR V O 1
ATOM 11242 N N . MET H 1 20 ? 184.39252 199.13968 236.23753 1.000 60.38024 20 MET V N 1
ATOM 11243 C CA . MET H 1 20 ? 183.12442 199.23275 235.52080 1.000 56.06278 20 MET V CA 1
ATOM 11244 C C . MET H 1 20 ? 183.35136 199.45227 234.03057 1.000 55.72951 20 MET V C 1
ATOM 11245 O O . MET H 1 20 ? 182.64841 198.87187 233.19472 1.000 61.61972 20 MET V O 1
ATOM 11250 N N . VAL H 1 21 ? 184.33334 200.28583 233.67977 1.000 45.54880 21 VAL V N 1
ATOM 11251 C CA . VAL H 1 21 ? 184.65737 200.51214 232.27431 1.000 37.69625 21 VAL V CA 1
ATOM 11252 C C . VAL H 1 21 ? 185.12695 199.21870 231.62226 1.000 43.16423 21 VAL V C 1
ATOM 11253 O O . VAL H 1 21 ? 184.75376 198.90823 230.48507 1.000 52.33907 21 VAL V O 1
ATOM 11257 N N . GLY H 1 22 ? 185.95993 198.44847 232.32564 1.000 42.39456 22 GLY V N 1
ATOM 11258 C CA . GLY H 1 22 ? 186.39900 197.16324 231.81205 1.000 37.24793 22 GLY V CA 1
ATOM 11259 C C . GLY H 1 22 ? 185.30185 196.12426 231.73363 1.000 43.25136 22 GLY V C 1
ATOM 11260 O O . GLY H 1 22 ? 185.35239 195.25006 230.86311 1.000 51.06069 22 GLY V O 1
ATOM 11261 N N . LYS H 1 23 ? 184.31412 196.19619 232.62651 1.000 50.28650 23 LYS V N 1
ATOM 11262 C CA . LYS H 1 23 ? 183.16860 195.29609 232.55537 1.000 49.11140 23 LYS V CA 1
ATOM 11263 C C . LYS H 1 23 ? 182.26737 195.64382 231.37735 1.000 45.67116 23 LYS V C 1
ATOM 11264 O O . LYS H 1 23 ? 181.69729 194.75233 230.73981 1.000 41.77961 23 LYS V O 1
ATOM 11270 N N . LEU H 1 24 ? 182.12611 196.93571 231.08569 1.000 51.46943 24 LEU V N 1
ATOM 11271 C CA . LEU H 1 24 ? 181.31800 197.42732 229.97686 1.000 48.89674 24 LEU V CA 1
ATOM 11272 C C . LEU H 1 24 ? 181.97686 197.20934 228.61704 1.000 47.88407 24 LEU V C 1
ATOM 11273 O O . LEU H 1 24 ? 181.27121 196.91376 227.64162 1.000 49.68272 24 LEU V O 1
ATOM 11278 N N . TRP H 1 25 ? 183.30437 197.33382 228.53526 1.000 51.26095 25 TRP V N 1
ATOM 11279 C CA . TRP H 1 25 ? 184.03361 197.02188 227.30980 1.000 36.89452 25 TRP V CA 1
ATOM 11280 C C . TRP H 1 25 ? 183.85557 195.56231 226.91705 1.000 34.75400 25 TRP V C 1
ATOM 11281 O O . TRP H 1 25 ? 183.67618 195.25053 225.73448 1.000 40.48360 25 TRP V O 1
ATOM 11292 N N . PHE H 1 26 ? 183.90259 194.66009 227.89836 1.000 42.33361 26 PHE V N 1
ATOM 11293 C CA . PHE H 1 26 ? 183.71255 193.24104 227.62283 1.000 42.46351 26 PHE V CA 1
ATOM 11294 C C . PHE H 1 26 ? 182.34093 192.97926 227.01783 1.000 47.40739 26 PHE V C 1
ATOM 11295 O O . PHE H 1 26 ? 182.21249 192.19518 226.07098 1.000 49.38284 26 PHE V O 1
ATOM 11303 N N . VAL H 1 27 ? 181.30524 193.63036 227.54984 1.000 56.90466 27 VAL V N 1
ATOM 11304 C CA . VAL H 1 27 ? 179.95964 193.44882 227.01724 1.000 48.90036 27 VAL V CA 1
ATOM 11305 C C . VAL H 1 27 ? 179.85779 194.01029 225.60468 1.000 43.46461 27 VAL V C 1
ATOM 11306 O O . VAL H 1 27 ? 179.31095 193.36019 224.70586 1.000 45.92618 27 VAL V O 1
ATOM 11310 N N . LEU H 1 28 ? 180.38489 195.21755 225.37877 1.000 45.51265 28 LEU V N 1
ATOM 11311 C CA . LEU H 1 28 ? 180.22469 195.84886 224.06974 1.000 40.70878 28 LEU V CA 1
ATOM 11312 C C . LEU H 1 28 ? 180.99507 195.11092 222.97913 1.000 43.66083 28 LEU V C 1
ATOM 11313 O O . LEU H 1 28 ? 180.42846 194.76826 221.93505 1.000 49.98774 28 LEU V O 1
ATOM 11318 N N . THR H 1 29 ? 182.28762 194.85208 223.19002 1.000 55.17497 29 THR V N 1
ATOM 11319 C CA . THR H 1 29 ? 183.07966 194.27368 222.10170 1.000 53.90895 29 THR V CA 1
ATOM 11320 C C . THR H 1 29 ? 183.04784 192.74786 222.08981 1.000 56.62207 29 THR V C 1
ATOM 11321 O O . THR H 1 29 ? 184.04516 192.07670 221.80952 1.000 55.03853 29 THR V O 1
ATOM 11325 N N . MET H 1 30 ? 181.86919 192.17053 222.30647 1.000 60.80610 30 MET V N 1
ATOM 11326 C CA . MET H 1 30 ? 181.59650 190.78772 221.92658 1.000 53.43361 30 MET V CA 1
ATOM 11327 C C . MET H 1 30 ? 180.19459 190.59032 221.37426 1.000 54.20815 30 MET V C 1
ATOM 11328 O O . MET H 1 30 ? 179.95673 189.59629 220.68009 1.000 58.31803 30 MET V O 1
ATOM 11333 N N . LEU H 1 31 ? 179.27516 191.52408 221.60359 1.000 49.43858 31 LEU V N 1
ATOM 11334 C CA . LEU H 1 31 ? 177.92961 191.47567 221.05352 1.000 48.71291 31 LEU V CA 1
ATOM 11335 C C . LEU H 1 31 ? 177.78833 192.29343 219.78072 1.000 49.25453 31 LEU V C 1
ATOM 11336 O O . LEU H 1 31 ? 176.93696 191.97963 218.94318 1.000 55.10591 31 LEU V O 1
ATOM 11341 N N . LEU H 1 32 ? 178.60632 193.33059 219.61904 1.000 45.98785 32 LEU V N 1
ATOM 11342 C CA . LEU H 1 32 ? 178.60163 194.15834 218.42436 1.000 41.82115 32 LEU V CA 1
ATOM 11343 C C . LEU H 1 32 ? 179.82964 193.94432 217.55323 1.000 42.66221 32 LEU V C 1
ATOM 11344 O O . LEU H 1 32 ? 179.88677 194.48554 216.44520 1.000 59.71103 32 LEU V O 1
ATOM 11349 N N . ARG H 1 33 ? 180.81436 193.18194 218.02139 1.000 41.16063 33 ARG V N 1
ATOM 11350 C CA . ARG H 1 33 ? 182.03020 192.93231 217.25830 1.000 44.52523 33 ARG V CA 1
ATOM 11351 C C . ARG H 1 33 ? 182.20807 191.46577 216.90455 1.000 47.08641 33 ARG V C 1
ATOM 11352 O O . ARG H 1 33 ? 182.37746 191.13421 215.72605 1.000 53.27826 33 ARG V O 1
ATOM 11360 N N . MET H 1 34 ? 182.17101 190.57377 217.89152 1.000 48.08589 34 MET V N 1
ATOM 11361 C CA . MET H 1 34 ? 182.35551 189.14990 217.65180 1.000 40.15889 34 MET V CA 1
ATOM 11362 C C . MET H 1 34 ? 181.10658 188.46541 217.11825 1.000 42.53405 34 MET V C 1
ATOM 11363 O O . MET H 1 34 ? 181.20444 187.34240 216.61367 1.000 51.44510 34 MET V O 1
ATOM 11368 N N . LEU H 1 35 ? 179.94421 189.10634 217.21449 1.000 50.25857 35 LEU V N 1
ATOM 11369 C CA . LEU H 1 35 ? 178.70391 188.53942 216.70345 1.000 46.13553 35 LEU V CA 1
ATOM 11370 C C . LEU H 1 35 ? 178.37931 188.99477 215.28978 1.000 47.32008 35 LEU V C 1
ATOM 11371 O O . LEU H 1 35 ? 177.88968 188.19138 214.49019 1.000 49.48291 35 LEU V O 1
ATOM 11376 N N . VAL H 1 36 ? 178.63817 190.26328 214.96544 1.000 41.70249 36 VAL V N 1
ATOM 11377 C CA . VAL H 1 36 ? 178.42041 190.74543 213.60612 1.000 39.27668 36 VAL V CA 1
ATOM 11378 C C . VAL H 1 36 ? 179.39117 190.08694 212.63558 1.000 40.23331 36 VAL V C 1
ATOM 11379 O O . VAL H 1 36 ? 179.03718 189.81280 211.48301 1.000 44.13642 36 VAL V O 1
ATOM 11383 N N . ILE H 1 37 ? 180.62343 189.82658 213.07375 1.000 41.72376 37 ILE V N 1
ATOM 11384 C CA . ILE H 1 37 ? 181.60170 189.17908 212.20624 1.000 35.78802 37 ILE V CA 1
ATOM 11385 C C . ILE H 1 37 ? 181.14925 187.76905 211.84681 1.000 37.14612 37 ILE V C 1
ATOM 11386 O O . ILE H 1 37 ? 181.25574 187.34328 210.69084 1.000 50.48344 37 ILE V O 1
ATOM 11391 N N . VAL H 1 38 ? 180.62720 187.02763 212.82231 1.000 41.20780 38 VAL V N 1
ATOM 11392 C CA . VAL H 1 38 ? 180.25760 185.63629 212.58552 1.000 44.12003 38 VAL V CA 1
ATOM 11393 C C . VAL H 1 38 ? 178.92111 185.54217 211.85907 1.000 48.06647 38 VAL V C 1
ATOM 11394 O O . VAL H 1 38 ? 178.81553 184.90322 210.80633 1.000 43.45567 38 VAL V O 1
ATOM 11398 N N . LEU H 1 39 ? 177.88047 186.17201 212.40489 1.000 46.03359 39 LEU V N 1
ATOM 11399 C CA . LEU H 1 39 ? 176.53808 186.03261 211.85407 1.000 32.67682 39 LEU V CA 1
ATOM 11400 C C . LEU H 1 39 ? 176.30860 186.85698 210.59523 1.000 37.65709 39 LEU V C 1
ATOM 11401 O O . LEU H 1 39 ? 175.59296 186.40408 209.69528 1.000 48.00506 39 LEU V O 1
ATOM 11406 N N . ALA H 1 40 ? 176.88842 188.05380 210.50431 1.000 39.82137 40 ALA V N 1
ATOM 11407 C CA . ALA H 1 40 ? 176.63981 188.94113 209.37757 1.000 35.40729 40 ALA V CA 1
ATOM 11408 C C . ALA H 1 40 ? 177.81278 189.06422 208.41689 1.000 33.72470 40 ALA V C 1
ATOM 11409 O O . ALA H 1 40 ? 177.63300 189.60038 207.31958 1.000 40.11308 40 ALA V O 1
ATOM 11411 N N . GLY H 1 41 ? 178.99701 188.58953 208.78725 1.000 32.70741 41 GLY V N 1
ATOM 11412 C CA . GLY H 1 41 ? 180.14416 188.68679 207.90766 1.000 28.92708 41 GLY V CA 1
ATOM 11413 C C . GLY H 1 41 ? 180.29916 187.48539 207.00056 1.000 34.86940 41 GLY V C 1
ATOM 11414 O O . GLY H 1 41 ? 180.66602 187.62321 205.83078 1.000 45.86336 41 GLY V O 1
ATOM 11415 N N . ARG H 1 42 ? 180.02918 186.29761 207.53793 1.000 30.89221 42 ARG V N 1
ATOM 11416 C CA . ARG H 1 42 ? 180.13911 185.07599 206.74276 1.000 30.84931 42 ARG V CA 1
ATOM 11417 C C . ARG H 1 42 ? 179.17321 185.04052 205.56257 1.000 41.14968 42 ARG V C 1
ATOM 11418 O O . ARG H 1 42 ? 179.61294 184.70224 204.45001 1.000 50.56103 42 ARG V O 1
ATOM 11426 N N . PRO H 1 43 ? 177.87715 185.34799 205.71211 1.000 35.89898 43 PRO V N 1
ATOM 11427 C CA . PRO H 1 43 ? 176.99494 185.33586 204.53208 1.000 26.82851 43 PRO V CA 1
ATOM 11428 C C . PRO H 1 43 ? 177.39355 186.32158 203.44669 1.000 29.37378 43 PRO V C 1
ATOM 11429 O O . PRO H 1 43 ? 177.18609 186.03536 202.26126 1.000 36.67619 43 PRO V O 1
ATOM 11433 N N . VAL H 1 44 ? 177.94924 187.47830 203.81123 1.000 32.05440 44 VAL V N 1
ATOM 11434 C CA . VAL H 1 44 ? 178.30166 188.48101 202.81006 1.000 21.92907 44 VAL V CA 1
ATOM 11435 C C . VAL H 1 44 ? 179.47168 188.00624 201.95701 1.000 38.01178 44 VAL V C 1
ATOM 11436 O O . VAL H 1 44 ? 179.48153 188.19204 200.73439 1.000 48.41037 44 VAL V O 1
ATOM 11440 N N . TYR H 1 45 ? 180.46882 187.37719 202.57978 1.000 36.49855 45 TYR V N 1
ATOM 11441 C CA . TYR H 1 45 ? 181.69985 186.98543 201.90500 1.000 28.19083 45 TYR V CA 1
ATOM 11442 C C . TYR H 1 45 ? 181.69543 185.52173 201.48072 1.000 38.54687 45 TYR V C 1
ATOM 11443 O O . TYR H 1 45 ? 182.74631 184.87317 201.48992 1.000 52.66925 45 TYR V O 1
ATOM 11452 N N . GLN H 1 46 ? 180.53562 184.98523 201.10681 1.000 38.20563 46 GLN V N 1
ATOM 11453 C CA . GLN H 1 46 ? 180.44797 183.58209 200.72388 1.000 40.63217 46 GLN V CA 1
ATOM 11454 C C . GLN H 1 46 ? 180.67057 183.35996 199.23402 1.000 46.34673 46 GLN V C 1
ATOM 11455 O O . GLN H 1 46 ? 181.32135 182.38023 198.85231 1.000 51.15442 46 GLN V O 1
ATOM 11461 N N . ASP H 1 47 ? 180.16681 184.24963 198.38578 1.000 46.50927 47 ASP V N 1
ATOM 11462 C CA . ASP H 1 47 ? 180.29023 184.12830 196.93874 1.000 40.87070 47 ASP V CA 1
ATOM 11463 C C . ASP H 1 47 ? 181.24348 185.17349 196.36902 1.000 35.69456 47 ASP V C 1
ATOM 11464 O O . ASP H 1 47 ? 181.02331 185.72142 195.28798 1.000 41.64890 47 ASP V O 1
ATOM 11469 N N . GLU H 1 48 ? 182.32478 185.45808 197.09815 1.000 35.88988 48 GLU V N 1
ATOM 11470 C CA . GLU H 1 48 ? 183.29548 186.44100 196.62983 1.000 35.52463 48 GLU V CA 1
ATOM 11471 C C . GLU H 1 48 ? 184.02838 185.96513 195.38228 1.000 42.54939 48 GLU V C 1
ATOM 11472 O O . GLU H 1 48 ? 184.34096 186.77726 194.50532 1.000 49.60027 48 GLU V O 1
ATOM 11478 N N . GLN H 1 49 ? 184.31580 184.66742 195.28278 1.000 36.05162 49 GLN V N 1
ATOM 11479 C CA . GLN H 1 49 ? 184.96135 184.11062 194.09977 1.000 33.37545 49 GLN V CA 1
ATOM 11480 C C . GLN H 1 49 ? 183.97618 183.51700 193.10611 1.000 36.00565 49 GLN V C 1
ATOM 11481 O O . GLN H 1 49 ? 184.23969 183.54151 191.90003 1.000 47.83350 49 GLN V O 1
ATOM 11487 N N . GLU H 1 50 ? 182.84664 182.99083 193.58325 1.000 46.08557 50 GLU V N 1
ATOM 11488 C CA . GLU H 1 50 ? 181.86210 182.40247 192.68165 1.000 40.24013 50 GLU V CA 1
ATOM 11489 C C . GLU H 1 50 ? 181.28695 183.44477 191.73147 1.000 42.78261 50 GLU V C 1
ATOM 11490 O O . GLU H 1 50 ? 181.07161 183.16284 190.54709 1.000 41.07508 50 GLU V O 1
ATOM 11496 N N . ARG H 1 51 ? 181.03200 184.65274 192.22788 1.000 38.57133 51 ARG V N 1
ATOM 11497 C CA . ARG H 1 51 ? 180.47310 185.73363 191.42608 1.000 32.98083 51 ARG V CA 1
ATOM 11498 C C . ARG H 1 51 ? 181.49773 186.83883 191.19809 1.000 40.33282 51 ARG V C 1
ATOM 11499 O O . ARG H 1 51 ? 181.17223 188.02655 191.20798 1.000 47.77611 51 ARG V O 1
ATOM 11507 N N . PHE H 1 52 ? 182.75507 186.45408 190.99387 1.000 37.88291 52 PHE V N 1
ATOM 11508 C CA . PHE H 1 52 ? 183.81188 187.37195 190.57015 1.000 25.88089 52 PHE V CA 1
ATOM 11509 C C . PHE H 1 52 ? 183.98323 187.14921 189.07152 1.000 41.01008 52 PHE V C 1
ATOM 11510 O O . PHE H 1 52 ? 184.80711 186.34740 188.63178 1.000 46.03626 52 PHE V O 1
ATOM 11518 N N . VAL H 1 53 ? 183.18565 187.86343 188.28475 1.000 37.91907 53 VAL V N 1
ATOM 11519 C CA . VAL H 1 53 ? 183.03513 187.58528 186.86093 1.000 33.07221 53 VAL V CA 1
ATOM 11520 C C . VAL H 1 53 ? 184.08640 188.36099 186.07890 1.000 36.23947 53 VAL V C 1
ATOM 11521 O O . VAL H 1 53 ? 184.17751 189.58781 186.18984 1.000 43.29052 53 VAL V O 1
ATOM 11525 N N . CYS H 1 54 ? 184.87527 187.64431 185.28503 1.000 47.49445 54 CYS V N 1
ATOM 11526 C CA . CYS H 1 54 ? 185.85445 188.23276 184.38512 1.000 47.74568 54 CYS V CA 1
ATOM 11527 C C . CYS H 1 54 ? 185.40486 188.05891 182.93824 1.000 53.51035 54 CYS V C 1
ATOM 11528 O O . CYS H 1 54 ? 184.58918 187.19297 182.61467 1.000 61.57721 54 CYS V O 1
ATOM 11531 N N . ASN H 1 55 ? 185.95074 188.90311 182.06366 1.000 47.09803 55 ASN V N 1
ATOM 11532 C CA . ASN H 1 55 ? 185.56552 188.92620 180.65301 1.000 48.85292 55 ASN V CA 1
ATOM 11533 C C . ASN H 1 55 ? 186.55230 188.06996 179.86248 1.000 54.38282 55 ASN V C 1
ATOM 11534 O O . ASN H 1 55 ? 187.39797 188.56679 179.11932 1.000 51.19331 55 ASN V O 1
ATOM 11539 N N . THR H 1 56 ? 186.42767 186.75464 180.02516 1.000 51.60162 56 THR V N 1
ATOM 11540 C CA . THR H 1 56 ? 187.30632 185.81811 179.33790 1.000 47.88776 56 THR V CA 1
ATOM 11541 C C . THR H 1 56 ? 186.61257 184.46846 179.23196 1.000 49.05626 56 THR V C 1
ATOM 11542 O O . THR H 1 56 ? 185.63626 184.19338 179.93384 1.000 56.83705 56 THR V O 1
ATOM 11546 N N . LEU H 1 57 ? 187.13227 183.62931 178.33347 1.000 44.02888 57 LEU V N 1
ATOM 11547 C CA . LEU H 1 57 ? 186.62786 182.27638 178.15269 1.000 40.61008 57 LEU V CA 1
ATOM 11548 C C . LEU H 1 57 ? 187.69915 181.20708 178.30899 1.000 39.46843 57 LEU V C 1
ATOM 11549 O O . LEU H 1 57 ? 187.36315 180.01864 178.31904 1.000 43.87576 57 LEU V O 1
ATOM 11554 N N . GLN H 1 58 ? 188.96306 181.58530 178.42858 1.000 40.84378 58 GLN V N 1
ATOM 11555 C CA . GLN H 1 58 ? 190.03389 180.60594 178.56533 1.000 38.00397 58 GLN V CA 1
ATOM 11556 C C . GLN H 1 58 ? 190.06602 180.06784 179.99166 1.000 47.89445 58 GLN V C 1
ATOM 11557 O O . GLN H 1 58 ? 190.10687 180.85528 180.94191 1.000 53.47931 58 GLN V O 1
ATOM 11563 N N . PRO H 1 59 ? 190.02500 178.74908 180.18028 1.000 45.52142 59 PRO V N 1
ATOM 11564 C CA . PRO H 1 59 ? 190.07986 178.19601 181.53926 1.000 42.82916 59 PRO V CA 1
ATOM 11565 C C . PRO H 1 59 ? 191.36179 178.59096 182.25797 1.000 47.36203 59 PRO V C 1
ATOM 11566 O O . PRO H 1 59 ? 192.43821 178.65631 181.66145 1.000 54.55682 59 PRO V O 1
ATOM 11570 N N . GLY H 1 60 ? 191.23417 178.85314 183.55785 1.000 41.04191 60 GLY V N 1
ATOM 11571 C CA . GLY H 1 60 ? 192.36480 179.18233 184.39517 1.000 35.89109 60 GLY V CA 1
ATOM 11572 C C . GLY H 1 60 ? 192.65437 180.65910 184.54815 1.000 40.53909 60 GLY V C 1
ATOM 11573 O O . GLY H 1 60 ? 193.43554 181.02914 185.43271 1.000 49.89102 60 GLY V O 1
ATOM 11574 N N . CYS H 1 61 ? 192.05790 181.51651 183.71939 1.000 42.56105 61 CYS V N 1
ATOM 11575 C CA . CYS H 1 61 ? 192.28462 182.95102 183.84870 1.000 40.18133 61 CYS V CA 1
ATOM 11576 C C . CYS H 1 61 ? 191.54865 183.53862 185.04642 1.000 45.49435 61 CYS V C 1
ATOM 11577 O O . CYS H 1 61 ? 192.11267 184.36821 185.77150 1.000 51.06852 61 CYS V O 1
ATOM 11580 N N . ALA H 1 62 ? 190.30541 183.11795 185.27469 1.000 39.56555 62 ALA V N 1
ATOM 11581 C CA . ALA H 1 62 ? 189.51184 183.60137 186.39467 1.000 40.43943 62 ALA V CA 1
ATOM 11582 C C . ALA H 1 62 ? 190.06762 183.17885 187.74613 1.000 44.71754 62 ALA V C 1
ATOM 11583 O O . ALA H 1 62 ? 189.78404 183.84214 188.74871 1.000 49.31633 62 ALA V O 1
ATOM 11585 N N . ASN H 1 63 ? 190.84429 182.09873 187.80016 1.000 38.77585 63 ASN V N 1
ATOM 11586 C CA . ASN H 1 63 ? 191.47824 181.67871 189.04185 1.000 34.82120 63 ASN V CA 1
ATOM 11587 C C . ASN H 1 63 ? 192.68599 182.54082 189.38061 1.000 38.88183 63 ASN V C 1
ATOM 11588 O O . ASN H 1 63 ? 192.79641 183.03997 190.50660 1.000 47.18006 63 ASN V O 1
ATOM 11593 N N . VAL H 1 64 ? 193.58703 182.73773 188.41622 1.000 38.65705 64 VAL V N 1
ATOM 11594 C CA . VAL H 1 64 ? 194.77985 183.53795 188.66740 1.000 35.04073 64 VAL V CA 1
ATOM 11595 C C . VAL H 1 64 ? 194.41011 185.00006 188.88774 1.000 38.85030 64 VAL V C 1
ATOM 11596 O O . VAL H 1 64 ? 195.01727 185.68574 189.71917 1.000 44.23033 64 VAL V O 1
ATOM 11600 N N . CYS H 1 65 ? 193.40315 185.50052 188.16508 1.000 42.99995 65 CYS V N 1
ATOM 11601 C CA . CYS H 1 65 ? 193.00478 186.89245 188.34397 1.000 37.57254 65 CYS V CA 1
ATOM 11602 C C . CYS H 1 65 ? 192.45579 187.13418 189.74519 1.000 38.52647 65 CYS V C 1
ATOM 11603 O O . CYS H 1 65 ? 192.79331 188.13710 190.38535 1.000 40.77379 65 CYS V O 1
ATOM 11606 N N . TYR H 1 66 ? 191.62236 186.21986 190.24774 1.000 39.51915 66 TYR V N 1
ATOM 11607 C CA . TYR H 1 66 ? 191.11826 186.36510 191.60904 1.000 37.27072 66 TYR V CA 1
ATOM 11608 C C . TYR H 1 66 ? 192.21953 186.17051 192.64141 1.000 36.74638 66 TYR V C 1
ATOM 11609 O O . TYR H 1 66 ? 192.22389 186.85270 193.67139 1.000 41.41497 66 TYR V O 1
ATOM 11618 N N . ASP H 1 67 ? 193.15142 185.24599 192.39630 1.000 43.61068 67 ASP V N 1
ATOM 11619 C CA . ASP H 1 67 ? 194.25291 185.05087 193.32984 1.000 37.74932 67 ASP V CA 1
ATOM 11620 C C . ASP H 1 67 ? 195.14147 186.28254 193.43396 1.000 37.65836 67 ASP V C 1
ATOM 11621 O O . ASP H 1 67 ? 195.61469 186.59756 194.52983 1.000 41.56331 67 ASP V O 1
ATOM 11626 N N . VAL H 1 68 ? 195.38069 186.98051 192.32650 1.000 45.87685 68 VAL V N 1
ATOM 11627 C CA . VAL H 1 68 ? 196.10417 188.24612 192.38944 1.000 37.04557 68 VAL V CA 1
ATOM 11628 C C . VAL H 1 68 ? 195.25656 189.35402 193.01311 1.000 37.39465 68 VAL V C 1
ATOM 11629 O O . VAL H 1 68 ? 195.79321 190.22062 193.71081 1.000 44.49251 68 VAL V O 1
ATOM 11633 N N . PHE H 1 69 ? 193.94081 189.34251 192.78323 1.000 41.29476 69 PHE V N 1
ATOM 11634 C CA . PHE H 1 69 ? 193.08250 190.40026 193.30953 1.000 37.21830 69 PHE V CA 1
ATOM 11635 C C . PHE H 1 69 ? 193.11664 190.44278 194.83247 1.000 38.02598 69 PHE V C 1
ATOM 11636 O O . PHE H 1 69 ? 193.36330 191.49664 195.42935 1.000 37.88638 69 PHE V O 1
ATOM 11644 N N . SER H 1 70 ? 192.87322 189.30479 195.48064 1.000 42.32109 70 SER V N 1
ATOM 11645 C CA . SER H 1 70 ? 192.76569 189.23348 196.93705 1.000 43.68199 70 SER V CA 1
ATOM 11646 C C . SER H 1 70 ? 193.64029 188.10559 197.46514 1.000 44.91138 70 SER V C 1
ATOM 11647 O O . SER H 1 70 ? 193.19941 186.95112 197.54892 1.000 46.21993 70 SER V O 1
ATOM 11650 N N . PRO H 1 71 ? 194.89371 188.39914 197.82228 1.000 40.24333 71 PRO V N 1
ATOM 11651 C CA . PRO H 1 71 ? 195.72638 187.35840 198.45129 1.000 31.22414 71 PRO V CA 1
ATOM 11652 C C . PRO H 1 71 ? 195.14490 186.84784 199.75777 1.000 43.64475 71 PRO V C 1
ATOM 11653 O O . PRO H 1 71 ? 195.06062 185.63173 199.96662 1.000 53.33176 71 PRO V O 1
ATOM 11657 N N . VAL H 1 72 ? 194.74121 187.74960 200.64808 1.000 51.33485 72 VAL V N 1
ATOM 11658 C CA . VAL H 1 72 ? 194.09369 187.39789 201.90513 1.000 48.60425 72 VAL V CA 1
ATOM 11659 C C . VAL H 1 72 ? 192.82262 188.22608 202.03168 1.000 47.48756 72 VAL V C 1
ATOM 11660 O O . VAL H 1 72 ? 192.85877 189.45377 201.89185 1.000 54.00014 72 VAL V O 1
ATOM 11664 N N . SER H 1 73 ? 191.70223 187.55488 202.27717 1.000 39.29423 73 SER V N 1
ATOM 11665 C CA . SER H 1 73 ? 190.43783 188.24387 202.46764 1.000 40.22506 73 SER V CA 1
ATOM 11666 C C . SER H 1 73 ? 190.43076 188.97649 203.80558 1.000 49.54038 73 SER V C 1
ATOM 11667 O O . SER H 1 73 ? 191.15923 188.62737 204.73734 1.000 61.58436 73 SER V O 1
ATOM 11670 N N . HIS H 1 74 ? 189.59690 190.01203 203.89409 1.000 37.65137 74 HIS V N 1
ATOM 11671 C CA . HIS H 1 74 ? 189.49558 190.77743 205.12940 1.000 39.67503 74 HIS V CA 1
ATOM 11672 C C . HIS H 1 74 ? 188.49969 190.19688 206.12339 1.000 41.57450 74 HIS V C 1
ATOM 11673 O O . HIS H 1 74 ? 188.45289 190.66628 207.26350 1.000 54.37075 74 HIS V O 1
ATOM 11680 N N . LEU H 1 75 ? 187.72257 189.18190 205.74324 1.000 31.95135 75 LEU V N 1
ATOM 11681 C CA . LEU H 1 75 ? 186.96748 188.44114 206.74870 1.000 35.57986 75 LEU V CA 1
ATOM 11682 C C . LEU H 1 75 ? 187.90586 187.67692 207.67644 1.000 43.47290 75 LEU V C 1
ATOM 11683 O O . LEU H 1 75 ? 187.75289 187.71897 208.90501 1.000 51.93147 75 LEU V O 1
ATOM 11688 N N . ARG H 1 76 ? 188.89719 186.99022 207.10510 1.000 31.33146 76 ARG V N 1
ATOM 11689 C CA . ARG H 1 76 ? 189.91880 186.32736 207.90543 1.000 32.98164 76 ARG V CA 1
ATOM 11690 C C . ARG H 1 76 ? 190.73815 187.32365 208.71318 1.000 37.08214 76 ARG V C 1
ATOM 11691 O O . ARG H 1 76 ? 191.09337 187.04043 209.86379 1.000 43.69326 76 ARG V O 1
ATOM 11699 N N . PHE H 1 77 ? 191.05088 188.48294 208.12933 1.000 29.00784 77 PHE V N 1
ATOM 11700 C CA . PHE H 1 77 ? 191.76543 189.51546 208.87064 1.000 28.88504 77 PHE V CA 1
ATOM 11701 C C . PHE H 1 77 ? 190.94742 190.00449 210.05866 1.000 38.70665 77 PHE V C 1
ATOM 11702 O O . PHE H 1 77 ? 191.48674 190.17767 211.15657 1.000 46.05722 77 PHE V O 1
ATOM 11710 N N . TRP H 1 78 ? 189.64452 190.22910 209.86067 1.000 38.86983 78 TRP V N 1
ATOM 11711 C CA . TRP H 1 78 ? 188.78500 190.63503 210.96816 1.000 30.15586 78 TRP V CA 1
ATOM 11712 C C . TRP H 1 78 ? 188.74950 189.57002 212.05393 1.000 41.65355 78 TRP V C 1
ATOM 11713 O O . TRP H 1 78 ? 188.83332 189.88860 213.24582 1.000 44.88152 78 TRP V O 1
ATOM 11724 N N . LEU H 1 79 ? 188.62908 188.30019 211.65978 1.000 47.87667 79 LEU V N 1
ATOM 11725 C CA . LEU H 1 79 ? 188.59394 187.21919 212.64040 1.000 36.32797 79 LEU V CA 1
ATOM 11726 C C . LEU H 1 79 ? 189.87852 187.17122 213.45817 1.000 33.26588 79 LEU V C 1
ATOM 11727 O O . LEU H 1 79 ? 189.83885 187.09863 214.69264 1.000 41.90261 79 LEU V O 1
ATOM 11732 N N . ILE H 1 80 ? 191.03035 187.22110 212.78610 1.000 35.55108 80 ILE V N 1
ATOM 11733 C CA . ILE H 1 80 ? 192.30467 187.11912 213.49151 1.000 37.91891 80 ILE V CA 1
ATOM 11734 C C . ILE H 1 80 ? 192.53182 188.34082 214.37508 1.000 40.12659 80 ILE V C 1
ATOM 11735 O O . ILE H 1 80 ? 193.03205 188.22253 215.50000 1.000 46.11655 80 ILE V O 1
ATOM 11740 N N . GLN H 1 81 ? 192.16480 189.53055 213.89162 1.000 39.74998 81 GLN V N 1
ATOM 11741 C CA . GLN H 1 81 ? 192.35460 190.73727 214.68779 1.000 41.16685 81 GLN V CA 1
ATOM 11742 C C . GLN H 1 81 ? 191.46226 190.73472 215.92241 1.000 43.46504 81 GLN V C 1
ATOM 11743 O O . GLN H 1 81 ? 191.89975 191.13010 217.00848 1.000 53.78426 81 GLN V O 1
ATOM 11749 N N . GLY H 1 82 ? 190.21040 190.28813 215.78386 1.000 43.44166 82 GLY V N 1
ATOM 11750 C CA . GLY H 1 82 ? 189.32457 190.24317 216.93167 1.000 42.40936 82 GLY V CA 1
ATOM 11751 C C . GLY H 1 82 ? 189.63315 189.14297 217.92080 1.000 45.92200 82 GLY V C 1
ATOM 11752 O O . GLY H 1 82 ? 189.38865 189.31832 219.11809 1.000 50.78412 82 GLY V O 1
ATOM 11753 N N . VAL H 1 83 ? 190.16995 188.01787 217.45434 1.000 45.98729 83 VAL V N 1
ATOM 11754 C CA . VAL H 1 83 ? 190.55626 186.94806 218.36618 1.000 39.62237 83 VAL V CA 1
ATOM 11755 C C . VAL H 1 83 ? 191.79207 187.31911 219.18394 1.000 42.79799 83 VAL V C 1
ATOM 11756 O O . VAL H 1 83 ? 191.84457 187.03788 220.38540 1.000 51.94220 83 VAL V O 1
ATOM 11760 N N . CYS H 1 84 ? 192.77835 187.96956 218.56692 1.000 51.04803 84 CYS V N 1
ATOM 11761 C CA . CYS H 1 84 ? 194.03125 188.28790 219.23921 1.000 44.65878 84 CYS V CA 1
ATOM 11762 C C . CYS H 1 84 ? 193.90104 189.41525 220.25490 1.000 49.23335 84 CYS V C 1
ATOM 11763 O O . CYS H 1 84 ? 194.83485 189.63080 221.03444 1.000 50.85047 84 CYS V O 1
ATOM 11766 N N . VAL H 1 85 ? 192.78309 190.13722 220.26401 1.000 46.25335 85 VAL V N 1
ATOM 11767 C CA . VAL H 1 85 ? 192.56541 191.17123 221.26924 1.000 46.64805 85 VAL V CA 1
ATOM 11768 C C . VAL H 1 85 ? 191.92565 190.59655 222.53184 1.000 50.16820 85 VAL V C 1
ATOM 11769 O O . VAL H 1 85 ? 192.21606 191.06021 223.63948 1.000 49.26464 85 VAL V O 1
ATOM 11773 N N . LEU H 1 86 ? 191.07422 189.58128 222.39230 1.000 50.14057 86 LEU V N 1
ATOM 11774 C CA . LEU H 1 86 ? 190.48719 188.90684 223.54179 1.000 48.25917 86 LEU V CA 1
ATOM 11775 C C . LEU H 1 86 ? 191.46989 187.98742 224.25355 1.000 53.77340 86 LEU V C 1
ATOM 11776 O O . LEU H 1 86 ? 191.13790 187.46202 225.32093 1.000 58.78268 86 LEU V O 1
ATOM 11781 N N . LEU H 1 87 ? 192.66103 187.77289 223.68627 1.000 52.35307 87 LEU V N 1
ATOM 11782 C CA . LEU H 1 87 ? 193.61465 186.85505 224.30828 1.000 48.08894 87 LEU V CA 1
ATOM 11783 C C . LEU H 1 87 ? 194.22638 187.41967 225.58571 1.000 45.65033 87 LEU V C 1
ATOM 11784 O O . LEU H 1 87 ? 194.30537 186.67895 226.58128 1.000 52.09137 87 LEU V O 1
ATOM 11789 N N . PRO H 1 88 ? 194.68784 188.67669 225.64209 1.000 47.35936 88 PRO V N 1
ATOM 11790 C CA . PRO H 1 88 ? 195.20592 189.18939 226.92273 1.000 46.56543 88 PRO V CA 1
ATOM 11791 C C . PRO H 1 88 ? 194.17505 189.20570 228.03740 1.000 53.39975 88 PRO V C 1
ATOM 11792 O O . PRO H 1 88 ? 194.55150 189.15428 229.21453 1.000 53.07429 88 PRO V O 1
ATOM 11796 N N . SER H 1 89 ? 192.88576 189.27983 227.70777 1.000 58.82093 89 SER V N 1
ATOM 11797 C CA . SER H 1 89 ? 191.84015 189.27668 228.72195 1.000 49.96217 89 SER V CA 1
ATOM 11798 C C . SER H 1 89 ? 191.54742 187.88745 229.27123 1.000 52.41103 89 SER V C 1
ATOM 11799 O O . SER H 1 89 ? 190.87650 187.77807 230.30242 1.000 60.05641 89 SER V O 1
ATOM 11802 N N . ALA H 1 90 ? 192.02611 186.83183 228.61536 1.000 49.25768 90 ALA V N 1
ATOM 11803 C CA . ALA H 1 90 ? 191.83998 185.47011 229.09797 1.000 44.08534 90 ALA V CA 1
ATOM 11804 C C . ALA H 1 90 ? 192.98568 184.98492 229.97019 1.000 50.55761 90 ALA V C 1
ATOM 11805 O O . ALA H 1 90 ? 192.74550 184.25860 230.93994 1.000 56.67088 90 ALA V O 1
ATOM 11807 N N . VAL H 1 91 ? 194.22228 185.37097 229.65014 1.000 54.77101 91 VAL V N 1
ATOM 11808 C CA . VAL H 1 91 ? 195.35986 184.99117 230.48051 1.000 47.86187 91 VAL V CA 1
ATOM 11809 C C . VAL H 1 91 ? 195.22662 185.59117 231.87380 1.000 52.85016 91 VAL V C 1
ATOM 11810 O O . VAL H 1 91 ? 195.47161 184.91664 232.88010 1.000 63.13823 91 VAL V O 1
ATOM 11814 N N . PHE H 1 92 ? 194.83662 186.86527 231.95652 1.000 49.53536 92 PHE V N 1
ATOM 11815 C CA . PHE H 1 92 ? 194.63264 187.49802 233.25521 1.000 52.58092 92 PHE V CA 1
ATOM 11816 C C . PHE H 1 92 ? 193.50079 186.83660 234.03106 1.000 52.29412 92 PHE V C 1
ATOM 11817 O O . PHE H 1 92 ? 193.61825 186.63415 235.24621 1.000 57.31834 92 PHE V O 1
ATOM 11825 N N . SER H 1 93 ? 192.40312 186.49554 233.35205 1.000 46.23584 93 SER V N 1
ATOM 11826 C CA . SER H 1 93 ? 191.29424 185.82785 234.02469 1.000 45.15467 93 SER V CA 1
ATOM 11827 C C . SER H 1 93 ? 191.71554 184.47054 234.57040 1.000 53.24738 93 SER V C 1
ATOM 11828 O O . SER H 1 93 ? 191.36796 184.11661 235.70209 1.000 54.45147 93 SER V O 1
ATOM 11831 N N . VAL H 1 94 ? 192.46585 183.69681 233.78404 1.000 57.17643 94 VAL V N 1
ATOM 11832 C CA . VAL H 1 94 ? 192.93397 182.39986 234.26004 1.000 52.63606 94 VAL V CA 1
ATOM 11833 C C . VAL H 1 94 ? 193.94640 182.54703 235.39160 1.000 51.13958 94 VAL V C 1
ATOM 11834 O O . VAL H 1 94 ? 193.93920 181.73575 236.32474 1.000 56.75719 94 VAL V O 1
ATOM 11838 N N . TYR H 1 95 ? 194.79793 183.57578 235.35380 1.000 56.44808 95 TYR V N 1
ATOM 11839 C CA . TYR H 1 95 ? 195.75539 183.80205 236.42923 1.000 57.73113 95 TYR V CA 1
ATOM 11840 C C . TYR H 1 95 ? 195.06722 184.18653 237.73179 1.000 64.01314 95 TYR V C 1
ATOM 11841 O O . TYR H 1 95 ? 195.47327 183.72090 238.80391 1.000 65.83801 95 TYR V O 1
ATOM 11850 N N . VAL H 1 96 ? 194.02710 185.01878 237.65887 1.000 62.34466 96 VAL V N 1
ATOM 11851 C CA . VAL H 1 96 ? 193.29242 185.39853 238.86118 1.000 57.50738 96 VAL V CA 1
ATOM 11852 C C . VAL H 1 96 ? 192.64702 184.18003 239.51016 1.000 62.14621 96 VAL V C 1
ATOM 11853 O O . VAL H 1 96 ? 192.71507 184.00776 240.73133 1.000 66.70528 96 VAL V O 1
ATOM 11857 N N . LEU H 1 97 ? 192.01724 183.31345 238.71222 1.000 65.94366 97 LEU V N 1
ATOM 11858 C CA . LEU H 1 97 ? 191.40165 182.11405 239.27203 1.000 65.29486 97 LEU V CA 1
ATOM 11859 C C . LEU H 1 97 ? 192.44015 181.12820 239.79153 1.000 66.34938 97 LEU V C 1
ATOM 11860 O O . LEU H 1 97 ? 192.20468 180.46834 240.80954 1.000 70.64987 97 LEU V O 1
ATOM 11865 N N . HIS H 1 98 ? 193.58359 181.00339 239.11219 1.000 65.40332 98 HIS V N 1
ATOM 11866 C CA . HIS H 1 98 ? 194.63226 180.11638 239.60220 1.000 60.41419 98 HIS V CA 1
ATOM 11867 C C . HIS H 1 98 ? 195.18948 180.58715 240.93744 1.000 61.33085 98 HIS V C 1
ATOM 11868 O O . HIS H 1 98 ? 195.42563 179.76704 241.83124 1.000 63.95985 98 HIS V O 1
ATOM 11875 N N . ARG H 1 99 ? 195.40821 181.89205 241.09296 1.000 67.25471 99 ARG V N 1
ATOM 11876 C CA . ARG H 1 99 ? 195.98114 182.41620 242.32539 1.000 65.75373 99 ARG V CA 1
ATOM 11877 C C . ARG H 1 99 ? 194.97645 182.49477 243.46716 1.000 66.88588 99 ARG V C 1
ATOM 11878 O O . ARG H 1 99 ? 195.34266 182.23724 244.61921 1.000 69.77330 99 ARG V O 1
ATOM 11886 N N . GLY H 1 100 ? 193.72042 182.84589 243.17961 1.000 71.96020 100 GLY V N 1
ATOM 11887 C CA . GLY H 1 100 ? 192.74115 183.01473 244.23882 1.000 71.23683 100 GLY V CA 1
ATOM 11888 C C . GLY H 1 100 ? 192.33582 181.73228 244.93032 1.000 74.33553 100 GLY V C 1
ATOM 11889 O O . GLY H 1 100 ? 192.18584 181.71145 246.15553 1.000 75.52559 100 GLY V O 1
ATOM 11890 N N . ALA H 1 101 ? 192.14996 180.65285 244.17297 1.000 76.09377 101 ALA V N 1
ATOM 11891 C CA . ALA H 1 101 ? 191.74941 179.37606 244.74777 1.000 75.03339 101 ALA V CA 1
ATOM 11892 C C . ALA H 1 101 ? 192.90710 178.62278 245.38656 1.000 79.58333 101 ALA V C 1
ATOM 11893 O O . ALA H 1 101 ? 192.66717 177.70146 246.17392 1.000 79.93485 101 ALA V O 1
ATOM 11895 N N . THR H 1 102 ? 194.14721 178.99144 245.07276 1.000 88.28265 102 THR V N 1
ATOM 11896 C CA . THR H 1 102 ? 195.32630 178.41687 245.70275 1.000 85.87457 102 THR V CA 1
ATOM 11897 C C . THR H 1 102 ? 195.71131 179.16272 246.97349 1.000 84.68238 102 THR V C 1
ATOM 11898 O O . THR H 1 102 ? 196.63946 178.74703 247.67343 1.000 86.19786 102 THR V O 1
ATOM 11902 N N . LEU H 1 103 ? 195.00791 180.25159 247.28970 1.000 92.55295 103 LEU V N 1
ATOM 11903 C CA . LEU H 1 103 ? 195.26850 181.03608 248.48594 1.000 94.10461 103 LEU V CA 1
ATOM 11904 C C . LEU H 1 103 ? 194.32047 180.71743 249.63136 1.000 96.88968 103 LEU V C 1
ATOM 11905 O O . LEU H 1 103 ? 194.72136 180.83843 250.79304 1.000 96.84871 103 LEU V O 1
ATOM 11910 N N . ALA H 1 104 ? 193.08531 180.31265 249.33847 1.000 101.18530 104 ALA V N 1
ATOM 11911 C CA . ALA H 1 104 ? 192.13729 179.94450 250.37992 1.000 101.79425 104 ALA V CA 1
ATOM 11912 C C . ALA H 1 104 ? 192.33717 178.52580 250.89141 1.000 101.15524 104 ALA V C 1
ATOM 11913 O O . ALA H 1 104 ? 191.80009 178.18395 251.95105 1.000 101.28727 104 ALA V O 1
ATOM 11915 N N . ALA H 1 105 ? 193.08899 177.69457 250.16598 1.000 106.14076 105 ALA V N 1
ATOM 11916 C CA . ALA H 1 105 ? 193.34435 176.33491 250.62924 1.000 107.05624 105 ALA V CA 1
ATOM 11917 C C . ALA H 1 105 ? 194.16874 176.33278 251.91023 1.000 110.46586 105 ALA V C 1
ATOM 11918 O O . ALA H 1 105 ? 193.88076 175.57275 252.84230 1.000 109.76320 105 ALA V O 1
ATOM 11920 N N . LEU H 1 106 ? 195.20095 177.17671 251.97485 1.000 117.18051 106 LEU V N 1
ATOM 11921 C CA . LEU H 1 106 ? 196.03008 177.23820 253.17403 1.000 116.91548 106 LEU V CA 1
ATOM 11922 C C . LEU H 1 106 ? 195.29051 177.90611 254.32661 1.000 117.91734 106 LEU V C 1
ATOM 11923 O O . LEU H 1 106 ? 195.49884 177.55219 255.49297 1.000 117.54665 106 LEU V O 1
ATOM 11928 N N . GLY H 1 107 ? 194.42711 178.87176 254.02335 1.000 123.28334 107 GLY V N 1
ATOM 11929 C CA . GLY H 1 107 ? 193.67395 179.56603 255.03937 1.000 123.07748 107 GLY V CA 1
ATOM 11930 C C . GLY H 1 107 ? 194.46370 180.69046 255.67685 1.000 124.30905 107 GLY V C 1
ATOM 11931 O O . GLY H 1 107 ? 195.60908 180.96519 255.30561 1.000 124.10427 107 GLY V O 1
ATOM 11932 N N . PRO H 1 108 ? 193.85697 181.37236 256.66031 1.000 132.13743 108 PRO V N 1
ATOM 11933 C CA . PRO H 1 108 ? 194.48970 182.49253 257.36704 1.000 132.03919 108 PRO V CA 1
ATOM 11934 C C . PRO H 1 108 ? 195.71524 182.06657 258.17007 1.000 130.33177 108 PRO V C 1
ATOM 11935 O O . PRO H 1 108 ? 196.18727 182.84742 258.99630 1.000 129.07643 108 PRO V O 1
ATOM 11939 N N . GLY H 1 133 ? 183.67464 192.32164 255.81426 1.000 111.65985 133 GLY V N 1
ATOM 11940 C CA . GLY H 1 133 ? 185.04355 192.24098 256.28850 1.000 113.75318 133 GLY V CA 1
ATOM 11941 C C . GLY H 1 133 ? 185.78748 191.03061 255.76015 1.000 115.29524 133 GLY V C 1
ATOM 11942 O O . GLY H 1 133 ? 186.20231 190.16104 256.52659 1.000 114.23652 133 GLY V O 1
ATOM 11943 N N . LEU H 1 134 ? 185.95541 190.97496 254.44224 1.000 114.93118 134 LEU V N 1
ATOM 11944 C CA . LEU H 1 134 ? 186.63952 189.86666 253.79582 1.000 114.32990 134 LEU V CA 1
ATOM 11945 C C . LEU H 1 134 ? 188.12868 190.18621 253.66127 1.000 113.26983 134 LEU V C 1
ATOM 11946 O O . LEU H 1 134 ? 188.61522 191.21080 254.14672 1.000 113.12039 134 LEU V O 1
ATOM 11951 N N . GLN H 1 135 ? 188.86922 189.30346 252.99546 1.000 105.78144 135 GLN V N 1
ATOM 11952 C CA . GLN H 1 135 ? 190.31023 189.43890 252.79952 1.000 104.90957 135 GLN V CA 1
ATOM 11953 C C . GLN H 1 135 ? 190.66890 189.18289 251.34143 1.000 106.65142 135 GLN V C 1
ATOM 11954 O O . GLN H 1 135 ? 191.57023 188.40615 251.01816 1.000 107.83789 135 GLN V O 1
ATOM 11960 N N . VAL H 1 136 ? 189.94415 189.83871 250.44029 1.000 93.25533 136 VAL V N 1
ATOM 11961 C CA . VAL H 1 136 ? 190.13043 189.62210 249.00062 1.000 89.50528 136 VAL V CA 1
ATOM 11962 C C . VAL H 1 136 ? 191.52058 190.09288 248.58928 1.000 90.04482 136 VAL V C 1
ATOM 11963 O O . VAL H 1 136 ? 191.93141 191.21092 248.95853 1.000 92.47838 136 VAL V O 1
ATOM 11967 N N . PRO H 1 137 ? 192.28259 189.29764 247.84258 1.000 82.79899 137 PRO V N 1
ATOM 11968 C CA . PRO H 1 137 ? 193.60579 189.74447 247.39499 1.000 84.90825 137 PRO V CA 1
ATOM 11969 C C . PRO H 1 137 ? 193.50996 190.86667 246.37170 1.000 86.53628 137 PRO V C 1
ATOM 11970 O O . PRO H 1 137 ? 192.47241 191.10009 245.74894 1.000 87.61611 137 PRO V O 1
ATOM 11974 N N . ASP H 1 138 ? 194.62535 191.57185 246.20793 1.000 78.18425 138 ASP V N 1
ATOM 11975 C CA . ASP H 1 138 ? 194.68772 192.78153 245.39109 1.000 77.38650 138 ASP V CA 1
ATOM 11976 C C . ASP H 1 138 ? 195.58472 192.46316 244.19688 1.000 78.97062 138 ASP V C 1
ATOM 11977 O O . ASP H 1 138 ? 196.81429 192.49808 244.30375 1.000 79.11205 138 ASP V O 1
ATOM 11982 N N . PHE H 1 139 ? 194.96722 192.13795 243.06379 1.000 69.63388 139 PHE V N 1
ATOM 11983 C CA . PHE H 1 139 ? 195.68705 192.00134 241.79456 1.000 65.90662 139 PHE V CA 1
ATOM 11984 C C . PHE H 1 139 ? 195.50847 193.25455 240.93697 1.000 68.48468 139 PHE V C 1
ATOM 11985 O O . PHE H 1 139 ? 194.93079 193.22028 239.85061 1.000 68.56013 139 PHE V O 1
ATOM 11993 N N . SER H 1 140 ? 196.02016 194.37870 241.43410 1.000 70.94774 140 SER V N 1
ATOM 11994 C CA . SER H 1 140 ? 195.93614 195.62662 240.68445 1.000 69.43194 140 SER V CA 1
ATOM 11995 C C . SER H 1 140 ? 197.15350 195.86794 239.80545 1.000 74.43654 140 SER V C 1
ATOM 11996 O O . SER H 1 140 ? 197.04449 196.55745 238.78491 1.000 76.32659 140 SER V O 1
ATOM 11999 N N . ALA H 1 141 ? 198.31138 195.31865 240.17686 1.000 70.01669 141 ALA V N 1
ATOM 12000 C CA . ALA H 1 141 ? 199.50399 195.47106 239.35430 1.000 63.77289 141 ALA V CA 1
ATOM 12001 C C . ALA H 1 141 ? 199.43442 194.64331 238.07937 1.000 64.49552 141 ALA V C 1
ATOM 12002 O O . ALA H 1 141 ? 200.01263 195.04366 237.06501 1.000 68.87379 141 ALA V O 1
ATOM 12004 N N . GLY H 1 142 ? 198.74141 193.50886 238.10447 1.000 59.19450 142 GLY V N 1
ATOM 12005 C CA . GLY H 1 142 ? 198.58877 192.66600 236.93994 1.000 55.09132 142 GLY V CA 1
ATOM 12006 C C . GLY H 1 142 ? 197.48983 193.07476 235.99122 1.000 57.62574 142 GLY V C 1
ATOM 12007 O O . GLY H 1 142 ? 197.26408 192.39610 234.98520 1.000 65.59914 142 GLY V O 1
ATOM 12008 N N . TYR H 1 143 ? 196.79002 194.16777 236.28499 1.000 53.89701 143 TYR V N 1
ATOM 12009 C CA . TYR H 1 143 ? 195.74239 194.69297 235.42045 1.000 53.74581 143 TYR V CA 1
ATOM 12010 C C . TYR H 1 143 ? 196.24982 195.77578 234.48029 1.000 54.42696 143 TYR V C 1
ATOM 12011 O O . TYR H 1 143 ? 195.85216 195.80838 233.30932 1.000 63.82029 143 TYR V O 1
ATOM 12020 N N . ILE H 1 144 ? 197.13998 196.64319 234.96538 1.000 41.83315 144 ILE V N 1
ATOM 12021 C CA . ILE H 1 144 ? 197.70417 197.69630 234.12898 1.000 44.52626 144 ILE V CA 1
ATOM 12022 C C . ILE H 1 144 ? 198.53922 197.10063 233.00227 1.000 53.31413 144 ILE V C 1
ATOM 12023 O O . ILE H 1 144 ? 198.52584 197.60162 231.87271 1.000 59.72167 144 ILE V O 1
ATOM 12028 N N . ILE H 1 145 ? 199.28494 196.03142 233.28878 1.000 56.34599 145 ILE V N 1
ATOM 12029 C CA . ILE H 1 145 ? 200.11569 195.40726 232.26256 1.000 54.97023 145 ILE V CA 1
ATOM 12030 C C . ILE H 1 145 ? 199.25170 194.80801 231.15929 1.000 51.44307 145 ILE V C 1
ATOM 12031 O O . ILE H 1 145 ? 199.54985 194.95669 229.96579 1.000 56.79474 145 ILE V O 1
ATOM 12036 N N . HIS H 1 146 ? 198.17716 194.11157 231.53559 1.000 33.11120 146 HIS V N 1
ATOM 12037 C CA . HIS H 1 146 ? 197.27128 193.55556 230.53959 1.000 38.63092 146 HIS V CA 1
ATOM 12038 C C . HIS H 1 146 ? 196.57248 194.64583 229.73893 1.000 47.05552 146 HIS V C 1
ATOM 12039 O O . HIS H 1 146 ? 196.41760 194.49743 228.52099 1.000 47.38484 146 HIS V O 1
ATOM 12046 N N . LEU H 1 147 ? 196.17797 195.74759 230.38326 1.000 50.90541 147 LEU V N 1
ATOM 12047 C CA . LEU H 1 147 ? 195.63780 196.88871 229.65508 1.000 39.14551 147 LEU V CA 1
ATOM 12048 C C . LEU H 1 147 ? 196.63219 197.48423 228.66860 1.000 42.33592 147 LEU V C 1
ATOM 12049 O O . LEU H 1 147 ? 196.24118 197.80773 227.54355 1.000 47.01065 147 LEU V O 1
ATOM 12054 N N . LEU H 1 148 ? 197.89755 197.63387 229.05897 1.000 45.24545 148 LEU V N 1
ATOM 12055 C CA . LEU H 1 148 ? 198.93816 198.13717 228.17060 1.000 41.74036 148 LEU V CA 1
ATOM 12056 C C . LEU H 1 148 ? 199.16271 197.22789 226.97025 1.000 42.93831 148 LEU V C 1
ATOM 12057 O O . LEU H 1 148 ? 199.26951 197.71250 225.83778 1.000 45.90328 148 LEU V O 1
ATOM 12062 N N . LEU H 1 149 ? 199.23505 195.91433 227.19683 1.000 42.08825 149 LEU V N 1
ATOM 12063 C CA . LEU H 1 149 ? 199.40273 194.98753 226.08079 1.000 42.94723 149 LEU V CA 1
ATOM 12064 C C . LEU H 1 149 ? 198.20033 195.02488 225.14450 1.000 44.84936 149 LEU V C 1
ATOM 12065 O O . LEU H 1 149 ? 198.36106 195.02997 223.91666 1.000 49.79551 149 LEU V O 1
ATOM 12070 N N . ARG H 1 150 ? 196.98753 195.06092 225.70332 1.000 47.43247 150 ARG V N 1
ATOM 12071 C CA . ARG H 1 150 ? 195.79345 195.13577 224.86924 1.000 44.14262 150 ARG V CA 1
ATOM 12072 C C . ARG H 1 150 ? 195.76530 196.42396 224.05687 1.000 50.62172 150 ARG V C 1
ATOM 12073 O O . ARG H 1 150 ? 195.39580 196.41042 222.87822 1.000 54.36768 150 ARG V O 1
ATOM 12081 N N . THR H 1 151 ? 196.15172 197.54618 224.66858 1.000 52.45682 151 THR V N 1
ATOM 12082 C CA . THR H 1 151 ? 196.19443 198.81261 223.94488 1.000 40.79811 151 THR V CA 1
ATOM 12083 C C . THR H 1 151 ? 197.22582 198.77656 222.82331 1.000 44.48777 151 THR V C 1
ATOM 12084 O O . THR H 1 151 ? 196.95293 199.23486 221.70780 1.000 54.22207 151 THR V O 1
ATOM 12088 N N . LEU H 1 152 ? 198.41015 198.22569 223.09158 1.000 47.47745 152 LEU V N 1
ATOM 12089 C CA . LEU H 1 152 ? 199.43931 198.12985 222.06448 1.000 44.36936 152 LEU V CA 1
ATOM 12090 C C . LEU H 1 152 ? 199.07770 197.16200 220.94662 1.000 43.25722 152 LEU V C 1
ATOM 12091 O O . LEU H 1 152 ? 199.59247 197.31143 219.83405 1.000 54.11631 152 LEU V O 1
ATOM 12096 N N . LEU H 1 153 ? 198.21898 196.17841 221.20850 1.000 43.60779 153 LEU V N 1
ATOM 12097 C CA . LEU H 1 153 ? 197.81280 195.24008 220.17001 1.000 44.93067 153 LEU V CA 1
ATOM 12098 C C . LEU H 1 153 ? 196.77560 195.80605 219.20624 1.000 51.60335 153 LEU V C 1
ATOM 12099 O O . LEU H 1 153 ? 196.50969 195.17808 218.17662 1.000 55.91407 153 LEU V O 1
ATOM 12104 N N . GLU H 1 154 ? 196.18501 196.96422 219.50289 1.000 57.22895 154 GLU V N 1
ATOM 12105 C CA . GLU H 1 154 ? 195.18280 197.54542 218.61536 1.000 49.53308 154 GLU V CA 1
ATOM 12106 C C . GLU H 1 154 ? 195.78052 198.52789 217.61542 1.000 57.55526 154 GLU V C 1
ATOM 12107 O O . GLU H 1 154 ? 195.32303 198.59507 216.46958 1.000 62.52338 154 GLU V O 1
ATOM 12113 N N . ALA H 1 155 ? 196.78900 199.29948 218.02704 1.000 45.45714 155 ALA V N 1
ATOM 12114 C CA . ALA H 1 155 ? 197.40293 200.26113 217.11707 1.000 44.67842 155 ALA V CA 1
ATOM 12115 C C . ALA H 1 155 ? 198.06561 199.56525 215.93395 1.000 58.08888 155 ALA V C 1
ATOM 12116 O O . ALA H 1 155 ? 197.94165 200.02024 214.78963 1.000 62.74410 155 ALA V O 1
ATOM 12118 N N . ALA H 1 156 ? 198.77611 198.46379 216.18955 1.000 47.55610 156 ALA V N 1
ATOM 12119 C CA . ALA H 1 156 ? 199.43989 197.74190 215.10907 1.000 40.93252 156 ALA V CA 1
ATOM 12120 C C . ALA H 1 156 ? 198.43221 197.18136 214.11473 1.000 45.85353 156 ALA V C 1
ATOM 12121 O O . ALA H 1 156 ? 198.63127 197.27793 212.89751 1.000 56.84538 156 ALA V O 1
ATOM 12123 N N . PHE H 1 157 ? 197.34102 196.60106 214.61084 1.000 43.36377 157 PHE V N 1
ATOM 12124 C CA . PHE H 1 157 ? 196.31950 196.04468 213.73636 1.000 40.28231 157 PHE V CA 1
ATOM 12125 C C . PHE H 1 157 ? 195.50753 197.11606 213.02339 1.000 47.99312 157 PHE V C 1
ATOM 12126 O O . PHE H 1 157 ? 194.94651 196.83618 211.95944 1.000 58.80622 157 PHE V O 1
ATOM 12134 N N . GLY H 1 158 ? 195.42314 198.32259 213.57786 1.000 38.92258 158 GLY V N 1
ATOM 12135 C CA . GLY H 1 158 ? 194.80488 199.42332 212.86760 1.000 42.98645 158 GLY V CA 1
ATOM 12136 C C . GLY H 1 158 ? 195.68560 199.93987 211.75028 1.000 44.17177 158 GLY V C 1
ATOM 12137 O O . GLY H 1 158 ? 195.20563 200.22817 210.64958 1.000 50.85657 158 GLY V O 1
ATOM 12138 N N . ALA H 1 159 ? 196.98770 200.05383 212.02409 1.000 36.45540 159 ALA V N 1
ATOM 12139 C CA . ALA H 1 159 ? 197.92427 200.47977 210.98887 1.000 38.67410 159 ALA V CA 1
ATOM 12140 C C . ALA H 1 159 ? 197.98511 199.47102 209.84823 1.000 43.92742 159 ALA V C 1
ATOM 12141 O O . ALA H 1 159 ? 197.98320 199.85395 208.67119 1.000 58.84690 159 ALA V O 1
ATOM 12143 N N . LEU H 1 160 ? 198.03670 198.17713 210.17654 1.000 40.72676 160 LEU V N 1
ATOM 12144 C CA . LEU H 1 160 ? 198.03112 197.14879 209.14168 1.000 38.11244 160 LEU V CA 1
ATOM 12145 C C . LEU H 1 160 ? 196.73453 197.16571 208.34362 1.000 45.73921 160 LEU V C 1
ATOM 12146 O O . LEU H 1 160 ? 196.75997 197.00575 207.11777 1.000 52.84655 160 LEU V O 1
ATOM 12151 N N . HIS H 1 161 ? 195.59761 197.35390 209.01876 1.000 44.55162 161 HIS V N 1
ATOM 12152 C CA . HIS H 1 161 ? 194.32026 197.44867 208.32132 1.000 37.70021 161 HIS V CA 1
ATOM 12153 C C . HIS H 1 161 ? 194.28969 198.63322 207.36668 1.000 38.20740 161 HIS V C 1
ATOM 12154 O O . HIS H 1 161 ? 193.80488 198.50364 206.23770 1.000 40.41219 161 HIS V O 1
ATOM 12161 N N . TYR H 1 162 ? 194.79303 199.79029 207.79823 1.000 46.00602 162 TYR V N 1
ATOM 12162 C CA . TYR H 1 162 ? 194.84394 200.94763 206.91430 1.000 45.60268 162 TYR V CA 1
ATOM 12163 C C . TYR H 1 162 ? 195.75995 200.70958 205.72137 1.000 49.80169 162 TYR V C 1
ATOM 12164 O O . TYR H 1 162 ? 195.39999 201.05844 204.59217 1.000 63.10714 162 TYR V O 1
ATOM 12173 N N . PHE H 1 163 ? 196.93155 200.11307 205.94210 1.000 47.71997 163 PHE V N 1
ATOM 12174 C CA . PHE H 1 163 ? 197.88547 199.91297 204.85815 1.000 43.01265 163 PHE V CA 1
ATOM 12175 C C . PHE H 1 163 ? 197.51672 198.76332 203.92905 1.000 46.43545 163 PHE V C 1
ATOM 12176 O O . PHE H 1 163 ? 198.06138 198.69048 202.82301 1.000 49.75344 163 PHE V O 1
ATOM 12184 N N . LEU H 1 164 ? 196.61376 197.87197 204.33605 1.000 47.42986 164 LEU V N 1
ATOM 12185 C CA . LEU H 1 164 ? 196.28196 196.69736 203.53761 1.000 35.71971 164 LEU V CA 1
ATOM 12186 C C . LEU H 1 164 ? 195.00383 196.86224 202.72306 1.000 42.74182 164 LEU V C 1
ATOM 12187 O O . LEU H 1 164 ? 194.99868 196.57907 201.52236 1.000 45.28659 164 LEU V O 1
ATOM 12192 N N . PHE H 1 165 ? 193.91385 197.31201 203.34799 1.000 49.54431 165 PHE V N 1
ATOM 12193 C CA . PHE H 1 165 ? 192.61058 197.32425 202.69964 1.000 43.08232 165 PHE V CA 1
ATOM 12194 C C . PHE H 1 165 ? 192.02052 198.71066 202.48404 1.000 45.31954 165 PHE V C 1
ATOM 12195 O O . PHE H 1 165 ? 191.08132 198.84005 201.69125 1.000 50.38722 165 PHE V O 1
ATOM 12203 N N . GLY H 1 166 ? 192.52851 199.74308 203.15346 1.000 41.03915 166 GLY V N 1
ATOM 12204 C CA . GLY H 1 166 ? 191.95558 201.06117 202.96301 1.000 39.79474 166 GLY V CA 1
ATOM 12205 C C . GLY H 1 166 ? 190.64736 201.23437 203.71825 1.000 49.41369 166 GLY V C 1
ATOM 12206 O O . GLY H 1 166 ? 190.43284 200.66412 204.79140 1.000 56.92540 166 GLY V O 1
ATOM 12207 N N . PHE H 1 167 ? 189.75540 202.04181 203.14249 1.000 51.86411 167 PHE V N 1
ATOM 12208 C CA . PHE H 1 167 ? 188.48310 202.36930 203.77389 1.000 51.57135 167 PHE V CA 1
ATOM 12209 C C . PHE H 1 167 ? 187.26156 201.89748 202.99913 1.000 57.31355 167 PHE V C 1
ATOM 12210 O O . PHE H 1 167 ? 186.24373 201.58310 203.61822 1.000 48.52998 167 PHE V O 1
ATOM 12218 N N . LEU H 1 168 ? 187.32905 201.84138 201.66994 1.000 60.93722 168 LEU V N 1
ATOM 12219 C CA . LEU H 1 168 ? 186.19581 201.44761 200.84538 1.000 50.03185 168 LEU V CA 1
ATOM 12220 C C . LEU H 1 168 ? 186.63854 200.41556 199.81843 1.000 55.53030 168 LEU V C 1
ATOM 12221 O O . LEU H 1 168 ? 187.81038 200.35803 199.43707 1.000 64.61832 168 LEU V O 1
ATOM 12226 N N . ALA H 1 169 ? 185.66874 199.58607 199.36560 1.000 47.93252 169 ALA V N 1
ATOM 12227 C CA . ALA H 1 169 ? 185.89611 198.50384 198.42001 1.000 47.38655 169 ALA V CA 1
ATOM 12228 C C . ALA H 1 169 ? 185.74380 198.98928 196.98066 1.000 47.20790 169 ALA V C 1
ATOM 12229 O O . ALA H 1 169 ? 184.86240 199.80070 196.68048 1.000 49.76081 169 ALA V O 1
ATOM 12231 N N . PRO H 1 170 ? 186.58978 198.50719 196.07555 1.000 47.63680 170 PRO V N 1
ATOM 12232 C CA . PRO H 1 170 ? 186.48415 198.89764 194.66709 1.000 44.26377 170 PRO V CA 1
ATOM 12233 C C . PRO H 1 170 ? 185.37754 198.12977 193.95370 1.000 45.75217 170 PRO V C 1
ATOM 12234 O O . PRO H 1 170 ? 184.76721 197.20799 194.49437 1.000 52.60363 170 PRO V O 1
ATOM 12238 N N . LYS H 1 171 ? 185.12959 198.53232 192.70430 1.000 47.12071 171 LYS V N 1
ATOM 12239 C CA . LYS H 1 171 ? 184.08454 197.92650 191.89164 1.000 35.13864 171 LYS V CA 1
ATOM 12240 C C . LYS H 1 171 ? 184.59685 197.19074 190.66237 1.000 41.14698 171 LYS V C 1
ATOM 12241 O O . LYS H 1 171 ? 183.84735 196.39450 190.08994 1.000 45.16879 171 LYS V O 1
ATOM 12247 N N . LYS H 1 172 ? 185.83744 197.43166 190.24123 1.000 37.96571 172 LYS V N 1
ATOM 12248 C CA . LYS H 1 172 ? 186.38514 196.79485 189.05229 1.000 31.30388 172 LYS V CA 1
ATOM 12249 C C . LYS H 1 172 ? 187.85921 196.48657 189.27000 1.000 41.79858 172 LYS V C 1
ATOM 12250 O O . LYS H 1 172 ? 188.51935 197.07771 190.12731 1.000 44.98704 172 LYS V O 1
ATOM 12256 N N . PHE H 1 173 ? 188.37025 195.54451 188.47552 1.000 45.35907 173 PHE V N 1
ATOM 12257 C CA . PHE H 1 173 ? 189.76661 195.13648 188.57345 1.000 36.59220 173 PHE V CA 1
ATOM 12258 C C . PHE H 1 173 ? 190.35283 194.82893 187.19934 1.000 40.44215 173 PHE V C 1
ATOM 12259 O O . PHE H 1 173 ? 189.79528 194.01347 186.45254 1.000 50.83335 173 PHE V O 1
ATOM 12267 N N . PRO H 1 174 ? 191.46246 195.47546 186.82180 1.000 46.45380 174 PRO V N 1
ATOM 12268 C CA . PRO H 1 174 ? 192.17141 195.08362 185.59560 1.000 43.29026 174 PRO V CA 1
ATOM 12269 C C . PRO H 1 174 ? 193.20684 193.99565 185.84320 1.000 49.37064 174 PRO V C 1
ATOM 12270 O O . PRO H 1 174 ? 194.04595 194.12124 186.73994 1.000 64.33839 174 PRO V O 1
ATOM 12274 N N . CYS H 1 175 ? 193.16547 192.92812 185.04937 1.000 50.19602 175 CYS V N 1
ATOM 12275 C CA . CYS H 1 175 ? 194.02080 191.76427 185.24114 1.000 53.90257 175 CYS V CA 1
ATOM 12276 C C . CYS H 1 175 ? 194.72569 191.43567 183.93397 1.000 55.87821 175 CYS V C 1
ATOM 12277 O O . CYS H 1 175 ? 194.07911 191.33303 182.88681 1.000 63.08411 175 CYS V O 1
ATOM 12280 N N . THR H 1 176 ? 196.05295 191.27849 183.99537 1.000 62.14938 176 THR V N 1
ATOM 12281 C CA . THR H 1 176 ? 196.85770 190.99181 182.81280 1.000 64.69585 176 THR V CA 1
ATOM 12282 C C . THR H 1 176 ? 197.74597 189.76273 182.97761 1.000 64.40145 176 THR V C 1
ATOM 12283 O O . THR H 1 176 ? 198.59933 189.51574 182.11824 1.000 62.51915 176 THR V O 1
ATOM 12287 N N . ARG H 1 177 ? 197.57952 188.99414 184.05033 1.000 72.96247 177 ARG V N 1
ATOM 12288 C CA . ARG H 1 177 ? 198.42355 187.83118 184.27270 1.000 68.40147 177 ARG V CA 1
ATOM 12289 C C . ARG H 1 177 ? 198.11413 186.73550 183.25232 1.000 69.57825 177 ARG V C 1
ATOM 12290 O O . ARG H 1 177 ? 196.98140 186.61821 182.78014 1.000 74.63152 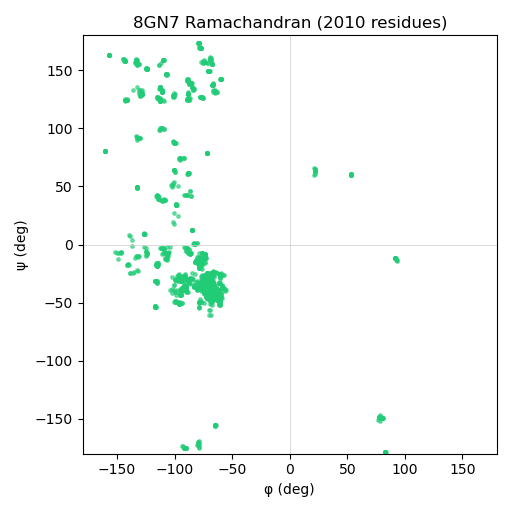177 ARG V O 1
ATOM 12298 N N . PRO H 1 178 ? 199.10539 185.92486 182.89216 1.000 59.19374 178 PRO V N 1
ATOM 12299 C CA . PRO H 1 178 ? 198.84490 184.76711 182.02584 1.000 61.41816 178 PRO V CA 1
ATOM 12300 C C . PRO H 1 178 ? 197.99943 183.73608 182.75063 1.000 62.54055 178 PRO V C 1
ATOM 12301 O O . PRO H 1 178 ? 198.00656 183.67924 183.98931 1.000 68.71899 178 PRO V O 1
ATOM 12305 N N . PRO H 1 179 ? 197.25797 182.89166 182.01946 1.000 52.72765 179 PRO V N 1
ATOM 12306 C CA . PRO H 1 179 ? 197.19927 182.75497 180.55796 1.000 56.44410 179 PRO V CA 1
ATOM 12307 C C . PRO H 1 179 ? 196.23182 183.72254 179.88423 1.000 57.14158 179 PRO V C 1
ATOM 12308 O O . PRO H 1 179 ? 195.90673 183.55049 178.71394 1.000 60.81224 179 PRO V O 1
ATOM 12312 N N . CYS H 1 180 ? 195.74617 184.73875 180.59083 1.000 57.44880 180 CYS V N 1
ATOM 12313 C CA . CYS H 1 180 ? 194.86353 185.71758 179.97300 1.000 57.82968 180 CYS V CA 1
ATOM 12314 C C . CYS H 1 180 ? 195.62012 186.52609 178.92593 1.000 56.18618 180 CYS V C 1
ATOM 12315 O O . CYS H 1 180 ? 196.77327 186.91443 179.13054 1.000 58.21318 180 CYS V O 1
ATOM 12318 N N . THR H 1 181 ? 194.96490 186.77430 177.79569 1.000 55.92366 181 THR V N 1
ATOM 12319 C CA . THR H 1 181 ? 195.55896 187.51034 176.68765 1.000 61.05577 181 THR V CA 1
ATOM 12320 C C . THR H 1 181 ? 195.04239 188.94223 176.69012 1.000 58.71968 181 THR V C 1
ATOM 12321 O O . THR H 1 181 ? 193.82831 189.16974 176.70887 1.000 59.54625 181 THR V O 1
ATOM 12325 N N . GLY H 1 182 ? 195.96512 189.90094 176.66478 1.000 54.48608 182 GLY V N 1
ATOM 12326 C CA . GLY H 1 182 ? 195.57965 191.29693 176.71670 1.000 51.97381 182 GLY V CA 1
ATOM 12327 C C . GLY H 1 182 ? 195.27226 191.74497 178.13597 1.000 56.45157 182 GLY V C 1
ATOM 12328 O O . GLY H 1 182 ? 195.84253 191.25167 179.10959 1.000 65.71760 182 GLY V O 1
ATOM 12329 N N . VAL H 1 183 ? 194.35312 192.69890 178.24565 1.000 54.50962 183 VAL V N 1
ATOM 12330 C CA . VAL H 1 183 ? 193.91064 193.23149 179.52862 1.000 52.51681 183 VAL V CA 1
ATOM 12331 C C . VAL H 1 183 ? 192.45919 192.82088 179.72667 1.000 57.00058 183 VAL V C 1
ATOM 12332 O O . VAL H 1 183 ? 191.60146 193.11864 178.88627 1.000 58.25130 183 VAL V O 1
ATOM 12336 N N . VAL H 1 184 ? 192.18565 192.13750 180.83217 1.000 57.79689 184 VAL V N 1
ATOM 12337 C CA . VAL H 1 184 ? 190.84819 191.65461 181.14984 1.000 55.22763 184 VAL V CA 1
ATOM 12338 C C . VAL H 1 184 ? 190.27628 192.50090 182.27643 1.000 57.23509 184 VAL V C 1
ATOM 12339 O O . VAL H 1 184 ? 191.00204 192.97968 183.15292 1.000 64.37443 184 VAL V O 1
ATOM 12343 N N . ASP H 1 185 ? 188.96306 192.70001 182.24952 1.000 54.95848 185 ASP V N 1
ATOM 12344 C CA . ASP H 1 185 ? 188.25857 193.44732 183.28164 1.000 53.28085 185 ASP V CA 1
ATOM 12345 C C . ASP H 1 185 ? 187.38751 192.49313 184.08463 1.000 55.81490 185 ASP V C 1
ATOM 12346 O O . ASP H 1 185 ? 186.66258 191.67635 183.50757 1.000 57.44880 185 ASP V O 1
ATOM 12351 N N . CYS H 1 186 ? 187.46007 192.59566 185.41020 1.000 48.67786 186 CYS V N 1
ATOM 12352 C CA . CYS H 1 186 ? 186.66619 191.76035 186.29665 1.000 36.94702 186 CYS V CA 1
ATOM 12353 C C . CYS H 1 186 ? 185.86198 192.63825 187.24297 1.000 42.10357 186 CYS V C 1
ATOM 12354 O O . CYS H 1 186 ? 186.27019 193.75207 187.58047 1.000 53.93298 186 CYS V O 1
ATOM 12357 N N . TYR H 1 187 ? 184.71337 192.12135 187.66868 1.000 37.26866 187 TYR V N 1
ATOM 12358 C CA . TYR H 1 187 ? 183.75138 192.86822 188.46686 1.000 38.68892 187 TYR V CA 1
ATOM 12359 C C . TYR H 1 187 ? 183.67414 192.27762 189.86740 1.000 46.45957 187 TYR V C 1
ATOM 12360 O O . TYR H 1 187 ? 183.60453 191.05496 190.02727 1.000 48.78086 187 TYR V O 1
ATOM 12369 N N . VAL H 1 188 ? 183.68327 193.14614 190.87270 1.000 37.61809 188 VAL V N 1
ATOM 12370 C CA . VAL H 1 188 ? 183.61693 192.71913 192.26504 1.000 32.12852 188 VAL V CA 1
ATOM 12371 C C . VAL H 1 188 ? 182.16045 192.53490 192.66786 1.000 39.92165 188 VAL V C 1
ATOM 12372 O O . VAL H 1 188 ? 181.29072 193.33433 192.30166 1.000 44.95772 188 VAL V O 1
ATOM 12376 N N . SER H 1 189 ? 181.88852 191.47189 193.42155 1.000 35.06202 189 SER V N 1
ATOM 12377 C CA . SER H 1 189 ? 180.53851 191.18708 193.88817 1.000 37.38540 189 SER V CA 1
ATOM 12378 C C . SER H 1 189 ? 180.23257 191.97989 195.15385 1.000 44.45350 189 SER V C 1
ATOM 12379 O O . SER H 1 189 ? 181.04450 192.01621 196.08306 1.000 50.55303 189 SER V O 1
ATOM 12382 N N . ARG H 1 190 ? 179.05854 192.60554 195.18561 1.000 32.61734 190 ARG V N 1
ATOM 12383 C CA . ARG H 1 190 ? 178.59558 193.39290 196.32361 1.000 21.07149 190 ARG V CA 1
ATOM 12384 C C . ARG H 1 190 ? 179.59960 194.46482 196.75956 1.000 34.16071 190 ARG V C 1
ATOM 12385 O O . ARG H 1 190 ? 180.07007 194.45223 197.90068 1.000 46.77705 190 ARG V O 1
ATOM 12393 N N . PRO H 1 191 ? 179.94137 195.41355 195.88216 1.000 39.63225 191 PRO V N 1
ATOM 12394 C CA . PRO H 1 191 ? 180.92900 196.43122 196.27196 1.000 34.05688 191 PRO V CA 1
ATOM 12395 C C . PRO H 1 191 ? 180.38169 197.49725 197.20619 1.000 35.24005 191 PRO V C 1
ATOM 12396 O O . PRO H 1 191 ? 181.17604 198.25467 197.77588 1.000 44.30927 191 PRO V O 1
ATOM 12400 N N . THR H 1 192 ? 179.06346 197.58547 197.38663 1.000 40.10944 192 THR V N 1
ATOM 12401 C CA . THR H 1 192 ? 178.47301 198.64047 198.20441 1.000 36.12389 192 THR V CA 1
ATOM 12402 C C . THR H 1 192 ? 178.21683 198.18574 199.63830 1.000 42.03098 192 THR V C 1
ATOM 12403 O O . THR H 1 192 ? 178.61716 198.86607 200.58732 1.000 49.58808 192 THR V O 1
ATOM 12407 N N . GLU H 1 193 ? 177.54799 197.04328 199.81022 1.000 44.61388 193 GLU V N 1
ATOM 12408 C CA . GLU H 1 193 ? 177.28605 196.52411 201.14892 1.000 37.57771 193 GLU V CA 1
ATOM 12409 C C . GLU H 1 193 ? 178.57806 196.18430 201.88003 1.000 41.83076 193 GLU V C 1
ATOM 12410 O O . GLU H 1 193 ? 178.69702 196.43669 203.08828 1.000 51.20145 193 GLU V O 1
ATOM 12416 N N . LYS H 1 194 ? 179.55103 195.61627 201.16489 1.000 31.72945 194 LYS V N 1
ATOM 12417 C CA . LYS H 1 194 ? 180.85659 195.33926 201.74496 1.000 24.72105 194 LYS V CA 1
ATOM 12418 C C . LYS H 1 194 ? 181.52650 196.59856 202.27141 1.000 30.82942 194 LYS V C 1
ATOM 12419 O O . LYS H 1 194 ? 182.18894 196.54257 203.31120 1.000 40.34714 194 LYS V O 1
ATOM 12425 N N . SER H 1 195 ? 181.36550 197.72831 201.58529 1.000 29.84480 195 SER V N 1
ATOM 12426 C CA . SER H 1 195 ? 181.90340 198.99575 202.05573 1.000 25.28757 195 SER V CA 1
ATOM 12427 C C . SER H 1 195 ? 181.06247 199.62323 203.15824 1.000 34.11385 195 SER V C 1
ATOM 12428 O O . SER H 1 195 ? 181.56937 200.48028 203.88872 1.000 40.97024 195 SER V O 1
ATOM 12431 N N . LEU H 1 196 ? 179.79772 199.22367 203.29560 1.000 37.69477 196 LEU V N 1
ATOM 12432 C CA . LEU H 1 196 ? 178.97679 199.65850 204.41718 1.000 28.35788 196 LEU V CA 1
ATOM 12433 C C . LEU H 1 196 ? 179.30739 198.92127 205.70356 1.000 31.57094 196 LEU V C 1
ATOM 12434 O O . LEU H 1 196 ? 179.21176 199.51400 206.78339 1.000 40.76434 196 LEU V O 1
ATOM 12439 N N . LEU H 1 197 ? 179.68110 197.64614 205.61480 1.000 40.28552 197 LEU V N 1
ATOM 12440 C CA . LEU H 1 197 ? 180.12018 196.90212 206.78868 1.000 34.95788 197 LEU V CA 1
ATOM 12441 C C . LEU H 1 197 ? 181.50069 197.33233 207.27459 1.000 41.95369 197 LEU V C 1
ATOM 12442 O O . LEU H 1 197 ? 181.76461 197.28856 208.48743 1.000 50.17317 197 LEU V O 1
ATOM 12447 N N . MET H 1 198 ? 182.37347 197.76030 206.35617 1.000 42.51814 198 MET V N 1
ATOM 12448 C CA . MET H 1 198 ? 183.69217 198.25606 206.73758 1.000 29.72070 198 MET V CA 1
ATOM 12449 C C . MET H 1 198 ? 183.58618 199.45752 207.66373 1.000 37.78872 198 MET V C 1
ATOM 12450 O O . MET H 1 198 ? 184.31058 199.54510 208.65880 1.000 55.72530 198 MET V O 1
ATOM 12455 N N . LEU H 1 199 ? 182.70462 200.40556 207.34020 1.000 29.35429 199 LEU V N 1
ATOM 12456 C CA . LEU H 1 199 ? 182.54853 201.59052 208.17640 1.000 30.54926 199 LEU V CA 1
ATOM 12457 C C . LEU H 1 199 ? 182.01269 201.23898 209.55818 1.000 34.98020 199 LEU V C 1
ATOM 12458 O O . LEU H 1 199 ? 182.47974 201.79159 210.56118 1.000 47.66729 199 LEU V O 1
ATOM 12463 N N . PHE H 1 200 ? 181.03945 200.32731 209.62996 1.000 23.10137 200 PHE V N 1
ATOM 12464 C CA . PHE H 1 200 ? 180.49942 199.91052 210.92000 1.000 32.54575 200 PHE V CA 1
ATOM 12465 C C . PHE H 1 200 ? 181.57813 199.27623 211.78862 1.000 44.08399 200 PHE V C 1
ATOM 12466 O O . PHE H 1 200 ? 181.72736 199.63287 212.96603 1.000 52.04664 200 PHE V O 1
ATOM 12474 N N . LEU H 1 201 ? 182.35493 198.35136 211.22399 1.000 39.07524 201 LEU V N 1
ATOM 12475 C CA . LEU H 1 201 ? 183.42644 197.72017 211.98336 1.000 30.14677 201 LEU V CA 1
ATOM 12476 C C . LEU H 1 201 ? 184.54814 198.68568 212.35064 1.000 34.38967 201 LEU V C 1
ATOM 12477 O O . LEU H 1 201 ? 185.08655 198.58959 213.45973 1.000 51.47344 201 LEU V O 1
ATOM 12482 N N . TRP H 1 202 ? 184.90187 199.61747 211.46168 1.000 40.09279 202 TRP V N 1
ATOM 12483 C CA . TRP H 1 202 ? 185.87931 200.64862 211.78642 1.000 36.33700 202 TRP V CA 1
ATOM 12484 C C . TRP H 1 202 ? 185.42470 201.51304 212.95153 1.000 39.83248 202 TRP V C 1
ATOM 12485 O O . TRP H 1 202 ? 186.21736 201.78803 213.85875 1.000 41.82137 202 TRP V O 1
ATOM 12496 N N . ALA H 1 203 ? 184.16285 201.94908 212.94286 1.000 35.52955 203 ALA V N 1
ATOM 12497 C CA . ALA H 1 203 ? 183.63727 202.73692 214.04987 1.000 27.76519 203 ALA V CA 1
ATOM 12498 C C . ALA H 1 203 ? 183.61720 201.94794 215.34994 1.000 40.48022 203 ALA V C 1
ATOM 12499 O O . ALA H 1 203 ? 183.95818 202.49548 216.40473 1.000 45.76021 203 ALA V O 1
ATOM 12501 N N . VAL H 1 204 ? 183.22743 200.67125 215.29621 1.000 49.76493 204 VAL V N 1
ATOM 12502 C CA . VAL H 1 204 ? 183.22146 199.84871 216.50396 1.000 39.77875 204 VAL V CA 1
ATOM 12503 C C . VAL H 1 204 ? 184.63036 199.71975 217.07199 1.000 42.37778 204 VAL V C 1
ATOM 12504 O O . VAL H 1 204 ? 184.84416 199.86843 218.28260 1.000 43.23740 204 VAL V O 1
ATOM 12508 N N . SER H 1 205 ? 185.61447 199.44764 216.20913 1.000 39.99537 205 SER V N 1
ATOM 12509 C CA . SER H 1 205 ? 186.99327 199.32677 216.67294 1.000 33.28392 205 SER V CA 1
ATOM 12510 C C . SER H 1 205 ? 187.51724 200.63700 217.24692 1.000 38.64357 205 SER V C 1
ATOM 12511 O O . SER H 1 205 ? 188.17251 200.63333 218.29665 1.000 50.70391 205 SER V O 1
ATOM 12514 N N . ALA H 1 206 ? 187.24145 201.76137 216.58165 1.000 40.98391 206 ALA V N 1
ATOM 12515 C CA . ALA H 1 206 ? 187.69379 203.05327 217.08194 1.000 32.39643 206 ALA V CA 1
ATOM 12516 C C . ALA H 1 206 ? 187.06559 203.39647 218.42370 1.000 29.00876 206 ALA V C 1
ATOM 12517 O O . ALA H 1 206 ? 187.74980 203.93176 219.30177 1.000 32.47923 206 ALA V O 1
ATOM 12519 N N . LEU H 1 207 ? 185.77587 203.10503 218.60173 1.000 48.71858 207 LEU V N 1
ATOM 12520 C CA . LEU H 1 207 ? 185.12855 203.33455 219.88575 1.000 47.67629 207 LEU V CA 1
ATOM 12521 C C . LEU H 1 207 ? 185.66601 202.42302 220.97991 1.000 42.09913 207 LEU V C 1
ATOM 12522 O O . LEU H 1 207 ? 185.83290 202.87627 222.11669 1.000 40.87135 207 LEU V O 1
ATOM 12527 N N . SER H 1 208 ? 185.94857 201.15812 220.66740 1.000 44.78305 208 SER V N 1
ATOM 12528 C CA . SER H 1 208 ? 186.51456 200.25389 221.65924 1.000 40.67085 208 SER V CA 1
ATOM 12529 C C . SER H 1 208 ? 187.95348 200.59361 222.02111 1.000 41.14968 208 SER V C 1
ATOM 12530 O O . SER H 1 208 ? 188.38496 200.27165 223.13253 1.000 44.45299 208 SER V O 1
ATOM 12533 N N . PHE H 1 209 ? 188.70464 201.22737 221.11827 1.000 47.04959 209 PHE V N 1
ATOM 12534 C CA . PHE H 1 209 ? 190.08245 201.59320 221.42906 1.000 36.64884 209 PHE V CA 1
ATOM 12535 C C . PHE H 1 209 ? 190.16470 202.66137 222.51294 1.000 37.49704 209 PHE V C 1
ATOM 12536 O O . PHE H 1 209 ? 191.08559 202.62923 223.33549 1.000 47.17961 209 PHE V O 1
ATOM 12544 N N . LEU H 1 210 ? 189.22863 203.60739 222.53363 1.000 38.27660 210 LEU V N 1
ATOM 12545 C CA . LEU H 1 210 ? 189.21727 204.66253 223.53828 1.000 32.84255 210 LEU V CA 1
ATOM 12546 C C . LEU H 1 210 ? 188.64089 204.20978 224.87225 1.000 44.85445 210 LEU V C 1
ATOM 12547 O O . LEU H 1 210 ? 188.82513 204.90483 225.87579 1.000 50.21396 210 LEU V O 1
ATOM 12552 N N . LEU H 1 211 ? 187.94678 203.07384 224.91094 1.000 49.64148 211 LEU V N 1
ATOM 12553 C CA . LEU H 1 211 ? 187.46071 202.53137 226.17245 1.000 46.28185 211 LEU V CA 1
ATOM 12554 C C . LEU H 1 211 ? 188.58379 201.96640 227.02835 1.000 45.01303 211 LEU V C 1
ATOM 12555 O O . LEU H 1 211 ? 188.53692 202.08736 228.25744 1.000 46.34514 211 LEU V O 1
ATOM 12560 N N . GLY H 1 212 ? 189.59015 201.35164 226.40787 1.000 47.49510 212 GLY V N 1
ATOM 12561 C CA . GLY H 1 212 ? 190.77142 200.91209 227.12019 1.000 40.81029 212 GLY V CA 1
ATOM 12562 C C . GLY H 1 212 ? 191.76050 202.00461 227.43811 1.000 44.58042 212 GLY V C 1
ATOM 12563 O O . GLY H 1 212 ? 192.64380 201.80760 228.27641 1.000 53.77217 212 GLY V O 1
ATOM 12564 N N . LEU H 1 213 ? 191.63590 203.15871 226.78420 1.000 47.82962 213 LEU V N 1
ATOM 12565 C CA . LEU H 1 213 ? 192.46000 204.31739 227.09954 1.000 45.06062 213 LEU V CA 1
ATOM 12566 C C . LEU H 1 213 ? 191.86410 205.16549 228.21273 1.000 47.99559 213 LEU V C 1
ATOM 12567 O O . LEU H 1 213 ? 192.60971 205.81321 228.95509 1.000 48.90759 213 LEU V O 1
ATOM 12572 N N . ALA H 1 214 ? 190.53774 205.17910 228.34307 1.000 53.70688 214 ALA V N 1
ATOM 12573 C CA . ALA H 1 214 ? 189.88399 205.86532 229.44798 1.000 51.40502 214 ALA V CA 1
ATOM 12574 C C . ALA H 1 214 ? 189.92450 205.06440 230.73975 1.000 58.82610 214 ALA V C 1
ATOM 12575 O O . ALA H 1 214 ? 189.62155 205.61625 231.80252 1.000 65.47886 214 ALA V O 1
ATOM 12577 N N . ASP H 1 215 ? 190.28497 203.78336 230.67089 1.000 60.72294 215 ASP V N 1
ATOM 12578 C CA . ASP H 1 215 ? 190.41332 202.93862 231.84890 1.000 56.19308 215 ASP V CA 1
ATOM 12579 C C . ASP H 1 215 ? 191.83429 202.88529 232.38963 1.000 53.66804 215 ASP V C 1
ATOM 12580 O O . ASP H 1 215 ? 192.01613 202.86052 233.61208 1.000 60.62776 215 ASP V O 1
ATOM 12585 N N . LEU H 1 216 ? 192.83706 202.87220 231.51343 1.000 52.76301 216 LEU V N 1
ATOM 12586 C CA . LEU H 1 216 ? 194.23081 202.85918 231.93480 1.000 56.03633 216 LEU V CA 1
ATOM 12587 C C . LEU H 1 216 ? 194.64939 204.14520 232.63391 1.000 60.68929 216 LEU V C 1
ATOM 12588 O O . LEU H 1 216 ? 195.32063 204.08503 233.67164 1.000 62.28719 216 LEU V O 1
ATOM 12593 N N . VAL H 1 217 ? 194.26237 205.30180 232.10157 1.000 68.04918 217 VAL V N 1
ATOM 12594 C CA . VAL H 1 217 ? 194.63203 206.58621 232.68167 1.000 65.05921 217 VAL V CA 1
ATOM 12595 C C . VAL H 1 217 ? 193.84206 206.87026 233.95975 1.000 63.76777 217 VAL V C 1
ATOM 12596 O O . VAL H 1 217 ? 194.13714 207.83026 234.66879 1.000 69.85086 217 VAL V O 1
ATOM 12600 N N . CYS H 1 218 ? 192.84140 206.05378 234.25992 1.000 65.27509 218 CYS V N 1
ATOM 12601 C CA . CYS H 1 218 ? 192.14341 206.11158 235.53594 1.000 70.04208 218 CYS V CA 1
ATOM 12602 C C . CYS H 1 218 ? 192.71423 205.14093 236.55345 1.000 71.05411 218 CYS V C 1
ATOM 12603 O O . CYS H 1 218 ? 192.89868 205.51051 237.71536 1.000 71.86920 218 CYS V O 1
ATOM 12606 N N . SER H 1 219 ? 193.01849 203.90906 236.13932 1.000 67.31713 219 SER V N 1
ATOM 12607 C CA . SER H 1 219 ? 193.65485 202.95155 237.03622 1.000 63.79106 219 SER V CA 1
ATOM 12608 C C . SER H 1 219 ? 195.03667 203.42321 237.47374 1.000 69.92013 219 SER V C 1
ATOM 12609 O O . SER H 1 219 ? 195.39170 203.29555 238.65145 1.000 74.96101 219 SER V O 1
ATOM 12612 N N . LEU H 1 220 ? 195.82997 203.96797 236.54540 1.000 72.15162 220 LEU V N 1
ATOM 12613 C CA . LEU H 1 220 ? 197.15118 204.47013 236.90792 1.000 67.39948 220 LEU V CA 1
ATOM 12614 C C . LEU H 1 220 ? 197.05066 205.63815 237.87940 1.000 71.95746 220 LEU V C 1
ATOM 12615 O O . LEU H 1 220 ? 197.82496 205.72362 238.83898 1.000 75.52437 220 LEU V O 1
ATOM 12620 N N . ARG H 1 221 ? 196.10318 206.54704 237.64757 1.000 83.96586 221 ARG V N 1
ATOM 12621 C CA . ARG H 1 221 ? 195.92025 207.69278 238.52785 1.000 83.62102 221 ARG V CA 1
ATOM 12622 C C . ARG H 1 221 ? 195.37224 207.30156 239.89280 1.000 84.82858 221 ARG V C 1
ATOM 12623 O O . ARG H 1 221 ? 195.68409 207.97401 240.88111 1.000 85.22258 221 ARG V O 1
ATOM 12631 N N . ARG H 1 222 ? 194.57426 206.23837 239.97273 1.000 88.73918 222 ARG V N 1
ATOM 12632 C CA . ARG H 1 222 ? 194.05000 205.74369 241.23920 1.000 88.80359 222 ARG V CA 1
ATOM 12633 C C . ARG H 1 222 ? 195.07664 204.96172 242.04702 1.000 88.11724 222 ARG V C 1
ATOM 12634 O O . ARG H 1 222 ? 195.11410 205.08803 243.27501 1.000 90.49425 222 ARG V O 1
ATOM 12642 N N . ARG H 1 223 ? 195.91872 204.16141 241.38673 1.000 95.43848 223 ARG V N 1
ATOM 12643 C CA . ARG H 1 223 ? 196.88218 203.34270 242.11771 1.000 97.75767 223 ARG V CA 1
ATOM 12644 C C . ARG H 1 223 ? 197.89966 204.20352 242.85794 1.000 99.51764 223 ARG V C 1
ATOM 12645 O O . ARG H 1 223 ? 198.23161 203.92202 244.01545 1.000 100.05310 223 ARG V O 1
ATOM 12653 N N . MET H 1 224 ? 198.40365 205.25825 242.21237 1.000 105.64000 224 MET V N 1
ATOM 12654 C CA . MET H 1 224 ? 199.34617 206.14951 242.87879 1.000 106.52466 224 MET V CA 1
ATOM 12655 C C . MET H 1 224 ? 198.69348 206.94437 244.00089 1.000 106.20685 224 MET V C 1
ATOM 12656 O O . MET H 1 224 ? 199.36973 207.28207 244.97820 1.000 106.49489 224 MET V O 1
ATOM 12661 N N . ARG H 1 225 ? 197.40175 207.25397 243.88029 1.000 116.34107 225 ARG V N 1
ATOM 12662 C CA . ARG H 1 225 ? 196.69721 207.96636 244.94015 1.000 117.84859 225 ARG V CA 1
ATOM 12663 C C . ARG H 1 225 ? 196.61579 207.12832 246.21100 1.000 119.20890 225 ARG V C 1
ATOM 12664 O O . ARG H 1 225 ? 196.82832 207.63985 247.31570 1.000 119.62182 225 ARG V O 1
ATOM 12672 N N . ARG H 1 226 ? 196.31144 205.83927 246.07324 1.000 123.70898 226 ARG V N 1
ATOM 12673 C CA . ARG H 1 226 ? 196.21756 204.93696 247.22100 1.000 125.26531 226 ARG V CA 1
ATOM 12674 C C . ARG H 1 226 ? 197.58923 204.33436 247.53218 1.000 124.18164 226 ARG V C 1
ATOM 12675 O O . ARG H 1 226 ? 197.80816 203.12471 247.47897 1.000 123.70181 226 ARG V O 1
ATOM 12683 N N . ARG H 1 227 ? 198.52719 205.22147 247.85324 1.000 128.32638 227 ARG V N 1
ATOM 12684 C CA . ARG H 1 227 ? 199.88799 204.82640 248.19081 1.000 128.89203 227 ARG V CA 1
ATOM 12685 C C . ARG H 1 227 ? 200.56486 205.95076 248.96558 1.000 130.28388 227 ARG V C 1
ATOM 12686 O O . ARG H 1 227 ? 201.31941 206.74161 248.38432 1.000 128.82570 227 ARG V O 1
ATOM 12694 N N . PRO H 1 228 ? 200.31262 206.06557 250.27101 1.000 140.22255 228 PRO V N 1
ATOM 12695 C CA . PRO H 1 228 ? 200.94193 207.14058 251.04987 1.000 138.99804 228 PRO V CA 1
ATOM 12696 C C . PRO H 1 228 ? 202.42569 206.89644 251.26941 1.000 138.59236 228 PRO V C 1
ATOM 12697 O O . PRO H 1 228 ? 202.83918 206.45920 252.34798 1.000 137.56539 228 PRO V O 1
ATOM 12701 N N . GLY H 1 229 ? 203.23301 207.17615 250.25133 1.000 139.81760 229 GLY V N 1
ATOM 12702 C CA . GLY H 1 229 ? 204.66758 206.97762 250.33732 1.000 138.49737 229 GLY V CA 1
ATOM 12703 C C . GLY H 1 229 ? 205.22597 206.14950 249.19679 1.000 138.58467 229 GLY V C 1
ATOM 12704 O O . GLY H 1 229 ? 204.77084 206.25672 248.05799 1.000 137.92186 229 GLY V O 1
ATOM 12705 N N . GLY I 1 3 ? 181.22546 172.90914 259.21240 1.000 106.40818 3 GLY Y N 1
ATOM 12706 C CA . GLY I 1 3 ? 180.96200 172.21774 257.96437 1.000 108.26681 3 GLY Y CA 1
ATOM 12707 C C . GLY I 1 3 ? 181.37354 173.01131 256.74075 1.000 108.60526 3 GLY Y C 1
ATOM 12708 O O . GLY I 1 3 ? 181.44371 174.23927 256.78145 1.000 107.45900 3 GLY Y O 1
ATOM 12709 N N . VAL I 1 4 ? 181.64843 172.30435 255.64646 1.000 106.61703 4 VAL Y N 1
ATOM 12710 C CA . VAL I 1 4 ? 182.05636 172.90686 254.38874 1.000 104.77285 4 VAL Y CA 1
ATOM 12711 C C . VAL I 1 4 ? 181.23728 172.28068 253.26314 1.000 103.54185 4 VAL Y C 1
ATOM 12712 O O . VAL I 1 4 ? 180.68894 171.18781 253.40063 1.000 104.96420 4 VAL Y O 1
ATOM 12716 N N . ASP I 1 5 ? 181.15087 172.99705 252.14277 1.000 98.73088 5 ASP Y N 1
ATOM 12717 C CA . ASP I 1 5 ? 180.42955 172.49981 250.97830 1.000 99.08357 5 ASP Y CA 1
ATOM 12718 C C . ASP I 1 5 ? 181.28909 171.50079 250.21729 1.000 98.05867 5 ASP Y C 1
ATOM 12719 O O . ASP I 1 5 ? 182.34589 171.08668 250.70495 1.000 100.49485 5 ASP Y O 1
ATOM 12724 N N . LEU I 1 6 ? 180.84975 171.10699 249.01648 1.000 85.57228 6 LEU Y N 1
ATOM 12725 C CA . LEU I 1 6 ? 181.63692 170.17523 248.21766 1.000 88.10253 6 LEU Y CA 1
ATOM 12726 C C . LEU I 1 6 ? 181.78293 170.66685 246.78125 1.000 87.92416 6 LEU Y C 1
ATOM 12727 O O . LEU I 1 6 ? 182.62173 170.15196 246.03407 1.000 91.51456 6 LEU Y O 1
ATOM 12732 N N . LEU I 1 7 ? 181.04362 171.70791 246.40389 1.000 80.20980 7 LEU Y N 1
ATOM 12733 C CA . LEU I 1 7 ? 181.24121 172.31818 245.09706 1.000 79.18016 7 LEU Y CA 1
ATOM 12734 C C . LEU I 1 7 ? 182.54400 173.10349 245.11930 1.000 82.97230 7 LEU Y C 1
ATOM 12735 O O . LEU I 1 7 ? 183.24983 173.18622 244.10937 1.000 79.35601 7 LEU Y O 1
ATOM 12740 N N . GLY I 1 8 ? 182.86661 173.68444 246.27562 1.000 84.44876 8 GLY Y N 1
ATOM 12741 C CA . GLY I 1 8 ? 184.15862 174.32865 246.43010 1.000 77.16209 8 GLY Y CA 1
ATOM 12742 C C . GLY I 1 8 ? 185.29594 173.33073 246.52194 1.000 77.45061 8 GLY Y C 1
ATOM 12743 O O . GLY I 1 8 ? 186.35552 173.52831 245.92242 1.000 81.80949 8 GLY Y O 1
ATOM 12744 N N . PHE I 1 9 ? 185.09226 172.24292 247.26936 1.000 75.38119 9 PHE Y N 1
ATOM 12745 C CA . PHE I 1 9 ? 186.11767 171.21263 247.38764 1.000 78.04483 9 PHE Y CA 1
ATOM 12746 C C . PHE I 1 9 ? 186.40927 170.53466 246.05673 1.000 80.30384 9 PHE Y C 1
ATOM 12747 O O . PHE I 1 9 ? 187.50232 169.98717 245.87739 1.000 80.83469 9 PHE Y O 1
ATOM 12755 N N . LEU I 1 10 ? 185.46365 170.56221 245.12146 1.000 73.00403 10 LEU Y N 1
ATOM 12756 C CA . LEU I 1 10 ? 185.64482 169.94384 243.81718 1.000 70.52452 10 LEU Y CA 1
ATOM 12757 C C . LEU I 1 10 ? 186.44962 170.80672 242.85536 1.000 73.32918 10 LEU Y C 1
ATOM 12758 O O . LEU I 1 10 ? 186.83438 170.31981 241.78728 1.000 77.36245 10 LEU Y O 1
ATOM 12763 N N . ILE I 1 11 ? 186.71023 172.06650 243.20213 1.000 73.42684 11 ILE Y N 1
ATOM 12764 C CA . ILE I 1 11 ? 187.49806 172.94787 242.35827 1.000 73.12398 11 ILE Y CA 1
ATOM 12765 C C . ILE I 1 11 ? 188.94582 173.06349 242.82447 1.000 73.09183 11 ILE Y C 1
ATOM 12766 O O . ILE I 1 11 ? 189.85306 173.06621 241.98432 1.000 81.94264 11 ILE Y O 1
ATOM 12771 N N . ILE I 1 12 ? 189.19095 173.16072 244.13244 1.000 64.64892 12 ILE Y N 1
ATOM 12772 C CA . ILE I 1 12 ? 190.56319 173.20629 244.62977 1.000 67.36590 12 ILE Y CA 1
ATOM 12773 C C . ILE I 1 12 ? 191.28953 171.91108 244.29700 1.000 69.86987 12 ILE Y C 1
ATOM 12774 O O . ILE I 1 12 ? 192.46545 171.92306 243.91462 1.000 75.45226 12 ILE Y O 1
ATOM 12779 N N . THR I 1 13 ? 190.60156 170.77475 244.42992 1.000 68.48332 13 THR Y N 1
ATOM 12780 C CA . THR I 1 13 ? 191.18169 169.50563 244.00235 1.000 71.44704 13 THR Y CA 1
ATOM 12781 C C . THR I 1 13 ? 191.60067 169.56285 242.53895 1.000 71.76805 13 THR Y C 1
ATOM 12782 O O . THR I 1 13 ? 192.65932 169.04376 242.16551 1.000 76.37745 13 THR Y O 1
ATOM 12786 N N . LEU I 1 14 ? 190.78231 170.19403 241.69592 1.000 66.63398 14 LEU Y N 1
ATOM 12787 C CA . LEU I 1 14 ? 191.12848 170.34161 240.28816 1.000 64.66433 14 LEU Y CA 1
ATOM 12788 C C . LEU I 1 14 ? 192.11233 171.47928 240.04879 1.000 66.06663 14 LEU Y C 1
ATOM 12789 O O . LEU I 1 14 ? 192.95294 171.38178 239.14900 1.000 70.31526 14 LEU Y O 1
ATOM 12794 N N . ASN I 1 15 ? 192.03467 172.55655 240.82817 1.000 72.98902 15 ASN Y N 1
ATOM 12795 C CA . ASN I 1 15 ? 192.95737 173.68042 240.68056 1.000 66.60389 15 ASN Y CA 1
ATOM 12796 C C . ASN I 1 15 ? 194.01162 173.55088 241.78149 1.000 70.76071 15 ASN Y C 1
ATOM 12797 O O . ASN I 1 15 ? 194.14292 174.36795 242.68625 1.000 75.41259 15 ASN Y O 1
ATOM 12802 N N . CYS I 1 16 ? 194.62304 172.37595 241.83630 1.000 70.15135 16 CYS Y N 1
ATOM 12803 C CA . CYS I 1 16 ? 195.85460 172.15559 242.57825 1.000 73.93765 16 CYS Y CA 1
ATOM 12804 C C . CYS I 1 16 ? 196.71105 171.08764 241.91922 1.000 74.92860 16 CYS Y C 1
ATOM 12805 O O . CYS I 1 16 ? 197.85134 170.87791 242.34645 1.000 79.99068 16 CYS Y O 1
ATOM 12808 N N . ASN I 1 17 ? 196.19526 170.41246 240.89305 1.000 66.67734 17 ASN Y N 1
ATOM 12809 C CA . ASN I 1 17 ? 196.91538 169.38381 240.16273 1.000 62.66764 17 ASN Y CA 1
ATOM 12810 C C . ASN I 1 17 ? 197.30052 169.83670 238.76498 1.000 67.61879 17 ASN Y C 1
ATOM 12811 O O . ASN I 1 17 ? 197.99259 169.09695 238.05677 1.000 73.87338 17 ASN Y O 1
ATOM 12816 N N . VAL I 1 18 ? 196.86867 171.02372 238.34986 1.000 60.48598 18 VAL Y N 1
ATOM 12817 C CA . VAL I 1 18 ? 197.17614 171.58071 237.03961 1.000 52.86213 18 VAL Y CA 1
ATOM 12818 C C . VAL I 1 18 ? 198.08031 172.78546 237.25467 1.000 58.27959 18 VAL Y C 1
ATOM 12819 O O . VAL I 1 18 ? 197.73486 173.70385 238.00815 1.000 65.87477 18 VAL Y O 1
ATOM 12823 N N . THR I 1 19 ? 199.23708 172.78186 236.60021 1.000 50.11535 19 THR Y N 1
ATOM 12824 C CA . THR I 1 19 ? 200.18972 173.86536 236.76517 1.000 47.39943 19 THR Y CA 1
ATOM 12825 C C . THR I 1 19 ? 199.73961 175.09506 235.97890 1.000 55.46256 19 THR Y C 1
ATOM 12826 O O . THR I 1 19 ? 198.80561 175.04889 235.17416 1.000 61.35741 19 THR Y O 1
ATOM 12830 N N . MET I 1 20 ? 200.41569 176.21730 236.23639 1.000 55.22243 20 MET Y N 1
ATOM 12831 C CA . MET I 1 20 ? 200.10058 177.45022 235.52155 1.000 52.28386 20 MET Y CA 1
ATOM 12832 C C . MET I 1 20 ? 200.39051 177.30991 234.03271 1.000 54.73923 20 MET Y C 1
ATOM 12833 O O . MET I 1 20 ? 199.62395 177.79756 233.19349 1.000 59.94817 20 MET Y O 1
ATOM 12838 N N . VAL I 1 21 ? 201.49291 176.64134 233.68677 1.000 47.00286 21 VAL Y N 1
ATOM 12839 C CA . VAL I 1 21 ? 201.81541 176.40450 232.28266 1.000 38.08664 21 VAL Y CA 1
ATOM 12840 C C . VAL I 1 21 ? 200.73743 175.55369 231.62543 1.000 44.21596 21 VAL Y C 1
ATOM 12841 O O . VAL I 1 21 ? 200.32765 175.81383 230.48814 1.000 55.00373 21 VAL Y O 1
ATOM 12845 N N . GLY I 1 22 ? 200.26729 174.51841 232.32426 1.000 42.72910 22 GLY Y N 1
ATOM 12846 C CA . GLY I 1 22 ? 199.18816 173.69964 231.80229 1.000 38.49647 22 GLY Y CA 1
ATOM 12847 C C . GLY I 1 22 ? 197.85857 174.41659 231.72099 1.000 42.00141 22 GLY Y C 1
ATOM 12848 O O . GLY I 1 22 ? 197.04376 174.09281 230.85149 1.000 49.53179 22 GLY Y O 1
ATOM 12849 N N . LYS I 1 23 ? 197.61900 175.38078 232.60997 1.000 51.14727 23 LYS Y N 1
ATOM 12850 C CA . LYS I 1 23 ? 196.40363 176.18389 232.53857 1.000 49.20495 23 LYS Y CA 1
ATOM 12851 C C . LYS I 1 23 ? 196.44962 177.15010 231.36153 1.000 49.52024 23 LYS Y C 1
ATOM 12852 O O . LYS I 1 23 ? 195.42530 177.40485 230.71973 1.000 47.27890 23 LYS Y O 1
ATOM 12858 N N . LEU I 1 24 ? 197.62970 177.69746 231.07500 1.000 53.93779 24 LEU Y N 1
ATOM 12859 C CA . LEU I 1 24 ? 197.84617 178.61751 229.96539 1.000 48.54927 24 LEU Y CA 1
ATOM 12860 C C . LEU I 1 24 ? 197.85478 177.92171 228.60665 1.000 47.81869 24 LEU Y C 1
ATOM 12861 O O . LEU I 1 24 ? 197.36227 178.49830 227.62562 1.000 47.88133 24 LEU Y O 1
ATOM 12866 N N . TRP I 1 25 ? 198.38352 176.69798 228.53193 1.000 51.81456 25 TRP Y N 1
ATOM 12867 C CA . TRP I 1 25 ? 198.31796 175.90934 227.30607 1.000 40.24590 25 TRP Y CA 1
ATOM 12868 C C . TRP I 1 25 ? 196.87639 175.62514 226.90884 1.000 38.19025 25 TRP Y C 1
ATOM 12869 O O . TRP I 1 25 ? 196.52771 175.69859 225.72515 1.000 43.80318 25 TRP Y O 1
ATOM 12880 N N . PHE I 1 26 ? 196.03151 175.29742 227.88747 1.000 41.54210 26 PHE Y N 1
ATOM 12881 C CA . PHE I 1 26 ? 194.62448 175.03690 227.60818 1.000 41.18530 26 PHE Y CA 1
ATOM 12882 C C . PHE I 1 26 ? 193.94808 176.26186 227.01123 1.000 44.99059 26 PHE Y C 1
ATOM 12883 O O . PHE I 1 26 ? 193.15076 176.14400 226.07417 1.000 46.98759 26 PHE Y O 1
ATOM 12891 N N . VAL I 1 27 ? 194.25418 177.44598 227.54280 1.000 58.49047 27 VAL Y N 1
ATOM 12892 C CA . VAL I 1 27 ? 193.66555 178.67278 227.01823 1.000 50.64981 27 VAL Y CA 1
ATOM 12893 C C . VAL I 1 27 ? 194.15594 178.94458 225.60237 1.000 44.03330 27 VAL Y C 1
ATOM 12894 O O . VAL I 1 27 ? 193.36334 179.27391 224.71191 1.000 47.27913 27 VAL Y O 1
ATOM 12898 N N . LEU I 1 28 ? 195.46309 178.80946 225.36460 1.000 44.55889 28 LEU Y N 1
ATOM 12899 C CA . LEU I 1 28 ? 196.00091 179.16657 224.05378 1.000 41.15553 28 LEU Y CA 1
ATOM 12900 C C . LEU I 1 28 ? 195.54438 178.20145 222.96471 1.000 44.87380 28 LEU Y C 1
ATOM 12901 O O . LEU I 1 28 ? 195.07965 178.63001 221.90252 1.000 50.85673 28 LEU Y O 1
ATOM 12906 N N . THR I 1 29 ? 195.66394 176.89410 223.19451 1.000 56.54711 29 THR Y N 1
ATOM 12907 C CA . THR I 1 29 ? 195.34913 175.96666 222.10612 1.000 53.66206 29 THR Y CA 1
ATOM 12908 C C . THR I 1 29 ? 193.88769 175.52477 222.09994 1.000 55.08993 29 THR Y C 1
ATOM 12909 O O . THR I 1 29 ? 193.55575 174.36913 221.81828 1.000 55.33277 29 THR Y O 1
ATOM 12913 N N . MET I 1 30 ? 192.97600 176.46780 222.32421 1.000 58.44032 30 MET Y N 1
ATOM 12914 C CA . MET I 1 30 ? 191.57937 176.31334 221.93079 1.000 52.67709 30 MET Y CA 1
ATOM 12915 C C . MET I 1 30 ? 190.97709 177.59182 221.37070 1.000 53.70429 30 MET Y C 1
ATOM 12916 O O . MET I 1 30 ? 189.95706 177.52286 220.67663 1.000 57.38911 30 MET Y O 1
ATOM 12921 N N . LEU I 1 31 ? 191.59638 178.74722 221.59557 1.000 53.31353 31 LEU Y N 1
ATOM 12922 C CA . LEU I 1 31 ? 191.14699 180.01392 221.04067 1.000 50.57401 31 LEU Y CA 1
ATOM 12923 C C . LEU I 1 31 ? 191.88846 180.39144 219.76930 1.000 50.97231 31 LEU Y C 1
ATOM 12924 O O . LEU I 1 31 ? 191.33910 181.11674 218.93474 1.000 55.76792 31 LEU Y O 1
ATOM 12929 N N . LEU I 1 32 ? 193.11948 179.91205 219.60419 1.000 45.91900 32 LEU Y N 1
ATOM 12930 C CA . LEU I 1 32 ? 193.91156 180.16813 218.41192 1.000 42.83182 32 LEU Y CA 1
ATOM 12931 C C . LEU I 1 32 ? 194.09715 178.93097 217.54648 1.000 44.34472 32 LEU Y C 1
ATOM 12932 O O . LEU I 1 32 ? 194.63597 179.04201 216.44126 1.000 59.83140 32 LEU Y O 1
ATOM 12937 N N . ARG I 1 33 ? 193.67560 177.75892 218.01486 1.000 41.65163 33 ARG Y N 1
ATOM 12938 C CA . ARG I 1 33 ? 193.82228 176.52357 217.25591 1.000 43.86039 33 ARG Y CA 1
ATOM 12939 C C . ARG I 1 33 ? 192.48752 175.89766 216.88928 1.000 46.85227 33 ARG Y C 1
ATOM 12940 O O . ARG I 1 33 ? 192.23826 175.63048 215.70859 1.000 53.40354 33 ARG Y O 1
ATOM 12948 N N . MET I 1 34 ? 191.61674 175.65794 217.86680 1.000 50.31652 34 MET Y N 1
ATOM 12949 C CA . MET I 1 34 ? 190.32787 175.03203 217.61018 1.000 43.27076 34 MET Y CA 1
ATOM 12950 C C . MET I 1 34 ? 189.28222 176.00819 217.09243 1.000 44.70045 34 MET Y C 1
ATOM 12951 O O . MET I 1 34 ? 188.24898 175.56803 216.57858 1.000 55.59773 34 MET Y O 1
ATOM 12956 N N . LEU I 1 35 ? 189.52066 177.31214 217.21289 1.000 49.09245 35 LEU Y N 1
ATOM 12957 C CA . LEU I 1 35 ? 188.59572 178.31944 216.71168 1.000 45.03533 35 LEU Y CA 1
ATOM 12958 C C . LEU I 1 35 ? 188.91830 178.77287 215.29696 1.000 47.81451 35 LEU Y C 1
ATOM 12959 O O . LEU I 1 35 ? 187.99733 178.98956 214.50354 1.000 52.58053 35 LEU Y O 1
ATOM 12964 N N . VAL I 1 36 ? 190.20242 178.92217 214.96519 1.000 41.41779 36 VAL Y N 1
ATOM 12965 C CA . VAL I 1 36 ? 190.58568 179.28740 213.60603 1.000 37.07562 36 VAL Y CA 1
ATOM 12966 C C . VAL I 1 36 ? 190.25198 178.16779 212.62999 1.000 39.80719 36 VAL Y C 1
ATOM 12967 O O . VAL I 1 36 ? 189.87741 178.42774 211.48063 1.000 42.14613 36 VAL Y O 1
ATOM 12971 N N . ILE I 1 37 ? 190.38542 176.91255 213.05974 1.000 38.32935 37 ILE Y N 1
ATOM 12972 C CA . ILE I 1 37 ? 190.06140 175.78712 212.18954 1.000 33.82558 37 ILE Y CA 1
ATOM 12973 C C . ILE I 1 37 ? 188.57722 175.78654 211.84358 1.000 40.68985 37 ILE Y C 1
ATOM 12974 O O . ILE I 1 37 ? 188.19418 175.56386 210.68915 1.000 51.15199 37 ILE Y O 1
ATOM 12979 N N . VAL I 1 38 ? 187.72047 176.04692 212.82950 1.000 44.66847 38 VAL Y N 1
ATOM 12980 C CA . VAL I 1 38 ? 186.28042 175.96060 212.61133 1.000 45.08617 38 VAL Y CA 1
ATOM 12981 C C . VAL I 1 38 ? 185.76135 177.19835 211.88878 1.000 46.47635 38 VAL Y C 1
ATOM 12982 O O . VAL I 1 38 ? 185.04127 177.09378 210.88951 1.000 45.37552 38 VAL Y O 1
ATOM 12986 N N . LEU I 1 39 ? 186.11522 178.38760 212.37642 1.000 42.16298 39 LEU Y N 1
ATOM 12987 C CA . LEU I 1 39 ? 185.55653 179.62106 211.83636 1.000 31.61555 39 LEU Y CA 1
ATOM 12988 C C . LEU I 1 39 ? 186.27067 180.11400 210.58606 1.000 38.96337 39 LEU Y C 1
ATOM 12989 O O . LEU I 1 39 ? 185.61649 180.64630 209.68287 1.000 46.21248 39 LEU Y O 1
ATOM 12994 N N . ALA I 1 40 ? 187.59172 179.95859 210.50684 1.000 40.03816 40 ALA Y N 1
ATOM 12995 C CA . ALA I 1 40 ? 188.35758 180.47093 209.38051 1.000 36.78115 40 ALA Y CA 1
ATOM 12996 C C . ALA I 1 40 ? 188.83270 179.39269 208.41886 1.000 33.54150 40 ALA Y C 1
ATOM 12997 O O . ALA I 1 40 ? 189.32927 179.72959 207.33981 1.000 41.73193 40 ALA Y O 1
ATOM 12999 N N . GLY I 1 41 ? 188.70050 178.11860 208.77117 1.000 31.92674 41 GLY Y N 1
ATOM 13000 C CA . GLY I 1 41 ? 189.14428 177.05362 207.89536 1.000 28.80727 41 GLY Y CA 1
ATOM 13001 C C . GLY I 1 41 ? 188.05123 176.53313 206.98728 1.000 34.18934 41 GLY Y C 1
ATOM 13002 O O . GLY I 1 41 ? 188.29942 176.22786 205.81799 1.000 45.92590 41 GLY Y O 1
ATOM 13003 N N . ARG I 1 42 ? 186.83663 176.41803 207.52088 1.000 32.81575 42 ARG Y N 1
ATOM 13004 C CA . ARG I 1 42 ? 185.71404 175.93363 206.71942 1.000 33.21519 42 ARG Y CA 1
ATOM 13005 C C . ARG I 1 42 ? 185.38355 176.84390 205.54090 1.000 42.58329 42 ARG Y C 1
ATOM 13006 O O . ARG I 1 42 ? 185.20035 176.32386 204.42660 1.000 51.17026 42 ARG Y O 1
ATOM 13014 N N . PRO I 1 43 ? 185.27346 178.17091 205.69395 1.000 36.02692 43 PRO Y N 1
ATOM 13015 C CA . PRO I 1 43 ? 184.99362 179.00966 204.51544 1.000 28.62670 43 PRO Y CA 1
ATOM 13016 C C . PRO I 1 43 ? 186.05791 178.93666 203.43345 1.000 28.72304 43 PRO Y C 1
ATOM 13017 O O . PRO I 1 43 ? 185.72734 179.05841 202.24770 1.000 35.25557 43 PRO Y O 1
ATOM 13021 N N . VAL I 1 44 ? 187.32705 178.75449 203.80170 1.000 32.58456 44 VAL Y N 1
ATOM 13022 C CA . VAL I 1 44 ? 188.39366 178.72680 202.80494 1.000 24.61024 44 VAL Y CA 1
ATOM 13023 C C . VAL I 1 44 ? 188.30263 177.46921 201.94928 1.000 39.38754 44 VAL Y C 1
ATOM 13024 O O . VAL I 1 44 ? 188.49571 177.51705 200.72869 1.000 49.61143 44 VAL Y O 1
ATOM 13028 N N . TYR I 1 45 ? 187.99876 176.32796 202.56776 1.000 38.15680 45 TYR Y N 1
ATOM 13029 C CA . TYR I 1 45 ? 188.00646 175.03671 201.89196 1.000 28.18223 45 TYR Y CA 1
ATOM 13030 C C . TYR I 1 45 ? 186.61383 174.58971 201.46327 1.000 39.99953 45 TYR Y C 1
ATOM 13031 O O . TYR I 1 45 ? 186.31870 173.39056 201.48169 1.000 57.09841 45 TYR Y O 1
ATOM 13040 N N . GLN I 1 46 ? 185.74773 175.52388 201.07500 1.000 33.22654 46 GLN Y N 1
ATOM 13041 C CA . GLN I 1 46 ? 184.39054 175.15566 200.69301 1.000 36.67455 46 GLN Y CA 1
ATOM 13042 C C . GLN I 1 46 ? 184.23761 174.90848 199.19847 1.000 43.62167 46 GLN Y C 1
ATOM 13043 O O . GLN I 1 46 ? 183.42966 174.06160 198.80066 1.000 49.36529 46 GLN Y O 1
ATOM 13049 N N . ASP I 1 47 ? 184.99081 175.61708 198.36152 1.000 48.69011 47 ASP Y N 1
ATOM 13050 C CA . ASP I 1 47 ? 184.92764 175.46287 196.91371 1.000 41.42940 47 ASP Y CA 1
ATOM 13051 C C . ASP I 1 47 ? 186.22999 174.89030 196.36857 1.000 37.58895 47 ASP Y C 1
ATOM 13052 O O . ASP I 1 47 ? 186.72477 175.30943 195.32190 1.000 46.06870 47 ASP Y O 1
ATOM 13057 N N . GLU I 1 48 ? 186.80282 173.91838 197.08165 1.000 38.38769 48 GLU Y N 1
ATOM 13058 C CA . GLU I 1 48 ? 188.03880 173.29546 196.62211 1.000 36.79458 48 GLU Y CA 1
ATOM 13059 C C . GLU I 1 48 ? 187.81699 172.44882 195.37622 1.000 41.71361 48 GLU Y C 1
ATOM 13060 O O . GLU I 1 48 ? 188.70365 172.37108 194.51873 1.000 48.81483 48 GLU Y O 1
ATOM 13066 N N . GLN I 1 49 ? 186.65442 171.80894 195.25691 1.000 36.13196 49 GLN Y N 1
ATOM 13067 C CA . GLN I 1 49 ? 186.31905 171.02379 194.07534 1.000 35.19275 49 GLN Y CA 1
ATOM 13068 C C . GLN I 1 49 ? 185.44929 171.78078 193.08534 1.000 36.35518 49 GLN Y C 1
ATOM 13069 O O . GLN I 1 49 ? 185.55508 171.54501 191.87793 1.000 45.65268 49 GLN Y O 1
ATOM 13075 N N . GLU I 1 50 ? 184.59883 172.68793 193.56898 1.000 46.84169 50 GLU Y N 1
ATOM 13076 C CA . GLU I 1 50 ? 183.73809 173.45324 192.67392 1.000 41.28808 50 GLU Y CA 1
ATOM 13077 C C . GLU I 1 50 ? 184.55469 174.33214 191.73587 1.000 44.93862 50 GLU Y C 1
ATOM 13078 O O . GLU I 1 50 ? 184.22099 174.46668 190.55297 1.000 44.65292 50 GLU Y O 1
ATOM 13084 N N . ARG I 1 51 ? 185.62563 174.93869 192.24127 1.000 38.87557 51 ARG Y N 1
ATOM 13085 C CA . ARG I 1 51 ? 186.48227 175.81308 191.45088 1.000 32.96155 51 ARG Y CA 1
ATOM 13086 C C . ARG I 1 51 ? 187.84725 175.17815 191.21262 1.000 36.62189 51 ARG Y C 1
ATOM 13087 O O . ARG I 1 51 ? 188.87790 175.85230 191.21934 1.000 47.62845 51 ARG Y O 1
ATOM 13095 N N . PHE I 1 52 ? 187.86536 173.86414 191.00358 1.000 34.59699 52 PHE Y N 1
ATOM 13096 C CA . PHE I 1 52 ? 189.06132 173.14005 190.57435 1.000 24.54762 52 PHE Y CA 1
ATOM 13097 C C . PHE I 1 52 ? 188.89589 172.90801 189.07658 1.000 40.42082 52 PHE Y C 1
ATOM 13098 O O . PHE I 1 52 ? 188.37917 171.87986 188.63963 1.000 47.78197 52 PHE Y O 1
ATOM 13106 N N . VAL I 1 53 ? 189.33349 173.88282 188.28720 1.000 40.63779 53 VAL Y N 1
ATOM 13107 C CA . VAL I 1 53 ? 189.02106 173.93740 186.86370 1.000 32.50893 53 VAL Y CA 1
ATOM 13108 C C . VAL I 1 53 ? 190.07836 173.16796 186.08395 1.000 35.42704 53 VAL Y C 1
ATOM 13109 O O . VAL I 1 53 ? 191.27575 173.44803 186.19981 1.000 41.76775 53 VAL Y O 1
ATOM 13113 N N . CYS I 1 54 ? 189.63354 172.20301 185.28604 1.000 46.60310 54 CYS Y N 1
ATOM 13114 C CA . CYS I 1 54 ? 190.49155 171.45299 184.38272 1.000 45.61588 54 CYS Y CA 1
ATOM 13115 C C . CYS I 1 54 ? 190.18341 171.83051 182.93770 1.000 52.08265 54 CYS Y C 1
ATOM 13116 O O . CYS I 1 54 ? 189.10557 172.33645 182.61804 1.000 61.46046 54 CYS Y O 1
ATOM 13119 N N . ASN I 1 55 ? 191.15375 171.57781 182.06024 1.000 47.85582 55 ASN Y N 1
ATOM 13120 C CA . ASN I 1 55 ? 191.05148 171.95479 180.65094 1.000 48.67934 55 ASN Y CA 1
ATOM 13121 C C . ASN I 1 55 ? 190.53889 170.75339 179.85991 1.000 54.58951 55 ASN Y C 1
ATOM 13122 O O . ASN I 1 55 ? 191.27457 170.09164 179.12844 1.000 52.82073 55 ASN Y O 1
ATOM 13127 N N . THR I 1 56 ? 189.24457 170.47967 180.00884 1.000 51.98666 56 THR Y N 1
ATOM 13128 C CA . THR I 1 56 ? 188.62164 169.35539 179.32350 1.000 47.63704 56 THR Y CA 1
ATOM 13129 C C . THR I 1 56 ? 187.12519 169.60506 179.21131 1.000 50.40608 56 THR Y C 1
ATOM 13130 O O . THR I 1 56 ? 186.56426 170.45627 179.90577 1.000 58.92007 56 THR Y O 1
ATOM 13134 N N . LEU I 1 57 ? 186.48621 168.84859 178.31586 1.000 46.08669 57 LEU Y N 1
ATOM 13135 C CA . LEU I 1 57 ? 185.04254 168.90559 178.14095 1.000 43.49523 57 LEU Y CA 1
ATOM 13136 C C . LEU I 1 57 ? 184.36241 167.55368 178.29931 1.000 41.40549 57 LEU Y C 1
ATOM 13137 O O . LEU I 1 57 ? 183.12873 167.50281 178.32887 1.000 45.54559 57 LEU Y O 1
ATOM 13142 N N . GLN I 1 58 ? 185.11715 166.46988 178.40016 1.000 40.89148 58 GLN Y N 1
ATOM 13143 C CA . GLN I 1 58 ? 184.52105 165.14761 178.54149 1.000 41.44045 58 GLN Y CA 1
ATOM 13144 C C . GLN I 1 58 ? 184.00247 164.96253 179.96318 1.000 51.60185 58 GLN Y C 1
ATOM 13145 O O . GLN I 1 58 ? 184.75237 165.17639 180.92057 1.000 57.25363 58 GLN Y O 1
ATOM 13151 N N . PRO I 1 59 ? 182.73396 164.59387 180.13992 1.000 48.74354 59 PRO Y N 1
ATOM 13152 C CA . PRO I 1 59 ? 182.21089 164.37968 181.49467 1.000 45.05863 59 PRO Y CA 1
ATOM 13153 C C . PRO I 1 59 ? 182.97990 163.29144 182.22923 1.000 47.79645 59 PRO Y C 1
ATOM 13154 O O . PRO I 1 59 ? 183.38528 162.28535 181.64434 1.000 54.27247 59 PRO Y O 1
ATOM 13158 N N . GLY I 1 60 ? 183.17604 163.50516 183.52914 1.000 39.09744 60 GLY Y N 1
ATOM 13159 C CA . GLY I 1 60 ? 183.83492 162.54204 184.38102 1.000 35.65651 60 GLY Y CA 1
ATOM 13160 C C . GLY I 1 60 ? 185.33155 162.71091 184.52141 1.000 44.22461 60 GLY Y C 1
ATOM 13161 O O . GLY I 1 60 ? 185.92782 162.06988 185.39420 1.000 53.53820 60 GLY Y O 1
ATOM 13162 N N . CYS I 1 61 ? 185.96154 163.54966 183.69823 1.000 47.38383 61 CYS Y N 1
ATOM 13163 C CA . CYS I 1 61 ? 187.40101 163.75424 183.81209 1.000 44.28026 61 CYS Y CA 1
ATOM 13164 C C . CYS I 1 61 ? 187.76251 164.60724 185.02169 1.000 50.92903 61 CYS Y C 1
ATOM 13165 O O . CYS I 1 61 ? 188.75325 164.31966 185.70467 1.000 55.38677 61 CYS Y O 1
ATOM 13168 N N . ALA I 1 62 ? 186.97461 165.64276 185.30734 1.000 39.35285 62 ALA Y N 1
ATOM 13169 C CA . ALA I 1 62 ? 187.22464 166.52133 186.44042 1.000 35.66581 62 ALA Y CA 1
ATOM 13170 C C . ALA I 1 62 ? 187.04091 165.83044 187.78364 1.000 45.30644 62 ALA Y C 1
ATOM 13171 O O . ALA I 1 62 ? 187.74348 166.17518 188.73919 1.000 49.64445 62 ALA Y O 1
ATOM 13173 N N . ASN I 1 63 ? 186.11674 164.87656 187.88407 1.000 40.49463 63 ASN Y N 1
ATOM 13174 C CA . ASN I 1 63 ? 185.95442 164.09920 189.10503 1.000 36.81709 63 ASN Y CA 1
ATOM 13175 C C . ASN I 1 63 ? 187.14443 163.18171 189.34949 1.000 38.97167 63 ASN Y C 1
ATOM 13176 O O . ASN I 1 63 ? 187.68625 163.14519 190.46150 1.000 45.31005 63 ASN Y O 1
ATOM 13181 N N . VAL I 1 64 ? 187.56535 162.45254 188.31423 1.000 40.26470 64 VAL Y N 1
ATOM 13182 C CA . VAL I 1 64 ? 188.69261 161.53668 188.44200 1.000 37.34105 64 VAL Y CA 1
ATOM 13183 C C . VAL I 1 64 ? 189.96863 162.29745 188.77171 1.000 38.67930 64 VAL Y C 1
ATOM 13184 O O . VAL I 1 64 ? 190.74293 161.88462 189.64165 1.000 40.35935 64 VAL Y O 1
ATOM 13188 N N . CYS I 1 65 ? 190.21039 163.41850 188.08824 1.000 42.57114 65 CYS Y N 1
ATOM 13189 C CA . CYS I 1 65 ? 191.43803 164.17114 188.32645 1.000 37.58768 65 CYS Y CA 1
ATOM 13190 C C . CYS I 1 65 ? 191.48456 164.73021 189.74461 1.000 38.77024 65 CYS Y C 1
ATOM 13191 O O . CYS I 1 65 ? 192.53273 164.68680 190.40142 1.000 45.82774 65 CYS Y O 1
ATOM 13194 N N . TYR I 1 66 ? 190.35943 165.25162 190.23966 1.000 40.12601 66 TYR Y N 1
ATOM 13195 C CA . TYR I 1 66 ? 190.33801 165.77535 191.60109 1.000 36.61308 66 TYR Y CA 1
ATOM 13196 C C . TYR I 1 66 ? 190.46329 164.66493 192.63479 1.000 36.64448 66 TYR Y C 1
ATOM 13197 O O . TYR I 1 66 ? 191.05985 164.87764 193.69554 1.000 40.62526 66 TYR Y O 1
ATOM 13206 N N . ASP I 1 67 ? 189.90871 163.48213 192.35667 1.000 45.73000 67 ASP Y N 1
ATOM 13207 C CA . ASP I 1 67 ? 190.04325 162.37763 193.29821 1.000 38.74038 67 ASP Y CA 1
ATOM 13208 C C . ASP I 1 67 ? 191.48435 161.90294 193.43240 1.000 38.32361 67 ASP Y C 1
ATOM 13209 O O . ASP I 1 67 ? 191.83515 161.31376 194.45919 1.000 43.41588 67 ASP Y O 1
ATOM 13214 N N . VAL I 1 68 ? 192.32093 162.13968 192.42482 1.000 44.67351 68 VAL Y N 1
ATOM 13215 C CA . VAL I 1 68 ? 193.73609 161.80567 192.53005 1.000 37.27966 68 VAL Y CA 1
ATOM 13216 C C . VAL I 1 68 ? 194.54989 162.97555 193.07622 1.000 38.71071 68 VAL Y C 1
ATOM 13217 O O . VAL I 1 68 ? 195.57981 162.76051 193.72319 1.000 41.90491 68 VAL Y O 1
ATOM 13221 N N . PHE I 1 69 ? 194.11013 164.21231 192.83102 1.000 41.95758 69 PHE Y N 1
ATOM 13222 C CA . PHE I 1 69 ? 194.83350 165.37009 193.34798 1.000 33.84161 69 PHE Y CA 1
ATOM 13223 C C . PHE I 1 69 ? 194.89206 165.35188 194.87046 1.000 38.88813 69 PHE Y C 1
ATOM 13224 O O . PHE I 1 69 ? 195.96836 165.48563 195.46331 1.000 41.87215 69 PHE Y O 1
ATOM 13232 N N . SER I 1 70 ? 193.74250 165.18312 195.52231 1.000 43.74154 70 SER Y N 1
ATOM 13233 C CA . SER I 1 70 ? 193.64609 165.22511 196.98051 1.000 44.69891 70 SER Y CA 1
ATOM 13234 C C . SER I 1 70 ? 192.84157 164.03220 197.47651 1.000 44.04420 70 SER Y C 1
ATOM 13235 O O . SER I 1 70 ? 191.60673 164.09193 197.55300 1.000 41.09684 70 SER Y O 1
ATOM 13238 N N . PRO I 1 71 ? 193.50656 162.92238 197.81100 1.000 41.72652 71 PRO Y N 1
ATOM 13239 C CA . PRO I 1 71 ? 192.77241 161.79763 198.41829 1.000 32.10322 71 PRO Y CA 1
ATOM 13240 C C . PRO I 1 71 ? 192.09377 162.17318 199.72343 1.000 42.73875 71 PRO Y C 1
ATOM 13241 O O . PRO I 1 71 ? 190.93195 161.81231 199.94647 1.000 52.50063 71 PRO Y O 1
ATOM 13245 N N . VAL I 1 72 ? 192.79275 162.89223 200.59669 1.000 49.29343 72 VAL Y N 1
ATOM 13246 C CA . VAL I 1 72 ? 192.22884 163.41762 201.83308 1.000 48.32255 72 VAL Y CA 1
ATOM 13247 C C . VAL I 1 72 ? 192.63305 164.88090 201.95320 1.000 48.52425 72 VAL Y C 1
ATOM 13248 O O . VAL I 1 72 ? 193.78506 165.23833 201.68134 1.000 54.29130 72 VAL Y O 1
ATOM 13252 N N . SER I 1 73 ? 191.67759 165.72817 202.31839 1.000 37.71629 73 SER Y N 1
ATOM 13253 C CA . SER I 1 73 ? 191.96190 167.13932 202.50822 1.000 40.33448 73 SER Y CA 1
ATOM 13254 C C . SER I 1 73 ? 192.67314 167.36015 203.83914 1.000 52.17108 73 SER Y C 1
ATOM 13255 O O . SER I 1 73 ? 192.58679 166.54565 204.76135 1.000 61.67409 73 SER Y O 1
ATOM 13258 N N . HIS I 1 74 ? 193.39196 168.47623 203.93090 1.000 37.93785 74 HIS Y N 1
ATOM 13259 C CA . HIS I 1 74 ? 194.08585 168.82519 205.16294 1.000 40.17044 74 HIS Y CA 1
ATOM 13260 C C . HIS I 1 74 ? 193.21003 169.58295 206.15069 1.000 42.37392 74 HIS Y C 1
ATOM 13261 O O . HIS I 1 74 ? 193.63249 169.78507 207.29166 1.000 55.45718 74 HIS Y O 1
ATOM 13268 N N . LEU I 1 75 ? 191.99850 169.98317 205.76257 1.000 29.05940 75 LEU Y N 1
ATOM 13269 C CA . LEU I 1 75 ? 191.05207 170.48141 206.75533 1.000 33.69354 75 LEU Y CA 1
ATOM 13270 C C . LEU I 1 75 ? 190.62347 169.36845 207.70532 1.000 43.75392 75 LEU Y C 1
ATOM 13271 O O . LEU I 1 75 ? 190.64150 169.54261 208.93162 1.000 52.87794 75 LEU Y O 1
ATOM 13276 N N . ARG I 1 76 ? 190.25141 168.21055 207.15746 1.000 29.58688 76 ARG Y N 1
ATOM 13277 C CA . ARG I 1 76 ? 189.92005 167.06268 207.99100 1.000 34.22954 76 ARG Y CA 1
ATOM 13278 C C . ARG I 1 76 ? 191.13009 166.55192 208.75887 1.000 37.16832 76 ARG Y C 1
ATOM 13279 O O . ARG I 1 76 ? 190.98799 166.10742 209.90340 1.000 44.29216 76 ARG Y O 1
ATOM 13287 N N . PHE I 1 77 ? 192.31871 166.60691 208.15378 1.000 25.93371 77 PHE Y N 1
ATOM 13288 C CA . PHE I 1 77 ? 193.52935 166.23983 208.87910 1.000 24.24820 77 PHE Y CA 1
ATOM 13289 C C . PHE I 1 77 ? 193.75724 167.16552 210.06689 1.000 36.59707 77 PHE Y C 1
ATOM 13290 O O . PHE I 1 77 ? 194.08529 166.70186 211.16454 1.000 43.92582 77 PHE Y O 1
ATOM 13298 N N . TRP I 1 78 ? 193.58100 168.47584 209.86874 1.000 40.19648 78 TRP Y N 1
ATOM 13299 C CA . TRP I 1 78 ? 193.71408 169.42010 210.97311 1.000 33.62333 78 TRP Y CA 1
ATOM 13300 C C . TRP I 1 78 ? 192.69896 169.12949 212.06790 1.000 44.30391 78 TRP Y C 1
ATOM 13301 O O . TRP I 1 78 ? 193.03855 169.14521 213.25662 1.000 48.29771 78 TRP Y O 1
ATOM 13312 N N . LEU I 1 79 ? 191.44811 168.86372 211.68531 1.000 47.68217 79 LEU Y N 1
ATOM 13313 C CA . LEU I 1 79 ? 190.41232 168.59652 212.67888 1.000 35.21033 79 LEU Y CA 1
ATOM 13314 C C . LEU I 1 79 ? 190.72953 167.34432 213.48785 1.000 33.53452 79 LEU Y C 1
ATOM 13315 O O . LEU I 1 79 ? 190.63512 167.34986 214.72130 1.000 44.24230 79 LEU Y O 1
ATOM 13320 N N . ILE I 1 80 ? 191.11587 166.26092 212.81052 1.000 36.14927 80 ILE Y N 1
ATOM 13321 C CA . ILE I 1 80 ? 191.40831 165.01314 213.51009 1.000 40.03348 80 ILE Y CA 1
ATOM 13322 C C . ILE I 1 80 ? 192.63802 165.16865 214.39771 1.000 39.49423 80 ILE Y C 1
ATOM 13323 O O . ILE I 1 80 ? 192.66705 164.67057 215.52931 1.000 44.21433 80 ILE Y O 1
ATOM 13328 N N . GLN I 1 81 ? 193.67024 165.86179 213.90856 1.000 41.52433 81 GLN Y N 1
ATOM 13329 C CA . GLN I 1 81 ? 194.87430 166.05037 214.70952 1.000 43.63556 81 GLN Y CA 1
ATOM 13330 C C . GLN I 1 81 ? 194.59319 166.89646 215.94501 1.000 46.00738 81 GLN Y C 1
ATOM 13331 O O . GLN I 1 81 ? 195.09311 166.59466 217.03411 1.000 55.83494 81 GLN Y O 1
ATOM 13337 N N . GLY I 1 82 ? 193.79158 167.95636 215.80304 1.000 45.70293 82 GLY Y N 1
ATOM 13338 C CA . GLY I 1 82 ? 193.46583 168.78389 216.94945 1.000 44.14364 82 GLY Y CA 1
ATOM 13339 C C . GLY I 1 82 ? 192.52348 168.14137 217.94101 1.000 47.09102 82 GLY Y C 1
ATOM 13340 O O . GLY I 1 82 ? 192.61964 168.42326 219.13907 1.000 51.96490 82 GLY Y O 1
ATOM 13341 N N . VAL I 1 83 ? 191.62086 167.28136 217.47521 1.000 45.42808 83 VAL Y N 1
ATOM 13342 C CA . VAL I 1 83 ? 190.72768 166.57702 218.38686 1.000 41.79122 83 VAL Y CA 1
ATOM 13343 C C . VAL I 1 83 ? 191.46847 165.51715 219.19997 1.000 43.27309 83 VAL Y C 1
ATOM 13344 O O . VAL I 1 83 ? 191.22100 165.37658 220.40175 1.000 52.99032 83 VAL Y O 1
ATOM 13348 N N . CYS I 1 84 ? 192.39299 164.78510 218.57872 1.000 52.10853 84 CYS Y N 1
ATOM 13349 C CA . CYS I 1 84 ? 193.08871 163.69313 219.24693 1.000 47.61091 84 CYS Y CA 1
ATOM 13350 C C . CYS I 1 84 ? 194.11907 164.16726 220.26324 1.000 52.20073 84 CYS Y C 1
ATOM 13351 O O . CYS I 1 84 ? 194.61538 163.34644 221.04176 1.000 51.98661 84 CYS Y O 1
ATOM 13354 N N . VAL I 1 85 ? 194.45638 165.45451 220.27360 1.000 49.19360 85 VAL Y N 1
ATOM 13355 C CA . VAL I 1 85 ? 195.37236 165.98245 221.27818 1.000 49.67201 85 VAL Y CA 1
ATOM 13356 C C . VAL I 1 85 ? 194.62609 166.42627 222.53543 1.000 49.54541 85 VAL Y C 1
ATOM 13357 O O . VAL I 1 85 ? 195.16298 166.32413 223.64340 1.000 50.90328 85 VAL Y O 1
ATOM 13361 N N . LEU I 1 86 ? 193.38732 166.89529 222.39182 1.000 48.18577 86 LEU Y N 1
ATOM 13362 C CA . LEU I 1 86 ? 192.56153 167.24696 223.53859 1.000 48.76856 86 LEU Y CA 1
ATOM 13363 C C . LEU I 1 86 ? 191.98620 166.02877 224.24741 1.000 53.09863 86 LEU Y C 1
ATOM 13364 O O . LEU I 1 86 ? 191.37342 166.18283 225.30871 1.000 56.76764 86 LEU Y O 1
ATOM 13369 N N . LEU I 1 87 ? 192.15848 164.82917 223.68383 1.000 53.62106 87 LEU Y N 1
ATOM 13370 C CA . LEU I 1 87 ? 191.58216 163.63714 224.30486 1.000 48.98819 87 LEU Y CA 1
ATOM 13371 C C . LEU I 1 87 ? 192.31910 163.22043 225.57287 1.000 45.56218 87 LEU Y C 1
ATOM 13372 O O . LEU I 1 87 ? 191.64757 162.89896 226.56882 1.000 52.91639 87 LEU Y O 1
ATOM 13377 N N . PRO I 1 88 ? 193.65787 163.17879 225.62005 1.000 44.55956 88 PRO Y N 1
ATOM 13378 C CA . PRO I 1 88 ? 194.31612 162.84004 226.89399 1.000 42.70567 88 PRO Y CA 1
ATOM 13379 C C . PRO I 1 88 ? 194.01032 163.81512 228.01691 1.000 49.69501 88 PRO Y C 1
ATOM 13380 O O . PRO I 1 88 ? 194.08774 163.43449 229.19132 1.000 51.73224 88 PRO Y O 1
ATOM 13384 N N . SER I 1 89 ? 193.67055 165.06347 227.69643 1.000 56.96003 89 SER Y N 1
ATOM 13385 C CA . SER I 1 89 ? 193.34637 166.05109 228.71691 1.000 51.19094 89 SER Y CA 1
ATOM 13386 C C . SER I 1 89 ? 191.93432 165.90113 229.26552 1.000 53.56472 89 SER Y C 1
ATOM 13387 O O . SER I 1 89 ? 191.62991 166.48801 230.30876 1.000 59.12199 89 SER Y O 1
ATOM 13390 N N . ALA I 1 90 ? 191.06999 165.14043 228.59624 1.000 53.52588 90 ALA Y N 1
ATOM 13391 C CA . ALA I 1 90 ? 189.72155 164.88889 229.08617 1.000 46.38748 90 ALA Y CA 1
ATOM 13392 C C . ALA I 1 90 ? 189.62910 163.65226 229.96360 1.000 50.20897 90 ALA Y C 1
ATOM 13393 O O . ALA I 1 90 ? 188.86415 163.65068 230.93331 1.000 57.71514 90 ALA Y O 1
ATOM 13395 N N . VAL I 1 91 ? 190.39393 162.60526 229.64862 1.000 51.64413 91 VAL Y N 1
ATOM 13396 C CA . VAL I 1 91 ? 190.39598 161.40578 230.47853 1.000 45.54863 91 VAL Y CA 1
ATOM 13397 C C . VAL I 1 91 ? 190.91827 161.72243 231.87347 1.000 52.43279 91 VAL Y C 1
ATOM 13398 O O . VAL I 1 91 ? 190.34630 161.28511 232.87826 1.000 63.70410 91 VAL Y O 1
ATOM 13402 N N . PHE I 1 92 ? 192.00971 162.48658 231.95960 1.000 49.27798 92 PHE Y N 1
ATOM 13403 C CA . PHE I 1 92 ? 192.54274 162.87603 233.26060 1.000 52.64847 92 PHE Y CA 1
ATOM 13404 C C . PHE I 1 92 ? 191.56014 163.74752 234.03165 1.000 51.36446 92 PHE Y C 1
ATOM 13405 O O . PHE I 1 92 ? 191.39968 163.57449 235.24641 1.000 53.96559 92 PHE Y O 1
ATOM 13413 N N . SER I 1 93 ? 190.89748 164.68387 233.34895 1.000 47.53333 93 SER Y N 1
ATOM 13414 C CA . SER I 1 93 ? 189.91558 165.52977 234.01788 1.000 47.00409 93 SER Y CA 1
ATOM 13415 C C . SER I 1 93 ? 188.76078 164.70508 234.56868 1.000 50.62454 93 SER Y C 1
ATOM 13416 O O . SER I 1 93 ? 188.34172 164.90376 235.71371 1.000 51.61892 93 SER Y O 1
ATOM 13419 N N . VAL I 1 94 ? 188.24073 163.76660 233.77586 1.000 55.88412 94 VAL Y N 1
ATOM 13420 C CA . VAL I 1 94 ? 187.14749 162.92673 234.25208 1.000 53.49477 94 VAL Y CA 1
ATOM 13421 C C . VAL I 1 94 ? 187.59711 162.00365 235.38025 1.000 50.38704 94 VAL Y C 1
ATOM 13422 O O . VAL I 1 94 ? 186.82337 161.76137 236.31420 1.000 55.72729 94 VAL Y O 1
ATOM 13426 N N . TYR I 1 95 ? 188.83680 161.50734 235.34033 1.000 57.95926 95 TYR Y N 1
ATOM 13427 C CA . TYR I 1 95 ? 189.34766 160.66975 236.41801 1.000 59.22794 95 TYR Y CA 1
ATOM 13428 C C . TYR I 1 95 ? 189.50047 161.44641 237.71839 1.000 62.91739 95 TYR Y C 1
ATOM 13429 O O . TYR I 1 95 ? 189.19371 160.91532 238.79310 1.000 63.92660 95 TYR Y O 1
ATOM 13438 N N . VAL I 1 96 ? 189.96158 162.69572 237.64121 1.000 62.06748 96 VAL Y N 1
ATOM 13439 C CA . VAL I 1 96 ? 190.11468 163.50645 238.84437 1.000 56.50835 96 VAL Y CA 1
ATOM 13440 C C . VAL I 1 96 ? 188.76299 163.75057 239.50780 1.000 59.01677 96 VAL Y C 1
ATOM 13441 O O . VAL I 1 96 ? 188.63831 163.65356 240.73263 1.000 61.63678 96 VAL Y O 1
ATOM 13445 N N . LEU I 1 97 ? 187.72788 164.05746 238.71926 1.000 65.08307 97 LEU Y N 1
ATOM 13446 C CA . LEU I 1 97 ? 186.40399 164.26677 239.29855 1.000 63.35804 97 LEU Y CA 1
ATOM 13447 C C . LEU I 1 97 ? 185.78603 162.96752 239.79883 1.000 64.04677 97 LEU Y C 1
ATOM 13448 O O . LEU I 1 97 ? 185.07604 162.97581 240.81041 1.000 69.53368 97 LEU Y O 1
ATOM 13453 N N . HIS I 1 98 ? 186.02687 161.84882 239.10951 1.000 62.28640 98 HIS Y N 1
ATOM 13454 C CA . HIS I 1 98 ? 185.51757 160.57137 239.59465 1.000 58.05311 98 HIS Y CA 1
ATOM 13455 C C . HIS I 1 98 ? 186.13835 160.18942 240.93022 1.000 59.66031 98 HIS Y C 1
ATOM 13456 O O . HIS I 1 98 ? 185.43353 159.70578 241.82278 1.000 61.20010 98 HIS Y O 1
ATOM 13463 N N . ARG I 1 99 ? 187.44560 160.39260 241.08704 1.000 68.89405 99 ARG Y N 1
ATOM 13464 C CA . ARG I 1 99 ? 188.12077 160.02152 242.32322 1.000 66.92663 99 ARG Y CA 1
ATOM 13465 C C . ARG I 1 99 ? 187.87881 161.01149 243.45489 1.000 66.04911 99 ARG Y C 1
ATOM 13466 O O . ARG I 1 99 ? 187.74955 160.59511 244.61125 1.000 70.05596 99 ARG Y O 1
ATOM 13474 N N . GLY I 1 100 ? 187.81260 162.31080 243.15302 1.000 69.88729 100 GLY Y N 1
ATOM 13475 C CA . GLY I 1 100 ? 187.63785 163.30314 244.19873 1.000 69.81297 100 GLY Y CA 1
ATOM 13476 C C . GLY I 1 100 ? 186.27672 163.28858 244.85842 1.000 74.16682 100 GLY Y C 1
ATOM 13477 O O . GLY I 1 100 ? 186.18034 163.45193 246.07810 1.000 76.30106 100 GLY Y O 1
ATOM 13478 N N . ALA I 1 101 ? 185.21218 163.09598 244.08050 1.000 75.54314 101 ALA Y N 1
ATOM 13479 C CA . ALA I 1 101 ? 183.86014 163.07794 244.62324 1.000 74.18722 101 ALA Y CA 1
ATOM 13480 C C . ALA I 1 101 ? 183.50993 161.76295 245.30356 1.000 79.39860 101 ALA Y C 1
ATOM 13481 O O . ALA I 1 101 ? 182.55651 161.72342 246.08852 1.000 81.98318 101 ALA Y O 1
ATOM 13483 N N . THR I 1 102 ? 184.25363 160.69498 245.02541 1.000 85.70029 102 THR Y N 1
ATOM 13484 C CA . THR I 1 102 ? 184.06875 159.40875 245.67932 1.000 83.29127 102 THR Y CA 1
ATOM 13485 C C . THR I 1 102 ? 184.91411 159.28419 246.94058 1.000 82.42121 102 THR Y C 1
ATOM 13486 O O . THR I 1 102 ? 184.82630 158.27211 247.64188 1.000 84.27238 102 THR Y O 1
ATOM 13490 N N . LEU I 1 103 ? 185.72398 160.29880 247.24864 1.000 94.31459 103 LEU Y N 1
ATOM 13491 C CA . LEU I 1 103 ? 186.56485 160.29336 248.43505 1.000 96.17550 103 LEU Y CA 1
ATOM 13492 C C . LEU I 1 103 ? 185.97661 161.08073 249.59521 1.000 97.42386 103 LEU Y C 1
ATOM 13493 O O . LEU I 1 103 ? 186.23256 160.72768 250.75041 1.000 98.48469 103 LEU Y O 1
ATOM 13498 N N . ALA I 1 104 ? 185.19844 162.12707 249.32176 1.000 99.48195 104 ALA Y N 1
ATOM 13499 C CA . ALA I 1 104 ? 184.56407 162.90266 250.37771 1.000 102.20397 104 ALA Y CA 1
ATOM 13500 C C . ALA I 1 104 ? 183.27960 162.26995 250.89222 1.000 101.75530 104 ALA Y C 1
ATOM 13501 O O . ALA I 1 104 ? 182.79396 162.66834 251.95700 1.000 103.07050 104 ALA Y O 1
ATOM 13503 N N . ALA I 1 105 ? 182.71707 161.30313 250.16335 1.000 103.97060 105 ALA Y N 1
ATOM 13504 C CA . ALA I 1 105 ? 181.50285 160.64039 250.62706 1.000 105.54038 105 ALA Y CA 1
ATOM 13505 C C . ALA I 1 105 ? 181.75699 159.85218 251.90554 1.000 107.50152 105 ALA Y C 1
ATOM 13506 O O . ALA I 1 105 ? 180.94642 159.88909 252.83875 1.000 105.88410 105 ALA Y O 1
ATOM 13508 N N . LEU I 1 106 ? 182.87829 159.13056 251.96666 1.000 112.19263 106 LEU Y N 1
ATOM 13509 C CA . LEU I 1 106 ? 183.19593 158.35994 253.16436 1.000 112.54075 106 LEU Y CA 1
ATOM 13510 C C . LEU I 1 106 ? 183.60116 159.26934 254.31780 1.000 113.80569 106 LEU Y C 1
ATOM 13511 O O . LEU I 1 106 ? 183.32915 158.96064 255.48390 1.000 113.65027 106 LEU Y O 1
ATOM 13516 N N . GLY I 1 107 ? 184.25080 160.39031 254.01533 1.000 122.17952 107 GLY Y N 1
ATOM 13517 C CA . GLY I 1 107 ? 184.67502 161.32253 255.03151 1.000 121.34604 107 GLY Y CA 1
ATOM 13518 C C . GLY I 1 107 ? 185.98879 160.92289 255.67078 1.000 123.30705 107 GLY Y C 1
ATOM 13519 O O . GLY I 1 107 ? 186.60627 159.91884 255.30229 1.000 123.38564 107 GLY Y O 1
ATOM 13520 N N . PRO I 1 108 ? 186.44748 161.71378 256.65282 1.000 132.05817 108 PRO Y N 1
ATOM 13521 C CA . PRO I 1 108 ? 187.70819 161.46214 257.36123 1.000 131.78954 108 PRO Y CA 1
ATOM 13522 C C . PRO I 1 108 ? 187.68296 160.16776 258.16879 1.000 129.90100 108 PRO Y C 1
ATOM 13523 O O . PRO I 1 108 ? 188.58867 159.94999 258.97352 1.000 128.64957 108 PRO Y O 1
ATOM 13527 N N . GLY I 1 133 ? 193.71248 174.77091 255.79772 1.000 117.05681 133 GLY Y N 1
ATOM 13528 C CA . GLY I 1 133 ? 194.07460 173.44649 256.26684 1.000 118.53550 133 GLY Y CA 1
ATOM 13529 C C . GLY I 1 133 ? 193.15470 172.35822 255.75000 1.000 120.50034 133 GLY Y C 1
ATOM 13530 O O . GLY I 1 133 ? 192.44763 171.71068 256.52217 1.000 118.96406 133 GLY Y O 1
ATOM 13531 N N . LEU I 1 134 ? 193.16382 172.15803 254.43545 1.000 120.10542 134 LEU Y N 1
ATOM 13532 C CA . LEU I 1 134 ? 192.32399 171.15548 253.79991 1.000 119.68451 134 LEU Y CA 1
ATOM 13533 C C . LEU I 1 134 ? 193.08872 169.83595 253.68891 1.000 119.22185 134 LEU Y C 1
ATOM 13534 O O . LEU I 1 134 ? 194.21085 169.69730 254.18259 1.000 118.43012 134 LEU Y O 1
ATOM 13539 N N . GLN I 1 135 ? 192.48164 168.84858 253.03490 1.000 111.69294 135 GLN Y N 1
ATOM 13540 C CA . GLN I 1 135 ? 193.05649 167.51683 252.86233 1.000 109.08492 135 GLN Y CA 1
ATOM 13541 C C . GLN I 1 135 ? 192.93048 167.07524 251.41009 1.000 110.04711 135 GLN Y C 1
ATOM 13542 O O . GLN I 1 135 ? 192.47956 165.97015 251.10043 1.000 112.32323 135 GLN Y O 1
ATOM 13548 N N . VAL I 1 136 ? 193.32679 167.95766 250.49830 1.000 95.13566 136 VAL Y N 1
ATOM 13549 C CA . VAL I 1 136 ? 193.14649 167.71109 249.06281 1.000 92.48769 136 VAL Y CA 1
ATOM 13550 C C . VAL I 1 136 ? 194.03097 166.54831 248.62783 1.000 92.19216 136 VAL Y C 1
ATOM 13551 O O . VAL I 1 136 ? 195.22646 166.51227 248.98055 1.000 94.19187 136 VAL Y O 1
ATOM 13555 N N . PRO I 1 137 ? 193.50934 165.57959 247.87932 1.000 83.18280 137 PRO Y N 1
ATOM 13556 C CA . PRO I 1 137 ? 194.34695 164.47189 247.40854 1.000 83.91172 137 PRO Y CA 1
ATOM 13557 C C . PRO I 1 137 ? 195.36589 164.92953 246.37510 1.000 85.59295 137 PRO Y C 1
ATOM 13558 O O . PRO I 1 137 ? 195.22297 165.96815 245.72787 1.000 87.45417 137 PRO Y O 1
ATOM 13562 N N . ASP I 1 138 ? 196.41616 164.12684 246.23044 1.000 76.80956 138 ASP Y N 1
ATOM 13563 C CA . ASP I 1 138 ? 197.55960 164.45744 245.38347 1.000 76.11025 138 ASP Y CA 1
ATOM 13564 C C . ASP I 1 138 ? 197.52400 163.49969 244.19473 1.000 77.85788 138 ASP Y C 1
ATOM 13565 O O . ASP I 1 138 ? 197.92126 162.33639 244.30946 1.000 77.96592 138 ASP Y O 1
ATOM 13570 N N . PHE I 1 139 ? 197.02618 163.98481 243.06013 1.000 71.26199 139 PHE Y N 1
ATOM 13571 C CA . PHE I 1 139 ? 197.11815 163.25570 241.79258 1.000 65.07748 139 PHE Y CA 1
ATOM 13572 C C . PHE I 1 139 ? 198.25102 163.81573 240.93201 1.000 66.56655 139 PHE Y C 1
ATOM 13573 O O . PHE I 1 139 ? 198.03729 164.35105 239.84459 1.000 68.44388 139 PHE Y O 1
ATOM 13581 N N . SER I 1 140 ? 199.47868 163.68347 241.43017 1.000 67.82838 140 SER Y N 1
ATOM 13582 C CA . SER I 1 140 ? 200.63794 164.15901 240.68458 1.000 66.90156 140 SER Y CA 1
ATOM 13583 C C . SER I 1 140 ? 201.24876 163.08369 239.79968 1.000 72.61747 140 SER Y C 1
ATOM 13584 O O . SER I 1 140 ? 201.86910 163.40895 238.78085 1.000 74.49448 140 SER Y O 1
ATOM 13587 N N . ALA I 1 141 ? 201.08987 161.81015 240.16431 1.000 71.66162 141 ALA Y N 1
ATOM 13588 C CA . ALA I 1 141 ? 201.60787 160.72958 239.33623 1.000 65.79918 141 ALA Y CA 1
ATOM 13589 C C . ALA I 1 141 ? 200.79304 160.53513 238.06589 1.000 66.58769 141 ALA Y C 1
ATOM 13590 O O . ALA I 1 141 ? 201.34558 160.09586 237.05330 1.000 71.09481 141 ALA Y O 1
ATOM 13592 N N . GLY I 1 142 ? 199.50208 160.85196 238.09335 1.000 57.92260 142 GLY Y N 1
ATOM 13593 C CA . GLY I 1 142 ? 198.64732 160.73246 236.93358 1.000 54.37882 142 GLY Y CA 1
ATOM 13594 C C . GLY I 1 142 ? 198.69485 161.89952 235.97969 1.000 58.58244 142 GLY Y C 1
ATOM 13595 O O . GLY I 1 142 ? 197.98415 161.89713 234.97047 1.000 66.75469 142 GLY Y O 1
ATOM 13596 N N . TYR I 1 143 ? 199.51231 162.90733 236.27331 1.000 54.99756 143 TYR Y N 1
ATOM 13597 C CA . TYR I 1 143 ? 199.68946 164.06277 235.40507 1.000 52.44080 143 TYR Y CA 1
ATOM 13598 C C . TYR I 1 143 ? 200.87347 163.90874 234.46262 1.000 56.37894 143 TYR Y C 1
ATOM 13599 O O . TYR I 1 143 ? 200.78020 164.29443 233.29072 1.000 64.21870 143 TYR Y O 1
ATOM 13608 N N . ILE I 1 144 ? 201.97276 163.32834 234.94720 1.000 46.31728 144 ILE Y N 1
ATOM 13609 C CA . ILE I 1 144 ? 203.14977 163.11940 234.11192 1.000 47.85854 144 ILE Y CA 1
ATOM 13610 C C . ILE I 1 144 ? 202.84527 162.13827 232.98655 1.000 55.31474 144 ILE Y C 1
ATOM 13611 O O . ILE I 1 144 ? 203.32500 162.30071 231.85931 1.000 62.56292 144 ILE Y O 1
ATOM 13616 N N . ILE I 1 145 ? 202.05093 161.10387 233.27043 1.000 57.32871 145 ILE Y N 1
ATOM 13617 C CA . ILE I 1 145 ? 201.71674 160.12021 232.24402 1.000 56.28877 145 ILE Y CA 1
ATOM 13618 C C . ILE I 1 145 ? 200.88838 160.75761 231.13495 1.000 55.66949 145 ILE Y C 1
ATOM 13619 O O . ILE I 1 145 ? 201.12956 160.51912 229.94329 1.000 61.13907 145 ILE Y O 1
ATOM 13624 N N . HIS I 1 146 ? 199.89299 161.56628 231.50378 1.000 38.25053 146 HIS Y N 1
ATOM 13625 C CA . HIS I 1 146 ? 199.09126 162.25270 230.50004 1.000 40.92264 146 HIS Y CA 1
ATOM 13626 C C . HIS I 1 146 ? 199.91459 163.26196 229.71080 1.000 46.90088 146 HIS Y C 1
ATOM 13627 O O . HIS I 1 146 ? 199.72821 163.37508 228.49356 1.000 45.26853 146 HIS Y O 1
ATOM 13634 N N . LEU I 1 147 ? 200.84150 163.96993 230.36271 1.000 49.66644 147 LEU Y N 1
ATOM 13635 C CA . LEU I 1 147 ? 201.76603 164.83559 229.64062 1.000 40.49374 147 LEU Y CA 1
ATOM 13636 C C . LEU I 1 147 ? 202.64217 164.07421 228.65553 1.000 45.03237 147 LEU Y C 1
ATOM 13637 O O . LEU I 1 147 ? 202.83481 164.54825 227.53193 1.000 49.45186 147 LEU Y O 1
ATOM 13642 N N . LEU I 1 148 ? 203.17181 162.91494 229.04525 1.000 47.32184 148 LEU Y N 1
ATOM 13643 C CA . LEU I 1 148 ? 203.96816 162.07958 228.15433 1.000 42.99683 148 LEU Y CA 1
ATOM 13644 C C . LEU I 1 148 ? 203.16998 161.59167 226.95332 1.000 44.80310 148 LEU Y C 1
ATOM 13645 O O . LEU I 1 148 ? 203.66692 161.63162 225.82208 1.000 47.63147 148 LEU Y O 1
ATOM 13650 N N . LEU I 1 149 ? 201.93842 161.12878 227.17841 1.000 43.46513 149 LEU Y N 1
ATOM 13651 C CA . LEU I 1 149 ? 201.10747 160.68725 226.06177 1.000 44.43251 149 LEU Y CA 1
ATOM 13652 C C . LEU I 1 149 ? 200.77918 161.84363 225.12416 1.000 46.46453 149 LEU Y C 1
ATOM 13653 O O . LEU I 1 149 ? 200.82034 161.68660 223.89703 1.000 51.80531 149 LEU Y O 1
ATOM 13658 N N . ARG I 1 150 ? 200.45951 163.01510 225.68088 1.000 50.22361 150 ARG Y N 1
ATOM 13659 C CA . ARG I 1 150 ? 200.17462 164.17676 224.84558 1.000 45.47780 150 ARG Y CA 1
ATOM 13660 C C . ARG I 1 150 ? 201.39757 164.59187 224.03701 1.000 49.20281 150 ARG Y C 1
ATOM 13661 O O . ARG I 1 150 ? 201.27580 164.95753 222.86270 1.000 52.05844 150 ARG Y O 1
ATOM 13669 N N . THR I 1 151 ? 202.58353 164.54772 224.64904 1.000 51.30843 151 THR Y N 1
ATOM 13670 C CA . THR I 1 151 ? 203.80672 164.87935 223.92557 1.000 43.63359 151 THR Y CA 1
ATOM 13671 C C . THR I 1 151 ? 204.07672 163.88276 222.80412 1.000 43.45413 151 THR Y C 1
ATOM 13672 O O . THR I 1 151 ? 204.42907 164.27873 221.68704 1.000 52.26015 151 THR Y O 1
ATOM 13676 N N . LEU I 1 152 ? 203.90512 162.58828 223.07417 1.000 45.39406 152 LEU Y N 1
ATOM 13677 C CA . LEU I 1 152 ? 204.13242 161.57442 222.05237 1.000 43.92376 152 LEU Y CA 1
ATOM 13678 C C . LEU I 1 152 ? 203.10223 161.61361 220.93233 1.000 45.49815 152 LEU Y C 1
ATOM 13679 O O . LEU I 1 152 ? 203.41399 161.18758 219.81593 1.000 55.58467 152 LEU Y O 1
ATOM 13684 N N . LEU I 1 153 ? 201.89219 162.10332 221.19563 1.000 45.55667 153 LEU Y N 1
ATOM 13685 C CA . LEU I 1 153 ? 200.87810 162.20524 220.15436 1.000 44.46962 153 LEU Y CA 1
ATOM 13686 C C . LEU I 1 153 ? 201.10289 163.37186 219.20002 1.000 49.20814 153 LEU Y C 1
ATOM 13687 O O . LEU I 1 153 ? 200.44647 163.42752 218.15553 1.000 52.86073 153 LEU Y O 1
ATOM 13692 N N . GLU I 1 154 ? 202.00423 164.29896 219.52305 1.000 54.20248 154 GLU Y N 1
ATOM 13693 C CA . GLU I 1 154 ? 202.24754 165.45126 218.66235 1.000 49.93771 154 GLU Y CA 1
ATOM 13694 C C . GLU I 1 154 ? 203.34986 165.19696 217.64094 1.000 54.49333 154 GLU Y C 1
ATOM 13695 O O . GLU I 1 154 ? 203.24747 165.65127 216.49594 1.000 56.99594 154 GLU Y O 1
ATOM 13701 N N . ALA I 1 155 ? 204.40644 164.48221 218.03452 1.000 43.42211 155 ALA Y N 1
ATOM 13702 C CA . ALA I 1 155 ? 205.50429 164.21067 217.11219 1.000 41.13487 155 ALA Y CA 1
ATOM 13703 C C . ALA I 1 155 ? 205.04762 163.35752 215.93468 1.000 54.82560 155 ALA Y C 1
ATOM 13704 O O . ALA I 1 155 ? 205.43915 163.61125 214.78848 1.000 60.29639 155 ALA Y O 1
ATOM 13706 N N . ALA I 1 156 ? 204.22484 162.33886 216.19697 1.000 46.12448 156 ALA Y N 1
ATOM 13707 C CA . ALA I 1 156 ? 203.74625 161.47727 215.12092 1.000 39.25318 156 ALA Y CA 1
ATOM 13708 C C . ALA I 1 156 ? 202.90088 162.25532 214.12192 1.000 44.67409 156 ALA Y C 1
ATOM 13709 O O . ALA I 1 156 ? 203.05669 162.09147 212.90541 1.000 54.58611 156 ALA Y O 1
ATOM 13711 N N . PHE I 1 157 ? 202.00914 163.11355 214.61343 1.000 41.55490 157 PHE Y N 1
ATOM 13712 C CA . PHE I 1 157 ? 201.16871 163.91235 213.73438 1.000 40.09944 157 PHE Y CA 1
ATOM 13713 C C . PHE I 1 157 ? 201.94160 165.01089 213.02005 1.000 48.17387 157 PHE Y C 1
ATOM 13714 O O . PHE I 1 157 ? 201.52302 165.43326 211.93779 1.000 58.76210 157 PHE Y O 1
ATOM 13722 N N . GLY I 1 158 ? 203.04364 165.48735 213.59330 1.000 42.09823 158 GLY Y N 1
ATOM 13723 C CA . GLY I 1 158 ? 203.90744 166.40969 212.88478 1.000 43.36309 158 GLY Y CA 1
ATOM 13724 C C . GLY I 1 158 ? 204.65486 165.73112 211.75666 1.000 43.18822 158 GLY Y C 1
ATOM 13725 O O . GLY I 1 158 ? 204.76213 166.27403 210.65247 1.000 50.23575 158 GLY Y O 1
ATOM 13726 N N . ALA I 1 159 ? 205.17446 164.53104 212.02738 1.000 35.57756 159 ALA Y N 1
ATOM 13727 C CA . ALA I 1 159 ? 205.87067 163.77498 210.99090 1.000 35.27703 159 ALA Y CA 1
ATOM 13728 C C . ALA I 1 159 ? 204.93136 163.40030 209.85062 1.000 40.30232 159 ALA Y C 1
ATOM 13729 O O . ALA I 1 159 ? 205.28989 163.53443 208.67352 1.000 53.77310 159 ALA Y O 1
ATOM 13731 N N . LEU I 1 160 ? 203.72427 162.93022 210.17827 1.000 40.23124 160 LEU Y N 1
ATOM 13732 C CA . LEU I 1 160 ? 202.75019 162.60754 209.14087 1.000 37.53165 160 LEU Y CA 1
ATOM 13733 C C . LEU I 1 160 ? 202.34902 163.84272 208.34595 1.000 42.94005 160 LEU Y C 1
ATOM 13734 O O . LEU I 1 160 ? 202.21118 163.77143 207.11910 1.000 49.88979 160 LEU Y O 1
ATOM 13739 N N . HIS I 1 161 ? 202.15643 164.97693 209.02437 1.000 44.23086 161 HIS Y N 1
ATOM 13740 C CA . HIS I 1 161 ? 201.83211 166.21784 208.32999 1.000 40.40675 161 HIS Y CA 1
ATOM 13741 C C . HIS I 1 161 ? 202.94151 166.63012 207.37415 1.000 40.94254 161 HIS Y C 1
ATOM 13742 O O . HIS I 1 161 ? 202.66023 167.05030 206.24686 1.000 42.17525 161 HIS Y O 1
ATOM 13749 N N . TYR I 1 162 ? 204.19983 166.52478 207.80181 1.000 49.90703 162 TYR Y N 1
ATOM 13750 C CA . TYR I 1 162 ? 205.30503 166.87085 206.91768 1.000 46.81046 162 TYR Y CA 1
ATOM 13751 C C . TYR I 1 162 ? 205.40663 165.92137 205.73216 1.000 49.16842 162 TYR Y C 1
ATOM 13752 O O . TYR I 1 162 ? 205.68443 166.36536 204.61322 1.000 59.28443 162 TYR Y O 1
ATOM 13761 N N . PHE I 1 163 ? 205.18727 164.62394 205.94901 1.000 49.61869 163 PHE Y N 1
ATOM 13762 C CA . PHE I 1 163 ? 205.30881 163.65397 204.86761 1.000 45.63473 163 PHE Y CA 1
ATOM 13763 C C . PHE I 1 163 ? 204.10452 163.63132 203.93486 1.000 43.66929 163 PHE Y C 1
ATOM 13764 O O . PHE I 1 163 ? 204.21196 163.08390 202.83302 1.000 46.25385 163 PHE Y O 1
ATOM 13772 N N . LEU I 1 164 ? 202.97099 164.20620 204.33501 1.000 42.43165 164 LEU Y N 1
ATOM 13773 C CA . LEU I 1 164 ? 201.75510 164.14657 203.53170 1.000 38.12720 164 LEU Y CA 1
ATOM 13774 C C . LEU I 1 164 ? 201.51098 165.40971 202.71359 1.000 45.04481 164 LEU Y C 1
ATOM 13775 O O . LEU I 1 164 ? 201.23166 165.32238 201.51513 1.000 45.34988 164 LEU Y O 1
ATOM 13780 N N . PHE I 1 165 ? 201.60672 166.58779 203.33339 1.000 50.02497 165 PHE Y N 1
ATOM 13781 C CA . PHE I 1 165 ? 201.22131 167.83037 202.68055 1.000 46.14104 165 PHE Y CA 1
ATOM 13782 C C . PHE I 1 165 ? 202.36221 168.81432 202.46406 1.000 47.61778 165 PHE Y C 1
ATOM 13783 O O . PHE I 1 165 ? 202.20880 169.73310 201.65183 1.000 50.58581 165 PHE Y O 1
ATOM 13791 N N . GLY I 1 166 ? 203.49000 168.66124 203.15441 1.000 41.76976 166 GLY Y N 1
ATOM 13792 C CA . GLY I 1 166 ? 204.57101 169.60884 202.96693 1.000 43.06130 166 GLY Y CA 1
ATOM 13793 C C . GLY I 1 166 ? 204.32774 170.91452 203.70719 1.000 53.08750 166 GLY Y C 1
ATOM 13794 O O . GLY I 1 166 ? 203.69747 170.95627 204.76730 1.000 59.78163 166 GLY Y O 1
ATOM 13795 N N . PHE I 1 167 ? 204.84194 172.00331 203.13355 1.000 55.28915 167 PHE Y N 1
ATOM 13796 C CA . PHE I 1 167 ? 204.76916 173.31778 203.75926 1.000 53.45359 167 PHE Y CA 1
ATOM 13797 C C . PHE I 1 167 ? 203.93644 174.33220 202.98944 1.000 58.93009 167 PHE Y C 1
ATOM 13798 O O . PHE I 1 167 ? 203.30893 175.18914 203.61369 1.000 51.64665 167 PHE Y O 1
ATOM 13806 N N . LEU I 1 168 ? 203.91524 174.26664 201.65910 1.000 57.71871 168 LEU Y N 1
ATOM 13807 C CA . LEU I 1 168 ? 203.18171 175.22229 200.84161 1.000 45.87545 168 LEU Y CA 1
ATOM 13808 C C . LEU I 1 168 ? 202.33045 174.48320 199.81941 1.000 53.83061 168 LEU Y C 1
ATOM 13809 O O . LEU I 1 168 ? 202.63334 173.34977 199.43798 1.000 65.34380 168 LEU Y O 1
ATOM 13814 N N . ALA I 1 169 ? 201.24065 175.15192 199.37015 1.000 47.39407 169 ALA Y N 1
ATOM 13815 C CA . ALA I 1 169 ? 200.28110 174.59519 198.42878 1.000 46.01764 169 ALA Y CA 1
ATOM 13816 C C . ALA I 1 169 ? 200.69856 174.87489 196.98724 1.000 45.46446 169 ALA Y C 1
ATOM 13817 O O . ALA I 1 169 ? 201.22406 175.95008 196.68186 1.000 49.76958 169 ALA Y O 1
ATOM 13819 N N . PRO I 1 170 ? 200.47543 173.92331 196.08607 1.000 44.71781 170 PRO Y N 1
ATOM 13820 C CA . PRO I 1 170 ? 200.81151 174.13275 194.67525 1.000 44.78080 170 PRO Y CA 1
ATOM 13821 C C . PRO I 1 170 ? 199.74954 174.96212 193.96288 1.000 47.08827 170 PRO Y C 1
ATOM 13822 O O . PRO I 1 170 ? 198.69178 175.27799 194.50693 1.000 56.47731 170 PRO Y O 1
ATOM 13826 N N . LYS I 1 171 ? 200.05608 175.31162 192.71063 1.000 47.16222 171 LYS Y N 1
ATOM 13827 C CA . LYS I 1 171 ? 199.16309 176.12259 191.89565 1.000 38.54706 171 LYS Y CA 1
ATOM 13828 C C . LYS I 1 171 ? 198.61586 175.40803 190.66912 1.000 43.14395 171 LYS Y C 1
ATOM 13829 O O . LYS I 1 171 ? 197.61415 175.86518 190.11138 1.000 44.69232 171 LYS Y O 1
ATOM 13835 N N . LYS I 1 172 ? 199.23766 174.31341 190.23403 1.000 40.89026 172 LYS Y N 1
ATOM 13836 C CA . LYS I 1 172 ? 198.79723 173.59846 189.04512 1.000 35.14202 172 LYS Y CA 1
ATOM 13837 C C . LYS I 1 172 ? 198.97165 172.10150 189.25476 1.000 45.26889 172 LYS Y C 1
ATOM 13838 O O . LYS I 1 172 ? 199.76613 171.65759 190.08656 1.000 48.30377 172 LYS Y O 1
ATOM 13844 N N . PHE I 1 173 ? 198.21177 171.32347 188.48261 1.000 49.14869 173 PHE Y N 1
ATOM 13845 C CA . PHE I 1 173 ? 198.25788 169.86921 188.57567 1.000 39.86024 173 PHE Y CA 1
ATOM 13846 C C . PHE I 1 173 ? 198.14749 169.22372 187.19827 1.000 44.44217 173 PHE Y C 1
ATOM 13847 O O . PHE I 1 173 ? 197.19511 169.49822 186.45599 1.000 55.17067 173 PHE Y O 1
ATOM 13855 N N . PRO I 1 174 ? 199.11083 168.37904 186.81249 1.000 47.01530 174 PRO Y N 1
ATOM 13856 C CA . PRO I 1 174 ? 198.95717 167.58742 185.58400 1.000 45.60347 174 PRO Y CA 1
ATOM 13857 C C . PRO I 1 174 ? 198.26077 166.25709 185.83285 1.000 49.28561 174 PRO Y C 1
ATOM 13858 O O . PRO I 1 174 ? 198.64669 165.50619 186.73354 1.000 63.48945 174 PRO Y O 1
ATOM 13862 N N . CYS I 1 175 ? 197.24043 165.94954 185.03526 1.000 46.38247 175 CYS Y N 1
ATOM 13863 C CA . CYS I 1 175 ? 196.41312 164.76569 185.22839 1.000 53.90297 175 CYS Y CA 1
ATOM 13864 C C . CYS I 1 175 ? 196.31131 163.99804 183.91922 1.000 57.28908 175 CYS Y C 1
ATOM 13865 O O . CYS I 1 175 ? 196.01615 164.58610 182.87423 1.000 66.06395 175 CYS Y O 1
ATOM 13868 N N . THR I 1 176 ? 196.55928 162.68448 183.97726 1.000 59.98178 176 THR Y N 1
ATOM 13869 C CA . THR I 1 176 ? 196.52553 161.83350 182.79275 1.000 59.60082 176 THR Y CA 1
ATOM 13870 C C . THR I 1 176 ? 195.61821 160.61792 182.95471 1.000 59.55752 176 THR Y C 1
ATOM 13871 O O . THR I 1 176 ? 195.64158 159.72943 182.09583 1.000 60.78185 176 THR Y O 1
ATOM 13875 N N . ARG I 1 177 ? 194.82971 160.54708 184.02368 1.000 67.94429 177 ARG Y N 1
ATOM 13876 C CA . ARG I 1 177 ? 193.98247 159.38680 184.24882 1.000 64.97820 177 ARG Y CA 1
ATOM 13877 C C . ARG I 1 177 ? 192.83397 159.34977 183.24003 1.000 67.27390 177 ARG Y C 1
ATOM 13878 O O . ARG I 1 177 ? 192.36394 160.39433 182.78363 1.000 72.21268 177 ARG Y O 1
ATOM 13886 N N . PRO I 1 178 ? 192.36797 158.15854 182.87439 1.000 58.76273 178 PRO Y N 1
ATOM 13887 C CA . PRO I 1 178 ? 191.18333 158.05212 182.01102 1.000 59.38962 178 PRO Y CA 1
ATOM 13888 C C . PRO I 1 178 ? 189.94260 158.53273 182.74108 1.000 62.05355 178 PRO Y C 1
ATOM 13889 O O . PRO I 1 178 ? 189.89507 158.50590 183.97987 1.000 67.13190 178 PRO Y O 1
ATOM 13893 N N . PRO I 1 179 ? 188.90622 158.97540 182.01403 1.000 53.94987 179 PRO Y N 1
ATOM 13894 C CA . PRO I 1 179 ? 188.75152 158.98683 180.55297 1.000 57.64515 179 PRO Y CA 1
ATOM 13895 C C . PRO I 1 179 ? 189.37721 160.20107 179.87530 1.000 58.01045 179 PRO Y C 1
ATOM 13896 O O . PRO I 1 179 ? 189.12101 160.45214 178.70226 1.000 60.80123 179 PRO Y O 1
ATOM 13900 N N . CYS I 1 180 ? 190.19048 160.97791 180.58398 1.000 59.82926 180 CYS Y N 1
ATOM 13901 C CA . CYS I 1 180 ? 190.85616 162.11588 179.96715 1.000 60.29044 180 CYS Y CA 1
ATOM 13902 C C . CYS I 1 180 ? 191.87174 161.64041 178.93514 1.000 60.77108 180 CYS Y C 1
ATOM 13903 O O . CYS I 1 180 ? 192.60956 160.67801 179.16268 1.000 61.08257 180 CYS Y O 1
ATOM 13906 N N . THR I 1 181 ? 191.90317 162.31931 177.79205 1.000 59.84626 181 THR Y N 1
ATOM 13907 C CA . THR I 1 181 ? 192.79686 161.97129 176.69537 1.000 63.28824 181 THR Y CA 1
ATOM 13908 C C . THR I 1 181 ? 193.99477 162.91049 176.69477 1.000 60.73896 181 THR Y C 1
ATOM 13909 O O . THR I 1 181 ? 193.83033 164.13484 176.69986 1.000 61.75377 181 THR Y O 1
ATOM 13913 N N . GLY I 1 182 ? 195.19449 162.33435 176.68195 1.000 56.28405 182 GLY Y N 1
ATOM 13914 C CA . GLY I 1 182 ? 196.39972 163.13787 176.72863 1.000 54.25491 182 GLY Y CA 1
ATOM 13915 C C . GLY I 1 182 ? 196.73274 163.57709 178.14494 1.000 59.54784 182 GLY Y C 1
ATOM 13916 O O . GLY I 1 182 ? 196.44505 162.88601 179.12282 1.000 67.79390 182 GLY Y O 1
ATOM 13917 N N . VAL I 1 183 ? 197.35177 164.74905 178.24704 1.000 55.69062 183 VAL Y N 1
ATOM 13918 C CA . VAL I 1 183 ? 197.72642 165.34116 179.52565 1.000 52.40134 183 VAL Y CA 1
ATOM 13919 C C . VAL I 1 183 ? 196.88587 166.59406 179.72245 1.000 57.89024 183 VAL Y C 1
ATOM 13920 O O . VAL I 1 183 ? 196.89646 167.49723 178.87697 1.000 60.95625 183 VAL Y O 1
ATOM 13924 N N . VAL I 1 184 ? 196.15815 166.64760 180.83265 1.000 57.99767 184 VAL Y N 1
ATOM 13925 C CA . VAL I 1 184 ? 195.28757 167.77161 181.15164 1.000 57.81651 184 VAL Y CA 1
ATOM 13926 C C . VAL I 1 184 ? 195.91818 168.57781 182.27654 1.000 61.59802 184 VAL Y C 1
ATOM 13927 O O . VAL I 1 184 ? 196.59371 168.03532 183.15629 1.000 62.32363 184 VAL Y O 1
ATOM 13931 N N . ASP I 1 185 ? 195.70593 169.88910 182.24538 1.000 61.04750 185 ASP Y N 1
ATOM 13932 C CA . ASP I 1 185 ? 196.19913 170.79331 183.27476 1.000 56.20337 185 ASP Y CA 1
ATOM 13933 C C . ASP I 1 185 ? 195.02273 171.32825 184.07725 1.000 58.22998 185 ASP Y C 1
ATOM 13934 O O . ASP I 1 185 ? 194.02299 171.76718 183.49960 1.000 61.85279 185 ASP Y O 1
ATOM 13939 N N . CYS I 1 186 ? 195.14192 171.29157 185.40297 1.000 47.30037 186 CYS Y N 1
ATOM 13940 C CA . CYS I 1 186 ? 194.10078 171.78767 186.28817 1.000 37.08361 186 CYS Y CA 1
ATOM 13941 C C . CYS I 1 186 ? 194.68553 172.82269 187.23681 1.000 44.11284 186 CYS Y C 1
ATOM 13942 O O . CYS I 1 186 ? 195.87043 172.77863 187.57600 1.000 52.08025 186 CYS Y O 1
ATOM 13945 N N . TYR I 1 187 ? 193.83798 173.75441 187.66273 1.000 40.89470 187 TYR Y N 1
ATOM 13946 C CA . TYR I 1 187 ? 194.25014 174.90119 188.45998 1.000 39.96555 187 TYR Y CA 1
ATOM 13947 C C . TYR I 1 187 ? 193.66749 174.79397 189.86192 1.000 45.38968 187 TYR Y C 1
ATOM 13948 O O . TYR I 1 187 ? 192.48309 174.48469 190.02510 1.000 45.92865 187 TYR Y O 1
ATOM 13957 N N . VAL I 1 188 ? 194.49974 175.05368 190.86455 1.000 39.60611 188 VAL Y N 1
ATOM 13958 C CA . VAL I 1 188 ? 194.08065 174.98422 192.25911 1.000 32.71998 188 VAL Y CA 1
ATOM 13959 C C . VAL I 1 188 ? 193.45383 176.31086 192.66501 1.000 42.16215 188 VAL Y C 1
ATOM 13960 O O . VAL I 1 188 ? 193.94258 177.38640 192.29907 1.000 47.10368 188 VAL Y O 1
ATOM 13964 N N . SER I 1 189 ? 192.36088 176.23803 193.42147 1.000 37.52757 189 SER Y N 1
ATOM 13965 C CA . SER I 1 189 ? 191.66825 177.43198 193.88648 1.000 41.41181 189 SER Y CA 1
ATOM 13966 C C . SER I 1 189 ? 192.32578 177.97290 195.15125 1.000 47.00752 189 SER Y C 1
ATOM 13967 O O . SER I 1 189 ? 192.61086 177.21535 196.08346 1.000 52.00128 189 SER Y O 1
ATOM 13970 N N . ARG I 1 190 ? 192.55662 179.28325 195.17882 1.000 33.95307 190 ARG Y N 1
ATOM 13971 C CA . ARG I 1 190 ? 193.16321 179.97122 196.31387 1.000 21.74898 190 ARG Y CA 1
ATOM 13972 C C . ARG I 1 190 ? 194.49489 179.35161 196.74870 1.000 35.32329 190 ARG Y C 1
ATOM 13973 O O . ARG I 1 190 ? 194.63085 178.90187 197.89085 1.000 44.19019 190 ARG Y O 1
ATOM 13981 N N . PRO I 1 191 ? 195.50182 179.32082 195.87037 1.000 40.55472 191 PRO Y N 1
ATOM 13982 C CA . PRO I 1 191 ? 196.77527 178.69435 196.25694 1.000 31.90687 191 PRO Y CA 1
ATOM 13983 C C . PRO I 1 191 ? 197.62577 179.54500 197.18536 1.000 34.77131 191 PRO Y C 1
ATOM 13984 O O . PRO I 1 191 ? 198.60239 179.02743 197.73990 1.000 46.53773 191 PRO Y O 1
ATOM 13988 N N . THR I 1 192 ? 197.29548 180.82261 197.37710 1.000 41.85474 192 THR Y N 1
ATOM 13989 C CA . THR I 1 192 ? 198.11995 181.71191 198.18947 1.000 37.49336 192 THR Y CA 1
ATOM 13990 C C . THR I 1 192 ? 197.61557 181.81542 199.62573 1.000 44.97695 192 THR Y C 1
ATOM 13991 O O . THR I 1 192 ? 198.39170 181.65092 200.57147 1.000 51.54218 192 THR Y O 1
ATOM 13995 N N . GLU I 1 193 ? 196.32210 182.09336 199.80248 1.000 45.99238 193 GLU Y N 1
ATOM 13996 C CA . GLU I 1 193 ? 195.75063 182.18073 201.14243 1.000 35.04949 193 GLU Y CA 1
ATOM 13997 C C . GLU I 1 193 ? 195.82937 180.84661 201.87309 1.000 39.04730 193 GLU Y C 1
ATOM 13998 O O . GLU I 1 193 ? 196.09906 180.81213 203.08256 1.000 49.77258 193 GLU Y O 1
ATOM 14004 N N . LYS I 1 194 ? 195.59730 179.74502 201.15655 1.000 35.60932 194 LYS Y N 1
ATOM 14005 C CA . LYS I 1 194 ? 195.72857 178.41627 201.73648 1.000 27.22456 194 LYS Y CA 1
ATOM 14006 C C . LYS I 1 194 ? 197.13014 178.15903 202.26800 1.000 33.23047 194 LYS Y C 1
ATOM 14007 O O . LYS I 1 194 ? 197.27473 177.50713 203.30647 1.000 44.19827 194 LYS Y O 1
ATOM 14013 N N . SER I 1 195 ? 198.16008 178.65070 201.58254 1.000 29.69360 195 SER Y N 1
ATOM 14014 C CA . SER I 1 195 ? 199.52918 178.53344 202.06038 1.000 28.07140 195 SER Y CA 1
ATOM 14015 C C . SER I 1 195 ? 199.85231 179.51450 203.17826 1.000 34.28780 195 SER Y C 1
ATOM 14016 O O . SER I 1 195 ? 200.80367 179.27924 203.92968 1.000 41.92667 195 SER Y O 1
ATOM 14019 N N . LEU I 1 196 ? 199.09407 180.60437 203.30362 1.000 37.64141 196 LEU Y N 1
ATOM 14020 C CA . LEU I 1 196 ? 199.24941 181.52175 204.42431 1.000 34.27165 196 LEU Y CA 1
ATOM 14021 C C . LEU I 1 196 ? 198.63809 180.98829 205.70939 1.000 30.11836 196 LEU Y C 1
ATOM 14022 O O . LEU I 1 196 ? 199.17568 181.25059 206.79039 1.000 41.03017 196 LEU Y O 1
ATOM 14027 N N . LEU I 1 197 ? 197.52697 180.25914 205.61823 1.000 38.05200 197 LEU Y N 1
ATOM 14028 C CA . LEU I 1 197 ? 196.93931 179.61539 206.78691 1.000 32.88209 197 LEU Y CA 1
ATOM 14029 C C . LEU I 1 197 ? 197.76740 178.43667 207.28648 1.000 41.24540 197 LEU Y C 1
ATOM 14030 O O . LEU I 1 197 ? 197.81210 178.18914 208.50256 1.000 47.22854 197 LEU Y O 1
ATOM 14035 N N . MET I 1 198 ? 198.42915 177.71825 206.37448 1.000 43.00263 198 MET Y N 1
ATOM 14036 C CA . MET I 1 198 ? 199.27769 176.59755 206.76431 1.000 26.64873 198 MET Y CA 1
ATOM 14037 C C . MET I 1 198 ? 200.42120 177.05168 207.65925 1.000 35.70336 198 MET Y C 1
ATOM 14038 O O . MET I 1 198 ? 200.74440 176.38528 208.64645 1.000 52.60015 198 MET Y O 1
ATOM 14043 N N . LEU I 1 199 ? 201.05871 178.17403 207.32023 1.000 30.02129 199 LEU Y N 1
ATOM 14044 C CA . LEU I 1 199 ? 202.15489 178.67933 208.13990 1.000 29.67535 199 LEU Y CA 1
ATOM 14045 C C . LEU I 1 199 ? 201.67661 179.09466 209.52540 1.000 34.46561 199 LEU Y C 1
ATOM 14046 O O . LEU I 1 199 ? 202.35581 178.82104 210.52240 1.000 45.85367 199 LEU Y O 1
ATOM 14051 N N . PHE I 1 200 ? 200.51650 179.75098 209.60627 1.000 25.04249 200 PHE Y N 1
ATOM 14052 C CA . PHE I 1 200 ? 199.96501 180.14224 210.89944 1.000 31.17863 200 PHE Y CA 1
ATOM 14053 C C . PHE I 1 200 ? 199.69067 178.92429 211.77254 1.000 41.08717 200 PHE Y C 1
ATOM 14054 O O . PHE I 1 200 ? 200.07150 178.89710 212.95132 1.000 46.51278 200 PHE Y O 1
ATOM 14062 N N . LEU I 1 201 ? 199.04953 177.89951 211.21109 1.000 39.70640 201 LEU Y N 1
ATOM 14063 C CA . LEU I 1 201 ? 198.77803 176.68737 211.97325 1.000 30.19785 201 LEU Y CA 1
ATOM 14064 C C . LEU I 1 201 ? 200.04128 175.91553 212.34065 1.000 31.90787 201 LEU Y C 1
ATOM 14065 O O . LEU I 1 201 ? 200.11569 175.37563 213.45086 1.000 49.56817 201 LEU Y O 1
ATOM 14070 N N . TRP I 1 202 ? 201.03616 175.86272 211.45068 1.000 36.11097 202 TRP Y N 1
ATOM 14071 C CA . TRP I 1 202 ? 202.32098 175.25676 211.77849 1.000 36.04149 202 TRP Y CA 1
ATOM 14072 C C . TRP I 1 202 ? 202.99767 175.96126 212.94329 1.000 38.72385 202 TRP Y C 1
ATOM 14073 O O . TRP I 1 202 ? 203.50297 175.29661 213.85442 1.000 39.11264 202 TRP Y O 1
ATOM 14084 N N . ALA I 1 203 ? 203.01905 177.29609 212.92939 1.000 35.69587 203 ALA Y N 1
ATOM 14085 C CA . ALA I 1 203 ? 203.60326 178.04550 214.03379 1.000 29.74729 203 ALA Y CA 1
ATOM 14086 C C . ALA I 1 203 ? 202.84958 177.82051 215.33555 1.000 40.92238 203 ALA Y C 1
ATOM 14087 O O . ALA I 1 203 ? 203.47792 177.66540 216.38909 1.000 44.09622 203 ALA Y O 1
ATOM 14089 N N . VAL I 1 204 ? 201.51487 177.79591 215.28413 1.000 48.60946 204 VAL Y N 1
ATOM 14090 C CA . VAL I 1 204 ? 200.73192 177.55054 216.49334 1.000 37.57220 204 VAL Y CA 1
ATOM 14091 C C . VAL I 1 204 ? 201.04699 176.17341 217.06568 1.000 39.15764 204 VAL Y C 1
ATOM 14092 O O . VAL I 1 204 ? 201.26240 176.02152 218.27566 1.000 41.50700 204 VAL Y O 1
ATOM 14096 N N . SER I 1 205 ? 201.08378 175.14926 216.20730 1.000 38.98066 205 SER Y N 1
ATOM 14097 C CA . SER I 1 205 ? 201.39069 173.80151 216.67578 1.000 34.31872 205 SER Y CA 1
ATOM 14098 C C . SER I 1 205 ? 202.79896 173.70538 217.24801 1.000 40.08081 205 SER Y C 1
ATOM 14099 O O . SER I 1 205 ? 202.99682 173.08687 218.30135 1.000 48.93432 205 SER Y O 1
ATOM 14102 N N . ALA I 1 206 ? 203.78502 174.30592 216.57730 1.000 42.03700 206 ALA Y N 1
ATOM 14103 C CA . ALA I 1 206 ? 205.15438 174.26908 217.07498 1.000 34.46128 206 ALA Y CA 1
ATOM 14104 C C . ALA I 1 206 ? 205.29479 174.98125 218.41139 1.000 30.65801 206 ALA Y C 1
ATOM 14105 O O . ALA I 1 206 ? 206.01202 174.49549 219.29191 1.000 33.06547 206 ALA Y O 1
ATOM 14107 N N . LEU I 1 207 ? 204.63131 176.12655 218.58181 1.000 49.60218 207 LEU Y N 1
ATOM 14108 C CA . LEU I 1 207 ? 204.65323 176.81950 219.86255 1.000 50.59915 207 LEU Y CA 1
ATOM 14109 C C . LEU I 1 207 ? 203.95779 176.03168 220.96342 1.000 41.22370 207 LEU Y C 1
ATOM 14110 O O . LEU I 1 207 ? 204.44948 176.01242 222.09630 1.000 40.06377 207 LEU Y O 1
ATOM 14115 N N . SER I 1 208 ? 202.83630 175.37749 220.66076 1.000 39.14936 208 SER Y N 1
ATOM 14116 C CA . SER I 1 208 ? 202.15318 174.56769 221.66029 1.000 35.78561 208 SER Y CA 1
ATOM 14117 C C . SER I 1 208 ? 202.91686 173.30198 222.02265 1.000 38.60071 208 SER Y C 1
ATOM 14118 O O . SER I 1 208 ? 202.74418 172.79434 223.13509 1.000 42.52276 208 SER Y O 1
ATOM 14121 N N . PHE I 1 209 ? 203.74784 172.77913 221.11887 1.000 47.06158 209 PHE Y N 1
ATOM 14122 C CA . PHE I 1 209 ? 204.51815 171.57987 221.43005 1.000 37.05208 209 PHE Y CA 1
ATOM 14123 C C . PHE I 1 209 ? 205.56978 171.83360 222.50347 1.000 40.94130 209 PHE Y C 1
ATOM 14124 O O . PHE I 1 209 ? 205.85139 170.93982 223.30816 1.000 51.21553 209 PHE Y O 1
ATOM 14132 N N . LEU I 1 210 ? 206.15839 173.02685 222.53529 1.000 38.65184 210 LEU Y N 1
ATOM 14133 C CA . LEU I 1 210 ? 207.16062 173.36789 223.53620 1.000 36.02431 210 LEU Y CA 1
ATOM 14134 C C . LEU I 1 210 ? 206.55453 173.77456 224.87170 1.000 44.39439 210 LEU Y C 1
ATOM 14135 O O . LEU I 1 210 ? 207.27850 173.83264 225.86995 1.000 49.39342 210 LEU Y O 1
ATOM 14140 N N . LEU I 1 211 ? 205.25506 174.06176 224.91721 1.000 47.40825 211 LEU Y N 1
ATOM 14141 C CA . LEU I 1 211 ? 204.59337 174.35852 226.18044 1.000 44.43195 211 LEU Y CA 1
ATOM 14142 C C . LEU I 1 211 ? 204.39923 173.11573 227.03523 1.000 45.36985 211 LEU Y C 1
ATOM 14143 O O . LEU I 1 211 ? 204.45843 173.20425 228.26656 1.000 48.75100 211 LEU Y O 1
ATOM 14148 N N . GLY I 1 212 ? 204.16537 171.96184 226.41110 1.000 44.33413 212 GLY Y N 1
ATOM 14149 C CA . GLY I 1 212 ? 204.12207 170.70230 227.12357 1.000 36.11024 212 GLY Y CA 1
ATOM 14150 C C . GLY I 1 212 ? 205.47107 170.10701 227.43867 1.000 40.24318 212 GLY Y C 1
ATOM 14151 O O . GLY I 1 212 ? 205.56227 169.20063 228.27039 1.000 42.98946 212 GLY Y O 1
ATOM 14152 N N . LEU I 1 213 ? 206.52801 170.59428 226.78987 1.000 47.50033 213 LEU Y N 1
ATOM 14153 C CA . LEU I 1 213 ? 207.88619 170.16712 227.09732 1.000 48.11127 213 LEU Y CA 1
ATOM 14154 C C . LEU I 1 213 ? 208.51038 170.98273 228.21944 1.000 49.63780 213 LEU Y C 1
ATOM 14155 O O . LEU I 1 213 ? 209.36059 170.46589 228.95169 1.000 48.19752 213 LEU Y O 1
ATOM 14160 N N . ALA I 1 214 ? 208.11076 172.24526 228.36969 1.000 51.01954 214 ALA Y N 1
ATOM 14161 C CA . ALA I 1 214 ? 208.56427 173.06232 229.48607 1.000 49.41582 214 ALA Y CA 1
ATOM 14162 C C . ALA I 1 214 ? 207.79801 172.77741 230.76801 1.000 55.13460 214 ALA Y C 1
ATOM 14163 O O . ALA I 1 214 ? 208.22738 173.21734 231.83939 1.000 58.46279 214 ALA Y O 1
ATOM 14165 N N . ASP I 1 215 ? 206.67918 172.05911 230.68110 1.000 59.01164 215 ASP Y N 1
ATOM 14166 C CA . ASP I 1 215 ? 205.89594 171.67753 231.84666 1.000 56.23504 215 ASP Y CA 1
ATOM 14167 C C . ASP I 1 215 ? 206.28712 170.30953 232.38925 1.000 56.63294 215 ASP Y C 1
ATOM 14168 O O . ASP I 1 215 ? 206.34063 170.13401 233.61178 1.000 63.84460 215 ASP Y O 1
ATOM 14173 N N . LEU I 1 216 ? 206.57257 169.34781 231.51263 1.000 53.23639 216 LEU Y N 1
ATOM 14174 C CA . LEU I 1 216 ? 206.99211 168.01664 231.92985 1.000 55.22699 216 LEU Y CA 1
ATOM 14175 C C . LEU I 1 216 ? 208.34526 168.01139 232.62791 1.000 59.91064 216 LEU Y C 1
ATOM 14176 O O . LEU I 1 216 ? 208.49377 167.35360 233.66547 1.000 64.34305 216 LEU Y O 1
ATOM 14181 N N . VAL I 1 217 ? 209.33006 168.72888 232.09256 1.000 62.39277 217 VAL Y N 1
ATOM 14182 C CA . VAL I 1 217 ? 210.66752 168.76466 232.67023 1.000 62.22334 217 VAL Y CA 1
ATOM 14183 C C . VAL I 1 217 ? 210.70316 169.60458 233.94759 1.000 62.52074 217 VAL Y C 1
ATOM 14184 O O . VAL I 1 217 ? 211.71136 169.61774 234.65097 1.000 69.52075 217 VAL Y O 1
ATOM 14188 N N . CYS I 1 218 ? 209.62173 170.30843 234.25295 1.000 65.94999 218 CYS Y N 1
ATOM 14189 C CA . CYS I 1 218 ? 209.46841 170.98822 235.53098 1.000 69.18940 218 CYS Y CA 1
ATOM 14190 C C . CYS I 1 218 ? 208.71957 170.14712 236.54844 1.000 72.05557 218 CYS Y C 1
ATOM 14191 O O . CYS I 1 218 ? 209.12688 170.08506 237.71058 1.000 73.60367 218 CYS Y O 1
ATOM 14194 N N . SER I 1 219 ? 207.64120 169.47929 236.13352 1.000 70.34032 219 SER Y N 1
ATOM 14195 C CA . SER I 1 219 ? 206.92539 168.57798 237.02888 1.000 66.24151 219 SER Y CA 1
ATOM 14196 C C . SER I 1 219 ? 207.79938 167.40802 237.46541 1.000 69.54827 219 SER Y C 1
ATOM 14197 O O . SER I 1 219 ? 207.78094 167.02442 238.64081 1.000 75.20444 219 SER Y O 1
ATOM 14200 N N . LEU I 1 220 ? 208.56648 166.82620 236.53775 1.000 71.58707 220 LEU Y N 1
ATOM 14201 C CA . LEU I 1 220 ? 209.45560 165.72716 236.89982 1.000 70.42013 220 LEU Y CA 1
ATOM 14202 C C . LEU I 1 220 ? 210.53243 166.18633 237.87363 1.000 74.99875 220 LEU Y C 1
ATOM 14203 O O . LEU I 1 220 ? 210.85493 165.47589 238.83233 1.000 77.96576 220 LEU Y O 1
ATOM 14208 N N . ARG I 1 221 ? 211.09929 167.37123 237.64437 1.000 87.82916 221 ARG Y N 1
ATOM 14209 C CA . ARG I 1 221 ? 212.12895 167.90558 238.52526 1.000 87.66419 221 ARG Y CA 1
ATOM 14210 C C . ARG I 1 221 ? 211.58350 168.31780 239.88518 1.000 89.12486 221 ARG Y C 1
ATOM 14211 O O . ARG I 1 221 ? 212.33328 168.29138 240.86663 1.000 90.51964 221 ARG Y O 1
ATOM 14219 N N . ARG I 1 222 ? 210.30868 168.69429 239.96770 1.000 94.24585 222 ARG Y N 1
ATOM 14220 C CA . ARG I 1 222 ? 209.67921 169.05609 241.23150 1.000 93.87922 222 ARG Y CA 1
ATOM 14221 C C . ARG I 1 222 ? 209.23989 167.84803 242.04748 1.000 93.33071 222 ARG Y C 1
ATOM 14222 O O . ARG I 1 222 ? 209.38688 167.85140 243.27365 1.000 96.74730 222 ARG Y O 1
ATOM 14230 N N . ARG I 1 223 ? 208.70774 166.81009 241.39573 1.000 98.69532 223 ARG Y N 1
ATOM 14231 C CA . ARG I 1 223 ? 208.23697 165.63919 242.13066 1.000 101.75147 223 ARG Y CA 1
ATOM 14232 C C . ARG I 1 223 ? 209.38134 164.93620 242.85149 1.000 103.82325 223 ARG Y C 1
ATOM 14233 O O . ARG I 1 223 ? 209.23359 164.52644 244.00891 1.000 103.46757 223 ARG Y O 1
ATOM 14241 N N . MET I 1 224 ? 210.53060 164.78999 242.18804 1.000 113.43424 224 MET Y N 1
ATOM 14242 C CA . MET I 1 224 ? 211.68172 164.16525 242.82859 1.000 113.02933 224 MET Y CA 1
ATOM 14243 C C . MET I 1 224 ? 212.25085 165.02000 243.95228 1.000 113.52508 224 MET Y C 1
ATOM 14244 O O . MET I 1 224 ? 212.78640 164.47086 244.92081 1.000 113.45698 224 MET Y O 1
ATOM 14249 N N . ARG I 1 225 ? 212.15192 166.34567 243.84274 1.000 119.15789 225 ARG Y N 1
ATOM 14250 C CA . ARG I 1 225 ? 212.62202 167.22633 244.90617 1.000 119.97102 225 ARG Y CA 1
ATOM 14251 C C . ARG I 1 225 ? 211.80544 167.04083 246.18004 1.000 122.56181 225 ARG Y C 1
ATOM 14252 O O . ARG I 1 225 ? 212.36270 166.98925 247.28186 1.000 122.95288 225 ARG Y O 1
ATOM 14260 N N . ARG I 1 226 ? 210.48451 166.93708 246.04789 1.000 126.19514 226 ARG Y N 1
ATOM 14261 C CA . ARG I 1 226 ? 209.60138 166.74818 247.19881 1.000 126.82222 226 ARG Y CA 1
ATOM 14262 C C . ARG I 1 226 ? 209.45140 165.25758 247.51048 1.000 126.58509 226 ARG Y C 1
ATOM 14263 O O . ARG I 1 226 ? 208.36797 164.67651 247.45955 1.000 125.86267 226 ARG Y O 1
ATOM 14271 N N . ARG I 1 227 ? 210.58514 164.63872 247.82964 1.000 130.10034 227 ARG Y N 1
ATOM 14272 C CA . ARG I 1 227 ? 210.62968 163.22275 248.16866 1.000 130.26635 227 ARG Y CA 1
ATOM 14273 C C . ARG I 1 227 ? 211.90958 162.92599 248.94107 1.000 132.13785 227 ARG Y C 1
ATOM 14274 O O . ARG I 1 227 ? 212.89293 162.45034 248.35846 1.000 131.28295 227 ARG Y O 1
ATOM 14282 N N . PRO I 1 228 ? 211.94414 163.20369 250.24607 1.000 138.19874 228 PRO Y N 1
ATOM 14283 C CA . PRO I 1 228 ? 213.16169 162.93547 251.02327 1.000 137.26356 228 PRO Y CA 1
ATOM 14284 C C . PRO I 1 228 ? 213.38368 161.44873 251.24625 1.000 136.53315 228 PRO Y C 1
ATOM 14285 O O . PRO I 1 228 ? 213.09443 160.92379 252.32618 1.000 135.41706 228 PRO Y O 1
ATOM 14289 N N . GLY I 1 229 ? 213.89660 160.76334 250.22958 1.000 135.98825 229 GLY Y N 1
ATOM 14290 C CA . GLY I 1 229 ? 214.14575 159.33687 250.31838 1.000 134.71709 229 GLY Y CA 1
ATOM 14291 C C . GLY I 1 229 ? 213.54558 158.55289 249.16790 1.000 134.40405 229 GLY Y C 1
ATOM 14292 O O . GLY I 1 229 ? 213.47079 159.04403 248.04152 1.000 133.86021 229 GLY Y O 1
ATOM 14293 N N . GLY J 1 3 ? 174.47898 171.12503 259.33262 1.000 103.33030 3 GLY b N 1
ATOM 14294 C CA . GLY J 1 3 ? 173.76990 171.19827 258.06897 1.000 106.66609 3 GLY b CA 1
ATOM 14295 C C . GLY J 1 3 ? 174.67726 171.06554 256.86237 1.000 107.04041 3 GLY b C 1
ATOM 14296 O O . GLY J 1 3 ? 175.86315 171.38684 256.92743 1.000 105.90049 3 GLY b O 1
ATOM 14297 N N . VAL J 1 4 ? 174.11501 170.58700 255.75462 1.000 108.54404 4 VAL b N 1
ATOM 14298 C CA . VAL J 1 4 ? 174.84180 170.39592 254.51142 1.000 108.89156 4 VAL b CA 1
ATOM 14299 C C . VAL J 1 4 ? 173.99946 170.95291 253.36678 1.000 107.12298 4 VAL b C 1
ATOM 14300 O O . VAL J 1 4 ? 172.77905 171.07310 253.46829 1.000 106.86550 4 VAL b O 1
ATOM 14304 N N . ASP J 1 5 ? 174.67201 171.30587 252.27167 1.000 101.00112 5 ASP b N 1
ATOM 14305 C CA . ASP J 1 5 ? 173.97880 171.77833 251.08056 1.000 100.17082 5 ASP b CA 1
ATOM 14306 C C . ASP J 1 5 ? 173.40789 170.59549 250.31288 1.000 98.81681 5 ASP b C 1
ATOM 14307 O O . ASP J 1 5 ? 173.48298 169.45443 250.77813 1.000 101.21943 5 ASP b O 1
ATOM 14312 N N . LEU J 1 6 ? 172.83297 170.85121 249.13323 1.000 86.85555 6 LEU b N 1
ATOM 14313 C CA . LEU J 1 6 ? 172.27582 169.76098 248.34116 1.000 88.86360 6 LEU b CA 1
ATOM 14314 C C . LEU J 1 6 ? 172.59418 169.91567 246.85787 1.000 87.05930 6 LEU b C 1
ATOM 14315 O O . LEU J 1 6 ? 172.10972 169.12866 246.03753 1.000 88.63114 6 LEU b O 1
ATOM 14320 N N . LEU J 1 7 ? 173.43223 170.88754 246.49984 1.000 80.57055 7 LEU b N 1
ATOM 14321 C CA . LEU J 1 7 ? 174.00593 170.90742 245.16157 1.000 78.98661 7 LEU b CA 1
ATOM 14322 C C . LEU J 1 7 ? 175.12373 169.87714 245.09733 1.000 83.96540 7 LEU b C 1
ATOM 14323 O O . LEU J 1 7 ? 175.28070 169.17732 244.09220 1.000 81.51652 7 LEU b O 1
ATOM 14328 N N . GLY J 1 8 ? 175.90638 169.78171 246.17347 1.000 86.44710 8 GLY b N 1
ATOM 14329 C CA . GLY J 1 8 ? 176.89392 168.72086 246.26424 1.000 80.06307 8 GLY b CA 1
ATOM 14330 C C . GLY J 1 8 ? 176.25680 167.35040 246.37628 1.000 79.96612 8 GLY b C 1
ATOM 14331 O O . GLY J 1 8 ? 176.69361 166.39864 245.72425 1.000 83.80643 8 GLY b O 1
ATOM 14332 N N . PHE J 1 9 ? 175.21035 167.23269 247.19841 1.000 74.65980 9 PHE b N 1
ATOM 14333 C CA . PHE J 1 9 ? 174.50348 165.96547 247.33946 1.000 76.13347 9 PHE b CA 1
ATOM 14334 C C . PHE J 1 9 ? 173.90667 165.49055 246.02357 1.000 78.33020 9 PHE b C 1
ATOM 14335 O O . PHE J 1 9 ? 173.75775 164.28049 245.82314 1.000 78.64324 9 PHE b O 1
ATOM 14343 N N . LEU J 1 10 ? 173.56857 166.40943 245.12332 1.000 74.67196 10 LEU b N 1
ATOM 14344 C CA . LEU J 1 10 ? 173.07288 166.04653 243.80534 1.000 71.69462 10 LEU b CA 1
ATOM 14345 C C . LEU J 1 10 ? 174.17623 165.56339 242.87522 1.000 72.85102 10 LEU b C 1
ATOM 14346 O O . LEU J 1 10 ? 173.87205 165.03207 241.80238 1.000 78.32087 10 LEU b O 1
ATOM 14351 N N . ILE J 1 11 ? 175.44106 165.73523 243.25757 1.000 72.84012 11 ILE b N 1
ATOM 14352 C CA . ILE J 1 11 ? 176.55739 165.24627 242.46835 1.000 73.58946 11 ILE b CA 1
ATOM 14353 C C . ILE J 1 11 ? 177.12792 163.94009 243.01314 1.000 73.35683 11 ILE b C 1
ATOM 14354 O O . ILE J 1 11 ? 177.56415 163.09510 242.22288 1.000 77.56359 11 ILE b O 1
ATOM 14359 N N . ILE J 1 12 ? 177.13433 163.74403 244.33379 1.000 68.97935 12 ILE b N 1
ATOM 14360 C CA . ILE J 1 12 ? 177.56753 162.46381 244.88359 1.000 68.04703 12 ILE b CA 1
ATOM 14361 C C . ILE J 1 12 ? 176.65675 161.34634 244.39807 1.000 70.46980 12 ILE b C 1
ATOM 14362 O O . ILE J 1 12 ? 177.12263 160.25947 244.03876 1.000 74.90272 12 ILE b O 1
ATOM 14367 N N . THR J 1 13 ? 175.34487 161.59337 244.38413 1.000 68.46405 13 THR b N 1
ATOM 14368 C CA . THR J 1 13 ? 174.40129 160.58187 243.92077 1.000 68.35894 13 THR b CA 1
ATOM 14369 C C . THR J 1 13 ? 174.67010 160.20206 242.47089 1.000 70.06635 13 THR b C 1
ATOM 14370 O O . THR J 1 13 ? 174.63219 159.01924 242.11288 1.000 74.61708 13 THR b O 1
ATOM 14374 N N . LEU J 1 14 ? 174.94679 161.19218 241.62256 1.000 66.07278 14 LEU b N 1
ATOM 14375 C CA . LEU J 1 14 ? 175.22185 160.91683 240.21841 1.000 65.99185 14 LEU b CA 1
ATOM 14376 C C . LEU J 1 14 ? 176.62070 160.35562 240.00294 1.000 69.14661 14 LEU b C 1
ATOM 14377 O O . LEU J 1 14 ? 176.82999 159.57157 239.07131 1.000 71.41141 14 LEU b O 1
ATOM 14382 N N . ASN J 1 15 ? 177.58487 160.73189 240.84020 1.000 75.42632 15 ASN b N 1
ATOM 14383 C CA . ASN J 1 15 ? 178.95222 160.23425 240.71388 1.000 67.43351 15 ASN b CA 1
ATOM 14384 C C . ASN J 1 15 ? 179.14451 159.15791 241.78638 1.000 70.29794 15 ASN b C 1
ATOM 14385 O O . ASN J 1 15 ? 179.98596 159.22328 242.67464 1.000 75.96037 15 ASN b O 1
ATOM 14390 N N . CYS J 1 16 ? 178.19179 158.23334 241.81921 1.000 67.06041 16 CYS b N 1
ATOM 14391 C CA . CYS J 1 16 ? 178.29463 157.00797 242.59643 1.000 69.94027 16 CYS b CA 1
ATOM 14392 C C . CYS J 1 16 ? 177.51455 155.87230 241.95489 1.000 71.72901 16 CYS b C 1
ATOM 14393 O O . CYS J 1 16 ? 177.60537 154.73442 242.42779 1.000 75.81468 16 CYS b O 1
ATOM 14396 N N . ASN J 1 17 ? 176.74515 156.15004 240.90337 1.000 66.25954 17 ASN b N 1
ATOM 14397 C CA . ASN J 1 17 ? 175.98060 155.14719 240.18147 1.000 62.29305 17 ASN b CA 1
ATOM 14398 C C . ASN J 1 17 ? 176.51777 154.91799 238.77921 1.000 67.39292 17 ASN b C 1
ATOM 14399 O O . ASN J 1 17 ? 175.99644 154.05577 238.06307 1.000 73.55488 17 ASN b O 1
ATOM 14404 N N . VAL J 1 18 ? 177.53762 155.66618 238.36917 1.000 57.23031 18 VAL b N 1
ATOM 14405 C CA . VAL J 1 18 ? 178.15447 155.53964 237.05568 1.000 48.25257 18 VAL b CA 1
ATOM 14406 C C . VAL J 1 18 ? 179.58095 155.05289 237.26419 1.000 54.85925 18 VAL b C 1
ATOM 14407 O O . VAL J 1 18 ? 180.34546 155.65619 238.02713 1.000 60.46432 18 VAL b O 1
ATOM 14411 N N . THR J 1 19 ? 179.93847 153.96258 236.59315 1.000 48.05477 19 THR b N 1
ATOM 14412 C CA . THR J 1 19 ? 181.26297 153.38824 236.75200 1.000 46.62755 19 THR b CA 1
ATOM 14413 C C . THR J 1 19 ? 182.29358 154.19344 235.96223 1.000 54.80001 19 THR b C 1
ATOM 14414 O O . THR J 1 19 ? 181.96157 155.07072 235.16103 1.000 59.70018 19 THR b O 1
ATOM 14418 N N . MET J 1 20 ? 183.56966 153.88885 236.21200 1.000 56.07341 20 MET b N 1
ATOM 14419 C CA . MET J 1 20 ? 184.64784 154.56479 235.49619 1.000 53.05802 20 MET b CA 1
ATOM 14420 C C . MET J 1 20 ? 184.60103 154.25139 234.00576 1.000 55.03982 20 MET b C 1
ATOM 14421 O O . MET J 1 20 ? 184.82798 155.13439 233.16848 1.000 62.14825 20 MET b O 1
ATOM 14426 N N . VAL J 1 21 ? 184.30736 152.99684 233.65599 1.000 44.47144 21 VAL b N 1
ATOM 14427 C CA . VAL J 1 21 ? 184.18660 152.62231 232.25025 1.000 35.15478 21 VAL b CA 1
ATOM 14428 C C . VAL J 1 21 ? 183.04514 153.38614 231.59463 1.000 42.63498 21 VAL b C 1
ATOM 14429 O O . VAL J 1 21 ? 183.17389 153.87814 230.46759 1.000 52.66668 21 VAL b O 1
ATOM 14433 N N . GLY J 1 22 ? 181.91071 153.49933 232.28813 1.000 40.28442 22 GLY b N 1
ATOM 14434 C CA . GLY J 1 22 ? 180.80036 154.27792 231.77211 1.000 37.43528 22 GLY b CA 1
ATOM 14435 C C . GLY J 1 22 ? 181.06860 155.76545 231.71990 1.000 40.12439 22 GLY b C 1
ATOM 14436 O O . GLY J 1 22 ? 180.46877 156.46378 230.89694 1.000 48.91573 22 GLY b O 1
ATOM 14437 N N . LYS J 1 23 ? 181.95264 156.26733 232.58296 1.000 45.76595 23 LYS b N 1
ATOM 14438 C CA . LYS J 1 23 ? 182.32508 157.67601 232.53284 1.000 45.93864 23 LYS b CA 1
ATOM 14439 C C . LYS J 1 23 ? 183.23973 157.96623 231.35046 1.000 44.84077 23 LYS b C 1
ATOM 14440 O O . LYS J 1 23 ? 183.10821 159.00996 230.70252 1.000 45.93022 23 LYS b O 1
ATOM 14446 N N . LEU J 1 24 ? 184.17140 157.05853 231.05829 1.000 46.82421 24 LEU b N 1
ATOM 14447 C CA . LEU J 1 24 ? 185.06575 157.22399 229.91897 1.000 44.25988 24 LEU b CA 1
ATOM 14448 C C . LEU J 1 24 ? 184.39691 156.91848 228.58148 1.000 45.48987 24 LEU b C 1
ATOM 14449 O O . LEU J 1 24 ? 184.79808 157.49645 227.56372 1.000 46.59786 24 LEU b O 1
ATOM 14454 N N . TRP J 1 25 ? 183.38387 156.04724 228.55677 1.000 48.75062 25 TRP b N 1
ATOM 14455 C CA . TRP J 1 25 ? 182.61818 155.82012 227.33453 1.000 36.25310 25 TRP b CA 1
ATOM 14456 C C . TRP J 1 25 ? 181.90957 157.08942 226.88167 1.000 39.68921 25 TRP b C 1
ATOM 14457 O O . TRP J 1 25 ? 181.87580 157.39268 225.68387 1.000 46.54611 25 TRP b O 1
ATOM 14468 N N . PHE J 1 26 ? 181.33186 157.83353 227.82654 1.000 41.43245 26 PHE b N 1
ATOM 14469 C CA . PHE J 1 26 ? 180.66078 159.08432 227.49059 1.000 39.59631 26 PHE b CA 1
ATOM 14470 C C . PHE J 1 26 ? 181.63886 160.09370 226.90647 1.000 43.87821 26 PHE b C 1
ATOM 14471 O O . PHE J 1 26 ? 181.30960 160.80492 225.95050 1.000 47.49370 26 PHE b O 1
ATOM 14479 N N . VAL J 1 27 ? 182.84428 160.17309 227.47263 1.000 55.23731 27 VAL b N 1
ATOM 14480 C CA . VAL J 1 27 ? 183.85334 161.09139 226.95584 1.000 47.94562 27 VAL b CA 1
ATOM 14481 C C . VAL J 1 27 ? 184.28736 160.68125 225.55404 1.000 44.04134 27 VAL b C 1
ATOM 14482 O O . VAL J 1 27 ? 184.40098 161.52361 224.65592 1.000 46.70016 27 VAL b O 1
ATOM 14486 N N . LEU J 1 28 ? 184.52485 159.38542 225.33569 1.000 46.51953 28 LEU b N 1
ATOM 14487 C CA . LEU J 1 28 ? 185.03549 158.94362 224.04051 1.000 45.43353 28 LEU b CA 1
ATOM 14488 C C . LEU J 1 28 ? 183.98214 159.07537 222.94657 1.000 49.36885 28 LEU b C 1
ATOM 14489 O O . LEU J 1 28 ? 184.21288 159.73965 221.93022 1.000 54.09577 28 LEU b O 1
ATOM 14494 N N . THR J 1 29 ? 182.81403 158.45747 223.12919 1.000 55.80402 29 THR b N 1
ATOM 14495 C CA . THR J 1 29 ? 181.80904 158.47345 222.06419 1.000 53.74481 29 THR b CA 1
ATOM 14496 C C . THR J 1 29 ? 180.92344 159.71989 222.10477 1.000 53.09908 29 THR b C 1
ATOM 14497 O O . THR J 1 29 ? 179.72352 159.69471 221.81279 1.000 52.70646 29 THR b O 1
ATOM 14501 N N . MET J 1 30 ? 181.54659 160.86817 222.35654 1.000 56.54066 30 MET b N 1
ATOM 14502 C CA . MET J 1 30 ? 180.93262 162.17134 222.12681 1.000 50.44581 30 MET b CA 1
ATOM 14503 C C . MET J 1 30 ? 181.89087 163.17683 221.51033 1.000 52.21234 30 MET b C 1
ATOM 14504 O O . MET J 1 30 ? 181.43727 164.08177 220.80139 1.000 55.59847 30 MET b O 1
ATOM 14509 N N . LEU J 1 31 ? 183.19881 163.01439 221.69401 1.000 52.94722 31 LEU b N 1
ATOM 14510 C CA . LEU J 1 31 ? 184.20921 163.87783 221.10230 1.000 49.60628 31 LEU b CA 1
ATOM 14511 C C . LEU J 1 31 ? 184.78720 163.31085 219.81542 1.000 51.18265 31 LEU b C 1
ATOM 14512 O O . LEU J 1 31 ? 185.22151 164.07820 218.95097 1.000 54.31118 31 LEU b O 1
ATOM 14517 N N . LEU J 1 32 ? 184.79622 161.98782 219.66825 1.000 47.80068 32 LEU b N 1
ATOM 14518 C CA . LEU J 1 32 ? 185.29259 161.33350 218.46830 1.000 42.60718 32 LEU b CA 1
ATOM 14519 C C . LEU J 1 32 ? 184.18050 160.78430 217.58754 1.000 42.71171 32 LEU b C 1
ATOM 14520 O O . LEU J 1 32 ? 184.46280 160.31074 216.48310 1.000 59.63447 32 LEU b O 1
ATOM 14525 N N . ARG J 1 33 ? 182.93111 160.82236 218.04295 1.000 40.12129 33 ARG b N 1
ATOM 14526 C CA . ARG J 1 33 ? 181.81089 160.30231 217.26972 1.000 41.41645 33 ARG b CA 1
ATOM 14527 C C . ARG J 1 33 ? 180.80400 161.37869 216.90264 1.000 46.02671 33 ARG b C 1
ATOM 14528 O O . ARG J 1 33 ? 180.46930 161.53030 215.72254 1.000 50.36670 33 ARG b O 1
ATOM 14536 N N . MET J 1 34 ? 180.31099 162.13527 217.88004 1.000 51.41676 34 MET b N 1
ATOM 14537 C CA . MET J 1 34 ? 179.32495 163.17504 217.62535 1.000 43.41572 34 MET b CA 1
ATOM 14538 C C . MET J 1 34 ? 179.93790 164.46623 217.10538 1.000 45.27886 34 MET b C 1
ATOM 14539 O O . MET J 1 34 ? 179.20325 165.32153 216.60140 1.000 53.48814 34 MET b O 1
ATOM 14544 N N . LEU J 1 35 ? 181.25443 164.62897 217.21259 1.000 48.34030 35 LEU b N 1
ATOM 14545 C CA . LEU J 1 35 ? 181.92994 165.81586 216.70696 1.000 42.94666 35 LEU b CA 1
ATOM 14546 C C . LEU J 1 35 ? 182.46111 165.64116 215.29338 1.000 46.26496 35 LEU b C 1
ATOM 14547 O O . LEU J 1 35 ? 182.39016 166.58231 214.49745 1.000 47.29382 35 LEU b O 1
ATOM 14552 N N . VAL J 1 36 ? 182.99061 164.46094 214.96448 1.000 40.36101 36 VAL b N 1
ATOM 14553 C CA . VAL J 1 36 ? 183.45208 164.20251 213.60502 1.000 35.78520 36 VAL b CA 1
ATOM 14554 C C . VAL J 1 36 ? 182.28228 164.17944 212.63094 1.000 39.13408 36 VAL b C 1
ATOM 14555 O O . VAL J 1 36 ? 182.41366 164.61597 211.48167 1.000 44.19352 36 VAL b O 1
ATOM 14559 N N . ILE J 1 37 ? 181.12783 163.67067 213.06241 1.000 37.58308 37 ILE b N 1
ATOM 14560 C CA . ILE J 1 37 ? 179.95780 163.63256 212.19164 1.000 34.98926 37 ILE b CA 1
ATOM 14561 C C . ILE J 1 37 ? 179.50150 165.04471 211.84486 1.000 39.94551 37 ILE b C 1
ATOM 14562 O O . ILE J 1 37 ? 179.16540 165.33850 210.69170 1.000 48.98926 37 ILE b O 1
ATOM 14567 N N . VAL J 1 38 ? 179.49326 165.94238 212.82873 1.000 42.44086 38 VAL b N 1
ATOM 14568 C CA . VAL J 1 38 ? 178.98044 167.29030 212.60774 1.000 43.23745 38 VAL b CA 1
ATOM 14569 C C . VAL J 1 38 ? 180.00291 168.15129 211.87491 1.000 46.86529 38 VAL b C 1
ATOM 14570 O O . VAL J 1 38 ? 179.68138 168.80581 210.87680 1.000 46.04293 38 VAL b O 1
ATOM 14574 N N . LEU J 1 39 ? 181.24793 168.16591 212.35186 1.000 42.51634 39 LEU b N 1
ATOM 14575 C CA . LEU J 1 39 ? 182.25659 169.06427 211.80372 1.000 29.77139 39 LEU b CA 1
ATOM 14576 C C . LEU J 1 39 ? 182.92754 168.52870 210.54674 1.000 37.13024 39 LEU b C 1
ATOM 14577 O O . LEU J 1 39 ? 183.25541 169.31532 209.65186 1.000 45.07028 39 LEU b O 1
ATOM 14582 N N . ALA J 1 40 ? 183.14554 167.21720 210.45113 1.000 38.67020 40 ALA b N 1
ATOM 14583 C CA . ALA J 1 40 ? 183.84263 166.63912 209.31157 1.000 33.78729 40 ALA b CA 1
ATOM 14584 C C . ALA J 1 40 ? 182.93532 165.87941 208.35645 1.000 31.41329 40 ALA b C 1
ATOM 14585 O O . ALA J 1 40 ? 183.36488 165.57129 207.24100 1.000 36.64756 40 ALA b O 1
ATOM 14587 N N . GLY J 1 41 ? 181.70518 165.57142 208.75172 1.000 33.24845 41 GLY b N 1
ATOM 14588 C CA . GLY J 1 41 ? 180.80882 164.83409 207.88529 1.000 29.30145 41 GLY b CA 1
ATOM 14589 C C . GLY J 1 41 ? 180.00144 165.72543 206.96691 1.000 35.47976 41 GLY b C 1
ATOM 14590 O O . GLY J 1 41 ? 179.80155 165.40095 205.79356 1.000 47.97741 41 GLY b O 1
ATOM 14591 N N . ARG J 1 42 ? 179.52393 166.85011 207.49608 1.000 30.50787 42 ARG b N 1
ATOM 14592 C CA . ARG J 1 42 ? 178.73381 167.77671 206.68739 1.000 35.73911 42 ARG b CA 1
ATOM 14593 C C . ARG J 1 42 ? 179.51341 168.36167 205.51400 1.000 44.66392 42 ARG b C 1
ATOM 14594 O O . ARG J 1 42 ? 178.97288 168.37532 204.39449 1.000 53.82281 42 ARG b O 1
ATOM 14602 N N . PRO J 1 43 ? 180.74456 168.86623 205.67652 1.000 34.76550 43 PRO b N 1
ATOM 14603 C CA . PRO J 1 43 ? 181.46719 169.39057 204.50432 1.000 23.55632 43 PRO b CA 1
ATOM 14604 C C . PRO J 1 43 ? 181.72906 168.35899 203.41969 1.000 27.04464 43 PRO b C 1
ATOM 14605 O O . PRO J 1 43 ? 181.74244 168.71486 202.23508 1.000 35.30221 43 PRO b O 1
ATOM 14609 N N . VAL J 1 44 ? 181.94899 167.09439 203.78320 1.000 32.56910 44 VAL b N 1
ATOM 14610 C CA . VAL J 1 44 ? 182.25020 166.07617 202.78087 1.000 23.92024 44 VAL b CA 1
ATOM 14611 C C . VAL J 1 44 ? 181.02369 165.77694 201.92738 1.000 37.36036 44 VAL b C 1
ATOM 14612 O O . VAL J 1 44 ? 181.12626 165.60960 200.70637 1.000 48.03380 44 VAL b O 1
ATOM 14616 N N . TYR J 1 45 ? 179.84543 165.71414 202.54782 1.000 36.49536 45 TYR b N 1
ATOM 14617 C CA . TYR J 1 45 ? 178.61830 165.31164 201.87241 1.000 27.36364 45 TYR b CA 1
ATOM 14618 C C . TYR J 1 45 ? 177.76383 166.50043 201.44915 1.000 38.82478 45 TYR b C 1
ATOM 14619 O O . TYR J 1 45 ? 176.53203 166.41394 201.47175 1.000 52.44540 45 TYR b O 1
ATOM 14628 N N . GLN J 1 46 ? 178.38674 167.61200 201.06282 1.000 39.91427 46 GLN b N 1
ATOM 14629 C CA . GLN J 1 46 ? 177.62009 168.79313 200.68915 1.000 41.40724 46 GLN b CA 1
ATOM 14630 C C . GLN J 1 46 ? 177.35084 168.87961 199.19360 1.000 48.03397 46 GLN b C 1
ATOM 14631 O O . GLN J 1 46 ? 176.31970 169.42995 198.79118 1.000 53.54113 46 GLN b O 1
ATOM 14637 N N . ASP J 1 47 ? 178.24228 168.35100 198.36120 1.000 48.46872 47 ASP b N 1
ATOM 14638 C CA . ASP J 1 47 ? 178.07938 168.36938 196.91282 1.000 45.11393 47 ASP b CA 1
ATOM 14639 C C . ASP J 1 47 ? 177.91076 166.96029 196.35794 1.000 42.04323 47 ASP b C 1
ATOM 14640 O O . ASP J 1 47 ? 178.43742 166.62362 195.29689 1.000 49.11238 47 ASP b O 1
ATOM 14645 N N . GLU J 1 48 ? 177.17085 166.11551 197.07909 1.000 38.28944 48 GLU b N 1
ATOM 14646 C CA . GLU J 1 48 ? 176.94569 164.75190 196.61396 1.000 35.70694 48 GLU b CA 1
ATOM 14647 C C . GLU J 1 48 ? 176.06668 164.71542 195.37092 1.000 41.72903 48 GLU b C 1
ATOM 14648 O O . GLU J 1 48 ? 176.30160 163.89758 194.47520 1.000 47.51271 48 GLU b O 1
ATOM 1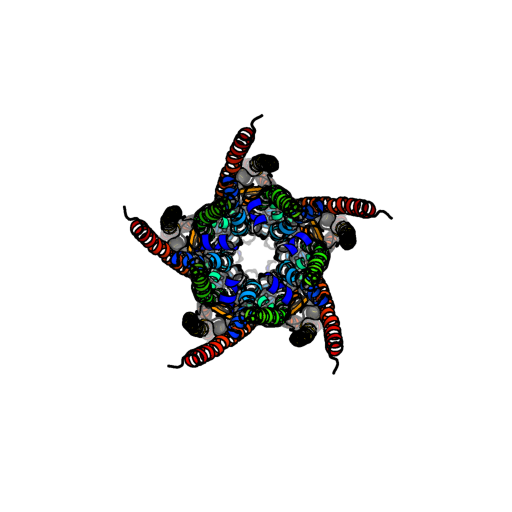4654 N N . GLN J 1 49 ? 175.05591 165.58061 195.29601 1.000 37.78602 49 GLN b N 1
ATOM 14655 C CA . GLN J 1 49 ? 174.19857 165.66648 194.12004 1.000 35.45010 49 GLN b CA 1
ATOM 14656 C C . GLN J 1 49 ? 174.64317 166.73463 193.13513 1.000 38.14698 49 GLN b C 1
ATOM 14657 O O . GLN J 1 49 ? 174.44756 166.56750 191.92751 1.000 44.02573 49 GLN b O 1
ATOM 14663 N N . GLU J 1 50 ? 175.24180 167.82287 193.62282 1.000 49.19732 50 GLU b N 1
ATOM 14664 C CA . GLU J 1 50 ? 175.66494 168.90007 192.73476 1.000 41.44725 50 GLU b CA 1
ATOM 14665 C C . GLU J 1 50 ? 176.72445 168.42176 191.75188 1.000 42.07902 50 GLU b C 1
ATOM 14666 O O . GLU J 1 50 ? 176.71286 168.80984 190.57805 1.000 39.14833 50 GLU b O 1
ATOM 14672 N N . ARG J 1 51 ? 177.64697 167.57979 192.20828 1.000 43.53669 51 ARG b N 1
ATOM 14673 C CA . ARG J 1 51 ? 178.71663 167.05794 191.36906 1.000 39.55441 51 ARG b CA 1
ATOM 14674 C C . ARG J 1 51 ? 178.58958 165.55047 191.18588 1.000 43.72257 51 ARG b C 1
ATOM 14675 O O . ARG J 1 51 ? 179.57651 164.81424 191.21403 1.000 49.13802 51 ARG b O 1
ATOM 14683 N N . PHE J 1 52 ? 177.35966 165.07816 191.00163 1.000 37.36111 52 PHE b N 1
ATOM 14684 C CA . PHE J 1 52 ? 177.08273 163.70486 190.58425 1.000 28.18509 52 PHE b CA 1
ATOM 14685 C C . PHE J 1 52 ? 176.82853 163.77421 189.08247 1.000 39.63457 52 PHE b C 1
ATOM 14686 O O . PHE J 1 52 ? 175.69292 163.91670 188.62960 1.000 47.84455 52 PHE b O 1
ATOM 14694 N N . VAL J 1 53 ? 177.90420 163.68443 188.30782 1.000 39.16034 53 VAL b N 1
ATOM 14695 C CA . VAL J 1 53 ? 177.87555 164.00849 186.88591 1.000 35.40203 53 VAL b CA 1
ATOM 14696 C C . VAL J 1 53 ? 177.47786 162.77196 186.09158 1.000 41.00274 53 VAL b C 1
ATOM 14697 O O . VAL J 1 53 ? 178.11883 161.72134 186.19685 1.000 47.92909 53 VAL b O 1
ATOM 14701 N N . CYS J 1 54 ? 176.42331 162.90104 185.29320 1.000 51.64130 54 CYS b N 1
ATOM 14702 C CA . CYS J 1 54 ? 175.97324 161.85859 184.38460 1.000 48.52973 54 CYS b CA 1
ATOM 14703 C C . CYS J 1 54 ? 176.24683 162.26919 182.94152 1.000 53.39430 54 CYS b C 1
ATOM 14704 O O . CYS J 1 54 ? 176.41445 163.44923 182.62625 1.000 64.25737 54 CYS b O 1
ATOM 14707 N N . ASN J 1 55 ? 176.29429 161.27016 182.06089 1.000 49.10668 55 ASN b N 1
ATOM 14708 C CA . ASN J 1 55 ? 176.61995 161.48442 180.65127 1.000 51.56983 55 ASN b CA 1
ATOM 14709 C C . ASN J 1 55 ? 175.31822 161.59850 179.86096 1.000 54.71786 55 ASN b C 1
ATOM 14710 O O . ASN J 1 55 ? 174.91923 160.69506 179.12688 1.000 50.43913 55 ASN b O 1
ATOM 14715 N N . THR J 1 56 ? 174.65379 162.74208 180.01296 1.000 52.37449 56 THR b N 1
ATOM 14716 C CA . THR J 1 56 ? 173.39170 162.98383 179.32702 1.000 49.46736 56 THR b CA 1
ATOM 14717 C C . THR J 1 56 ? 173.16089 164.48379 179.22020 1.000 51.33295 56 THR b C 1
ATOM 14718 O O . THR J 1 56 ? 173.79465 165.28011 179.91722 1.000 58.60180 56 THR b O 1
ATOM 14722 N N . LEU J 1 57 ? 172.24269 164.85790 178.32587 1.000 47.27402 57 LEU b N 1
ATOM 14723 C CA . LEU J 1 57 ? 171.85322 166.24919 178.14982 1.000 45.09634 57 LEU b CA 1
ATOM 14724 C C . LEU J 1 57 ? 170.35716 166.48183 178.30315 1.000 44.46177 57 LEU b C 1
ATOM 14725 O O . LEU J 1 57 ? 169.92612 167.63917 178.29210 1.000 48.37548 57 LEU b O 1
ATOM 14730 N N . GLN J 1 58 ? 169.55998 165.43104 178.44282 1.000 44.30626 58 GLN b N 1
ATOM 14731 C CA . GLN J 1 58 ? 168.11743 165.58664 178.57315 1.000 41.89095 58 GLN b CA 1
ATOM 14732 C C . GLN J 1 58 ? 167.77146 166.02134 179.99188 1.000 52.06249 58 GLN b C 1
ATOM 14733 O O . GLN J 1 58 ? 168.20820 165.37259 180.94902 1.000 55.74539 58 GLN b O 1
ATOM 14739 N N . PRO J 1 59 ? 167.02296 167.10902 180.17434 1.000 51.94563 59 PRO b N 1
ATOM 14740 C CA . PRO J 1 59 ? 166.65618 167.53230 181.53149 1.000 47.36406 59 PRO b CA 1
ATOM 14741 C C . PRO J 1 59 ? 165.85873 166.46085 182.26093 1.000 49.73738 59 PRO b C 1
ATOM 14742 O O . PRO J 1 59 ? 165.02785 165.76653 181.67248 1.000 57.00337 59 PRO b O 1
ATOM 14746 N N . GLY J 1 60 ? 166.12166 166.33484 183.56079 1.000 41.07952 60 GLY b N 1
ATOM 14747 C CA . GLY J 1 60 ? 165.40261 165.41403 184.41101 1.000 35.77847 60 GLY b CA 1
ATOM 14748 C C . GLY J 1 60 ? 166.01453 164.03737 184.54716 1.000 40.39326 60 GLY b C 1
ATOM 14749 O O . GLY J 1 60 ? 165.58764 163.27510 185.42208 1.000 52.96306 60 GLY b O 1
ATOM 14750 N N . CYS J 1 61 ? 166.99797 163.68928 183.71694 1.000 41.25408 61 CYS b N 1
ATOM 14751 C CA . CYS J 1 61 ? 167.63653 162.38328 183.83240 1.000 39.29182 61 CYS b CA 1
ATOM 14752 C C . CYS J 1 61 ? 168.56999 162.30876 185.03432 1.000 45.24973 61 CYS b C 1
ATOM 14753 O O . CYS J 1 61 ? 168.56883 161.30265 185.75550 1.000 51.65937 61 CYS b O 1
ATOM 14756 N N . ALA J 1 62 ? 169.35830 163.35659 185.27010 1.000 37.84289 62 ALA b N 1
ATOM 14757 C CA . ALA J 1 62 ? 170.28390 163.39969 186.39227 1.000 36.04845 62 ALA b CA 1
ATOM 14758 C C . ALA J 1 62 ? 169.58400 163.42419 187.74264 1.000 45.60694 62 ALA b C 1
ATOM 14759 O O . ALA J 1 62 ? 170.18796 163.02168 188.74204 1.000 50.51975 62 ALA b O 1
ATOM 14761 N N . ASN J 1 63 ? 168.33588 163.88468 187.79944 1.000 40.56817 63 ASN b N 1
ATOM 14762 C CA . ASN J 1 63 ? 167.57139 163.85600 189.03833 1.000 31.26997 63 ASN b CA 1
ATOM 14763 C C . ASN J 1 63 ? 167.10457 162.44889 189.38324 1.000 35.71915 63 ASN b C 1
ATOM 14764 O O . ASN J 1 63 ? 167.31961 161.98183 190.50788 1.000 47.89129 63 ASN b O 1
ATOM 14769 N N . VAL J 1 64 ? 166.48081 161.75893 188.42618 1.000 35.10793 64 VAL b N 1
ATOM 14770 C CA . VAL J 1 64 ? 165.99010 160.41004 188.68383 1.000 35.62719 64 VAL b CA 1
ATOM 14771 C C . VAL J 1 64 ? 167.15150 159.44487 188.89072 1.000 37.94255 64 VAL b C 1
ATOM 14772 O O . VAL J 1 64 ? 167.06653 158.52341 189.71128 1.000 41.53463 64 VAL b O 1
ATOM 14776 N N . CYS J 1 65 ? 168.25991 159.64402 188.17047 1.000 41.14308 65 CYS b N 1
ATOM 14777 C CA . CYS J 1 65 ? 169.40328 158.75405 188.34127 1.000 36.95366 65 CYS b CA 1
ATOM 14778 C C . CYS J 1 65 ? 169.99053 158.87277 189.74280 1.000 37.95584 65 CYS b C 1
ATOM 14779 O O . CYS J 1 65 ? 170.29660 157.85890 190.38163 1.000 44.13849 65 CYS b O 1
ATOM 14782 N N . TYR J 1 66 ? 170.13542 160.10004 190.24845 1.000 38.84115 66 TYR b N 1
ATOM 14783 C CA . TYR J 1 66 ? 170.63178 160.27421 191.60910 1.000 39.86718 66 TYR b CA 1
ATOM 14784 C C . TYR J 1 66 ? 169.62545 159.79001 192.64341 1.000 36.93045 66 TYR b C 1
ATOM 14785 O O . TYR J 1 66 ? 170.02245 159.24343 193.67782 1.000 39.05851 66 TYR b O 1
ATOM 14794 N N . ASP J 1 67 ? 168.32780 159.98494 192.39497 1.000 44.67474 67 ASP b N 1
ATOM 14795 C CA . ASP J 1 67 ? 167.32300 159.49546 193.32985 1.000 36.66624 67 ASP b CA 1
ATOM 14796 C C . ASP J 1 67 ? 167.32658 157.97674 193.43625 1.000 36.16757 67 ASP b C 1
ATOM 14797 O O . ASP J 1 67 ? 167.16680 157.44669 194.53960 1.000 41.77297 67 ASP b O 1
ATOM 14802 N N . VAL J 1 68 ? 167.49582 157.26798 192.32284 1.000 44.50756 68 VAL b N 1
ATOM 14803 C CA . VAL J 1 68 ? 167.65824 155.81932 192.38265 1.000 37.10397 68 VAL b CA 1
ATOM 14804 C C . VAL J 1 68 ? 168.99254 155.42368 193.01337 1.000 34.73407 68 VAL b C 1
ATOM 14805 O O . VAL J 1 68 ? 169.06268 154.41466 193.72253 1.000 40.99693 68 VAL b O 1
ATOM 14809 N N . PHE J 1 69 ? 170.05410 156.19832 192.77323 1.000 36.35483 69 PHE b N 1
ATOM 14810 C CA . PHE J 1 69 ? 171.37077 155.84528 193.29785 1.000 30.49385 69 PHE b CA 1
ATOM 14811 C C . PHE J 1 69 ? 171.36970 155.78453 194.82077 1.000 35.05022 69 PHE b C 1
ATOM 14812 O O . PHE J 1 69 ? 171.79228 154.78541 195.41313 1.000 34.30795 69 PHE b O 1
ATOM 14820 N N . SER J 1 70 ? 170.89715 156.84514 195.47391 1.000 45.26399 70 SER b N 1
ATOM 14821 C CA . SER J 1 70 ? 170.94295 156.96068 196.93089 1.000 43.47073 70 SER b CA 1
ATOM 14822 C C . SER J 1 70 ? 169.57404 157.36090 197.46231 1.000 44.12420 70 SER b C 1
ATOM 14823 O O . SER J 1 70 ? 169.25665 158.55475 197.55257 1.000 40.27919 70 SER b O 1
ATOM 14826 N N . PRO J 1 71 ? 168.72881 156.38781 197.81484 1.000 39.88371 71 PRO b N 1
ATOM 14827 C CA . PRO J 1 71 ? 167.44176 156.74226 198.44015 1.000 31.35577 71 PRO b CA 1
ATOM 14828 C C . PRO J 1 71 ? 167.60787 157.49875 199.74618 1.000 44.03089 71 PRO b C 1
ATOM 14829 O O . PRO J 1 71 ? 166.93575 158.51362 199.96583 1.000 53.82293 71 PRO b O 1
ATOM 14833 N N . VAL J 1 72 ? 168.48842 157.02836 200.62465 1.000 51.01140 72 VAL b N 1
ATOM 14834 C CA . VAL J 1 72 ? 168.82348 157.71504 201.86537 1.000 48.59319 72 VAL b CA 1
ATOM 14835 C C . VAL J 1 72 ? 170.34069 157.78127 201.97699 1.000 47.48904 72 VAL b C 1
ATOM 14836 O O . VAL J 1 72 ? 171.03188 156.78484 201.73616 1.000 54.73762 72 VAL b O 1
ATOM 14840 N N . SER J 1 73 ? 170.85665 158.96039 202.30587 1.000 38.04648 73 SER b N 1
ATOM 14841 C CA . SER J 1 73 ? 172.28663 159.12382 202.49690 1.000 40.65415 73 SER b CA 1
ATOM 14842 C C . SER J 1 73 ? 172.71424 158.51210 203.82684 1.000 50.25930 73 SER b C 1
ATOM 14843 O O . SER J 1 73 ? 171.90713 158.31898 204.73917 1.000 60.09685 73 SER b O 1
ATOM 14846 N N . HIS J 1 74 ? 174.00240 158.19562 203.92800 1.000 38.25961 74 HIS b N 1
ATOM 14847 C CA . HIS J 1 74 ? 174.54741 157.63616 205.15729 1.000 39.81410 74 HIS b CA 1
ATOM 14848 C C . HIS J 1 74 ? 175.01496 158.69624 206.14393 1.000 42.31207 74 HIS b C 1
ATOM 14849 O O . HIS J 1 74 ? 175.34017 158.35185 207.28286 1.000 55.53870 74 HIS b O 1
ATOM 14856 N N . LEU J 1 75 ? 175.03394 159.97210 205.75682 1.000 31.06015 75 LEU b N 1
ATOM 14857 C CA . LEU J 1 75 ? 175.21858 161.02319 206.75174 1.000 34.78452 75 LEU b CA 1
ATOM 14858 C C . LEU J 1 75 ? 174.02537 161.08941 207.69826 1.000 44.38213 75 LEU b C 1
ATOM 14859 O O . LEU J 1 75 ? 174.19315 161.13095 208.92469 1.000 53.74708 75 LEU b O 1
ATOM 14864 N N . ARG J 1 76 ? 172.81084 161.08089 207.14679 1.000 32.22349 76 ARG b N 1
ATOM 14865 C CA . ARG J 1 76 ? 171.61374 161.03667 207.97551 1.000 35.24497 76 ARG b CA 1
ATOM 14866 C C . ARG J 1 76 ? 171.50830 159.72943 208.74698 1.000 38.09854 76 ARG b C 1
ATOM 14867 O O . ARG J 1 76 ? 171.03259 159.72569 209.88819 1.000 42.05572 76 ARG b O 1
ATOM 14875 N N . PHE J 1 77 ? 171.94196 158.61819 208.14755 1.000 30.04048 77 PHE b N 1
ATOM 14876 C CA . PHE J 1 77 ? 171.96972 157.35507 208.87552 1.000 28.66876 77 PHE b CA 1
ATOM 14877 C C . PHE J 1 77 ? 172.91461 157.43176 210.06731 1.000 40.58628 77 PHE b C 1
ATOM 14878 O O . PHE J 1 77 ? 172.57412 156.97316 211.16309 1.000 49.22599 77 PHE b O 1
ATOM 14886 N N . TRP J 1 78 ? 174.10155 158.01600 209.87522 1.000 39.72677 78 TRP b N 1
ATOM 14887 C CA . TRP J 1 78 ? 175.03193 158.19158 210.98545 1.000 30.89482 78 TRP b CA 1
ATOM 14888 C C . TRP J 1 78 ? 174.42860 159.07025 212.07098 1.000 41.74655 78 TRP b C 1
ATOM 14889 O O . TRP J 1 78 ? 174.54724 158.76330 213.26269 1.000 43.10285 78 TRP b O 1
ATOM 14900 N N . LEU J 1 79 ? 173.77533 160.16521 211.67568 1.000 48.91873 79 LEU b N 1
ATOM 14901 C CA . LEU J 1 79 ? 173.16411 161.06081 212.65368 1.000 38.01190 79 LEU b CA 1
ATOM 14902 C C . LEU J 1 79 ? 172.09829 160.34344 213.47316 1.000 35.83467 79 LEU b C 1
ATOM 14903 O O . LEU J 1 79 ? 172.09318 160.42056 214.70783 1.000 45.97870 79 LEU b O 1
ATOM 14908 N N . ILE J 1 80 ? 171.18918 159.63368 212.80206 1.000 37.60091 80 ILE b N 1
ATOM 14909 C CA . ILE J 1 80 ? 170.10267 158.96071 213.50815 1.000 41.26449 80 ILE b CA 1
ATOM 14910 C C . ILE J 1 80 ? 170.64378 157.84056 214.38986 1.000 39.08592 80 ILE b C 1
ATOM 14911 O O . ILE J 1 80 ? 170.17610 157.64290 215.51767 1.000 41.69115 80 ILE b O 1
ATOM 14916 N N . GLN J 1 81 ? 171.63928 157.09487 213.90231 1.000 40.02067 81 GLN b N 1
ATOM 14917 C CA . GLN J 1 81 ? 172.19873 156.00797 214.69777 1.000 42.86421 81 GLN b CA 1
ATOM 14918 C C . GLN J 1 81 ? 172.91727 156.53602 215.93318 1.000 45.33830 81 GLN b C 1
ATOM 14919 O O . GLN J 1 81 ? 172.79738 155.95806 217.01885 1.000 55.31032 81 GLN b O 1
ATOM 14925 N N . GLY J 1 82 ? 173.66400 157.63562 215.79545 1.000 41.98511 82 GLY b N 1
ATOM 14926 C CA . GLY J 1 82 ? 174.35208 158.19749 216.94238 1.000 40.21994 82 GLY b CA 1
ATOM 14927 C C . GLY J 1 82 ? 173.45408 158.90774 217.92900 1.000 43.89201 82 GLY b C 1
ATOM 14928 O O . GLY J 1 82 ? 173.77105 158.94155 219.12159 1.000 49.24719 82 GLY b O 1
ATOM 14929 N N . VAL J 1 83 ? 172.34257 159.47367 217.46493 1.000 46.42889 83 VAL b N 1
ATOM 14930 C CA . VAL J 1 83 ? 171.40112 160.11307 218.37596 1.000 39.10372 83 VAL b CA 1
ATOM 14931 C C . VAL J 1 83 ? 170.61441 159.08748 219.18993 1.000 44.11938 83 VAL b C 1
ATOM 14932 O O . VAL J 1 83 ? 170.39780 159.28632 220.38946 1.000 54.63052 83 VAL b O 1
ATOM 14936 N N . CYS J 1 84 ? 170.20219 157.98101 218.57166 1.000 51.15453 84 CYS b N 1
ATOM 14937 C CA . CYS J 1 84 ? 169.38131 156.98319 219.24489 1.000 45.47375 84 CYS b CA 1
ATOM 14938 C C . CYS J 1 84 ? 170.15472 156.15459 220.26220 1.000 50.42841 84 CYS b C 1
ATOM 14939 O O . CYS J 1 84 ? 169.53050 155.43249 221.04644 1.000 53.48675 84 CYS b O 1
ATOM 14942 N N . VAL J 1 85 ? 171.48331 156.23334 220.26879 1.000 46.22917 85 VAL b N 1
ATOM 14943 C CA . VAL J 1 85 ? 172.27170 155.52829 221.27312 1.000 47.85134 85 VAL b CA 1
ATOM 14944 C C . VAL J 1 85 ? 172.45720 156.37356 222.53223 1.000 50.78166 85 VAL b C 1
ATOM 14945 O O . VAL J 1 85 ? 172.50454 155.83105 223.64110 1.000 52.58237 85 VAL b O 1
ATOM 14949 N N . LEU J 1 86 ? 172.54419 157.69530 222.38859 1.000 50.62093 86 LEU b N 1
ATOM 14950 C CA . LEU J 1 86 ? 172.61912 158.58988 223.53536 1.000 49.81662 86 LEU b CA 1
ATOM 14951 C C . LEU J 1 86 ? 171.28286 158.75271 224.24643 1.000 55.00281 86 LEU b C 1
ATOM 14952 O O . LEU J 1 86 ? 171.23970 159.37560 225.31213 1.000 60.90574 86 LEU b O 1
ATOM 14957 N N . LEU J 1 87 ? 170.19559 158.21992 223.68033 1.000 53.24718 87 LEU b N 1
ATOM 14958 C CA . LEU J 1 87 ? 168.88361 158.39743 224.30150 1.000 48.32595 87 LEU b CA 1
ATOM 14959 C C . LEU J 1 87 ? 168.72105 157.57756 225.57670 1.000 44.41434 87 LEU b C 1
ATOM 14960 O O . LEU J 1 87 ? 168.21354 158.12502 226.57111 1.000 51.42598 87 LEU b O 1
ATOM 14965 N N . PRO J 1 88 ? 169.09471 156.29162 225.63197 1.000 43.52332 88 PRO b N 1
ATOM 14966 C CA . PRO J 1 88 ? 168.97841 155.56961 226.91121 1.000 43.31437 88 PRO b CA 1
ATOM 14967 C C . PRO J 1 88 ? 169.80517 156.17460 228.03162 1.000 51.68281 88 PRO b C 1
ATOM 14968 O O . PRO J 1 88 ? 169.44220 156.02558 229.20467 1.000 52.68264 88 PRO b O 1
ATOM 14972 N N . SER J 1 89 ? 170.90850 156.84957 227.71060 1.000 59.57005 89 SER b N 1
ATOM 14973 C CA . SER J 1 89 ? 171.74939 157.46458 228.72865 1.000 51.49241 89 SER b CA 1
ATOM 14974 C C . SER J 1 89 ? 171.16476 158.75439 229.28722 1.000 52.13066 89 SER b C 1
ATOM 14975 O O . SER J 1 89 ? 171.60898 159.20503 230.34783 1.000 61.66370 89 SER b O 1
ATOM 14978 N N . ALA J 1 90 ? 170.19088 159.35755 228.60811 1.000 51.48520 90 ALA b N 1
ATOM 14979 C CA . ALA J 1 90 ? 169.54278 160.56650 229.09798 1.000 46.78263 90 ALA b CA 1
ATOM 14980 C C . ALA J 1 90 ? 168.32903 160.28197 229.96644 1.000 51.24618 90 ALA b C 1
ATOM 14981 O O . ALA J 1 90 ? 168.09031 161.01097 230.93456 1.000 58.31810 90 ALA b O 1
ATOM 14983 N N . VAL J 1 91 ? 167.56154 159.23879 229.64561 1.000 53.66698 91 VAL b N 1
ATOM 14984 C CA . VAL J 1 91 ? 166.41444 158.87528 230.47016 1.000 47.31543 91 VAL b CA 1
ATOM 14985 C C . VAL J 1 91 ? 166.86804 158.46819 231.86574 1.000 52.98194 91 VAL b C 1
ATOM 14986 O O . VAL J 1 91 ? 166.27043 158.87266 232.86946 1.000 61.87445 91 VAL b O 1
ATOM 14990 N N . PHE J 1 92 ? 167.93227 157.66702 231.95371 1.000 51.43705 92 PHE b N 1
ATOM 14991 C CA . PHE J 1 92 ? 168.46041 157.27452 233.25567 1.000 53.47625 92 PHE b CA 1
ATOM 14992 C C . PHE J 1 92 ? 168.98975 158.47408 234.03078 1.000 52.07927 92 PHE b C 1
ATOM 14993 O O . PHE J 1 92 ? 168.77570 158.56995 235.24581 1.000 57.07177 92 PHE b O 1
ATOM 15001 N N . SER J 1 93 ? 169.67721 159.39471 233.35091 1.000 44.33331 93 SER b N 1
ATOM 15002 C CA . SER J 1 93 ? 170.17575 160.58975 234.02232 1.000 43.36205 93 SER b CA 1
ATOM 15003 C C . SER J 1 93 ? 169.03271 161.43093 234.57284 1.000 50.83652 93 SER b C 1
ATOM 15004 O O . SER J 1 93 ? 169.08874 161.88681 235.71962 1.000 52.31440 93 SER b O 1
ATOM 15007 N N . VAL J 1 94 ? 167.98154 161.63765 233.77767 1.000 57.52507 94 VAL b N 1
ATOM 15008 C CA . VAL J 1 94 ? 166.84312 162.41686 234.25181 1.000 53.38692 94 VAL b CA 1
ATOM 15009 C C . VAL J 1 94 ? 166.10333 161.70326 235.37881 1.000 49.50642 94 VAL b C 1
ATOM 15010 O O . VAL J 1 94 ? 165.63299 162.36310 236.31362 1.000 57.94404 94 VAL b O 1
ATOM 15014 N N . TYR J 1 95 ? 166.01545 160.37099 235.33704 1.000 53.07779 95 TYR b N 1
ATOM 15015 C CA . TYR J 1 95 ? 165.37832 159.62450 236.41405 1.000 57.78414 95 TYR b CA 1
ATOM 15016 C C . TYR J 1 95 ? 166.16408 159.72199 237.71434 1.000 64.70082 95 TYR b C 1
ATOM 15017 O O . TYR J 1 95 ? 165.56388 159.84801 238.78888 1.000 67.28472 95 TYR b O 1
ATOM 15026 N N . VAL J 1 96 ? 167.49518 159.67464 237.63699 1.000 62.45410 96 VAL b N 1
ATOM 15027 C CA . VAL J 1 96 ? 168.31413 159.78120 238.83981 1.000 54.84737 96 VAL b CA 1
ATOM 15028 C C . VAL J 1 96 ? 168.12425 161.14051 239.50573 1.000 59.02169 96 VAL b C 1
ATOM 15029 O O . VAL J 1 96 ? 167.99027 161.22607 240.73049 1.000 64.35926 96 VAL b O 1
ATOM 15033 N N . LEU J 1 97 ? 168.09556 162.22168 238.71965 1.000 65.07664 97 LEU b N 1
ATOM 15034 C CA . LEU J 1 97 ? 167.88271 163.54332 239.30259 1.000 64.80150 97 LEU b CA 1
ATOM 15035 C C . LEU J 1 97 ? 166.45582 163.72520 239.80339 1.000 64.50246 97 LEU b C 1
ATOM 15036 O O . LEU J 1 97 ? 166.24335 164.39928 240.81722 1.000 68.07309 97 LEU b O 1
ATOM 15041 N N . HIS J 1 98 ? 165.46691 163.15056 239.11283 1.000 63.32702 98 HIS b N 1
ATOM 15042 C CA . HIS J 1 98 ? 164.09474 163.24123 239.59863 1.000 60.18739 98 HIS b CA 1
ATOM 15043 C C . HIS J 1 98 ? 163.91982 162.52252 240.92840 1.000 62.45180 98 HIS b C 1
ATOM 15044 O O . HIS J 1 98 ? 163.23561 163.03432 241.82130 1.000 64.49481 98 HIS b O 1
ATOM 15051 N N . ARG J 1 99 ? 164.52288 161.34465 241.08111 1.000 69.07899 99 ARG b N 1
ATOM 15052 C CA . ARG J 1 99 ? 164.37742 160.58144 242.31310 1.000 68.46527 99 ARG b CA 1
ATOM 15053 C C . ARG J 1 99 ? 165.24397 161.11001 243.44795 1.000 67.82478 99 ARG b C 1
ATOM 15054 O O . ARG J 1 99 ? 164.81909 161.07043 244.60783 1.000 72.24660 99 ARG b O 1
ATOM 15062 N N . GLY J 1 100 ? 166.44809 161.60246 243.14601 1.000 68.47719 100 GLY b N 1
ATOM 15063 C CA . GLY J 1 100 ? 167.34131 162.05870 244.19611 1.000 68.16666 100 GLY b CA 1
ATOM 15064 C C . GLY J 1 100 ? 166.92193 163.35402 244.85418 1.000 72.21942 100 GLY b C 1
ATOM 15065 O O . GLY J 1 100 ? 167.05631 163.49975 246.07259 1.000 73.13011 100 GLY b O 1
ATOM 15066 N N . ALA J 1 101 ? 166.41470 164.30792 244.07549 1.000 75.98311 101 ALA b N 1
ATOM 15067 C CA . ALA J 1 101 ? 165.97384 165.58560 244.61757 1.000 75.57011 101 ALA b CA 1
ATOM 15068 C C . ALA J 1 101 ? 164.61338 165.50498 245.29378 1.000 80.84569 101 ALA b C 1
ATOM 15069 O O . ALA J 1 101 ? 164.26611 166.40779 246.06232 1.000 81.93399 101 ALA b O 1
ATOM 15071 N N . THR J 1 102 ? 163.84258 164.45208 245.03070 1.000 87.10952 102 THR b N 1
ATOM 15072 C CA . THR J 1 102 ? 162.55923 164.22801 245.67868 1.000 85.32649 102 THR b CA 1
ATOM 15073 C C . THR J 1 102 ? 162.70165 163.40734 246.95507 1.000 84.73708 102 THR b C 1
ATOM 15074 O O . THR J 1 102 ? 161.72047 163.22385 247.68149 1.000 89.88795 102 THR b O 1
ATOM 15078 N N . LEU J 1 103 ? 163.90942 162.92393 247.25126 1.000 93.32499 103 LEU b N 1
ATOM 15079 C CA . LEU J 1 103 ? 164.16198 162.13131 248.44407 1.000 95.76232 103 LEU b CA 1
ATOM 15080 C C . LEU J 1 103 ? 164.72569 162.94227 249.60016 1.000 97.88939 103 LEU b C 1
ATOM 15081 O O . LEU J 1 103 ? 164.46762 162.59669 250.75720 1.000 99.38828 103 LEU b O 1
ATOM 15086 N N . ALA J 1 104 ? 165.47959 164.00466 249.32125 1.000 102.85544 104 ALA b N 1
ATOM 15087 C CA . ALA J 1 104 ? 166.02325 164.85168 250.37288 1.000 104.38165 104 ALA b CA 1
ATOM 15088 C C . ALA J 1 104 ? 165.02602 165.87998 250.88588 1.000 103.52368 104 ALA b C 1
ATOM 15089 O O . ALA J 1 104 ? 165.25848 166.47008 251.94704 1.000 104.52328 104 ALA b O 1
ATOM 15091 N N . ALA J 1 105 ? 163.93022 166.11323 250.15974 1.000 105.80819 105 ALA b N 1
ATOM 15092 C CA . ALA J 1 105 ? 162.92652 167.06493 250.62394 1.000 107.45074 105 ALA b CA 1
ATOM 15093 C C . ALA J 1 105 ? 162.25790 166.58252 251.90486 1.000 110.17812 105 ALA b C 1
ATOM 15094 O O . ALA J 1 105 ? 162.04957 167.36567 252.83897 1.000 109.37204 105 ALA b O 1
ATOM 15096 N N . LEU J 1 106 ? 161.91323 165.29440 251.96746 1.000 113.94758 106 LEU b N 1
ATOM 15097 C CA . LEU J 1 106 ? 161.28035 164.75681 253.16740 1.000 113.84606 106 LEU b CA 1
ATOM 15098 C C . LEU J 1 106 ? 162.27277 164.65366 254.31893 1.000 114.90855 106 LEU b C 1
ATOM 15099 O O . LEU J 1 106 ? 161.90178 164.83916 255.48383 1.000 114.94125 106 LEU b O 1
ATOM 15104 N N . GLY J 1 107 ? 163.53411 164.35822 254.01600 1.000 120.62675 107 GLY b N 1
ATOM 15105 C CA . GLY J 1 107 ? 164.55333 164.23864 255.03006 1.000 121.06319 107 GLY b CA 1
ATOM 15106 C C . GLY J 1 107 ? 164.56835 162.86881 255.67642 1.000 123.20835 107 GLY b C 1
ATOM 15107 O O . GLY J 1 107 ? 163.79547 161.97625 255.31422 1.000 122.44916 107 GLY b O 1
ATOM 15108 N N . PRO J 1 108 ? 165.46279 162.67410 256.65746 1.000 128.29005 108 PRO b N 1
ATOM 15109 C CA . PRO J 1 108 ? 165.60752 161.39923 257.37042 1.000 127.26318 108 PRO b CA 1
ATOM 15110 C C . PRO J 1 108 ? 164.36588 161.02936 258.17639 1.000 125.93797 108 PRO b C 1
ATOM 15111 O O . PRO J 1 108 ? 164.43171 160.09794 258.97848 1.000 124.49392 108 PRO b O 1
ATOM 15115 N N . GLY J 1 133 ? 180.16275 159.78976 255.83210 1.000 113.37738 133 GLY b N 1
ATOM 15116 C CA . GLY J 1 133 ? 179.01188 159.03409 256.29010 1.000 115.14200 133 GLY b CA 1
ATOM 15117 C C . GLY J 1 133 ? 177.69562 159.58646 255.78054 1.000 116.15913 133 GLY b C 1
ATOM 15118 O O . GLY J 1 133 ? 176.86008 160.04519 256.55957 1.000 115.24849 133 GLY b O 1
ATOM 15119 N N . LEU J 1 134 ? 177.51204 159.54357 254.46436 1.000 114.63668 134 LEU b N 1
ATOM 15120 C CA . LEU J 1 134 ? 176.30303 160.05097 253.83595 1.000 114.31850 134 LEU b CA 1
ATOM 15121 C C . LEU J 1 134 ? 175.28301 158.92177 253.68736 1.000 113.51581 134 LEU b C 1
ATOM 15122 O O . LEU J 1 134 ? 175.47590 157.80848 254.18285 1.000 114.08346 134 LEU b O 1
ATOM 15127 N N . GLN J 1 135 ? 174.18009 159.20310 252.99789 1.000 105.40005 135 GLN b N 1
ATOM 15128 C CA . GLN J 1 135 ? 173.09167 158.25226 252.78845 1.000 103.57529 135 GLN b CA 1
ATOM 15129 C C . GLN J 1 135 ? 172.67328 158.24472 251.32391 1.000 105.19713 135 GLN b C 1
ATOM 15130 O O . GLN J 1 135 ? 171.49320 158.35308 250.98315 1.000 106.27006 135 GLN b O 1
ATOM 15136 N N . VAL J 1 136 ? 173.65732 158.12786 250.43721 1.000 93.26004 136 VAL b N 1
ATOM 15137 C CA . VAL J 1 136 ? 173.39551 158.16835 248.99331 1.000 90.11771 136 VAL b CA 1
ATOM 15138 C C . VAL J 1 136 ? 172.52378 156.98234 248.59872 1.000 90.17680 136 VAL b C 1
ATOM 15139 O O . VAL J 1 136 ? 172.82712 155.83500 248.98127 1.000 90.78995 136 VAL b O 1
ATOM 15143 N N . PRO J 1 137 ? 171.44223 157.18953 247.85252 1.000 82.37464 137 PRO b N 1
ATOM 15144 C CA . PRO J 1 137 ? 170.62654 156.05821 247.40080 1.000 83.58339 137 PRO b CA 1
ATOM 15145 C C . PRO J 1 137 ? 171.35758 155.21434 246.36717 1.000 85.49417 137 PRO b C 1
ATOM 15146 O O . PRO J 1 137 ? 172.31144 155.65078 245.72060 1.000 85.50891 137 PRO b O 1
ATOM 15150 N N . ASP J 1 138 ? 170.89218 153.97719 246.22249 1.000 77.32814 138 ASP b N 1
ATOM 15151 C CA . ASP J 1 138 ? 171.53795 152.97960 245.37291 1.000 75.29706 138 ASP b CA 1
ATOM 15152 C C . ASP J 1 138 ? 170.60342 152.72494 244.19267 1.000 76.63390 138 ASP b C 1
ATOM 15153 O O . ASP J 1 138 ? 169.61091 152.00165 244.31835 1.000 76.96744 138 ASP b O 1
ATOM 15158 N N . PHE J 1 139 ? 170.90780 153.34409 243.05506 1.000 68.83215 139 PHE b N 1
ATOM 15159 C CA . PHE J 1 139 ? 170.23656 153.03080 241.79132 1.000 65.20530 139 PHE b CA 1
ATOM 15160 C C . PHE J 1 139 ? 171.11152 152.11738 240.93288 1.000 66.13270 139 PHE b C 1
ATOM 15161 O O . PHE J 1 139 ? 171.55389 152.47684 239.84227 1.000 68.20456 139 PHE b O 1
ATOM 15169 N N . SER J 1 140 ? 171.35851 150.91092 241.43883 1.000 69.55448 140 SER b N 1
ATOM 15170 C CA . SER J 1 140 ? 172.17254 149.94902 240.70599 1.000 69.25455 140 SER b CA 1
ATOM 15171 C C . SER J 1 140 ? 171.34451 149.03649 239.81525 1.000 73.75465 140 SER b C 1
ATOM 15172 O O . SER J 1 140 ? 171.85178 148.54910 238.79860 1.000 75.93854 140 SER b O 1
ATOM 15175 N N . ALA J 1 141 ? 170.08261 148.79194 240.17253 1.000 72.36486 141 ALA b N 1
ATOM 15176 C CA . ALA J 1 141 ? 169.22252 147.96407 239.33820 1.000 66.38182 141 ALA b CA 1
ATOM 15177 C C . ALA J 1 141 ? 168.77776 148.68544 238.07441 1.000 66.16786 141 ALA b C 1
ATOM 15178 O O . ALA J 1 141 ? 168.50999 148.02832 237.06445 1.000 69.17466 141 ALA b O 1
ATOM 15180 N N . GLY J 1 142 ? 168.69547 150.01202 238.10463 1.000 59.96626 142 GLY b N 1
ATOM 15181 C CA . GLY J 1 142 ? 168.32136 150.79395 236.94772 1.000 56.98777 142 GLY b CA 1
ATOM 15182 C C . GLY J 1 142 ? 169.44696 151.10365 235.99295 1.000 61.20483 142 GLY b C 1
ATOM 15183 O O . GLY J 1 142 ? 169.22803 151.78109 234.98458 1.000 68.23106 142 GLY b O 1
ATOM 15184 N N . TYR J 1 143 ? 170.65579 150.63011 236.28456 1.000 55.93711 143 TYR b N 1
ATOM 15185 C CA . TYR J 1 143 ? 171.81038 150.81784 235.41718 1.000 51.85582 143 TYR b CA 1
ATOM 15186 C C . TYR J 1 143 ? 172.02907 149.64519 234.47342 1.000 56.40515 143 TYR b C 1
ATOM 15187 O O . TYR J 1 143 ? 172.36394 149.85461 233.30110 1.000 64.77770 143 TYR b O 1
ATOM 15196 N N . ILE J 1 144 ? 171.81970 148.41950 234.95704 1.000 45.42311 144 ILE b N 1
ATOM 15197 C CA . ILE J 1 144 ? 171.98216 147.23718 234.11886 1.000 46.07364 144 ILE b CA 1
ATOM 15198 C C . ILE J 1 144 ? 170.95009 147.22459 232.99777 1.000 54.54619 144 ILE b C 1
ATOM 15199 O O . ILE J 1 144 ? 171.24853 146.82091 231.86866 1.000 59.57300 144 ILE b O 1
ATOM 15204 N N . ILE J 1 145 ? 169.72154 147.65890 233.28718 1.000 56.68782 145 ILE b N 1
ATOM 15205 C CA . ILE J 1 145 ? 168.67955 147.67659 232.26384 1.000 53.85234 145 ILE b CA 1
ATOM 15206 C C . ILE J 1 145 ? 169.02505 148.66720 231.15837 1.000 52.22620 145 ILE b C 1
ATOM 15207 O O . ILE J 1 145 ? 168.86724 148.37046 229.96573 1.000 57.61571 145 ILE b O 1
ATOM 15212 N N . HIS J 1 146 ? 169.48754 149.86208 231.53167 1.000 35.89096 146 HIS b N 1
ATOM 15213 C CA . HIS J 1 146 ? 169.89198 150.84161 230.53238 1.000 40.76701 146 HIS b CA 1
ATOM 15214 C C . HIS J 1 146 ? 171.09756 150.36785 229.73194 1.000 47.15518 146 HIS b C 1
ATOM 15215 O O . HIS J 1 146 ? 171.13624 150.57873 228.51409 1.000 44.53380 146 HIS b O 1
ATOM 15222 N N . LEU J 1 147 ? 172.06237 149.70543 230.37637 1.000 50.77603 147 LEU b N 1
ATOM 15223 C CA . LEU J 1 147 ? 173.16767 149.09303 229.64965 1.000 41.51594 147 LEU b CA 1
ATOM 15224 C C . LEU J 1 147 ? 172.70921 148.02752 228.66411 1.000 42.90891 147 LEU b C 1
ATOM 15225 O O . LEU J 1 147 ? 173.21595 147.99234 227.53927 1.000 46.37597 147 LEU b O 1
ATOM 15230 N N . LEU J 1 148 ? 171.77042 147.16631 229.05513 1.000 45.51966 148 LEU b N 1
ATOM 15231 C CA . LEU J 1 148 ? 171.22084 146.14859 228.16756 1.000 43.18916 148 LEU b CA 1
ATOM 15232 C C . LEU J 1 148 ? 170.50430 146.75375 226.96823 1.000 42.12875 148 LEU b C 1
ATOM 15233 O O . LEU J 1 148 ? 170.69893 146.29747 225.83565 1.000 44.47061 148 LEU b O 1
ATOM 15238 N N . LEU J 1 149 ? 169.67747 147.77673 227.19603 1.000 39.36817 149 LEU b N 1
ATOM 15239 C CA . LEU J 1 149 ? 168.99797 148.43065 226.08104 1.000 42.92032 149 LEU b CA 1
ATOM 15240 C C . LEU J 1 149 ? 169.99415 149.10282 225.14325 1.000 44.76113 149 LEU b C 1
ATOM 15241 O O . LEU J 1 149 ? 169.86356 149.00643 223.91565 1.000 48.52013 149 LEU b O 1
ATOM 15246 N N . ARG J 1 150 ? 171.00160 149.78056 225.70033 1.000 48.73575 150 ARG b N 1
ATOM 15247 C CA . ARG J 1 150 ? 172.01407 150.41451 224.86376 1.000 43.43046 150 ARG b CA 1
ATOM 15248 C C . ARG J 1 150 ? 172.78432 149.38326 224.04958 1.000 46.65379 150 ARG b C 1
ATOM 15249 O O . ARG J 1 150 ? 173.06149 149.60358 222.86633 1.000 53.57833 150 ARG b O 1
ATOM 15257 N N . THR J 1 151 ? 173.13489 148.25061 224.66379 1.000 51.16924 151 THR b N 1
ATOM 15258 C CA . THR J 1 151 ? 173.83809 147.19646 223.93989 1.000 43.84149 151 THR b CA 1
ATOM 15259 C C . THR J 1 151 ? 172.97842 146.62346 222.81918 1.000 43.29719 151 THR b C 1
ATOM 15260 O O . THR J 1 151 ? 173.46659 146.41005 221.70337 1.000 53.05308 151 THR b O 1
ATOM 15264 N N . LEU J 1 152 ? 171.69543 146.37957 223.08844 1.000 45.80284 152 LEU b N 1
ATOM 15265 C CA . LEU J 1 152 ? 170.80385 145.85748 222.06095 1.000 42.76445 152 LEU b CA 1
ATOM 15266 C C . LEU J 1 152 ? 170.53324 146.85487 220.94323 1.000 41.16106 152 LEU b C 1
ATOM 15267 O O . LEU J 1 152 ? 170.21064 146.43303 219.82831 1.000 50.71097 152 LEU b O 1
ATOM 15272 N N . LEU J 1 153 ? 170.64729 148.15516 221.20770 1.000 46.10721 153 LEU b N 1
ATOM 15273 C CA . LEU J 1 153 ? 170.42623 149.15427 220.16994 1.000 44.06474 153 LEU b CA 1
ATOM 15274 C C . LEU J 1 153 ? 171.59371 149.29796 219.19952 1.000 48.60617 153 LEU b C 1
ATOM 15275 O O . LEU J 1 153 ? 171.42773 149.93397 218.15401 1.000 51.69482 153 LEU b O 1
ATOM 15280 N N . GLU J 1 154 ? 172.76200 148.73341 219.50784 1.000 50.47062 154 GLU b N 1
ATOM 15281 C CA . GLU J 1 154 ? 173.90801 148.84486 218.61072 1.000 45.69977 154 GLU b CA 1
ATOM 15282 C C . GLU J 1 154 ? 173.98592 147.70003 217.60816 1.000 54.45477 154 GLU b C 1
ATOM 15283 O O . GLU J 1 154 ? 174.38860 147.91406 216.46006 1.000 56.49081 154 GLU b O 1
ATOM 15289 N N . ALA J 1 155 ? 173.62125 146.48416 218.02077 1.000 45.74048 155 ALA b N 1
ATOM 15290 C CA . ALA J 1 155 ? 173.68737 145.34429 217.11171 1.000 41.22903 155 ALA b CA 1
ATOM 15291 C C . ALA J 1 155 ? 172.74085 145.51705 215.92953 1.000 53.42172 155 ALA b C 1
ATOM 15292 O O . ALA J 1 155 ? 173.10631 145.21851 214.78530 1.000 58.39881 155 ALA b O 1
ATOM 15294 N N . ALA J 1 156 ? 171.51963 145.99261 216.18582 1.000 44.82887 156 ALA b N 1
ATOM 15295 C CA . ALA J 1 156 ? 170.55887 146.18880 215.10539 1.000 39.65431 156 ALA b CA 1
ATOM 15296 C C . ALA J 1 156 ? 171.04846 147.23183 214.11014 1.000 47.01455 156 ALA b C 1
ATOM 15297 O O . ALA J 1 156 ? 170.95508 147.03038 212.89297 1.000 55.10605 156 ALA b O 1
ATOM 15299 N N . PHE J 1 157 ? 171.57820 148.34875 214.60593 1.000 45.02600 157 PHE b N 1
ATOM 15300 C CA . PHE J 1 157 ? 172.08268 149.39819 213.73315 1.000 38.80909 157 PHE b CA 1
ATOM 15301 C C . PHE J 1 157 ? 173.36716 149.00374 213.01884 1.000 45.25134 157 PHE b C 1
ATOM 15302 O O . PHE J 1 157 ? 173.65748 149.55905 211.95483 1.000 56.16992 157 PHE b O 1
ATOM 15310 N N . GLY J 1 158 ? 174.14215 148.07473 213.57279 1.000 42.40452 158 GLY b N 1
ATOM 15311 C CA . GLY J 1 158 ? 175.29333 147.54923 212.86762 1.000 47.16297 158 GLY b CA 1
ATOM 15312 C C . GLY J 1 158 ? 174.89466 146.60901 211.75059 1.000 45.77530 158 GLY b C 1
ATOM 15313 O O . GLY J 1 158 ? 175.45531 146.66114 210.65160 1.000 47.74295 158 GLY b O 1
ATOM 15314 N N . ALA J 1 159 ? 173.91473 145.74347 212.02229 1.000 39.79487 159 ALA b N 1
ATOM 15315 C CA . ALA J 1 159 ? 173.41626 144.84627 210.98464 1.000 40.34882 159 ALA b CA 1
ATOM 15316 C C . ALA J 1 159 ? 172.77201 145.62446 209.84382 1.000 44.72206 159 ALA b C 1
ATOM 15317 O O . ALA J 1 159 ? 173.00542 145.32111 208.66652 1.000 58.80678 159 ALA b O 1
ATOM 15319 N N . LEU J 1 160 ? 171.96280 146.63534 210.17233 1.000 40.56478 160 LEU b N 1
ATOM 15320 C CA . LEU J 1 160 ? 171.36084 147.46887 209.13764 1.000 37.72997 160 LEU b CA 1
ATOM 15321 C C . LEU J 1 160 ? 172.41764 148.22367 208.34289 1.000 45.89853 160 LEU b C 1
ATOM 15322 O O . LEU J 1 160 ? 172.30603 148.33726 207.11685 1.000 51.18550 160 LEU b O 1
ATOM 15327 N N . HIS J 1 161 ? 173.44265 148.74653 209.02113 1.000 44.87576 161 HIS b N 1
ATOM 15328 C CA . HIS J 1 161 ? 174.52722 149.43257 208.32782 1.000 37.86150 161 HIS b CA 1
ATOM 15329 C C . HIS J 1 161 ? 175.26095 148.50114 207.37420 1.000 38.96010 161 HIS b C 1
ATOM 15330 O O . HIS J 1 161 ? 175.57965 148.89707 206.24810 1.000 39.37424 161 HIS b O 1
ATOM 15337 N N . TYR J 1 162 ? 175.54410 147.27119 207.80413 1.000 48.06157 162 TYR b N 1
ATOM 15338 C CA . TYR J 1 162 ? 176.19414 146.31283 206.91968 1.000 45.74697 162 TYR b CA 1
ATOM 15339 C C . TYR J 1 162 ? 175.31929 145.96153 205.72394 1.000 47.77921 162 TYR b C 1
ATOM 15340 O O . TYR J 1 162 ? 175.81966 145.89374 204.59636 1.000 60.94302 162 TYR b O 1
ATOM 15349 N N . PHE J 1 163 ? 174.02147 145.74693 205.94070 1.000 49.48889 163 PHE b N 1
ATOM 15350 C CA . PHE J 1 163 ? 173.13679 145.34521 204.85384 1.000 46.66475 163 PHE b CA 1
ATOM 15351 C C . PHE J 1 163 ? 172.75943 146.49001 203.92183 1.000 46.15177 163 PHE b C 1
ATOM 15352 O O . PHE J 1 163 ? 172.29673 146.22587 202.80758 1.000 46.90978 163 PHE b O 1
ATOM 15360 N N . LEU J 1 164 ? 172.94221 147.74330 204.33568 1.000 46.53204 164 LEU b N 1
ATOM 15361 C CA . LEU J 1 164 ? 172.51083 148.88565 203.53795 1.000 35.92642 164 LEU b CA 1
ATOM 15362 C C . LEU J 1 164 ? 173.63816 149.51542 202.72774 1.000 41.98143 164 LEU b C 1
ATOM 15363 O O . LEU J 1 164 ? 173.47844 149.74574 201.52633 1.000 45.34044 164 LEU b O 1
ATOM 15368 N N . PHE J 1 165 ? 174.77819 149.80507 203.35782 1.000 49.10177 165 PHE b N 1
ATOM 15369 C CA . PHE J 1 165 ? 175.83964 150.56224 202.71067 1.000 42.22128 165 PHE b CA 1
ATOM 15370 C C . PHE J 1 165 ? 177.12948 149.78534 202.48706 1.000 46.55908 165 PHE b C 1
ATOM 15371 O O . PHE J 1 165 ? 177.96628 150.23733 201.69787 1.000 50.88366 165 PHE b O 1
ATOM 15379 N N . GLY J 1 166 ? 177.32235 148.64485 203.14611 1.000 41.62388 166 GLY b N 1
ATOM 15380 C CA . GLY J 1 166 ? 178.55535 147.90927 202.94410 1.000 40.02241 166 GLY b CA 1
ATOM 15381 C C . GLY J 1 166 ? 179.72288 148.52119 203.70196 1.000 48.79890 166 GLY b C 1
ATOM 15382 O O . GLY J 1 166 ? 179.56960 149.09763 204.78224 1.000 55.20233 166 GLY b O 1
ATOM 15383 N N . PHE J 1 167 ? 180.91611 148.38955 203.12050 1.000 49.29755 167 PHE b N 1
ATOM 15384 C CA . PHE J 1 167 ? 182.14398 148.85533 203.75317 1.000 46.87600 167 PHE b CA 1
ATOM 15385 C C . PHE J 1 167 ? 182.86178 149.95779 202.98837 1.000 55.73740 167 PHE b C 1
ATOM 15386 O O . PHE J 1 167 ? 183.50772 150.79929 203.61509 1.000 47.44045 167 PHE b O 1
ATOM 15394 N N . LEU J 1 168 ? 182.77271 149.97760 201.65924 1.000 60.62045 168 LEU b N 1
ATOM 15395 C CA . LEU J 1 168 ? 183.46513 150.96502 200.84359 1.000 48.91515 168 LEU b CA 1
ATOM 15396 C C . LEU J 1 168 ? 182.50660 151.55549 199.81973 1.000 54.23870 168 LEU b C 1
ATOM 15397 O O . LEU J 1 168 ? 181.51357 150.92917 199.44089 1.000 65.83641 168 LEU b O 1
ATOM 15402 N N . ALA J 1 169 ? 182.82251 152.79258 199.36618 1.000 48.95712 169 ALA b N 1
ATOM 15403 C CA . ALA J 1 169 ? 182.00712 153.54319 198.42355 1.000 48.12734 169 ALA b CA 1
ATOM 15404 C C . ALA J 1 169 ? 182.39345 153.22059 196.98234 1.000 46.56477 169 ALA b C 1
ATOM 15405 O O . ALA J 1 169 ? 183.57739 153.06015 196.66925 1.000 47.92315 169 ALA b O 1
ATOM 15407 N N . PRO J 1 170 ? 181.41276 153.12094 196.09036 1.000 45.94582 170 PRO b N 1
ATOM 15408 C CA . PRO J 1 170 ? 181.70636 152.85819 194.67897 1.000 45.31228 170 PRO b CA 1
ATOM 15409 C C . PRO J 1 170 ? 182.16303 154.12118 193.95831 1.000 48.12026 170 PRO b C 1
ATOM 15410 O O . PRO J 1 170 ? 182.14326 155.22649 194.49909 1.000 55.64644 170 PRO b O 1
ATOM 15414 N N . LYS J 1 171 ? 182.58021 153.93293 192.70346 1.000 48.19309 171 LYS b N 1
ATOM 15415 C CA . LYS J 1 171 ? 183.07989 155.02842 191.88521 1.000 34.63030 171 LYS b CA 1
ATOM 15416 C C . LYS J 1 171 ? 182.22686 155.33565 190.66355 1.000 42.04129 171 LYS b C 1
ATOM 15417 O O . LYS J 1 171 ? 182.35138 156.43246 190.11117 1.000 47.63281 171 LYS b O 1
ATOM 15423 N N . LYS J 1 172 ? 181.37482 154.40958 190.22709 1.000 39.38552 172 LYS b N 1
ATOM 15424 C CA . LYS J 1 172 ? 180.55745 154.61344 189.04009 1.000 32.96510 172 LYS b CA 1
ATOM 15425 C C . LYS J 1 172 ? 179.18875 153.98152 189.24713 1.000 42.76497 172 LYS b C 1
ATOM 15426 O O . LYS J 1 172 ? 179.01369 153.08519 190.07543 1.000 45.22198 172 LYS b O 1
ATOM 15432 N N . PHE J 1 173 ? 178.21296 154.46502 188.47707 1.000 45.39874 173 PHE b N 1
ATOM 15433 C CA . PHE J 1 173 ? 176.84465 153.97082 188.57105 1.000 35.43696 173 PHE b CA 1
ATOM 15434 C C . PHE J 1 173 ? 176.19579 153.87805 187.19394 1.000 41.79437 173 PHE b C 1
ATOM 15435 O O . PHE J 1 173 ? 176.17132 154.86661 186.44844 1.000 53.84905 173 PHE b O 1
ATOM 15443 N N . PRO J 1 174 ? 175.68065 152.70421 186.81187 1.000 45.77838 174 PRO b N 1
ATOM 15444 C CA . PRO J 1 174 ? 174.87843 152.60909 185.58454 1.000 44.87642 174 PRO b CA 1
ATOM 15445 C C . PRO J 1 174 ? 173.40228 152.88422 185.83308 1.000 51.05428 174 PRO b C 1
ATOM 15446 O O . PRO J 1 174 ? 172.79452 152.28711 186.72636 1.000 65.73351 174 PRO b O 1
ATOM 15450 N N . CYS J 1 175 ? 172.81265 153.77840 185.04297 1.000 47.81883 175 CYS b N 1
ATOM 15451 C CA . CYS J 1 175 ? 171.43860 154.22248 185.23618 1.000 53.28675 175 CYS b CA 1
ATOM 15452 C C . CYS J 1 175 ? 170.67333 154.07480 183.93005 1.000 53.30892 175 CYS b C 1
ATOM 15453 O O . CYS J 1 175 ? 171.13144 154.54390 182.88346 1.000 60.93508 175 CYS b O 1
ATOM 15456 N N . THR J 1 176 ? 169.50970 153.41769 183.99234 1.000 55.29583 176 THR b N 1
ATOM 15457 C CA . THR J 1 176 ? 168.69020 153.17198 182.81079 1.000 55.88370 176 THR b CA 1
ATOM 15458 C C . THR J 1 176 ? 167.24928 153.64455 182.97484 1.000 58.57398 176 THR b C 1
ATOM 15459 O O . THR J 1 176 ? 166.41142 153.33331 182.12115 1.000 57.90740 176 THR b O 1
ATOM 15463 N N . ARG J 1 177 ? 166.93501 154.37582 184.04044 1.000 68.39499 177 ARG b N 1
ATOM 15464 C CA . ARG J 1 177 ? 165.56887 154.82114 184.26221 1.000 63.54983 177 ARG b CA 1
ATOM 15465 C C . ARG J 1 177 ? 165.17909 155.89462 183.24564 1.000 67.08060 177 ARG b C 1
ATOM 15466 O O . ARG J 1 177 ? 166.02908 156.65529 182.77786 1.000 69.66771 177 ARG b O 1
ATOM 15474 N N . PRO J 1 178 ? 163.90135 155.97246 182.88386 1.000 61.68722 178 PRO b N 1
ATOM 15475 C CA . PRO J 1 178 ? 163.43605 157.06619 182.01977 1.000 58.42151 178 PRO b CA 1
ATOM 15476 C C . PRO J 1 178 ? 163.52375 158.39604 182.74585 1.000 60.11721 178 PRO b C 1
ATOM 15477 O O . PRO J 1 178 ? 163.48549 158.43677 183.98459 1.000 65.58526 178 PRO b O 1
ATOM 15481 N N . PRO J 1 179 ? 163.63410 159.51538 182.01569 1.000 51.74946 179 PRO b N 1
ATOM 15482 C CA . PRO J 1 179 ? 163.59384 159.66383 180.55487 1.000 55.93106 179 PRO b CA 1
ATOM 15483 C C . PRO J 1 179 ? 164.93920 159.43823 179.87349 1.000 57.19361 179 PRO b C 1
ATOM 15484 O O . PRO J 1 179 ? 165.09614 159.76005 178.70016 1.000 59.32025 179 PRO b O 1
ATOM 15488 N N . CYS J 1 180 ? 165.92998 158.90054 180.57820 1.000 58.14026 180 CYS b N 1
ATOM 15489 C CA . CYS J 1 180 ? 167.21633 158.62018 179.95742 1.000 57.53475 180 CYS b CA 1
ATOM 15490 C C . CYS J 1 180 ? 167.07372 157.51359 178.91917 1.000 56.24807 180 CYS b C 1
ATOM 15491 O O . CYS J 1 180 ? 166.38490 156.51451 179.14232 1.000 56.12927 180 CYS b O 1
ATOM 15494 N N . THR J 1 181 ? 167.72757 157.69856 177.77587 1.000 57.65727 181 THR b N 1
ATOM 15495 C CA . THR J 1 181 ? 167.67163 156.74545 176.67541 1.000 62.75302 181 THR b CA 1
ATOM 15496 C C . THR J 1 181 ? 168.92987 155.88902 176.67875 1.000 60.90805 181 THR b C 1
ATOM 15497 O O . THR J 1 181 ? 170.04657 156.41717 176.68721 1.000 59.96184 181 THR b O 1
ATOM 15501 N N . GLY J 1 182 ? 168.74495 154.57125 176.66592 1.000 54.83041 182 GLY b N 1
ATOM 15502 C CA . GLY J 1 182 ? 169.87638 153.66765 176.72147 1.000 52.88146 182 GLY b CA 1
ATOM 15503 C C . GLY J 1 182 ? 170.39624 153.50115 178.13975 1.000 55.64324 182 GLY b C 1
ATOM 15504 O O . GLY J 1 182 ? 169.65194 153.58398 179.11732 1.000 62.71121 182 GLY b O 1
ATOM 15505 N N . VAL J 1 183 ? 171.69985 153.26324 178.24399 1.000 51.46142 183 VAL b N 1
ATOM 15506 C CA . VAL J 1 183 ? 172.37668 153.09282 179.52407 1.000 51.93023 183 VAL b CA 1
ATOM 15507 C C . VAL J 1 183 ? 173.31082 154.27783 179.71845 1.000 56.18311 183 VAL b C 1
ATOM 15508 O O . VAL J 1 183 ? 174.17288 154.54391 178.87193 1.000 55.06501 183 VAL b O 1
ATOM 15512 N N . VAL J 1 184 ? 173.13902 154.98840 180.82755 1.000 58.82741 184 VAL b N 1
ATOM 15513 C CA . VAL J 1 184 ? 173.94329 156.16139 181.14405 1.000 55.83455 184 VAL b CA 1
ATOM 15514 C C . VAL J 1 184 ? 174.90793 155.80755 182.26521 1.000 58.77256 184 VAL b C 1
ATOM 15515 O O . VAL J 1 184 ? 174.60088 154.99919 183.14645 1.000 62.60076 184 VAL b O 1
ATOM 15519 N N . ASP J 1 185 ? 176.09204 156.40907 182.22877 1.000 56.94103 185 ASP b N 1
ATOM 15520 C CA . ASP J 1 185 ? 177.10851 156.21226 183.25267 1.000 53.19224 185 ASP b CA 1
ATOM 15521 C C . ASP J 1 185 ? 177.26260 157.49393 184.05736 1.000 56.33982 185 ASP b C 1
ATOM 15522 O O . ASP J 1 185 ? 177.39621 158.57854 183.48146 1.000 62.49461 185 ASP b O 1
ATOM 15527 N N . CYS J 1 186 ? 177.24446 157.36973 185.38315 1.000 47.95098 186 CYS b N 1
ATOM 15528 C CA . CYS J 1 186 ? 177.38962 158.51358 186.26874 1.000 39.36112 186 CYS b CA 1
ATOM 15529 C C . CYS J 1 186 ? 178.54928 158.27879 187.22409 1.000 45.95128 186 CYS b C 1
ATOM 15530 O O . CYS J 1 186 ? 178.87361 157.13883 187.56507 1.000 55.83978 186 CYS b O 1
ATOM 15533 N N . TYR J 1 187 ? 179.16844 159.37429 187.65339 1.000 38.98018 187 TYR b N 1
ATOM 15534 C CA . TYR J 1 187 ? 180.38511 159.34151 188.45285 1.000 36.49087 187 TYR b CA 1
ATOM 15535 C C . TYR J 1 187 ? 180.09943 159.86386 189.85354 1.000 44.13555 187 TYR b C 1
ATOM 15536 O O . TYR J 1 187 ? 179.42338 160.88479 190.01460 1.000 48.91624 187 TYR b O 1
ATOM 15545 N N . VAL J 1 188 ? 180.61700 159.16428 190.85754 1.000 37.69491 188 VAL b N 1
ATOM 15546 C CA . VAL J 1 188 ? 180.42950 159.55123 192.25051 1.000 33.80607 188 VAL b CA 1
ATOM 15547 C C . VAL J 1 188 ? 181.51928 160.53586 192.65114 1.000 40.92049 188 VAL b C 1
ATOM 15548 O O . VAL J 1 188 ? 182.69078 160.37267 192.28976 1.000 43.69060 188 VAL b O 1
ATOM 15552 N N . SER J 1 189 ? 181.13459 161.56933 193.39701 1.000 35.12365 189 SER b N 1
ATOM 15553 C CA . SER J 1 189 ? 182.08123 162.57689 193.85566 1.000 39.19509 189 SER b CA 1
ATOM 15554 C C . SER J 1 189 ? 182.77912 162.11304 195.12917 1.000 48.64590 189 SER b C 1
ATOM 15555 O O . SER J 1 189 ? 182.13209 161.60832 196.05154 1.000 55.11380 189 SER b O 1
ATOM 15558 N N . ARG J 1 190 ? 184.09644 162.29443 195.17536 1.000 36.38169 190 ARG b N 1
ATOM 15559 C CA . ARG J 1 190 ? 184.92242 161.91963 196.31845 1.000 18.94825 190 ARG b CA 1
ATOM 15560 C C . ARG J 1 190 ? 184.73052 160.46204 196.74889 1.000 33.72529 190 ARG b C 1
ATOM 15561 O O . ARG J 1 190 ? 184.34900 160.19392 197.89244 1.000 43.56311 190 ARG b O 1
ATOM 15569 N N . PRO J 1 191 ? 184.99525 159.49466 195.86499 1.000 39.15708 191 PRO b N 1
ATOM 15570 C CA . PRO J 1 191 ? 184.79319 158.09043 196.25339 1.000 29.15251 191 PRO b CA 1
ATOM 15571 C C . PRO J 1 191 ? 185.86492 157.54643 197.18283 1.000 33.52804 191 PRO b C 1
ATOM 15572 O O . PRO J 1 191 ? 185.66071 156.47497 197.76549 1.000 46.40695 191 PRO b O 1
ATOM 15576 N N . THR J 1 192 ? 186.99288 158.23837 197.34474 1.000 43.26956 192 THR b N 1
ATOM 15577 C CA . THR J 1 192 ? 188.08886 157.73468 198.16637 1.000 37.42276 192 THR b CA 1
ATOM 15578 C C . THR J 1 192 ? 188.01792 158.25136 199.59989 1.000 43.82597 192 THR b C 1
ATOM 15579 O O . THR J 1 192 ? 188.10009 157.46772 200.55020 1.000 52.48964 192 THR b O 1
ATOM 15583 N N . GLU J 1 193 ? 187.87066 159.56662 199.76743 1.000 46.08536 193 GLU b N 1
ATOM 15584 C CA . GLU J 1 193 ? 187.79168 160.15158 201.10154 1.000 37.39840 193 GLU b CA 1
ATOM 15585 C C . GLU J 1 193 ? 186.54904 159.68362 201.84750 1.000 39.27454 193 GLU b C 1
ATOM 15586 O O . GLU J 1 193 ? 186.60588 159.43353 203.06070 1.000 50.39117 193 GLU b O 1
ATOM 15592 N N . LYS J 1 194 ? 185.42339 159.56429 201.14055 1.000 33.26572 194 LYS b N 1
ATOM 15593 C CA . LYS J 1 194 ? 184.20519 159.03153 201.73262 1.000 26.33950 194 LYS b CA 1
ATOM 15594 C C . LYS J 1 194 ? 184.39849 157.62013 202.26503 1.000 33.34342 194 LYS b C 1
ATOM 15595 O O . LYS J 1 194 ? 183.81013 157.27397 203.29380 1.000 46.13981 194 LYS b O 1
ATOM 15601 N N . SER J 1 195 ? 185.20365 156.80142 201.59089 1.000 30.03375 195 SER b N 1
ATOM 15602 C CA . SER J 1 195 ? 185.51954 155.46496 202.07093 1.000 27.46569 195 SER b CA 1
ATOM 15603 C C . SER J 1 195 ? 186.57277 155.46351 203.16940 1.000 34.53462 195 SER b C 1
ATOM 15604 O O . SER J 1 195 ? 186.67303 154.47750 203.90611 1.000 41.11696 195 SER b O 1
ATOM 15607 N N . LEU J 1 196 ? 187.35799 156.53353 203.29615 1.000 39.16462 196 LEU b N 1
ATOM 15608 C CA . LEU J 1 196 ? 188.28347 156.67294 204.41177 1.000 28.49919 196 LEU b CA 1
ATOM 15609 C C . LEU J 1 196 ? 187.58991 157.08557 205.69889 1.000 32.78561 196 LEU b C 1
ATOM 15610 O O . LEU J 1 196 ? 188.01340 156.65995 206.77862 1.000 42.94509 196 LEU b O 1
ATOM 15615 N N . LEU J 1 197 ? 186.54559 157.90758 205.61083 1.000 44.93651 197 LEU b N 1
ATOM 15616 C CA . LEU J 1 197 ? 185.75407 158.25583 206.78442 1.000 37.25477 197 LEU b CA 1
ATOM 15617 C C . LEU J 1 197 ? 184.88438 157.10056 207.26998 1.000 43.22802 197 LEU b C 1
ATOM 15618 O O . LEU J 1 197 ? 184.64793 156.97771 208.48332 1.000 50.26878 197 LEU b O 1
ATOM 15623 N N . MET J 1 198 ? 184.42410 156.24664 206.34992 1.000 43.06649 198 MET b N 1
ATOM 15624 C CA . MET J 1 198 ? 183.62460 155.08520 206.72546 1.000 28.89643 198 MET b CA 1
ATOM 15625 C C . MET J 1 198 ? 184.39930 154.15382 207.64500 1.000 36.90954 198 MET b C 1
ATOM 15626 O O . MET J 1 198 ? 183.85502 153.65562 208.63444 1.000 54.98949 198 MET b O 1
ATOM 15631 N N . LEU J 1 199 ? 185.66612 153.88868 207.32060 1.000 31.18089 199 LEU b N 1
ATOM 15632 C CA . LEU J 1 199 ? 186.47769 153.00290 208.14733 1.000 29.18209 199 LEU b CA 1
ATOM 15633 C C . LEU J 1 199 ? 186.71593 153.58882 209.53257 1.000 32.98538 199 LEU b C 1
ATOM 15634 O O . LEU J 1 199 ? 186.66246 152.85988 210.53039 1.000 42.54333 199 LEU b O 1
ATOM 15639 N N . PHE J 1 200 ? 186.97828 154.89532 209.61237 1.000 26.73370 200 PHE b N 1
ATOM 15640 C CA . PHE J 1 200 ? 187.17329 155.54182 210.90580 1.000 30.86273 200 PHE b CA 1
ATOM 15641 C C . PHE J 1 200 ? 185.92500 155.42808 211.77174 1.000 41.30544 200 PHE b C 1
ATOM 15642 O O . PHE J 1 200 ? 186.00993 155.05687 212.95077 1.000 49.15589 200 PHE b O 1
ATOM 15650 N N . LEU J 1 201 ? 184.75508 155.72300 211.20430 1.000 34.72375 201 LEU b N 1
ATOM 15651 C CA . LEU J 1 201 ? 183.51653 155.60718 211.96382 1.000 28.34623 201 LEU b CA 1
ATOM 15652 C C . LEU J 1 201 ? 183.17032 154.16727 212.32894 1.000 32.30092 201 LEU b C 1
ATOM 15653 O O . LEU J 1 201 ? 182.67948 153.92850 213.43898 1.000 47.58183 201 LEU b O 1
ATOM 15658 N N . TRP J 1 202 ? 183.42642 153.20588 211.43752 1.000 38.03808 202 TRP b N 1
ATOM 15659 C CA . TRP J 1 202 ? 183.24281 151.79680 211.76351 1.000 33.75479 202 TRP b CA 1
ATOM 15660 C C . TRP J 1 202 ? 184.11846 151.36744 212.92990 1.000 37.37306 202 TRP b C 1
ATOM 15661 O O . TRP J 1 202 ? 183.63908 150.68044 213.83857 1.000 40.26073 202 TRP b O 1
ATOM 15672 N N . ALA J 1 203 ? 185.39523 151.75772 212.92060 1.000 37.02582 203 ALA b N 1
ATOM 15673 C CA . ALA J 1 203 ? 186.28544 151.42744 214.02556 1.000 27.19203 203 ALA b CA 1
ATOM 156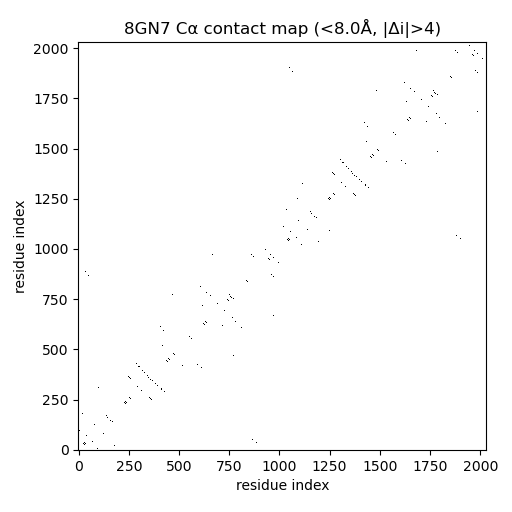74 C C . ALA J 1 203 ? 185.84072 152.07503 215.32783 1.000 39.35725 203 ALA b C 1
ATOM 15675 O O . ALA J 1 203 ? 185.89031 151.42996 216.38117 1.000 44.67746 203 ALA b O 1
ATOM 15677 N N . VAL J 1 204 ? 185.40547 153.33711 215.27821 1.000 49.77406 204 VAL b N 1
ATOM 15678 C CA . VAL J 1 204 ? 184.93181 154.00354 216.48948 1.000 38.16010 204 VAL b CA 1
ATOM 15679 C C . VAL J 1 204 ? 183.71584 153.28124 217.05816 1.000 41.45794 204 VAL b C 1
ATOM 15680 O O . VAL J 1 204 ? 183.63334 153.03030 218.26805 1.000 41.73867 204 VAL b O 1
ATOM 15684 N N . SER J 1 205 ? 182.75595 152.92955 216.19654 1.000 44.17130 205 SER b N 1
ATOM 15685 C CA . SER J 1 205 ? 181.56914 152.21857 216.66192 1.000 37.72613 205 SER b CA 1
ATOM 15686 C C . SER J 1 205 ? 181.91497 150.85005 217.23436 1.000 40.93667 205 SER b C 1
ATOM 15687 O O . SER J 1 205 ? 181.38832 150.46993 218.28776 1.000 50.88786 205 SER b O 1
ATOM 15690 N N . ALA J 1 206 ? 182.79340 150.10024 216.56428 1.000 40.94095 206 ALA b N 1
ATOM 15691 C CA . ALA J 1 206 ? 183.18394 148.78716 217.06142 1.000 37.92809 206 ALA b CA 1
ATOM 15692 C C . ALA J 1 206 ? 183.90228 148.87390 218.39918 1.000 33.52606 206 ALA b C 1
ATOM 15693 O O . ALA J 1 206 ? 183.66103 148.04150 219.27936 1.000 32.00713 206 ALA b O 1
ATOM 15695 N N . LEU J 1 207 ? 184.78454 149.85989 218.57103 1.000 48.94219 207 LEU b N 1
ATOM 15696 C CA . LEU J 1 207 ? 185.44729 150.05645 219.85259 1.000 50.51698 207 LEU b CA 1
ATOM 15697 C C . LEU J 1 207 ? 184.47816 150.46420 220.95257 1.000 46.16858 207 LEU b C 1
ATOM 15698 O O . LEU J 1 207 ? 184.60423 149.97718 222.08056 1.000 45.59881 207 LEU b O 1
ATOM 15703 N N . SER J 1 208 ? 183.51375 151.33507 220.65423 1.000 43.51167 208 SER b N 1
ATOM 15704 C CA . SER J 1 208 ? 182.53280 151.73225 221.65477 1.000 40.48140 208 SER b CA 1
ATOM 15705 C C . SER J 1 208 ? 181.55982 150.61674 222.00903 1.000 42.74390 208 SER b C 1
ATOM 15706 O O . SER J 1 208 ? 181.01011 150.62877 223.11479 1.000 44.78034 208 SER b O 1
ATOM 15709 N N . PHE J 1 209 ? 181.33028 149.66057 221.10661 1.000 47.20216 209 PHE b N 1
ATOM 15710 C CA . PHE J 1 209 ? 180.42983 148.55531 221.41700 1.000 38.75501 209 PHE b CA 1
ATOM 15711 C C . PHE J 1 209 ? 180.98892 147.64421 222.50291 1.000 39.36016 209 PHE b C 1
ATOM 15712 O O . PHE J 1 209 ? 180.22474 147.13941 223.33157 1.000 49.68624 209 PHE b O 1
ATOM 15720 N N . LEU J 1 210 ? 182.30060 147.41946 222.51950 1.000 39.32573 210 LEU b N 1
ATOM 15721 C CA . LEU J 1 210 ? 182.92498 146.56704 223.52241 1.000 38.16014 210 LEU b CA 1
ATOM 15722 C C . LEU J 1 210 ? 183.12467 147.26698 224.85906 1.000 46.78164 210 LEU b C 1
ATOM 15723 O O . LEU J 1 210 ? 183.36986 146.59134 225.86276 1.000 50.10129 210 LEU b O 1
ATOM 15728 N N . LEU J 1 211 ? 183.03135 148.59490 224.90034 1.000 49.06030 211 LEU b N 1
ATOM 15729 C CA . LEU J 1 211 ? 183.11367 149.31634 226.16327 1.000 47.16255 211 LEU b CA 1
ATOM 15730 C C . LEU J 1 211 ? 181.87595 149.11619 227.02394 1.000 47.41298 211 LEU b C 1
ATOM 15731 O O . LEU J 1 211 ? 181.98955 149.04656 228.25267 1.000 49.36776 211 LEU b O 1
ATOM 15736 N N . GLY J 1 212 ? 180.69787 149.02515 226.40781 1.000 45.64141 212 GLY b N 1
ATOM 15737 C CA . GLY J 1 212 ? 179.48498 148.68749 227.12274 1.000 34.46299 212 GLY b CA 1
ATOM 15738 C C . GLY J 1 212 ? 179.32297 147.22169 227.43673 1.000 39.73301 212 GLY b C 1
ATOM 15739 O O . GLY J 1 212 ? 178.48904 146.86179 228.27154 1.000 46.88868 212 GLY b O 1
ATOM 15740 N N . LEU J 1 213 ? 180.10165 146.36069 226.78278 1.000 47.00241 213 LEU b N 1
ATOM 15741 C CA . LEU J 1 213 ? 180.10818 144.93749 227.09241 1.000 48.10397 213 LEU b CA 1
ATOM 15742 C C . LEU J 1 213 ? 181.08005 144.59308 228.21072 1.000 50.39571 213 LEU b C 1
ATOM 15743 O O . LEU J 1 213 ? 180.84976 143.62751 228.94628 1.000 48.81113 213 LEU b O 1
ATOM 15748 N N . ALA J 1 214 ? 182.16246 145.35770 228.35295 1.000 51.34707 214 ALA b N 1
ATOM 15749 C CA . ALA J 1 214 ? 183.08128 145.18178 229.46823 1.000 51.43456 214 ALA b CA 1
ATOM 15750 C C . ALA J 1 214 ? 182.56863 145.81264 230.75316 1.000 57.33815 214 ALA b C 1
ATOM 15751 O O . ALA J 1 214 ? 183.11501 145.53073 231.82454 1.000 60.55050 214 ALA b O 1
ATOM 15753 N N . ASP J 1 215 ? 181.54013 146.65573 230.66950 1.000 58.60595 215 ASP b N 1
ATOM 15754 C CA . ASP J 1 215 ? 180.93299 147.27302 231.83917 1.000 54.22857 215 ASP b CA 1
ATOM 15755 C C . ASP J 1 215 ? 179.74975 146.48065 232.37669 1.000 53.02496 215 ASP b C 1
ATOM 15756 O O . ASP J 1 215 ? 179.58672 146.38921 233.59859 1.000 61.76300 215 ASP b O 1
ATOM 15761 N N . LEU J 1 216 ? 178.93227 145.90286 231.49794 1.000 48.57434 216 LEU b N 1
ATOM 15762 C CA . LEU J 1 216 ? 177.79698 145.09196 231.91591 1.000 54.44585 216 LEU b CA 1
ATOM 15763 C C . LEU J 1 216 ? 178.21398 143.80818 232.61960 1.000 57.08161 216 LEU b C 1
ATOM 15764 O O . LEU J 1 216 ? 177.64050 143.47010 233.66257 1.000 58.60062 216 LEU b O 1
ATOM 15769 N N . VAL J 1 217 ? 179.19961 143.09254 232.08361 1.000 64.31486 217 VAL b N 1
ATOM 15770 C CA . VAL J 1 217 ? 179.65305 141.83570 232.66478 1.000 65.20490 217 VAL b CA 1
ATOM 15771 C C . VAL J 1 217 ? 180.46710 142.06955 233.93801 1.000 66.39096 217 VAL b C 1
ATOM 15772 O O . VAL J 1 217 ? 180.80933 141.11767 234.63673 1.000 71.15551 217 VAL b O 1
ATOM 15776 N N . CYS J 1 218 ? 180.78614 143.31949 234.24496 1.000 69.11428 218 CYS b N 1
ATOM 15777 C CA . CYS J 1 218 ? 181.39333 143.67849 235.51835 1.000 69.61856 218 CYS b CA 1
ATOM 15778 C C . CYS J 1 218 ? 180.36913 144.13559 236.54078 1.000 71.52915 218 CYS b C 1
ATOM 15779 O O . CYS J 1 218 ? 180.43648 143.72311 237.70089 1.000 73.27567 218 CYS b O 1
ATOM 15782 N N . SER J 1 219 ? 179.40580 144.96441 236.13287 1.000 68.18384 219 SER b N 1
ATOM 15783 C CA . SER J 1 219 ? 178.33390 145.36934 237.03454 1.000 64.49181 219 SER b CA 1
ATOM 15784 C C . SER J 1 219 ? 177.48543 144.17989 237.46856 1.000 70.65228 219 SER b C 1
ATOM 15785 O O . SER J 1 219 ? 177.12476 144.07200 238.64654 1.000 75.40821 219 SER b O 1
ATOM 15788 N N . LEU J 1 220 ? 177.15368 143.28049 236.53631 1.000 74.34701 220 LEU b N 1
ATOM 15789 C CA . LEU J 1 220 ? 176.37629 142.09905 236.89512 1.000 70.73600 220 LEU b CA 1
ATOM 15790 C C . LEU J 1 220 ? 177.13960 141.21039 237.86759 1.000 73.23992 220 LEU b C 1
ATOM 15791 O O . LEU J 1 220 ? 176.56625 140.70957 238.84123 1.000 77.06191 220 LEU b O 1
ATOM 15796 N N . ARG J 1 221 ? 178.43423 141.00637 237.62262 1.000 83.56462 221 ARG b N 1
ATOM 15797 C CA . ARG J 1 221 ? 179.25316 140.18322 238.50197 1.000 85.75306 221 ARG b CA 1
ATOM 15798 C C . ARG J 1 221 ? 179.46874 140.81825 239.86821 1.000 87.09445 221 ARG b C 1
ATOM 15799 O O . ARG J 1 221 ? 179.60912 140.08820 240.85483 1.000 86.81416 221 ARG b O 1
ATOM 15807 N N . ARG J 1 222 ? 179.49404 142.14721 239.95110 1.000 91.31084 222 ARG b N 1
ATOM 15808 C CA . ARG J 1 222 ? 179.62857 142.85251 241.21922 1.000 90.00099 222 ARG b CA 1
ATOM 15809 C C . ARG J 1 222 ? 178.33980 142.87566 242.02944 1.000 89.95553 222 ARG b C 1
ATOM 15810 O O . ARG J 1 222 ? 178.38559 142.74243 243.25636 1.000 93.05633 222 ARG b O 1
ATOM 15818 N N . ARG J 1 223 ? 177.18759 143.03488 241.37195 1.000 97.29655 223 ARG b N 1
ATOM 15819 C CA . ARG J 1 223 ? 175.92787 143.12994 242.10466 1.000 100.35663 223 ARG b CA 1
ATOM 15820 C C . ARG J 1 223 ? 175.60961 141.83360 242.84157 1.000 102.87390 223 ARG b C 1
ATOM 15821 O O . ARG J 1 223 ? 175.17414 141.86400 243.99860 1.000 103.77249 223 ARG b O 1
ATOM 15829 N N . MET J 1 224 ? 175.82206 140.68482 242.19424 1.000 109.46126 224 MET b N 1
ATOM 15830 C CA . MET J 1 224 ? 175.58544 139.41017 242.86249 1.000 108.54746 224 MET b CA 1
ATOM 15831 C C . MET J 1 224 ? 176.58100 139.15376 243.98510 1.000 108.70492 224 MET b C 1
ATOM 15832 O O . MET J 1 224 ? 176.23301 138.48408 244.96332 1.000 109.24796 224 MET b O 1
ATOM 15837 N N . ARG J 1 225 ? 177.80759 139.66343 243.86393 1.000 116.70845 225 ARG b N 1
ATOM 15838 C CA . ARG J 1 225 ? 178.79641 139.50256 244.92398 1.000 116.99058 225 ARG b CA 1
ATOM 15839 C C . ARG J 1 225 ? 178.36945 140.22940 246.19419 1.000 117.99010 225 ARG b C 1
ATOM 15840 O O . ARG J 1 225 ? 178.50098 139.69285 247.29963 1.000 119.94718 225 ARG b O 1
ATOM 15848 N N . ARG J 1 226 ? 177.85507 141.44977 246.05510 1.000 123.34572 226 ARG b N 1
ATOM 15849 C CA . ARG J 1 226 ? 177.39889 142.23514 247.20204 1.000 126.03002 226 ARG b CA 1
ATOM 15850 C C . ARG J 1 226 ? 175.93455 141.91651 247.51147 1.000 125.48369 226 ARG b C 1
ATOM 15851 O O . ARG J 1 226 ? 175.04691 142.76702 247.45897 1.000 125.40546 226 ARG b O 1
ATOM 15859 N N . ARG J 1 227 ? 175.69606 140.64710 247.83031 1.000 130.25984 227 ARG b N 1
ATOM 15860 C CA . ARG J 1 227 ? 174.36256 140.16824 248.16858 1.000 130.95849 227 ARG b CA 1
ATOM 15861 C C . ARG J 1 227 ? 174.47448 138.85864 248.94005 1.000 133.36240 227 ARG b C 1
ATOM 15862 O O . ARG J 1 227 ? 174.32396 137.77702 248.35688 1.000 131.91202 227 ARG b O 1
ATOM 15870 N N . PRO J 1 228 ? 174.75026 138.91046 250.24483 1.000 145.24338 228 PRO b N 1
ATOM 15871 C CA . PRO J 1 228 ? 174.87095 137.66903 251.02112 1.000 144.34867 228 PRO b CA 1
ATOM 15872 C C . PRO J 1 228 ? 173.52513 136.99963 251.24469 1.000 144.29571 228 PRO b C 1
ATOM 15873 O O . PRO J 1 228 ? 172.93721 137.11278 252.32498 1.000 143.38348 228 PRO b O 1
ATOM 15877 N N . GLY J 1 229 ? 173.03056 136.30076 250.22812 1.000 144.55082 229 GLY b N 1
ATOM 15878 C CA . GLY J 1 229 ? 171.75034 135.62419 250.31756 1.000 143.89827 229 GLY b CA 1
ATOM 15879 C C . GLY J 1 229 ? 170.81258 135.96692 249.17671 1.000 144.19184 229 GLY b C 1
ATOM 15880 O O . GLY J 1 229 ? 171.24593 136.15998 248.04073 1.000 143.40436 229 GLY b O 1
#

Sequence (2030 aa):
GVDLLGFLIITLNCNVTMVGKLWFVLTMLLRMLVIVLAGRPVYQDEQERFVCNTLQPGCANVCYDVFSPVSHLRFWLIQGVCVLLPSAVFSVYVLHRGATLAALGPGLQVPDFSAGYIIHLLLRTLLEAAFGALHYFLFGFLAPKKFPCTRPPCTGVVDCYVSRPTEKSLLMLFLWAVSALSFLLGLADLVCSLRRRMRRRPGGVDLLGFLIITLNCNVTMVGKLWFVLTMLLRMLVIVLAGRPVYQDEQERFVCNTLQPGCANVCYDVFSPVSHLRFWLIQGVCVLLPSAVFSVYVLHRGATLAALGPGLQVPDFSAGYIIHLLLRTLLEAAFGALHYFLFGFLAPKKFPCTRPPCTGVVDCYVSRPTEKSLLMLFLWAVSALSFLLGLADLVCSLRRRMRRRPGGVDLLGFLIITLNCNVTMVGKLWFVLTMLLRMLVIVLAGRPVYQDEQERFVCNTLQPGCANVCYDVFSPVSHLRFWLIQGVCVLLPSAVFSVYVLHRGATLAALGPGLQVPDFSAGYIIHLLLRTLLEAAFGALHYFLFGFLAPKKFPCTRPPCTGVVDCYVSRPTEKSLLMLFLWAVSALSFLLGLADLVCSLRRRMRRRPGGVDLLGFLIITLNCNVTMVGKLWFVLTMLLRMLVIVLAGRPVYQDEQERFVCNTLQPGCANVCYDVFSPVSHLRFWLIQGVCVLLPSAVFSVYVLHRGATLAALGPGLQVPDFSAGYIIHLLLRTLLEAAFGALHYFLFGFLAPKKFPCTRPPCTGVVDCYVSRPTEKSLLMLFLWAVSALSFLLGLADLVCSLRRRMRRRPGGVDLLGFLIITLNCNVTMVGKLWFVLTMLLRMLVIVLAGRPVYQDEQERFVCNTLQPGCANVCYDVFSPVSHLRFWLIQGVCVLLPSAVFSVYVLHRGATLAALGPGLQVPDFSAGYIIHLLLRTLLEAAFGALHYFLFGFLAPKKFPCTRPPCTGVVDCYVSRPTEKSLLMLFLWAVSALSFLLGLADLVCSLRRRMRRRPGGVDLLGFLIITLNCNVTMVGKLWFVLTMLLRMLVIVLAGRPVYQDEQERFVCNTLQPGCANVCYDVFSPVSHLRFWLIQGVCVLLPSAVFSVYVLHRGATLAALGPGLQVPDFSAGYIIHLLLRTLLEAAFGALHYFLFGFLAPKKFPCTRPPCTGVVDCYVSRPTEKSLLMLFLWAVSALSFLLGLADLVCSLRRRMRRRPGGVDLLGFLIITLNCNVTMVGKLWFVLTMLLRMLVIVLAGRPVYQDEQERFVCNTLQPGCANVCYDVFSPVSHLRFWLIQGVCVLLPSAVFSVYVLHRGATLAALGPGLQVPDFSAGYIIHLLLRTLLEAAFGALHYFLFGFLAPKKFPCTRPPCTGVVDCYVSRPTEKSLLMLFLWAVSALSFLLGLADLVCSLRRRMRRRPGGVDLLGFLIITLNCNVTMVGKLWFVLTMLLRMLVIVLAGRPVYQDEQERFVCNTLQPGCANVCYDVFSPVSHLRFWLIQGVCVLLPSAVFSVYVLHRGATLAALGPGLQVPDFSAGYIIHLLLRTLLEAAFGALHYFLFGFLAPKKFPCTRPPCTGVVDCYVSRPTEKSLLMLFLWAVSALSFLLGLADLVCSLRRRMRRRPGGVDLLGFLIITLNCNVTMVGKLWFVLTMLLRMLVIVLAGRPVYQDEQERFVCNTLQPGCANVCYDVFSPVSHLRFWLIQGVCVLLPSAVFSVYVLHRGATLAALGPGLQVPDFSAGYIIHLLLRTLLEAAFGALHYFLFGFLAPKKFPCTRPPCTGVVDCYVSRPTEKSLLMLFLWAVSALSFLLGLADLVCSLRRRMRRRPGGVDLLGFLIITLNCNVTMVGKLWFVLTMLLRMLVIVLAGRPVYQDEQERFVCNTLQPGCANVCYDVFSPVSHLRFWLIQGVCVLLPSAVFSVYVLHRGATLAALGPGLQVPDFSAGYIIHLLLRTLLEAAFGALHYFLFGFLAPKKFPCTRPPCTGVVDCYVSRPTEKSLLMLFLWAVSALSFLLGLADLVCSLRRRMRRRPG

Secondary structure (DSSP, 8-state):
---STTHHHHTGGGSS-HHHHHHHHHHHHSSHHHIIIIIHHHTSSTTTT-EES--STTHHHHHHHHH-SS-HHHHHHHHHHHHSHHHHHHHHHHHHHHHTTTTT----------HHHHHHHHHHHHHHHHHHHHHHHHH-SS--SEEEE--TTS-S-EEEE-SSTTHHHHHHHHHHHHHHHHHHHHHHHHHHHHHHHHHS---/---STTHHHHTTSSSS-HHHHHHHHHHHHSSHHIIIIIITTTTSSTTTT-EES--STTHHHHHHHHH-SS-HHHHHHHHHHHHSSHHHHHHHHHHHHHHTTTTT----------HHHHHHHHHHHHHHHHHHHHHHHHH-SS--SEEEE--TTS-S-EEEE-SSTTHHHHHHHHHHHHHHHHHHHHHHHHHHHHHHHHHS---/---STTHHHHTGGGSS-HHHHHHHHHHHHSSHHHIIIIITTTTSSTTTT-EES--STTHHHHHHHHH-SS-HHHHHHHHHHHHSSHHHHHHHHHHHHHHTTTTT----------HHHHHHHHHHHHHHHHHHHHHHHHT-SS--SEEEE--TTS-S-EEEE-SSTTHHHHHHHHHHHHHHHHHHHTHHHHHHHHHHHHHS---/---STTHHHHTGGGSS-HHHHHHHHHHHHSSHHIIIIIITTTTSSTTTT-EES--STTHHHHHHHHH-SS-HHHHHHHHHHHHHHHHHHHHHHHHHHHHTTTTT----------HHHHHHHHHHHHHHHHHHHHHHHHT-SS--SEEEE--TTS-S-EEEE-SSTTHHHHHHHHHHHHHHHHHHHHHHHHHHHHHHHHHS---/---STTHHHHTTTTSS-HHHHHHHHHHHHSSHHHIIIIITTTTSSTTTT-EES--STTHHHHHHHHH-SS-HHHHHHHHHHHHSHHHHHHHHHHHHHHHTTTTT----------HHHHHHHHHHHHHHHHHHHHHHHHH-SS--SEEEE--TTS-S-EEEE-SSTTHHHHHHHHHHHHHHHHHHHHHHHHHHHHHHHHHS---/---STTHHHHTTSSSS-HHHHHHHHHHHHSSHHHIIIIITTTTSSTTTT-EES--STTHHHHHHHHH-SS-HHHHHHHHHHHHSSHHHHHHHHHHHHHHTTTTT----------HHHHHHHHHHHHHHHHHHHHHHHHH-SS--SEEEE--TTS-S-EEEE-SSTTHHHHHHHHHHHHHHHHHHHHHHHHHHHHHHHHHS---/---STTHHHHTTTSSS-HHHHHHHHHHHHSSHHHIIIIITTTTSSTTTT-EES--STTHHHHHHHHH-SS-HHHHHHHHHHHHSHHHHHHHHHHHHHHHTTTTT----------HHHHHHHHHHHHHHHHHHHHHHHHT-SS--SEEEE--TTS-S-EEEE-SSTTHHHHHHHHHHHHHHHHHHHTHHHHHHHHHHHHHS---/---STTHHHHTGGGSS-HHHHHHHHHHHHSSHHIIIIIITTTTSSTTTT-EES--STTHHHHHHHHH-SS-HHHHHHHHHHHHSSHHHHHHHHHHHHHHTTTTT----------HHHHHHHHHHHHHHHHHHHHHHHHH-SS--SEEEE--TTS-S-EEEE-SSTTHHHHHHHHHHHHHHHHHHHHHHHHHHHHHHHHHS---/---STTHHHHTTTTSS-HHHHHHHHHHHHSSHHHIIIIITTTTSSTTTT-EES--STTHHHHHHHHH-SS-HHHHHHHHHHHHSSHHHHHHHHHHHHHHTTTTT----------HHHHHHHHHHHHHHHHHHHHHHHHT-SS--SEEEE--TTS-S-EEEE-SSTTHHHHHHHHHHHHHHHHHHHTHHHHHHHHHHHHHS---/---STTHHHHTGGGSS-HHHHHHHHHHHHSSHHHIIIIIHHHTSSTTTT-EES--STTHHHHHHHHH-SS-HHHHHHHHHHHHSHHHHHHHHHHHHHHHTTTTT----------HHHHHHHHHHHHHHHHHHHHHHHHH-SS--SEEEE--TTS-S-EEEE-SSTTHHHHHHHHHHHHHHHHHHHHHHHHHHHHHHHHHS---

Foldseek 3Di:
DDDCVVVLVVLVVPQADPLRVVLVVQCCVQQVVCLVPVVCVVCPCFLVQFDKDDDDPPQSVVQVCVVPVDDCSVLSVVLSVVLCVLVVVVSVVSSVVSVVVPVVPDVPDRDHPLVSVLVSLVVSLVSLVVSVVCCCVPPNQFFDFKDWDDDPPDHDIMIIGGPPRPVVNVVSVSNVVSSVVSSVSSVVVNVVSVVVVVVPDPD/DDDCVVVLVVLVVVQADPLRVVLVVQCCVQQVVCLPPVVCVVCPCFLVQFDKDDDDPPQSVVQVCVVPVDDCSVLSVVLSVVLCVLVVVVVVVSNVVRVVVPVVPDVPDRDHPLVSVLVSLVVSLVSLVVSVVCCCVPPNQFFDFKDWDDDPPDHDIMIIGGPPRPVVNVVSVSNVVSSVVSSVSSVVVNVVSVVVVVVPDPD/DDDVVVLLVVLVVPQADPLNVVLVVLCCVQQVVCLVPVVCVVCPCQLVQFDKDDDDPPQSVVQVCVVPVDDCSVLSVVLSVVLCVLVVVVSVVSSVVSVVVPVVPDVPDRDHPLVSVLVSLVVSLVSLVVSVVCCCVPQNQFFDFKDWDDDPPDHDIMIIGGPPRPVVNVVSVSNVVSSVVSSVSSVVVNVVSVVVVVVPDPD/DDDCVVVLVVLVVPQADPLRVVLVVQCCVQQVCCLPPVVCVVCPCFLVQFDKDDDDPPQSVVQVCVVPVDDCSVLSVVLSVVLCVLVVVVSVVSNVVSVVVPVVPDVPDRDHPLVSVLVSLVVSLVSLVVSVVCCCVPPNQFFDFKDWDDDPPDHDIMIIGGPPRPVVNVVSVSNVVSSVVSSVSSVVVNVVSVVVVVVPDPD/DDDVVVVLVVLVVVQADPLRVVLVVLCCVQQVCCLVPVVCVVCPCFLVQFDKDDDDPPPSVVQVCVVPVDDCSVLSVVLSVVLCVLVVVVSVVSSVVSVVVPVVPDVPDRDHPLVSVLVSLVVSLVSLVVSVVCCCVPQNQFFDFKDWDDDPPDHDIMIIGGPPRPVVNVVSVSNVVSSVVSSVSSVVVNVVSVVVVVVPDPD/DDDVVVVLVCLVVVQADPLRVVLVVQCCCQQVVCLVPVVCVVCPCFLVQFDKDDDDPPQSVVQVCVVPVDDCSVLSVVLSVVLCVLVVVVVVVSSVVSVVVPVVPDVPDRDHPLVSVLVSLVVSLVSLVVSVVCCCVPPNQFFDFKDWDDDPPDDDIMIIGGPPRPVVNVVSVSNVVSSVVSSVSSVVVNVVSVVVVVVPDPD/DDDVVVVLVVLVVVQADPLRVVLVVLCCVQQVVCLVPVVCVVCPCFLVQFDKDDDDPPQSVVQVCVVPVDDCSVLSVVLSVVLCVLVVVVSVVSSVVSVVVPVVPDVPDRDHPLVSVLVSLVVSLVSLVVSVVCCCVPPNQFFDFKDWDDDPPDHDIMIIGGPPRPVVNVVSVSNVVSSVVSSVSSVVVNVVSVVVVVVPDPD/DDDCVVVLVVLVVPQADPLRVVLVVQCCVQQVCCLPPVVCVVCPCFLVQFDKDDDDPPQSVVQVCVVPVDDCSVLSVVLSVVLCVLVVVVSVVSSVVSVVVPVVPDVPDRDHPLVSVLVSLVVSLVSLVVSVVCCCVPPNQFFDFKDWDDDPPDDDIMIIGGPPRPVVNVVSVSNVVSSVVSSVSSVVVNVVSVVVVVVPDPD/DDDCVVVLVVLVVPQADPLRVVLVVLCCVQQVCCLVPVVCVVCPCQLVQFDKDDDDPPPSVVQVCVVPVDDCSVLSVVLSVVLCVLVVVVSVVSNVVSVVVPVVPDVPDRDHPLVSVLVSLVVSLVSLVVSVVCCCVPQNQFFDFKDWDDDPPDHDIMIIGGPPRPVVNVVSVSNVVSSVVSSVSSVVVNVVSVVVVVVPDPD/DDDCVVVLVVLVVPQADPLRVVLVVQCCVQQVVCLVPVVCVVCPCFLVQFDKDDDDPPQSVVQVCVVPVDDCSVLSVVLSVVLCVLVVVVSVVSSVVSVVVPVVPDVPDRDHPLVSVLVSLVVSLVSLVVSVVCCCVPPNQFFDFKDWDDDPPDHDIMIIGGPPRPVVNVVSVSNVVSSVVSSVSSVVVNVVSVVVVVVPDPD

InterPro domains:
  IPR000500 Connexin [PR00206] (21-45)
  IPR000500 Connexin [PR00206] (52-74)
  IPR000500 Connexin [PR00206] (77-97)
  IPR000500 Connexin [PR00206] (139-165)
  IPR000500 Connexin [PR00206] (175-195)
  IPR000500 Connexin [PR00206] (196-219)
  IPR000500 Connexin [PTHR11984] (2-280)
  IPR013092 Connexin, N-terminal [PF00029] (5-219)
  IPR013092 Connexin, N-terminal [SM00037] (43-76)
  IPR017990 Connexin, conserved site [PS00407] (54-67)
  IPR017990 Connexin, conserved site [PS00408] (175-191)
  IPR019570 Connexin, cysteine-rich domain [SM01089] (153-219)
  IPR038359 Connexin, N-terminal domain superfamily [G3DSA:1.20.1440.80] (4-228)

Solvent-accessible surface area: 94393 Å² total; per-residue (Å²): 122,105,30,25,43,0,30,20,45,5,2,65,13,63,19,33,28,50,45,7,31,44,8,99,26,37,9,76,47,20,11,30,57,2,6,54,56,1,0,53,15,2,8,58,18,17,3,77,44,8,48,15,78,43,96,22,29,6,0,27,8,36,0,7,19,56,55,22,66,41,4,31,6,18,21,11,12,41,16,5,4,29,6,26,35,17,21,30,59,17,43,33,74,3,73,39,116,1,2,51,75,41,18,140,34,192,94,80,154,41,25,90,17,34,56,30,13,20,108,16,0,82,99,8,21,115,61,24,61,56,33,21,50,97,11,123,164,100,40,25,100,118,19,72,117,105,44,86,4,79,123,100,26,11,63,57,104,9,59,0,30,13,1,12,10,38,12,10,16,88,21,4,86,64,9,58,62,19,23,52,97,6,62,107,30,5,65,58,2,19,86,52,13,68,188,113,71,117,172,145,125,145,107,124,100,29,22,45,0,28,20,45,1,2,64,14,60,19,33,26,52,47,7,31,44,7,102,26,37,10,74,46,21,11,27,60,1,7,53,57,1,1,53,15,1,7,54,14,16,4,77,43,9,47,15,78,41,94,21,30,5,0,26,10,35,0,8,21,55,56,27,65,40,3,32,14,19,21,11,10,41,17,4,2,31,5,28,35,17,23,28,57,15,41,29,74,3,74,40,115,1,0,50,74,36,17,140,34,193,95,82,156,40,24,91,16,34,53,29,14,21,102,14,1,81,97,8,20,113,63,22,60,56,31,22,49,94,10,128,164,97,40,23,106,119,20,75,117,102,45,85,4,81,126,102,25,13,60,58,108,9,57,0,30,12,1,14,10,38,11,10,16,86,21,4,87,66,8,58,62,17,24,52,98,6,62,106,30,4,66,58,2,20,85,52,13,76,192,114,68,128,171,143,125,146,106,122,104,33,26,47,0,30,18,43,4,2,63,17,61,19,35,26,50,45,7,35,44,6,102,26,37,7,72,46,20,12,25,61,1,6,52,59,2,0,53,15,1,11,57,12,18,2,84,45,8,49,14,80,42,96,20,30,5,0,26,9,37,0,7,19,55,56,27,67,42,3,33,6,16,21,10,8,41,18,5,4,30,5,26,34,16,22,31,52,16,44,29,73,3,71,41,115,0,1,51,77,43,19,143,33,194,95,80,155,41,25,91,17,32,58,29,13,22,109,16,1,83,98,9,22,115,61,22,61,56,33,22,52,96,11,121,162,100,42,23,103,118,20,74,117,108,43,86,3,79,122,100,25,12,61,58,105,8,57,0,30,14,2,14,9,37,14,11,16,89,20,4,87,65,7,57,63,18,22,53,96,6,62,107,29,5,67,57,1,19,84,48,13,70,184,115,71,119,172,144,127,146,107,123,111,30,23,40,0,29,19,48,0,2,58,15,59,18,35,25,54,49,7,30,48,6,104,27,36,9,67,49,21,11,34,57,1,6,54,49,0,0,54,19,1,10,53,15,18,4,74,38,10,42,14,80,40,93,21,29,6,0,26,10,36,0,8,19,59,55,26,65,41,3,34,5,15,19,10,11,43,18,4,4,29,5,28,35,17,21,32,52,16,43,30,74,3,75,42,117,0,1,52,75,39,19,141,33,190,96,81,156,42,23,91,17,34,59,30,13,20,107,16,1,79,100,9,22,117,62,23,60,57,34,22,50,97,11,118,163,98,44,23,100,118,21,72,116,105,47,86,4,78,123,101,26,12,58,58,105,8,58,0,30,12,1,17,11,38,13,10,16,86,18,2,87,65,9,58,63,18,23,52,98,7,60,105,30,5,67,58,1,18,84,46,13,68,186,117,70,118,172,146,128,145,105,122,97,28,20,45,0,28,20,46,2,2,61,15,65,18,33,27,54,50,7,32,49,6,103,28,36,9,72,46,21,11,24,62,1,8,52,57,0,0,54,18,1,7,56,17,16,3,80,43,9,48,14,81,43,97,23,30,6,0,26,9,36,0,7,20,57,54,23,67,41,3,32,14,19,20,10,10,41,18,4,4,30,6,27,34,16,22,31,59,16,42,32,74,2,74,41,114,0,0,54,76,38,17,142,33,192,95,81,157,42,25,90,17,35,57,32,14,20,106,16,1,78,99,8,21,117,62,23,59,55,33,22,50,96,11,120,164,100,41,24,102,118,19,71,115,107,45,85,4,81,124,101,24,12,60,58,106,10,57,0,31,13,1,17,10,38,16,10,16,88,18,3,87,63,9,56,63,18,24,52,98,6,60,106,32,4,66,57,1,18,85,52,13,74,194,115,70,128,173,144,128,145,106,124,101,28,22,46,0,28,19,45,1,2,62,13,62,20,34,28,54,53,7,32,46,6,101,25,34,9,74,49,22,9,30,60,2,8,55,55,0,0,53,17,2,8,55,14,17,3,76,44,10,47,15,77,41,94,19,31,6,0,26,8,35,0,8,19,60,54,26,65,42,4,34,14,19,21,11,11,41,18,5,2,30,4,24,35,17,23,29,58,16,41,34,74,3,73,40,117,0,0,51,75,37,18,141,33,192,96,80,154,39,24,90,17,35,52,30,13,20,105,15,1,81,96,9,20,112,60,23,60,56,32,21,51,95,11,126,164,99,40,24,104,117,20,73,117,104,45,85,4,80,128,104,27,11,61,57,108,8,56,0,29,13,1,14,11,37,12,10,16,88,19,3,88,66,8,56,64,17,24,52,98,5,60,106,29,5,65,56,1,19,84,54,13,75,189,115,71,126,172,146,127,147,106,122,104,30,23,45,2,30,18,44,3,2,63,14,61,19,34,27,50,44,8,36,44,6,100,25,38,8,72,47,19,12,26,61,1,6,53,59,3,1,52,16,3,11,57,14,18,2,82,45,8,50,15,80,40,97,22,29,6,0,27,9,36,0,7,20,57,54,26,66,42,3,32,5,16,20,11,8,43,18,4,4,30,5,26,34,18,22,31,52,16,42,29,74,4,73,42,114,0,0,51,76,37,18,141,33,191,95,82,156,38,24,92,16,34,58,30,14,21,108,16,0,82,100,10,22,115,62,23,60,58,33,22,50,98,11,121,164,99,41,24,100,118,19,73,115,106,45,87,5,79,126,101,26,12,60,58,104,9,56,0,30,13,1,13,10,36,15,10,16,89,22,4,88,63,6,57,63,17,23,53,97,6,62,107,28,5,66,57,1,18,83,47,13,70,184,116,69,119,173,146,126,145,105,122,107,33,25,42,1,31,21,47,3,3,62,16,63,19,34,26,55,48,7,30,48,8,105,28,36,10,66,47,22,11,33,57,1,6,55,50,0,0,54,19,1,10,54,15,16,2,82,38,6,43,14,81,41,93,21,30,5,0,27,9,36,0,7,16,58,56,25,64,42,4,32,6,16,20,10,10,41,18,5,5,30,5,27,34,17,22,30,51,18,43,31,77,4,73,40,116,1,1,52,75,42,19,142,32,192,94,84,155,40,23,91,17,34,59,32,13,22,107,16,0,82,99,8,21,113,61,23,61,58,33,22,51,96,11,123,163,99,42,24,99,118,18,73,117,106,44,85,4,79,125,101,25,12,60,59,106,9,58,0,30,14,2,16,11,38,15,10,16,88,19,3,86,64,7,59,62,20,24,53,96,6,59,106,30,4,67,58,1,19,85,50,13,68,188,113,72,119,172,145,126,144,105,121,100,30,22,42,0,29,19,44,2,2,63,13,64,18,32,26,54,50,6,31,48,7,103,27,34,8,71,48,20,11,25,61,2,8,52,57,0,1,55,17,2,8,55,17,17,4,78,36,8,44,15,80,43,95,23,29,5,0,24,9,36,0,7,20,57,55,23,66,41,3,34,14,18,22,11,11,45,16,5,3,31,5,28,35,16,21,32,59,16,42,32,77,3,72,40,113,0,1,53,74,37,16,143,34,192,94,82,156,42,24,91,18,34,59,31,12,20,108,15,0,79,99,11,22,115,63,20,60,55,33,22,50,95,11,119,162,101,41,25,102,118,22,73,117,107,46,85,4,81,122,101,23,13,60,57,104,9,57,0,30,12,2,16,10,38,15,11,16,88,20,3,87,66,8,57,63,18,21,52,99,6,62,104,31,5,66,58,2,18,83,51,12,74,193,116,70,128,172,146,124,145,106,123,106,31,27,44,0,30,21,46,4,3,64,13,63,20,33,27,52,46,7,31,44,6,101,27,38,9,74,49,21,11,31,58,2,6,55,56,1,0,52,14,2,8,58,19,18,3,77,44,9,47,14,77,44,97,22,32,5,0,26,10,35,0,7,18,58,57,24,68,42,2,32,5,17,20,10,12,42,17,4,5,28,5,26,35,15,21,32,50,16,42,32,75,3,73,39,116,1,3,50,76,39,18,144,34,192,93,80,156,40,26,90,19,34,58,30,14,20,110,15,1,82,101,9,21,114,61,22,62,56,31,21,50,96,11,121,163,100,40,24,99,117,20,73,118,106,44,85,4,80,126,104,26,12,62,58,105,9,59,0,30,14,2,14,11,38,13,10,17,86,20,3,90,65,9,58,62,20,24,52,98,6,62,109,32,4,66,57,1,18,85,53,12,68,187,116,69,118,170,145,129,147,106

GO terms:
  GO:0005515 protein binding (F, IPI)

B-factor: mean 58.75, std 23.1, range [16.01, 145.24]